Protein AF-0000000078810684 (afdb_homodimer)

Structure (mmCIF, N/CA/C/O backbone):
data_AF-0000000078810684-model_v1
#
loop_
_entity.id
_entity.type
_entity.pdbx_description
1 polymer 'SusC/RagA family TonB-linked outer membrane protein'
#
loop_
_atom_site.group_PDB
_atom_site.id
_atom_site.type_symbol
_atom_site.label_atom_id
_atom_site.label_alt_id
_atom_site.label_comp_id
_atom_site.label_asym_id
_atom_site.label_entity_id
_atom_site.label_seq_id
_atom_site.pdbx_PDB_ins_code
_atom_site.Cartn_x
_atom_site.Cartn_y
_atom_site.Cartn_z
_atom_site.occupancy
_atom_site.B_iso_or_equiv
_atom_site.auth_seq_id
_atom_site.auth_comp_id
_atom_site.auth_asym_id
_atom_site.auth_atom_id
_atom_site.pdbx_PDB_model_num
ATOM 1 N N . MET A 1 1 ? 2.758 -33.719 50.812 1 18.34 1 MET A N 1
ATOM 2 C CA . MET A 1 1 ? 3.75 -33.375 51.844 1 18.34 1 MET A CA 1
ATOM 3 C C . MET A 1 1 ? 5.117 -33.156 51.188 1 18.34 1 MET A C 1
ATOM 5 O O . MET A 1 1 ? 5.836 -32.219 51.594 1 18.34 1 MET A O 1
ATOM 9 N N . GLU A 1 2 ? 5.715 -34.094 50.375 1 17.12 2 GLU A N 1
ATOM 10 C CA . GLU A 1 2 ? 7.125 -34.469 50.375 1 17.12 2 GLU A CA 1
ATOM 11 C C . GLU A 1 2 ? 7.98 -33.438 49.656 1 17.12 2 GLU A C 1
ATOM 13 O O . GLU A 1 2 ? 7.805 -33.188 48.469 1 17.12 2 GLU A O 1
ATOM 18 N N . LYS A 1 3 ? 8.438 -32.312 50.406 1 22.16 3 LYS A N 1
ATOM 19 C CA . LYS A 1 3 ? 9.18 -31.062 50.625 1 22.16 3 LYS A CA 1
ATOM 20 C C . LYS A 1 3 ? 10.617 -31.188 50.125 1 22.16 3 LYS A C 1
ATOM 22 O O . LYS A 1 3 ? 11.43 -30.281 50.312 1 22.16 3 LYS A O 1
ATOM 27 N N . HIS A 1 4 ? 10.977 -32.469 49.875 1 17.61 4 HIS A N 1
ATOM 28 C CA . HIS A 1 4 ? 12.328 -32.906 50.188 1 17.61 4 HIS A CA 1
ATOM 29 C C . HIS A 1 4 ? 13.359 -32.219 49.312 1 17.61 4 HIS A C 1
ATOM 31 O O . HIS A 1 4 ? 14.336 -31.641 49.812 1 17.61 4 HIS A O 1
ATOM 37 N N . MET A 1 5 ? 13.727 -32.656 48.062 1 17.69 5 MET A N 1
ATOM 38 C CA . MET A 1 5 ? 15.062 -33.219 47.875 1 17.69 5 MET A CA 1
ATOM 39 C C . MET A 1 5 ? 15.984 -32.219 47.219 1 17.69 5 MET A C 1
ATOM 41 O O . MET A 1 5 ? 16.859 -32.594 46.438 1 17.69 5 MET A O 1
ATOM 45 N N . PHE A 1 6 ? 15.617 -30.844 47.031 1 19.91 6 PHE A N 1
ATOM 46 C CA . PHE A 1 6 ? 16.188 -30 46 1 19.91 6 PHE A CA 1
ATOM 47 C C . PHE A 1 6 ? 17.625 -29.625 46.344 1 19.91 6 PHE A C 1
ATOM 49 O O . PHE A 1 6 ? 17.953 -28.453 46.469 1 19.91 6 PHE A O 1
ATOM 56 N N . GLU A 1 7 ? 18.375 -30.344 47.219 1 21.56 7 GLU A N 1
ATOM 57 C CA . GLU A 1 7 ? 19.531 -29.734 47.875 1 21.56 7 GLU A CA 1
ATOM 58 C C . GLU A 1 7 ? 20.672 -29.562 46.875 1 21.56 7 GLU A C 1
ATOM 60 O O . GLU A 1 7 ? 21.547 -30.422 46.75 1 21.56 7 GLU A O 1
ATOM 65 N N . LYS A 1 8 ? 20.406 -29.328 45.531 1 21.45 8 LYS A N 1
ATOM 66 C CA . LYS A 1 8 ? 21.422 -29.594 44.5 1 21.45 8 LYS A CA 1
ATOM 67 C C . LYS A 1 8 ? 22.703 -28.828 44.812 1 21.45 8 LYS A C 1
ATOM 69 O O . LYS A 1 8 ? 22.672 -27.797 45.5 1 21.45 8 LYS A O 1
ATOM 74 N N . LEU A 1 9 ? 23.891 -29.094 44.125 1 21.98 9 LEU A N 1
ATOM 75 C CA . LEU A 1 9 ? 25.328 -29.375 44 1 21.98 9 LEU A CA 1
ATOM 76 C C . LEU A 1 9 ? 26.125 -28.094 43.812 1 21.98 9 LEU A C 1
ATOM 78 O O . LEU A 1 9 ? 25.688 -27.203 43.062 1 21.98 9 LEU A O 1
ATOM 82 N N . SER A 1 10 ? 27.047 -27.641 44.656 1 23.11 10 SER A N 1
ATOM 83 C CA . SER A 1 10 ? 27.969 -26.609 45.125 1 23.11 10 SER A CA 1
ATOM 84 C C . SER A 1 10 ? 29.047 -26.328 44.094 1 23.11 10 SER A C 1
ATOM 86 O O . SER A 1 10 ? 29.719 -27.25 43.625 1 23.11 10 SER A O 1
ATOM 88 N N . PHE A 1 11 ? 28.906 -25.25 43.188 1 22.81 11 PHE A N 1
ATOM 89 C CA . PHE A 1 11 ? 29.562 -24.656 42.031 1 22.81 11 PHE A CA 1
ATOM 90 C C . PHE A 1 11 ? 31.016 -24.328 42.344 1 22.81 11 PHE A C 1
ATOM 92 O O . PHE A 1 11 ? 31.422 -23.172 42.219 1 22.81 11 PHE A O 1
ATOM 99 N N . ARG A 1 12 ? 31.719 -24.609 43.5 1 24.27 12 ARG A N 1
ATOM 100 C CA . ARG A 1 12 ? 33.062 -24.234 43.938 1 24.27 12 ARG A CA 1
ATOM 101 C C . ARG A 1 12 ? 34.125 -24.609 42.906 1 24.27 12 ARG A C 1
ATOM 103 O O . ARG A 1 12 ? 35.062 -23.859 42.656 1 24.27 12 ARG A O 1
ATOM 110 N N . LYS A 1 13 ? 34.281 -25.906 42.656 1 25.36 13 LYS A N 1
ATOM 111 C CA . LYS A 1 13 ? 35.562 -26.578 42.406 1 25.36 13 LYS A CA 1
ATOM 112 C C . LYS A 1 13 ? 36.125 -26.172 41.031 1 25.36 13 LYS A C 1
ATOM 114 O O . LYS A 1 13 ? 37.344 -26.062 40.844 1 25.36 13 LYS A O 1
ATOM 119 N N . VAL A 1 14 ? 35.219 -26.109 40.062 1 25.12 14 VAL A N 1
ATOM 120 C CA . VAL A 1 14 ? 35.844 -26.406 38.781 1 25.12 14 VAL A CA 1
ATOM 121 C C . VAL A 1 14 ? 36.656 -25.219 38.312 1 25.12 14 VAL A C 1
ATOM 123 O O . VAL A 1 14 ? 37.438 -25.328 37.375 1 25.12 14 VAL A O 1
ATOM 126 N N . PHE A 1 15 ? 36.531 -23.938 38.906 1 26.22 15 PHE A N 1
ATOM 127 C CA . PHE A 1 15 ? 37.094 -22.734 38.312 1 26.22 15 PHE A CA 1
ATOM 128 C C . PHE A 1 15 ? 38.625 -22.719 38.5 1 26.22 15 PHE A C 1
ATOM 130 O O . PHE A 1 15 ? 39.312 -21.984 37.812 1 26.22 15 PHE A O 1
ATOM 137 N N . LYS A 1 16 ? 39.188 -23.344 39.531 1 25.89 16 LYS A N 1
ATOM 138 C CA . LYS A 1 16 ? 40.594 -23.172 39.906 1 25.89 16 LYS A CA 1
ATOM 139 C C . LYS A 1 16 ? 41.531 -23.672 38.812 1 25.89 16 LYS A C 1
ATOM 141 O O . LYS A 1 16 ? 42.562 -23.062 38.562 1 25.89 16 LYS A O 1
ATOM 146 N N . PHE A 1 17 ? 41.156 -24.906 38.344 1 26.48 17 PHE A N 1
ATOM 147 C CA . PHE A 1 17 ? 42.219 -25.719 37.75 1 26.48 17 PHE A CA 1
ATOM 148 C C . PHE A 1 17 ? 42.656 -25.141 36.406 1 26.48 17 PHE A C 1
ATOM 150 O O . PHE A 1 17 ? 43.844 -25.109 36.094 1 26.48 17 PHE A O 1
ATOM 157 N N . ILE A 1 18 ? 41.688 -24.578 35.656 1 26.39 18 ILE A N 1
ATOM 158 C CA . ILE A 1 18 ? 42.062 -24.375 34.25 1 26.39 18 ILE A CA 1
ATOM 159 C C . ILE A 1 18 ? 43 -23.203 34.125 1 26.39 18 ILE A C 1
ATOM 161 O O . ILE A 1 18 ? 43.656 -23.016 33.094 1 26.39 18 ILE A O 1
ATOM 165 N N . LEU A 1 19 ? 43.125 -22.359 35.25 1 26.31 19 LEU A N 1
ATOM 166 C CA . LEU A 1 19 ? 44 -21.188 35.156 1 26.31 19 LEU A CA 1
ATOM 167 C C . LEU A 1 19 ? 45.438 -21.609 34.906 1 26.31 19 LEU A C 1
ATOM 169 O O . LEU A 1 19 ? 46.156 -20.953 34.156 1 26.31 19 LEU A O 1
ATOM 173 N N . ALA A 1 20 ? 45.812 -22.578 35.688 1 27.23 20 ALA A N 1
ATOM 174 C CA . ALA A 1 20 ? 47.25 -22.797 35.906 1 27.23 20 ALA A CA 1
ATOM 175 C C . ALA A 1 20 ? 47.938 -23.234 34.625 1 27.23 20 ALA A C 1
ATOM 177 O O . ALA A 1 20 ? 49.125 -22.891 34.406 1 27.23 20 ALA A O 1
ATOM 178 N N . LEU A 1 21 ? 47.219 -24.078 33.906 1 24.36 21 LEU A N 1
ATOM 179 C CA . LEU A 1 21 ? 48.062 -24.828 32.969 1 24.36 21 LEU A CA 1
ATOM 180 C C . LEU A 1 21 ? 48.562 -23.922 31.859 1 24.36 21 LEU A C 1
ATOM 182 O O . LEU A 1 21 ? 49.531 -24.266 31.172 1 24.36 21 LEU A O 1
ATOM 186 N N . LEU A 1 22 ? 47.781 -22.859 31.516 1 24.7 22 LEU A N 1
ATOM 187 C CA . LEU A 1 22 ? 48.156 -22.266 30.234 1 24.7 22 LEU A CA 1
ATOM 188 C C . LEU A 1 22 ? 49.438 -21.469 30.359 1 24.7 22 LEU A C 1
ATOM 190 O O . LEU A 1 22 ? 49.844 -20.781 29.406 1 24.7 22 LEU A O 1
ATOM 194 N N . LEU A 1 23 ? 50.062 -21.359 31.547 1 24.73 23 LEU A N 1
ATOM 195 C CA . LEU A 1 23 ? 51.219 -20.5 31.688 1 24.73 23 LEU A CA 1
ATOM 196 C C . LEU A 1 23 ? 52.375 -20.984 30.844 1 24.73 23 LEU A C 1
ATOM 198 O O . LEU A 1 23 ? 53.25 -20.188 30.438 1 24.73 23 LEU A O 1
ATOM 202 N N . PHE A 1 24 ? 52.719 -22.219 30.984 1 25.41 24 PHE A N 1
ATOM 203 C CA . PHE A 1 24 ? 54.156 -22.516 31 1 25.41 24 PHE A CA 1
ATOM 204 C C . PHE A 1 24 ? 54.781 -22.344 29.625 1 25.41 24 PHE A C 1
ATOM 206 O O . PHE A 1 24 ? 55.969 -22.031 29.5 1 25.41 24 PHE A O 1
ATOM 213 N N . SER A 1 25 ? 54.312 -22.938 28.562 1 22.78 25 SER A N 1
ATOM 214 C CA . SER A 1 25 ? 55.312 -23.672 27.812 1 22.78 25 SER A CA 1
ATOM 215 C C . SER A 1 25 ? 56.094 -22.75 26.875 1 22.78 25 SER A C 1
ATOM 217 O O . SER A 1 25 ? 57.094 -23.141 26.281 1 22.78 25 SER A O 1
ATOM 219 N N . CYS A 1 26 ? 55.594 -21.703 26.219 1 24.33 26 CYS A N 1
ATOM 220 C CA . CYS A 1 26 ? 56.125 -21.609 24.859 1 24.33 26 CYS A CA 1
ATOM 221 C C . CYS A 1 26 ? 57.438 -20.891 24.844 1 24.33 26 CYS A C 1
ATOM 223 O O . CYS A 1 26 ? 57.5 -19.656 24.719 1 24.33 26 CYS A O 1
ATOM 225 N N . SER A 1 27 ? 58.375 -21.203 25.672 1 24.86 27 SER A N 1
ATOM 226 C CA . SER A 1 27 ? 59.625 -20.422 25.609 1 24.86 27 SER A CA 1
ATOM 227 C C . SER A 1 27 ? 60.406 -20.719 24.344 1 24.86 27 SER A C 1
ATOM 229 O O . SER A 1 27 ? 61.438 -21.391 24.375 1 24.86 27 SER A O 1
ATOM 231 N N . VAL A 1 28 ? 60.031 -21.203 23.219 1 27.92 28 VAL A N 1
ATOM 232 C CA . VAL A 1 28 ? 61.062 -21.688 22.297 1 27.92 28 VAL A CA 1
ATOM 233 C C . VAL A 1 28 ? 61.875 -20.516 21.797 1 27.92 28 VAL A C 1
ATOM 235 O O . VAL A 1 28 ? 61.312 -19.547 21.25 1 27.92 28 VAL A O 1
ATOM 238 N N . SER A 1 29 ? 63.125 -20.297 22.281 1 27.55 29 SER A N 1
ATOM 239 C CA . SER A 1 29 ? 64.188 -19.375 22.016 1 27.55 29 SER A CA 1
ATOM 240 C C . SER A 1 29 ? 64.75 -19.531 20.594 1 27.55 29 SER A C 1
ATOM 242 O O . SER A 1 29 ? 65.375 -20.516 20.266 1 27.55 29 SER A O 1
ATOM 244 N N . GLY A 1 30 ? 64.062 -19.453 19.453 1 27.42 30 GLY A N 1
ATOM 245 C CA . GLY A 1 30 ? 64.625 -19.688 18.156 1 27.42 30 GLY A CA 1
ATOM 246 C C . GLY A 1 30 ? 65.75 -18.734 17.828 1 27.42 30 GLY A C 1
ATOM 247 O O . GLY A 1 30 ? 65.688 -17.547 18.156 1 27.42 30 GLY A O 1
ATOM 248 N N . TYR A 1 31 ? 67.125 -19.234 17.703 1 29.59 31 TYR A N 1
ATOM 249 C CA . TYR A 1 31 ? 68.375 -18.75 17.219 1 29.59 31 TYR A CA 1
ATOM 250 C C . TYR A 1 31 ? 68.25 -18.062 15.867 1 29.59 31 TYR A C 1
ATOM 252 O O . TYR A 1 31 ? 67.625 -18.625 14.945 1 29.59 31 TYR A O 1
ATOM 260 N N . ALA A 1 32 ? 68.312 -16.766 15.781 1 29.48 32 ALA A N 1
ATOM 261 C CA . ALA A 1 32 ? 68.25 -15.867 14.625 1 29.48 32 ALA A CA 1
ATOM 262 C C . ALA A 1 32 ? 69.562 -15.992 13.797 1 29.48 32 ALA A C 1
ATOM 264 O O . ALA A 1 32 ? 70.625 -15.625 14.258 1 29.48 32 ALA A O 1
ATOM 265 N N . GLU A 1 33 ? 69.875 -17.031 13.062 1 31.91 33 GLU A N 1
ATOM 266 C CA . GLU A 1 33 ? 70.938 -17.031 12.078 1 31.91 33 GLU A CA 1
ATOM 267 C C . GLU A 1 33 ? 70.875 -15.812 11.164 1 31.91 33 GLU A C 1
ATOM 269 O O . GLU A 1 33 ? 69.75 -15.367 10.82 1 31.91 33 GLU A O 1
ATOM 274 N N . VAL A 1 34 ? 71.938 -15.094 11.102 1 36.66 34 VAL A N 1
ATOM 275 C CA . VAL A 1 34 ? 72.25 -13.938 10.266 1 36.66 34 VAL A CA 1
ATOM 276 C C . VAL A 1 34 ? 71.938 -14.258 8.805 1 36.66 34 VAL A C 1
ATOM 278 O O . VAL A 1 34 ? 72.625 -15.094 8.195 1 36.66 34 VAL A O 1
ATOM 281 N N . LEU A 1 35 ? 70.812 -14.359 8.422 1 39.09 35 LEU A N 1
ATOM 282 C CA . LEU A 1 35 ? 70.312 -14.688 7.078 1 39.09 35 LEU A CA 1
ATOM 283 C C . LEU A 1 35 ? 70.812 -13.641 6.07 1 39.09 35 LEU A C 1
ATOM 285 O O . LEU A 1 35 ? 70.75 -12.445 6.348 1 39.09 35 LEU A O 1
ATOM 289 N N . ASP A 1 36 ? 71.812 -13.938 5.273 1 53.47 36 ASP A N 1
ATOM 290 C CA . ASP A 1 36 ? 72.25 -13.242 4.078 1 53.47 36 ASP A CA 1
ATOM 291 C C . ASP A 1 36 ? 71.125 -12.641 3.295 1 53.47 36 ASP A C 1
ATOM 293 O O . ASP A 1 36 ? 70.188 -13.352 2.895 1 53.47 36 ASP A O 1
ATOM 297 N N . ASN A 1 37 ? 71 -11.352 3.393 1 64.25 37 ASN A N 1
ATOM 298 C CA . ASN A 1 37 ? 69.875 -10.578 2.812 1 64.25 37 ASN A CA 1
ATOM 299 C C . ASN A 1 37 ? 70.062 -10.422 1.303 1 64.25 37 ASN A C 1
ATOM 301 O O . ASN A 1 37 ? 71.125 -10.047 0.828 1 64.25 37 ASN A O 1
ATOM 305 N N . ARG A 1 38 ? 69.312 -11.047 0.534 1 74.5 38 ARG A N 1
ATOM 306 C CA . ARG A 1 38 ? 69.375 -10.961 -0.922 1 74.5 38 ARG A CA 1
ATOM 307 C C . ARG A 1 38 ? 68.188 -10.141 -1.469 1 74.5 38 ARG A C 1
ATOM 309 O O . ARG A 1 38 ? 67.188 -9.961 -0.788 1 74.5 38 ARG A O 1
ATOM 316 N N . VAL A 1 39 ? 68.5 -9.672 -2.65 1 80.25 39 VAL A N 1
ATOM 317 C CA . VAL A 1 39 ? 67.5 -8.977 -3.402 1 80.25 39 VAL A CA 1
ATOM 318 C C . VAL A 1 39 ? 66.75 -9.961 -4.297 1 80.25 39 VAL A C 1
ATOM 320 O O . VAL A 1 39 ? 67.312 -10.695 -5.074 1 80.25 39 VAL A O 1
ATOM 323 N N . VAL A 1 40 ? 65.5 -10.18 -4.078 1 82.88 40 VAL A N 1
ATOM 324 C CA . VAL A 1 40 ? 64.688 -11.055 -4.898 1 82.88 40 VAL A CA 1
ATOM 325 C C . VAL A 1 40 ? 63.812 -10.211 -5.801 1 82.88 40 VAL A C 1
ATOM 327 O O . VAL A 1 40 ? 63.125 -9.289 -5.336 1 82.88 40 VAL A O 1
ATOM 330 N N . LYS A 1 41 ? 63.906 -10.469 -7.113 1 83.75 41 LYS A N 1
ATOM 331 C CA . LYS A 1 41 ? 63.062 -9.828 -8.117 1 83.75 41 LYS A CA 1
ATOM 332 C C . LYS A 1 41 ? 62.188 -10.852 -8.836 1 83.75 41 LYS A C 1
ATOM 334 O O . LYS A 1 41 ? 62.531 -12.039 -8.875 1 83.75 41 LYS A O 1
ATOM 339 N N . GLY A 1 42 ? 61 -10.539 -9.289 1 84.12 42 GLY A N 1
ATOM 340 C CA . GLY A 1 42 ? 60.156 -11.422 -10.055 1 84.12 42 GLY A CA 1
ATOM 341 C C . GLY A 1 42 ? 58.906 -10.727 -10.594 1 84.12 42 GLY A C 1
ATOM 342 O O . GLY A 1 42 ? 58.719 -9.523 -10.383 1 84.12 42 GLY A O 1
ATOM 343 N N . VAL A 1 43 ? 58.156 -11.391 -11.422 1 84.44 43 VAL A N 1
ATOM 344 C CA . VAL A 1 43 ? 56.906 -10.953 -11.977 1 84.44 43 VAL A CA 1
ATOM 345 C C . VAL A 1 43 ? 55.781 -11.844 -11.453 1 84.44 43 VAL A C 1
ATOM 347 O O . VAL A 1 43 ? 55.906 -13.062 -11.398 1 84.44 43 VAL A O 1
ATOM 350 N N . VAL A 1 44 ? 54.781 -11.227 -10.891 1 83.94 44 VAL A N 1
ATOM 351 C CA . VAL A 1 44 ? 53.594 -11.953 -10.484 1 83.94 44 VAL A CA 1
ATOM 352 C C . VAL A 1 44 ? 52.531 -11.867 -11.594 1 83.94 44 VAL A C 1
ATOM 354 O O . VAL A 1 44 ? 52.188 -10.773 -12.031 1 83.94 44 VAL A O 1
ATOM 357 N N . LYS A 1 45 ? 52.062 -12.938 -12.039 1 79.88 45 LYS A N 1
ATOM 358 C CA . LYS A 1 45 ? 51.062 -13.062 -13.102 1 79.88 45 LYS A CA 1
ATOM 359 C C . LYS A 1 45 ? 49.844 -13.859 -12.625 1 79.88 45 LYS A C 1
ATOM 361 O O . LYS A 1 45 ? 49.938 -14.602 -11.648 1 79.88 45 LYS A O 1
ATOM 366 N N . ASP A 1 46 ? 48.719 -13.617 -13.289 1 72.69 46 ASP A N 1
ATOM 367 C CA . ASP A 1 46 ? 47.562 -14.492 -13.055 1 72.69 46 ASP A CA 1
ATOM 368 C C . ASP A 1 46 ? 47.656 -15.75 -13.906 1 72.69 46 ASP A C 1
ATOM 370 O O . ASP A 1 46 ? 48.625 -15.945 -14.641 1 72.69 46 ASP A O 1
ATOM 374 N N . GLU A 1 47 ? 46.625 -16.641 -13.734 1 67.5 47 GLU A N 1
ATOM 375 C CA . GLU A 1 47 ? 46.625 -17.906 -14.445 1 67.5 47 GLU A CA 1
ATOM 376 C C . GLU A 1 47 ? 46.625 -17.703 -15.961 1 67.5 47 GLU A C 1
ATOM 378 O O . GLU A 1 47 ? 47.031 -18.578 -16.719 1 67.5 47 GLU A O 1
ATOM 383 N N . LEU A 1 48 ? 46.219 -16.609 -16.391 1 62.59 48 LEU A N 1
ATOM 384 C CA . LEU A 1 48 ? 46.156 -16.328 -17.828 1 62.59 48 LEU A CA 1
ATOM 385 C C . LEU A 1 48 ? 47.469 -15.719 -18.312 1 62.59 48 LEU A C 1
ATOM 387 O O . LEU A 1 48 ? 47.594 -15.352 -19.484 1 62.59 48 LEU A O 1
ATOM 391 N N . GLY A 1 49 ? 48.344 -15.547 -17.469 1 70.06 49 GLY A N 1
ATOM 392 C CA . GLY A 1 49 ? 49.688 -15.055 -17.828 1 70.06 49 GLY A CA 1
ATOM 393 C C . GLY A 1 49 ? 49.75 -13.539 -17.828 1 70.06 49 GLY A C 1
ATOM 394 O O . GLY A 1 49 ? 50.781 -12.977 -18.266 1 70.06 49 GLY A O 1
ATOM 395 N N . GLU A 1 50 ? 48.75 -12.93 -17.469 1 72.75 50 GLU A N 1
ATOM 396 C CA . GLU A 1 50 ? 48.75 -11.477 -17.406 1 72.75 50 GLU A CA 1
ATOM 397 C C . GLU A 1 50 ? 49.375 -10.992 -16.094 1 72.75 50 GLU A C 1
ATOM 399 O O . GLU A 1 50 ? 49.125 -11.555 -15.031 1 72.75 50 GLU A O 1
ATOM 404 N N . PRO A 1 51 ? 50.188 -9.867 -16.234 1 77.38 51 PRO A N 1
ATOM 405 C CA . PRO A 1 51 ? 50.781 -9.352 -15.008 1 77.38 51 PRO A CA 1
ATOM 406 C C . PRO A 1 51 ? 49.75 -8.82 -14.023 1 77.38 51 PRO A C 1
ATOM 408 O O . PRO A 1 51 ? 48.781 -8.195 -14.422 1 77.38 51 PRO A O 1
ATOM 411 N N . LEU A 1 52 ? 49.812 -9.234 -12.773 1 76.31 52 LEU A N 1
ATOM 412 C CA . LEU A 1 52 ? 48.938 -8.805 -11.695 1 76.31 52 LEU A CA 1
ATOM 413 C C . LEU A 1 52 ? 49.531 -7.613 -10.945 1 76.31 52 LEU A C 1
ATOM 415 O O . LEU A 1 52 ? 50.531 -7.754 -10.234 1 76.31 52 LEU A O 1
ATOM 419 N N . PRO A 1 53 ? 48.938 -6.48 -11.211 1 75.19 53 PRO A N 1
ATOM 420 C CA . PRO A 1 53 ? 49.406 -5.336 -10.43 1 75.19 53 PRO A CA 1
ATOM 421 C C . PRO A 1 53 ? 48.875 -5.328 -9 1 75.19 53 PRO A C 1
ATOM 423 O O . PRO A 1 53 ? 47.875 -5.984 -8.703 1 75.19 53 PRO A O 1
ATOM 426 N N . ALA A 1 54 ? 49.594 -4.715 -7.969 1 72.62 54 ALA A N 1
ATOM 427 C CA . ALA A 1 54 ? 49.219 -4.441 -6.582 1 72.62 54 ALA A CA 1
ATOM 428 C C . ALA A 1 54 ? 49.125 -5.73 -5.77 1 72.62 54 ALA A C 1
ATOM 430 O O . ALA A 1 54 ? 48.406 -5.809 -4.785 1 72.62 54 ALA A O 1
ATOM 431 N N . VAL A 1 55 ? 49.844 -6.789 -6.184 1 77.88 55 VAL A N 1
ATOM 432 C CA . VAL A 1 55 ? 50.031 -7.973 -5.352 1 77.88 55 VAL A CA 1
ATOM 433 C C . VAL A 1 55 ? 51 -7.656 -4.207 1 77.88 55 VAL A C 1
ATOM 435 O O . VAL A 1 55 ? 52.094 -7.137 -4.434 1 77.88 55 VAL A O 1
ATOM 438 N N . THR A 1 56 ? 50.562 -7.988 -3.072 1 81.5 56 THR A N 1
ATOM 439 C CA . THR A 1 56 ? 51.438 -7.805 -1.918 1 81.5 56 THR A CA 1
ATOM 440 C C . THR A 1 56 ? 52.438 -8.961 -1.793 1 81.5 56 THR A C 1
ATOM 442 O O . THR A 1 56 ? 52.031 -10.125 -1.708 1 81.5 56 THR A O 1
ATOM 445 N N . VAL A 1 57 ? 53.719 -8.641 -1.842 1 84.44 57 VAL A N 1
ATOM 446 C CA . VAL A 1 57 ? 54.781 -9.594 -1.646 1 84.44 57 VAL A CA 1
ATOM 447 C C . VAL A 1 57 ? 55.531 -9.281 -0.348 1 84.44 57 VAL A C 1
ATOM 449 O O . VAL A 1 57 ? 56.156 -8.219 -0.214 1 84.44 57 VAL A O 1
ATOM 452 N N . VAL A 1 58 ? 55.375 -10.141 0.629 1 81.94 58 VAL A N 1
ATOM 453 C CA . VAL A 1 58 ? 55.969 -9.898 1.943 1 81.94 58 VAL A CA 1
ATOM 454 C C . VAL A 1 58 ? 56.812 -11.102 2.357 1 81.94 58 VAL A C 1
ATOM 456 O O . VAL A 1 58 ? 56.5 -12.242 2.025 1 81.94 58 VAL A O 1
ATOM 459 N N . VAL A 1 59 ? 58.031 -10.844 3.006 1 80.56 59 VAL A N 1
ATOM 460 C CA . VAL A 1 59 ? 58.781 -11.906 3.66 1 80.56 59 VAL A CA 1
ATOM 461 C C . VAL A 1 59 ? 58.031 -12.391 4.895 1 80.56 59 VAL A C 1
ATOM 463 O O . VAL A 1 59 ? 57.719 -11.602 5.793 1 80.56 59 VAL A O 1
ATOM 466 N N . LYS A 1 60 ? 57.562 -13.711 4.852 1 78.06 60 LYS A N 1
ATOM 467 C CA . LYS A 1 60 ? 56.75 -14.297 5.902 1 78.06 60 LYS A CA 1
ATOM 468 C C . LYS A 1 60 ? 57.344 -14.031 7.281 1 78.06 60 LYS A C 1
ATOM 470 O O . LYS A 1 60 ? 58.531 -14.289 7.512 1 78.06 60 LYS A O 1
ATOM 475 N N . GLY A 1 61 ? 56.562 -13.453 8.195 1 69.88 61 GLY A N 1
ATOM 476 C CA . GLY A 1 61 ? 56.969 -13.203 9.57 1 69.88 61 GLY A CA 1
ATOM 477 C C . GLY A 1 61 ? 57.625 -11.844 9.758 1 69.88 61 GLY A C 1
ATOM 478 O O . GLY A 1 61 ? 58.062 -11.516 10.859 1 69.88 61 GLY A O 1
ATOM 479 N N . THR A 1 62 ? 57.906 -11.086 8.625 1 70.69 62 THR A N 1
ATOM 480 C CA . THR A 1 62 ? 58.531 -9.766 8.727 1 70.69 62 THR A CA 1
ATOM 481 C C . THR A 1 62 ? 57.625 -8.703 8.109 1 70.69 62 THR A C 1
ATOM 483 O O . THR A 1 62 ? 56.594 -9.031 7.52 1 70.69 62 THR A O 1
ATOM 486 N N . THR A 1 63 ? 57.938 -7.457 8.359 1 70.81 63 THR A N 1
ATOM 487 C CA . THR A 1 63 ? 57.219 -6.348 7.75 1 70.81 63 THR A CA 1
ATOM 488 C C . THR A 1 63 ? 57.875 -5.914 6.449 1 70.81 63 THR A C 1
ATOM 490 O O . THR A 1 63 ? 57.5 -4.898 5.859 1 70.81 63 THR A O 1
ATOM 493 N N . ASN A 1 64 ? 58.844 -6.602 5.977 1 77.81 64 ASN A N 1
ATOM 494 C CA . ASN A 1 64 ? 59.531 -6.312 4.719 1 77.81 64 ASN A CA 1
ATOM 495 C C . ASN A 1 64 ? 58.719 -6.797 3.52 1 77.81 64 ASN A C 1
ATOM 497 O O . ASN A 1 64 ? 58.656 -8 3.264 1 77.81 64 ASN A O 1
ATOM 501 N N . GLY A 1 65 ? 57.938 -6.023 2.988 1 77.75 65 GLY A N 1
ATOM 502 C CA . GLY A 1 65 ? 57.094 -6.375 1.852 1 77.75 65 GLY A CA 1
ATOM 503 C C . GLY A 1 65 ? 56.969 -5.258 0.831 1 77.75 65 GLY A C 1
ATOM 504 O O . GLY A 1 65 ? 57.25 -4.098 1.134 1 77.75 65 GLY A O 1
ATOM 505 N N . VAL A 1 66 ? 56.719 -5.684 -0.472 1 80 66 VAL A N 1
ATOM 506 C CA . VAL A 1 66 ? 56.5 -4.758 -1.572 1 80 66 VAL A CA 1
ATOM 507 C C . VAL A 1 66 ? 55.219 -5.156 -2.309 1 80 66 VAL A C 1
ATOM 509 O O . VAL A 1 66 ? 54.719 -6.273 -2.145 1 80 66 VAL A O 1
ATOM 512 N N . THR A 1 67 ? 54.625 -4.27 -3.029 1 80.75 67 THR A N 1
ATOM 513 C CA . THR A 1 67 ? 53.531 -4.57 -3.938 1 80.75 67 THR A CA 1
ATOM 514 C C . THR A 1 67 ? 54 -4.551 -5.387 1 80.75 67 THR A C 1
ATOM 516 O O . THR A 1 67 ? 54.906 -3.783 -5.742 1 80.75 67 THR A O 1
ATOM 519 N N . THR A 1 68 ? 53.406 -5.422 -6.203 1 80.62 68 THR A N 1
ATOM 520 C CA . THR A 1 68 ? 53.781 -5.48 -7.605 1 80.62 68 THR A CA 1
ATOM 521 C C . THR A 1 68 ? 53.375 -4.207 -8.336 1 80.62 68 THR A C 1
ATOM 523 O O . THR A 1 68 ? 52.406 -3.561 -7.957 1 80.62 68 THR A O 1
ATOM 526 N N . ASP A 1 69 ? 54.156 -3.824 -9.398 1 77.5 69 ASP A N 1
ATOM 527 C CA . ASP A 1 69 ? 53.844 -2.654 -10.219 1 77.5 69 ASP A CA 1
ATOM 528 C C . ASP A 1 69 ? 52.875 -3.004 -11.328 1 77.5 69 ASP A C 1
ATOM 530 O O . ASP A 1 69 ? 52.344 -4.113 -11.367 1 77.5 69 ASP A O 1
ATOM 534 N N . LEU A 1 70 ? 52.594 -2.16 -12.219 1 74.94 70 LEU A N 1
ATOM 535 C CA . LEU A 1 70 ? 51.594 -2.309 -13.273 1 74.94 70 LEU A CA 1
ATOM 536 C C . LEU A 1 70 ? 51.938 -3.477 -14.188 1 74.94 70 LEU A C 1
ATOM 538 O O . LEU A 1 70 ? 51.062 -4.086 -14.789 1 74.94 70 LEU A O 1
ATOM 542 N N . ASP A 1 71 ? 53.125 -3.732 -14.32 1 77.56 71 ASP A N 1
ATOM 543 C CA . ASP A 1 71 ? 53.562 -4.844 -15.156 1 77.56 71 ASP A CA 1
ATOM 544 C C . ASP A 1 71 ? 53.688 -6.129 -14.336 1 77.56 71 ASP A C 1
ATOM 546 O O . ASP A 1 71 ? 54.25 -7.121 -14.812 1 77.56 71 ASP A O 1
ATOM 550 N N . GLY A 1 72 ? 53.281 -6.137 -13.086 1 78.56 72 GLY A N 1
ATOM 551 C CA . GLY A 1 72 ? 53.344 -7.273 -12.18 1 78.56 72 GLY A CA 1
ATOM 552 C C . GLY A 1 72 ? 54.719 -7.527 -11.617 1 78.56 72 GLY A C 1
ATOM 553 O O . GLY A 1 72 ? 54.969 -8.578 -11.023 1 78.56 72 GLY A O 1
ATOM 554 N N . GLU A 1 73 ? 55.625 -6.609 -11.797 1 81.5 73 GLU A N 1
ATOM 555 C CA . GLU A 1 73 ? 57 -6.812 -11.352 1 81.5 73 GLU A CA 1
ATOM 556 C C . GLU A 1 73 ? 57.188 -6.383 -9.898 1 81.5 73 GLU A C 1
ATOM 558 O O . GLU A 1 73 ? 56.562 -5.414 -9.453 1 81.5 73 GLU A O 1
ATOM 563 N N . TYR A 1 74 ? 57.969 -7.18 -9.109 1 84.44 74 TYR A N 1
ATOM 564 C CA . TYR A 1 74 ? 58.375 -6.797 -7.75 1 84.44 74 TYR A CA 1
ATOM 565 C C . TYR A 1 74 ? 59.875 -6.941 -7.547 1 84.44 74 TYR A C 1
ATOM 567 O O . TYR A 1 74 ? 60.531 -7.746 -8.219 1 84.44 74 TYR A O 1
ATOM 575 N N . THR A 1 75 ? 60.406 -5.973 -6.762 1 84 75 THR A N 1
ATOM 576 C CA . THR A 1 75 ? 61.781 -6.047 -6.266 1 84 75 THR A CA 1
ATOM 577 C C . THR A 1 75 ? 61.812 -5.922 -4.746 1 84 75 THR A C 1
ATOM 579 O O . THR A 1 75 ? 61.406 -4.902 -4.191 1 84 75 THR A O 1
ATOM 582 N N . LEU A 1 76 ? 62.125 -6.93 -3.986 1 80.38 76 LEU A N 1
ATOM 583 C CA . LEU A 1 76 ? 62.188 -6.977 -2.529 1 80.38 76 LEU A CA 1
ATOM 584 C C . LEU A 1 76 ? 63.625 -7.145 -2.062 1 80.38 76 LEU A C 1
ATOM 586 O O . LEU A 1 76 ? 64.312 -8.117 -2.422 1 80.38 76 LEU A O 1
ATOM 590 N N . SER A 1 77 ? 64 -6.113 -1.384 1 80.69 77 SER A N 1
ATOM 591 C CA . SER A 1 77 ? 65.375 -6.121 -0.872 1 80.69 77 SER A CA 1
ATOM 592 C C . SER A 1 77 ? 65.438 -6.664 0.552 1 80.69 77 SER A C 1
ATOM 594 O O . SER A 1 77 ? 64.375 -6.711 1.243 1 80.69 77 SER A O 1
ATOM 596 N N . ASN A 1 78 ? 66.625 -7.141 1.025 1 77.19 78 ASN A N 1
ATOM 597 C CA . ASN A 1 78 ? 66.875 -7.633 2.369 1 77.19 78 ASN A CA 1
ATOM 598 C C . ASN A 1 78 ? 66.062 -8.867 2.697 1 77.19 78 ASN A C 1
ATOM 600 O O . ASN A 1 78 ? 65.438 -8.922 3.746 1 77.19 78 ASN A O 1
ATOM 604 N N . VAL A 1 79 ? 66 -9.781 1.711 1 77.12 79 VAL A N 1
ATOM 605 C CA . VAL A 1 79 ? 65.375 -11.062 1.903 1 77.12 79 VAL A CA 1
ATOM 606 C C . VAL A 1 79 ? 66.375 -12.117 2.348 1 77.12 79 VAL A C 1
ATOM 608 O O . VAL A 1 79 ? 67.25 -12.469 1.601 1 77.12 79 VAL A O 1
ATOM 611 N N . PRO A 1 80 ? 66.375 -12.57 3.57 1 78 80 PRO A N 1
ATOM 612 C CA . PRO A 1 80 ? 67.312 -13.617 4 1 78 80 PRO A CA 1
ATOM 613 C C . PRO A 1 80 ? 67.188 -14.914 3.213 1 78 80 PRO A C 1
ATOM 615 O O . PRO A 1 80 ? 66.062 -15.289 2.859 1 78 80 PRO A O 1
ATOM 618 N N . ALA A 1 81 ? 68.25 -15.5 2.818 1 74.25 81 ALA A N 1
ATOM 619 C CA . ALA A 1 81 ? 68.188 -16.812 2.158 1 74.25 81 ALA A CA 1
ATOM 620 C C . ALA A 1 81 ? 67.438 -17.828 3.016 1 74.25 81 ALA A C 1
ATOM 622 O O . ALA A 1 81 ? 67.625 -17.891 4.23 1 74.25 81 ALA A O 1
ATOM 623 N N . GLY A 1 82 ? 66.375 -18.641 2.443 1 75.81 82 GLY A N 1
ATOM 624 C CA . GLY A 1 82 ? 65.562 -19.578 3.17 1 75.81 82 GLY A CA 1
ATOM 625 C C . GLY A 1 82 ? 64.25 -18.984 3.637 1 75.81 82 GLY A C 1
ATOM 626 O O . GLY A 1 82 ? 63.406 -19.703 4.172 1 75.81 82 GLY A O 1
ATOM 627 N N . SER A 1 83 ? 64.125 -17.75 3.381 1 78.44 83 SER A N 1
ATOM 628 C CA . SER A 1 83 ? 62.875 -17.141 3.812 1 78.44 83 SER A CA 1
ATOM 629 C C . SER A 1 83 ? 61.75 -17.422 2.832 1 78.44 83 SER A C 1
ATOM 631 O O . SER A 1 83 ? 62 -17.812 1.687 1 78.44 83 SER A O 1
ATOM 633 N N . THR A 1 84 ? 60.5 -17.359 3.338 1 82.12 84 THR A N 1
ATOM 634 C CA . THR A 1 84 ? 59.281 -17.594 2.529 1 82.12 84 THR A CA 1
ATOM 635 C C . THR A 1 84 ? 58.656 -16.25 2.141 1 82.12 84 THR A C 1
ATOM 637 O O . THR A 1 84 ? 58.406 -15.406 2.998 1 82.12 84 THR A O 1
ATOM 640 N N . LEU A 1 85 ? 58.5 -16.078 0.804 1 83.5 85 LEU A N 1
ATOM 641 C CA . LEU A 1 85 ? 57.719 -14.93 0.313 1 83.5 85 LEU A CA 1
ATOM 642 C C . LEU A 1 85 ? 56.25 -15.266 0.227 1 83.5 85 LEU A C 1
ATOM 644 O O . LEU A 1 85 ? 55.875 -16.344 -0.242 1 83.5 85 LEU A O 1
ATOM 648 N N . VAL A 1 86 ? 55.5 -14.367 0.78 1 81.88 86 VAL A N 1
ATOM 649 C CA . VAL A 1 86 ? 54.031 -14.484 0.708 1 81.88 86 VAL A CA 1
ATOM 650 C C . VAL A 1 86 ? 53.5 -13.5 -0.322 1 81.88 86 VAL A C 1
ATOM 652 O O . VAL A 1 86 ? 53.688 -12.289 -0.202 1 81.88 86 VAL A O 1
ATOM 655 N N . PHE A 1 87 ? 52.875 -14.039 -1.368 1 81.19 87 PHE A N 1
ATOM 656 C CA . PHE A 1 87 ? 52.188 -13.273 -2.396 1 81.19 87 PHE A CA 1
ATOM 657 C C . PHE A 1 87 ? 50.688 -13.242 -2.133 1 81.19 87 PHE A C 1
ATOM 659 O O . PHE A 1 87 ? 50.031 -14.289 -2.107 1 81.19 87 PHE A O 1
ATOM 666 N N . SER A 1 88 ? 50.219 -12.109 -1.834 1 76.81 88 SER A N 1
ATOM 667 C CA . SER A 1 88 ? 48.781 -11.977 -1.533 1 76.81 88 SER A CA 1
ATOM 668 C C . SER A 1 88 ? 48.156 -10.891 -2.395 1 76.81 88 SER A C 1
ATOM 670 O O . SER A 1 88 ? 48.719 -9.836 -2.617 1 76.81 88 SER A O 1
ATOM 672 N N . PHE A 1 89 ? 47.094 -11.266 -3.096 1 68.25 89 PHE A N 1
ATOM 673 C CA . PHE A 1 89 ? 46.25 -10.383 -3.895 1 68.25 89 PHE A CA 1
ATOM 674 C C . PHE A 1 89 ? 44.781 -10.734 -3.732 1 68.25 89 PHE A C 1
ATOM 676 O O . PHE A 1 89 ? 44.438 -11.914 -3.689 1 68.25 89 PHE A O 1
ATOM 683 N N . LEU A 1 90 ? 43.969 -9.633 -3.504 1 56.59 90 LEU A N 1
ATOM 684 C CA . LEU A 1 90 ? 42.531 -9.867 -3.359 1 56.59 90 LEU A CA 1
ATOM 685 C C . LEU A 1 90 ? 42 -10.641 -4.555 1 56.59 90 LEU A C 1
ATOM 687 O O . LEU A 1 90 ? 42.188 -10.242 -5.703 1 56.59 90 LEU A O 1
ATOM 691 N N . GLY A 1 91 ? 41.25 -11.797 -4.359 1 55.69 91 GLY A N 1
ATOM 692 C CA . GLY A 1 91 ? 40.656 -12.648 -5.383 1 55.69 91 GLY A CA 1
ATOM 693 C C . GLY A 1 91 ? 41.625 -13.711 -5.898 1 55.69 91 GLY A C 1
ATOM 694 O O . GLY A 1 91 ? 41.25 -14.531 -6.738 1 55.69 91 GLY A O 1
ATOM 695 N N . MET A 1 92 ? 42.938 -13.656 -5.508 1 63.28 92 MET A N 1
ATOM 696 C CA . MET A 1 92 ? 43.906 -14.641 -5.934 1 63.28 92 MET A CA 1
ATOM 697 C C . MET A 1 92 ? 44.406 -15.461 -4.746 1 63.28 92 MET A C 1
ATOM 699 O O . MET A 1 92 ? 44.438 -14.969 -3.617 1 63.28 92 MET A O 1
ATOM 703 N N . GLN A 1 93 ? 44.531 -16.812 -4.805 1 65.56 93 GLN A N 1
ATOM 704 C CA . GLN A 1 93 ? 45.094 -17.672 -3.771 1 65.56 93 GLN A CA 1
ATOM 705 C C . GLN A 1 93 ? 46.469 -17.172 -3.311 1 65.56 93 GLN A C 1
ATOM 707 O O . GLN A 1 93 ? 47.344 -16.906 -4.133 1 65.56 93 GLN A O 1
ATOM 712 N N . THR A 1 94 ? 46.531 -16.938 -2.004 1 72.5 94 THR A N 1
ATOM 713 C CA . THR A 1 94 ? 47.812 -16.547 -1.451 1 72.5 94 THR A CA 1
ATOM 714 C C . THR A 1 94 ? 48.875 -17.609 -1.727 1 72.5 94 THR A C 1
ATOM 716 O O . THR A 1 94 ? 48.625 -18.812 -1.531 1 72.5 94 THR A O 1
ATOM 719 N N . GLN A 1 95 ? 49.969 -17.297 -2.305 1 75.88 95 GLN A N 1
ATOM 720 C CA . GLN A 1 95 ? 51.062 -18.219 -2.598 1 75.88 95 GLN A CA 1
ATOM 721 C C . GLN A 1 95 ? 52.281 -17.906 -1.747 1 75.88 95 GLN A C 1
ATOM 723 O O . GLN A 1 95 ? 52.688 -16.734 -1.601 1 75.88 95 GLN A O 1
ATOM 728 N N . GLU A 1 96 ? 52.781 -18.969 -1.003 1 78.75 96 GLU A N 1
ATOM 729 C CA . GLU A 1 96 ? 54.031 -18.875 -0.254 1 78.75 96 GLU A CA 1
ATOM 730 C C . GLU A 1 96 ? 55.156 -19.547 -0.999 1 78.75 96 GLU A C 1
ATOM 732 O O . GLU A 1 96 ? 55.062 -20.734 -1.356 1 78.75 96 GLU A O 1
ATOM 737 N N . ILE A 1 97 ? 56.219 -18.844 -1.308 1 80.81 97 ILE A N 1
ATOM 738 C CA . ILE A 1 97 ? 57.375 -19.391 -2.035 1 80.81 97 ILE A CA 1
ATOM 739 C C . ILE A 1 97 ? 58.656 -19.203 -1.216 1 80.81 97 ILE A C 1
ATOM 741 O O . ILE A 1 97 ? 58.969 -18.078 -0.794 1 80.81 97 ILE A O 1
ATOM 745 N N . VAL A 1 98 ? 59.312 -20.266 -0.887 1 79.44 98 VAL A N 1
ATOM 746 C CA . VAL A 1 98 ? 60.562 -20.203 -0.141 1 79.44 98 VAL A CA 1
ATOM 747 C C . VAL A 1 98 ? 61.688 -19.688 -1.042 1 79.44 98 VAL A C 1
ATOM 749 O O . VAL A 1 98 ? 61.875 -20.172 -2.162 1 79.44 98 VAL A O 1
ATOM 752 N N . VAL A 1 99 ? 62.375 -18.703 -0.572 1 79.19 99 VAL A N 1
ATOM 753 C CA . VAL A 1 99 ? 63.5 -18.141 -1.288 1 79.19 99 VAL A CA 1
ATOM 754 C C . VAL A 1 99 ? 64.75 -18.969 -0.977 1 79.19 99 VAL A C 1
ATOM 756 O O . VAL A 1 99 ? 65.25 -18.953 0.155 1 79.19 99 VAL A O 1
ATOM 759 N N . ARG A 1 100 ? 65.188 -19.766 -1.885 1 76.56 100 ARG A N 1
ATOM 760 C CA . ARG A 1 100 ? 66.438 -20.5 -1.68 1 76.56 100 ARG A CA 1
ATOM 761 C C . ARG A 1 100 ? 67.625 -19.734 -2.238 1 76.56 100 ARG A C 1
ATOM 763 O O . ARG A 1 100 ? 68.125 -18.797 -1.598 1 76.56 100 ARG A O 1
ATOM 770 N N . ASN A 1 101 ? 68.125 -20.062 -3.576 1 69.94 101 ASN A N 1
ATOM 771 C CA . ASN A 1 101 ? 69.25 -19.406 -4.234 1 69.94 101 ASN A CA 1
ATOM 772 C C . ASN A 1 101 ? 68.812 -18.641 -5.477 1 69.94 101 ASN A C 1
ATOM 774 O O . ASN A 1 101 ? 69.625 -18.219 -6.285 1 69.94 101 ASN A O 1
ATOM 778 N N . GLN A 1 102 ? 67.438 -18.328 -5.414 1 73.56 102 GLN A N 1
ATOM 779 C CA . GLN A 1 102 ? 67 -17.688 -6.633 1 73.56 102 GLN A CA 1
ATOM 780 C C . GLN A 1 102 ? 67 -16.156 -6.5 1 73.56 102 GLN A C 1
ATOM 782 O O . GLN A 1 102 ? 66.625 -15.617 -5.457 1 73.56 102 GLN A O 1
ATOM 787 N N . LYS A 1 103 ? 67.562 -15.461 -7.414 1 77.25 103 LYS A N 1
ATOM 788 C CA . LYS A 1 103 ? 67.562 -14.008 -7.508 1 77.25 103 LYS A CA 1
ATOM 789 C C . LYS A 1 103 ? 66.312 -13.508 -8.211 1 77.25 103 LYS A C 1
ATOM 791 O O . LYS A 1 103 ? 65.938 -12.336 -8.078 1 77.25 103 LYS A O 1
ATOM 796 N N . ARG A 1 104 ? 65.625 -14.328 -8.914 1 78.81 104 ARG A N 1
ATOM 797 C CA . ARG A 1 104 ? 64.375 -14.008 -9.609 1 78.81 104 ARG A CA 1
ATOM 798 C C . ARG A 1 104 ? 63.312 -15.062 -9.32 1 78.81 104 ARG A C 1
ATOM 800 O O . ARG A 1 104 ? 63.562 -16.266 -9.43 1 78.81 104 ARG A O 1
ATOM 807 N N . ILE A 1 105 ? 62.219 -14.734 -8.734 1 81.31 105 ILE A N 1
ATOM 808 C CA . ILE A 1 105 ? 61.094 -15.609 -8.469 1 81.31 105 ILE A CA 1
ATOM 809 C C . ILE A 1 105 ? 59.844 -15.062 -9.18 1 81.31 105 ILE A C 1
ATOM 811 O O . ILE A 1 105 ? 59.281 -14.031 -8.781 1 81.31 105 ILE A O 1
ATOM 815 N N . ASP A 1 106 ? 59.406 -15.688 -10.305 1 81.31 106 ASP A N 1
ATOM 816 C CA . ASP A 1 106 ? 58.156 -15.398 -10.984 1 81.31 106 ASP A CA 1
ATOM 817 C C . ASP A 1 106 ? 57 -16.266 -10.438 1 81.31 106 ASP A C 1
ATOM 819 O O . ASP A 1 106 ? 57.188 -17.453 -10.219 1 81.31 106 ASP A O 1
ATOM 823 N N . VAL A 1 107 ? 56 -15.617 -10.016 1 79.38 107 VAL A N 1
ATOM 824 C CA . VAL A 1 107 ? 54.906 -16.312 -9.383 1 79.38 107 VAL A CA 1
ATOM 825 C C . VAL A 1 107 ? 53.656 -16.172 -10.242 1 79.38 107 VAL A C 1
ATOM 827 O O . VAL A 1 107 ? 53.344 -15.078 -10.742 1 79.38 107 VAL A O 1
ATOM 830 N N . GLU A 1 108 ? 53.031 -17.172 -10.586 1 75.69 108 GLU A N 1
ATOM 831 C CA . GLU A 1 108 ? 51.688 -17.219 -11.156 1 75.69 108 GLU A CA 1
ATOM 832 C C . GLU A 1 108 ? 50.625 -17.391 -10.07 1 75.69 108 GLU A C 1
ATOM 834 O O . GLU A 1 108 ? 50.594 -18.422 -9.375 1 75.69 108 GLU A O 1
ATOM 839 N N . MET A 1 109 ? 50 -16.312 -9.805 1 71.69 109 MET A N 1
ATOM 840 C CA . MET A 1 109 ? 48.969 -16.422 -8.781 1 71.69 109 MET A CA 1
ATOM 841 C C . MET A 1 109 ? 47.656 -16.922 -9.383 1 71.69 109 MET A C 1
ATOM 843 O O . MET A 1 109 ? 47.281 -16.547 -10.492 1 71.69 109 MET A O 1
ATOM 847 N N . LYS A 1 110 ? 47.219 -17.875 -8.805 1 61.59 110 LYS A N 1
ATOM 848 C CA . LYS A 1 110 ? 45.906 -18.406 -9.188 1 61.59 110 LYS A CA 1
ATOM 849 C C . LYS A 1 110 ? 44.781 -17.625 -8.523 1 61.59 110 LYS A C 1
ATOM 851 O O . LYS A 1 110 ? 44.938 -17.125 -7.406 1 61.59 110 LYS A O 1
ATOM 856 N N . GLU A 1 111 ? 43.938 -17.156 -9.344 1 49.16 111 GLU A N 1
ATOM 857 C CA . GLU A 1 111 ? 42.781 -16.531 -8.734 1 49.16 111 GLU A CA 1
ATOM 858 C C . GLU A 1 111 ? 42.312 -17.312 -7.508 1 49.16 111 GLU A C 1
ATOM 860 O O . GLU A 1 111 ? 42.344 -18.531 -7.496 1 49.16 111 GLU A O 1
ATOM 865 N N . ASP A 1 112 ? 42.531 -16.656 -6.445 1 42.34 112 ASP A N 1
ATOM 866 C CA . ASP A 1 112 ? 41.844 -17.297 -5.316 1 42.34 112 ASP A CA 1
ATOM 867 C C . ASP A 1 112 ? 40.406 -17.609 -5.656 1 42.34 112 ASP A C 1
ATOM 869 O O . ASP A 1 112 ? 39.562 -16.703 -5.773 1 42.34 112 ASP A O 1
ATOM 873 N N . ALA A 1 113 ? 40.219 -18.219 -6.629 1 35.53 113 ALA A N 1
ATOM 874 C CA . ALA A 1 113 ? 38.844 -18.734 -6.633 1 35.53 113 ALA A CA 1
ATOM 875 C C . ALA A 1 113 ? 38.375 -19.031 -5.215 1 35.53 113 ALA A C 1
ATOM 877 O O . ALA A 1 113 ? 38.531 -20.141 -4.711 1 35.53 113 ALA A O 1
ATOM 878 N N . VAL A 1 114 ? 38.812 -18.328 -4.332 1 35.31 114 VAL A N 1
ATOM 879 C CA . VAL A 1 114 ? 37.875 -18.484 -3.215 1 35.31 114 VAL A CA 1
ATOM 880 C C . VAL A 1 114 ? 36.438 -18.5 -3.732 1 35.31 114 VAL A C 1
ATOM 882 O O . VAL A 1 114 ? 35.938 -17.5 -4.234 1 35.31 114 VAL A O 1
ATOM 885 N N . SER A 1 115 ? 36.125 -19.219 -4.543 1 35.53 115 SER A N 1
ATOM 886 C CA . SER A 1 115 ? 34.781 -19.594 -4.969 1 35.53 115 SER A CA 1
ATOM 887 C C . SER A 1 115 ? 33.719 -19.234 -3.912 1 35.53 115 SER A C 1
ATOM 889 O O . SER A 1 115 ? 33.938 -19.5 -2.725 1 35.53 115 SER A O 1
ATOM 891 N N . ILE A 1 116 ? 33 -18.266 -3.922 1 39.22 116 ILE A N 1
ATOM 892 C CA . ILE A 1 116 ? 31.672 -18.344 -3.357 1 39.22 116 ILE A CA 1
ATOM 893 C C . ILE A 1 116 ? 31.359 -19.766 -2.926 1 39.22 116 ILE A C 1
ATOM 895 O O . ILE A 1 116 ? 30.406 -20.016 -2.18 1 39.22 116 ILE A O 1
ATOM 899 N N . ASP A 1 117 ? 32.125 -20.719 -3.4 1 44.84 117 ASP A N 1
ATOM 900 C CA . ASP A 1 117 ? 31.969 -22.172 -3.387 1 44.84 117 ASP A CA 1
ATOM 901 C C . ASP A 1 117 ? 32.344 -22.75 -2.029 1 44.84 117 ASP A C 1
ATOM 903 O O . ASP A 1 117 ? 32.062 -23.922 -1.745 1 44.84 117 ASP A O 1
ATOM 907 N N . GLU A 1 118 ? 33 -21.938 -1.215 1 57.62 118 GLU A N 1
ATOM 908 C CA . GLU A 1 118 ? 33.469 -22.562 0.019 1 57.62 118 GLU A CA 1
ATOM 909 C C . GLU A 1 118 ? 32.438 -22.375 1.146 1 57.62 118 GLU A C 1
ATOM 911 O O . GLU A 1 118 ? 32.469 -23.125 2.125 1 57.62 118 GLU A O 1
ATOM 916 N N . VAL A 1 119 ? 31.672 -21.375 0.872 1 63.66 119 VAL A N 1
ATOM 917 C CA . VAL A 1 119 ? 30.688 -21.203 1.927 1 63.66 119 VAL A CA 1
ATOM 918 C C . VAL A 1 119 ? 29.281 -21.328 1.337 1 63.66 119 VAL A C 1
ATOM 920 O O . VAL A 1 119 ? 29.047 -20.953 0.183 1 63.66 119 VAL A O 1
ATOM 923 N N . VAL A 1 120 ? 28.5 -21.984 1.982 1 74.31 120 VAL A N 1
ATOM 924 C CA . VAL A 1 120 ? 27.094 -22.156 1.61 1 74.31 120 VAL A CA 1
ATOM 925 C C . VAL A 1 120 ? 26.203 -21.359 2.559 1 74.31 120 VAL A C 1
ATOM 927 O O . VAL A 1 120 ? 26.484 -21.281 3.758 1 74.31 120 VAL A O 1
ATOM 930 N N . VAL A 1 121 ? 25.312 -20.75 1.927 1 72.5 121 VAL A N 1
ATOM 931 C CA . VAL A 1 121 ? 24.328 -20.031 2.742 1 72.5 121 VAL A CA 1
ATOM 932 C C . VAL A 1 121 ? 23.406 -21.016 3.43 1 72.5 121 VAL A C 1
ATOM 934 O O . VAL A 1 121 ? 22.766 -21.844 2.77 1 72.5 121 VAL A O 1
ATOM 937 N N . VAL A 1 122 ? 23.422 -20.953 4.68 1 75.81 122 VAL A N 1
ATOM 938 C CA . VAL A 1 122 ? 22.547 -21.781 5.5 1 75.81 122 VAL A CA 1
ATOM 939 C C . VAL A 1 122 ? 21.562 -20.906 6.27 1 75.81 122 VAL A C 1
ATOM 941 O O . VAL A 1 122 ? 21.453 -19.703 5.996 1 75.81 122 VAL A O 1
ATOM 944 N N . ALA A 1 123 ? 20.828 -21.547 7.043 1 77 123 ALA A N 1
ATOM 945 C CA . ALA A 1 123 ? 19.844 -20.781 7.828 1 77 123 ALA A CA 1
ATOM 946 C C . ALA A 1 123 ? 20.531 -19.781 8.742 1 77 123 ALA A C 1
ATOM 948 O O . ALA A 1 123 ? 21.344 -20.156 9.594 1 77 123 ALA A O 1
ATOM 949 N N . PHE A 1 124 ? 20.266 -18.609 8.594 1 75.69 124 PHE A N 1
ATOM 950 C CA . PHE A 1 124 ? 20.672 -17.469 9.406 1 75.69 124 PHE A CA 1
ATOM 951 C C . PHE A 1 124 ? 22.188 -17.281 9.359 1 75.69 124 PHE A C 1
ATOM 953 O O . PHE A 1 124 ? 22.781 -16.797 10.32 1 75.69 124 PHE A O 1
ATOM 960 N N . GLY A 1 125 ? 22.781 -17.859 8.227 1 76.44 125 GLY A N 1
ATOM 961 C CA . GLY A 1 125 ? 24.203 -17.656 8.133 1 76.44 125 GLY A CA 1
ATOM 962 C C . GLY A 1 125 ? 24.844 -18.406 6.984 1 76.44 125 GLY A C 1
ATOM 963 O O . GLY A 1 125 ? 24.188 -18.703 5.984 1 76.44 125 GLY A O 1
ATOM 964 N N . THR A 1 126 ? 26.156 -18.438 7.094 1 76.62 126 THR A N 1
ATOM 965 C CA . THR A 1 126 ? 26.953 -19.172 6.105 1 76.62 126 THR A CA 1
ATOM 966 C C . THR A 1 126 ? 27.797 -20.234 6.777 1 76.62 126 THR A C 1
ATOM 968 O O . THR A 1 126 ? 28.109 -20.141 7.965 1 76.62 126 THR A O 1
ATOM 971 N N . GLN A 1 127 ? 28 -21.281 6.078 1 77.31 127 GLN A N 1
ATOM 972 C CA . GLN A 1 127 ? 28.844 -22.375 6.543 1 77.31 127 GLN A CA 1
ATOM 973 C C . GLN A 1 127 ? 29.797 -22.828 5.441 1 77.31 127 GLN A C 1
ATOM 975 O O . GLN A 1 127 ? 29.5 -22.703 4.254 1 77.31 127 GLN A O 1
ATOM 980 N N . LYS A 1 128 ? 30.875 -23.297 5.938 1 74.69 128 LYS A N 1
ATOM 981 C CA . LYS A 1 128 ? 31.812 -23.875 4.977 1 74.69 128 LYS A CA 1
ATOM 982 C C . LYS A 1 128 ? 31.219 -25.125 4.336 1 74.69 128 LYS A C 1
ATOM 984 O O . LYS A 1 128 ? 30.609 -25.953 5.02 1 74.69 128 LYS A O 1
ATOM 989 N N . LYS A 1 129 ? 31.391 -25.266 3.154 1 75.81 129 LYS A N 1
ATOM 990 C CA . LYS A 1 129 ? 30.844 -26.391 2.396 1 75.81 129 LYS A CA 1
ATOM 991 C C . LYS A 1 129 ? 31.422 -27.719 2.863 1 75.81 129 LYS A C 1
ATOM 993 O O . LYS A 1 129 ? 30.703 -28.719 2.941 1 75.81 129 LYS A O 1
ATOM 998 N N . GLU A 1 130 ? 32.688 -27.719 3.195 1 75.5 130 GLU A N 1
ATOM 999 C CA . GLU A 1 130 ? 33.375 -28.953 3.574 1 75.5 130 GLU A CA 1
ATOM 1000 C C . GLU A 1 130 ? 32.844 -29.5 4.898 1 75.5 130 GLU A C 1
ATOM 1002 O O . GLU A 1 130 ? 32.844 -30.703 5.117 1 75.5 130 GLU A O 1
ATOM 1007 N N . SER A 1 131 ? 32.406 -28.656 5.707 1 79.25 131 SER A N 1
ATOM 1008 C CA . SER A 1 131 ? 32 -29.078 7.039 1 79.25 131 SER A CA 1
ATOM 1009 C C . SER A 1 131 ? 30.484 -29.203 7.133 1 79.25 131 SER A C 1
ATOM 1011 O O . SER A 1 131 ? 29.938 -29.5 8.195 1 79.25 131 SER A O 1
ATOM 1013 N N . MET A 1 132 ? 29.922 -29.125 6.059 1 83.19 132 MET A N 1
ATOM 1014 C CA . MET A 1 132 ? 28.453 -29.109 6.082 1 83.19 132 MET A CA 1
ATOM 1015 C C . MET A 1 132 ? 27.906 -30.531 6.082 1 83.19 132 MET A C 1
ATOM 1017 O O . MET A 1 132 ? 28.297 -31.359 5.25 1 83.19 132 MET A O 1
ATOM 1021 N N . VAL A 1 133 ? 27.016 -30.766 7.004 1 89.12 133 VAL A N 1
ATOM 1022 C CA . VAL A 1 133 ? 26.406 -32.094 7.109 1 89.12 133 VAL A CA 1
ATOM 1023 C C . VAL A 1 133 ? 24.969 -32.031 6.598 1 89.12 133 VAL A C 1
ATOM 1025 O O . VAL A 1 133 ? 24.422 -33.031 6.141 1 89.12 133 VAL A O 1
ATOM 1028 N N . SER A 1 134 ? 24.359 -30.938 6.586 1 88.19 134 SER A N 1
ATOM 1029 C CA . SER A 1 134 ? 22.969 -30.766 6.168 1 88.19 134 SER A CA 1
ATOM 1030 C C . SER A 1 134 ? 22.828 -30.891 4.656 1 88.19 134 SER A C 1
ATOM 1032 O O . SER A 1 134 ? 23.781 -30.656 3.912 1 88.19 134 SER A O 1
ATOM 1034 N N . SER A 1 135 ? 21.641 -31.312 4.309 1 87.94 135 SER A N 1
ATOM 1035 C CA . SER A 1 135 ? 21.359 -31.422 2.879 1 87.94 135 SER A CA 1
ATOM 1036 C C . SER A 1 135 ? 20.906 -30.094 2.299 1 87.94 135 SER A C 1
ATOM 1038 O O . SER A 1 135 ? 19.719 -29.75 2.379 1 87.94 135 SER A O 1
ATOM 1040 N N . ILE A 1 136 ? 21.688 -29.5 1.667 1 86.38 136 ILE A N 1
ATOM 1041 C CA . ILE A 1 136 ? 21.438 -28.203 1.034 1 86.38 136 ILE A CA 1
ATOM 1042 C C . ILE A 1 136 ? 21.953 -28.219 -0.404 1 86.38 136 ILE A C 1
ATOM 1044 O O . ILE A 1 136 ? 23.062 -28.719 -0.669 1 86.38 136 ILE A O 1
ATOM 1048 N N . GLN A 1 137 ? 21.078 -27.844 -1.233 1 86.69 137 GLN A N 1
ATOM 1049 C CA . GLN A 1 137 ? 21.484 -27.734 -2.631 1 86.69 137 GLN A CA 1
ATOM 1050 C C . GLN A 1 137 ? 21.578 -26.266 -3.061 1 86.69 137 GLN A C 1
ATOM 1052 O O . GLN A 1 137 ? 20.688 -25.469 -2.762 1 86.69 137 GLN A O 1
ATOM 1057 N N . THR A 1 138 ? 22.656 -25.953 -3.668 1 84.19 138 THR A N 1
ATOM 1058 C CA . THR A 1 138 ? 22.859 -24.594 -4.152 1 84.19 138 THR A CA 1
ATOM 1059 C C . THR A 1 138 ? 22.953 -24.562 -5.676 1 84.19 138 THR A C 1
ATOM 1061 O O . THR A 1 138 ? 23.406 -25.531 -6.289 1 84.19 138 THR A O 1
ATOM 1064 N N . VAL A 1 139 ? 22.484 -23.5 -6.203 1 81.38 139 VAL A N 1
ATOM 1065 C CA . VAL A 1 139 ? 22.594 -23.312 -7.645 1 81.38 139 VAL A CA 1
ATOM 1066 C C . VAL A 1 139 ? 23.234 -21.953 -7.938 1 81.38 139 VAL A C 1
ATOM 1068 O O . VAL A 1 139 ? 22.984 -20.969 -7.25 1 81.38 139 VAL A O 1
ATOM 1071 N N . LYS A 1 140 ? 24.094 -22.031 -8.891 1 77.81 140 LYS A N 1
ATOM 1072 C CA . LYS A 1 140 ? 24.641 -20.766 -9.352 1 77.81 140 LYS A CA 1
ATOM 1073 C C . LYS A 1 140 ? 23.578 -19.922 -10.047 1 77.81 140 LYS A C 1
ATOM 1075 O O . LYS A 1 140 ? 22.844 -20.406 -10.906 1 77.81 140 LYS A O 1
ATOM 1080 N N . PRO A 1 141 ? 23.516 -18.75 -9.711 1 77.69 141 PRO A N 1
ATOM 1081 C CA . PRO A 1 141 ? 22.469 -17.891 -10.258 1 77.69 141 PRO A CA 1
ATOM 1082 C C . PRO A 1 141 ? 22.516 -17.797 -11.781 1 77.69 141 PRO A C 1
ATOM 1084 O O . PRO A 1 141 ? 21.484 -17.656 -12.43 1 77.69 141 PRO A O 1
ATOM 1087 N N . ALA A 1 142 ? 23.656 -17.875 -12.32 1 71.5 142 ALA A N 1
ATOM 1088 C CA . ALA A 1 142 ? 23.781 -17.812 -13.773 1 71.5 142 ALA A CA 1
ATOM 1089 C C . ALA A 1 142 ? 23 -18.938 -14.445 1 71.5 142 ALA A C 1
ATOM 1091 O O . ALA A 1 142 ? 22.531 -18.781 -15.57 1 71.5 142 ALA A O 1
ATOM 1092 N N . ALA A 1 143 ? 22.875 -19.984 -13.758 1 70.62 143 ALA A N 1
ATOM 1093 C CA . ALA A 1 143 ? 22.141 -21.125 -14.297 1 70.62 143 ALA A CA 1
ATOM 1094 C C . ALA A 1 143 ? 20.641 -20.859 -14.312 1 70.62 143 ALA A C 1
ATOM 1096 O O . ALA A 1 143 ? 19.891 -21.547 -15.016 1 70.62 143 ALA A O 1
ATOM 1097 N N . LEU A 1 144 ? 20.266 -19.859 -13.609 1 73.94 144 LEU A N 1
ATOM 1098 C CA . LEU A 1 144 ? 18.844 -19.562 -13.492 1 73.94 144 LEU A CA 1
ATOM 1099 C C . LEU A 1 144 ? 18.438 -18.5 -14.5 1 73.94 144 LEU A C 1
ATOM 1101 O O . LEU A 1 144 ? 17.266 -18.078 -14.523 1 73.94 144 LEU A O 1
ATOM 1105 N N . LYS A 1 145 ? 19.312 -18.125 -15.242 1 72.31 145 LYS A N 1
ATOM 1106 C CA . LYS A 1 145 ? 18.984 -17.078 -16.203 1 72.31 145 LYS A CA 1
ATOM 1107 C C . LYS A 1 145 ? 18.172 -17.625 -17.375 1 72.31 145 LYS A C 1
ATOM 1109 O O . LYS A 1 145 ? 18.656 -18.484 -18.109 1 72.31 145 LYS A O 1
ATOM 1114 N N . VAL A 1 146 ? 16.891 -17.328 -17.391 1 66.88 146 VAL A N 1
ATOM 1115 C CA . VAL A 1 146 ? 15.992 -17.656 -18.484 1 66.88 146 VAL A CA 1
ATOM 1116 C C . VAL A 1 146 ? 15.352 -16.375 -19.016 1 66.88 146 VAL A C 1
ATOM 1118 O O . VAL A 1 146 ? 15.219 -15.383 -18.281 1 66.88 146 VAL A O 1
ATOM 1121 N N . PRO A 1 147 ? 15.156 -16.312 -20.25 1 65.38 147 PRO A N 1
ATOM 1122 C CA . PRO A 1 147 ? 14.508 -15.125 -20.812 1 65.38 147 PRO A CA 1
ATOM 1123 C C . PRO A 1 147 ? 13.047 -15 -20.391 1 65.38 147 PRO A C 1
ATOM 1125 O O . PRO A 1 147 ? 12.156 -14.992 -21.234 1 65.38 147 PRO A O 1
ATOM 1128 N N . SER A 1 148 ? 12.797 -15.102 -19.25 1 69.38 148 SER A N 1
ATOM 1129 C CA . SER A 1 148 ? 11.469 -14.938 -18.672 1 69.38 148 SER A CA 1
ATOM 1130 C C . SER A 1 148 ? 11.484 -13.938 -17.516 1 69.38 148 SER A C 1
ATOM 1132 O O . SER A 1 148 ? 12.523 -13.734 -16.875 1 69.38 148 SER A O 1
ATOM 1134 N N . SER A 1 149 ? 10.383 -13.289 -17.484 1 71.38 149 SER A N 1
ATOM 1135 C CA . SER A 1 149 ? 10.234 -12.367 -16.359 1 71.38 149 SER A CA 1
ATOM 1136 C C . SER A 1 149 ? 9.836 -13.102 -15.086 1 71.38 149 SER A C 1
ATOM 1138 O O . SER A 1 149 ? 9.633 -12.477 -14.047 1 71.38 149 SER A O 1
ATOM 1140 N N . ASN A 1 150 ? 9.766 -14.398 -15.203 1 83.12 150 ASN A N 1
ATOM 1141 C CA . ASN A 1 150 ? 9.328 -15.219 -14.078 1 83.12 150 ASN A CA 1
ATOM 1142 C C . ASN A 1 150 ? 10.383 -16.25 -13.703 1 83.12 150 ASN A C 1
ATOM 1144 O O . ASN A 1 150 ? 10.477 -17.312 -14.344 1 83.12 150 ASN A O 1
ATOM 1148 N N . LEU A 1 151 ? 11.016 -16.031 -12.641 1 85.94 151 LEU A N 1
ATOM 1149 C CA . LEU A 1 151 ? 12.117 -16.875 -12.188 1 85.94 151 LEU A CA 1
ATOM 1150 C C . LEU A 1 151 ? 11.617 -18.281 -11.82 1 85.94 151 LEU A C 1
ATOM 1152 O O . LEU A 1 151 ? 12.359 -19.25 -11.945 1 85.94 151 LEU A O 1
ATOM 1156 N N . THR A 1 152 ? 10.438 -18.453 -11.367 1 86.44 152 THR A N 1
ATOM 1157 C CA . THR A 1 152 ? 9.922 -19.734 -10.875 1 86.44 152 THR A CA 1
ATOM 1158 C C . THR A 1 152 ? 9.852 -20.75 -12.008 1 86.44 152 THR A C 1
ATOM 1160 O O . THR A 1 152 ? 9.883 -21.953 -11.766 1 86.44 152 THR A O 1
ATOM 1163 N N . THR A 1 153 ? 9.789 -20.281 -13.211 1 82.06 153 THR A N 1
ATOM 1164 C CA . THR A 1 153 ? 9.688 -21.188 -14.344 1 82.06 153 THR A CA 1
ATOM 1165 C C . THR A 1 153 ? 11.039 -21.828 -14.664 1 82.06 153 THR A C 1
ATOM 1167 O O . THR A 1 153 ? 11.109 -22.828 -15.383 1 82.06 153 THR A O 1
ATOM 1170 N N . ALA A 1 154 ? 12.055 -21.297 -14.062 1 81 154 ALA A N 1
ATOM 1171 C CA . ALA A 1 154 ? 13.398 -21.781 -14.336 1 81 154 ALA A CA 1
ATOM 1172 C C . ALA A 1 154 ? 13.805 -22.844 -13.32 1 81 154 ALA A C 1
ATOM 1174 O O . ALA A 1 154 ? 14.797 -23.562 -13.516 1 81 154 ALA A O 1
ATOM 1175 N N . LEU A 1 155 ? 13.07 -23.062 -12.367 1 83.31 155 LEU A N 1
ATOM 1176 C CA . LEU A 1 155 ? 13.508 -23.891 -11.242 1 83.31 155 LEU A CA 1
ATOM 1177 C C . LEU A 1 155 ? 13.359 -25.359 -11.562 1 83.31 155 LEU A C 1
ATOM 1179 O O . LEU A 1 155 ? 14.141 -26.188 -11.078 1 83.31 155 LEU A O 1
ATOM 1183 N N . ALA A 1 156 ? 12.43 -25.703 -12.344 1 80.25 156 ALA A N 1
ATOM 1184 C CA . ALA A 1 156 ? 12.133 -27.109 -12.586 1 80.25 156 ALA A CA 1
ATOM 1185 C C . ALA A 1 156 ? 13.312 -27.828 -13.234 1 80.25 156 ALA A C 1
ATOM 1187 O O . ALA A 1 156 ? 13.828 -27.375 -14.258 1 80.25 156 ALA A O 1
ATOM 1188 N N . GLY A 1 157 ? 13.781 -28.859 -12.625 1 82.19 157 GLY A N 1
ATOM 1189 C CA . GLY A 1 157 ? 14.812 -29.719 -13.188 1 82.19 157 GLY A CA 1
ATOM 1190 C C . GLY A 1 157 ? 16.219 -29.188 -12.969 1 82.19 157 GLY A C 1
ATOM 1191 O O . GLY A 1 157 ? 17.203 -29.828 -13.336 1 82.19 157 GLY A O 1
ATOM 1192 N N . ARG A 1 158 ? 16.297 -28.094 -12.406 1 86.62 158 ARG A N 1
ATOM 1193 C CA . ARG A 1 158 ? 17.625 -27.516 -12.266 1 86.62 158 ARG A CA 1
ATOM 1194 C C . ARG A 1 158 ? 18.234 -27.844 -10.906 1 86.62 158 ARG A C 1
ATOM 1196 O O . ARG A 1 158 ? 19.453 -27.766 -10.734 1 86.62 158 ARG A O 1
ATOM 1203 N N . MET A 1 159 ? 17.375 -28.188 -10.086 1 87.62 159 MET A N 1
ATOM 1204 C CA . MET A 1 159 ? 17.844 -28.516 -8.742 1 87.62 159 MET A CA 1
ATOM 1205 C C . MET A 1 159 ? 17.25 -29.828 -8.266 1 87.62 159 MET A C 1
ATOM 1207 O O . MET A 1 159 ? 16.047 -30.062 -8.391 1 87.62 159 MET A O 1
ATOM 1211 N N . SER A 1 160 ? 18.141 -30.594 -7.723 1 90.88 160 SER A N 1
ATOM 1212 C CA . SER A 1 160 ? 17.641 -31.844 -7.168 1 90.88 160 SER A CA 1
ATOM 1213 C C . SER A 1 160 ? 16.797 -31.609 -5.926 1 90.88 160 SER A C 1
ATOM 1215 O O . SER A 1 160 ? 17.094 -30.719 -5.117 1 90.88 160 SER A O 1
ATOM 1217 N N . GLY A 1 161 ? 15.734 -32.312 -5.836 1 91.25 161 GLY A N 1
ATOM 1218 C CA . GLY A 1 161 ? 14.859 -32.219 -4.68 1 91.25 161 GLY A CA 1
ATOM 1219 C C . GLY A 1 161 ? 13.664 -31.328 -4.914 1 91.25 161 GLY A C 1
ATOM 1220 O O . GLY A 1 161 ? 12.758 -31.25 -4.078 1 91.25 161 GLY A O 1
ATOM 1221 N N . LEU A 1 162 ? 13.664 -30.688 -6.008 1 90.69 162 LEU A N 1
ATOM 1222 C CA . LEU A 1 162 ? 12.578 -29.766 -6.301 1 90.69 162 LEU A CA 1
ATOM 1223 C C . LEU A 1 162 ? 11.672 -30.328 -7.395 1 90.69 162 LEU A C 1
ATOM 1225 O O . LEU A 1 162 ? 12.148 -30.703 -8.469 1 90.69 162 LEU A O 1
ATOM 1229 N N . ILE A 1 163 ? 10.453 -30.344 -7.062 1 89.44 163 ILE A N 1
ATOM 1230 C CA . ILE A 1 163 ? 9.422 -30.688 -8.039 1 89.44 163 ILE A CA 1
ATOM 1231 C C . ILE A 1 163 ? 8.633 -29.438 -8.422 1 89.44 163 ILE A C 1
ATOM 1233 O O . ILE A 1 163 ? 8 -28.812 -7.566 1 89.44 163 ILE A O 1
ATOM 1237 N N . ALA A 1 164 ? 8.727 -29.062 -9.672 1 87.25 164 ALA A N 1
ATOM 1238 C CA . ALA A 1 164 ? 8.047 -27.859 -10.125 1 87.25 164 ALA A CA 1
ATOM 1239 C C . ALA A 1 164 ? 7.379 -28.078 -11.477 1 87.25 164 ALA A C 1
ATOM 1241 O O . ALA A 1 164 ? 7.883 -28.844 -12.305 1 87.25 164 ALA A O 1
ATOM 1242 N N . TYR A 1 165 ? 6.234 -27.438 -11.688 1 83 165 TYR A N 1
ATOM 1243 C CA . TYR A 1 165 ? 5.543 -27.484 -12.969 1 83 165 TYR A CA 1
ATOM 1244 C C . TYR A 1 165 ? 4.695 -26.219 -13.172 1 83 165 TYR A C 1
ATOM 1246 O O . TYR A 1 165 ? 4.25 -25.609 -12.211 1 83 165 TYR A O 1
ATOM 1254 N N . GLN A 1 166 ? 4.512 -25.844 -14.438 1 83.25 166 GLN A N 1
ATOM 1255 C CA . GLN A 1 166 ? 3.73 -24.672 -14.828 1 83.25 166 GLN A CA 1
ATOM 1256 C C . GLN A 1 166 ? 2.457 -25.094 -15.555 1 83.25 166 GLN A C 1
ATOM 1258 O O . GLN A 1 166 ? 2.51 -25.844 -16.531 1 83.25 166 GLN A O 1
ATOM 1263 N N . ARG A 1 167 ? 1.323 -24.516 -15.141 1 81.56 167 ARG A N 1
ATOM 1264 C CA . ARG A 1 167 ? 0.063 -24.922 -15.75 1 81.56 167 ARG A CA 1
ATOM 1265 C C . ARG A 1 167 ? -0.509 -23.828 -16.625 1 81.56 167 ARG A C 1
ATOM 1267 O O . ARG A 1 167 ? -1.418 -24.078 -17.422 1 81.56 167 ARG A O 1
ATOM 1274 N N . SER A 1 168 ? -0.014 -22.625 -16.469 1 84.12 168 SER A N 1
ATOM 1275 C CA . SER A 1 168 ? -0.51 -21.516 -17.281 1 84.12 168 SER A CA 1
ATOM 1276 C C . SER A 1 168 ? 0.638 -20.688 -17.844 1 84.12 168 SER A C 1
ATOM 1278 O O . SER A 1 168 ? 1.686 -20.547 -17.203 1 84.12 168 SER A O 1
ATOM 1280 N N . GLY A 1 169 ? 0.315 -20.094 -18.984 1 84.75 169 GLY A N 1
ATOM 1281 C CA . GLY A 1 169 ? 1.305 -19.219 -19.609 1 84.75 169 GLY A CA 1
ATOM 1282 C C . GLY A 1 169 ? 0.898 -17.766 -19.609 1 84.75 169 GLY A C 1
ATOM 1283 O O . GLY A 1 169 ? 1.562 -16.938 -20.219 1 84.75 169 GLY A O 1
ATOM 1284 N N . GLU A 1 170 ? -0.21 -17.375 -18.922 1 84.81 170 GLU A N 1
ATOM 1285 C CA . GLU A 1 170 ? -0.67 -15.992 -18.891 1 84.81 170 GLU A CA 1
ATOM 1286 C C . GLU A 1 170 ? 0.34 -15.086 -18.188 1 84.81 170 GLU A C 1
ATOM 1288 O O . GLU A 1 170 ? 0.734 -15.352 -17.047 1 84.81 170 GLU A O 1
ATOM 1293 N N . PRO A 1 171 ? 0.711 -14.039 -18.875 1 83.5 171 PRO A N 1
ATOM 1294 C CA . PRO A 1 171 ? 1.645 -13.125 -18.219 1 83.5 171 PRO A CA 1
ATOM 1295 C C . PRO A 1 171 ? 1.114 -12.602 -16.875 1 83.5 171 PRO A C 1
ATOM 1297 O O . PRO A 1 171 ? -0.023 -12.133 -16.797 1 83.5 171 PRO A O 1
ATOM 1300 N N . GLY A 1 172 ? 1.906 -12.711 -15.914 1 79.44 172 GLY A N 1
ATOM 1301 C CA . GLY A 1 172 ? 1.526 -12.25 -14.594 1 79.44 172 GLY A CA 1
ATOM 1302 C C . GLY A 1 172 ? 0.898 -13.336 -13.734 1 79.44 172 GLY A C 1
ATOM 1303 O O . GLY A 1 172 ? 0.812 -13.195 -12.516 1 79.44 172 GLY A O 1
ATOM 1304 N N . GLN A 1 173 ? 0.388 -14.383 -14.328 1 78.56 173 GLN A N 1
ATOM 1305 C CA . GLN A 1 173 ? -0.202 -15.516 -13.625 1 78.56 173 GLN A CA 1
ATOM 1306 C C . GLN A 1 173 ? 0.449 -16.828 -14.039 1 78.56 173 GLN A C 1
ATOM 1308 O O . GLN A 1 173 ? -0.236 -17.844 -14.219 1 78.56 173 GLN A O 1
ATOM 1313 N N . ASP A 1 174 ? 1.67 -16.734 -14.328 1 77.88 174 ASP A N 1
ATOM 1314 C CA . ASP A 1 174 ? 2.381 -17.891 -14.852 1 77.88 174 ASP A CA 1
ATOM 1315 C C . ASP A 1 174 ? 3.338 -18.469 -13.812 1 77.88 174 ASP A C 1
ATOM 1317 O O . ASP A 1 174 ? 4.289 -19.172 -14.164 1 77.88 174 ASP A O 1
ATOM 1321 N N . ASN A 1 175 ? 3.092 -18.234 -12.633 1 83.62 175 ASN A N 1
ATOM 1322 C CA . ASN A 1 175 ? 3.955 -18.812 -11.609 1 83.62 175 ASN A CA 1
ATOM 1323 C C . ASN A 1 175 ? 3.898 -20.328 -11.617 1 83.62 175 ASN A C 1
ATOM 1325 O O . ASN A 1 175 ? 2.832 -20.922 -11.812 1 83.62 175 ASN A O 1
ATOM 1329 N N . ALA A 1 176 ? 5.02 -20.891 -11.383 1 83.5 176 ALA A N 1
ATOM 1330 C CA . ALA A 1 176 ? 5.082 -22.344 -11.234 1 83.5 176 ALA A CA 1
ATOM 1331 C C . ALA A 1 176 ? 4.738 -22.781 -9.812 1 83.5 176 ALA A C 1
ATOM 1333 O O . ALA A 1 176 ? 4.977 -22.031 -8.859 1 83.5 176 ALA A O 1
ATOM 1334 N N . ASP A 1 177 ? 4.188 -23.906 -9.789 1 82.69 177 ASP A N 1
ATOM 1335 C CA . ASP A 1 177 ? 4.062 -24.578 -8.5 1 82.69 177 ASP A CA 1
ATOM 1336 C C . ASP A 1 177 ? 5.32 -25.391 -8.18 1 82.69 177 ASP A C 1
ATOM 1338 O O . ASP A 1 177 ? 5.914 -26 -9.07 1 82.69 177 ASP A O 1
ATOM 1342 N N . PHE A 1 178 ? 5.727 -25.328 -6.953 1 87.25 178 PHE A N 1
ATOM 1343 C CA . PHE A 1 178 ? 6.906 -26.109 -6.629 1 87.25 178 PHE A CA 1
ATOM 1344 C C . PHE A 1 178 ? 6.828 -26.641 -5.203 1 87.25 178 PHE A C 1
ATOM 1346 O O . PHE A 1 178 ? 6.277 -25.984 -4.316 1 87.25 178 PHE A O 1
ATOM 1353 N N . PHE A 1 179 ? 7.41 -27.859 -5.043 1 90.19 179 PHE A N 1
ATOM 1354 C CA . PHE A 1 179 ? 7.484 -28.594 -3.783 1 90.19 179 PHE A CA 1
ATOM 1355 C C . PHE A 1 179 ? 8.891 -29.125 -3.557 1 90.19 179 PHE A C 1
ATOM 1357 O O . PHE A 1 179 ? 9.547 -29.578 -4.496 1 90.19 179 PHE A O 1
ATOM 1364 N N . ILE A 1 180 ? 9.289 -29.047 -2.42 1 92.31 180 ILE A N 1
ATOM 1365 C CA . ILE A 1 180 ? 10.562 -29.672 -2.076 1 92.31 180 ILE A CA 1
ATOM 1366 C C . ILE A 1 180 ? 10.328 -31.109 -1.609 1 92.31 180 ILE A C 1
ATOM 1368 O O . ILE A 1 180 ? 9.633 -31.344 -0.615 1 92.31 180 ILE A O 1
ATOM 1372 N N . ARG A 1 181 ? 10.945 -32.031 -2.342 1 92.12 181 ARG A N 1
ATOM 1373 C CA . ARG A 1 181 ? 10.859 -33.438 -2.07 1 92.12 181 ARG A CA 1
ATOM 1374 C C . ARG A 1 181 ? 9.406 -33.906 -2.053 1 92.12 181 ARG A C 1
ATOM 1376 O O . ARG A 1 181 ? 9.016 -34.719 -1.194 1 92.12 181 ARG A O 1
ATOM 1383 N N . GLY A 1 182 ? 8.562 -33.25 -2.84 1 88.75 182 GLY A N 1
ATOM 1384 C CA . GLY A 1 182 ? 7.195 -33.656 -3.094 1 88.75 182 GLY A CA 1
ATOM 1385 C C . GLY A 1 182 ? 6.219 -33.188 -2.033 1 88.75 182 GLY A C 1
ATOM 1386 O O . GLY A 1 182 ? 6.574 -32.406 -1.171 1 88.75 182 GLY A O 1
ATOM 1387 N N . VAL A 1 183 ? 4.965 -33.688 -2.203 1 90.06 183 VAL A N 1
ATOM 1388 C CA . VAL A 1 183 ? 3.91 -33.375 -1.243 1 90.06 183 VAL A CA 1
ATOM 1389 C C . VAL A 1 183 ? 3.959 -34.375 -0.086 1 90.06 183 VAL A C 1
ATOM 1391 O O . VAL A 1 183 ? 3.801 -35.594 -0.289 1 90.06 183 VAL A O 1
ATOM 1394 N N . THR A 1 184 ? 4.07 -33.844 1.069 1 90.12 184 THR A N 1
ATOM 1395 C CA . THR A 1 184 ? 4.34 -34.75 2.174 1 90.12 184 THR A CA 1
ATOM 1396 C C . THR A 1 184 ? 3.209 -34.719 3.199 1 90.12 184 THR A C 1
ATOM 1398 O O . THR A 1 184 ? 3.258 -35.406 4.215 1 90.12 184 THR A O 1
ATOM 1401 N N . THR A 1 185 ? 2.242 -33.812 2.932 1 89.81 185 THR A N 1
ATOM 1402 C CA . THR A 1 185 ? 1.101 -33.719 3.836 1 89.81 185 THR A CA 1
ATOM 1403 C C . THR A 1 185 ? -0.19 -33.5 3.057 1 89.81 185 THR A C 1
ATOM 1405 O O . THR A 1 185 ? -0.158 -33 1.924 1 89.81 185 THR A O 1
ATOM 1408 N N . PHE A 1 186 ? -1.244 -34 3.611 1 89.19 186 PHE A N 1
ATOM 1409 C CA . PHE A 1 186 ? -2.545 -33.688 3.025 1 89.19 186 PHE A CA 1
ATOM 1410 C C . PHE A 1 186 ? -3.256 -32.594 3.816 1 89.19 186 PHE A C 1
ATOM 1412 O O . PHE A 1 186 ? -4.461 -32.406 3.658 1 89.19 186 PHE A O 1
ATOM 1419 N N . GLY A 1 187 ? -2.473 -31.969 4.688 1 85.5 187 GLY A N 1
ATOM 1420 C CA . GLY A 1 187 ? -2.992 -30.828 5.426 1 85.5 187 GLY A CA 1
ATOM 1421 C C . GLY A 1 187 ? -3.088 -29.562 4.59 1 85.5 187 GLY A C 1
ATOM 1422 O O . GLY A 1 187 ? -3.111 -29.641 3.359 1 85.5 187 GLY A O 1
ATOM 1423 N N . TYR A 1 188 ? -3.16 -28.391 5.23 1 83.5 188 TYR A N 1
ATOM 1424 C CA . TYR A 1 188 ? -3.482 -27.125 4.594 1 83.5 188 TYR A CA 1
ATOM 1425 C C . TYR A 1 188 ? -2.297 -26.594 3.793 1 83.5 188 TYR A C 1
ATOM 1427 O O . TYR A 1 188 ? -2.367 -26.5 2.564 1 83.5 188 TYR A O 1
ATOM 1435 N N . LYS A 1 189 ? -1.223 -26.281 4.449 1 82.81 189 LYS A N 1
ATOM 1436 C CA . LYS A 1 189 ? -0.092 -25.656 3.756 1 82.81 189 LYS A CA 1
ATOM 1437 C C . LYS A 1 189 ? 0.889 -26.719 3.264 1 82.81 189 LYS A C 1
ATOM 1439 O O . LYS A 1 189 ? 1.359 -27.547 4.043 1 82.81 189 LYS A O 1
ATOM 1444 N N . LYS A 1 190 ? 1.255 -26.609 1.979 1 83 190 LYS A N 1
ATOM 1445 C CA . LYS A 1 190 ? 2.135 -27.609 1.378 1 83 190 LYS A CA 1
ATOM 1446 C C . LYS A 1 190 ? 3.334 -26.953 0.702 1 83 190 LYS A C 1
ATOM 1448 O O . LYS A 1 190 ? 4.324 -27.609 0.396 1 83 190 LYS A O 1
ATOM 1453 N N . ASP A 1 191 ? 3.277 -25.656 0.469 1 87.06 191 ASP A N 1
ATOM 1454 C CA . ASP A 1 191 ? 4.332 -24.938 -0.243 1 87.06 191 ASP A CA 1
ATOM 1455 C C . ASP A 1 191 ? 5.508 -24.625 0.681 1 87.06 191 ASP A C 1
ATOM 1457 O O . ASP A 1 191 ? 5.328 -24.453 1.889 1 87.06 191 ASP A O 1
ATOM 1461 N N . PRO A 1 192 ? 6.664 -24.547 0.122 1 91.44 192 PRO A N 1
ATOM 1462 C CA . PRO A 1 192 ? 7.844 -24.25 0.934 1 91.44 192 PRO A CA 1
ATOM 1463 C C . PRO A 1 192 ? 7.895 -22.781 1.38 1 91.44 192 PRO A C 1
ATOM 1465 O O . PRO A 1 192 ? 7.215 -21.938 0.8 1 91.44 192 PRO A O 1
ATOM 1468 N N . LEU A 1 193 ? 8.703 -22.594 2.436 1 92.44 193 LEU A N 1
ATOM 1469 C CA . LEU A 1 193 ? 9 -21.234 2.871 1 92.44 193 LEU A CA 1
ATOM 1470 C C . LEU A 1 193 ? 9.969 -20.562 1.906 1 92.44 193 LEU A C 1
ATOM 1472 O O . LEU A 1 193 ? 10.945 -21.172 1.468 1 92.44 193 LEU A O 1
ATOM 1476 N N . ILE A 1 194 ? 9.703 -19.391 1.483 1 93.69 194 ILE A N 1
ATOM 1477 C CA . ILE A 1 194 ? 10.578 -18.625 0.598 1 93.69 194 ILE A CA 1
ATOM 1478 C C . ILE A 1 194 ? 11.164 -17.438 1.353 1 93.69 194 ILE A C 1
ATOM 1480 O O . ILE A 1 194 ? 10.422 -16.625 1.907 1 93.69 194 ILE A O 1
ATOM 1484 N N . LEU A 1 195 ? 12.422 -17.406 1.344 1 94.56 195 LEU A N 1
ATOM 1485 C CA . LEU A 1 195 ? 13.125 -16.312 2.006 1 94.56 195 LEU A CA 1
ATOM 1486 C C . LEU A 1 195 ? 14.016 -15.555 1.02 1 94.56 195 LEU A C 1
ATOM 1488 O O . LEU A 1 195 ? 14.789 -16.172 0.283 1 94.56 195 LEU A O 1
ATOM 1492 N N . ILE A 1 196 ? 13.93 -14.32 0.953 1 94.31 196 ILE A N 1
ATOM 1493 C CA . ILE A 1 196 ? 14.859 -13.453 0.237 1 94.31 196 ILE A CA 1
ATOM 1494 C C . ILE A 1 196 ? 15.602 -12.562 1.23 1 94.31 196 ILE A C 1
ATOM 1496 O O . ILE A 1 196 ? 14.984 -11.734 1.909 1 94.31 196 ILE A O 1
ATOM 1500 N N . ASP A 1 197 ? 16.812 -12.711 1.342 1 93.38 197 ASP A N 1
ATOM 1501 C CA . ASP A 1 197 ? 17.641 -12.016 2.312 1 93.38 197 ASP A CA 1
ATOM 1502 C C . ASP A 1 197 ? 17.125 -12.203 3.732 1 93.38 197 ASP A C 1
ATOM 1504 O O . ASP A 1 197 ? 17.047 -11.25 4.508 1 93.38 197 ASP A O 1
ATOM 1508 N N . GLY A 1 198 ? 16.625 -13.367 3.977 1 90.5 198 GLY A N 1
ATOM 1509 C CA . GLY A 1 198 ? 16.188 -13.734 5.316 1 90.5 198 GLY A CA 1
ATOM 1510 C C . GLY A 1 198 ? 14.758 -13.336 5.609 1 90.5 198 GLY A C 1
ATOM 1511 O O . GLY A 1 198 ? 14.234 -13.625 6.691 1 90.5 198 GLY A O 1
ATOM 1512 N N . ILE A 1 199 ? 14.102 -12.734 4.695 1 92.31 199 ILE A N 1
ATOM 1513 C CA . ILE A 1 199 ? 12.734 -12.281 4.922 1 92.31 199 ILE A CA 1
ATOM 1514 C C . ILE A 1 199 ? 11.758 -13.156 4.141 1 92.31 199 ILE A C 1
ATOM 1516 O O . ILE A 1 199 ? 11.969 -13.422 2.951 1 92.31 199 ILE A O 1
ATOM 1520 N N . GLU A 1 200 ? 10.672 -13.602 4.801 1 91.5 200 GLU A N 1
ATOM 1521 C CA . GLU A 1 200 ? 9.656 -14.43 4.156 1 91.5 200 GLU A CA 1
ATOM 1522 C C . GLU A 1 200 ? 8.914 -13.648 3.072 1 91.5 200 GLU A C 1
ATOM 1524 O O . GLU A 1 200 ? 8.539 -12.492 3.281 1 91.5 200 GLU A O 1
ATOM 1529 N N . THR A 1 201 ? 8.773 -14.289 2.002 1 90.81 201 THR A N 1
ATOM 1530 C CA . THR A 1 201 ? 8.109 -13.641 0.88 1 90.81 201 THR A CA 1
ATOM 1531 C C . THR A 1 201 ? 7.199 -14.625 0.147 1 90.81 201 THR A C 1
ATOM 1533 O O . THR A 1 201 ? 7.039 -15.766 0.58 1 90.81 201 THR A O 1
ATOM 1536 N N . THR A 1 202 ? 6.598 -14.172 -0.938 1 88.69 202 THR A N 1
ATOM 1537 C CA . THR A 1 202 ? 5.656 -14.984 -1.7 1 88.69 202 THR A CA 1
ATOM 1538 C C . THR A 1 202 ? 6.301 -15.492 -2.99 1 88.69 202 THR A C 1
ATOM 1540 O O . THR A 1 202 ? 7.387 -15.039 -3.363 1 88.69 202 THR A O 1
ATOM 1543 N N . SER A 1 203 ? 5.594 -16.391 -3.625 1 89.81 203 SER A N 1
ATOM 1544 C CA . SER A 1 203 ? 6.059 -16.938 -4.895 1 89.81 203 SER A CA 1
ATOM 1545 C C . SER A 1 203 ? 6.098 -15.859 -5.98 1 89.81 203 SER A C 1
ATOM 1547 O O . SER A 1 203 ? 6.953 -15.898 -6.867 1 89.81 203 SER A O 1
ATOM 1549 N N . THR A 1 204 ? 5.297 -14.914 -5.867 1 88.12 204 THR A N 1
ATOM 1550 C CA . THR A 1 204 ? 5.262 -13.852 -6.867 1 88.12 204 THR A CA 1
ATOM 1551 C C . THR A 1 204 ? 6.496 -12.961 -6.75 1 88.12 204 THR A C 1
ATOM 1553 O O . THR A 1 204 ? 7.059 -12.539 -7.762 1 88.12 204 THR A O 1
ATOM 1556 N N . GLU A 1 205 ? 6.875 -12.68 -5.602 1 89.5 205 GLU A N 1
ATOM 1557 C CA . GLU A 1 205 ? 8.094 -11.891 -5.426 1 89.5 205 GLU A CA 1
ATOM 1558 C C . GLU A 1 205 ? 9.312 -12.648 -5.934 1 89.5 205 GLU A C 1
ATOM 1560 O O . GLU A 1 205 ? 10.227 -12.047 -6.508 1 89.5 205 GLU A O 1
ATOM 1565 N N . LEU A 1 206 ? 9.305 -13.891 -5.625 1 91.19 206 LEU A N 1
ATOM 1566 C CA . LEU A 1 206 ? 10.391 -14.719 -6.156 1 91.19 206 LEU A CA 1
ATOM 1567 C C . LEU A 1 206 ? 10.391 -14.695 -7.684 1 91.19 206 LEU A C 1
ATOM 1569 O O . LEU A 1 206 ? 11.445 -14.609 -8.305 1 91.19 206 LEU A O 1
ATOM 1573 N N . ALA A 1 207 ? 9.203 -14.797 -8.219 1 90.06 207 ALA A N 1
ATOM 1574 C CA . ALA A 1 207 ? 9.055 -14.797 -9.672 1 90.06 207 ALA A CA 1
ATOM 1575 C C . ALA A 1 207 ? 9.625 -13.523 -10.289 1 90.06 207 ALA A C 1
ATOM 1577 O O . ALA A 1 207 ? 10.18 -13.555 -11.383 1 90.06 207 ALA A O 1
ATOM 1578 N N . ARG A 1 208 ? 9.562 -12.406 -9.602 1 89.25 208 ARG A N 1
ATOM 1579 C CA . ARG A 1 208 ? 9.938 -11.109 -10.148 1 89.25 208 ARG A CA 1
ATOM 1580 C C . ARG A 1 208 ? 11.422 -10.844 -9.945 1 89.25 208 ARG A C 1
ATOM 1582 O O . ARG A 1 208 ? 11.984 -9.922 -10.539 1 89.25 208 ARG A O 1
ATOM 1589 N N . LEU A 1 209 ? 12.031 -11.641 -9.203 1 90.75 209 LEU A N 1
ATOM 1590 C CA . LEU A 1 209 ? 13.453 -11.453 -8.938 1 90.75 209 LEU A CA 1
ATOM 1591 C C . LEU A 1 209 ? 14.289 -11.789 -10.164 1 90.75 209 LEU A C 1
ATOM 1593 O O . LEU A 1 209 ? 14.039 -12.789 -10.844 1 90.75 209 LEU A O 1
ATOM 1597 N N . GLN A 1 210 ? 15.32 -10.961 -10.383 1 89.44 210 GLN A N 1
ATOM 1598 C CA . GLN A 1 210 ? 16.203 -11.203 -11.523 1 89.44 210 GLN A CA 1
ATOM 1599 C C . GLN A 1 210 ? 17.406 -12.031 -11.117 1 89.44 210 GLN A C 1
ATOM 1601 O O . GLN A 1 210 ? 18.031 -11.773 -10.078 1 89.44 210 GLN A O 1
ATOM 1606 N N . PRO A 1 211 ? 17.766 -12.922 -11.93 1 87.88 211 PRO A N 1
ATOM 1607 C CA . PRO A 1 211 ? 18.953 -13.727 -11.625 1 87.88 211 PRO A CA 1
ATOM 1608 C C . PRO A 1 211 ? 20.219 -12.891 -11.477 1 87.88 211 PRO A C 1
ATOM 1610 O O . PRO A 1 211 ? 21.109 -13.25 -10.711 1 87.88 211 PRO A O 1
ATOM 1613 N N . ASP A 1 212 ? 20.266 -11.75 -12.148 1 88.06 212 ASP A N 1
ATOM 1614 C CA . ASP A 1 212 ? 21.438 -10.875 -12.086 1 88.06 212 ASP A CA 1
ATOM 1615 C C . ASP A 1 212 ? 21.625 -10.312 -10.68 1 88.06 212 ASP A C 1
ATOM 1617 O O . ASP A 1 212 ? 22.734 -9.914 -10.312 1 88.06 212 ASP A O 1
ATOM 1621 N N . ASP A 1 213 ? 20.625 -10.336 -9.969 1 91.75 213 ASP A N 1
ATOM 1622 C CA . ASP A 1 213 ? 20.672 -9.719 -8.641 1 91.75 213 ASP A CA 1
ATOM 1623 C C . ASP A 1 213 ? 20.875 -10.773 -7.555 1 91.75 213 ASP A C 1
ATOM 1625 O O . ASP A 1 213 ? 21.016 -10.438 -6.379 1 91.75 213 ASP A O 1
ATOM 1629 N N . ILE A 1 214 ? 20.953 -11.992 -7.91 1 92 214 ILE A N 1
ATOM 1630 C CA . ILE A 1 214 ? 21.031 -13.086 -6.945 1 92 214 ILE A CA 1
ATOM 1631 C C . ILE A 1 214 ? 22.5 -13.453 -6.715 1 92 214 ILE A C 1
ATOM 1633 O O . ILE A 1 214 ? 23.234 -13.695 -7.672 1 92 214 ILE A O 1
ATOM 1637 N N . ALA A 1 215 ? 22.875 -13.438 -5.52 1 90.38 215 ALA A N 1
ATOM 1638 C CA . ALA A 1 215 ? 24.203 -13.875 -5.145 1 90.38 215 ALA A CA 1
ATOM 1639 C C . ALA A 1 215 ? 24.234 -15.375 -4.867 1 90.38 215 ALA A C 1
ATOM 1641 O O . ALA A 1 215 ? 25.172 -16.078 -5.262 1 90.38 215 ALA A O 1
ATOM 1642 N N . ALA A 1 216 ? 23.203 -15.82 -4.176 1 88.56 216 ALA A N 1
ATOM 1643 C CA . ALA A 1 216 ? 23.125 -17.234 -3.828 1 88.56 216 ALA A CA 1
ATOM 1644 C C . ALA A 1 216 ? 21.672 -17.719 -3.818 1 88.56 216 ALA A C 1
ATOM 1646 O O . ALA A 1 216 ? 20.781 -16.984 -3.414 1 88.56 216 ALA A O 1
ATOM 1647 N N . PHE A 1 217 ? 21.469 -18.859 -4.32 1 89.12 217 PHE A N 1
ATOM 1648 C CA . PHE A 1 217 ? 20.172 -19.547 -4.328 1 89.12 217 PHE A CA 1
ATOM 1649 C C . PHE A 1 217 ? 20.312 -20.953 -3.758 1 89.12 217 PHE A C 1
ATOM 1651 O O . PHE A 1 217 ? 21.062 -21.766 -4.293 1 89.12 217 PHE A O 1
ATOM 1658 N N . SER A 1 218 ? 19.625 -21.234 -2.641 1 89.75 218 SER A N 1
ATOM 1659 C CA . SER A 1 218 ? 19.75 -22.531 -1.976 1 89.75 218 SER A CA 1
ATOM 1660 C C . SER A 1 218 ? 18.391 -23.094 -1.6 1 89.75 218 SER A C 1
ATOM 1662 O O . SER A 1 218 ? 17.438 -22.344 -1.35 1 89.75 218 SER A O 1
ATOM 1664 N N . ILE A 1 219 ? 18.344 -24.328 -1.587 1 90.56 219 ILE A N 1
ATOM 1665 C CA . ILE A 1 219 ? 17.172 -25.047 -1.098 1 90.56 219 ILE A CA 1
ATOM 1666 C C . ILE A 1 219 ? 17.562 -25.906 0.104 1 90.56 219 ILE A C 1
ATOM 1668 O O . ILE A 1 219 ? 18.5 -26.703 0.035 1 90.56 219 ILE A O 1
ATOM 1672 N N . LEU A 1 220 ? 16.922 -25.688 1.151 1 90.94 220 LEU A N 1
ATOM 1673 C CA . LEU A 1 220 ? 17.094 -26.484 2.357 1 90.94 220 LEU A CA 1
ATOM 1674 C C . LEU A 1 220 ? 16.078 -27.609 2.424 1 90.94 220 LEU A C 1
ATOM 1676 O O . LEU A 1 220 ? 14.867 -27.359 2.416 1 90.94 220 LEU A O 1
ATOM 1680 N N . LYS A 1 221 ? 16.562 -28.859 2.666 1 90.44 221 LYS A N 1
ATOM 1681 C CA . LYS A 1 221 ? 15.672 -29.984 2.414 1 90.44 221 LYS A CA 1
ATOM 1682 C C . LYS A 1 221 ? 15.453 -30.797 3.684 1 90.44 221 LYS A C 1
ATOM 1684 O O . LYS A 1 221 ? 14.352 -31.297 3.918 1 90.44 221 LYS A O 1
ATOM 1689 N N . ASP A 1 222 ? 16.453 -31 4.441 1 89.94 222 ASP A N 1
ATOM 1690 C CA . ASP A 1 222 ? 16.312 -31.906 5.582 1 89.94 222 ASP A CA 1
ATOM 1691 C C . ASP A 1 222 ? 16.031 -31.125 6.863 1 89.94 222 ASP A C 1
ATOM 1693 O O . ASP A 1 222 ? 15.914 -29.906 6.84 1 89.94 222 ASP A O 1
ATOM 1697 N N . ALA A 1 223 ? 15.883 -31.844 7.938 1 85.62 223 ALA A N 1
ATOM 1698 C CA . ALA A 1 223 ? 15.453 -31.25 9.195 1 85.62 223 ALA A CA 1
ATOM 1699 C C . ALA A 1 223 ? 16.531 -30.344 9.773 1 85.62 223 ALA A C 1
ATOM 1701 O O . ALA A 1 223 ? 16.234 -29.281 10.336 1 85.62 223 ALA A O 1
ATOM 1702 N N . THR A 1 224 ? 17.703 -30.734 9.648 1 84.75 224 THR A N 1
ATOM 1703 C CA . THR A 1 224 ? 18.781 -29.922 10.203 1 84.75 224 THR A CA 1
ATOM 1704 C C . THR A 1 224 ? 18.891 -28.578 9.477 1 84.75 224 THR A C 1
ATOM 1706 O O . THR A 1 224 ? 19.234 -27.562 10.078 1 84.75 224 THR A O 1
ATOM 1709 N N . ALA A 1 225 ? 18.578 -28.609 8.312 1 81 225 ALA A N 1
ATOM 1710 C CA . ALA A 1 225 ? 18.656 -27.391 7.512 1 81 225 ALA A CA 1
ATOM 1711 C C . ALA A 1 225 ? 17.469 -26.469 7.789 1 81 225 ALA A C 1
ATOM 1713 O O . ALA A 1 225 ? 17.578 -25.25 7.668 1 81 225 ALA A O 1
ATOM 1714 N N . THR A 1 226 ? 16.312 -26.969 8.086 1 81.62 226 THR A N 1
ATOM 1715 C CA . THR A 1 226 ? 15.086 -26.188 8.094 1 81.62 226 THR A CA 1
ATOM 1716 C C . THR A 1 226 ? 14.617 -25.922 9.516 1 81.62 226 THR A C 1
ATOM 1718 O O . THR A 1 226 ? 13.789 -25.031 9.75 1 81.62 226 THR A O 1
ATOM 1721 N N . ALA A 1 227 ? 15.141 -26.609 10.438 1 76.56 227 ALA A N 1
ATOM 1722 C CA . ALA A 1 227 ? 14.617 -26.562 11.797 1 76.56 227 ALA A CA 1
ATOM 1723 C C . ALA A 1 227 ? 14.75 -25.172 12.398 1 76.56 227 ALA A C 1
ATOM 1725 O O . ALA A 1 227 ? 13.961 -24.781 13.258 1 76.56 227 ALA A O 1
ATOM 1726 N N . LEU A 1 228 ? 15.656 -24.5 11.938 1 82.5 228 LEU A N 1
ATOM 1727 C CA . LEU A 1 228 ? 15.891 -23.172 12.5 1 82.5 228 LEU A CA 1
ATOM 1728 C C . LEU A 1 228 ? 14.75 -22.219 12.141 1 82.5 228 LEU A C 1
ATOM 1730 O O . LEU A 1 228 ? 14.516 -21.234 12.844 1 82.5 228 LEU A O 1
ATOM 1734 N N . TYR A 1 229 ? 14.141 -22.547 11.109 1 79.94 229 TYR A N 1
ATOM 1735 C CA . TYR A 1 229 ? 13.055 -21.672 10.688 1 79.94 229 TYR A CA 1
ATOM 1736 C C . TYR A 1 229 ? 11.727 -22.094 11.312 1 79.94 229 TYR A C 1
ATOM 1738 O O . TYR A 1 229 ? 10.711 -21.422 11.141 1 79.94 229 TYR A O 1
ATOM 1746 N N . GLY A 1 230 ? 11.859 -23.125 12.039 1 70.88 230 GLY A N 1
ATOM 1747 C CA . GLY A 1 230 ? 10.688 -23.578 12.781 1 70.88 230 GLY A CA 1
ATOM 1748 C C . GLY A 1 230 ? 9.578 -24.094 11.891 1 70.88 230 GLY A C 1
ATOM 1749 O O . GLY A 1 230 ? 9.828 -24.875 10.969 1 70.88 230 GLY A O 1
ATOM 1750 N N . ALA A 1 231 ? 8.297 -23.594 12.375 1 66.88 231 ALA A N 1
ATOM 1751 C CA . ALA A 1 231 ? 7.016 -24.094 11.875 1 66.88 231 ALA A CA 1
ATOM 1752 C C . ALA A 1 231 ? 6.863 -23.812 10.383 1 66.88 231 ALA A C 1
ATOM 1754 O O . ALA A 1 231 ? 6.184 -24.547 9.664 1 66.88 231 ALA A O 1
ATOM 1755 N N . ARG A 1 232 ? 7.555 -22.938 9.914 1 77.62 232 ARG A N 1
ATOM 1756 C CA . ARG A 1 232 ? 7.336 -22.5 8.531 1 77.62 232 ARG A CA 1
ATOM 1757 C C . ARG A 1 232 ? 8.258 -23.25 7.578 1 77.62 232 ARG A C 1
ATOM 1759 O O . ARG A 1 232 ? 8.047 -23.234 6.363 1 77.62 232 ARG A O 1
ATOM 1766 N N . GLY A 1 233 ? 9.156 -23.938 8.062 1 81.88 233 GLY A N 1
ATOM 1767 C CA . GLY A 1 233 ? 10.125 -24.641 7.23 1 81.88 233 GLY A CA 1
ATOM 1768 C C . GLY A 1 233 ? 9.836 -26.109 7.086 1 81.88 233 GLY A C 1
ATOM 1769 O O . GLY A 1 233 ? 10.656 -26.859 6.543 1 81.88 233 GLY A O 1
ATOM 1770 N N . ALA A 1 234 ? 8.711 -26.5 7.512 1 81.88 234 ALA A N 1
ATOM 1771 C CA . ALA A 1 234 ? 8.406 -27.922 7.527 1 81.88 234 ALA A CA 1
ATOM 1772 C C . ALA A 1 234 ? 8.391 -28.484 6.109 1 81.88 234 ALA A C 1
ATOM 1774 O O . ALA A 1 234 ? 8.75 -29.656 5.898 1 81.88 234 ALA A O 1
ATOM 1775 N N . ASN A 1 235 ? 8.031 -27.734 5.199 1 88.62 235 ASN A N 1
ATOM 1776 C CA . ASN A 1 235 ? 7.922 -28.188 3.816 1 88.62 235 ASN A CA 1
ATOM 1777 C C . ASN A 1 235 ? 9.141 -27.781 2.996 1 88.62 235 ASN A C 1
ATOM 1779 O O . ASN A 1 235 ? 9.094 -27.781 1.765 1 88.62 235 ASN A O 1
ATOM 1783 N N . GLY A 1 236 ? 10.219 -27.422 3.645 1 90.62 236 GLY A N 1
ATOM 1784 C CA . GLY A 1 236 ? 11.414 -26.984 2.953 1 90.62 236 GLY A CA 1
ATOM 1785 C C . GLY A 1 236 ? 11.516 -25.469 2.852 1 90.62 236 GLY A C 1
ATOM 1786 O O . GLY A 1 236 ? 10.539 -24.766 3.068 1 90.62 236 GLY A O 1
ATOM 1787 N N . VAL A 1 237 ? 12.742 -25.047 2.574 1 92 237 VAL A N 1
ATOM 1788 C CA . VAL A 1 237 ? 12.961 -23.609 2.521 1 92 237 VAL A CA 1
ATOM 1789 C C . VAL A 1 237 ? 13.742 -23.25 1.255 1 92 237 VAL A C 1
ATOM 1791 O O . VAL A 1 237 ? 14.695 -23.953 0.887 1 92 237 VAL A O 1
ATOM 1794 N N . ILE A 1 238 ? 13.266 -22.297 0.577 1 92.25 238 ILE A N 1
ATOM 1795 C CA . ILE A 1 238 ? 14.023 -21.656 -0.495 1 92.25 238 ILE A CA 1
ATOM 1796 C C . ILE A 1 238 ? 14.641 -20.344 0.012 1 92.25 238 ILE A C 1
ATOM 1798 O O . ILE A 1 238 ? 13.922 -19.453 0.453 1 92.25 238 ILE A O 1
ATOM 1802 N N . GLN A 1 239 ? 15.867 -20.312 -0.11 1 92.88 239 GLN A N 1
ATOM 1803 C CA . GLN A 1 239 ? 16.578 -19.125 0.377 1 92.88 239 GLN A CA 1
ATOM 1804 C C . GLN A 1 239 ? 17.328 -18.438 -0.754 1 92.88 239 GLN A C 1
ATOM 1806 O O . GLN A 1 239 ? 18.125 -19.062 -1.453 1 92.88 239 GLN A O 1
ATOM 1811 N N . VAL A 1 240 ? 17.094 -17.188 -0.838 1 92.94 240 VAL A N 1
ATOM 1812 C CA . VAL A 1 240 ? 17.766 -16.391 -1.85 1 92.94 240 VAL A CA 1
ATOM 1813 C C . VAL A 1 240 ? 18.5 -15.234 -1.18 1 92.94 240 VAL A C 1
ATOM 1815 O O . VAL A 1 240 ? 17.953 -14.555 -0.307 1 92.94 240 VAL A O 1
ATOM 1818 N N . GLN A 1 241 ? 19.688 -15.109 -1.522 1 93.12 241 GLN A N 1
ATOM 1819 C CA . GLN A 1 241 ? 20.469 -13.953 -1.107 1 93.12 241 GLN A CA 1
ATOM 1820 C C . GLN A 1 241 ? 20.781 -13.039 -2.291 1 93.12 241 GLN A C 1
ATOM 1822 O O . GLN A 1 241 ? 21.25 -13.5 -3.332 1 93.12 241 GLN A O 1
ATOM 1827 N N . THR A 1 242 ? 20.547 -11.844 -2.162 1 93.56 242 THR A N 1
ATOM 1828 C CA . THR A 1 242 ? 20.812 -10.906 -3.246 1 93.56 242 THR A CA 1
ATOM 1829 C C . THR A 1 242 ? 22.25 -10.375 -3.154 1 93.56 242 THR A C 1
ATOM 1831 O O . THR A 1 242 ? 22.891 -10.492 -2.113 1 93.56 242 THR A O 1
ATOM 1834 N N . LYS A 1 243 ? 22.703 -9.867 -4.195 1 92.88 243 LYS A N 1
ATOM 1835 C CA . LYS A 1 243 ? 24.078 -9.383 -4.281 1 92.88 243 LYS A CA 1
ATOM 1836 C C . LYS A 1 243 ? 24.281 -8.156 -3.395 1 92.88 243 LYS A C 1
ATOM 1838 O O . LYS A 1 243 ? 23.359 -7.379 -3.176 1 92.88 243 LYS A O 1
ATOM 1843 N N . GLU A 1 244 ? 25.531 -8.094 -2.91 1 91.12 244 GLU A N 1
ATOM 1844 C CA . GLU A 1 244 ? 25.969 -6.941 -2.135 1 91.12 244 GLU A CA 1
ATOM 1845 C C . GLU A 1 244 ? 27.109 -6.215 -2.834 1 91.12 244 GLU A C 1
ATOM 1847 O O . GLU A 1 244 ? 27.641 -6.699 -3.834 1 91.12 244 GLU A O 1
ATOM 1852 N N . GLY A 1 245 ? 27.406 -5.062 -2.312 1 86.62 245 GLY A N 1
ATOM 1853 C CA . GLY A 1 245 ? 28.531 -4.324 -2.875 1 86.62 245 GLY A CA 1
ATOM 1854 C C . GLY A 1 245 ? 29.859 -4.984 -2.617 1 86.62 245 GLY A C 1
ATOM 1855 O O . GLY A 1 245 ? 30.031 -5.699 -1.626 1 86.62 245 GLY A O 1
ATOM 1856 N N . LYS A 1 246 ? 30.719 -4.793 -3.539 1 82.62 246 LYS A N 1
ATOM 1857 C CA . LYS A 1 246 ? 32.094 -5.277 -3.395 1 82.62 246 LYS A CA 1
ATOM 1858 C C . LYS A 1 246 ? 33.094 -4.125 -3.412 1 82.62 246 LYS A C 1
ATOM 1860 O O . LYS A 1 246 ? 32.875 -3.113 -4.078 1 82.62 246 LYS A O 1
ATOM 1865 N N . GLU A 1 247 ? 34.125 -4.371 -2.672 1 81.06 247 GLU A N 1
ATOM 1866 C CA . GLU A 1 247 ? 35.156 -3.34 -2.67 1 81.06 247 GLU A CA 1
ATOM 1867 C C . GLU A 1 247 ? 35.781 -3.186 -4.051 1 81.06 247 GLU A C 1
ATOM 1869 O O . GLU A 1 247 ? 36.062 -4.18 -4.719 1 81.06 247 GLU A O 1
ATOM 1874 N N . GLY A 1 248 ? 35.875 -1.955 -4.535 1 75.94 248 GLY A N 1
ATOM 1875 C CA . GLY A 1 248 ? 36.406 -1.667 -5.848 1 75.94 248 GLY A CA 1
ATOM 1876 C C . GLY A 1 248 ? 35.625 -0.617 -6.609 1 75.94 248 GLY A C 1
ATOM 1877 O O . GLY A 1 248 ? 34.656 -0.054 -6.086 1 75.94 248 GLY A O 1
ATOM 1878 N N . PRO A 1 249 ? 36.156 -0.416 -7.781 1 73.44 249 PRO A N 1
ATOM 1879 C CA . PRO A 1 249 ? 35.469 0.584 -8.594 1 73.44 249 PRO A CA 1
ATOM 1880 C C . PRO A 1 249 ? 34.062 0.145 -8.977 1 73.44 249 PRO A C 1
ATOM 1882 O O . PRO A 1 249 ? 33.75 -1.052 -8.984 1 73.44 249 PRO A O 1
ATOM 1885 N N . ALA A 1 250 ? 33.281 1.104 -9.266 1 77.5 250 ALA A N 1
ATOM 1886 C CA . ALA A 1 250 ? 31.891 0.825 -9.633 1 77.5 250 ALA A CA 1
ATOM 1887 C C . ALA A 1 250 ? 31.828 0.014 -10.93 1 77.5 250 ALA A C 1
ATOM 1889 O O . ALA A 1 250 ? 32.5 0.334 -11.906 1 77.5 250 ALA A O 1
ATOM 1890 N N . LYS A 1 251 ? 31.188 -1.02 -10.875 1 84.25 251 LYS A N 1
ATOM 1891 C CA . LYS A 1 251 ? 30.906 -1.854 -12.039 1 84.25 251 LYS A CA 1
ATOM 1892 C C . LYS A 1 251 ? 29.453 -1.74 -12.461 1 84.25 251 LYS A C 1
ATOM 1894 O O . LYS A 1 251 ? 28.547 -2.041 -11.68 1 84.25 251 LYS A O 1
ATOM 1899 N N . VAL A 1 252 ? 29.281 -1.286 -13.711 1 85.38 252 VAL A N 1
ATOM 1900 C CA . VAL A 1 252 ? 27.938 -1.12 -14.234 1 85.38 252 VAL A CA 1
ATOM 1901 C C . VAL A 1 252 ? 27.609 -2.25 -15.211 1 85.38 252 VAL A C 1
ATOM 1903 O O . VAL A 1 252 ? 28.375 -2.518 -16.141 1 85.38 252 VAL A O 1
ATOM 1906 N N . SER A 1 253 ? 26.562 -2.883 -14.93 1 90.94 253 SER A N 1
ATOM 1907 C CA . SER A 1 253 ? 26.094 -3.941 -15.82 1 90.94 253 SER A CA 1
ATOM 1908 C C . SER A 1 253 ? 24.719 -3.615 -16.391 1 90.94 253 SER A C 1
ATOM 1910 O O . SER A 1 253 ? 23.797 -3.285 -15.648 1 90.94 253 SER A O 1
ATOM 1912 N N . LEU A 1 254 ? 24.625 -3.641 -17.703 1 90.38 254 LEU A N 1
ATOM 1913 C CA . LEU A 1 254 ? 23.375 -3.383 -18.391 1 90.38 254 LEU A CA 1
ATOM 1914 C C . LEU A 1 254 ? 22.969 -4.574 -19.266 1 90.38 254 LEU A C 1
ATOM 1916 O O . LEU A 1 254 ? 23.781 -5.062 -20.062 1 90.38 254 LEU A O 1
ATOM 1920 N N . ARG A 1 255 ? 21.766 -5.008 -19.094 1 93.25 255 ARG A N 1
ATOM 1921 C CA . ARG A 1 255 ? 21.219 -6.07 -19.922 1 93.25 255 ARG A CA 1
ATOM 1922 C C . ARG A 1 255 ? 19.891 -5.648 -20.547 1 93.25 255 ARG A C 1
ATOM 1924 O O . ARG A 1 255 ? 18.984 -5.223 -19.844 1 93.25 255 ARG A O 1
ATOM 1931 N N . VAL A 1 256 ? 19.812 -5.699 -21.828 1 93.75 256 VAL A N 1
ATOM 1932 C CA . VAL A 1 256 ? 18.594 -5.398 -22.562 1 93.75 256 VAL A CA 1
ATOM 1933 C C . VAL A 1 256 ? 18.172 -6.609 -23.391 1 93.75 256 VAL A C 1
ATOM 1935 O O . VAL A 1 256 ? 18.984 -7.195 -24.109 1 93.75 256 VAL A O 1
ATOM 1938 N N . GLU A 1 257 ? 16.875 -6.926 -23.266 1 95.06 257 GLU A N 1
ATOM 1939 C CA . GLU A 1 257 ? 16.375 -8.109 -23.953 1 95.06 257 GLU A CA 1
ATOM 1940 C C . GLU A 1 257 ? 15.047 -7.824 -24.656 1 95.06 257 GLU A C 1
ATOM 1942 O O . GLU A 1 257 ? 14.203 -7.094 -24.141 1 95.06 257 GLU A O 1
ATOM 1947 N N . ASN A 1 258 ? 14.875 -8.336 -25.828 1 95.75 258 ASN A N 1
ATOM 1948 C CA . ASN A 1 258 ? 13.617 -8.391 -26.562 1 95.75 258 ASN A CA 1
ATOM 1949 C C . ASN A 1 258 ? 13.188 -9.836 -26.844 1 95.75 258 ASN A C 1
ATOM 1951 O O . ASN A 1 258 ? 13.953 -10.617 -27.406 1 95.75 258 ASN A O 1
ATOM 1955 N N . SER A 1 259 ? 12.047 -10.102 -26.375 1 94.69 259 SER A N 1
ATOM 1956 C CA . SER A 1 259 ? 11.594 -11.484 -26.516 1 94.69 259 SER A CA 1
ATOM 1957 C C . SER A 1 259 ? 10.312 -11.57 -27.344 1 94.69 259 SER A C 1
ATOM 1959 O O . SER A 1 259 ? 9.492 -10.648 -27.312 1 94.69 259 SER A O 1
ATOM 1961 N N . PHE A 1 260 ? 10.195 -12.609 -28.031 1 95.81 260 PHE A N 1
ATOM 1962 C CA . PHE A 1 260 ? 9.023 -12.938 -28.828 1 95.81 260 PHE A CA 1
ATOM 1963 C C . PHE A 1 260 ? 8.391 -14.242 -28.375 1 95.81 260 PHE A C 1
ATOM 1965 O O . PHE A 1 260 ? 9.047 -15.289 -28.375 1 95.81 260 PHE A O 1
ATOM 1972 N N . SER A 1 261 ? 7.145 -14.18 -27.969 1 93.5 261 SER A N 1
ATOM 1973 C CA . SER A 1 261 ? 6.461 -15.336 -27.406 1 93.5 261 SER A CA 1
ATOM 1974 C C . SER A 1 261 ? 5.352 -15.828 -28.328 1 93.5 261 SER A C 1
ATOM 1976 O O . SER A 1 261 ? 4.676 -15.023 -28.984 1 93.5 261 SER A O 1
ATOM 1978 N N . SER A 1 262 ? 5.199 -17.062 -28.422 1 94.69 262 SER A N 1
ATOM 1979 C CA . SER A 1 262 ? 4.129 -17.75 -29.141 1 94.69 262 SER A CA 1
ATOM 1980 C C . SER A 1 262 ? 3.65 -18.984 -28.391 1 94.69 262 SER A C 1
ATOM 1982 O O . SER A 1 262 ? 4.348 -19.484 -27.5 1 94.69 262 SER A O 1
ATOM 1984 N N . ASN A 1 263 ? 2.439 -19.422 -28.672 1 93.56 263 ASN A N 1
ATOM 1985 C CA . ASN A 1 263 ? 1.948 -20.625 -28.031 1 93.56 263 ASN A CA 1
ATOM 1986 C C . ASN A 1 263 ? 2.797 -21.844 -28.406 1 93.56 263 ASN A C 1
ATOM 1988 O O . ASN A 1 263 ? 3.223 -21.969 -29.562 1 93.56 263 ASN A O 1
ATOM 1992 N N . THR A 1 264 ? 3.102 -22.703 -27.484 1 93.19 264 THR A N 1
ATOM 1993 C CA . THR A 1 264 ? 3.84 -23.922 -27.781 1 93.19 264 THR A CA 1
ATOM 1994 C C . THR A 1 264 ? 3.012 -24.844 -28.656 1 93.19 264 THR A C 1
ATOM 1996 O O . THR A 1 264 ? 3.539 -25.484 -29.578 1 93.19 264 THR A O 1
ATOM 1999 N N . SER A 1 265 ? 1.766 -24.969 -28.234 1 92.31 265 SER A N 1
ATOM 2000 C CA . SER A 1 265 ? 0.814 -25.781 -28.984 1 92.31 265 SER A CA 1
ATOM 2001 C C . SER A 1 265 ? -0.597 -25.219 -28.891 1 92.31 265 SER A C 1
ATOM 2003 O O . SER A 1 265 ? -0.996 -24.703 -27.844 1 92.31 265 SER A O 1
ATOM 2005 N N . ASN A 1 266 ? -1.265 -25.281 -30.031 1 91.69 266 ASN A N 1
ATOM 2006 C CA . ASN A 1 266 ? -2.678 -24.922 -30.031 1 91.69 266 ASN A CA 1
ATOM 2007 C C . ASN A 1 266 ? -3.574 -26.141 -30.125 1 91.69 266 ASN A C 1
ATOM 2009 O O . ASN A 1 266 ? -3.32 -27.047 -30.938 1 91.69 266 ASN A O 1
ATOM 2013 N N . ILE A 1 267 ? -4.504 -26.188 -29.281 1 92.69 267 ILE A N 1
ATOM 2014 C CA . ILE A 1 267 ? -5.477 -27.266 -29.391 1 92.69 267 ILE A CA 1
ATOM 2015 C C . ILE A 1 267 ? -6.238 -27.141 -30.703 1 92.69 267 ILE A C 1
ATOM 2017 O O . ILE A 1 267 ? -6.625 -26.047 -31.109 1 92.69 267 ILE A O 1
ATOM 2021 N N . GLU A 1 268 ? -6.43 -28.234 -31.391 1 93.81 268 GLU A N 1
ATOM 2022 C CA . GLU A 1 268 ? -7.098 -28.219 -32.688 1 93.81 268 GLU A CA 1
ATOM 2023 C C . GLU A 1 268 ? -8.594 -28.453 -32.531 1 93.81 268 GLU A C 1
ATOM 2025 O O . GLU A 1 268 ? -9.023 -29.406 -31.891 1 93.81 268 GLU A O 1
ATOM 2030 N N . LEU A 1 269 ? -9.328 -27.562 -33.156 1 95.81 269 LEU A N 1
ATOM 2031 C CA . LEU A 1 269 ? -10.781 -27.688 -33.188 1 95.81 269 LEU A CA 1
ATOM 2032 C C . LEU A 1 269 ? -11.25 -28.109 -34.594 1 95.81 269 LEU A C 1
ATOM 2034 O O . LEU A 1 269 ? -10.57 -27.859 -35.594 1 95.81 269 LEU A O 1
ATOM 2038 N N . ALA A 1 270 ? -12.422 -28.75 -34.562 1 96.56 270 ALA A N 1
ATOM 2039 C CA . ALA A 1 270 ? -13.016 -29.094 -35.844 1 96.56 270 ALA A CA 1
ATOM 2040 C C . ALA A 1 270 ? -13.516 -27.828 -36.562 1 96.56 270 ALA A C 1
ATOM 2042 O O . ALA A 1 270 ? -13.906 -26.859 -35.938 1 96.56 270 ALA A O 1
ATOM 2043 N N . ASP A 1 271 ? -13.43 -27.922 -37.875 1 95.31 271 ASP A N 1
ATOM 2044 C CA . ASP A 1 271 ? -13.93 -26.797 -38.625 1 95.31 271 ASP A CA 1
ATOM 2045 C C . ASP A 1 271 ? -15.438 -26.641 -38.469 1 95.31 271 ASP A C 1
ATOM 2047 O O . ASP A 1 271 ? -16.125 -27.609 -38.125 1 95.31 271 ASP A O 1
ATOM 2051 N N . PRO A 1 272 ? -15.953 -25.516 -38.812 1 96.06 272 PRO A N 1
ATOM 2052 C CA . PRO A 1 272 ? -17.375 -25.234 -38.594 1 96.06 272 PRO A CA 1
ATOM 2053 C C . PRO A 1 272 ? -18.297 -26.172 -39.344 1 96.06 272 PRO A C 1
ATOM 2055 O O . PRO A 1 272 ? -19.375 -26.516 -38.875 1 96.06 272 PRO A O 1
ATOM 2058 N N . ILE A 1 273 ? -17.953 -26.609 -40.531 1 96.62 273 ILE A N 1
ATOM 2059 C CA . ILE A 1 273 ? -18.766 -27.516 -41.344 1 96.62 273 ILE A CA 1
ATOM 2060 C C . ILE A 1 273 ? -18.859 -28.859 -40.625 1 96.62 273 ILE A C 1
ATOM 2062 O O . ILE A 1 273 ? -19.953 -29.406 -40.469 1 96.62 273 ILE A O 1
ATOM 2066 N N . THR A 1 274 ? -17.688 -29.328 -40.25 1 97.25 274 THR A N 1
ATOM 2067 C CA . THR A 1 274 ? -17.656 -30.578 -39.5 1 97.25 274 THR A CA 1
ATOM 2068 C C . THR A 1 274 ? -18.422 -30.453 -38.188 1 97.25 274 THR A C 1
ATOM 2070 O O . THR A 1 274 ? -19.109 -31.391 -37.781 1 97.25 274 THR A O 1
ATOM 2073 N N . TYR A 1 275 ? -18.281 -29.312 -37.656 1 97.56 275 TYR A N 1
ATOM 2074 C CA . TYR A 1 275 ? -18.984 -29.047 -36.406 1 97.56 275 TYR A CA 1
ATOM 2075 C C . TYR A 1 275 ? -20.484 -29.203 -36.594 1 97.56 275 TYR A C 1
ATOM 2077 O O . TYR A 1 275 ? -21.156 -29.875 -35.844 1 97.56 275 TYR A O 1
ATOM 2085 N N . MET A 1 276 ? -21.109 -28.656 -37.625 1 97.69 276 MET A N 1
ATOM 2086 C CA . MET A 1 276 ? -22.547 -28.703 -37.875 1 97.69 276 MET A CA 1
ATOM 2087 C C . MET A 1 276 ? -22.984 -30.125 -38.219 1 97.69 276 MET A C 1
ATOM 2089 O O . MET A 1 276 ? -24.016 -30.609 -37.75 1 97.69 276 MET A O 1
ATOM 2093 N N . GLN A 1 277 ? -22.234 -30.75 -39.031 1 97.19 277 GLN A N 1
ATOM 2094 C CA . GLN A 1 277 ? -22.578 -32.125 -39.438 1 97.19 277 GLN A CA 1
ATOM 2095 C C . GLN A 1 277 ? -22.578 -33.062 -38.25 1 97.19 277 GLN A C 1
ATOM 2097 O O . GLN A 1 277 ? -23.5 -33.875 -38.094 1 97.19 277 GLN A O 1
ATOM 2102 N N . MET A 1 278 ? -21.609 -32.906 -37.469 1 97.62 278 MET A N 1
ATOM 2103 C CA . MET A 1 278 ? -21.5 -33.812 -36.312 1 97.62 278 MET A CA 1
ATOM 2104 C C . MET A 1 278 ? -22.484 -33.438 -35.219 1 97.62 278 MET A C 1
ATOM 2106 O O . MET A 1 278 ? -22.922 -34.281 -34.438 1 97.62 278 MET A O 1
ATOM 2110 N N . ALA A 1 279 ? -22.797 -32.188 -35.156 1 97.69 279 ALA A N 1
ATOM 2111 C CA . ALA A 1 279 ? -23.891 -31.828 -34.25 1 97.69 279 ALA A CA 1
ATOM 2112 C C . ALA A 1 279 ? -25.188 -32.5 -34.625 1 97.69 279 ALA A C 1
ATOM 2114 O O . ALA A 1 279 ? -25.953 -32.938 -33.75 1 97.69 279 ALA A O 1
ATOM 2115 N N . ASN A 1 280 ? -25.5 -32.531 -35.906 1 97.31 280 ASN A N 1
ATOM 2116 C CA . ASN A 1 280 ? -26.672 -33.25 -36.406 1 97.31 280 ASN A CA 1
ATOM 2117 C C . ASN A 1 280 ? -26.578 -34.75 -36.062 1 97.31 280 ASN A C 1
ATOM 2119 O O . ASN A 1 280 ? -27.578 -35.344 -35.688 1 97.31 280 ASN A O 1
ATOM 2123 N N . GLU A 1 281 ? -25.406 -35.25 -36.219 1 96.75 281 GLU A N 1
ATOM 2124 C CA . GLU A 1 281 ? -25.188 -36.656 -35.844 1 96.75 281 GLU A CA 1
ATOM 2125 C C . GLU A 1 281 ? -25.438 -36.875 -34.344 1 96.75 281 GLU A C 1
ATOM 2127 O O . GLU A 1 281 ? -26.016 -37.875 -33.938 1 96.75 281 GLU A O 1
ATOM 2132 N N . ALA A 1 282 ? -24.953 -36 -33.562 1 97.44 282 ALA A N 1
ATOM 2133 C CA . ALA A 1 282 ? -25.094 -36.094 -32.094 1 97.44 282 ALA A CA 1
ATOM 2134 C C . ALA A 1 282 ? -26.562 -36.156 -31.688 1 97.44 282 ALA A C 1
ATOM 2136 O O . ALA A 1 282 ? -26.906 -36.875 -30.75 1 97.44 282 ALA A O 1
ATOM 2137 N N . VAL A 1 283 ? -27.375 -35.5 -32.438 1 96.25 283 VAL A N 1
ATOM 2138 C CA . VAL A 1 283 ? -28.812 -35.469 -32.125 1 96.25 283 VAL A CA 1
ATOM 2139 C C . VAL A 1 283 ? -29.469 -36.75 -32.656 1 96.25 283 VAL A C 1
ATOM 2141 O O . VAL A 1 283 ? -30.203 -37.406 -31.938 1 96.25 283 VAL A O 1
ATOM 2144 N N . THR A 1 284 ? -29.188 -37.156 -33.844 1 95.38 284 THR A N 1
ATOM 2145 C CA . THR A 1 284 ? -29.906 -38.219 -34.5 1 95.38 284 THR A CA 1
ATOM 2146 C C . THR A 1 284 ? -29.484 -39.594 -33.969 1 95.38 284 THR A C 1
ATOM 2148 O O . THR A 1 284 ? -30.281 -40.531 -33.969 1 95.38 284 THR A O 1
ATOM 2151 N N . THR A 1 285 ? -28.25 -39.719 -33.625 1 95.25 285 THR A N 1
ATOM 2152 C CA . THR A 1 285 ? -27.766 -41 -33.125 1 95.25 285 THR A CA 1
ATOM 2153 C C . THR A 1 285 ? -28.438 -41.344 -31.797 1 95.25 285 THR A C 1
ATOM 2155 O O . THR A 1 285 ? -28.578 -42.531 -31.469 1 95.25 285 THR A O 1
ATOM 2158 N N . ARG A 1 286 ? -28.812 -40.406 -31.078 1 94.94 286 ARG A N 1
ATOM 2159 C CA . ARG A 1 286 ? -29.484 -40.625 -29.797 1 94.94 286 ARG A CA 1
ATOM 2160 C C . ARG A 1 286 ? -31 -40.719 -29.984 1 94.94 286 ARG A C 1
ATOM 2162 O O . ARG A 1 286 ? -31.656 -41.562 -29.375 1 94.94 286 ARG A O 1
ATOM 2169 N N . ASN A 1 287 ? -31.531 -39.781 -30.75 1 94 287 ASN A N 1
ATOM 2170 C CA . ASN A 1 287 ? -32.938 -39.75 -31.109 1 94 287 ASN A CA 1
ATOM 2171 C C . ASN A 1 287 ? -33.156 -39.469 -32.594 1 94 287 ASN A C 1
ATOM 2173 O O . ASN A 1 287 ? -33.156 -38.312 -33 1 94 287 ASN A O 1
ATOM 2177 N N . PRO A 1 288 ? -33.438 -40.5 -33.281 1 91.56 288 PRO A N 1
ATOM 2178 C CA . PRO A 1 288 ? -33.562 -40.312 -34.75 1 91.56 288 PRO A CA 1
ATOM 2179 C C . PRO A 1 288 ? -34.719 -39.406 -35.125 1 91.56 288 PRO A C 1
ATOM 2181 O O . PRO A 1 288 ? -34.75 -38.875 -36.25 1 91.56 288 PRO A O 1
ATOM 2184 N N . LEU A 1 289 ? -35.688 -39.156 -34.188 1 93.44 289 LEU A N 1
ATOM 2185 C CA . LEU A 1 289 ? -36.844 -38.375 -34.5 1 93.44 289 LEU A CA 1
ATOM 2186 C C . LEU A 1 289 ? -36.656 -36.906 -34.062 1 93.44 289 LEU A C 1
ATOM 2188 O O . LEU A 1 289 ? -37.5 -36.062 -34.344 1 93.44 289 LEU A O 1
ATOM 2192 N N . ALA A 1 290 ? -35.531 -36.656 -33.438 1 93 290 ALA A N 1
ATOM 2193 C CA . ALA A 1 290 ? -35.281 -35.281 -32.969 1 93 290 ALA A CA 1
ATOM 2194 C C . ALA A 1 290 ? -34.969 -34.375 -34.125 1 93 290 ALA A C 1
ATOM 2196 O O . ALA A 1 290 ? -34.375 -34.781 -35.125 1 93 290 ALA A O 1
ATOM 2197 N N . PRO A 1 291 ? -35.406 -33.062 -34 1 92.81 291 PRO A N 1
ATOM 2198 C CA . PRO A 1 291 ? -35.031 -32.125 -35.031 1 92.81 291 PRO A CA 1
ATOM 2199 C C . PRO A 1 291 ? -33.531 -31.922 -35.125 1 92.81 291 PRO A C 1
ATOM 2201 O O . PRO A 1 291 ? -32.844 -31.953 -34.125 1 92.81 291 PRO A O 1
ATOM 2204 N N . LEU A 1 292 ? -33.094 -31.75 -36.344 1 94.62 292 LEU A N 1
ATOM 2205 C CA . LEU A 1 292 ? -31.656 -31.516 -36.562 1 94.62 292 LEU A CA 1
ATOM 2206 C C . LEU A 1 292 ? -31.219 -30.234 -35.875 1 94.62 292 LEU A C 1
ATOM 2208 O O . LEU A 1 292 ? -31.953 -29.25 -35.812 1 94.62 292 LEU A O 1
ATOM 2212 N N . ALA A 1 293 ? -30.016 -30.25 -35.312 1 94.44 293 ALA A N 1
ATOM 2213 C CA . ALA A 1 293 ? -29.453 -29.078 -34.656 1 94.44 293 ALA A CA 1
ATOM 2214 C C . ALA A 1 293 ? -29.25 -27.938 -35.656 1 94.44 293 ALA A C 1
ATOM 2216 O O . ALA A 1 293 ? -29.469 -26.766 -35.312 1 94.44 293 ALA A O 1
ATOM 2217 N N . TYR A 1 294 ? -28.781 -28.312 -36.906 1 96.25 294 TYR A N 1
ATOM 2218 C CA . TYR A 1 294 ? -28.578 -27.344 -37.969 1 96.25 294 TYR A CA 1
ATOM 2219 C C . TYR A 1 294 ? -29.203 -27.812 -39.25 1 96.25 294 TYR A C 1
ATOM 2221 O O . TYR A 1 294 ? -29.109 -28.984 -39.625 1 96.25 294 TYR A O 1
ATOM 2229 N N . SER A 1 295 ? -29.766 -26.922 -39.969 1 95 295 SER A N 1
ATOM 2230 C CA . SER A 1 295 ? -30.453 -27.266 -41.219 1 95 295 SER A CA 1
ATOM 2231 C C . SER A 1 295 ? -29.469 -27.641 -42.312 1 95 295 SER A C 1
ATOM 2233 O O . SER A 1 295 ? -28.344 -27.141 -42.344 1 95 295 SER A O 1
ATOM 2235 N N . ARG A 1 296 ? -29.906 -28.562 -43.188 1 95.06 296 ARG A N 1
ATOM 2236 C CA . ARG A 1 296 ? -29.078 -28.969 -44.312 1 95.06 296 ARG A CA 1
ATOM 2237 C C . ARG A 1 296 ? -28.797 -27.797 -45.25 1 95.06 296 ARG A C 1
ATOM 2239 O O . ARG A 1 296 ? -27.719 -27.719 -45.844 1 95.06 296 ARG A O 1
ATOM 2246 N N . GLU A 1 297 ? -29.719 -26.922 -45.281 1 92.38 297 GLU A N 1
ATOM 2247 C CA . GLU A 1 297 ? -29.562 -25.734 -46.094 1 92.38 297 GLU A CA 1
ATOM 2248 C C . GLU A 1 297 ? -28.438 -24.844 -45.562 1 92.38 297 GLU A C 1
ATOM 2250 O O . GLU A 1 297 ? -27.609 -24.328 -46.344 1 92.38 297 GLU A O 1
ATOM 2255 N N . LYS A 1 298 ? -28.438 -24.672 -44.281 1 93.5 298 LYS A N 1
ATOM 2256 C CA . LYS A 1 298 ? -27.375 -23.859 -43.656 1 93.5 298 LYS A CA 1
ATOM 2257 C C . LYS A 1 298 ? -26 -24.469 -43.938 1 93.5 298 LYS A C 1
ATOM 2259 O O . LYS A 1 298 ? -25.047 -23.75 -44.25 1 93.5 298 LYS A O 1
ATOM 2264 N N . ILE A 1 299 ? -25.891 -25.781 -43.812 1 97.12 299 ILE A N 1
ATOM 2265 C CA . ILE A 1 299 ? -24.641 -26.484 -44 1 97.12 299 ILE A CA 1
ATOM 2266 C C . ILE A 1 299 ? -24.203 -26.344 -45.469 1 97.12 299 ILE A C 1
ATOM 2268 O O . ILE A 1 299 ? -23.031 -26.047 -45.75 1 97.12 299 ILE A O 1
ATOM 2272 N N . ALA A 1 300 ? -25.156 -26.516 -46.406 1 95.56 300 ALA A N 1
ATOM 2273 C CA . ALA A 1 300 ? -24.859 -26.422 -47.812 1 95.56 300 ALA A CA 1
ATOM 2274 C C . ALA A 1 300 ? -24.406 -25.016 -48.188 1 95.56 300 ALA A C 1
ATOM 2276 O O . ALA A 1 300 ? -23.469 -24.844 -49 1 95.56 300 ALA A O 1
ATOM 2277 N N . ASN A 1 301 ? -25.062 -24.062 -47.688 1 93.56 301 ASN A N 1
ATOM 2278 C CA . ASN A 1 301 ? -24.719 -22.672 -47.969 1 93.56 301 ASN A CA 1
ATOM 2279 C C . ASN A 1 301 ? -23.375 -22.281 -47.344 1 93.56 301 ASN A C 1
ATOM 2281 O O . ASN A 1 301 ? -22.641 -21.469 -47.906 1 93.56 301 ASN A O 1
ATOM 2285 N N . THR A 1 302 ? -23.078 -22.812 -46.219 1 95.5 302 THR A N 1
ATOM 2286 C CA . THR A 1 302 ? -21.781 -22.578 -45.594 1 95.5 302 THR A CA 1
ATOM 2287 C C . THR A 1 302 ? -20.672 -23.203 -46.406 1 95.5 302 THR A C 1
ATOM 2289 O O . THR A 1 302 ? -19.594 -22.609 -46.562 1 95.5 302 THR A O 1
ATOM 2292 N N . ILE A 1 303 ? -20.859 -24.375 -46.875 1 96.06 303 ILE A N 1
ATOM 2293 C CA . ILE A 1 303 ? -19.906 -25.062 -47.719 1 96.06 303 ILE A CA 1
ATOM 2294 C C . ILE A 1 303 ? -19.656 -24.25 -48.969 1 96.06 303 ILE A C 1
ATOM 2296 O O . ILE A 1 303 ? -18.516 -24.125 -49.438 1 96.06 303 ILE A O 1
ATOM 2300 N N . ALA A 1 304 ? -20.703 -23.641 -49.469 1 93.69 304 ALA A N 1
ATOM 2301 C CA . ALA A 1 304 ? -20.625 -22.859 -50.719 1 93.69 304 ALA A CA 1
ATOM 2302 C C . ALA A 1 304 ? -19.984 -21.5 -50.469 1 93.69 304 ALA A C 1
ATOM 2304 O O . ALA A 1 304 ? -19.594 -20.812 -51.406 1 93.69 304 ALA A O 1
ATOM 2305 N N . GLY A 1 305 ? -19.781 -21.188 -49.281 1 90.69 305 GLY A N 1
ATOM 2306 C CA . GLY A 1 305 ? -19.156 -19.922 -48.938 1 90.69 305 GLY A CA 1
ATOM 2307 C C . GLY A 1 305 ? -20.062 -18.734 -49.156 1 90.69 305 GLY A C 1
ATOM 2308 O O . GLY A 1 305 ? -19.578 -17.656 -49.562 1 90.69 305 GLY A O 1
ATOM 2309 N N . LYS A 1 306 ? -21.328 -18.938 -49.031 1 89.31 306 LYS A N 1
ATOM 2310 C CA . LYS A 1 306 ? -22.266 -17.828 -49.219 1 89.31 306 LYS A CA 1
ATOM 2311 C C . LYS A 1 306 ? -22.094 -16.75 -48.156 1 89.31 306 LYS A C 1
ATOM 2313 O O . LYS A 1 306 ? -21.141 -16.797 -47.375 1 89.31 306 LYS A O 1
ATOM 2318 N N . ASN A 1 307 ? -22.969 -15.789 -48.062 1 90 307 ASN A N 1
ATOM 2319 C CA . ASN A 1 307 ? -22.828 -14.617 -47.188 1 90 307 ASN A CA 1
ATOM 2320 C C . ASN A 1 307 ? -22.484 -15.016 -45.781 1 90 307 ASN A C 1
ATOM 2322 O O . ASN A 1 307 ? -23.281 -15.641 -45.094 1 90 307 ASN A O 1
ATOM 2326 N N . PRO A 1 308 ? -21.281 -14.664 -45.25 1 91.25 308 PRO A N 1
ATOM 2327 C CA . PRO A 1 308 ? -20.812 -15.086 -43.906 1 91.25 308 PRO A CA 1
ATOM 2328 C C . PRO A 1 308 ? -21.625 -14.469 -42.781 1 91.25 308 PRO A C 1
ATOM 2330 O O . PRO A 1 308 ? -21.531 -14.914 -41.625 1 91.25 308 PRO A O 1
ATOM 2333 N N . TYR A 1 309 ? -22.406 -13.477 -42.969 1 93.56 309 TYR A N 1
ATOM 2334 C CA . TYR A 1 309 ? -23.234 -12.875 -41.938 1 93.56 309 TYR A CA 1
ATOM 2335 C C . TYR A 1 309 ? -24.562 -13.609 -41.812 1 93.56 309 TYR A C 1
ATOM 2337 O O . TYR A 1 309 ? -25.203 -13.57 -40.75 1 93.56 309 TYR A O 1
ATOM 2345 N N . LEU A 1 310 ? -25 -14.242 -42.906 1 91.69 310 LEU A N 1
ATOM 2346 C CA . LEU A 1 310 ? -26.203 -15.086 -42.875 1 91.69 310 LEU A CA 1
ATOM 2347 C C . LEU A 1 310 ? -25.859 -16.5 -42.375 1 91.69 310 LEU A C 1
ATOM 2349 O O . LEU A 1 310 ? -26.656 -17.125 -41.688 1 91.69 310 LEU A O 1
ATOM 2353 N N . TYR A 1 311 ? -24.719 -16.938 -42.875 1 93.44 311 TYR A N 1
ATOM 2354 C CA . TYR A 1 311 ? -24.219 -18.266 -42.531 1 93.44 311 TYR A CA 1
ATOM 2355 C C . TYR A 1 311 ? -22.828 -18.172 -41.906 1 93.44 311 TYR A C 1
ATOM 2357 O O . TYR A 1 311 ? -21.844 -18.578 -42.5 1 93.44 311 TYR A O 1
ATOM 2365 N N . PRO A 1 312 ? -22.812 -17.703 -40.625 1 94.69 312 PRO A N 1
ATOM 2366 C CA . PRO A 1 312 ? -21.547 -17.438 -39.938 1 94.69 312 PRO A CA 1
ATOM 2367 C C . PRO A 1 312 ? -20.719 -18.719 -39.719 1 94.69 312 PRO A C 1
ATOM 2369 O O . PRO A 1 312 ? -21.281 -19.766 -39.438 1 94.69 312 PRO A O 1
ATOM 2372 N N . ALA A 1 313 ? -19.422 -18.688 -39.812 1 95.56 313 ALA A N 1
ATOM 2373 C CA . ALA A 1 313 ? -18.391 -19.688 -39.562 1 95.56 313 ALA A CA 1
ATOM 2374 C C . ALA A 1 313 ? -17.125 -19.047 -38.969 1 95.56 313 ALA A C 1
ATOM 2376 O O . ALA A 1 313 ? -16.25 -18.625 -39.75 1 95.56 313 ALA A O 1
ATOM 2377 N N . ASN A 1 314 ? -17.094 -19.047 -37.719 1 94.69 314 ASN A N 1
ATOM 2378 C CA . ASN A 1 314 ? -16.047 -18.281 -37.062 1 94.69 314 ASN A CA 1
ATOM 2379 C C . ASN A 1 314 ? -14.914 -19.203 -36.562 1 94.69 314 ASN A C 1
ATOM 2381 O O . ASN A 1 314 ? -15.18 -20.281 -36.062 1 94.69 314 ASN A O 1
ATOM 2385 N N . ASP A 1 315 ? -13.68 -18.781 -36.781 1 94.5 315 ASP A N 1
ATOM 2386 C CA . ASP A 1 315 ? -12.531 -19.234 -36 1 94.5 315 ASP A CA 1
ATOM 2387 C C . ASP A 1 315 ? -12.141 -18.188 -34.969 1 94.5 315 ASP A C 1
ATOM 2389 O O . ASP A 1 315 ? -11.234 -17.391 -35.188 1 94.5 315 ASP A O 1
ATOM 2393 N N . TRP A 1 316 ? -12.773 -18.375 -33.875 1 95.56 316 TRP A N 1
ATOM 2394 C CA . TRP A 1 316 ? -12.664 -17.359 -32.844 1 95.56 316 TRP A CA 1
ATOM 2395 C C . TRP A 1 316 ? -11.211 -17.172 -32.406 1 95.56 316 TRP A C 1
ATOM 2397 O O . TRP A 1 316 ? -10.773 -16.047 -32.188 1 95.56 316 TRP A O 1
ATOM 2407 N N . ARG A 1 317 ? -10.469 -18.281 -32.188 1 93.56 317 ARG A N 1
ATOM 2408 C CA . ARG A 1 317 ? -9.086 -18.188 -31.734 1 93.56 317 ARG A CA 1
ATOM 2409 C C . ARG A 1 317 ? -8.242 -17.359 -32.719 1 93.56 317 ARG A C 1
ATOM 2411 O O . ARG A 1 317 ? -7.52 -16.453 -32.312 1 93.56 317 ARG A O 1
ATOM 2418 N N . LYS A 1 318 ? -8.305 -17.703 -33.938 1 92.44 318 LYS A N 1
ATOM 2419 C CA . LYS A 1 318 ? -7.535 -16.984 -34.938 1 92.44 318 LYS A CA 1
ATOM 2420 C C . LYS A 1 318 ? -7.961 -15.523 -35.031 1 92.44 318 LYS A C 1
ATOM 2422 O O . LYS A 1 318 ? -7.125 -14.641 -35.25 1 92.44 318 LYS A O 1
ATOM 2427 N N . LEU A 1 319 ? -9.227 -15.281 -34.844 1 93.06 319 LEU A N 1
ATOM 2428 C CA . LEU A 1 319 ? -9.781 -13.938 -34.969 1 93.06 319 LEU A CA 1
ATOM 2429 C C . LEU A 1 319 ? -9.32 -13.07 -33.781 1 93.06 319 LEU A C 1
ATOM 2431 O O . LEU A 1 319 ? -9.125 -11.859 -33.938 1 93.06 319 LEU A O 1
ATOM 2435 N N . MET A 1 320 ? -9.078 -13.688 -32.719 1 94.25 320 MET A N 1
ATOM 2436 C CA . MET A 1 320 ? -8.992 -12.867 -31.5 1 94.25 320 MET A CA 1
ATOM 2437 C C . MET A 1 320 ? -7.605 -12.953 -30.875 1 94.25 320 MET A C 1
ATOM 2439 O O . MET A 1 320 ? -7.305 -12.242 -29.922 1 94.25 320 MET A O 1
ATOM 2443 N N . THR A 1 321 ? -6.723 -13.742 -31.344 1 93.56 321 THR A N 1
ATOM 2444 C CA . THR A 1 321 ? -5.406 -13.875 -30.734 1 93.56 321 THR A CA 1
ATOM 2445 C C . THR A 1 321 ? -4.309 -13.523 -31.734 1 93.56 321 THR A C 1
ATOM 2447 O O . THR A 1 321 ? -4.504 -13.641 -32.938 1 93.56 321 THR A O 1
ATOM 2450 N N . ASN A 1 322 ? -3.201 -13.109 -31.188 1 92.69 322 ASN A N 1
ATOM 2451 C CA . ASN A 1 322 ? -1.993 -12.859 -31.953 1 92.69 322 ASN A CA 1
ATOM 2452 C C . ASN A 1 322 ? -1.044 -14.055 -31.922 1 92.69 322 ASN A C 1
ATOM 2454 O O . ASN A 1 322 ? -0.754 -14.586 -30.844 1 92.69 322 ASN A O 1
ATOM 2458 N N . PRO A 1 323 ? -0.591 -14.43 -33.031 1 92.69 323 PRO A N 1
ATOM 2459 C CA . PRO A 1 323 ? 0.312 -15.586 -33.031 1 92.69 323 PRO A CA 1
ATOM 2460 C C . PRO A 1 323 ? 1.683 -15.273 -32.438 1 92.69 323 PRO A C 1
ATOM 2462 O O . PRO A 1 323 ? 2.398 -16.172 -32.031 1 92.69 323 PRO A O 1
ATOM 2465 N N . LEU A 1 324 ? 2.025 -14 -32.5 1 94.75 324 LEU A N 1
ATOM 2466 C CA . LEU A 1 324 ? 3.32 -13.578 -31.969 1 94.75 324 LEU A CA 1
ATOM 2467 C C . LEU A 1 324 ? 3.174 -12.32 -31.109 1 94.75 324 LEU A C 1
ATOM 2469 O O . LEU A 1 324 ? 2.506 -11.367 -31.516 1 94.75 324 LEU A O 1
ATOM 2473 N N . VAL A 1 325 ? 3.787 -12.414 -29.969 1 94.5 325 VAL A N 1
ATOM 2474 C CA . VAL A 1 325 ? 3.711 -11.289 -29.031 1 94.5 325 VAL A CA 1
ATOM 2475 C C . VAL A 1 325 ? 5.117 -10.812 -28.688 1 94.5 325 VAL A C 1
ATOM 2477 O O . VAL A 1 325 ? 6 -11.625 -28.391 1 94.5 325 VAL A O 1
ATOM 2480 N N . ALA A 1 326 ? 5.336 -9.562 -28.656 1 94.81 326 ALA A N 1
ATOM 2481 C CA . ALA A 1 326 ? 6.637 -8.984 -28.328 1 94.81 326 ALA A CA 1
ATOM 2482 C C . ALA A 1 326 ? 6.66 -8.484 -26.891 1 94.81 326 ALA A C 1
ATOM 2484 O O . ALA A 1 326 ? 5.691 -7.883 -26.422 1 94.81 326 ALA A O 1
ATOM 2485 N N . ASN A 1 327 ? 7.738 -8.805 -26.156 1 94.12 327 ASN A N 1
ATOM 2486 C CA . ASN A 1 327 ? 7.98 -8.344 -24.797 1 94.12 327 ASN A CA 1
ATOM 2487 C C . ASN A 1 327 ? 9.367 -7.715 -24.656 1 94.12 327 ASN A C 1
ATOM 2489 O O . ASN A 1 327 ? 10.25 -7.969 -25.484 1 94.12 327 ASN A O 1
ATOM 2493 N N . GLN A 1 328 ? 9.531 -6.875 -23.703 1 94.94 328 GLN A N 1
ATOM 2494 C CA . GLN A 1 328 ? 10.797 -6.184 -23.5 1 94.94 328 GLN A CA 1
ATOM 2495 C C . GLN A 1 328 ? 11.195 -6.203 -22.016 1 94.94 328 GLN A C 1
ATOM 2497 O O . GLN A 1 328 ? 10.344 -6.129 -21.141 1 94.94 328 GLN A O 1
ATOM 2502 N N . ARG A 1 329 ? 12.523 -6.352 -21.781 1 93.69 329 ARG A N 1
ATOM 2503 C CA . ARG A 1 329 ? 13.078 -6.316 -20.422 1 93.69 329 ARG A CA 1
ATOM 2504 C C . ARG A 1 329 ? 14.406 -5.562 -20.391 1 93.69 329 ARG A C 1
ATOM 2506 O O . ARG A 1 329 ? 15.203 -5.668 -21.328 1 93.69 329 ARG A O 1
ATOM 2513 N N . ALA A 1 330 ? 14.672 -4.859 -19.375 1 92.88 330 ALA A N 1
ATOM 2514 C CA . ALA A 1 330 ? 15.93 -4.156 -19.156 1 92.88 330 ALA A CA 1
ATOM 2515 C C . ALA A 1 330 ? 16.328 -4.215 -17.688 1 92.88 330 ALA A C 1
ATOM 2517 O O . ALA A 1 330 ? 15.492 -4.07 -16.797 1 92.88 330 ALA A O 1
ATOM 2518 N N . ASN A 1 331 ? 17.594 -4.547 -17.453 1 92.25 331 ASN A N 1
ATOM 2519 C CA . ASN A 1 331 ? 18.141 -4.617 -16.109 1 92.25 331 ASN A CA 1
ATOM 2520 C C . ASN A 1 331 ? 19.438 -3.812 -15.984 1 92.25 331 ASN A C 1
ATOM 2522 O O . ASN A 1 331 ? 20.344 -3.965 -16.797 1 92.25 331 ASN A O 1
ATOM 2526 N N . LEU A 1 332 ? 19.484 -2.963 -15.062 1 90.38 332 LEU A N 1
ATOM 2527 C CA . LEU A 1 332 ? 20.672 -2.166 -14.742 1 90.38 332 LEU A CA 1
ATOM 2528 C C . LEU A 1 332 ? 21.125 -2.418 -13.312 1 90.38 332 LEU A C 1
ATOM 2530 O O . LEU A 1 332 ? 20.312 -2.416 -12.391 1 90.38 332 LEU A O 1
ATOM 2534 N N . SER A 1 333 ? 22.375 -2.754 -13.117 1 91.75 333 SER A N 1
ATOM 2535 C CA . SER A 1 333 ? 22.906 -2.914 -11.766 1 91.75 333 SER A CA 1
ATOM 2536 C C . SER A 1 333 ? 24.266 -2.227 -11.625 1 91.75 333 SER A C 1
ATOM 2538 O O . SER A 1 333 ? 25.047 -2.174 -12.578 1 91.75 333 SER A O 1
ATOM 2540 N N . VAL A 1 334 ? 24.516 -1.715 -10.523 1 86.94 334 VAL A N 1
ATOM 2541 C CA . VAL A 1 334 ? 25.781 -1.054 -10.18 1 86.94 334 VAL A CA 1
ATOM 2542 C C . VAL A 1 334 ? 26.297 -1.579 -8.844 1 86.94 334 VAL A C 1
ATOM 2544 O O . VAL A 1 334 ? 25.547 -1.646 -7.867 1 86.94 334 VAL A O 1
ATOM 2547 N N . SER A 1 335 ? 27.469 -2.027 -8.828 1 89.69 335 SER A N 1
ATOM 2548 C CA . SER A 1 335 ? 28.094 -2.521 -7.605 1 89.69 335 SER A CA 1
ATOM 2549 C C . SER A 1 335 ? 29.469 -1.889 -7.391 1 89.69 335 SER A C 1
ATOM 2551 O O . SER A 1 335 ? 30.203 -1.673 -8.352 1 89.69 335 SER A O 1
ATOM 2553 N N . GLY A 1 336 ? 29.766 -1.528 -6.246 1 83.12 336 GLY A N 1
ATOM 2554 C CA . GLY A 1 336 ? 31.047 -0.945 -5.91 1 83.12 336 GLY A CA 1
ATOM 2555 C C . GLY A 1 336 ? 31.141 -0.468 -4.473 1 83.12 336 GLY A C 1
ATOM 2556 O O . GLY A 1 336 ? 30.297 -0.833 -3.643 1 83.12 336 GLY A O 1
ATOM 2557 N N . GLY A 1 337 ? 32.25 0.061 -4.062 1 79.75 337 GLY A N 1
ATOM 2558 C CA . GLY A 1 337 ? 32.406 0.62 -2.73 1 79.75 337 GLY A CA 1
ATOM 2559 C C . GLY A 1 337 ? 33.844 0.548 -2.232 1 79.75 337 GLY A C 1
ATOM 2560 O O . GLY A 1 337 ? 34.75 0.062 -2.939 1 79.75 337 GLY A O 1
ATOM 2561 N N . GLY A 1 338 ? 34 1.211 -1.048 1 75.5 338 GLY A N 1
ATOM 2562 C CA . GLY A 1 338 ? 35.312 1.188 -0.376 1 75.5 338 GLY A CA 1
ATOM 2563 C C . GLY A 1 338 ? 35.281 0.377 0.906 1 75.5 338 GLY A C 1
ATOM 2564 O O . GLY A 1 338 ? 34.438 -0.476 1.101 1 75.5 338 GLY A O 1
ATOM 2565 N N . LYS A 1 339 ? 36.25 0.59 1.68 1 74.06 339 LYS A N 1
ATOM 2566 C CA . LYS A 1 339 ? 36.406 -0.187 2.908 1 74.06 339 LYS A CA 1
ATOM 2567 C C . LYS A 1 339 ? 35.344 0.181 3.924 1 74.06 339 LYS A C 1
ATOM 2569 O O . LYS A 1 339 ? 34.969 -0.631 4.781 1 74.06 339 LYS A O 1
ATOM 2574 N N . VAL A 1 340 ? 34.875 1.29 3.877 1 74.88 340 VAL A N 1
ATOM 2575 C CA . VAL A 1 340 ? 33.906 1.761 4.871 1 74.88 340 VAL A CA 1
ATOM 2576 C C . VAL A 1 340 ? 32.5 1.438 4.414 1 74.88 340 VAL A C 1
ATOM 2578 O O . VAL A 1 340 ? 31.656 1.039 5.219 1 74.88 340 VAL A O 1
ATOM 2581 N N . ALA A 1 341 ? 32.281 1.679 3.084 1 81.25 341 ALA A N 1
ATOM 2582 C CA . ALA A 1 341 ? 30.938 1.446 2.596 1 81.25 341 ALA A CA 1
ATOM 2583 C C . ALA A 1 341 ? 30.953 0.733 1.247 1 81.25 341 ALA A C 1
ATOM 2585 O O . ALA A 1 341 ? 31.812 1.01 0.402 1 81.25 341 ALA A O 1
ATOM 2586 N N . ARG A 1 342 ? 30.062 -0.171 1.11 1 87.31 342 ARG A N 1
ATOM 2587 C CA . ARG A 1 342 ? 29.844 -0.889 -0.139 1 87.31 342 ARG A CA 1
ATOM 2588 C C . ARG A 1 342 ? 28.375 -0.838 -0.538 1 87.31 342 ARG A C 1
ATOM 2590 O O . ARG A 1 342 ? 27.484 -0.866 0.322 1 87.31 342 ARG A O 1
ATOM 2597 N N . TYR A 1 343 ? 28.156 -0.771 -1.883 1 84.06 343 TYR A N 1
ATOM 2598 C CA . TYR A 1 343 ? 26.766 -0.616 -2.312 1 84.06 343 TYR A CA 1
ATOM 2599 C C . TYR A 1 343 ? 26.469 -1.512 -3.508 1 84.06 343 TYR A C 1
ATOM 2601 O O . TYR A 1 343 ? 27.359 -1.803 -4.316 1 84.06 343 TYR A O 1
ATOM 2609 N N . TYR A 1 344 ? 25.281 -1.913 -3.619 1 92.12 344 TYR A N 1
ATOM 2610 C CA . TYR A 1 344 ? 24.688 -2.598 -4.762 1 92.12 344 TYR A CA 1
ATOM 2611 C C . TYR A 1 344 ? 23.312 -2.029 -5.086 1 92.12 344 TYR A C 1
ATOM 2613 O O . TYR A 1 344 ? 22.391 -2.094 -4.262 1 92.12 344 TYR A O 1
ATOM 2621 N N . ILE A 1 345 ? 23.219 -1.468 -6.246 1 89.69 345 ILE A N 1
ATOM 2622 C CA . ILE A 1 345 ? 21.953 -0.889 -6.703 1 89.69 345 ILE A CA 1
ATOM 2623 C C . ILE A 1 345 ? 21.516 -1.574 -7.996 1 89.69 345 ILE A C 1
ATOM 2625 O O . ILE A 1 345 ? 22.328 -1.78 -8.906 1 89.69 345 ILE A O 1
ATOM 2629 N N . ALA A 1 346 ? 20.25 -1.884 -8.008 1 93.12 346 ALA A N 1
ATOM 2630 C CA . ALA A 1 346 ? 19.719 -2.543 -9.203 1 93.12 346 ALA A CA 1
ATOM 2631 C C . ALA A 1 346 ? 18.344 -1.998 -9.57 1 93.12 346 ALA A C 1
ATOM 2633 O O . ALA A 1 346 ? 17.531 -1.702 -8.695 1 93.12 346 ALA A O 1
ATOM 2634 N N . ALA A 1 347 ? 18.141 -1.825 -10.859 1 90.06 347 ALA A N 1
ATOM 2635 C CA . ALA A 1 347 ? 16.844 -1.423 -11.422 1 90.06 347 ALA A CA 1
ATOM 2636 C C . ALA A 1 347 ? 16.438 -2.336 -12.578 1 90.06 347 ALA A C 1
ATOM 2638 O O . ALA A 1 347 ? 17.266 -2.652 -13.438 1 90.06 347 ALA A O 1
ATOM 2639 N N . THR A 1 348 ? 15.188 -2.795 -12.492 1 92.81 348 THR A N 1
ATOM 2640 C CA . THR A 1 348 ? 14.688 -3.68 -13.539 1 92.81 348 THR A CA 1
ATOM 2641 C C . THR A 1 348 ? 13.352 -3.172 -14.078 1 92.81 348 THR A C 1
ATOM 2643 O O . THR A 1 348 ? 12.508 -2.686 -13.32 1 92.81 348 THR A O 1
ATOM 2646 N N . PHE A 1 349 ? 13.203 -3.182 -15.383 1 91.06 349 PHE A N 1
ATOM 2647 C CA . PHE A 1 349 ? 11.953 -2.895 -16.078 1 91.06 349 PHE A CA 1
ATOM 2648 C C . PHE A 1 349 ? 11.547 -4.055 -16.969 1 91.06 349 PHE A C 1
ATOM 2650 O O . PHE A 1 349 ? 12.383 -4.609 -17.688 1 91.06 349 PHE A O 1
ATOM 2657 N N . SER A 1 350 ? 10.297 -4.441 -16.844 1 93.25 350 SER A N 1
ATOM 2658 C CA . SER A 1 350 ? 9.773 -5.48 -17.719 1 93.25 350 SER A CA 1
ATOM 2659 C C . SER A 1 350 ? 8.391 -5.105 -18.25 1 93.25 350 SER A C 1
ATOM 2661 O O . SER A 1 350 ? 7.551 -4.594 -17.5 1 93.25 350 SER A O 1
ATOM 2663 N N . LYS A 1 351 ? 8.188 -5.293 -19.516 1 94.25 351 LYS A N 1
ATOM 2664 C CA . LYS A 1 351 ? 6.895 -5.137 -20.172 1 94.25 351 LYS A CA 1
ATOM 2665 C C . LYS A 1 351 ? 6.445 -6.441 -20.812 1 94.25 351 LYS A C 1
ATOM 2667 O O . LYS A 1 351 ? 7.109 -6.949 -21.719 1 94.25 351 LYS A O 1
ATOM 2672 N N . ASP A 1 352 ? 5.336 -6.953 -20.375 1 92.56 352 ASP A N 1
ATOM 2673 C CA . ASP A 1 352 ? 4.789 -8.203 -20.875 1 92.56 352 ASP A CA 1
ATOM 2674 C C . ASP A 1 352 ? 3.395 -7.996 -21.469 1 92.56 352 ASP A C 1
ATOM 2676 O O . ASP A 1 352 ? 2.516 -7.438 -20.797 1 92.56 352 ASP A O 1
ATOM 2680 N N . ASN A 1 353 ? 3.264 -8.477 -22.625 1 93.31 353 ASN A N 1
ATOM 2681 C CA . ASN A 1 353 ? 1.978 -8.383 -23.312 1 93.31 353 ASN A CA 1
ATOM 2682 C C . ASN A 1 353 ? 1.317 -9.758 -23.453 1 93.31 353 ASN A C 1
ATOM 2684 O O . ASN A 1 353 ? 2 -10.781 -23.438 1 93.31 353 ASN A O 1
ATOM 2688 N N . GLY A 1 354 ? -0.019 -9.742 -23.516 1 91.12 354 GLY A N 1
ATOM 2689 C CA . GLY A 1 354 ? -0.751 -10.977 -23.766 1 91.12 354 GLY A CA 1
ATOM 2690 C C . GLY A 1 354 ? -0.943 -11.273 -25.234 1 91.12 354 GLY A C 1
ATOM 2691 O O . GLY A 1 354 ? -0.528 -10.492 -26.094 1 91.12 354 GLY A O 1
ATOM 2692 N N . ASN A 1 355 ? -1.542 -12.391 -25.547 1 91.94 355 ASN A N 1
ATOM 2693 C CA . ASN A 1 355 ? -1.698 -12.805 -26.938 1 91.94 355 ASN A CA 1
ATOM 2694 C C . ASN A 1 355 ? -3.074 -12.422 -27.484 1 91.94 355 ASN A C 1
ATOM 2696 O O . ASN A 1 355 ? -3.432 -12.812 -28.594 1 91.94 355 ASN A O 1
ATOM 2700 N N . LEU A 1 356 ? -3.826 -11.711 -26.734 1 92.94 356 LEU A N 1
ATOM 2701 C CA . LEU A 1 356 ? -5.125 -11.242 -27.219 1 92.94 356 LEU A CA 1
ATOM 2702 C C . LEU A 1 356 ? -4.961 -10.039 -28.125 1 92.94 356 LEU A C 1
ATOM 2704 O O . LEU A 1 356 ? -4.031 -9.242 -27.953 1 92.94 356 LEU A O 1
ATOM 2708 N N . LYS A 1 357 ? -5.859 -9.914 -29.047 1 90.19 357 LYS A N 1
ATOM 2709 C CA . LYS A 1 357 ? -5.785 -8.797 -29.969 1 90.19 357 LYS A CA 1
ATOM 2710 C C . LYS A 1 357 ? -6.43 -7.547 -29.391 1 90.19 357 LYS A C 1
ATOM 2712 O O . LYS A 1 357 ? -7.461 -7.633 -28.719 1 90.19 357 LYS A O 1
ATOM 2717 N N . ASN A 1 358 ? -5.707 -6.473 -29.656 1 87 358 ASN A N 1
ATOM 2718 C CA . ASN A 1 358 ? -6.32 -5.184 -29.344 1 87 358 ASN A CA 1
ATOM 2719 C C . ASN A 1 358 ? -7.23 -4.711 -30.469 1 87 358 ASN A C 1
ATOM 2721 O O . ASN A 1 358 ? -6.844 -4.742 -31.641 1 87 358 ASN A O 1
ATOM 2725 N N . ASP A 1 359 ? -8.422 -4.461 -30.047 1 76.88 359 ASP A N 1
ATOM 2726 C CA . ASP A 1 359 ? -9.375 -4.055 -31.078 1 76.88 359 ASP A CA 1
ATOM 2727 C C . ASP A 1 359 ? -9.414 -2.537 -31.234 1 76.88 359 ASP A C 1
ATOM 2729 O O . ASP A 1 359 ? -9.422 -1.813 -30.234 1 76.88 359 ASP A O 1
ATOM 2733 N N . LYS A 1 360 ? -9.445 -2.082 -32.375 1 71.56 360 LYS A N 1
ATOM 2734 C CA . LYS A 1 360 ? -9.5 -0.656 -32.688 1 71.56 360 LYS A CA 1
ATOM 2735 C C . LYS A 1 360 ? -10.844 -0.058 -32.281 1 71.56 360 LYS A C 1
ATOM 2737 O O . LYS A 1 360 ? -10.93 1.133 -31.969 1 71.56 360 LYS A O 1
ATOM 2742 N N . TYR A 1 361 ? -11.906 -0.886 -32.281 1 67.12 361 TYR A N 1
ATOM 2743 C CA . TYR A 1 361 ? -13.25 -0.38 -32.031 1 67.12 361 TYR A CA 1
ATOM 2744 C C . TYR A 1 361 ? -13.484 -0.142 -30.547 1 67.12 361 TYR A C 1
ATOM 2746 O O . TYR A 1 361 ? -14.367 0.627 -30.172 1 67.12 361 TYR A O 1
ATOM 2754 N N . ALA A 1 362 ? -12.766 -0.781 -29.734 1 69.69 362 ALA A N 1
ATOM 2755 C CA . ALA A 1 362 ? -13.008 -0.66 -28.297 1 69.69 362 ALA A CA 1
ATOM 2756 C C . ALA A 1 362 ? -12.586 0.712 -27.781 1 69.69 362 ALA A C 1
ATOM 2758 O O . ALA A 1 362 ? -13.188 1.247 -26.844 1 69.69 362 ALA A O 1
ATOM 2759 N N . GLY A 1 363 ? -11.711 1.412 -28.406 1 75.19 363 GLY A N 1
ATOM 2760 C CA . GLY A 1 363 ? -11.25 2.717 -27.953 1 75.19 363 GLY A CA 1
ATOM 2761 C C . GLY A 1 363 ? -10.305 2.643 -26.766 1 75.19 363 GLY A C 1
ATOM 2762 O O . GLY A 1 363 ? -9.898 3.672 -26.234 1 75.19 363 GLY A O 1
ATOM 2763 N N . TYR A 1 364 ? -10.148 1.479 -26.219 1 85.56 364 TYR A N 1
ATOM 2764 C CA . TYR A 1 364 ? -9.227 1.259 -25.109 1 85.56 364 TYR A CA 1
ATOM 2765 C C . TYR A 1 364 ? -8.438 -0.031 -25.312 1 85.56 364 TYR A C 1
ATOM 2767 O O . TYR A 1 364 ? -8.773 -0.846 -26.172 1 85.56 364 TYR A O 1
ATOM 2775 N N . LYS A 1 365 ? -7.387 -0.164 -24.562 1 84.88 365 LYS A N 1
ATOM 2776 C CA . LYS A 1 365 ? -6.59 -1.388 -24.609 1 84.88 365 LYS A CA 1
ATOM 2777 C C . LYS A 1 365 ? -7.281 -2.527 -23.859 1 84.88 365 LYS A C 1
ATOM 2779 O O . LYS A 1 365 ? -7.566 -2.41 -22.672 1 84.88 365 LYS A O 1
ATOM 2784 N N . ASN A 1 366 ? -7.559 -3.506 -24.578 1 88.88 366 ASN A N 1
ATOM 2785 C CA . ASN A 1 366 ? -8.234 -4.633 -23.938 1 88.88 366 ASN A CA 1
ATOM 2786 C C . ASN A 1 366 ? -7.309 -5.84 -23.812 1 88.88 366 ASN A C 1
ATOM 2788 O O . ASN A 1 366 ? -7.684 -6.852 -23.219 1 88.88 366 ASN A O 1
ATOM 2792 N N . ASN A 1 367 ? -6.121 -5.77 -24.375 1 91.38 367 ASN A N 1
ATOM 2793 C CA . ASN A 1 367 ? -5.141 -6.836 -24.188 1 91.38 367 ASN A CA 1
ATOM 2794 C C . ASN A 1 367 ? -4.355 -6.66 -22.891 1 91.38 367 ASN A C 1
ATOM 2796 O O . ASN A 1 367 ? -4.398 -5.594 -22.266 1 91.38 367 ASN A O 1
ATOM 2800 N N . ILE A 1 368 ? -3.73 -7.754 -22.562 1 92.44 368 ILE A N 1
ATOM 2801 C CA . ILE A 1 368 ? -2.893 -7.723 -21.359 1 92.44 368 ILE A CA 1
ATOM 2802 C C . ILE A 1 368 ? -1.689 -6.812 -21.594 1 92.44 368 ILE A C 1
ATOM 2804 O O . ILE A 1 368 ? -0.955 -6.988 -22.578 1 92.44 368 ILE A O 1
ATOM 2808 N N . ASP A 1 369 ? -1.527 -5.879 -20.812 1 93.94 369 ASP A N 1
ATOM 2809 C CA . ASP A 1 369 ? -0.373 -4.988 -20.75 1 93.94 369 ASP A CA 1
ATOM 2810 C C . ASP A 1 369 ? 0.133 -4.852 -19.312 1 93.94 369 ASP A C 1
ATOM 2812 O O . ASP A 1 369 ? -0.456 -4.129 -18.516 1 93.94 369 ASP A O 1
ATOM 2816 N N . LEU A 1 370 ? 1.188 -5.57 -19.047 1 93 370 LEU A N 1
ATOM 2817 C CA . LEU A 1 370 ? 1.74 -5.574 -17.688 1 93 370 LEU A CA 1
ATOM 2818 C C . LEU A 1 370 ? 3.119 -4.926 -17.672 1 93 370 LEU A C 1
ATOM 2820 O O . LEU A 1 370 ? 4.047 -5.402 -18.328 1 93 370 LEU A O 1
ATOM 2824 N N . SER A 1 371 ? 3.273 -3.904 -16.938 1 92.81 371 SER A N 1
ATOM 2825 C CA . SER A 1 371 ? 4.555 -3.254 -16.672 1 92.8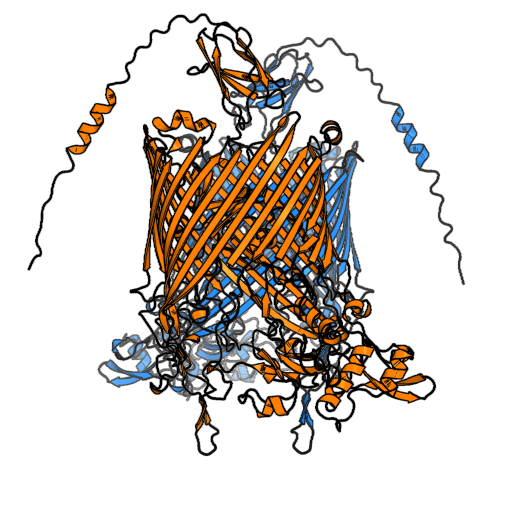1 371 SER A CA 1
ATOM 2826 C C . SER A 1 371 ? 5 -3.451 -15.234 1 92.81 371 SER A C 1
ATOM 2828 O O . SER A 1 371 ? 4.242 -3.172 -14.305 1 92.81 371 SER A O 1
ATOM 2830 N N . THR A 1 372 ? 6.211 -3.961 -15.07 1 92.38 372 THR A N 1
ATOM 2831 C CA . THR A 1 372 ? 6.758 -4.188 -13.734 1 92.38 372 THR A CA 1
ATOM 2832 C C . THR A 1 372 ? 8.055 -3.408 -13.547 1 92.38 372 THR A C 1
ATOM 2834 O O . THR A 1 372 ? 8.938 -3.434 -14.406 1 92.38 372 THR A O 1
ATOM 2837 N N . TYR A 1 373 ? 8.164 -2.736 -12.422 1 90.94 373 TYR A N 1
ATOM 2838 C CA . TYR A 1 373 ? 9.359 -2.01 -12.008 1 90.94 373 TYR A CA 1
ATOM 2839 C C . TYR A 1 373 ? 9.898 -2.555 -10.695 1 90.94 373 TYR A C 1
ATOM 2841 O O . TYR A 1 373 ? 9.141 -2.783 -9.75 1 90.94 373 TYR A O 1
ATOM 2849 N N . GLN A 1 374 ? 11.195 -2.803 -10.703 1 91.5 374 GLN A N 1
ATOM 2850 C CA . GLN A 1 374 ? 11.836 -3.223 -9.461 1 91.5 374 GLN A CA 1
ATOM 2851 C C . GLN A 1 374 ? 13.062 -2.365 -9.164 1 91.5 374 GLN A C 1
ATOM 2853 O O . GLN A 1 374 ? 13.867 -2.09 -10.055 1 91.5 374 GLN A O 1
ATOM 2858 N N . LEU A 1 375 ? 13.18 -1.948 -8.016 1 89.62 375 LEU A N 1
ATOM 2859 C CA . LEU A 1 375 ? 14.336 -1.206 -7.531 1 89.62 375 LEU A CA 1
ATOM 2860 C C . LEU A 1 375 ? 14.883 -1.826 -6.25 1 89.62 375 LEU A C 1
ATOM 2862 O O . LEU A 1 375 ? 14.109 -2.225 -5.371 1 89.62 375 LEU A O 1
ATOM 2866 N N . ARG A 1 376 ? 16.172 -1.967 -6.199 1 92.25 376 ARG A N 1
ATOM 2867 C CA . ARG A 1 376 ? 16.844 -2.521 -5.023 1 92.25 376 ARG A CA 1
ATOM 2868 C C . ARG A 1 376 ? 18.078 -1.703 -4.648 1 92.25 376 ARG A C 1
ATOM 2870 O O . ARG A 1 376 ? 18.828 -1.277 -5.523 1 92.25 376 ARG A O 1
ATOM 2877 N N . SER A 1 377 ? 18.266 -1.515 -3.375 1 89.69 377 SER A N 1
ATOM 2878 C CA . SER A 1 377 ? 19.453 -0.853 -2.822 1 89.69 377 SER A CA 1
ATOM 2879 C C . SER A 1 377 ? 19.969 -1.585 -1.588 1 89.69 377 SER A C 1
ATOM 2881 O O . SER A 1 377 ? 19.266 -1.67 -0.573 1 89.69 377 SER A O 1
ATOM 2883 N N . ASN A 1 378 ? 21.078 -2.156 -1.715 1 92.44 378 ASN A N 1
ATOM 2884 C CA . ASN A 1 378 ? 21.797 -2.773 -0.603 1 92.44 378 ASN A CA 1
ATOM 2885 C C . ASN A 1 378 ? 23.062 -1.995 -0.245 1 92.44 378 ASN A C 1
ATOM 2887 O O . ASN A 1 378 ? 23.984 -1.905 -1.051 1 92.44 378 ASN A O 1
ATOM 2891 N N . VAL A 1 379 ? 23.156 -1.544 0.967 1 86.88 379 VAL A N 1
ATOM 2892 C CA . VAL A 1 379 ? 24.297 -0.741 1.389 1 86.88 379 VAL A CA 1
ATOM 2893 C C . VAL A 1 379 ? 24.875 -1.31 2.682 1 86.88 379 VAL A C 1
ATOM 2895 O O . VAL A 1 379 ? 24.156 -1.471 3.674 1 86.88 379 VAL A O 1
ATOM 2898 N N . ASN A 1 380 ? 26.109 -1.62 2.662 1 89.5 380 ASN A N 1
ATOM 2899 C CA . ASN A 1 380 ? 26.875 -2.041 3.834 1 89.5 380 ASN A CA 1
ATOM 2900 C C . ASN A 1 380 ? 27.781 -0.921 4.352 1 89.5 380 ASN A C 1
ATOM 2902 O O . ASN A 1 380 ? 28.547 -0.334 3.59 1 89.5 380 ASN A O 1
ATOM 2906 N N . ILE A 1 381 ? 27.719 -0.712 5.629 1 82.69 381 ILE A N 1
ATOM 2907 C CA . ILE A 1 381 ? 28.516 0.361 6.215 1 82.69 381 ILE A CA 1
ATOM 2908 C C . ILE A 1 381 ? 29.297 -0.169 7.422 1 82.69 381 ILE A C 1
ATOM 2910 O O . ILE A 1 381 ? 28.688 -0.674 8.375 1 82.69 381 ILE A O 1
ATOM 2914 N N . ASN A 1 382 ? 30.531 -0.057 7.336 1 85.75 382 ASN A N 1
ATOM 2915 C CA . ASN A 1 382 ? 31.344 -0.323 8.516 1 85.75 382 ASN A CA 1
ATOM 2916 C C . ASN A 1 382 ? 31.422 0.897 9.43 1 85.75 382 ASN A C 1
ATOM 2918 O O . ASN A 1 382 ? 32.281 1.755 9.258 1 85.75 382 ASN A O 1
ATOM 2922 N N . LEU A 1 383 ? 30.609 0.894 10.406 1 76.88 383 LEU A N 1
ATOM 2923 C CA . LEU A 1 383 ? 30.562 2.029 11.32 1 76.88 383 LEU A CA 1
ATOM 2924 C C . LEU A 1 383 ? 31.859 2.139 12.117 1 76.88 383 LEU A C 1
ATOM 2926 O O . LEU A 1 383 ? 32.312 3.244 12.406 1 76.88 383 LEU A O 1
ATOM 2930 N N . THR A 1 384 ? 32.344 1.036 12.594 1 81.25 384 THR A N 1
ATOM 2931 C CA . THR A 1 384 ? 33.656 0.87 13.219 1 81.25 384 THR A CA 1
ATOM 2932 C C . THR A 1 384 ? 34.375 -0.355 12.656 1 81.25 384 THR A C 1
ATOM 2934 O O . THR A 1 384 ? 33.875 -0.998 11.727 1 81.25 384 THR A O 1
ATOM 2937 N N . LYS A 1 385 ? 35.469 -0.577 13.125 1 80.81 385 LYS A N 1
ATOM 2938 C CA . LYS A 1 385 ? 36.188 -1.771 12.68 1 80.81 385 LYS A CA 1
ATOM 2939 C C . LYS A 1 385 ? 35.438 -3.039 13.125 1 80.81 385 LYS A C 1
ATOM 2941 O O . LYS A 1 385 ? 35.625 -4.098 12.516 1 80.81 385 LYS A O 1
ATOM 2946 N N . THR A 1 386 ? 34.562 -2.844 14.148 1 88.06 386 THR A N 1
ATOM 2947 C CA . THR A 1 386 ? 33.938 -4.035 14.695 1 88.06 386 THR A CA 1
ATOM 2948 C C . THR A 1 386 ? 32.406 -3.988 14.484 1 88.06 386 THR A C 1
ATOM 2950 O O . THR A 1 386 ? 31.719 -4.98 14.719 1 88.06 386 THR A O 1
ATOM 2953 N N . THR A 1 387 ? 31.906 -2.885 14.078 1 88.81 387 THR A N 1
ATOM 2954 C CA . THR A 1 387 ? 30.469 -2.748 13.922 1 88.81 387 THR A CA 1
ATOM 2955 C C . THR A 1 387 ? 30.094 -2.516 12.461 1 88.81 387 THR A C 1
ATOM 2957 O O . THR A 1 387 ? 30.594 -1.59 11.828 1 88.81 387 THR A O 1
ATOM 2960 N N . GLU A 1 388 ? 29.188 -3.32 11.938 1 90.25 388 GLU A N 1
ATOM 2961 C CA . GLU A 1 388 ? 28.703 -3.186 10.562 1 90.25 388 GLU A CA 1
ATOM 2962 C C . GLU A 1 388 ? 27.203 -3.004 10.516 1 90.25 388 GLU A C 1
ATOM 2964 O O . GLU A 1 388 ? 26.453 -3.742 11.164 1 90.25 388 GLU A O 1
ATOM 2969 N N . ALA A 1 389 ? 26.797 -2.018 9.773 1 87.88 389 ALA A N 1
ATOM 2970 C CA . ALA A 1 389 ? 25.375 -1.8 9.531 1 87.88 389 ALA A CA 1
ATOM 2971 C C . ALA A 1 389 ? 25.016 -2.088 8.078 1 87.88 389 ALA A C 1
ATOM 2973 O O . ALA A 1 389 ? 25.75 -1.73 7.164 1 87.88 389 ALA A O 1
ATOM 2974 N N . ILE A 1 390 ? 23.922 -2.785 7.844 1 92.12 390 ILE A N 1
ATOM 2975 C CA . ILE A 1 390 ? 23.453 -3.104 6.5 1 92.12 390 ILE A CA 1
ATOM 2976 C C . ILE A 1 390 ? 22.016 -2.609 6.324 1 92.12 390 ILE A C 1
ATOM 2978 O O . ILE A 1 390 ? 21.156 -2.883 7.164 1 92.12 390 ILE A O 1
ATOM 2982 N N . VAL A 1 391 ? 21.797 -1.857 5.309 1 88.56 391 VAL A N 1
ATOM 2983 C CA . VAL A 1 391 ? 20.469 -1.381 4.957 1 88.56 391 VAL A CA 1
ATOM 2984 C C . VAL A 1 391 ? 20.062 -1.93 3.59 1 88.56 391 VAL A C 1
ATOM 2986 O O . VAL A 1 391 ? 20.797 -1.754 2.607 1 88.56 391 VAL A O 1
ATOM 2989 N N . ARG A 1 392 ? 18.938 -2.592 3.537 1 92.75 392 ARG A N 1
ATOM 2990 C CA . ARG A 1 392 ? 18.406 -3.123 2.283 1 92.75 392 ARG A CA 1
ATOM 2991 C C . ARG A 1 392 ? 17.016 -2.592 2.012 1 92.75 392 ARG A C 1
ATOM 2993 O O . ARG A 1 392 ? 16.109 -2.768 2.828 1 92.75 392 ARG A O 1
ATOM 3000 N N . LEU A 1 393 ? 16.875 -1.943 0.933 1 89.62 393 LEU A N 1
ATOM 3001 C CA . LEU A 1 393 ? 15.586 -1.453 0.472 1 89.62 393 LEU A CA 1
ATOM 3002 C C . LEU A 1 393 ? 15.227 -2.059 -0.88 1 89.62 393 LEU A C 1
ATOM 3004 O O . LEU A 1 393 ? 16.047 -2.055 -1.805 1 89.62 393 LEU A O 1
ATOM 3008 N N . ALA A 1 394 ? 14.023 -2.633 -0.971 1 92.44 394 ALA A N 1
ATOM 3009 C CA . ALA A 1 394 ? 13.57 -3.215 -2.23 1 92.44 394 ALA A CA 1
ATOM 3010 C C . ALA A 1 394 ? 12.102 -2.885 -2.488 1 92.44 394 ALA A C 1
ATOM 3012 O O . ALA A 1 394 ? 11.281 -2.883 -1.562 1 92.44 394 ALA A O 1
ATOM 3013 N N . GLY A 1 395 ? 11.789 -2.516 -3.701 1 89.69 395 GLY A N 1
ATOM 3014 C CA . GLY A 1 395 ? 10.43 -2.258 -4.129 1 89.69 395 GLY A CA 1
ATOM 3015 C C . GLY A 1 395 ? 10.086 -2.91 -5.457 1 89.69 395 GLY A C 1
ATOM 3016 O O . GLY A 1 395 ? 10.906 -2.916 -6.379 1 89.69 395 GLY A O 1
ATOM 3017 N N . THR A 1 396 ? 8.906 -3.512 -5.504 1 93 396 THR A N 1
ATOM 3018 C CA . THR A 1 396 ? 8.359 -4.074 -6.73 1 93 396 THR A CA 1
ATOM 3019 C C . THR A 1 396 ? 6.988 -3.475 -7.031 1 93 396 THR A C 1
ATOM 3021 O O . THR A 1 396 ? 6.086 -3.521 -6.195 1 93 396 THR A O 1
ATOM 3024 N N . PHE A 1 397 ? 6.832 -2.979 -8.258 1 93.25 397 PHE A N 1
ATOM 3025 C CA . PHE A 1 397 ? 5.613 -2.27 -8.633 1 93.25 397 PHE A CA 1
ATOM 3026 C C . PHE A 1 397 ? 5.059 -2.807 -9.953 1 93.25 397 PHE A C 1
ATOM 3028 O O . PHE A 1 397 ? 5.762 -2.832 -10.961 1 93.25 397 PHE A O 1
ATOM 3035 N N . ASP A 1 398 ? 3.748 -3.193 -9.914 1 93.25 398 ASP A N 1
ATOM 3036 C CA . ASP A 1 398 ? 3.057 -3.656 -11.117 1 93.25 398 ASP A CA 1
ATOM 3037 C C . ASP A 1 398 ? 1.96 -2.676 -11.531 1 93.25 398 ASP A C 1
ATOM 3039 O O . ASP A 1 398 ? 1.222 -2.168 -10.68 1 93.25 398 ASP A O 1
ATOM 3043 N N . ASP A 1 399 ? 1.931 -2.42 -12.766 1 92.31 399 ASP A N 1
ATOM 3044 C CA . ASP A 1 399 ? 0.814 -1.725 -13.398 1 92.31 399 ASP A CA 1
ATOM 3045 C C . ASP A 1 399 ? 0.243 -2.541 -14.555 1 92.31 399 ASP A C 1
ATOM 3047 O O . ASP A 1 399 ? 0.958 -2.859 -15.508 1 92.31 399 ASP A O 1
ATOM 3051 N N . TYR A 1 400 ? -1.053 -2.867 -14.461 1 92.75 400 TYR A N 1
ATOM 3052 C CA . TYR A 1 400 ? -1.683 -3.801 -15.383 1 92.75 400 TYR A CA 1
ATOM 3053 C C . TYR A 1 400 ? -2.932 -3.191 -16.016 1 92.75 400 TYR A C 1
ATOM 3055 O O . TYR A 1 400 ? -3.693 -2.494 -15.336 1 92.75 400 TYR A O 1
ATOM 3063 N N . THR A 1 401 ? -3.074 -3.352 -17.281 1 92.94 401 THR A N 1
ATOM 3064 C CA . THR A 1 401 ? -4.324 -3.172 -18.016 1 92.94 401 THR A CA 1
ATOM 3065 C C . THR A 1 401 ? -4.66 -4.418 -18.812 1 92.94 401 THR A C 1
ATOM 3067 O O . THR A 1 401 ? -3.789 -5 -19.469 1 92.94 401 THR A O 1
ATOM 3070 N N . GLY A 1 402 ? -5.895 -4.84 -18.703 1 92.94 402 GLY A N 1
ATOM 3071 C CA . GLY A 1 402 ? -6.258 -6.047 -19.438 1 92.94 402 GLY A CA 1
ATOM 3072 C C . GLY A 1 402 ? -7.75 -6.332 -19.406 1 92.94 402 GLY A C 1
ATOM 3073 O O . GLY A 1 402 ? -8.547 -5.457 -19.062 1 92.94 402 GLY A O 1
ATOM 3074 N N . PRO A 1 403 ? -8.117 -7.555 -19.797 1 92.75 403 PRO A N 1
ATOM 3075 C CA . PRO A 1 403 ? -9.539 -7.914 -19.828 1 92.75 403 PRO A CA 1
ATOM 3076 C C . PRO A 1 403 ? -10.172 -7.941 -18.438 1 92.75 403 PRO A C 1
ATOM 3078 O O . PRO A 1 403 ? -9.477 -8.172 -17.438 1 92.75 403 PRO A O 1
ATOM 3081 N N . LEU A 1 404 ? -11.477 -7.809 -18.375 1 91.25 404 LEU A N 1
ATOM 3082 C CA . LEU A 1 404 ? -12.234 -7.695 -17.141 1 91.25 404 LEU A CA 1
ATOM 3083 C C . LEU A 1 404 ? -12.039 -8.938 -16.266 1 91.25 404 LEU A C 1
ATOM 3085 O O . LEU A 1 404 ? -11.859 -8.828 -15.055 1 91.25 404 LEU A O 1
ATOM 3089 N N . ASP A 1 405 ? -12.031 -10.102 -16.922 1 87.44 405 ASP A N 1
ATOM 3090 C CA . ASP A 1 405 ? -11.961 -11.336 -16.141 1 87.44 405 ASP A CA 1
ATOM 3091 C C . ASP A 1 405 ? -10.555 -11.922 -16.172 1 87.44 405 ASP A C 1
ATOM 3093 O O . ASP A 1 405 ? -10.336 -13.047 -15.711 1 87.44 405 ASP A O 1
ATOM 3097 N N . GLY A 1 406 ? -9.641 -11.297 -16.734 1 87.56 406 GLY A N 1
ATOM 3098 C CA . GLY A 1 406 ? -8.289 -11.836 -16.859 1 87.56 406 GLY A CA 1
ATOM 3099 C C . GLY A 1 406 ? -8.047 -12.539 -18.172 1 87.56 406 GLY A C 1
ATOM 3100 O O . GLY A 1 406 ? -9 -12.898 -18.875 1 87.56 406 GLY A O 1
ATOM 3101 N N . GLY A 1 407 ? -6.824 -12.805 -18.469 1 87.69 407 GLY A N 1
ATOM 3102 C CA . GLY A 1 407 ? -6.457 -13.398 -19.75 1 87.69 407 GLY A CA 1
ATOM 3103 C C . GLY A 1 407 ? -6.844 -14.867 -19.859 1 87.69 407 GLY A C 1
ATOM 3104 O O . GLY A 1 407 ? -7.285 -15.32 -20.906 1 87.69 407 GLY A O 1
ATOM 3105 N N . ASP A 1 408 ? -6.645 -15.57 -18.812 1 87.69 408 ASP A N 1
ATOM 3106 C CA . ASP A 1 408 ? -6.945 -17 -18.844 1 87.69 408 ASP A CA 1
ATOM 3107 C C . ASP A 1 408 ? -8.445 -17.234 -19.031 1 87.69 408 ASP A C 1
ATOM 3109 O O . ASP A 1 408 ? -8.844 -18.031 -19.875 1 87.69 408 ASP A O 1
ATOM 3113 N N . THR A 1 409 ? -9.234 -16.547 -18.297 1 89 409 THR A N 1
ATOM 3114 C CA . THR A 1 409 ? -10.688 -16.688 -18.422 1 89 409 THR A CA 1
ATOM 3115 C C . THR A 1 409 ? -11.156 -16.219 -19.797 1 89 409 THR A C 1
ATOM 3117 O O . THR A 1 409 ? -12.039 -16.828 -20.391 1 89 409 THR A O 1
ATOM 3120 N N . MET A 1 410 ? -10.609 -15.172 -20.234 1 91.62 410 MET A N 1
ATOM 3121 C CA . MET A 1 410 ? -10.969 -14.672 -21.547 1 91.62 410 MET A CA 1
ATOM 3122 C C . MET A 1 410 ? -10.602 -15.68 -22.641 1 91.62 410 MET A C 1
ATOM 3124 O O . MET A 1 410 ? -11.352 -15.859 -23.594 1 91.62 410 MET A O 1
ATOM 3128 N N . TYR A 1 411 ? -9.461 -16.266 -22.5 1 91.25 411 TYR A N 1
ATOM 3129 C CA . TYR A 1 411 ? -9.062 -17.297 -23.469 1 91.25 411 TYR A CA 1
ATOM 3130 C C . TYR A 1 411 ? -10.031 -18.469 -23.438 1 91.25 411 TYR A C 1
ATOM 3132 O O . TYR A 1 411 ? -10.383 -19.016 -24.5 1 91.25 411 TYR A O 1
ATOM 3140 N N . LYS A 1 412 ? -10.438 -18.844 -22.344 1 90.44 412 LYS A N 1
ATOM 3141 C CA . LYS A 1 412 ? -11.414 -19.922 -22.234 1 90.44 412 LYS A CA 1
ATOM 3142 C C . LYS A 1 412 ? -12.734 -19.547 -22.891 1 90.44 412 LYS A C 1
ATOM 3144 O O . LYS A 1 412 ? -13.383 -20.375 -23.516 1 90.44 412 LYS A O 1
ATOM 3149 N N . LYS A 1 413 ? -13.133 -18.312 -22.719 1 92.06 413 LYS A N 1
ATOM 3150 C CA . LYS A 1 413 ? -14.344 -17.844 -23.391 1 92.06 413 LYS A CA 1
ATOM 3151 C C . LYS A 1 413 ? -14.234 -17.969 -24.906 1 92.06 413 LYS A C 1
ATOM 3153 O O . LYS A 1 413 ? -15.219 -18.281 -25.578 1 92.06 413 LYS A O 1
ATOM 3158 N N . ILE A 1 414 ? -13.125 -17.734 -25.406 1 93.38 414 ILE A N 1
ATOM 3159 C CA . ILE A 1 414 ? -12.875 -17.859 -26.828 1 93.38 414 ILE A CA 1
ATOM 3160 C C . ILE A 1 414 ? -13.055 -19.312 -27.266 1 93.38 414 ILE A C 1
ATOM 3162 O O . ILE A 1 414 ? -13.625 -19.594 -28.328 1 93.38 414 ILE A O 1
ATOM 3166 N N . MET A 1 415 ? -12.656 -20.188 -26.422 1 92.81 415 MET A N 1
ATOM 3167 C CA . MET A 1 415 ? -12.633 -21.609 -26.766 1 92.81 415 MET A CA 1
ATOM 3168 C C . MET A 1 415 ? -14.031 -22.219 -26.641 1 92.81 415 MET A C 1
ATOM 3170 O O . MET A 1 415 ? -14.352 -23.188 -27.344 1 92.81 415 MET A O 1
ATOM 3174 N N . VAL A 1 416 ? -14.859 -21.625 -25.781 1 92.88 416 VAL A N 1
ATOM 3175 C CA . VAL A 1 416 ? -16.141 -22.266 -25.516 1 92.88 416 VAL A CA 1
ATOM 3176 C C . VAL A 1 416 ? -17.281 -21.422 -26.078 1 92.88 416 VAL A C 1
ATOM 3178 O O . VAL A 1 416 ? -18.297 -21.234 -25.406 1 92.88 416 VAL A O 1
ATOM 3181 N N . SER A 1 417 ? -17.062 -20.906 -27.203 1 94.81 417 SER A N 1
ATOM 3182 C CA . SER A 1 417 ? -18.094 -20.141 -27.875 1 94.81 417 SER A CA 1
ATOM 3183 C C . SER A 1 417 ? -18.562 -20.828 -29.156 1 94.81 417 SER A C 1
ATOM 3185 O O . SER A 1 417 ? -17.766 -21.484 -29.828 1 94.81 417 SER A O 1
ATOM 3187 N N . ASN A 1 418 ? -19.875 -20.594 -29.484 1 96.12 418 ASN A N 1
ATOM 3188 C CA . ASN A 1 418 ? -20.438 -21.219 -30.672 1 96.12 418 ASN A CA 1
ATOM 3189 C C . ASN A 1 418 ? -19.828 -20.656 -31.938 1 96.12 418 ASN A C 1
ATOM 3191 O O . ASN A 1 418 ? -19.812 -19.453 -32.156 1 96.12 418 ASN A O 1
ATOM 3195 N N . PRO A 1 419 ? -19.406 -21.516 -32.844 1 96.5 419 PRO A N 1
ATOM 3196 C CA . PRO A 1 419 ? -18.688 -21.016 -34.031 1 96.5 419 PRO A CA 1
ATOM 3197 C C . PRO A 1 419 ? -19.609 -20.719 -35.219 1 96.5 419 PRO A C 1
ATOM 3199 O O . PRO A 1 419 ? -19.188 -20.094 -36.188 1 96.5 419 PRO A O 1
ATOM 3202 N N . VAL A 1 420 ? -20.953 -21.031 -35.156 1 96.62 420 VAL A N 1
ATOM 3203 C CA . VAL A 1 420 ? -21.688 -21.031 -36.406 1 96.62 420 VAL A CA 1
ATOM 3204 C C . VAL A 1 420 ? -23.016 -20.297 -36.25 1 96.62 420 VAL A C 1
ATOM 3206 O O . VAL A 1 420 ? -23.766 -20.125 -37.219 1 96.62 420 VAL A O 1
ATOM 3209 N N . LEU A 1 421 ? -23.312 -19.797 -35.062 1 95.56 421 LEU A N 1
ATOM 3210 C CA . LEU A 1 421 ? -24.656 -19.266 -34.844 1 95.56 421 LEU A CA 1
ATOM 3211 C C . LEU A 1 421 ? -24.703 -17.766 -35.156 1 95.56 421 LEU A C 1
ATOM 3213 O O . LEU A 1 421 ? -25.75 -17.25 -35.562 1 95.56 421 LEU A O 1
ATOM 3217 N N . PHE A 1 422 ? -23.719 -17.094 -34.938 1 96.25 422 PHE A N 1
ATOM 3218 C CA . PHE A 1 422 ? -23.656 -15.656 -35.125 1 96.25 422 PHE A CA 1
ATOM 3219 C C . PHE A 1 422 ? -22.234 -15.203 -35.438 1 96.25 422 PHE A C 1
ATOM 3221 O O . PHE A 1 422 ? -21.281 -15.875 -35.062 1 96.25 422 PHE A O 1
ATOM 3228 N N . PRO A 1 423 ? -22.047 -14.109 -36.188 1 96.25 423 PRO A N 1
ATOM 3229 C CA . PRO A 1 423 ? -20.703 -13.547 -36.375 1 96.25 423 PRO A CA 1
ATOM 3230 C C . PRO A 1 423 ? -20.234 -12.727 -35.188 1 96.25 423 PRO A C 1
ATOM 3232 O O . PRO A 1 423 ? -21 -12.477 -34.25 1 96.25 423 PRO A O 1
ATOM 3235 N N . ALA A 1 424 ? -18.984 -12.359 -35.188 1 95.06 424 ALA A N 1
ATOM 3236 C CA . ALA A 1 424 ? -18.453 -11.516 -34.125 1 95.06 424 ALA A CA 1
ATOM 3237 C C . ALA A 1 424 ? -19.203 -10.195 -34.062 1 95.06 424 ALA A C 1
ATOM 3239 O O . ALA A 1 424 ? -19.609 -9.766 -32.969 1 95.06 424 ALA A O 1
ATOM 3240 N N . TYR A 1 425 ? -19.391 -9.578 -35.188 1 94.75 425 TYR A N 1
ATOM 3241 C CA . TYR A 1 425 ? -20.156 -8.352 -35.312 1 94.75 425 TYR A CA 1
ATOM 3242 C C . TYR A 1 425 ? -20.672 -8.172 -36.75 1 94.75 425 TYR A C 1
ATOM 3244 O O . TYR A 1 425 ? -20.078 -8.688 -37.688 1 94.75 425 TYR A O 1
ATOM 3252 N N . TYR A 1 426 ? -21.828 -7.555 -36.875 1 95.38 426 TYR A N 1
ATOM 3253 C CA . TYR A 1 426 ? -22.375 -7.188 -38.156 1 95.38 426 TYR A CA 1
ATOM 3254 C C . TYR A 1 426 ? -21.797 -5.863 -38.656 1 95.38 426 TYR A C 1
ATOM 3256 O O . TYR A 1 426 ? -21.375 -5.031 -37.844 1 95.38 426 TYR A O 1
ATOM 3264 N N . PRO A 1 427 ? -21.656 -5.719 -39.906 1 92.62 427 PRO A N 1
ATOM 3265 C CA . PRO A 1 427 ? -21.141 -4.449 -40.406 1 92.62 427 PRO A CA 1
ATOM 3266 C C . PRO A 1 427 ? -22.031 -3.26 -40.062 1 92.62 427 PRO A C 1
ATOM 3268 O O . PRO A 1 427 ? -23.25 -3.4 -39.969 1 92.62 427 PRO A O 1
ATOM 3271 N N . THR A 1 428 ? -21.391 -2.162 -39.906 1 90.06 428 THR A N 1
ATOM 3272 C CA . THR A 1 428 ? -22.094 -0.948 -39.531 1 90.06 428 THR A CA 1
ATOM 3273 C C . THR A 1 428 ? -23.125 -0.554 -40.562 1 90.06 428 THR A C 1
ATOM 3275 O O . THR A 1 428 ? -24.094 0.131 -40.25 1 90.06 428 THR A O 1
ATOM 3278 N N . SER A 1 429 ? -22.969 -0.981 -41.844 1 88.69 429 SER A N 1
ATOM 3279 C CA . SER A 1 429 ? -23.859 -0.657 -42.938 1 88.69 429 SER A CA 1
ATOM 3280 C C . SER A 1 429 ? -25.25 -1.259 -42.719 1 88.69 429 SER A C 1
ATOM 3282 O O . SER A 1 429 ? -26.234 -0.799 -43.312 1 88.69 429 SER A O 1
ATOM 3284 N N . ASP A 1 430 ? -25.328 -2.234 -41.844 1 90.44 430 ASP A N 1
ATOM 3285 C CA . ASP A 1 430 ? -26.609 -2.9 -41.594 1 90.44 430 ASP A CA 1
ATOM 3286 C C . ASP A 1 430 ? -27.531 -2.039 -40.719 1 90.44 430 ASP A C 1
ATOM 3288 O O . ASP A 1 430 ? -28.75 -2.184 -40.781 1 90.44 430 ASP A O 1
ATOM 3292 N N . LEU A 1 431 ? -26.953 -1.273 -39.906 1 92.06 431 LEU A N 1
ATOM 3293 C CA . LEU A 1 431 ? -27.672 -0.312 -39.094 1 92.06 431 LEU A CA 1
ATOM 3294 C C . LEU A 1 431 ? -26.891 0.993 -38.969 1 92.06 431 LEU A C 1
ATOM 3296 O O . LEU A 1 431 ? -26.359 1.303 -37.906 1 92.06 431 LEU A O 1
ATOM 3300 N N . PRO A 1 432 ? -27 1.812 -39.875 1 88.31 432 PRO A N 1
ATOM 3301 C CA . PRO A 1 432 ? -26.141 3.004 -39.938 1 88.31 432 PRO A CA 1
ATOM 3302 C C . PRO A 1 432 ? -26.422 3.996 -38.812 1 88.31 432 PRO A C 1
ATOM 3304 O O . PRO A 1 432 ? -25.562 4.809 -38.469 1 88.31 432 PRO A O 1
ATOM 3307 N N . SER A 1 433 ? -27.578 3.961 -38.219 1 87.88 433 SER A N 1
ATOM 3308 C CA . SER A 1 433 ? -27.938 4.914 -37.156 1 87.88 433 SER A CA 1
ATOM 3309 C C . SER A 1 433 ? -27.312 4.527 -35.812 1 87.88 433 SER A C 1
ATOM 3311 O O . SER A 1 433 ? -27.25 5.348 -34.906 1 87.88 433 SER A O 1
ATOM 3313 N N . ALA A 1 434 ? -26.828 3.328 -35.781 1 89.31 434 ALA A N 1
ATOM 3314 C CA . ALA A 1 434 ? -26.297 2.85 -34.531 1 89.31 434 ALA A CA 1
ATOM 3315 C C . ALA A 1 434 ? -24.891 3.42 -34.25 1 89.31 434 ALA A C 1
ATOM 3317 O O . ALA A 1 434 ? -24.094 3.535 -35.188 1 89.31 434 ALA A O 1
ATOM 3318 N N . LYS A 1 435 ? -24.562 3.916 -33 1 86.12 435 LYS A N 1
ATOM 3319 C CA . LYS A 1 435 ? -23.266 4.457 -32.625 1 86.12 435 LYS A CA 1
ATOM 3320 C C . LYS A 1 435 ? -22.469 3.441 -31.812 1 86.12 435 LYS A C 1
ATOM 3322 O O . LYS A 1 435 ? -21.484 3.801 -31.141 1 86.12 435 LYS A O 1
ATOM 3327 N N . HIS A 1 436 ? -22.953 2.279 -31.828 1 90.06 436 HIS A N 1
ATOM 3328 C CA . HIS A 1 436 ? -22.281 1.198 -31.109 1 90.06 436 HIS A CA 1
ATOM 3329 C C . HIS A 1 436 ? -22 0.013 -32.031 1 90.06 436 HIS A C 1
ATOM 3331 O O . HIS A 1 436 ? -22.5 -0.036 -33.156 1 90.06 436 HIS A O 1
ATOM 3337 N N . VAL A 1 437 ? -21.125 -0.898 -31.578 1 92.5 437 VAL A N 1
ATOM 3338 C CA . VAL A 1 437 ? -20.797 -2.098 -32.344 1 92.5 437 VAL A CA 1
ATOM 3339 C C . VAL A 1 437 ? -22.016 -3.027 -32.375 1 92.5 437 VAL A C 1
ATOM 3341 O O . VAL A 1 437 ? -22.703 -3.211 -31.375 1 92.5 437 VAL A O 1
ATOM 3344 N N . LEU A 1 438 ? -22.281 -3.613 -33.562 1 95.69 438 LEU A N 1
ATOM 3345 C CA . LEU A 1 438 ? -23.406 -4.523 -33.75 1 95.69 438 LEU A CA 1
ATOM 3346 C C . LEU A 1 438 ? -23 -5.965 -33.5 1 95.69 438 LEU A C 1
ATOM 3348 O O . LEU A 1 438 ? -22.922 -6.773 -34.438 1 95.69 438 LEU A O 1
ATOM 3352 N N . TYR A 1 439 ? -22.797 -6.324 -32.219 1 96.31 439 TYR A N 1
ATOM 3353 C CA . TYR A 1 439 ? -22.328 -7.652 -31.844 1 96.31 439 TYR A CA 1
ATOM 3354 C C . TYR A 1 439 ? -23.344 -8.719 -32.219 1 96.31 439 TYR A C 1
ATOM 3356 O O . TYR A 1 439 ? -24.562 -8.523 -32.094 1 96.31 439 TYR A O 1
ATOM 3364 N N . GLY A 1 440 ? -22.797 -9.812 -32.719 1 97.06 440 GLY A N 1
ATOM 3365 C CA . GLY A 1 440 ? -23.672 -10.93 -33.031 1 97.06 440 GLY A CA 1
ATOM 3366 C C . GLY A 1 440 ? -24 -11.797 -31.844 1 97.06 440 GLY A C 1
ATOM 3367 O O . GLY A 1 440 ? -23.172 -11.961 -30.938 1 97.06 440 GLY A O 1
ATOM 3368 N N . ASN A 1 441 ? -25.172 -12.312 -31.797 1 97 441 ASN A N 1
ATOM 3369 C CA . ASN A 1 441 ? -25.594 -13.328 -30.828 1 97 441 ASN A CA 1
ATOM 3370 C C . ASN A 1 441 ? -26.828 -14.094 -31.328 1 97 441 ASN A C 1
ATOM 3372 O O . ASN A 1 441 ? -27.234 -13.938 -32.469 1 97 441 ASN A O 1
ATOM 3376 N N . ALA A 1 442 ? -27.25 -15.055 -30.547 1 95.38 442 ALA A N 1
ATOM 3377 C CA . ALA A 1 442 ? -28.422 -15.852 -30.875 1 95.38 442 ALA A CA 1
ATOM 3378 C C . ALA A 1 442 ? -29.281 -16.109 -29.625 1 95.38 442 ALA A C 1
ATOM 3380 O O . ALA A 1 442 ? -28.875 -15.797 -28.516 1 95.38 442 ALA A O 1
ATOM 3381 N N . LEU A 1 443 ? -30.5 -16.531 -29.906 1 93.81 443 LEU A N 1
ATOM 3382 C CA . LEU A 1 443 ? -31.422 -16.797 -28.797 1 93.81 443 LEU A CA 1
ATOM 3383 C C . LEU A 1 443 ? -31.453 -18.281 -28.453 1 93.81 443 LEU A C 1
ATOM 3385 O O . LEU A 1 443 ? -31.375 -19.125 -29.344 1 93.81 443 LEU A O 1
ATOM 3389 N N . TYR A 1 444 ? -31.344 -18.5 -27.281 1 91.75 444 TYR A N 1
ATOM 3390 C CA . TYR A 1 444 ? -31.641 -19.797 -26.688 1 91.75 444 TYR A CA 1
ATOM 3391 C C . TYR A 1 444 ? -32.812 -19.688 -25.703 1 91.75 444 TYR A C 1
ATOM 3393 O O . TYR A 1 444 ? -32.75 -18.922 -24.75 1 91.75 444 TYR A O 1
ATOM 3401 N N . ASN A 1 445 ? -33.875 -20.359 -25.922 1 89.25 445 ASN A N 1
ATOM 3402 C CA . ASN A 1 445 ? -35.094 -20.266 -25.109 1 89.25 445 ASN A CA 1
ATOM 3403 C C . ASN A 1 445 ? -35.594 -18.828 -25.016 1 89.25 445 ASN A C 1
ATOM 3405 O O . ASN A 1 445 ? -35.906 -18.359 -23.906 1 89.25 445 ASN A O 1
ATOM 3409 N N . ASN A 1 446 ? -35.438 -18.109 -26.016 1 87.19 446 ASN A N 1
ATOM 3410 C CA . ASN A 1 446 ? -35.969 -16.75 -26.172 1 87.19 446 ASN A CA 1
ATOM 3411 C C . ASN A 1 446 ? -35.125 -15.742 -25.375 1 87.19 446 ASN A C 1
ATOM 3413 O O . ASN A 1 446 ? -35.594 -14.625 -25.125 1 87.19 446 ASN A O 1
ATOM 3417 N N . ASN A 1 447 ? -33.969 -16.156 -24.906 1 91 447 ASN A N 1
ATOM 3418 C CA . ASN A 1 447 ? -33.062 -15.25 -24.219 1 91 447 ASN A CA 1
ATOM 3419 C C . ASN A 1 447 ? -31.672 -15.25 -24.859 1 91 447 ASN A C 1
ATOM 3421 O O . ASN A 1 447 ? -31.328 -16.188 -25.578 1 91 447 ASN A O 1
ATOM 3425 N N . VAL A 1 448 ? -30.953 -14.164 -24.672 1 93.06 448 VAL A N 1
ATOM 3426 C CA . VAL A 1 448 ? -29.562 -14.109 -25.141 1 93.06 448 VAL A CA 1
ATOM 3427 C C . VAL A 1 448 ? -28.672 -14.914 -24.203 1 93.06 448 VAL A C 1
ATOM 3429 O O . VAL A 1 448 ? -28.125 -14.375 -23.25 1 93.06 448 VAL A O 1
ATOM 3432 N N . GLU A 1 449 ? -28.484 -16.141 -24.531 1 92.31 449 GLU A N 1
ATOM 3433 C CA . GLU A 1 449 ? -27.797 -17.047 -23.625 1 92.31 449 GLU A CA 1
ATOM 3434 C C . GLU A 1 449 ? -26.594 -17.703 -24.328 1 92.31 449 GLU A C 1
ATOM 3436 O O . GLU A 1 449 ? -26.297 -18.875 -24.094 1 92.31 449 GLU A O 1
ATOM 3441 N N . TYR A 1 450 ? -26 -17 -25.281 1 95.19 450 TYR A N 1
ATOM 3442 C CA . TYR A 1 450 ? -24.734 -17.406 -25.875 1 95.19 450 TYR A CA 1
ATOM 3443 C C . TYR A 1 450 ? -23.641 -16.375 -25.578 1 95.19 450 TYR A C 1
ATOM 3445 O O . TYR A 1 450 ? -23.938 -15.219 -25.281 1 95.19 450 TYR A O 1
ATOM 3453 N N . THR A 1 451 ? -22.5 -16.828 -25.594 1 94.38 451 THR A N 1
ATOM 3454 C CA . THR A 1 451 ? -21.359 -15.953 -25.328 1 94.38 451 THR A CA 1
ATOM 3455 C C . THR A 1 451 ? -20.688 -15.531 -26.641 1 94.38 451 THR A C 1
ATOM 3457 O O . THR A 1 451 ? -20.281 -16.375 -27.438 1 94.38 451 THR A O 1
ATOM 3460 N N . ASN A 1 452 ? -20.75 -14.273 -26.891 1 96.31 452 ASN A N 1
ATOM 3461 C CA . ASN A 1 452 ? -19.891 -13.711 -27.938 1 96.31 452 ASN A CA 1
ATOM 3462 C C . ASN A 1 452 ? -18.547 -13.25 -27.375 1 96.31 452 ASN A C 1
ATOM 3464 O O . ASN A 1 452 ? -18.453 -12.203 -26.734 1 96.31 452 ASN A O 1
ATOM 3468 N N . PRO A 1 453 ? -17.531 -14.031 -27.578 1 95.44 453 PRO A N 1
ATOM 3469 C CA . PRO A 1 453 ? -16.25 -13.719 -26.953 1 95.44 453 PRO A CA 1
ATOM 3470 C C . PRO A 1 453 ? -15.656 -12.398 -27.438 1 95.44 453 PRO A C 1
ATOM 3472 O O . PRO A 1 453 ? -14.898 -11.75 -26.703 1 95.44 453 PRO A O 1
ATOM 3475 N N . TYR A 1 454 ? -15.984 -12.016 -28.594 1 95.25 454 TYR A N 1
ATOM 3476 C CA . TYR A 1 454 ? -15.516 -10.719 -29.078 1 95.25 454 TYR A CA 1
ATOM 3477 C C . TYR A 1 454 ? -16.141 -9.578 -28.281 1 95.25 454 TYR A C 1
ATOM 3479 O O . TYR A 1 454 ? -15.453 -8.609 -27.938 1 95.25 454 TYR A O 1
ATOM 3487 N N . ALA A 1 455 ? -17.375 -9.664 -28.031 1 94.75 455 ALA A N 1
ATOM 3488 C CA . ALA A 1 455 ? -18.047 -8.672 -27.188 1 94.75 455 ALA A CA 1
ATOM 3489 C C . ALA A 1 455 ? -17.453 -8.656 -25.781 1 94.75 455 ALA A C 1
ATOM 3491 O O . ALA A 1 455 ? -17.266 -7.59 -25.203 1 94.75 455 ALA A O 1
ATOM 3492 N N . GLU A 1 456 ? -17.172 -9.82 -25.281 1 93.44 456 GLU A N 1
ATOM 3493 C CA . GLU A 1 456 ? -16.609 -9.938 -23.938 1 93.44 456 GLU A CA 1
ATOM 3494 C C . GLU A 1 456 ? -15.25 -9.273 -23.844 1 93.44 456 GLU A C 1
ATOM 3496 O O . GLU A 1 456 ? -14.898 -8.695 -22.812 1 93.44 456 GLU A O 1
ATOM 3501 N N . LEU A 1 457 ? -14.508 -9.383 -24.844 1 93.75 457 LEU A N 1
ATOM 3502 C CA . LEU A 1 457 ? -13.164 -8.82 -24.859 1 93.75 457 LEU A CA 1
ATOM 3503 C C . LEU A 1 457 ? -13.211 -7.301 -25.016 1 93.75 457 LEU A C 1
ATOM 3505 O O . LEU A 1 457 ? -12.391 -6.586 -24.438 1 93.75 457 LEU A O 1
ATOM 3509 N N . THR A 1 458 ? -14.164 -6.828 -25.766 1 93.5 458 THR A N 1
ATOM 3510 C CA . THR A 1 458 ? -14.117 -5.43 -26.172 1 93.5 458 THR A CA 1
ATOM 3511 C C . THR A 1 458 ? -15.086 -4.59 -25.344 1 93.5 458 THR A C 1
ATOM 3513 O O . THR A 1 458 ? -15.062 -3.357 -25.406 1 93.5 458 THR A O 1
ATOM 3516 N N . LYS A 1 459 ? -15.93 -5.164 -24.547 1 93.06 459 LYS A N 1
ATOM 3517 C CA . LYS A 1 459 ? -16.938 -4.41 -23.812 1 93.06 459 LYS A CA 1
ATOM 3518 C C . LYS A 1 459 ? -16.312 -3.566 -22.703 1 93.06 459 LYS A C 1
ATOM 3520 O O . LYS A 1 459 ? -16.922 -2.619 -22.219 1 93.06 459 LYS A O 1
ATOM 3525 N N . GLY A 1 460 ? -15.125 -3.982 -22.312 1 93.31 460 GLY A N 1
ATOM 3526 C CA . GLY A 1 460 ? -14.484 -3.236 -21.234 1 93.31 460 GLY A CA 1
ATOM 3527 C C . GLY A 1 460 ? -13.078 -3.713 -20.922 1 93.31 460 GLY A C 1
ATOM 3528 O O . GLY A 1 460 ? -12.5 -4.488 -21.688 1 93.31 460 GLY A O 1
ATOM 3529 N N . TYR A 1 461 ? -12.477 -3.162 -19.844 1 93.69 461 TYR A N 1
ATOM 3530 C CA . TYR A 1 461 ? -11.133 -3.508 -19.391 1 93.69 461 TYR A CA 1
ATOM 3531 C C . TYR A 1 461 ? -10.977 -3.232 -17.891 1 93.69 461 TYR A C 1
ATOM 3533 O O . TYR A 1 461 ? -11.844 -2.627 -17.266 1 93.69 461 TYR A O 1
ATOM 3541 N N . LYS A 1 462 ? -9.992 -3.77 -17.328 1 93.44 462 LYS A N 1
ATOM 3542 C CA . LYS A 1 462 ? -9.68 -3.531 -15.922 1 93.44 462 LYS A CA 1
ATOM 3543 C C . LYS A 1 462 ? -8.242 -3.055 -15.75 1 93.44 462 LYS A C 1
ATOM 3545 O O . LYS A 1 462 ? -7.367 -3.395 -16.547 1 93.44 462 LYS A O 1
ATOM 3550 N N . ASP A 1 463 ? -7.988 -2.256 -14.711 1 92.81 463 ASP A N 1
ATOM 3551 C CA . ASP A 1 463 ? -6.664 -1.822 -14.281 1 92.81 463 ASP A CA 1
ATOM 3552 C C . ASP A 1 463 ? -6.367 -2.293 -12.859 1 92.81 463 ASP A C 1
ATOM 3554 O O . ASP A 1 463 ? -7.254 -2.301 -12 1 92.81 463 ASP A O 1
ATOM 3558 N N . TYR A 1 464 ? -5.18 -2.746 -12.656 1 93.5 464 TYR A N 1
ATOM 3559 C CA . TYR A 1 464 ? -4.801 -2.943 -11.266 1 93.5 464 TYR A CA 1
ATOM 3560 C C . TYR A 1 464 ? -3.379 -2.457 -11.008 1 93.5 464 TYR A C 1
ATOM 3562 O O . TYR A 1 464 ? -2.58 -2.338 -11.945 1 93.5 464 TYR A O 1
ATOM 3570 N N . SER A 1 465 ? -3.088 -2.072 -9.789 1 93.94 465 SER A N 1
ATOM 3571 C CA . SER A 1 465 ? -1.769 -1.7 -9.289 1 93.94 465 SER A CA 1
ATOM 3572 C C . SER A 1 465 ? -1.385 -2.533 -8.07 1 93.94 465 SER A C 1
ATOM 3574 O O . SER A 1 465 ? -2.195 -2.719 -7.16 1 93.94 465 SER A O 1
ATOM 3576 N N . LYS A 1 466 ? -0.223 -3.117 -8.148 1 94 466 LYS A N 1
ATOM 3577 C CA . LYS A 1 466 ? 0.316 -3.908 -7.051 1 94 466 LYS A CA 1
ATOM 3578 C C . LYS A 1 466 ? 1.678 -3.381 -6.605 1 94 466 LYS A C 1
ATOM 3580 O O . LYS A 1 466 ? 2.52 -3.043 -7.441 1 94 466 LYS A O 1
ATOM 3585 N N . SER A 1 467 ? 1.879 -3.262 -5.34 1 93.5 467 SER A N 1
ATOM 3586 C CA . SER A 1 467 ? 3.146 -2.779 -4.801 1 93.5 467 SER A CA 1
ATOM 3587 C C . SER A 1 467 ? 3.582 -3.598 -3.59 1 93.5 467 SER A C 1
ATOM 3589 O O . SER A 1 467 ? 2.756 -3.951 -2.744 1 93.5 467 SER A O 1
ATOM 3591 N N . THR A 1 468 ? 4.801 -3.963 -3.557 1 93.88 468 THR A N 1
ATOM 3592 C CA . THR A 1 468 ? 5.43 -4.586 -2.398 1 93.88 468 THR A CA 1
ATOM 3593 C C . THR A 1 468 ? 6.727 -3.869 -2.035 1 93.88 468 THR A C 1
ATOM 3595 O O . THR A 1 468 ? 7.594 -3.67 -2.891 1 93.88 468 THR A O 1
ATOM 3598 N N . MET A 1 469 ? 6.855 -3.541 -0.843 1 91.06 469 MET A N 1
ATOM 3599 C CA . MET A 1 469 ? 8.055 -2.859 -0.357 1 91.06 469 MET A CA 1
ATOM 3600 C C . MET A 1 469 ? 8.656 -3.602 0.827 1 91.06 469 MET A C 1
ATOM 3602 O O . MET A 1 469 ? 7.941 -4.043 1.724 1 91.06 469 MET A O 1
ATOM 3606 N N . ASP A 1 470 ? 9.922 -3.709 0.787 1 93.25 470 ASP A N 1
ATOM 3607 C CA . ASP A 1 470 ? 10.656 -4.332 1.881 1 93.25 470 ASP A CA 1
ATOM 3608 C C . ASP A 1 470 ? 11.773 -3.414 2.383 1 93.25 470 ASP A C 1
ATOM 3610 O O . ASP A 1 470 ? 12.617 -2.977 1.604 1 93.25 470 ASP A O 1
ATOM 3614 N N . ALA A 1 471 ? 11.781 -3.111 3.588 1 90.75 471 ALA A N 1
ATOM 3615 C CA . ALA A 1 471 ? 12.836 -2.342 4.25 1 90.75 471 ALA A CA 1
ATOM 3616 C C . ALA A 1 471 ? 13.469 -3.141 5.387 1 90.75 471 ALA A C 1
ATOM 3618 O O . ALA A 1 471 ? 12.766 -3.621 6.281 1 90.75 471 ALA A O 1
ATOM 3619 N N . GLN A 1 472 ? 14.75 -3.285 5.281 1 93.88 472 GLN A N 1
ATOM 3620 C CA . GLN A 1 472 ? 15.469 -4.094 6.262 1 93.88 472 GLN A CA 1
ATOM 3621 C C . GLN A 1 472 ? 16.672 -3.348 6.812 1 93.88 472 GLN A C 1
ATOM 3623 O O . GLN A 1 472 ? 17.391 -2.682 6.066 1 93.88 472 GLN A O 1
ATOM 3628 N N . PHE A 1 473 ? 16.891 -3.43 8.133 1 90.5 473 PHE A N 1
ATOM 3629 C CA . PHE A 1 473 ? 18.031 -2.881 8.844 1 90.5 473 PHE A CA 1
ATOM 3630 C C . PHE A 1 473 ? 18.719 -3.953 9.68 1 90.5 473 PHE A C 1
ATOM 3632 O O . PHE A 1 473 ? 18.062 -4.621 10.492 1 90.5 473 PHE A O 1
ATOM 3639 N N . GLU A 1 474 ? 19.969 -4.109 9.445 1 93.56 474 GLU A N 1
ATOM 3640 C CA . GLU A 1 474 ? 20.75 -5.109 10.172 1 93.56 474 GLU A CA 1
ATOM 3641 C C . GLU A 1 474 ? 21.984 -4.484 10.828 1 93.56 474 GLU A C 1
ATOM 3643 O O . GLU A 1 474 ? 22.656 -3.643 10.227 1 93.56 474 GLU A O 1
ATOM 3648 N N . LEU A 1 475 ? 22.25 -4.809 12.086 1 91.88 475 LEU A N 1
ATOM 3649 C CA . LEU A 1 475 ? 23.422 -4.375 12.844 1 91.88 475 LEU A CA 1
ATOM 3650 C C . LEU A 1 475 ? 24.219 -5.57 13.344 1 91.88 475 LEU A C 1
ATOM 3652 O O . LEU A 1 475 ? 23.688 -6.434 14.047 1 91.88 475 LEU A O 1
ATOM 3656 N N . LYS A 1 476 ? 25.438 -5.617 12.938 1 94.31 476 LYS A N 1
ATOM 3657 C CA . LYS A 1 476 ? 26.359 -6.676 13.359 1 94.31 476 LYS A CA 1
ATOM 3658 C C . LYS A 1 476 ? 27.469 -6.117 14.242 1 94.31 476 LYS A C 1
ATOM 3660 O O . LYS A 1 476 ? 28.062 -5.082 13.93 1 94.31 476 LYS A O 1
ATOM 3665 N N . GLN A 1 477 ? 27.781 -6.82 15.336 1 94.19 477 GLN A N 1
ATOM 3666 C CA . GLN A 1 477 ? 28.828 -6.43 16.266 1 94.19 477 GLN A CA 1
ATOM 3667 C C . GLN A 1 477 ? 29.797 -7.582 16.531 1 94.19 477 GLN A C 1
ATOM 3669 O O . GLN A 1 477 ? 29.391 -8.641 17.016 1 94.19 477 GLN A O 1
ATOM 3674 N N . ASP A 1 478 ? 31.016 -7.336 16.188 1 93.56 478 ASP A N 1
ATOM 3675 C CA . ASP A 1 478 ? 32.062 -8.281 16.531 1 93.56 478 ASP A CA 1
ATOM 3676 C C . ASP A 1 478 ? 32.531 -8.117 17.984 1 93.56 478 ASP A C 1
ATOM 3678 O O . ASP A 1 478 ? 33 -7.055 18.359 1 93.56 478 ASP A O 1
ATOM 3682 N N . LEU A 1 479 ? 32.375 -9.109 18.75 1 95.12 479 LEU A N 1
ATOM 3683 C CA . LEU A 1 479 ? 32.688 -9.047 20.156 1 95.12 479 LEU A CA 1
ATOM 3684 C C . LEU A 1 479 ? 33.969 -9.828 20.453 1 95.12 479 LEU A C 1
ATOM 3686 O O . LEU A 1 479 ? 34.094 -10.477 21.5 1 95.12 479 LEU A O 1
ATOM 3690 N N . SER A 1 480 ? 34.844 -9.805 19.578 1 90.88 480 SER A N 1
ATOM 3691 C CA . SER A 1 480 ? 36.094 -10.508 19.766 1 90.88 480 SER A CA 1
ATOM 3692 C C . SER A 1 480 ? 36.844 -9.984 21 1 90.88 480 SER A C 1
ATOM 3694 O O . SER A 1 480 ? 37.688 -10.68 21.562 1 90.88 480 SER A O 1
ATOM 3696 N N . PHE A 1 481 ? 36.562 -8.703 21.359 1 89.75 481 PHE A N 1
ATOM 3697 C CA . PHE A 1 481 ? 37.188 -8.125 22.531 1 89.75 481 PHE A CA 1
ATOM 3698 C C . PHE A 1 481 ? 36.781 -8.867 23.797 1 89.75 481 PHE A C 1
ATOM 3700 O O . PHE A 1 481 ? 37.5 -8.852 24.797 1 89.75 481 PHE A O 1
ATOM 3707 N N . ILE A 1 482 ? 35.656 -9.57 23.781 1 91.88 482 ILE A N 1
ATOM 3708 C CA . ILE A 1 482 ? 35.25 -10.43 24.891 1 91.88 482 ILE A CA 1
ATOM 3709 C C . ILE A 1 482 ? 35.875 -11.812 24.719 1 91.88 482 ILE A C 1
ATOM 3711 O O . ILE A 1 482 ? 36.562 -12.312 25.625 1 91.88 482 ILE A O 1
ATOM 3715 N N . THR A 1 483 ? 35.594 -12.406 23.609 1 91.75 483 THR A N 1
ATOM 3716 C CA . THR A 1 483 ? 36.188 -13.688 23.234 1 91.75 483 THR A CA 1
ATOM 3717 C C . THR A 1 483 ? 36.25 -13.82 21.719 1 91.75 483 THR A C 1
ATOM 3719 O O . THR A 1 483 ? 35.312 -13.422 21 1 91.75 483 THR A O 1
ATOM 3722 N N . LYS A 1 484 ? 37.312 -14.305 21.328 1 91.38 484 LYS A N 1
ATOM 3723 C CA . LYS A 1 484 ? 37.531 -14.453 19.891 1 91.38 484 LYS A CA 1
ATOM 3724 C C . LYS A 1 484 ? 36.438 -15.312 19.266 1 91.38 484 LYS A C 1
ATOM 3726 O O . LYS A 1 484 ? 36.094 -16.375 19.797 1 91.38 484 LYS A O 1
ATOM 3731 N N . GLY A 1 485 ? 35.812 -14.805 18.203 1 91.75 485 GLY A N 1
ATOM 3732 C CA . GLY A 1 485 ? 34.844 -15.578 17.438 1 91.75 485 GLY A CA 1
ATOM 3733 C C . GLY A 1 485 ? 33.406 -15.258 17.797 1 91.75 485 GLY A C 1
ATOM 3734 O O . GLY A 1 485 ? 32.5 -15.727 17.141 1 91.75 485 GLY A O 1
ATOM 3735 N N . LEU A 1 486 ? 33.219 -14.492 18.828 1 94.88 486 LEU A N 1
ATOM 3736 C CA . LEU A 1 486 ? 31.875 -14.156 19.25 1 94.88 486 LEU A CA 1
ATOM 3737 C C . LEU A 1 486 ? 31.328 -12.969 18.469 1 94.88 486 LEU A C 1
ATOM 3739 O O . LEU A 1 486 ? 32 -11.945 18.344 1 94.88 486 LEU A O 1
ATOM 3743 N N . ASN A 1 487 ? 30.172 -13.109 17.891 1 95.19 487 ASN A N 1
ATOM 3744 C CA . ASN A 1 487 ? 29.5 -12.062 17.125 1 95.19 487 ASN A CA 1
ATOM 3745 C C . ASN A 1 487 ? 28.016 -11.977 17.469 1 95.19 487 ASN A C 1
ATOM 3747 O O . ASN A 1 487 ? 27.375 -13 17.719 1 95.19 487 ASN A O 1
ATOM 3751 N N . VAL A 1 488 ? 27.453 -10.789 17.516 1 96.19 488 VAL A N 1
ATOM 3752 C CA . VAL A 1 488 ? 26.031 -10.586 17.719 1 96.19 488 VAL A CA 1
ATOM 3753 C C . VAL A 1 488 ? 25.438 -9.773 16.562 1 96.19 488 VAL A C 1
ATOM 3755 O O . VAL A 1 488 ? 26.109 -8.906 16.016 1 96.19 488 VAL A O 1
ATOM 3758 N N . ARG A 1 489 ? 24.188 -10.086 16.172 1 95.56 489 ARG A N 1
ATOM 3759 C CA . ARG A 1 489 ? 23.516 -9.383 15.078 1 95.56 489 ARG A CA 1
ATOM 3760 C C . ARG A 1 489 ? 22.062 -9.109 15.414 1 95.56 489 ARG A C 1
ATOM 3762 O O . ARG A 1 489 ? 21.391 -9.938 16.031 1 95.56 489 ARG A O 1
ATOM 3769 N N . GLY A 1 490 ? 21.594 -7.914 15.172 1 94.94 490 GLY A N 1
ATOM 3770 C CA . GLY A 1 490 ? 20.203 -7.527 15.227 1 94.94 490 GLY A CA 1
ATOM 3771 C C . GLY A 1 490 ? 19.625 -7.16 13.875 1 94.94 490 GLY A C 1
ATOM 3772 O O . GLY A 1 490 ? 20.297 -6.523 13.062 1 94.94 490 GLY A O 1
ATOM 3773 N N . LEU A 1 491 ? 18.359 -7.668 13.57 1 95.38 491 LEU A N 1
ATOM 3774 C CA . LEU A 1 491 ? 17.734 -7.402 12.281 1 95.38 491 LEU A CA 1
ATOM 3775 C C . LEU A 1 491 ? 16.281 -6.945 12.477 1 95.38 491 LEU A C 1
ATOM 3777 O O . LEU A 1 491 ? 15.547 -7.535 13.258 1 95.38 491 LEU A O 1
ATOM 3781 N N . PHE A 1 492 ? 15.953 -5.832 11.891 1 93.62 492 PHE A N 1
ATOM 3782 C CA . PHE A 1 492 ? 14.586 -5.316 11.836 1 93.62 492 PHE A CA 1
ATOM 3783 C C . PHE A 1 492 ? 14.109 -5.199 10.398 1 93.62 492 PHE A C 1
ATOM 3785 O O . PHE A 1 492 ? 14.844 -4.727 9.531 1 93.62 492 PHE A O 1
ATOM 3792 N N . ASN A 1 493 ? 12.867 -5.691 10.125 1 95.31 493 ASN A N 1
ATOM 3793 C CA . ASN A 1 493 ? 12.32 -5.613 8.773 1 95.31 493 ASN A CA 1
ATOM 3794 C C . ASN A 1 493 ? 10.836 -5.258 8.789 1 95.31 493 ASN A C 1
ATOM 3796 O O . ASN A 1 493 ? 10.094 -5.707 9.664 1 95.31 493 ASN A O 1
ATOM 3800 N N . THR A 1 494 ? 10.398 -4.449 7.863 1 94 494 THR A N 1
ATOM 3801 C CA . THR A 1 494 ? 8.984 -4.234 7.586 1 94 494 THR A CA 1
ATOM 3802 C C . THR A 1 494 ? 8.68 -4.453 6.105 1 94 494 THR A C 1
ATOM 3804 O O . THR A 1 494 ? 9.445 -4.023 5.242 1 94 494 THR A O 1
ATOM 3807 N N . SER A 1 495 ? 7.641 -5.207 5.855 1 94.62 495 SER A N 1
ATOM 3808 C CA . SER A 1 495 ? 7.137 -5.457 4.508 1 94.62 495 SER A CA 1
ATOM 3809 C C . SER A 1 495 ? 5.723 -4.922 4.34 1 94.62 495 SER A C 1
ATOM 3811 O O . SER A 1 495 ? 4.852 -5.168 5.176 1 94.62 495 SER A O 1
ATOM 3813 N N . ARG A 1 496 ? 5.535 -4.207 3.318 1 94.75 496 ARG A N 1
ATOM 3814 C CA . ARG A 1 496 ? 4.23 -3.621 3.035 1 94.75 496 ARG A CA 1
ATOM 3815 C C . ARG A 1 496 ? 3.725 -4.047 1.661 1 94.75 496 ARG A C 1
ATOM 3817 O O . ARG A 1 496 ? 4.438 -3.914 0.664 1 94.75 496 ARG A O 1
ATOM 3824 N N . TYR A 1 497 ? 2.488 -4.578 1.631 1 93.5 497 TYR A N 1
ATOM 3825 C CA . TYR A 1 497 ? 1.827 -5.016 0.406 1 93.5 497 TYR A CA 1
ATOM 3826 C C . TYR A 1 497 ? 0.542 -4.23 0.171 1 93.5 497 TYR A C 1
ATOM 3828 O O . TYR A 1 497 ? -0.207 -3.959 1.111 1 93.5 497 TYR A O 1
ATOM 3836 N N . ALA A 1 498 ? 0.333 -3.779 -1.061 1 95 498 ALA A N 1
ATOM 3837 C CA . ALA A 1 498 ? -0.9 -3.094 -1.438 1 95 498 ALA A CA 1
ATOM 3838 C C . ALA A 1 498 ? -1.338 -3.488 -2.846 1 95 498 ALA A C 1
ATOM 3840 O O . ALA A 1 498 ? -0.514 -3.568 -3.76 1 95 498 ALA A O 1
ATOM 3841 N N . TYR A 1 499 ? -2.572 -3.75 -3.004 1 94.06 499 TYR A N 1
ATOM 3842 C CA . TYR A 1 499 ? -3.195 -4.094 -4.277 1 94.06 499 TYR A CA 1
ATOM 3843 C C . TYR A 1 499 ? -4.539 -3.396 -4.434 1 94.06 499 TYR A C 1
ATOM 3845 O O . TYR A 1 499 ? -5.312 -3.305 -3.479 1 94.06 499 TYR A O 1
ATOM 3853 N N . PHE A 1 500 ? -4.828 -2.854 -5.613 1 93 500 PHE A N 1
ATOM 3854 C CA . PHE A 1 500 ? -6.184 -2.422 -5.934 1 93 500 PHE A CA 1
ATOM 3855 C C . PHE A 1 500 ? -6.477 -2.604 -7.418 1 93 500 PHE A C 1
ATOM 3857 O O . PHE A 1 500 ? -5.578 -2.488 -8.25 1 93 500 PHE A O 1
ATOM 3864 N N . GLU A 1 501 ? -7.676 -2.869 -7.746 1 94.44 501 GLU A N 1
ATOM 3865 C CA . GLU A 1 501 ? -8.141 -3.02 -9.125 1 94.44 501 GLU A CA 1
ATOM 3866 C C . GLU A 1 501 ? -9.453 -2.271 -9.352 1 94.44 501 GLU A C 1
ATOM 3868 O O . GLU A 1 501 ? -10.258 -2.129 -8.43 1 94.44 501 GLU A O 1
ATOM 3873 N N . VAL A 1 502 ? -9.633 -1.745 -10.516 1 93.81 502 VAL A N 1
ATOM 3874 C CA . VAL A 1 502 ? -10.852 -1.067 -10.945 1 93.81 502 VAL A CA 1
ATOM 3875 C C . VAL A 1 502 ? -11.258 -1.569 -12.328 1 93.81 502 VAL A C 1
ATOM 3877 O O . VAL A 1 502 ? -10.414 -1.692 -13.227 1 93.81 502 VAL A O 1
ATOM 3880 N N . GLY A 1 503 ? -12.547 -1.939 -12.492 1 93.56 503 GLY A N 1
ATOM 3881 C CA . GLY A 1 503 ? -13.07 -2.381 -13.773 1 93.56 503 GLY A CA 1
ATOM 3882 C C . GLY A 1 503 ? -14.055 -1.402 -14.383 1 93.56 503 GLY A C 1
ATOM 3883 O O . GLY A 1 503 ? -14.711 -0.649 -13.664 1 93.56 503 GLY A O 1
ATOM 3884 N N . ARG A 1 504 ? -14.102 -1.416 -15.727 1 94 504 ARG A N 1
ATOM 3885 C CA . ARG A 1 504 ? -15.023 -0.6 -16.5 1 94 504 ARG A CA 1
ATOM 3886 C C . ARG A 1 504 ? -15.578 -1.385 -17.688 1 94 504 ARG A C 1
ATOM 3888 O O . ARG A 1 504 ? -14.82 -2.053 -18.406 1 94 504 ARG A O 1
ATOM 3895 N N . ALA A 1 505 ? -16.844 -1.313 -17.797 1 93.75 505 ALA A N 1
ATOM 3896 C CA . ALA A 1 505 ? -17.453 -2.082 -18.875 1 93.75 505 ALA A CA 1
ATOM 3897 C C . ALA A 1 505 ? -18.781 -1.459 -19.312 1 93.75 505 ALA A C 1
ATOM 3899 O O . ALA A 1 505 ? -19.422 -0.739 -18.547 1 93.75 505 ALA A O 1
ATOM 3900 N N . SER A 1 506 ? -19.094 -1.671 -20.594 1 92.19 506 SER A N 1
ATOM 3901 C CA . SER A 1 506 ? -20.422 -1.376 -21.125 1 92.19 506 SER A CA 1
ATOM 3902 C C . SER A 1 506 ? -21.281 -2.639 -21.219 1 92.19 506 SER A C 1
ATOM 3904 O O . SER A 1 506 ? -20.75 -3.752 -21.141 1 92.19 506 SER A O 1
ATOM 3906 N N . SER A 1 507 ? -22.516 -2.414 -21.219 1 92.56 507 SER A N 1
ATOM 3907 C CA . SER A 1 507 ? -23.422 -3.514 -21.531 1 92.56 507 SER A CA 1
ATOM 3908 C C . SER A 1 507 ? -23.672 -3.617 -23.031 1 92.56 507 SER A C 1
ATOM 3910 O O . SER A 1 507 ? -24.297 -2.738 -23.609 1 92.56 507 SER A O 1
ATOM 3912 N N . PRO A 1 508 ? -23.25 -4.691 -23.672 1 94.31 508 PRO A N 1
ATOM 3913 C CA . PRO A 1 508 ? -23.219 -4.762 -25.141 1 94.31 508 PRO A CA 1
ATOM 3914 C C . PRO A 1 508 ? -24.625 -4.871 -25.75 1 94.31 508 PRO A C 1
ATOM 3916 O O . PRO A 1 508 ? -25.531 -5.426 -25.109 1 94.31 508 PRO A O 1
ATOM 3919 N N . TYR A 1 509 ? -24.75 -4.359 -27.078 1 95.06 509 TYR A N 1
ATOM 3920 C CA . TYR A 1 509 ? -25.922 -4.562 -27.938 1 95.06 509 TYR A CA 1
ATOM 3921 C C . TYR A 1 509 ? -25.75 -5.816 -28.781 1 95.06 509 TYR A C 1
ATOM 3923 O O . TYR A 1 509 ? -24.781 -5.945 -29.531 1 95.06 509 TYR A O 1
ATOM 3931 N N . PHE A 1 510 ? -26.734 -6.68 -28.656 1 97.12 510 PHE A N 1
ATOM 3932 C CA . PHE A 1 510 ? -26.641 -7.926 -29.406 1 97.12 510 PHE A CA 1
ATOM 3933 C C . PHE A 1 510 ? -27.688 -7.953 -30.516 1 97.12 510 PHE A C 1
ATOM 3935 O O . PHE A 1 510 ? -28.828 -7.504 -30.328 1 97.12 510 PHE A O 1
ATOM 3942 N N . TYR A 1 511 ? -27.25 -8.492 -31.703 1 96.75 511 TYR A N 1
ATOM 3943 C CA . TYR A 1 511 ? -28.109 -8.539 -32.875 1 96.75 511 TYR A CA 1
ATOM 3944 C C . TYR A 1 511 ? -28.078 -9.914 -33.531 1 96.75 511 TYR A C 1
ATOM 3946 O O . TYR A 1 511 ? -27.172 -10.711 -33.281 1 96.75 511 TYR A O 1
ATOM 3954 N N . ASN A 1 512 ? -29.016 -10.234 -34.25 1 96.06 512 ASN A N 1
ATOM 3955 C CA . ASN A 1 512 ? -29.078 -11.383 -35.156 1 96.06 512 ASN A CA 1
ATOM 3956 C C . ASN A 1 512 ? -29.906 -11.062 -36.406 1 96.06 512 ASN A C 1
ATOM 3958 O O . ASN A 1 512 ? -30.547 -10.016 -36.469 1 96.06 512 ASN A O 1
ATOM 3962 N N . VAL A 1 513 ? -29.828 -11.953 -37.406 1 92.88 513 VAL A N 1
ATOM 3963 C CA . VAL A 1 513 ? -30.578 -11.773 -38.625 1 92.88 513 VAL A CA 1
ATOM 3964 C C . VAL A 1 513 ? -32.062 -11.984 -38.375 1 92.88 513 VAL A C 1
ATOM 3966 O O . VAL A 1 513 ? -32.469 -12.977 -37.75 1 92.88 513 VAL A O 1
ATOM 3969 N N . SER A 1 514 ? -32.812 -11.055 -38.75 1 88.94 514 SER A N 1
ATOM 3970 C CA . SER A 1 514 ? -34.25 -11.133 -38.594 1 88.94 514 SER A CA 1
ATOM 3971 C C . SER A 1 514 ? -34.938 -11.734 -39.812 1 88.94 514 SER A C 1
ATOM 3973 O O . SER A 1 514 ? -35.875 -12.516 -39.688 1 88.94 514 SER A O 1
ATOM 3975 N N . SER A 1 515 ? -34.594 -11.227 -41.031 1 85.06 515 SER A N 1
ATOM 3976 C CA . SER A 1 515 ? -35.156 -11.742 -42.281 1 85.06 515 SER A CA 1
ATOM 3977 C C . SER A 1 515 ? -34.125 -11.711 -43.406 1 85.06 515 SER A C 1
ATOM 3979 O O . SER A 1 515 ? -33.156 -10.969 -43.312 1 85.06 515 SER A O 1
ATOM 3981 N N . TYR A 1 516 ? -34.25 -12.719 -44.281 1 82.44 516 TYR A N 1
ATOM 3982 C CA . TYR A 1 516 ? -33.344 -12.711 -45.406 1 82.44 516 TYR A CA 1
ATOM 3983 C C . TYR A 1 516 ? -34.062 -13.195 -46.688 1 82.44 516 TYR A C 1
ATOM 3985 O O . TYR A 1 516 ? -35.094 -13.891 -46.594 1 82.44 516 TYR A O 1
ATOM 3993 N N . ASP A 1 517 ? -33.656 -12.539 -47.844 1 76.94 517 ASP A N 1
ATOM 3994 C CA . ASP A 1 517 ? -34.219 -12.961 -49.125 1 76.94 517 ASP A CA 1
ATOM 3995 C C . ASP A 1 517 ? -33.25 -13.898 -49.844 1 76.94 517 ASP A C 1
ATOM 3997 O O . ASP A 1 517 ? -32.094 -14.047 -49.438 1 76.94 517 ASP A O 1
ATOM 4001 N N . LYS A 1 518 ? -33.844 -14.539 -50.906 1 66.25 518 LYS A N 1
ATOM 4002 C CA . LYS A 1 518 ? -33.094 -15.539 -51.656 1 66.25 518 LYS A CA 1
ATOM 4003 C C . LYS A 1 518 ? -31.891 -14.914 -52.344 1 66.25 518 LYS A C 1
ATOM 4005 O O . LYS A 1 518 ? -30.922 -15.609 -52.656 1 66.25 518 LYS A O 1
ATOM 4010 N N . GLY A 1 519 ? -31.844 -13.656 -52.562 1 66.25 519 GLY A N 1
ATOM 4011 C CA . GLY A 1 519 ? -30.766 -12.945 -53.25 1 66.25 519 GLY A CA 1
ATOM 4012 C C . GLY A 1 519 ? -29.641 -12.547 -52.312 1 66.25 519 GLY A C 1
ATOM 4013 O O . GLY A 1 519 ? -28.625 -12 -52.781 1 66.25 519 GLY A O 1
ATOM 4014 N N . GLY A 1 520 ? -29.656 -12.812 -51.031 1 71.25 520 GLY A N 1
ATOM 4015 C CA . GLY A 1 520 ? -28.531 -12.555 -50.156 1 71.25 520 GLY A CA 1
ATOM 4016 C C . GLY A 1 520 ? -28.719 -11.336 -49.281 1 71.25 520 GLY A C 1
ATOM 4017 O O . GLY A 1 520 ? -27.906 -11.07 -48.406 1 71.25 520 GLY A O 1
ATOM 4018 N N . SER A 1 521 ? -29.766 -10.578 -49.5 1 81.19 521 SER A N 1
ATOM 4019 C CA . SER A 1 521 ? -30.031 -9.391 -48.688 1 81.19 521 SER A CA 1
ATOM 4020 C C . SER A 1 521 ? -30.672 -9.773 -47.375 1 81.19 521 SER A C 1
ATOM 4022 O O . SER A 1 521 ? -31.516 -10.672 -47.312 1 81.19 521 SER A O 1
ATOM 4024 N N . TYR A 1 522 ? -30.156 -9.211 -46.219 1 90.5 522 TYR A N 1
ATOM 4025 C CA . TYR A 1 522 ? -30.688 -9.547 -44.906 1 90.5 522 TYR A CA 1
ATOM 4026 C C . TYR A 1 522 ? -30.875 -8.289 -44.062 1 90.5 522 TYR A C 1
ATOM 4028 O O . TYR A 1 522 ? -30.375 -7.223 -44.375 1 90.5 522 TYR A O 1
ATOM 4036 N N . SER A 1 523 ? -31.812 -8.398 -43.062 1 90.88 523 SER A N 1
ATOM 4037 C CA . SER A 1 523 ? -31.984 -7.387 -42.031 1 90.88 523 SER A CA 1
ATOM 4038 C C . SER A 1 523 ? -31.656 -7.949 -40.656 1 90.88 523 SER A C 1
ATOM 4040 O O . SER A 1 523 ? -31.734 -9.156 -40.438 1 90.88 523 SER A O 1
ATOM 4042 N N . ILE A 1 524 ? -31.188 -7.059 -39.75 1 94.12 524 ILE A N 1
ATOM 4043 C CA . ILE A 1 524 ? -30.828 -7.52 -38.406 1 94.12 524 ILE A CA 1
ATOM 4044 C C . ILE A 1 524 ? -31.766 -6.906 -37.375 1 94.12 524 ILE A C 1
ATOM 4046 O O . ILE A 1 524 ? -32.375 -5.867 -37.625 1 94.12 524 ILE A O 1
ATOM 4050 N N . MET A 1 525 ? -31.938 -7.559 -36.219 1 93.5 525 MET A N 1
ATOM 4051 C CA . MET A 1 525 ? -32.75 -7.094 -35.125 1 93.5 525 MET A CA 1
ATOM 4052 C C . MET A 1 525 ? -32 -7.199 -33.781 1 93.5 525 MET A C 1
ATOM 4054 O O . MET A 1 525 ? -31.188 -8.102 -33.625 1 93.5 525 MET A O 1
ATOM 4058 N N . GLN A 1 526 ? -32.312 -6.277 -32.875 1 94.56 526 GLN A N 1
ATOM 4059 C CA . GLN A 1 526 ? -31.719 -6.332 -31.562 1 94.56 526 GLN A CA 1
ATOM 4060 C C . GLN A 1 526 ? -32.375 -7.426 -30.719 1 94.56 526 GLN A C 1
ATOM 4062 O O . GLN A 1 526 ? -33.594 -7.598 -30.734 1 94.56 526 GLN A O 1
ATOM 4067 N N . LEU A 1 527 ? -31.531 -8.125 -29.953 1 95.5 527 LEU A N 1
ATOM 4068 C CA . LEU A 1 527 ? -32.031 -9.289 -29.219 1 95.5 527 LEU A CA 1
ATOM 4069 C C . LEU A 1 527 ? -32.25 -8.945 -27.75 1 95.5 527 LEU A C 1
ATOM 4071 O O . LEU A 1 527 ? -33 -9.609 -27.062 1 95.5 527 LEU A O 1
ATOM 4075 N N . ASN A 1 528 ? -31.516 -7.98 -27.141 1 93.25 528 ASN A N 1
ATOM 4076 C CA . ASN A 1 528 ? -31.5 -7.785 -25.703 1 93.25 528 ASN A CA 1
ATOM 4077 C C . ASN A 1 528 ? -31.953 -6.387 -25.312 1 93.25 528 ASN A C 1
ATOM 4079 O O . ASN A 1 528 ? -31.344 -5.727 -24.484 1 93.25 528 ASN A O 1
ATOM 4083 N N . GLU A 1 529 ? -32.969 -5.977 -25.844 1 85.44 529 GLU A N 1
ATOM 4084 C CA . GLU A 1 529 ? -33.531 -4.66 -25.516 1 85.44 529 GLU A CA 1
ATOM 4085 C C . GLU A 1 529 ? -33.844 -4.543 -24.031 1 85.44 529 GLU A C 1
ATOM 4087 O O . GLU A 1 529 ? -33.656 -3.488 -23.438 1 85.44 529 GLU A O 1
ATOM 4092 N N . ASP A 1 530 ? -34.219 -5.625 -23.422 1 78.94 530 ASP A N 1
ATOM 4093 C CA . ASP A 1 530 ? -34.688 -5.629 -22.031 1 78.94 530 ASP A CA 1
ATOM 4094 C C . ASP A 1 530 ? -33.5 -5.617 -21.062 1 78.94 530 ASP A C 1
ATOM 4096 O O . ASP A 1 530 ? -33.656 -5.336 -19.875 1 78.94 530 ASP A O 1
ATOM 4100 N N . SER A 1 531 ? -32.344 -5.891 -21.547 1 84.19 531 SER A N 1
ATOM 4101 C CA . SER A 1 531 ? -31.156 -5.934 -20.688 1 84.19 531 SER A CA 1
ATOM 4102 C C . SER A 1 531 ? -30.531 -4.551 -20.531 1 84.19 531 SER A C 1
ATOM 4104 O O . SER A 1 531 ? -29.484 -4.402 -19.906 1 84.19 531 SER A O 1
ATOM 4106 N N . ASN A 1 532 ? -31.078 -3.553 -21 1 80.94 532 ASN A N 1
ATOM 4107 C CA . ASN A 1 532 ? -30.625 -2.166 -20.906 1 80.94 532 ASN A CA 1
ATOM 4108 C C . ASN A 1 532 ? -29.172 -2.02 -21.344 1 80.94 532 ASN A C 1
ATOM 4110 O O . ASN A 1 532 ? -28.328 -1.538 -20.578 1 80.94 532 ASN A O 1
ATOM 4114 N N . PRO A 1 533 ? -28.875 -2.455 -22.562 1 90.81 533 PRO A N 1
ATOM 4115 C CA . PRO A 1 533 ? -27.516 -2.244 -23.062 1 90.81 533 PRO A CA 1
ATOM 4116 C C . PRO A 1 533 ? -27.109 -0.772 -23.078 1 90.81 533 PRO A C 1
ATOM 4118 O O . PRO A 1 533 ? -27.969 0.109 -23.047 1 90.81 533 PRO A O 1
ATOM 4121 N N . THR A 1 534 ? -25.797 -0.527 -22.953 1 86.94 534 THR A N 1
ATOM 4122 C CA . THR A 1 534 ? -25.328 0.85 -22.844 1 86.94 534 THR A CA 1
ATOM 4123 C C . THR A 1 534 ? -24.281 1.148 -23.906 1 86.94 534 THR A C 1
ATOM 4125 O O . THR A 1 534 ? -23.531 0.256 -24.312 1 86.94 534 THR A O 1
ATOM 4128 N N . GLU A 1 535 ? -24.188 2.354 -24.359 1 86.19 535 GLU A N 1
ATOM 4129 C CA . GLU A 1 535 ? -23.172 2.809 -25.297 1 86.19 535 GLU A CA 1
ATOM 4130 C C . GLU A 1 535 ? -21.984 3.428 -24.578 1 86.19 535 GLU A C 1
ATOM 4132 O O . GLU A 1 535 ? -21.031 3.875 -25.219 1 86.19 535 GLU A O 1
ATOM 4137 N N . TYR A 1 536 ? -22.094 3.494 -23.297 1 82.25 536 TYR A N 1
ATOM 4138 C CA . TYR A 1 536 ? -21.047 4.105 -22.484 1 82.25 536 TYR A CA 1
ATOM 4139 C C . TYR A 1 536 ? -20.516 3.121 -21.438 1 82.25 536 TYR A C 1
ATOM 4141 O O . TYR A 1 536 ? -21.188 2.15 -21.094 1 82.25 536 TYR A O 1
ATOM 4149 N N . LEU A 1 537 ? -19.312 3.393 -20.938 1 88.62 537 LEU A N 1
ATOM 4150 C CA . LEU A 1 537 ? -18.703 2.566 -19.891 1 88.62 537 LEU A CA 1
ATOM 4151 C C . LEU A 1 537 ? -19.25 2.91 -18.516 1 88.62 537 LEU A C 1
ATOM 4153 O O . LEU A 1 537 ? -19.594 4.066 -18.25 1 88.62 537 LEU A O 1
ATOM 4157 N N . GLU A 1 538 ? -19.359 1.945 -17.719 1 86.56 538 GLU A N 1
ATOM 4158 C CA . GLU A 1 538 ? -19.656 2.084 -16.297 1 86.56 538 GLU A CA 1
ATOM 4159 C C . GLU A 1 538 ? -18.625 1.337 -15.453 1 86.56 538 GLU A C 1
ATOM 4161 O O . GLU A 1 538 ? -17.984 0.399 -15.93 1 86.56 538 GLU A O 1
ATOM 4166 N N . SER A 1 539 ? -18.531 1.832 -14.273 1 87.75 539 SER A N 1
ATOM 4167 C CA . SER A 1 539 ? -17.625 1.125 -13.359 1 87.75 539 SER A CA 1
ATOM 4168 C C . SER A 1 539 ? -18.219 -0.215 -12.938 1 87.75 539 SER A C 1
ATOM 4170 O O . SER A 1 539 ? -19.422 -0.317 -12.68 1 87.75 539 SER A O 1
ATOM 4172 N N . THR A 1 540 ? -17.328 -1.215 -12.953 1 87.31 540 THR A N 1
ATOM 4173 C CA . THR A 1 540 ? -17.781 -2.525 -12.492 1 87.31 540 THR A CA 1
ATOM 4174 C C . THR A 1 540 ? -17.344 -2.766 -11.047 1 87.31 540 THR A C 1
ATOM 4176 O O . THR A 1 540 ? -17.531 -3.863 -10.516 1 87.31 540 THR A O 1
ATOM 4179 N N . GLY A 1 541 ? -16.766 -1.772 -10.477 1 85.5 541 GLY A N 1
ATOM 4180 C CA . GLY A 1 541 ? -16.391 -1.889 -9.078 1 85.5 541 GLY A CA 1
ATOM 4181 C C . GLY A 1 541 ? -14.891 -1.839 -8.859 1 85.5 541 GLY A C 1
ATOM 4182 O O . GLY A 1 541 ? -14.125 -1.784 -9.82 1 85.5 541 GLY A O 1
ATOM 4183 N N . SER A 1 542 ? -14.5 -1.759 -7.5 1 87.62 542 SER A N 1
ATOM 4184 C CA . SER A 1 542 ? -13.102 -1.735 -7.082 1 87.62 542 SER A CA 1
ATOM 4185 C C . SER A 1 542 ? -12.844 -2.734 -5.961 1 87.62 542 SER A C 1
ATOM 4187 O O . SER A 1 542 ? -13.742 -3.039 -5.172 1 87.62 542 SER A O 1
ATOM 4189 N N . TRP A 1 543 ? -11.68 -3.395 -6.02 1 89.31 543 TRP A N 1
ATOM 4190 C CA . TRP A 1 543 ? -11.234 -4.297 -4.965 1 89.31 543 TRP A CA 1
ATOM 4191 C C . TRP A 1 543 ? -9.836 -3.918 -4.473 1 89.31 543 TRP A C 1
ATOM 4193 O O . TRP A 1 543 ? -8.969 -3.559 -5.273 1 89.31 543 TRP A O 1
ATOM 4203 N N . THR A 1 544 ? -9.688 -3.932 -3.113 1 92.25 544 THR A N 1
ATOM 4204 C CA . THR A 1 544 ? -8.422 -3.523 -2.523 1 92.25 544 THR A CA 1
ATOM 4205 C C . THR A 1 544 ? -7.949 -4.547 -1.492 1 92.25 544 THR A C 1
ATOM 4207 O O . THR A 1 544 ? -8.766 -5.195 -0.836 1 92.25 544 THR A O 1
ATOM 4210 N N . ASP A 1 545 ? -6.602 -4.781 -1.379 1 93.06 545 ASP A N 1
ATOM 4211 C CA . ASP A 1 545 ? -5.957 -5.629 -0.379 1 93.06 545 ASP A CA 1
ATOM 4212 C C . ASP A 1 545 ? -4.652 -5.008 0.11 1 93.06 545 ASP A C 1
ATOM 4214 O O . ASP A 1 545 ? -3.736 -4.773 -0.681 1 93.06 545 ASP A O 1
ATOM 4218 N N . VAL A 1 546 ? -4.602 -4.738 1.392 1 93.81 546 VAL A N 1
ATOM 4219 C CA . VAL A 1 546 ? -3.418 -4.145 1.999 1 93.81 546 VAL A CA 1
ATOM 4220 C C . VAL A 1 546 ? -2.951 -5.004 3.172 1 93.81 546 VAL A C 1
ATOM 4222 O O . VAL A 1 546 ? -3.768 -5.473 3.971 1 93.81 546 VAL A O 1
ATOM 4225 N N . GLN A 1 547 ? -1.633 -5.262 3.229 1 94.31 547 GLN A N 1
ATOM 4226 C CA . GLN A 1 547 ? -1.039 -6.039 4.312 1 94.31 547 GLN A CA 1
ATOM 4227 C C . GLN A 1 547 ? 0.218 -5.363 4.852 1 94.31 547 GLN A C 1
ATOM 4229 O O . GLN A 1 547 ? 0.969 -4.746 4.094 1 94.31 547 GLN A O 1
ATOM 4234 N N . SER A 1 548 ? 0.394 -5.512 6.148 1 93.69 548 SER A N 1
ATOM 4235 C CA . SER A 1 548 ? 1.585 -5.008 6.824 1 93.69 548 SER A CA 1
ATOM 4236 C C . SER A 1 548 ? 2.238 -6.09 7.68 1 93.69 548 SER A C 1
ATOM 4238 O O . SER A 1 548 ? 1.56 -6.777 8.445 1 93.69 548 SER A O 1
ATOM 4240 N N . THR A 1 549 ? 3.545 -6.266 7.508 1 95.12 549 THR A N 1
ATOM 4241 C CA . THR A 1 549 ? 4.297 -7.246 8.289 1 95.12 549 THR A CA 1
ATOM 4242 C C . THR A 1 549 ? 5.516 -6.602 8.938 1 95.12 549 THR A C 1
ATOM 4244 O O . THR A 1 549 ? 6.207 -5.793 8.312 1 95.12 549 THR A O 1
ATOM 4247 N N . VAL A 1 550 ? 5.742 -6.891 10.18 1 93.56 550 VAL A N 1
ATOM 4248 C CA . VAL A 1 550 ? 6.934 -6.48 10.906 1 93.56 550 VAL A CA 1
ATOM 4249 C C . VAL A 1 550 ? 7.664 -7.711 11.438 1 93.56 550 VAL A C 1
ATOM 4251 O O . VAL A 1 550 ? 7.043 -8.617 11.992 1 93.56 550 VAL A O 1
ATOM 4254 N N . TYR A 1 551 ? 8.969 -7.828 11.234 1 94.12 551 TYR A N 1
ATOM 4255 C CA . TYR A 1 551 ? 9.82 -8.938 11.641 1 94.12 551 TYR A CA 1
ATOM 4256 C C . TYR A 1 551 ? 11.047 -8.43 12.398 1 94.12 551 TYR A C 1
ATOM 4258 O O . TYR A 1 551 ? 11.664 -7.441 12 1 94.12 551 TYR A O 1
ATOM 4266 N N . MET A 1 552 ? 11.391 -9.07 13.508 1 95.19 552 MET A N 1
ATOM 4267 C CA . MET A 1 552 ? 12.578 -8.773 14.312 1 95.19 552 MET A CA 1
ATOM 4268 C C . MET A 1 552 ? 13.367 -10.047 14.609 1 95.19 552 MET A C 1
ATOM 4270 O O . MET A 1 552 ? 12.773 -11.109 14.836 1 95.19 552 MET A O 1
ATOM 4274 N N . GLU A 1 553 ? 14.68 -9.914 14.609 1 95.38 553 GLU A N 1
ATOM 4275 C CA . GLU A 1 553 ? 15.586 -11.039 14.852 1 95.38 553 GLU A CA 1
ATOM 4276 C C . GLU A 1 553 ? 16.797 -10.602 15.68 1 95.38 553 GLU A C 1
ATOM 4278 O O . GLU A 1 553 ? 17.344 -9.523 15.469 1 95.38 553 GLU A O 1
ATOM 4283 N N . ALA A 1 554 ? 17.203 -11.336 16.703 1 96.31 554 ALA A N 1
ATOM 4284 C CA . ALA A 1 554 ? 18.438 -11.211 17.453 1 96.31 554 ALA A CA 1
ATOM 4285 C C . ALA A 1 554 ? 19.234 -12.516 17.422 1 96.31 554 ALA A C 1
ATOM 4287 O O . ALA A 1 554 ? 18.688 -13.586 17.734 1 96.31 554 ALA A O 1
ATOM 4288 N N . ALA A 1 555 ? 20.438 -12.414 17.016 1 95.94 555 ALA A N 1
ATOM 4289 C CA . ALA A 1 555 ? 21.25 -13.617 16.859 1 95.94 555 ALA A CA 1
ATOM 4290 C C . ALA A 1 555 ? 22.609 -13.445 17.531 1 95.94 555 ALA A C 1
ATOM 4292 O O . ALA A 1 555 ? 23.172 -12.352 17.547 1 95.94 555 ALA A O 1
ATOM 4293 N N . MET A 1 556 ? 23.109 -14.492 18.094 1 96 556 MET A N 1
ATOM 4294 C CA . MET A 1 556 ? 24.453 -14.602 18.656 1 96 556 MET A CA 1
ATOM 4295 C C . MET A 1 556 ? 25.188 -15.812 18.078 1 96 556 MET A C 1
ATOM 4297 O O . MET A 1 556 ? 24.641 -16.922 18.062 1 96 556 MET A O 1
ATOM 4301 N N . SER A 1 557 ? 26.328 -15.57 17.578 1 94.12 557 SER A N 1
ATOM 4302 C CA . SER A 1 557 ? 27.094 -16.656 17 1 94.12 557 SER A CA 1
ATOM 4303 C C . SER A 1 557 ? 28.5 -16.734 17.594 1 94.12 557 SER A C 1
ATOM 4305 O O . SER A 1 557 ? 29.062 -15.703 18 1 94.12 557 SER A O 1
ATOM 4307 N N . TYR A 1 558 ? 28.969 -17.859 17.688 1 93.81 558 TYR A N 1
ATOM 4308 C CA . TYR A 1 558 ? 30.312 -18.156 18.172 1 93.81 558 TYR A CA 1
ATOM 4309 C C . TYR A 1 558 ? 31.031 -19.125 17.25 1 93.81 558 TYR A C 1
ATOM 4311 O O . TYR A 1 558 ? 30.531 -20.219 16.984 1 93.81 558 TYR A O 1
ATOM 4319 N N . ASN A 1 559 ? 32.125 -18.781 16.672 1 91.19 559 ASN A N 1
ATOM 4320 C CA . ASN A 1 559 ? 32.969 -19.641 15.828 1 91.19 559 ASN A CA 1
ATOM 4321 C C . ASN A 1 559 ? 34.438 -19.609 16.266 1 91.19 559 ASN A C 1
ATOM 4323 O O . ASN A 1 559 ? 35.031 -18.531 16.328 1 91.19 559 ASN A O 1
ATOM 4327 N N . ARG A 1 560 ? 34.969 -20.734 16.547 1 90.94 560 ARG A N 1
ATOM 4328 C CA . ARG A 1 560 ? 36.375 -20.781 16.984 1 90.94 560 ARG A CA 1
ATOM 4329 C C . ARG A 1 560 ? 37.031 -22.078 16.531 1 90.94 560 ARG A C 1
ATOM 4331 O O . ARG A 1 560 ? 36.438 -23.141 16.547 1 90.94 560 ARG A O 1
ATOM 4338 N N . SER A 1 561 ? 38.156 -21.969 16.047 1 88.38 561 SER A N 1
ATOM 4339 C CA . SER A 1 561 ? 39 -23.125 15.711 1 88.38 561 SER A CA 1
ATOM 4340 C C . SER A 1 561 ? 40.219 -23.203 16.656 1 88.38 561 SER A C 1
ATOM 4342 O O . SER A 1 561 ? 40.906 -22.203 16.891 1 88.38 561 SER A O 1
ATOM 4344 N N . PHE A 1 562 ? 40.469 -24.297 17.266 1 88.44 562 PHE A N 1
ATOM 4345 C CA . PHE A 1 562 ? 41.656 -24.516 18.109 1 88.44 562 PHE A CA 1
ATOM 4346 C C . PHE A 1 562 ? 42.281 -25.875 17.844 1 88.44 562 PHE A C 1
ATOM 4348 O O . PHE A 1 562 ? 41.625 -26.906 18.047 1 88.44 562 PHE A O 1
ATOM 4355 N N . GLY A 1 563 ? 43.5 -25.953 17.484 1 89 563 GLY A N 1
ATOM 4356 C CA . GLY A 1 563 ? 44.156 -27.188 17.047 1 89 563 GLY A CA 1
ATOM 4357 C C . GLY A 1 563 ? 43.438 -27.859 15.883 1 89 563 GLY A C 1
ATOM 4358 O O . GLY A 1 563 ? 43.281 -27.25 14.82 1 89 563 GLY A O 1
ATOM 4359 N N . ASN A 1 564 ? 42.969 -29.062 16.25 1 89.94 564 ASN A N 1
ATOM 4360 C CA . ASN A 1 564 ? 42.25 -29.797 15.219 1 89.94 564 ASN A CA 1
ATOM 4361 C C . ASN A 1 564 ? 40.75 -29.75 15.43 1 89.94 564 ASN A C 1
ATOM 4363 O O . ASN A 1 564 ? 40 -30.5 14.789 1 89.94 564 ASN A O 1
ATOM 4367 N N . HIS A 1 565 ? 40.344 -28.922 16.375 1 92.69 565 HIS A N 1
ATOM 4368 C CA . HIS A 1 565 ? 38.906 -28.844 16.719 1 92.69 565 HIS A CA 1
ATOM 4369 C C . HIS A 1 565 ? 38.281 -27.562 16.156 1 92.69 565 HIS A C 1
ATOM 4371 O O . HIS A 1 565 ? 38.875 -26.484 16.266 1 92.69 565 HIS A O 1
ATOM 4377 N N . ASP A 1 566 ? 37.219 -27.672 15.516 1 91.69 566 ASP A N 1
ATOM 4378 C CA . ASP A 1 566 ? 36.406 -26.531 15.078 1 91.69 566 ASP A CA 1
ATOM 4379 C C . ASP A 1 566 ? 35.031 -26.547 15.734 1 91.69 566 ASP A C 1
ATOM 4381 O O . ASP A 1 566 ? 34.312 -27.562 15.688 1 91.69 566 ASP A O 1
ATOM 4385 N N . VAL A 1 567 ? 34.719 -25.438 16.422 1 92.19 567 VAL A N 1
ATOM 4386 C CA . VAL A 1 567 ? 33.406 -25.359 17.109 1 92.19 567 VAL A CA 1
ATOM 4387 C C . VAL A 1 567 ? 32.656 -24.109 16.641 1 92.19 567 VAL A C 1
ATOM 4389 O O . VAL A 1 567 ? 33.281 -23.062 16.422 1 92.19 567 VAL A O 1
ATOM 4392 N N . SER A 1 568 ? 31.422 -24.297 16.375 1 91.5 568 SER A N 1
ATOM 4393 C CA . SER A 1 568 ? 30.562 -23.172 16.047 1 91.5 568 SER A CA 1
ATOM 4394 C C . SER A 1 568 ? 29.234 -23.25 16.781 1 91.5 568 SER A C 1
ATOM 4396 O O . SER A 1 568 ? 28.75 -24.344 17.094 1 91.5 568 SER A O 1
ATOM 4398 N N . GLY A 1 569 ? 28.641 -22.078 17.172 1 92.31 569 GLY A N 1
ATOM 4399 C CA . GLY A 1 569 ? 27.359 -21.953 17.828 1 92.31 569 GLY A CA 1
ATOM 4400 C C . GLY A 1 569 ? 26.547 -20.766 17.328 1 92.31 569 GLY A C 1
ATOM 4401 O O . GLY A 1 569 ? 27.109 -19.703 17.047 1 92.31 569 GLY A O 1
ATOM 4402 N N . LEU A 1 570 ? 25.234 -21.016 17.203 1 94.44 570 LEU A N 1
ATOM 4403 C CA . LEU A 1 570 ? 24.328 -19.938 16.797 1 94.44 570 LEU A CA 1
ATOM 4404 C C . LEU A 1 570 ? 23.031 -20 17.609 1 94.44 570 LEU A C 1
ATOM 4406 O O . LEU A 1 570 ? 22.453 -21.062 17.781 1 94.44 570 LEU A O 1
ATOM 4410 N N . LEU A 1 571 ? 22.688 -18.906 18.219 1 95.62 571 LEU A N 1
ATOM 4411 C CA . LEU A 1 571 ? 21.391 -18.719 18.859 1 95.62 571 LEU A CA 1
ATOM 4412 C C . LEU A 1 571 ? 20.625 -17.562 18.203 1 95.62 571 LEU A C 1
ATOM 4414 O O . LEU A 1 571 ? 21.172 -16.469 18.047 1 95.62 571 LEU A O 1
ATOM 4418 N N . VAL A 1 572 ? 19.375 -17.828 17.828 1 95.56 572 VAL A N 1
ATOM 4419 C CA . VAL A 1 572 ? 18.609 -16.812 17.125 1 95.56 572 VAL A CA 1
ATOM 4420 C C . VAL A 1 572 ? 17.203 -16.688 17.734 1 95.56 572 VAL A C 1
ATOM 4422 O O . VAL A 1 572 ? 16.5 -17.703 17.875 1 95.56 572 VAL A O 1
ATOM 4425 N N . TYR A 1 573 ? 16.828 -15.539 18.156 1 95.88 573 TYR A N 1
ATOM 4426 C CA . TYR A 1 573 ? 15.469 -15.211 18.562 1 95.88 573 TYR A CA 1
ATOM 4427 C C . TYR A 1 573 ? 14.734 -14.453 17.453 1 95.88 573 TYR A C 1
ATOM 4429 O O . TYR A 1 573 ? 15.289 -13.531 16.844 1 95.88 573 TYR A O 1
ATOM 4437 N N . GLN A 1 574 ? 13.492 -14.883 17.141 1 93.94 574 GLN A N 1
ATOM 4438 C CA . GLN A 1 574 ? 12.742 -14.234 16.078 1 93.94 574 GLN A CA 1
ATOM 4439 C C . GLN A 1 574 ? 11.305 -13.945 16.516 1 93.94 574 GLN A C 1
ATOM 4441 O O . GLN A 1 574 ? 10.711 -14.734 17.25 1 93.94 574 GLN A O 1
ATOM 4446 N N . ARG A 1 575 ? 10.75 -12.852 16.016 1 94.88 575 ARG A N 1
ATOM 4447 C CA . ARG A 1 575 ? 9.359 -12.445 16.219 1 94.88 575 ARG A CA 1
ATOM 4448 C C . ARG A 1 575 ? 8.773 -11.828 14.953 1 94.88 575 ARG A C 1
ATOM 4450 O O . ARG A 1 575 ? 9.438 -11.031 14.289 1 94.88 575 ARG A O 1
ATOM 4457 N N . ARG A 1 576 ? 7.512 -12.242 14.609 1 93.75 576 ARG A N 1
ATOM 4458 C CA . ARG A 1 576 ? 6.844 -11.758 13.406 1 93.75 576 ARG A CA 1
ATOM 4459 C C . ARG A 1 576 ? 5.395 -11.383 13.695 1 93.75 576 ARG A C 1
ATOM 4461 O O . ARG A 1 576 ? 4.703 -12.086 14.438 1 93.75 576 ARG A O 1
ATOM 4468 N N . GLU A 1 577 ? 4.957 -10.242 13.203 1 94.25 577 GLU A N 1
ATOM 4469 C CA . GLU A 1 577 ? 3.578 -9.781 13.297 1 94.25 577 GLU A CA 1
ATOM 4470 C C . GLU A 1 577 ? 3.035 -9.367 11.938 1 94.25 577 GLU A C 1
ATOM 4472 O O . GLU A 1 577 ? 3.699 -8.641 11.195 1 94.25 577 GLU A O 1
ATOM 4477 N N . LYS A 1 578 ? 1.855 -9.859 11.555 1 93.38 578 LYS A N 1
ATOM 4478 C CA . LYS A 1 578 ? 1.213 -9.539 10.281 1 93.38 578 LYS A CA 1
ATOM 4479 C C . LYS A 1 578 ? -0.202 -9.008 10.5 1 93.38 578 LYS A C 1
ATOM 4481 O O . LYS A 1 578 ? -0.945 -9.531 11.328 1 93.38 578 LYS A O 1
ATOM 4486 N N . ARG A 1 579 ? -0.564 -7.961 9.844 1 93.19 579 ARG A N 1
ATOM 4487 C CA . ARG A 1 579 ? -1.909 -7.395 9.828 1 93.19 579 ARG A CA 1
ATOM 4488 C C . ARG A 1 579 ? -2.475 -7.363 8.414 1 93.19 579 ARG A C 1
ATOM 4490 O O . ARG A 1 579 ? -1.744 -7.105 7.453 1 93.19 579 ARG A O 1
ATOM 4497 N N . VAL A 1 580 ? -3.779 -7.586 8.32 1 92.44 580 VAL A N 1
ATOM 4498 C CA . VAL A 1 580 ? -4.406 -7.648 7.004 1 92.44 580 VAL A CA 1
ATOM 4499 C C . VAL A 1 580 ? -5.633 -6.738 6.969 1 92.44 580 VAL A C 1
ATOM 4501 O O . VAL A 1 580 ? -6.293 -6.539 7.988 1 92.44 580 VAL A O 1
ATOM 4504 N N . SER A 1 581 ? -5.953 -6.195 5.809 1 91.81 581 SER A N 1
ATOM 4505 C CA . SER A 1 581 ? -7.109 -5.316 5.645 1 91.81 581 SER A CA 1
ATOM 4506 C C . SER A 1 581 ? -8.375 -6.121 5.367 1 91.81 581 SER A C 1
ATOM 4508 O O . SER A 1 581 ? -9.477 -5.691 5.711 1 91.81 581 SER A O 1
ATOM 4510 N N . ASN A 1 582 ? -8.281 -7.234 4.648 1 89.38 582 ASN A N 1
ATOM 4511 C CA . ASN A 1 582 ? -9.438 -8.07 4.316 1 89.38 582 ASN A CA 1
ATOM 4512 C C . ASN A 1 582 ? -9.82 -8.977 5.48 1 89.38 582 ASN A C 1
ATOM 4514 O O . ASN A 1 582 ? -9.258 -10.062 5.645 1 89.38 582 ASN A O 1
ATOM 4518 N N . ILE A 1 583 ? -10.859 -8.617 6.141 1 90 583 ILE A N 1
ATOM 4519 C CA . ILE A 1 583 ? -11.227 -9.328 7.355 1 90 583 ILE A CA 1
ATOM 4520 C C . ILE A 1 583 ? -12.562 -10.047 7.152 1 90 583 ILE A C 1
ATOM 4522 O O . ILE A 1 583 ? -13.234 -10.406 8.117 1 90 583 ILE A O 1
ATOM 4526 N N . LYS A 1 584 ? -12.992 -10.156 5.938 1 86.56 584 LYS A N 1
ATOM 4527 C CA . LYS A 1 584 ? -14.266 -10.828 5.668 1 86.56 584 LYS A CA 1
ATOM 4528 C C . LYS A 1 584 ? -14.094 -12.344 5.629 1 86.56 584 LYS A C 1
ATOM 4530 O O . LYS A 1 584 ? -13.078 -12.844 5.145 1 86.56 584 LYS A O 1
ATOM 4535 N N . ASP A 1 585 ? -15.023 -12.945 6.137 1 78.75 585 ASP A N 1
ATOM 4536 C CA . ASP A 1 585 ? -15.016 -14.406 6.086 1 78.75 585 ASP A CA 1
ATOM 4537 C C . ASP A 1 585 ? -15.68 -14.914 4.809 1 78.75 585 ASP A C 1
ATOM 4539 O O . ASP A 1 585 ? -15.953 -14.141 3.891 1 78.75 585 ASP A O 1
ATOM 4543 N N . ASP A 1 586 ? -15.836 -16.234 4.699 1 67.94 586 ASP A N 1
ATOM 4544 C CA . ASP A 1 586 ? -16.391 -16.875 3.508 1 67.94 586 ASP A CA 1
ATOM 4545 C C . ASP A 1 586 ? -17.828 -16.438 3.27 1 67.94 586 ASP A C 1
ATOM 4547 O O . ASP A 1 586 ? -18.312 -16.469 2.135 1 67.94 586 ASP A O 1
ATOM 4551 N N . SER A 1 587 ? -18.5 -15.977 4.391 1 68.44 587 SER A N 1
ATOM 4552 C CA . SER A 1 587 ? -19.875 -15.492 4.262 1 68.44 587 SER A CA 1
ATOM 4553 C C . SER A 1 587 ? -19.906 -13.984 4.02 1 68.44 587 SER A C 1
ATOM 4555 O O . SER A 1 587 ? -20.953 -13.359 4.137 1 68.44 587 SER A O 1
ATOM 4557 N N . GLN A 1 588 ? -18.719 -13.406 3.805 1 73.56 588 GLN A N 1
ATOM 4558 C CA . GLN A 1 588 ? -18.562 -11.992 3.49 1 73.56 588 GLN A CA 1
ATOM 4559 C C . GLN A 1 588 ? -18.953 -11.117 4.68 1 73.56 588 GLN A C 1
ATOM 4561 O O . GLN A 1 588 ? -19.516 -10.039 4.504 1 73.56 588 GLN A O 1
ATOM 4566 N N . LYS A 1 589 ? -18.891 -11.664 5.863 1 80.31 589 LYS A N 1
ATOM 4567 C CA . LYS A 1 589 ? -19.078 -10.883 7.086 1 80.31 589 LYS A CA 1
ATOM 4568 C C . LYS A 1 589 ? -17.75 -10.586 7.766 1 80.31 589 LYS A C 1
ATOM 4570 O O . LYS A 1 589 ? -16.797 -11.359 7.641 1 80.31 589 LYS A O 1
ATOM 4575 N N . ASP A 1 590 ? -17.703 -9.5 8.445 1 83.38 590 ASP A N 1
ATOM 4576 C CA . ASP A 1 590 ? -16.484 -9.156 9.18 1 83.38 590 ASP A CA 1
ATOM 4577 C C . ASP A 1 590 ? -16.188 -10.195 10.258 1 83.38 590 ASP A C 1
ATOM 4579 O O . ASP A 1 590 ? -17.094 -10.656 10.953 1 83.38 590 ASP A O 1
ATOM 4583 N N . ASN A 1 591 ? -14.969 -10.57 10.266 1 86.06 591 ASN A N 1
ATOM 4584 C CA . ASN A 1 591 ? -14.523 -11.57 11.234 1 86.06 591 ASN A CA 1
ATOM 4585 C C . ASN A 1 591 ? -13.523 -10.984 12.227 1 86.06 591 ASN A C 1
ATOM 4587 O O . ASN A 1 591 ? -12.477 -10.477 11.828 1 86.06 591 ASN A O 1
ATOM 4591 N N . LEU A 1 592 ? -13.852 -11.086 13.5 1 87.69 592 LEU A N 1
ATOM 4592 C CA . LEU A 1 592 ? -13.016 -10.516 14.555 1 87.69 592 LEU A CA 1
ATOM 4593 C C . LEU A 1 592 ? -11.648 -11.188 14.578 1 87.69 592 LEU A C 1
ATOM 4595 O O . LEU A 1 592 ? -10.625 -10.516 14.742 1 87.69 592 LEU A O 1
ATOM 4599 N N . GLN A 1 593 ? -11.617 -12.445 14.438 1 87.31 593 GLN A N 1
ATOM 4600 C CA . GLN A 1 593 ? -10.359 -13.172 14.539 1 87.31 593 GLN A CA 1
ATOM 4601 C C . GLN A 1 593 ? -9.406 -12.789 13.406 1 87.31 593 GLN A C 1
ATOM 4603 O O . GLN A 1 593 ? -8.195 -12.695 13.617 1 87.31 593 GLN A O 1
ATOM 4608 N N . LYS A 1 594 ? -9.992 -12.594 12.273 1 87.88 594 LYS A N 1
ATOM 4609 C CA . LYS A 1 594 ? -9.18 -12.195 11.133 1 87.88 594 LYS A CA 1
ATOM 4610 C C . LYS A 1 594 ? -8.672 -10.766 11.289 1 87.88 594 LYS A C 1
ATOM 4612 O O . LYS A 1 594 ? -7.641 -10.398 10.719 1 87.88 594 LYS A O 1
ATOM 4617 N N . SER A 1 595 ? -9.414 -9.977 12.023 1 91.06 595 SER A N 1
ATOM 4618 C CA . SER A 1 595 ? -9.055 -8.57 12.203 1 91.06 595 SER A CA 1
ATOM 4619 C C . SER A 1 595 ? -7.895 -8.414 13.172 1 91.06 595 SER A C 1
ATOM 4621 O O . SER A 1 595 ? -7.242 -7.371 13.203 1 91.06 595 SER A O 1
ATOM 4623 N N . LEU A 1 596 ? -7.555 -9.422 13.961 1 91.19 596 LEU A N 1
ATOM 4624 C CA . LEU A 1 596 ? -6.469 -9.359 14.93 1 91.19 596 LEU A CA 1
ATOM 4625 C C . LEU A 1 596 ? -5.125 -9.625 14.258 1 91.19 596 LEU A C 1
ATOM 4627 O O . LEU A 1 596 ? -5.051 -10.352 13.266 1 91.19 596 LEU A O 1
ATOM 4631 N N . PRO A 1 597 ? -4.066 -9.102 14.836 1 90.88 597 PRO A N 1
ATOM 4632 C CA . PRO A 1 597 ? -2.742 -9.375 14.266 1 90.88 597 PRO A CA 1
ATOM 4633 C C . PRO A 1 597 ? -2.334 -10.844 14.406 1 90.88 597 PRO A C 1
ATOM 4635 O O . PRO A 1 597 ? -2.613 -11.469 15.43 1 90.88 597 PRO A O 1
ATOM 4638 N N . TYR A 1 598 ? -1.674 -11.391 13.359 1 91.69 598 TYR A N 1
ATOM 4639 C CA . TYR A 1 598 ? -1.051 -12.711 13.398 1 91.69 598 TYR A CA 1
ATOM 4640 C C . TYR A 1 598 ? 0.347 -12.641 14 1 91.69 598 TYR A C 1
ATOM 4642 O O . TYR A 1 598 ? 1.179 -11.844 13.562 1 91.69 598 TYR A O 1
ATOM 4650 N N . ARG A 1 599 ? 0.62 -13.5 15.023 1 92.12 599 ARG A N 1
ATOM 4651 C CA . ARG A 1 599 ? 1.903 -13.383 15.703 1 92.12 599 ARG A CA 1
ATOM 4652 C C . ARG A 1 599 ? 2.566 -14.75 15.859 1 92.12 599 ARG A C 1
ATOM 4654 O O . ARG A 1 599 ? 1.887 -15.758 16.078 1 92.12 599 ARG A O 1
ATOM 4661 N N . ASN A 1 600 ? 3.861 -14.758 15.617 1 91.81 600 ASN A N 1
ATOM 4662 C CA . ASN A 1 600 ? 4.734 -15.906 15.836 1 91.81 600 ASN A CA 1
ATOM 4663 C C . ASN A 1 600 ? 6.062 -15.484 16.469 1 91.81 600 ASN A C 1
ATOM 4665 O O . ASN A 1 600 ? 6.574 -14.406 16.172 1 91.81 600 ASN A O 1
ATOM 4669 N N . GLN A 1 601 ? 6.566 -16.328 17.375 1 93.44 601 GLN A N 1
ATOM 4670 C CA . GLN A 1 601 ? 7.887 -16.109 17.953 1 93.44 601 GLN A CA 1
ATOM 4671 C C . GLN A 1 601 ? 8.625 -17.422 18.188 1 93.44 601 GLN A C 1
ATOM 4673 O O . GLN A 1 601 ? 8.008 -18.484 18.203 1 93.44 601 GLN A O 1
ATOM 4678 N N . GLY A 1 602 ? 9.953 -17.359 18.25 1 92.12 602 GLY A N 1
ATOM 4679 C CA . GLY A 1 602 ? 10.703 -18.594 18.469 1 92.12 602 GLY A CA 1
ATOM 4680 C C . GLY A 1 602 ? 12.156 -18.344 18.812 1 92.12 602 GLY A C 1
ATOM 4681 O O . GLY A 1 602 ? 12.68 -17.25 18.594 1 92.12 602 GLY A O 1
ATOM 4682 N N . LEU A 1 603 ? 12.727 -19.312 19.453 1 94.69 603 LEU A N 1
ATOM 4683 C CA . LEU A 1 603 ? 14.148 -19.391 19.766 1 94.69 603 LEU A CA 1
ATOM 4684 C C . LEU A 1 603 ? 14.773 -20.625 19.109 1 94.69 603 LEU A C 1
ATOM 4686 O O . LEU A 1 603 ? 14.312 -21.75 19.328 1 94.69 603 LEU A O 1
ATOM 4690 N N . SER A 1 604 ? 15.742 -20.391 18.281 1 93.62 604 SER A N 1
ATOM 4691 C CA . SER A 1 604 ? 16.406 -21.484 17.578 1 93.62 604 SER A CA 1
ATOM 4692 C C . SER A 1 604 ? 17.906 -21.469 17.828 1 93.62 604 SER A C 1
ATOM 4694 O O . SER A 1 604 ? 18.469 -20.422 18.156 1 93.62 604 SER A O 1
ATOM 4696 N N . GLY A 1 605 ? 18.484 -22.625 17.656 1 94 605 GLY A N 1
ATOM 4697 C CA . GLY A 1 605 ? 19.922 -22.734 17.859 1 94 605 GLY A CA 1
ATOM 4698 C C . GLY A 1 605 ? 20.562 -23.812 17 1 94 605 GLY A C 1
ATOM 4699 O O . GLY A 1 605 ? 19.906 -24.766 16.594 1 94 605 GLY A O 1
ATOM 4700 N N . ARG A 1 606 ? 21.844 -23.656 16.672 1 93.88 606 ARG A N 1
ATOM 4701 C CA . ARG A 1 606 ? 22.656 -24.609 15.93 1 93.88 606 ARG A CA 1
ATOM 4702 C C . ARG A 1 606 ? 24.047 -24.719 16.547 1 93.88 606 ARG A C 1
ATOM 4704 O O . ARG A 1 606 ? 24.703 -23.719 16.812 1 93.88 606 ARG A O 1
ATOM 4711 N N . PHE A 1 607 ? 24.5 -25.922 16.766 1 93.75 607 PHE A N 1
ATOM 4712 C CA . PHE A 1 607 ? 25.828 -26.203 17.297 1 93.75 607 PHE A CA 1
ATOM 4713 C C . PHE A 1 607 ? 26.562 -27.219 16.422 1 93.75 607 PHE A C 1
ATOM 4715 O O . PHE A 1 607 ? 26.031 -28.281 16.125 1 93.75 607 PHE A O 1
ATOM 4722 N N . THR A 1 608 ? 27.703 -26.844 15.992 1 92.56 608 THR A N 1
ATOM 4723 C CA . THR A 1 608 ? 28.484 -27.75 15.125 1 92.56 608 THR A CA 1
ATOM 4724 C C . THR A 1 608 ? 29.844 -28.031 15.734 1 92.56 608 THR A C 1
ATOM 4726 O O . THR A 1 608 ? 30.422 -27.188 16.422 1 92.56 608 THR A O 1
ATOM 4729 N N . TYR A 1 609 ? 30.328 -29.219 15.531 1 93.62 609 TYR A N 1
ATOM 4730 C CA . TYR A 1 609 ? 31.656 -29.672 15.953 1 93.62 609 TYR A CA 1
ATOM 4731 C C . TYR A 1 609 ? 32.344 -30.469 14.844 1 93.62 609 TYR A C 1
ATOM 4733 O O . TYR A 1 609 ? 31.719 -31.312 14.211 1 93.62 609 TYR A O 1
ATOM 4741 N N . ALA A 1 610 ? 33.562 -30.125 14.562 1 93.94 610 ALA A N 1
ATOM 4742 C CA . ALA A 1 610 ? 34.344 -30.875 13.594 1 93.94 610 ALA A CA 1
ATOM 4743 C C . ALA A 1 610 ? 35.75 -31.188 14.141 1 93.94 610 ALA A C 1
ATOM 4745 O O . ALA A 1 610 ? 36.344 -30.359 14.812 1 93.94 610 ALA A O 1
ATOM 4746 N N . PHE A 1 611 ? 36.156 -32.438 13.898 1 93.81 611 PHE A N 1
ATOM 4747 C CA . PHE A 1 611 ? 37.5 -32.844 14.312 1 93.81 611 PHE A CA 1
ATOM 4748 C C . PHE A 1 611 ? 38.344 -33.219 13.109 1 93.81 611 PHE A C 1
ATOM 4750 O O . PHE A 1 611 ? 38.031 -34.156 12.383 1 93.81 611 PHE A O 1
ATOM 4757 N N . ASN A 1 612 ? 39.469 -32.531 12.898 1 90.56 612 ASN A N 1
ATOM 4758 C CA . ASN A 1 612 ? 40.469 -32.719 11.852 1 90.56 612 ASN A CA 1
ATOM 4759 C C . ASN A 1 612 ? 39.812 -32.812 10.477 1 90.56 612 ASN A C 1
ATOM 4761 O O . ASN A 1 612 ? 40.25 -33.625 9.633 1 90.56 612 ASN A O 1
ATOM 4765 N N . ASN A 1 613 ? 38.688 -32.219 10.266 1 87.44 613 ASN A N 1
ATOM 4766 C CA . ASN A 1 613 ? 37.938 -32.219 9.016 1 87.44 613 ASN A CA 1
ATOM 4767 C C . ASN A 1 613 ? 37.562 -33.625 8.586 1 87.44 613 ASN A C 1
ATOM 4769 O O . ASN A 1 613 ? 37.531 -33.938 7.387 1 87.44 613 ASN A O 1
ATOM 4773 N N . ARG A 1 614 ? 37.531 -34.562 9.469 1 92.44 614 ARG A N 1
ATOM 4774 C CA . ARG A 1 614 ? 37.188 -35.969 9.211 1 92.44 614 ARG A CA 1
ATOM 4775 C C . ARG A 1 614 ? 35.844 -36.312 9.828 1 92.44 614 ARG A C 1
ATOM 4777 O O . ARG A 1 614 ? 34.969 -36.906 9.164 1 92.44 614 ARG A O 1
ATOM 4784 N N . TYR A 1 615 ? 35.656 -35.906 11.117 1 94.94 615 TYR A N 1
ATOM 4785 C CA . TYR A 1 615 ? 34.438 -36.188 11.844 1 94.94 615 TYR A CA 1
ATOM 4786 C C . TYR A 1 615 ? 33.656 -34.906 12.133 1 94.94 615 TYR A C 1
ATOM 4788 O O . TYR A 1 615 ? 34.219 -33.938 12.656 1 94.94 615 TYR A O 1
ATOM 4796 N N . MET A 1 616 ? 32.5 -34.969 11.75 1 95.31 616 MET A N 1
ATOM 4797 C CA . MET A 1 616 ? 31.656 -33.781 11.93 1 95.31 616 MET A CA 1
ATOM 4798 C C . MET A 1 616 ? 30.359 -34.125 12.641 1 95.31 616 MET A C 1
ATOM 4800 O O . MET A 1 616 ? 29.812 -35.219 12.438 1 95.31 616 MET A O 1
ATOM 4804 N N . ALA A 1 617 ? 29.859 -33.25 13.477 1 94.75 617 ALA A N 1
ATOM 4805 C CA . ALA A 1 617 ? 28.578 -33.375 14.172 1 94.75 617 ALA A CA 1
ATOM 4806 C C . ALA A 1 617 ? 27.844 -32.031 14.242 1 94.75 617 ALA A C 1
ATOM 4808 O O . ALA A 1 617 ? 28.484 -30.969 14.367 1 94.75 617 ALA A O 1
ATOM 4809 N N . GLU A 1 618 ? 26.547 -32.125 14.102 1 93.69 618 GLU A N 1
ATOM 4810 C CA . GLU A 1 618 ? 25.719 -30.922 14.172 1 93.69 618 GLU A CA 1
ATOM 4811 C C . GLU A 1 618 ? 24.453 -31.172 14.992 1 93.69 618 GLU A C 1
ATOM 4813 O O . GLU A 1 618 ? 23.828 -32.219 14.883 1 93.69 618 GLU A O 1
ATOM 4818 N N . PHE A 1 619 ? 24.203 -30.234 15.891 1 94.5 619 PHE A N 1
ATOM 4819 C CA . PHE A 1 619 ? 22.984 -30.266 16.688 1 94.5 619 PHE A CA 1
ATOM 4820 C C . PHE A 1 619 ? 22.203 -28.969 16.516 1 94.5 619 PHE A C 1
ATOM 4822 O O . PHE A 1 619 ? 22.75 -27.875 16.719 1 94.5 619 PHE A O 1
ATOM 4829 N N . ASN A 1 620 ? 20.953 -29.109 16.125 1 93.12 620 ASN A N 1
ATOM 4830 C CA . ASN A 1 620 ? 20.062 -27.969 15.969 1 93.12 620 ASN A CA 1
ATOM 4831 C C . ASN A 1 620 ? 18.766 -28.156 16.75 1 93.12 620 ASN A C 1
ATOM 4833 O O . ASN A 1 620 ? 18.375 -29.281 17.078 1 93.12 620 ASN A O 1
ATOM 4837 N N . PHE A 1 621 ? 18.109 -26.984 17.047 1 93.12 621 PHE A N 1
ATOM 4838 C CA . PHE A 1 621 ? 16.781 -27.078 17.641 1 93.12 621 PHE A CA 1
ATOM 4839 C C . PHE A 1 621 ? 15.969 -25.812 17.328 1 93.12 621 PHE A C 1
ATOM 4841 O O . PHE A 1 621 ? 16.547 -24.75 17.078 1 93.12 621 PHE A O 1
ATOM 4848 N N . GLY A 1 622 ? 14.688 -25.984 17.219 1 92.44 622 GLY A N 1
ATOM 4849 C CA . GLY A 1 622 ? 13.727 -24.891 17.156 1 92.44 622 GLY A CA 1
ATOM 4850 C C . GLY A 1 622 ? 12.672 -24.953 18.25 1 92.44 622 GLY A C 1
ATOM 4851 O O . GLY A 1 622 ? 12.078 -26.016 18.469 1 92.44 622 GLY A O 1
ATOM 4852 N N . TYR A 1 623 ? 12.617 -23.922 19.031 1 94.31 623 TYR A N 1
ATOM 4853 C CA . TYR A 1 623 ? 11.539 -23.734 20 1 94.31 623 TYR A CA 1
ATOM 4854 C C . TYR A 1 623 ? 10.594 -22.625 19.547 1 94.31 623 TYR A C 1
ATOM 4856 O O . TYR A 1 623 ? 10.836 -21.438 19.797 1 94.31 623 TYR A O 1
ATOM 4864 N N . ASN A 1 624 ? 9.477 -23.094 19 1 93.06 624 ASN A N 1
ATOM 4865 C CA . ASN A 1 624 ? 8.602 -22.156 18.297 1 93.06 624 ASN A CA 1
ATOM 4866 C C . ASN A 1 624 ? 7.266 -22 19.016 1 93.06 624 ASN A C 1
ATOM 4868 O O . ASN A 1 624 ? 6.738 -22.953 19.594 1 93.06 624 ASN A O 1
ATOM 4872 N N . GLY A 1 625 ? 6.75 -20.75 18.984 1 93.19 625 GLY A N 1
ATOM 4873 C CA . GLY A 1 625 ? 5.441 -20.438 19.531 1 93.19 625 GLY A CA 1
ATOM 4874 C C . GLY A 1 625 ? 4.469 -19.922 18.484 1 93.19 625 GLY A C 1
ATOM 4875 O O . GLY A 1 625 ? 4.859 -19.156 17.594 1 93.19 625 GLY A O 1
ATOM 4876 N N . SER A 1 626 ? 3.16 -20.438 18.594 1 91.5 626 SER A N 1
ATOM 4877 C CA . SER A 1 626 ? 2.092 -20.016 17.703 1 91.5 626 SER A CA 1
ATOM 4878 C C . SER A 1 626 ? 0.848 -19.609 18.484 1 91.5 626 SER A C 1
ATOM 4880 O O . SER A 1 626 ? 0.488 -20.234 19.469 1 91.5 626 SER A O 1
ATOM 4882 N N . GLU A 1 627 ? 0.256 -18.594 18.047 1 89.88 627 GLU A N 1
ATOM 4883 C CA . GLU A 1 627 ? -0.957 -18.094 18.688 1 89.88 627 GLU A CA 1
ATOM 4884 C C . GLU A 1 627 ? -2.145 -19.016 18.406 1 89.88 627 GLU A C 1
ATOM 4886 O O . GLU A 1 627 ? -3.172 -18.938 19.078 1 89.88 627 GLU A O 1
ATOM 4891 N N . ARG A 1 628 ? -2.096 -19.875 17.5 1 88.81 628 ARG A N 1
ATOM 4892 C CA . ARG A 1 628 ? -3.205 -20.703 17.031 1 88.81 628 ARG A CA 1
ATOM 4893 C C . ARG A 1 628 ? -3.557 -21.766 18.062 1 88.81 628 ARG A C 1
ATOM 4895 O O . ARG A 1 628 ? -4.66 -22.328 18.031 1 88.81 628 ARG A O 1
ATOM 4902 N N . PHE A 1 629 ? -2.639 -22.016 18.938 1 92.31 629 PHE A N 1
ATOM 4903 C CA . PHE A 1 629 ? -2.82 -23.125 19.859 1 92.31 629 PHE A CA 1
ATOM 4904 C C . PHE A 1 629 ? -3.109 -22.625 21.266 1 92.31 629 PHE A C 1
ATOM 4906 O O . PHE A 1 629 ? -2.701 -21.516 21.625 1 92.31 629 PHE A O 1
ATOM 4913 N N . TYR A 1 630 ? -3.828 -23.5 22 1 93.44 630 TYR A N 1
ATOM 4914 C CA . TYR A 1 630 ? -4.117 -23.203 23.391 1 93.44 630 TYR A CA 1
ATOM 4915 C C . TYR A 1 630 ? -2.834 -23.078 24.203 1 93.44 630 TYR A C 1
ATOM 4917 O O . TYR A 1 630 ? -1.783 -23.562 23.797 1 93.44 630 TYR A O 1
ATOM 4925 N N . ARG A 1 631 ? -2.854 -22.469 25.266 1 91.31 631 ARG A N 1
ATOM 4926 C CA . ARG A 1 631 ? -1.701 -22.125 26.094 1 91.31 631 ARG A CA 1
ATOM 4927 C C . ARG A 1 631 ? -0.861 -23.359 26.422 1 91.31 631 ARG A C 1
ATOM 4929 O O . ARG A 1 631 ? 0.366 -23.281 26.484 1 91.31 631 ARG A O 1
ATOM 4936 N N . SER A 1 632 ? -1.48 -24.5 26.578 1 90.69 632 SER A N 1
ATOM 4937 C CA . SER A 1 632 ? -0.755 -25.703 26.922 1 90.69 632 SER A CA 1
ATOM 4938 C C . SER A 1 632 ? 0.004 -26.266 25.734 1 90.69 632 SER A C 1
ATOM 4940 O O . SER A 1 632 ? 0.988 -26.984 25.891 1 90.69 632 SER A O 1
ATOM 4942 N N . GLU A 1 633 ? -0.42 -25.984 24.531 1 92.44 633 GLU A N 1
ATOM 4943 C CA . GLU A 1 633 ? 0.167 -26.531 23.312 1 92.44 633 GLU A CA 1
ATOM 4944 C C . GLU A 1 633 ? 0.814 -25.438 22.469 1 92.44 633 GLU A C 1
ATOM 4946 O O . GLU A 1 633 ? 1.225 -25.672 21.328 1 92.44 633 GLU A O 1
ATOM 4951 N N . ARG A 1 634 ? 0.962 -24.312 23 1 92.56 634 ARG A N 1
ATOM 4952 C CA . ARG A 1 634 ? 1.36 -23.125 22.234 1 92.56 634 ARG A CA 1
ATOM 4953 C C . ARG A 1 634 ? 2.805 -23.25 21.766 1 92.56 634 ARG A C 1
ATOM 4955 O O . ARG A 1 634 ? 3.133 -22.812 20.656 1 92.56 634 ARG A O 1
ATOM 4962 N N . TYR A 1 635 ? 3.654 -23.828 22.578 1 93.81 635 TYR A N 1
ATOM 4963 C CA . TYR A 1 635 ? 5.07 -23.906 22.234 1 93.81 635 TYR A CA 1
ATOM 4964 C C . TYR A 1 635 ? 5.465 -25.344 21.891 1 93.81 635 TYR A C 1
ATOM 4966 O O . TYR A 1 635 ? 4.984 -26.297 22.516 1 93.81 635 TYR A O 1
ATOM 4974 N N . GLY A 1 636 ? 6.262 -25.531 20.797 1 92.56 636 GLY A N 1
ATOM 4975 C CA . GLY A 1 636 ? 6.805 -26.812 20.391 1 92.56 636 GLY A CA 1
ATOM 4976 C C . GLY A 1 636 ? 8.32 -26.828 20.328 1 92.56 636 GLY A C 1
ATOM 4977 O O . GLY A 1 636 ? 8.938 -25.844 19.922 1 92.56 636 GLY A O 1
ATOM 4978 N N . PHE A 1 637 ? 8.891 -27.922 20.781 1 93.75 637 PHE A N 1
ATOM 4979 C CA . PHE A 1 637 ? 10.336 -28.141 20.719 1 93.75 637 PHE A CA 1
ATOM 4980 C C . PHE A 1 637 ? 10.688 -29.141 19.625 1 93.75 637 PHE A C 1
ATOM 4982 O O . PHE A 1 637 ? 10.211 -30.281 19.656 1 93.75 637 PHE A O 1
ATOM 4989 N N . PHE A 1 638 ? 11.578 -28.781 18.734 1 94.25 638 PHE A N 1
ATOM 4990 C CA . PHE A 1 638 ? 11.883 -29.594 17.562 1 94.25 638 PHE A CA 1
ATOM 4991 C C . PHE A 1 638 ? 13.391 -29.734 17.375 1 94.25 638 PHE A C 1
ATOM 4993 O O . PHE A 1 638 ? 14.008 -28.922 16.672 1 94.25 638 PHE A O 1
ATOM 5000 N N . PRO A 1 639 ? 13.984 -30.719 17.797 1 94.56 639 PRO A N 1
ATOM 5001 C CA . PRO A 1 639 ? 15.422 -30.938 17.688 1 94.56 639 PRO A CA 1
ATOM 5002 C C . PRO A 1 639 ? 15.812 -31.703 16.422 1 94.56 639 PRO A C 1
ATOM 5004 O O . PRO A 1 639 ? 14.984 -32.438 15.852 1 94.56 639 PRO A O 1
ATOM 5007 N N . ALA A 1 640 ? 17.031 -31.547 15.945 1 94.94 640 ALA A N 1
ATOM 5008 C CA . ALA A 1 640 ? 17.609 -32.281 14.82 1 94.94 640 ALA A CA 1
ATOM 5009 C C . ALA A 1 640 ? 19.109 -32.5 15.039 1 94.94 640 ALA A C 1
ATOM 5011 O O . ALA A 1 640 ? 19.812 -31.656 15.594 1 94.94 640 ALA A O 1
ATOM 5012 N N . ILE A 1 641 ? 19.594 -33.625 14.633 1 95.75 641 ILE A N 1
ATOM 5013 C CA . ILE A 1 641 ? 21 -34 14.789 1 95.75 641 ILE A CA 1
ATOM 5014 C C . ILE A 1 641 ? 21.547 -34.5 13.445 1 95.75 641 ILE A C 1
ATOM 5016 O O . ILE A 1 641 ? 20.812 -35.031 12.625 1 95.75 641 ILE A O 1
ATOM 5020 N N . GLY A 1 642 ? 22.766 -34.281 13.219 1 95.44 642 GLY A N 1
ATOM 5021 C CA . GLY A 1 642 ? 23.469 -34.75 12.031 1 95.44 642 GLY A CA 1
ATOM 5022 C C . GLY A 1 642 ? 24.891 -35.156 12.297 1 95.44 642 GLY A C 1
ATOM 5023 O O . GLY A 1 642 ? 25.562 -34.594 13.148 1 95.44 642 GLY A O 1
ATOM 5024 N N . ILE A 1 643 ? 25.375 -36.156 11.578 1 96.19 643 ILE A N 1
ATOM 5025 C CA . ILE A 1 643 ? 26.766 -36.625 11.656 1 96.19 643 ILE A CA 1
ATOM 5026 C C . ILE A 1 643 ? 27.344 -36.812 10.25 1 96.19 643 ILE A C 1
ATOM 5028 O O . ILE A 1 643 ? 26.609 -37.125 9.312 1 96.19 643 ILE A O 1
ATOM 5032 N N . GLY A 1 644 ? 28.531 -36.469 10.125 1 95.5 644 GLY A N 1
ATOM 5033 C CA . GLY A 1 644 ? 29.266 -36.594 8.867 1 95.5 644 GLY A CA 1
ATOM 5034 C C . GLY A 1 644 ? 30.641 -37.219 9.047 1 95.5 644 GLY A C 1
ATOM 5035 O O . GLY A 1 644 ? 31.297 -37 10.07 1 95.5 644 GLY A O 1
ATOM 5036 N N . TYR A 1 645 ? 31.047 -38 8.031 1 96 645 TYR A N 1
ATOM 5037 C CA . TYR A 1 645 ? 32.344 -38.656 8.016 1 96 645 TYR A CA 1
ATOM 5038 C C . TYR A 1 645 ? 33 -38.531 6.641 1 96 645 TYR A C 1
ATOM 5040 O O . TYR A 1 645 ? 32.5 -39.094 5.66 1 96 645 TYR A O 1
ATOM 5048 N N . ASP A 1 646 ? 34.062 -37.75 6.66 1 95.12 646 ASP A N 1
ATOM 5049 C CA . ASP A 1 646 ? 34.844 -37.656 5.43 1 95.12 646 ASP A CA 1
ATOM 5050 C C . ASP A 1 646 ? 35.969 -38.688 5.402 1 95.12 646 ASP A C 1
ATOM 5052 O O . ASP A 1 646 ? 37.094 -38.438 5.824 1 95.12 646 ASP A O 1
ATOM 5056 N N . ILE A 1 647 ? 35.75 -39.75 4.754 1 94.88 647 ILE A N 1
ATOM 5057 C CA . ILE A 1 647 ? 36.625 -40.906 4.762 1 94.88 647 ILE A CA 1
ATOM 5058 C C . ILE A 1 647 ? 37.875 -40.594 3.932 1 94.88 647 ILE A C 1
ATOM 5060 O O . ILE A 1 647 ? 38.938 -41.125 4.211 1 94.88 647 ILE A O 1
ATOM 5064 N N . SER A 1 648 ? 37.75 -39.781 2.998 1 92.31 648 SER A N 1
ATOM 5065 C CA . SER A 1 648 ? 38.875 -39.5 2.105 1 92.31 648 SER A CA 1
ATOM 5066 C C . SER A 1 648 ? 40 -38.781 2.842 1 92.31 648 SER A C 1
ATOM 5068 O O . SER A 1 648 ? 41.125 -38.719 2.367 1 92.31 648 SER A O 1
ATOM 5070 N N . ASN A 1 649 ? 39.688 -38.188 3.947 1 90.94 649 ASN A N 1
ATOM 5071 C CA . ASN A 1 649 ? 40.688 -37.438 4.699 1 90.94 649 ASN A CA 1
ATOM 5072 C C . ASN A 1 649 ? 41.438 -38.344 5.664 1 90.94 649 ASN A C 1
ATOM 5074 O O . ASN A 1 649 ? 42.344 -37.906 6.367 1 90.94 649 ASN A O 1
ATOM 5078 N N . GLU A 1 650 ? 41.125 -39.656 5.664 1 93.62 650 GLU A N 1
ATOM 5079 C CA . GLU A 1 650 ? 41.875 -40.594 6.465 1 93.62 650 GLU A CA 1
ATOM 5080 C C . GLU A 1 650 ? 43.219 -40.938 5.824 1 93.62 650 GLU A C 1
ATOM 5082 O O . GLU A 1 650 ? 43.375 -40.906 4.598 1 93.62 650 GLU A O 1
ATOM 5087 N N . LYS A 1 651 ? 44.156 -41.469 6.668 1 91.06 651 LYS A N 1
ATOM 5088 C CA . LYS A 1 651 ? 45.5 -41.781 6.191 1 91.06 651 LYS A CA 1
ATOM 5089 C C . LYS A 1 651 ? 45.5 -43 5.258 1 91.06 651 LYS A C 1
ATOM 5091 O O . LYS A 1 651 ? 46.25 -43.031 4.273 1 91.06 651 LYS A O 1
ATOM 5096 N N . PHE A 1 652 ? 44.75 -43.906 5.488 1 92.88 652 PHE A N 1
ATOM 5097 C CA . PHE A 1 652 ? 44.719 -45.125 4.676 1 92.88 652 PHE A CA 1
ATOM 5098 C C . PHE A 1 652 ? 44.156 -44.844 3.295 1 92.88 652 PHE A C 1
ATOM 5100 O O . PHE A 1 652 ? 44.312 -45.656 2.367 1 92.88 652 PHE A O 1
ATOM 5107 N N . TRP A 1 653 ? 43.469 -43.719 3.084 1 92.94 653 TRP A N 1
ATOM 5108 C CA . TRP A 1 653 ? 42.812 -43.375 1.835 1 92.94 653 TRP A CA 1
ATOM 5109 C C . TRP A 1 653 ? 43.75 -42.688 0.872 1 92.94 653 TRP A C 1
ATOM 5111 O O . TRP A 1 653 ? 43.406 -42.469 -0.294 1 92.94 653 TRP A O 1
ATOM 5121 N N . GLU A 1 654 ? 44.875 -42.375 1.127 1 89.38 654 GLU A N 1
ATOM 5122 C CA . GLU A 1 654 ? 45.812 -41.531 0.377 1 89.38 654 GLU A CA 1
ATOM 5123 C C . GLU A 1 654 ? 46.094 -42.125 -1.006 1 89.38 654 GLU A C 1
ATOM 5125 O O . GLU A 1 654 ? 46.125 -41.406 -1.999 1 89.38 654 GLU A O 1
ATOM 5130 N N . PRO A 1 655 ? 46.219 -43.438 -1.126 1 89.5 655 PRO A N 1
ATOM 5131 C CA . PRO A 1 655 ? 46.469 -43.969 -2.465 1 89.5 655 PRO A CA 1
ATOM 5132 C C . PRO A 1 655 ? 45.25 -43.844 -3.395 1 89.5 655 PRO A C 1
ATOM 5134 O O . PRO A 1 655 ? 45.438 -43.812 -4.617 1 89.5 655 PRO A O 1
ATOM 5137 N N . LEU A 1 656 ? 44.094 -43.719 -2.865 1 92.19 656 LEU A N 1
ATOM 5138 C CA . LEU A 1 656 ? 42.844 -43.656 -3.652 1 92.19 656 LEU A CA 1
ATOM 5139 C C . LEU A 1 656 ? 42.469 -42.219 -3.967 1 92.19 656 LEU A C 1
ATOM 5141 O O . LEU A 1 656 ? 41.594 -41.969 -4.785 1 92.19 656 LEU A O 1
ATOM 5145 N N . LYS A 1 657 ? 43.125 -41.281 -3.496 1 89.62 657 LYS A N 1
ATOM 5146 C CA . LYS A 1 657 ? 42.75 -39.875 -3.598 1 89.62 657 LYS A CA 1
ATOM 5147 C C . LYS A 1 657 ? 42.844 -39.375 -5.039 1 89.62 657 LYS A C 1
ATOM 5149 O O . LYS A 1 657 ? 42.188 -38.406 -5.418 1 89.62 657 LYS A O 1
ATOM 5154 N N . LYS A 1 658 ? 43.625 -40.031 -5.855 1 86.94 658 LYS A N 1
ATOM 5155 C CA . LYS A 1 658 ? 43.75 -39.625 -7.25 1 86.94 658 LYS A CA 1
ATOM 5156 C C . LYS A 1 658 ? 42.5 -39.969 -8.039 1 86.94 658 LYS A C 1
ATOM 5158 O O . LYS A 1 658 ? 42.094 -39.219 -8.914 1 86.94 658 LYS A O 1
ATOM 5163 N N . VAL A 1 659 ? 41.875 -41.094 -7.719 1 90.75 659 VAL A N 1
ATOM 5164 C CA . VAL A 1 659 ? 40.688 -41.531 -8.422 1 90.75 659 VAL A CA 1
ATOM 5165 C C . VAL A 1 659 ? 39.438 -41.031 -7.699 1 90.75 659 VAL A C 1
ATOM 5167 O O . VAL A 1 659 ? 38.469 -40.625 -8.344 1 90.75 659 VAL A O 1
ATOM 5170 N N . LEU A 1 660 ? 39.531 -41.125 -6.355 1 93.38 660 LEU A N 1
ATOM 5171 C CA . LEU A 1 660 ? 38.406 -40.75 -5.512 1 93.38 660 LEU A CA 1
ATOM 5172 C C . LEU A 1 660 ? 38.812 -39.688 -4.477 1 93.38 660 LEU A C 1
ATOM 5174 O O . LEU A 1 660 ? 38.875 -40 -3.281 1 93.38 660 LEU A O 1
ATOM 5178 N N . PRO A 1 661 ? 38.969 -38.5 -4.895 1 89.56 661 PRO A N 1
ATOM 5179 C CA . PRO A 1 661 ? 39.469 -37.438 -4.004 1 89.56 661 PRO A CA 1
ATOM 5180 C C . PRO A 1 661 ? 38.5 -37.156 -2.846 1 89.56 661 PRO A C 1
ATOM 5182 O O . PRO A 1 661 ? 38.938 -36.656 -1.798 1 89.56 661 PRO A O 1
ATOM 5185 N N . LYS A 1 662 ? 37.281 -37.375 -3.1 1 91.62 662 LYS A N 1
ATOM 5186 C CA . LYS A 1 662 ? 36.312 -37.094 -2.027 1 91.62 662 LYS A CA 1
ATOM 5187 C C . LYS A 1 662 ? 35.344 -38.25 -1.837 1 91.62 662 LYS A C 1
ATOM 5189 O O . LYS A 1 662 ? 34.812 -38.781 -2.811 1 91.62 662 LYS A O 1
ATOM 5194 N N . PHE A 1 663 ? 35.188 -38.688 -0.688 1 94.62 663 PHE A N 1
ATOM 5195 C CA . PHE A 1 663 ? 34.188 -39.688 -0.259 1 94.62 663 PHE A CA 1
ATOM 5196 C C . PHE A 1 663 ? 33.656 -39.344 1.132 1 94.62 663 PHE A C 1
ATOM 5198 O O . PHE A 1 663 ? 34.312 -39.625 2.135 1 94.62 663 PHE A O 1
ATOM 5205 N N . LYS A 1 664 ? 32.5 -38.812 1.181 1 94.88 664 LYS A N 1
ATOM 5206 C CA . LYS A 1 664 ? 31.922 -38.312 2.43 1 94.88 664 LYS A CA 1
ATOM 5207 C C . LYS A 1 664 ? 30.547 -38.938 2.662 1 94.88 664 LYS A C 1
ATOM 5209 O O . LYS A 1 664 ? 29.719 -39 1.748 1 94.88 664 LYS A O 1
ATOM 5214 N N . LEU A 1 665 ? 30.312 -39.469 3.854 1 96.25 665 LEU A N 1
ATOM 5215 C CA . LEU A 1 665 ? 29.016 -39.969 4.281 1 96.25 665 LEU A CA 1
ATOM 5216 C C . LEU A 1 665 ? 28.375 -39.031 5.281 1 96.25 665 LEU A C 1
ATOM 5218 O O . LEU A 1 665 ? 29.047 -38.438 6.137 1 96.25 665 LEU A O 1
ATOM 5222 N N . LYS A 1 666 ? 27.109 -38.875 5.09 1 95.38 666 LYS A N 1
ATOM 5223 C CA . LYS A 1 666 ? 26.359 -38 6 1 95.38 666 LYS A CA 1
ATOM 5224 C C . LYS A 1 666 ? 25.047 -38.625 6.418 1 95.38 666 LYS A C 1
ATOM 5226 O O . LYS A 1 666 ? 24.406 -39.312 5.621 1 95.38 666 LYS A O 1
ATOM 5231 N N . TYR A 1 667 ? 24.609 -38.375 7.594 1 96.44 667 TYR A N 1
ATOM 5232 C CA . TYR A 1 667 ? 23.328 -38.812 8.125 1 96.44 667 TYR A CA 1
ATOM 5233 C C . TYR A 1 667 ? 22.703 -37.719 9 1 96.44 667 TYR A C 1
ATOM 5235 O O . TYR A 1 667 ? 23.375 -37.125 9.836 1 96.44 667 TYR A O 1
ATOM 5243 N N . THR A 1 668 ? 21.484 -37.406 8.727 1 95.94 668 THR A N 1
ATOM 5244 C CA . THR A 1 668 ? 20.766 -36.438 9.555 1 95.94 668 THR A CA 1
ATOM 5245 C C . THR A 1 668 ? 19.422 -37 9.992 1 95.94 668 THR A C 1
ATOM 5247 O O . THR A 1 668 ? 18.797 -37.75 9.258 1 95.94 668 THR A O 1
ATOM 5250 N N . TYR A 1 669 ? 18.953 -36.594 11.18 1 96.12 669 TYR A N 1
ATOM 5251 C CA . TYR A 1 669 ? 17.656 -36.938 11.742 1 96.12 669 TYR A CA 1
ATOM 5252 C C . TYR A 1 669 ? 17.109 -35.812 12.586 1 96.12 669 TYR A C 1
ATOM 5254 O O . TYR A 1 669 ? 17.844 -35.156 13.328 1 96.12 669 TYR A O 1
ATOM 5262 N N . GLY A 1 670 ? 15.836 -35.562 12.391 1 94.38 670 GLY A N 1
ATOM 5263 C CA . GLY A 1 670 ? 15.289 -34.5 13.234 1 94.38 670 GLY A CA 1
ATOM 5264 C C . GLY A 1 670 ? 13.789 -34.312 13.062 1 94.38 670 GLY A C 1
ATOM 5265 O O . GLY A 1 670 ? 13.164 -35.031 12.273 1 94.38 670 GLY A O 1
ATOM 5266 N N . LEU A 1 671 ? 13.266 -33.375 13.883 1 93.62 671 LEU A N 1
ATOM 5267 C CA . LEU A 1 671 ? 11.844 -33.031 13.906 1 93.62 671 LEU A CA 1
ATOM 5268 C C . LEU A 1 671 ? 11.633 -31.578 13.453 1 93.62 671 LEU A C 1
ATOM 5270 O O . LEU A 1 671 ? 12.422 -30.703 13.797 1 93.62 671 LEU A O 1
ATOM 5274 N N . VAL A 1 672 ? 10.57 -31.391 12.695 1 91.75 672 VAL A N 1
ATOM 5275 C CA . VAL A 1 672 ? 10.164 -30.047 12.312 1 91.75 672 VAL A CA 1
ATOM 5276 C C . VAL A 1 672 ? 8.656 -29.875 12.539 1 91.75 672 VAL A C 1
ATOM 5278 O O . VAL A 1 672 ? 7.875 -30.781 12.219 1 91.75 672 VAL A O 1
ATOM 5281 N N . GLY A 1 673 ? 8.266 -28.734 13.086 1 90.56 673 GLY A N 1
ATOM 5282 C CA . GLY A 1 673 ? 6.863 -28.469 13.352 1 90.56 673 GLY A CA 1
ATOM 5283 C C . GLY A 1 673 ? 6.223 -27.562 12.32 1 90.56 673 GLY A C 1
ATOM 5284 O O . GLY A 1 673 ? 6.887 -26.703 11.75 1 90.56 673 GLY A O 1
ATOM 5285 N N . ASN A 1 674 ? 4.883 -27.781 12.102 1 90 674 ASN A N 1
ATOM 5286 C CA . ASN A 1 674 ? 4.066 -26.953 11.227 1 90 674 ASN A CA 1
ATOM 5287 C C . ASN A 1 674 ? 2.814 -26.438 11.938 1 90 674 ASN A C 1
ATOM 5289 O O . ASN A 1 674 ? 2.033 -27.234 12.461 1 90 674 ASN A O 1
ATOM 5293 N N . ASP A 1 675 ? 2.637 -25.094 11.922 1 89.06 675 ASP A N 1
ATOM 5294 C CA . ASP A 1 675 ? 1.463 -24.531 12.578 1 89.06 675 ASP A CA 1
ATOM 5295 C C . ASP A 1 675 ? 0.402 -24.125 11.562 1 89.06 675 ASP A C 1
ATOM 5297 O O . ASP A 1 675 ? -0.695 -23.703 11.938 1 89.06 675 ASP A O 1
ATOM 5301 N N . ALA A 1 676 ? 0.702 -24.188 10.328 1 85.75 676 ALA A N 1
ATOM 5302 C CA . ALA A 1 676 ? -0.276 -23.828 9.305 1 85.75 676 ALA A CA 1
ATOM 5303 C C . ALA A 1 676 ? -1.207 -25 9.008 1 85.75 676 ALA A C 1
ATOM 5305 O O . ALA A 1 676 ? -1.21 -25.531 7.891 1 85.75 676 ALA A O 1
ATOM 5306 N N . ILE A 1 677 ? -2.031 -25.328 9.891 1 85.06 677 ILE A N 1
ATOM 5307 C CA . ILE A 1 677 ? -2.844 -26.547 9.797 1 85.06 677 ILE A CA 1
ATOM 5308 C C . ILE A 1 677 ? -4.258 -26.172 9.344 1 85.06 677 ILE A C 1
ATOM 5310 O O . ILE A 1 677 ? -5.043 -27.062 8.977 1 85.06 677 ILE A O 1
ATOM 5314 N N . GLY A 1 678 ? -4.57 -24.875 9.32 1 80.62 678 GLY A N 1
ATOM 5315 C CA . GLY A 1 678 ? -5.863 -24.406 8.844 1 80.62 678 GLY A CA 1
ATOM 5316 C C . GLY A 1 678 ? -5.789 -23.062 8.133 1 80.62 678 GLY A C 1
ATOM 5317 O O . GLY A 1 678 ? -4.762 -22.391 8.188 1 80.62 678 GLY A O 1
ATOM 5318 N N . ASP A 1 679 ? -6.918 -22.812 7.48 1 78.75 679 ASP A N 1
ATOM 5319 C CA . ASP A 1 679 ? -6.941 -21.562 6.738 1 78.75 679 ASP A CA 1
ATOM 5320 C C . ASP A 1 679 ? -7.172 -20.375 7.668 1 78.75 679 ASP A C 1
ATOM 5322 O O . ASP A 1 679 ? -7.168 -20.531 8.891 1 78.75 679 ASP A O 1
ATOM 5326 N N . GLU A 1 680 ? -7.324 -19.203 7.145 1 75.69 680 GLU A N 1
ATOM 5327 C CA . GLU A 1 680 ? -7.414 -17.984 7.934 1 75.69 680 GLU A CA 1
ATOM 5328 C C . GLU A 1 680 ? -8.711 -17.938 8.734 1 75.69 680 GLU A C 1
ATOM 5330 O O . GLU A 1 680 ? -8.789 -17.25 9.758 1 75.69 680 GLU A O 1
ATOM 5335 N N . ASP A 1 681 ? -9.656 -18.703 8.273 1 75.44 681 ASP A N 1
ATOM 5336 C CA . ASP A 1 681 ? -10.93 -18.734 8.992 1 75.44 681 ASP A CA 1
ATOM 5337 C C . ASP A 1 681 ? -10.844 -19.656 10.203 1 75.44 681 ASP A C 1
ATOM 5339 O O . ASP A 1 681 ? -11.68 -19.594 11.102 1 75.44 681 ASP A O 1
ATOM 5343 N N . ASP A 1 682 ? -9.812 -20.547 10.156 1 79.19 682 ASP A N 1
ATOM 5344 C CA . ASP A 1 682 ? -9.539 -21.469 11.258 1 79.19 682 ASP A CA 1
ATOM 5345 C C . ASP A 1 682 ? -8.367 -20.984 12.102 1 79.19 682 ASP A C 1
ATOM 5347 O O . ASP A 1 682 ? -7.375 -21.703 12.266 1 79.19 682 ASP A O 1
ATOM 5351 N N . ARG A 1 683 ? -8.422 -19.906 12.75 1 86.69 683 ARG A N 1
ATOM 5352 C CA . ARG A 1 683 ? -7.246 -19.328 13.391 1 86.69 683 ARG A CA 1
ATOM 5353 C C . ARG A 1 683 ? -7.098 -19.844 14.82 1 86.69 683 ARG A C 1
ATOM 5355 O O . ARG A 1 683 ? -6.074 -20.438 15.172 1 86.69 683 ARG A O 1
ATOM 5362 N N . PHE A 1 684 ? -8.141 -19.703 15.688 1 89.25 684 PHE A N 1
ATOM 5363 C CA . PHE A 1 684 ? -8.055 -20.125 17.078 1 89.25 684 PHE A CA 1
ATOM 5364 C C . PHE A 1 684 ? -8.906 -21.359 17.328 1 89.25 684 PHE A C 1
ATOM 5366 O O . PHE A 1 684 ? -10.055 -21.25 17.75 1 89.25 684 PHE A O 1
ATOM 5373 N N . PHE A 1 685 ? -8.289 -22.516 17.328 1 86.12 685 PHE A N 1
ATOM 5374 C CA . PHE A 1 685 ? -9 -23.781 17.469 1 86.12 685 PHE A CA 1
ATOM 5375 C C . PHE A 1 685 ? -9.477 -23.984 18.906 1 86.12 685 PHE A C 1
ATOM 5377 O O . PHE A 1 685 ? -10.383 -24.781 19.156 1 86.12 685 PHE A O 1
ATOM 5384 N N . TYR A 1 686 ? -8.891 -23.25 19.812 1 89.31 686 TYR A N 1
ATOM 5385 C CA . TYR A 1 686 ? -9.25 -23.406 21.219 1 89.31 686 TYR A CA 1
ATOM 5386 C C . TYR A 1 686 ? -10.461 -22.562 21.578 1 89.31 686 TYR A C 1
ATOM 5388 O O . TYR A 1 686 ? -10.883 -22.531 22.734 1 89.31 686 TYR A O 1
ATOM 5396 N N . LEU A 1 687 ? -10.938 -21.875 20.625 1 87.69 687 LEU A N 1
ATOM 5397 C CA . LEU A 1 687 ? -12.172 -21.125 20.797 1 87.69 687 LEU A CA 1
ATOM 5398 C C . LEU A 1 687 ? -13.281 -21.688 19.922 1 87.69 687 LEU A C 1
ATOM 5400 O O . LEU A 1 687 ? -13.039 -22.094 18.781 1 87.69 687 LEU A O 1
ATOM 5404 N N . SER A 1 688 ? -14.469 -21.719 20.484 1 85.44 688 SER A N 1
ATOM 5405 C CA . SER A 1 688 ? -15.617 -22.062 19.656 1 85.44 688 SER A CA 1
ATOM 5406 C C . SER A 1 688 ? -16.047 -20.891 18.781 1 85.44 688 SER A C 1
ATOM 5408 O O . SER A 1 688 ? -15.906 -19.734 19.172 1 85.44 688 SER A O 1
ATOM 5410 N N . GLU A 1 689 ? -16.359 -21.203 17.641 1 80.56 689 GLU A N 1
ATOM 5411 C CA . GLU A 1 689 ? -16.938 -20.203 16.75 1 80.56 689 GLU A CA 1
ATOM 5412 C C . GLU A 1 689 ? -18.453 -20.375 16.641 1 80.56 689 GLU A C 1
ATOM 5414 O O . GLU A 1 689 ? -18.922 -21.406 16.188 1 80.56 689 GLU A O 1
ATOM 5419 N N . VAL A 1 690 ? -19.156 -19.344 17.25 1 79 690 VAL A N 1
ATOM 5420 C CA . VAL A 1 690 ? -20.609 -19.406 17.25 1 79 690 VAL A CA 1
ATOM 5421 C C . VAL A 1 690 ? -21.172 -18.188 16.531 1 79 690 VAL A C 1
ATOM 5423 O O . VAL A 1 690 ? -20.766 -17.047 16.812 1 79 690 VAL A O 1
ATOM 5426 N N . ASP A 1 691 ? -21.906 -18.438 15.461 1 75.81 691 ASP A N 1
ATOM 5427 C CA . ASP A 1 691 ? -22.703 -17.375 14.859 1 75.81 691 ASP A CA 1
ATOM 5428 C C . ASP A 1 691 ? -24.016 -17.188 15.602 1 75.81 691 ASP A C 1
ATOM 5430 O O . ASP A 1 691 ? -24.953 -17.969 15.422 1 75.81 691 ASP A O 1
ATOM 5434 N N . ALA A 1 692 ? -24.094 -16.188 16.422 1 72.31 692 ALA A N 1
ATOM 5435 C CA . ALA A 1 692 ? -25.25 -15.977 17.281 1 72.31 692 ALA A CA 1
ATOM 5436 C C . ALA A 1 692 ? -26.406 -15.359 16.5 1 72.31 692 ALA A C 1
ATOM 5438 O O . ALA A 1 692 ? -27.516 -15.211 17.016 1 72.31 692 ALA A O 1
ATOM 5439 N N . ASN A 1 693 ? -26.156 -14.938 15.258 1 70.06 693 ASN A N 1
ATOM 5440 C CA . ASN A 1 693 ? -27.172 -14.305 14.422 1 70.06 693 ASN A CA 1
ATOM 5441 C C . ASN A 1 693 ? -27.219 -14.922 13.023 1 70.06 693 ASN A C 1
ATOM 5443 O O . ASN A 1 693 ? -27.125 -14.211 12.023 1 70.06 693 ASN A O 1
ATOM 5447 N N . ASP A 1 694 ? -27.359 -16.172 12.969 1 74.56 694 ASP A N 1
ATOM 5448 C CA . ASP A 1 694 ? -27.391 -16.891 11.703 1 74.56 694 ASP A CA 1
ATOM 5449 C C . ASP A 1 694 ? -28.75 -16.75 11.023 1 74.56 694 ASP A C 1
ATOM 5451 O O . ASP A 1 694 ? -29.75 -17.297 11.492 1 74.56 694 ASP A O 1
ATOM 5455 N N . SER A 1 695 ? -28.859 -16.031 9.969 1 72.12 695 SER A N 1
ATOM 5456 C CA . SER A 1 695 ? -30.094 -15.789 9.234 1 72.12 695 SER A CA 1
ATOM 5457 C C . SER A 1 695 ? -30.625 -17.062 8.586 1 72.12 695 SER A C 1
ATOM 5459 O O . SER A 1 695 ? -31.812 -17.172 8.297 1 72.12 695 SER A O 1
ATOM 5461 N N . GLY A 1 696 ? -29.703 -18.016 8.32 1 68.25 696 GLY A N 1
ATOM 5462 C CA . GLY A 1 696 ? -30.125 -19.266 7.723 1 68.25 696 GLY A CA 1
ATOM 5463 C C . GLY A 1 696 ? -30.969 -20.125 8.656 1 68.25 696 GLY A C 1
ATOM 5464 O O . GLY A 1 696 ? -31.656 -21.031 8.211 1 68.25 696 GLY A O 1
ATOM 5465 N N . LYS A 1 697 ? -30.938 -19.703 9.961 1 78.62 697 LYS A N 1
ATOM 5466 C CA . LYS A 1 697 ? -31.734 -20.391 10.961 1 78.62 697 LYS A CA 1
ATOM 5467 C C . LYS A 1 697 ? -32.75 -19.438 11.594 1 78.62 697 LYS A C 1
ATOM 5469 O O . LYS A 1 697 ? -32.969 -19.469 12.812 1 78.62 697 LYS A O 1
ATOM 5474 N N . SER A 1 698 ? -33.25 -18.578 10.797 1 77.69 698 SER A N 1
ATOM 5475 C CA . SER A 1 698 ? -34.219 -17.609 11.297 1 77.69 698 SER A CA 1
ATOM 5476 C C . SER A 1 698 ? -35.562 -18.25 11.531 1 77.69 698 SER A C 1
ATOM 5478 O O . SER A 1 698 ? -35.906 -19.25 10.891 1 77.69 698 SER A O 1
ATOM 5480 N N . TYR A 1 699 ? -36.188 -17.844 12.695 1 76.75 699 TYR A N 1
ATOM 5481 C CA . TYR A 1 699 ? -37.562 -18.297 12.977 1 76.75 699 TYR A CA 1
ATOM 5482 C C . TYR A 1 699 ? -38.5 -17.109 13.172 1 76.75 699 TYR A C 1
ATOM 5484 O O . TYR A 1 699 ? -38.156 -16.141 13.844 1 76.75 699 TYR A O 1
ATOM 5492 N N . GLY A 1 700 ? -39.469 -17.016 12.406 1 74.06 700 GLY A N 1
ATOM 5493 C CA . GLY A 1 700 ? -40.469 -15.977 12.508 1 74.06 700 GLY A CA 1
ATOM 5494 C C . GLY A 1 700 ? -41.5 -16.25 13.602 1 74.06 700 GLY A C 1
ATOM 5495 O O . GLY A 1 700 ? -41.969 -17.375 13.758 1 74.06 700 GLY A O 1
ATOM 5496 N N . PHE A 1 701 ? -41.469 -15.219 14.586 1 75.19 701 PHE A N 1
ATOM 5497 C CA . PHE A 1 701 ? -42.438 -15.312 15.68 1 75.19 701 PHE A CA 1
ATOM 5498 C C . PHE A 1 701 ? -43.594 -14.336 15.469 1 75.19 701 PHE A C 1
ATOM 5500 O O . PHE A 1 701 ? -43.5 -13.469 14.602 1 75.19 701 PHE A O 1
ATOM 5507 N N . GLY A 1 702 ? -44.562 -14.469 16.297 1 68.25 702 GLY A N 1
ATOM 5508 C CA . GLY A 1 702 ? -45.75 -13.625 16.312 1 68.25 702 GLY A CA 1
ATOM 5509 C C . GLY A 1 702 ? -46.875 -14.195 15.508 1 68.25 702 GLY A C 1
ATOM 5510 O O . GLY A 1 702 ? -46.75 -15.234 14.859 1 68.25 702 GLY A O 1
ATOM 5511 N N . THR A 1 703 ? -48 -13.625 15.719 1 70.31 703 THR A N 1
ATOM 5512 C CA . THR A 1 703 ? -49.219 -14.102 15.086 1 70.31 703 THR A CA 1
ATOM 5513 C C . THR A 1 703 ? -49.094 -14.07 13.562 1 70.31 703 THR A C 1
ATOM 5515 O O . THR A 1 703 ? -49.531 -14.992 12.875 1 70.31 703 THR A O 1
ATOM 5518 N N . ASP A 1 704 ? -48.438 -12.984 13.102 1 70.19 704 ASP A N 1
ATOM 5519 C CA . ASP A 1 704 ? -48.312 -12.867 11.656 1 70.19 704 ASP A CA 1
ATOM 5520 C C . ASP A 1 704 ? -46.875 -13.156 11.219 1 70.19 704 ASP A C 1
ATOM 5522 O O . ASP A 1 704 ? -46.5 -12.859 10.086 1 70.19 704 ASP A O 1
ATOM 5526 N N . PHE A 1 705 ? -46.094 -13.805 12.039 1 72.38 705 PHE A N 1
ATOM 5527 C CA . PHE A 1 705 ? -44.719 -14.234 11.789 1 72.38 705 PHE A CA 1
ATOM 5528 C C . PHE A 1 705 ? -43.875 -13.07 11.336 1 72.38 705 PHE A C 1
ATOM 5530 O O . PHE A 1 705 ? -42.969 -13.234 10.516 1 72.38 705 PHE A O 1
ATOM 5537 N N . ASN A 1 706 ? -44.25 -11.82 11.656 1 68.5 706 ASN A N 1
ATOM 5538 C CA . ASN A 1 706 ? -43.562 -10.625 11.211 1 68.5 706 ASN A CA 1
ATOM 5539 C C . ASN A 1 706 ? -42.344 -10.328 12.086 1 68.5 706 ASN A C 1
ATOM 5541 O O . ASN A 1 706 ? -41.594 -9.398 11.82 1 68.5 706 ASN A O 1
ATOM 5545 N N . TYR A 1 707 ? -42.25 -11.047 13.117 1 71.75 707 TYR A N 1
ATOM 5546 C CA . TYR A 1 707 ? -41.094 -10.867 13.984 1 71.75 707 TYR A CA 1
ATOM 5547 C C . TYR A 1 707 ? -40.094 -12 13.797 1 71.75 707 TYR A C 1
ATOM 5549 O O . TYR A 1 707 ? -40.375 -13.141 14.18 1 71.75 707 TYR A O 1
ATOM 5557 N N . THR A 1 708 ? -39.062 -11.688 12.938 1 75 708 THR A N 1
ATOM 5558 C CA . THR A 1 708 ? -38.062 -12.727 12.664 1 75 708 THR A CA 1
ATOM 5559 C C . THR A 1 708 ? -36.812 -12.531 13.516 1 75 708 THR A C 1
ATOM 5561 O O . THR A 1 708 ? -36.344 -11.406 13.648 1 75 708 THR A O 1
ATOM 5564 N N . LYS A 1 709 ? -36.469 -13.625 14.352 1 75.81 709 LYS A N 1
ATOM 5565 C CA . LYS A 1 709 ? -35.188 -13.641 15.047 1 75.81 709 LYS A CA 1
ATOM 5566 C C . LYS A 1 709 ? -34.25 -14.672 14.438 1 75.81 709 LYS A C 1
ATOM 5568 O O . LYS A 1 709 ? -34.656 -15.797 14.148 1 75.81 709 LYS A O 1
ATOM 5573 N N . ASN A 1 710 ? -33.062 -14.266 14.156 1 75.12 710 ASN A N 1
ATOM 5574 C CA . ASN A 1 710 ? -32.062 -15.172 13.617 1 75.12 710 ASN A CA 1
ATOM 5575 C C . ASN A 1 710 ? -31.625 -16.188 14.656 1 75.12 710 ASN A C 1
ATOM 5577 O O . ASN A 1 710 ? -31.719 -15.945 15.859 1 75.12 710 ASN A O 1
ATOM 5581 N N . GLY A 1 711 ? -31.422 -17.422 14.195 1 77.25 711 GLY A N 1
ATOM 5582 C CA . GLY A 1 711 ? -30.984 -18.484 15.086 1 77.25 711 GLY A CA 1
ATOM 5583 C C . GLY A 1 711 ? -29.484 -18.484 15.336 1 77.25 711 GLY A C 1
ATOM 5584 O O . GLY A 1 711 ? -28.812 -17.5 15.039 1 77.25 711 GLY A O 1
ATOM 5585 N N . VAL A 1 712 ? -29.016 -19.469 16.266 1 79.62 712 VAL A N 1
ATOM 5586 C CA . VAL A 1 712 ? -27.609 -19.594 16.625 1 79.62 712 VAL A CA 1
ATOM 5587 C C . VAL A 1 712 ? -27.016 -20.844 15.969 1 79.62 712 VAL A C 1
ATOM 5589 O O . VAL A 1 712 ? -27.656 -21.891 15.922 1 79.62 712 VAL A O 1
ATOM 5592 N N . THR A 1 713 ? -25.938 -20.688 15.258 1 80.81 713 THR A N 1
ATOM 5593 C CA . THR A 1 713 ? -25.219 -21.812 14.656 1 80.81 713 THR A CA 1
ATOM 5594 C C . THR A 1 713 ? -23.797 -21.906 15.18 1 80.81 713 THR A C 1
ATOM 5596 O O . THR A 1 713 ? -23.094 -20.906 15.258 1 80.81 713 THR A O 1
ATOM 5599 N N . VAL A 1 714 ? -23.547 -23.172 15.617 1 82.12 714 VAL A N 1
ATOM 5600 C CA . VAL A 1 714 ? -22.156 -23.406 15.992 1 82.12 714 VAL A CA 1
ATOM 5601 C C . VAL A 1 714 ? -21.344 -23.812 14.758 1 82.12 714 VAL A C 1
ATOM 5603 O O . VAL A 1 714 ? -21.672 -24.812 14.094 1 82.12 714 VAL A O 1
ATOM 5606 N N . ARG A 1 715 ? -20.359 -23.094 14.398 1 79 715 ARG A N 1
ATOM 5607 C CA . ARG A 1 715 ? -19.547 -23.344 13.211 1 79 715 ARG A CA 1
ATOM 5608 C C . ARG A 1 715 ? -18.328 -24.203 13.539 1 79 715 ARG A C 1
ATOM 5610 O O . ARG A 1 715 ? -17.812 -24.906 12.672 1 79 715 ARG A O 1
ATOM 5617 N N . ARG A 1 716 ? -17.859 -24.094 14.773 1 83.94 716 ARG A N 1
ATOM 5618 C CA . ARG A 1 716 ? -16.703 -24.875 15.195 1 83.94 716 ARG A CA 1
ATOM 5619 C C . ARG A 1 716 ? -16.703 -25.078 16.703 1 83.94 716 ARG A C 1
ATOM 5621 O O . ARG A 1 716 ? -17.016 -24.156 17.469 1 83.94 716 ARG A O 1
ATOM 5628 N N . TYR A 1 717 ? -16.391 -26.312 17.125 1 86.44 717 TYR A N 1
ATOM 5629 C CA . TYR A 1 717 ? -16.25 -26.609 18.547 1 86.44 717 TYR A CA 1
ATOM 5630 C C . TYR A 1 717 ? -14.812 -26.375 19.016 1 86.44 717 TYR A C 1
ATOM 5632 O O . TYR A 1 717 ? -13.867 -26.641 18.266 1 86.44 717 TYR A O 1
ATOM 5640 N N . ASP A 1 718 ? -14.742 -25.844 20.25 1 87.94 718 ASP A N 1
ATOM 5641 C CA . ASP A 1 718 ? -13.406 -25.641 20.797 1 87.94 718 ASP A CA 1
ATOM 5642 C C . ASP A 1 718 ? -12.688 -26.969 21.016 1 87.94 718 ASP A C 1
ATOM 5644 O O . ASP A 1 718 ? -13.312 -27.953 21.406 1 87.94 718 ASP A O 1
ATOM 5648 N N . ASN A 1 719 ? -11.492 -27.078 20.625 1 89.88 719 ASN A N 1
ATOM 5649 C CA . ASN A 1 719 ? -10.602 -28.203 20.859 1 89.88 719 ASN A CA 1
ATOM 5650 C C . ASN A 1 719 ? -9.227 -27.734 21.344 1 89.88 719 ASN A C 1
ATOM 5652 O O . ASN A 1 719 ? -8.383 -27.359 20.531 1 89.88 719 ASN A O 1
ATOM 5656 N N . ARG A 1 720 ? -8.969 -27.828 22.531 1 92.19 720 ARG A N 1
ATOM 5657 C CA . ARG A 1 720 ? -7.762 -27.297 23.156 1 92.19 720 ARG A CA 1
ATOM 5658 C C . ARG A 1 720 ? -6.586 -28.25 22.969 1 92.19 720 ARG A C 1
ATOM 5660 O O . ARG A 1 720 ? -5.438 -27.891 23.234 1 92.19 720 ARG A O 1
ATOM 5667 N N . ASP A 1 721 ? -6.918 -29.391 22.312 1 91.38 721 ASP A N 1
ATOM 5668 C CA . ASP A 1 721 ? -5.875 -30.391 22.172 1 91.38 721 ASP A CA 1
ATOM 5669 C C . ASP A 1 721 ? -5.227 -30.312 20.781 1 91.38 721 ASP A C 1
ATOM 5671 O O . ASP A 1 721 ? -4.227 -30.984 20.531 1 91.38 721 ASP A O 1
ATOM 5675 N N . ILE A 1 722 ? -5.816 -29.531 19.984 1 91.94 722 ILE A N 1
ATOM 5676 C CA . ILE A 1 722 ? -5.203 -29.359 18.672 1 91.94 722 ILE A CA 1
ATOM 5677 C C . ILE A 1 722 ? -3.805 -28.766 18.828 1 91.94 722 ILE A C 1
ATOM 5679 O O . ILE A 1 722 ? -3.605 -27.828 19.625 1 91.94 722 ILE A O 1
ATOM 5683 N N . THR A 1 723 ? -2.859 -29.344 18.094 1 92.31 723 THR A N 1
ATOM 5684 C CA . THR A 1 723 ? -1.465 -28.969 18.297 1 92.31 723 THR A CA 1
ATOM 5685 C C . THR A 1 723 ? -0.707 -28.969 16.969 1 92.31 723 THR A C 1
ATOM 5687 O O . THR A 1 723 ? -1.316 -29.031 15.906 1 92.31 723 THR A O 1
ATOM 5690 N N . TRP A 1 724 ? 0.616 -28.953 17.094 1 92.25 724 TRP A N 1
ATOM 5691 C CA . TRP A 1 724 ? 1.51 -28.891 15.945 1 92.25 724 TRP A CA 1
ATOM 5692 C C . TRP A 1 724 ? 1.461 -30.172 15.133 1 92.25 724 TRP A C 1
ATOM 5694 O O . TRP A 1 724 ? 1.403 -31.266 15.695 1 92.25 724 TRP A O 1
ATOM 5704 N N . GLU A 1 725 ? 1.423 -29.953 13.766 1 93.06 725 GLU A N 1
ATOM 5705 C CA . GLU A 1 725 ? 1.814 -31.062 12.898 1 93.06 725 GLU A CA 1
ATOM 5706 C C . GLU A 1 725 ? 3.318 -31.312 12.969 1 93.06 725 GLU A C 1
ATOM 5708 O O . GLU A 1 725 ? 4.109 -30.375 12.891 1 93.06 725 GLU A O 1
ATOM 5713 N N . LYS A 1 726 ? 3.734 -32.531 13.055 1 93.19 726 LYS A N 1
ATOM 5714 C CA . LYS A 1 726 ? 5.148 -32.844 13.25 1 93.19 726 LYS A CA 1
ATOM 5715 C C . LYS A 1 726 ? 5.68 -33.719 12.109 1 93.19 726 LYS A C 1
ATOM 5717 O O . LYS A 1 726 ? 5.035 -34.688 11.703 1 93.19 726 LYS A O 1
ATOM 5722 N N . ALA A 1 727 ? 6.789 -33.375 11.609 1 93.44 727 ALA A N 1
ATOM 5723 C CA . ALA A 1 727 ? 7.473 -34.125 10.562 1 93.44 727 ALA A CA 1
ATOM 5724 C C . ALA A 1 727 ? 8.766 -34.75 11.086 1 93.44 727 ALA A C 1
ATOM 5726 O O . ALA A 1 727 ? 9.672 -34 11.516 1 93.44 727 ALA A O 1
ATOM 5727 N N . TYR A 1 728 ? 8.875 -36.031 11.117 1 95.12 728 TYR A N 1
ATOM 5728 C CA . TYR A 1 728 ? 10.102 -36.781 11.422 1 95.12 728 TYR A CA 1
ATOM 5729 C C . TYR A 1 728 ? 10.883 -37.062 10.148 1 95.12 728 TYR A C 1
ATOM 5731 O O . TYR A 1 728 ? 10.445 -37.844 9.305 1 95.12 728 TYR A O 1
ATOM 5739 N N . LYS A 1 729 ? 12.031 -36.5 10.031 1 95.31 729 LYS A N 1
ATOM 5740 C CA . LYS A 1 729 ? 12.781 -36.562 8.781 1 95.31 729 LYS A CA 1
ATOM 5741 C C . LYS A 1 729 ? 14.117 -37.281 8.984 1 95.31 729 LYS A C 1
ATOM 5743 O O . LYS A 1 729 ? 14.82 -37 9.961 1 95.31 729 LYS A O 1
ATOM 5748 N N . SER A 1 730 ? 14.453 -38.156 8.094 1 96.38 730 SER A N 1
ATOM 5749 C CA . SER A 1 730 ? 15.758 -38.812 8.031 1 96.38 730 SER A CA 1
ATOM 5750 C C . SER A 1 730 ? 16.375 -38.688 6.645 1 96.38 730 SER A C 1
ATOM 5752 O O . SER A 1 730 ? 15.672 -38.75 5.633 1 96.38 730 SER A O 1
ATOM 5754 N N . ASN A 1 731 ? 17.656 -38.469 6.652 1 96.69 731 ASN A N 1
ATOM 5755 C CA . ASN A 1 731 ? 18.375 -38.281 5.391 1 96.69 731 ASN A CA 1
ATOM 5756 C C . ASN A 1 731 ? 19.703 -39.031 5.406 1 96.69 731 ASN A C 1
ATOM 5758 O O . ASN A 1 731 ? 20.484 -38.906 6.355 1 96.69 731 ASN A O 1
ATOM 5762 N N . TYR A 1 732 ? 19.969 -39.844 4.402 1 97.12 732 TYR A N 1
ATOM 5763 C CA . TYR A 1 732 ? 21.234 -40.5 4.152 1 97.12 732 TYR A CA 1
ATOM 5764 C C . TYR A 1 732 ? 21.922 -39.938 2.91 1 97.12 732 TYR A C 1
ATOM 5766 O O . TYR A 1 732 ? 21.375 -40.062 1.804 1 97.12 732 TYR A O 1
ATOM 5774 N N . GLY A 1 733 ? 23.062 -39.438 3.16 1 95.5 733 GLY A N 1
ATOM 5775 C CA . GLY A 1 733 ? 23.703 -38.75 2.047 1 95.5 733 GLY A CA 1
ATOM 5776 C C . GLY A 1 733 ? 25.078 -39.312 1.729 1 95.5 733 GLY A C 1
ATOM 5777 O O . GLY A 1 733 ? 25.812 -39.75 2.629 1 95.5 733 GLY A O 1
ATOM 5778 N N . LEU A 1 734 ? 25.438 -39.219 0.44 1 95.5 734 LEU A N 1
ATOM 5779 C CA . LEU A 1 734 ? 26.75 -39.594 -0.09 1 95.5 734 LEU A CA 1
ATOM 5780 C C . LEU A 1 734 ? 27.266 -38.531 -1.051 1 95.5 734 LEU A C 1
ATOM 5782 O O . LEU A 1 734 ? 26.547 -38.094 -1.931 1 95.5 734 LEU A O 1
ATOM 5786 N N . GLU A 1 735 ? 28.453 -38.156 -0.781 1 94 735 GLU A N 1
ATOM 5787 C CA . GLU A 1 735 ? 29.141 -37.25 -1.689 1 94 735 GLU A CA 1
ATOM 5788 C C . GLU A 1 735 ? 30.453 -37.844 -2.193 1 94 735 GLU A C 1
ATOM 5790 O O . GLU A 1 735 ? 31.266 -38.312 -1.399 1 94 735 GLU A O 1
ATOM 5795 N N . LEU A 1 736 ? 30.625 -37.844 -3.436 1 92.88 736 LEU A N 1
ATOM 5796 C CA . LEU A 1 736 ? 31.844 -38.375 -4 1 92.88 736 LEU A CA 1
ATOM 5797 C C . LEU A 1 736 ? 32.344 -37.531 -5.172 1 92.88 736 LEU A C 1
ATOM 5799 O O . LEU A 1 736 ? 31.531 -36.938 -5.879 1 92.88 736 LEU A O 1
ATOM 5803 N N . SER A 1 737 ? 33.562 -37.406 -5.266 1 91.69 737 SER A N 1
ATOM 5804 C CA . SER A 1 737 ? 34.219 -36.812 -6.43 1 91.69 737 SER A CA 1
ATOM 5805 C C . SER A 1 737 ? 35.094 -37.844 -7.137 1 91.69 737 SER A C 1
ATOM 5807 O O . SER A 1 737 ? 35.812 -38.594 -6.488 1 91.69 737 SER A O 1
ATOM 5809 N N . LEU A 1 738 ? 34.906 -37.875 -8.477 1 91.62 738 LEU A N 1
ATOM 5810 C CA . LEU A 1 738 ? 35.688 -38.781 -9.281 1 91.62 738 LEU A CA 1
ATOM 5811 C C . LEU A 1 738 ? 36.625 -38 -10.219 1 91.62 738 LEU A C 1
ATOM 5813 O O . LEU A 1 738 ? 36.188 -37.094 -10.906 1 91.62 738 LEU A O 1
ATOM 5817 N N . PHE A 1 739 ? 37.906 -38.344 -10.328 1 86.69 739 PHE A N 1
ATOM 5818 C CA . PHE A 1 739 ? 38.938 -37.812 -11.219 1 86.69 739 PHE A CA 1
ATOM 5819 C C . PHE A 1 739 ? 38.969 -36.312 -11.18 1 86.69 739 PHE A C 1
ATOM 5821 O O . PHE A 1 739 ? 39.094 -35.656 -12.219 1 86.69 739 PHE A O 1
ATOM 5828 N N . ASP A 1 740 ? 38.75 -35.656 -10.102 1 76.06 740 ASP A N 1
ATOM 5829 C CA . ASP A 1 740 ? 38.812 -34.219 -9.789 1 76.06 740 ASP A CA 1
ATOM 5830 C C . ASP A 1 740 ? 37.844 -33.438 -10.672 1 76.06 740 ASP A C 1
ATOM 5832 O O . ASP A 1 740 ? 37.938 -32.188 -10.75 1 76.06 740 ASP A O 1
ATOM 5836 N N . GLY A 1 741 ? 36.938 -34.031 -11.305 1 79.06 741 GLY A N 1
ATOM 5837 C CA . GLY A 1 741 ? 36.031 -33.281 -12.188 1 79.06 741 GLY A CA 1
ATOM 5838 C C . GLY A 1 741 ? 34.562 -33.625 -12.008 1 79.06 741 GLY A C 1
ATOM 5839 O O . GLY A 1 741 ? 33.719 -32.781 -12.062 1 79.06 741 GLY A O 1
ATOM 5840 N N . LEU A 1 742 ? 34.281 -34.906 -11.75 1 91.12 742 LEU A N 1
ATOM 5841 C CA . LEU A 1 742 ? 32.906 -35.375 -11.641 1 91.12 742 LEU A CA 1
ATOM 5842 C C . LEU A 1 742 ? 32.469 -35.406 -10.188 1 91.12 742 LEU A C 1
ATOM 5844 O O . LEU A 1 742 ? 33 -36.156 -9.367 1 91.12 742 LEU A O 1
ATOM 5848 N N . ASN A 1 743 ? 31.547 -34.562 -9.852 1 90.31 743 ASN A N 1
ATOM 5849 C CA . ASN A 1 743 ? 30.969 -34.5 -8.516 1 90.31 743 ASN A CA 1
ATOM 5850 C C . ASN A 1 743 ? 29.578 -35.156 -8.477 1 90.31 743 ASN A C 1
ATOM 5852 O O . ASN A 1 743 ? 28.719 -34.812 -9.305 1 90.31 743 ASN A O 1
ATOM 5856 N N . VAL A 1 744 ? 29.375 -36.062 -7.555 1 93.94 744 VAL A N 1
ATOM 5857 C CA . VAL A 1 744 ? 28.109 -36.781 -7.422 1 93.94 744 VAL A CA 1
ATOM 5858 C C . VAL A 1 744 ? 27.594 -36.656 -5.992 1 93.94 744 VAL A C 1
ATOM 5860 O O . VAL A 1 744 ? 28.344 -36.844 -5.031 1 93.94 744 VAL A O 1
ATOM 5863 N N . GLN A 1 745 ? 26.375 -36.219 -5.887 1 92.94 745 GLN A N 1
ATOM 5864 C CA . GLN A 1 745 ? 25.688 -36.188 -4.602 1 92.94 745 GLN A CA 1
ATOM 5865 C C . GLN A 1 745 ? 24.391 -36.969 -4.648 1 92.94 745 GLN A C 1
ATOM 5867 O O . GLN A 1 745 ? 23.547 -36.75 -5.523 1 92.94 745 GLN A O 1
ATOM 5872 N N . VAL A 1 746 ? 24.266 -37.875 -3.736 1 95.31 746 VAL A N 1
ATOM 5873 C CA . VAL A 1 746 ? 23.078 -38.719 -3.65 1 95.31 746 VAL A CA 1
ATOM 5874 C C . VAL A 1 746 ? 22.516 -38.688 -2.234 1 95.31 746 VAL A C 1
ATOM 5876 O O . VAL A 1 746 ? 23.25 -38.781 -1.255 1 95.31 746 VAL A O 1
ATOM 5879 N N . ASP A 1 747 ? 21.219 -38.469 -2.162 1 95.94 747 ASP A N 1
ATOM 5880 C CA . ASP A 1 747 ? 20.531 -38.469 -0.871 1 95.94 747 ASP A CA 1
ATOM 5881 C C . ASP A 1 747 ? 19.297 -39.375 -0.896 1 95.94 747 ASP A C 1
ATOM 5883 O O . ASP A 1 747 ? 18.438 -39.219 -1.771 1 95.94 747 ASP A O 1
ATOM 5887 N N . TYR A 1 748 ? 19.266 -40.219 0.019 1 97.12 748 TYR A N 1
ATOM 5888 C CA . TYR A 1 748 ? 18.047 -40.969 0.297 1 97.12 748 TYR A CA 1
ATOM 5889 C C . TYR A 1 748 ? 17.328 -40.375 1.52 1 97.12 748 TYR A C 1
ATOM 5891 O O . TYR A 1 748 ? 17.938 -40.219 2.576 1 97.12 748 TYR A O 1
ATOM 5899 N N . PHE A 1 749 ? 16.062 -40.125 1.379 1 96.38 749 PHE A N 1
ATOM 5900 C CA . PHE A 1 749 ? 15.375 -39.469 2.482 1 96.38 749 PHE A CA 1
ATOM 5901 C C . PHE A 1 749 ? 14.07 -40.188 2.807 1 96.38 749 PHE A C 1
ATOM 5903 O O . PHE A 1 749 ? 13.477 -40.812 1.933 1 96.38 749 PHE A O 1
ATOM 5910 N N . THR A 1 750 ? 13.617 -40 4.051 1 96.69 750 THR A N 1
ATOM 5911 C CA . THR A 1 750 ? 12.328 -40.5 4.555 1 96.69 750 THR A CA 1
ATOM 5912 C C . THR A 1 750 ? 11.703 -39.469 5.488 1 96.69 750 THR A C 1
ATOM 5914 O O . THR A 1 750 ? 12.414 -38.719 6.184 1 96.69 750 THR A O 1
ATOM 5917 N N . GLU A 1 751 ? 10.414 -39.406 5.387 1 95.56 751 GLU A N 1
ATOM 5918 C CA . GLU A 1 751 ? 9.672 -38.469 6.242 1 95.56 751 GLU A CA 1
ATOM 5919 C C . GLU A 1 751 ? 8.398 -39.125 6.773 1 95.56 751 GLU A C 1
ATOM 5921 O O . GLU A 1 751 ? 7.715 -39.844 6.047 1 95.56 751 GLU A O 1
ATOM 5926 N N . HIS A 1 752 ? 8.195 -38.938 8.055 1 96.38 752 HIS A N 1
ATOM 5927 C CA . HIS A 1 752 ? 6.965 -39.375 8.719 1 96.38 752 HIS A CA 1
ATOM 5928 C C . HIS A 1 752 ? 6.242 -38.188 9.344 1 96.38 752 HIS A C 1
ATOM 5930 O O . HIS A 1 752 ? 6.762 -37.531 10.258 1 96.38 752 HIS A O 1
ATOM 5936 N N . ARG A 1 753 ? 5.102 -37.844 8.773 1 95.31 753 ARG A N 1
ATOM 5937 C CA . ARG A 1 753 ? 4.297 -36.719 9.258 1 95.31 753 ARG A CA 1
ATOM 5938 C C . ARG A 1 753 ? 3.189 -37.219 10.188 1 95.31 753 ARG A C 1
ATOM 5940 O O . ARG A 1 753 ? 2.414 -38.094 9.828 1 95.31 753 ARG A O 1
ATOM 5947 N N . THR A 1 754 ? 3.139 -36.594 11.336 1 95.12 754 THR A N 1
ATOM 5948 C CA . THR A 1 754 ? 2.109 -36.969 12.305 1 95.12 754 THR A CA 1
ATOM 5949 C C . THR A 1 754 ? 1.284 -35.75 12.703 1 95.12 754 THR A C 1
ATOM 5951 O O . THR A 1 754 ? 1.664 -34.594 12.414 1 95.12 754 THR A O 1
ATOM 5954 N N . ASN A 1 755 ? 0.137 -35.969 13.305 1 94.5 755 ASN A N 1
ATOM 5955 C CA . ASN A 1 755 ? -0.761 -34.938 13.828 1 94.5 755 ASN A CA 1
ATOM 5956 C C . ASN A 1 755 ? -1.26 -34.031 12.711 1 94.5 755 ASN A C 1
ATOM 5958 O O . ASN A 1 755 ? -1.247 -32.812 12.859 1 94.5 755 ASN A O 1
ATOM 5962 N N . ILE A 1 756 ? -1.554 -34.594 11.625 1 94.25 756 ILE A N 1
ATOM 5963 C CA . ILE A 1 756 ? -2.152 -33.812 10.547 1 94.25 756 ILE A CA 1
ATOM 5964 C C . ILE A 1 756 ? -3.619 -33.531 10.867 1 94.25 756 ILE A C 1
ATOM 5966 O O . ILE A 1 756 ? -4.371 -34.438 11.219 1 94.25 756 ILE A O 1
ATOM 5970 N N . LEU A 1 757 ? -4.023 -32.281 10.781 1 92.5 757 LEU A N 1
ATOM 5971 C CA . LEU A 1 757 ? -5.398 -31.906 11.055 1 92.5 757 LEU A CA 1
ATOM 5972 C C . LEU A 1 757 ? -6.348 -32.469 10.008 1 92.5 757 LEU A C 1
ATOM 5974 O O . LEU A 1 757 ? -6.074 -32.406 8.812 1 92.5 757 LEU A O 1
ATOM 5978 N N . MET A 1 758 ? -7.344 -33.094 10.453 1 90 758 MET A N 1
ATOM 5979 C CA . MET A 1 758 ? -8.336 -33.625 9.531 1 90 758 MET A CA 1
ATOM 5980 C C . MET A 1 758 ? -9.719 -33.656 10.172 1 90 758 MET A C 1
ATOM 5982 O O . MET A 1 758 ? -9.844 -33.531 11.391 1 90 758 MET A O 1
ATOM 5986 N N . ASP A 1 759 ? -10.664 -33.781 9.336 1 85.12 759 ASP A N 1
ATOM 5987 C CA . ASP A 1 759 ? -12.039 -33.969 9.797 1 85.12 759 ASP A CA 1
ATOM 5988 C C . ASP A 1 759 ? -12.266 -35.375 10.32 1 85.12 759 ASP A C 1
ATOM 5990 O O . ASP A 1 759 ? -11.758 -36.344 9.742 1 85.12 759 ASP A O 1
ATOM 5994 N N . ARG A 1 760 ? -12.922 -35.375 11.453 1 85 760 ARG A N 1
ATOM 5995 C CA . ARG A 1 760 ? -13.227 -36.688 12.039 1 85 760 ARG A CA 1
ATOM 5996 C C . ARG A 1 760 ? -14.484 -37.281 11.422 1 85 760 ARG A C 1
ATOM 5998 O O . ARG A 1 760 ? -15.562 -37.219 12.023 1 85 760 ARG A O 1
ATOM 6005 N N . GLU A 1 761 ? -14.25 -37.906 10.32 1 77.38 761 GLU A N 1
ATOM 6006 C CA . GLU A 1 761 ? -15.383 -38.438 9.57 1 77.38 761 GLU A CA 1
ATOM 6007 C C . GLU A 1 761 ? -15.945 -39.688 10.234 1 77.38 761 GLU A C 1
ATOM 6009 O O . GLU A 1 761 ? -17.094 -40.062 9.969 1 77.38 761 GLU A O 1
ATOM 6014 N N . SER A 1 762 ? -15.227 -40.312 11.172 1 73.38 762 SER A N 1
ATOM 6015 C CA . SER A 1 762 ? -15.695 -41.531 11.844 1 73.38 762 SER A CA 1
ATOM 6016 C C . SER A 1 762 ? -16.75 -41.188 12.891 1 73.38 762 SER A C 1
ATOM 6018 O O . SER A 1 762 ? -17.5 -42.094 13.32 1 73.38 762 SER A O 1
ATOM 6020 N N . ILE A 1 763 ? -16.812 -39.906 13.211 1 72.69 763 ILE A N 1
ATOM 6021 C CA . ILE A 1 763 ? -17.844 -39.531 14.172 1 72.69 763 ILE A CA 1
ATOM 6022 C C . ILE A 1 763 ? -19.203 -39.469 13.484 1 72.69 763 ILE A C 1
ATOM 6024 O O . ILE A 1 763 ? -19.406 -38.688 12.547 1 72.69 763 ILE A O 1
ATOM 6028 N N . PRO A 1 764 ? -20.094 -40.375 13.844 1 67.06 764 PRO A N 1
ATOM 6029 C CA . PRO A 1 764 ? -21.375 -40.469 13.148 1 67.06 764 PRO A CA 1
ATOM 6030 C C . PRO A 1 764 ? -22.25 -39.219 13.305 1 67.06 764 PRO A C 1
ATOM 6032 O O . PRO A 1 764 ? -22.125 -38.531 14.312 1 67.06 764 PRO A O 1
ATOM 6035 N N . SER A 1 765 ? -22.859 -38.844 12.336 1 64.88 765 SER A N 1
ATOM 6036 C CA . SER A 1 765 ? -23.797 -37.719 12.336 1 64.88 765 SER A CA 1
ATOM 6037 C C . SER A 1 765 ? -24.828 -37.875 13.43 1 64.88 765 SER A C 1
ATOM 6039 O O . SER A 1 765 ? -25.406 -36.875 13.891 1 64.88 765 SER A O 1
ATOM 6041 N N . THR A 1 766 ? -24.984 -39.062 13.914 1 66.12 766 THR A N 1
ATOM 6042 C CA . THR A 1 766 ? -26 -39.344 14.922 1 66.12 766 THR A CA 1
ATOM 6043 C C . THR A 1 766 ? -25.625 -38.688 16.25 1 66.12 766 THR A C 1
ATOM 6045 O O . THR A 1 766 ? -26.469 -38.562 17.141 1 66.12 766 THR A O 1
ATOM 6048 N N . MET A 1 767 ? -24.422 -38.281 16.266 1 68 767 MET A N 1
ATOM 6049 C CA . MET A 1 767 ? -24 -37.656 17.516 1 68 767 MET A CA 1
ATOM 6050 C C . MET A 1 767 ? -24.562 -36.25 17.656 1 68 767 MET A C 1
ATOM 6052 O O . MET A 1 767 ? -24.5 -35.656 18.734 1 68 767 MET A O 1
ATOM 6056 N N . GLY A 1 768 ? -25.359 -35.719 16.688 1 68.38 768 GLY A N 1
ATOM 6057 C CA . GLY A 1 768 ? -26.062 -34.469 16.797 1 68.38 768 GLY A CA 1
ATOM 6058 C C . GLY A 1 768 ? -25.156 -33.25 16.734 1 68.38 768 GLY A C 1
ATOM 6059 O O . GLY A 1 768 ? -25.5 -32.188 17.219 1 68.38 768 GLY A O 1
ATOM 6060 N N . LEU A 1 769 ? -24.016 -33.438 16.297 1 73.25 769 LEU A N 1
ATOM 6061 C CA . LEU A 1 769 ? -23.109 -32.281 16.219 1 73.25 769 LEU A CA 1
ATOM 6062 C C . LEU A 1 769 ? -23.422 -31.438 15 1 73.25 769 LEU A C 1
ATOM 6064 O O . LEU A 1 769 ? -23.641 -31.953 13.906 1 73.25 769 LEU A O 1
ATOM 6068 N N . SER A 1 770 ? -23.578 -30.094 15.211 1 74.38 770 SER A N 1
ATOM 6069 C CA . SER A 1 770 ? -23.922 -29.156 14.156 1 74.38 770 SER A CA 1
ATOM 6070 C C . SER A 1 770 ? -22.734 -28.859 13.258 1 74.38 770 SER A C 1
ATOM 6072 O O . SER A 1 770 ? -22.891 -28.531 12.078 1 74.38 770 SER A O 1
ATOM 6074 N N . ALA A 1 771 ? -21.641 -28.922 13.844 1 80.38 771 ALA A N 1
ATOM 6075 C CA . ALA A 1 771 ? -20.438 -28.656 13.062 1 80.38 771 ALA A CA 1
ATOM 6076 C C . ALA A 1 771 ? -19.516 -29.859 13.055 1 80.38 771 ALA A C 1
ATOM 6078 O O . ALA A 1 771 ? -19.531 -30.672 13.984 1 80.38 771 ALA A O 1
ATOM 6079 N N . LYS A 1 772 ? -18.781 -30.031 11.938 1 79.56 772 LYS A N 1
ATOM 6080 C CA . LYS A 1 772 ? -17.812 -31.109 11.852 1 79.56 772 LYS A CA 1
ATOM 6081 C C . LYS A 1 772 ? -16.703 -30.938 12.883 1 79.56 772 LYS A C 1
ATOM 6083 O O . LYS A 1 772 ? -16.266 -29.812 13.156 1 79.56 772 LYS A O 1
ATOM 6088 N N . VAL A 1 773 ? -16.375 -32.062 13.445 1 83.75 773 VAL A N 1
ATOM 6089 C CA . VAL A 1 773 ? -15.305 -32.031 14.43 1 83.75 773 VAL A CA 1
ATOM 6090 C C . VAL A 1 773 ? -13.969 -32.281 13.75 1 83.75 773 VAL A C 1
ATOM 6092 O O . VAL A 1 773 ? -13.859 -33.188 12.891 1 83.75 773 VAL A O 1
ATOM 6095 N N . ARG A 1 774 ? -13 -31.453 14.062 1 88.06 774 ARG A N 1
ATOM 6096 C CA . ARG A 1 774 ? -11.656 -31.594 13.516 1 88.06 774 ARG A CA 1
ATOM 6097 C C . ARG A 1 774 ? -10.656 -31.938 14.617 1 88.06 774 ARG A C 1
ATOM 6099 O O . ARG A 1 774 ? -10.82 -31.516 15.766 1 88.06 774 ARG A O 1
ATOM 6106 N N . ALA A 1 775 ? -9.648 -32.812 14.258 1 88.12 775 ALA A N 1
ATOM 6107 C CA . ALA A 1 775 ? -8.609 -33.188 15.211 1 88.12 775 ALA A CA 1
ATOM 6108 C C . ALA A 1 775 ? -7.309 -33.531 14.484 1 88.12 775 ALA A C 1
ATOM 6110 O O . ALA A 1 775 ? -7.316 -33.812 13.289 1 88.12 775 ALA A O 1
ATOM 6111 N N . ASN A 1 776 ? -6.23 -33.5 15.273 1 91.25 776 ASN A N 1
ATOM 6112 C CA . ASN A 1 776 ? -4.91 -33.844 14.758 1 91.25 776 ASN A CA 1
ATOM 6113 C C . ASN A 1 776 ? -4.66 -35.344 14.805 1 91.25 776 ASN A C 1
ATOM 6115 O O . ASN A 1 776 ? -3.887 -35.812 15.633 1 91.25 776 ASN A O 1
ATOM 6119 N N . VAL A 1 777 ? -5.141 -36.094 13.914 1 90.69 777 VAL A N 1
ATOM 6120 C CA . VAL A 1 777 ? -4.977 -37.531 14.055 1 90.69 777 VAL A CA 1
ATOM 6121 C C . VAL A 1 777 ? -4.406 -38.125 12.758 1 90.69 777 VAL A C 1
ATOM 6123 O O . VAL A 1 777 ? -4.035 -39.281 12.711 1 90.69 777 VAL A O 1
ATOM 6126 N N . GLY A 1 778 ? -4.266 -37.344 11.781 1 94.06 778 GLY A N 1
ATOM 6127 C CA . GLY A 1 778 ? -3.783 -37.844 10.5 1 94.06 778 GLY A CA 1
ATOM 6128 C C . GLY A 1 778 ? -2.295 -38.125 10.492 1 94.06 778 GLY A C 1
ATOM 6129 O O . GLY A 1 778 ? -1.537 -37.531 11.25 1 94.06 778 GLY A O 1
ATOM 6130 N N . GLU A 1 779 ? -1.888 -39.062 9.641 1 96.38 779 GLU A N 1
ATOM 6131 C CA . GLU A 1 779 ? -0.477 -39.406 9.469 1 96.38 779 GLU A CA 1
ATOM 6132 C C . GLU A 1 779 ? -0.164 -39.719 8.008 1 96.38 779 GLU A C 1
ATOM 6134 O O . GLU A 1 779 ? -1.01 -40.25 7.289 1 96.38 779 GLU A O 1
ATOM 6139 N N . ALA A 1 780 ? 1.021 -39.406 7.625 1 96.44 780 ALA A N 1
ATOM 6140 C CA . ALA A 1 780 ? 1.502 -39.656 6.27 1 96.44 780 ALA A CA 1
ATOM 6141 C C . ALA A 1 780 ? 2.992 -40 6.273 1 96.44 780 ALA A C 1
ATOM 6143 O O . ALA A 1 780 ? 3.711 -39.625 7.211 1 96.44 780 ALA A O 1
ATOM 6144 N N . LYS A 1 781 ? 3.383 -40.688 5.285 1 96.69 781 LYS A N 1
ATOM 6145 C CA . LYS A 1 781 ? 4.797 -41.031 5.117 1 96.69 781 LYS A CA 1
ATOM 6146 C C . LYS A 1 781 ? 5.273 -40.688 3.709 1 96.69 781 LYS A C 1
ATOM 6148 O O . LYS A 1 781 ? 4.504 -40.75 2.75 1 96.69 781 LYS A O 1
ATOM 6153 N N . ALA A 1 782 ? 6.488 -40.312 3.574 1 95.62 782 ALA A N 1
ATOM 6154 C CA . ALA A 1 782 ? 7.105 -40 2.291 1 95.62 782 ALA A CA 1
ATOM 6155 C C . ALA A 1 782 ? 8.539 -40.5 2.225 1 95.62 782 ALA A C 1
ATOM 6157 O O . ALA A 1 782 ? 9.234 -40.562 3.242 1 95.62 782 ALA A O 1
ATOM 6158 N N . ARG A 1 783 ? 8.938 -40.938 1.087 1 96.75 783 ARG A N 1
ATOM 6159 C CA . ARG A 1 783 ? 10.305 -41.375 0.834 1 96.75 783 ARG A CA 1
ATOM 6160 C C . ARG A 1 783 ? 10.727 -41.062 -0.595 1 96.75 783 ARG A C 1
ATOM 6162 O O . ARG A 1 783 ? 9.883 -40.844 -1.467 1 96.75 783 ARG A O 1
ATOM 6169 N N . GLY A 1 784 ? 12.07 -41 -0.795 1 96.69 784 GLY A N 1
ATOM 6170 C CA . GLY A 1 784 ? 12.531 -40.719 -2.141 1 96.69 784 GLY A CA 1
ATOM 6171 C C . GLY A 1 784 ? 14.039 -40.656 -2.256 1 96.69 784 GLY A C 1
ATOM 6172 O O . GLY A 1 784 ? 14.75 -41.062 -1.345 1 96.69 784 GLY A O 1
ATOM 6173 N N . LEU A 1 785 ? 14.461 -40.219 -3.465 1 96.62 785 LEU A N 1
ATOM 6174 C CA . LEU A 1 785 ? 15.875 -40.156 -3.82 1 96.62 785 LEU A CA 1
ATOM 6175 C C . LEU A 1 785 ? 16.188 -38.875 -4.586 1 96.62 785 LEU A C 1
ATOM 6177 O O . LEU A 1 785 ? 15.406 -38.469 -5.457 1 96.62 785 LEU A O 1
ATOM 6181 N N . ASP A 1 786 ? 17.328 -38.312 -4.141 1 94.69 786 ASP A N 1
ATOM 6182 C CA . ASP A 1 786 ? 17.859 -37.156 -4.848 1 94.69 786 ASP A CA 1
ATOM 6183 C C . ASP A 1 786 ? 19.266 -37.438 -5.395 1 94.69 786 ASP A C 1
ATOM 6185 O O . ASP A 1 786 ? 20.109 -37.969 -4.684 1 94.69 786 ASP A O 1
ATOM 6189 N N . LEU A 1 787 ? 19.422 -37.062 -6.641 1 95.62 787 LEU A N 1
ATOM 6190 C CA . LEU A 1 787 ? 20.719 -37.25 -7.277 1 95.62 787 LEU A CA 1
ATOM 6191 C C . LEU A 1 787 ? 21.141 -36 -8.039 1 95.62 787 LEU A C 1
ATOM 6193 O O . LEU A 1 787 ? 20.328 -35.375 -8.742 1 95.62 787 LEU A O 1
ATOM 6197 N N . SER A 1 788 ? 22.312 -35.531 -7.789 1 93.75 788 SER A N 1
ATOM 6198 C CA . SER A 1 788 ? 22.906 -34.438 -8.547 1 93.75 788 SER A CA 1
ATOM 6199 C C . SER A 1 788 ? 24.297 -34.812 -9.07 1 93.75 788 SER A C 1
ATOM 6201 O O . SER A 1 788 ? 25.125 -35.344 -8.328 1 93.75 788 SER A O 1
ATOM 6203 N N . VAL A 1 789 ? 24.531 -34.531 -10.336 1 93.75 789 VAL A N 1
ATOM 6204 C CA . VAL A 1 789 ? 25.812 -34.844 -10.984 1 93.75 789 VAL A CA 1
ATOM 6205 C C . VAL A 1 789 ? 26.328 -33.625 -11.719 1 93.75 789 VAL A C 1
ATOM 6207 O O . VAL A 1 789 ? 25.609 -33 -12.516 1 93.75 789 VAL A O 1
ATOM 6210 N N . ASP A 1 790 ? 27.516 -33.312 -11.422 1 89.62 790 ASP A N 1
ATOM 6211 C CA . ASP A 1 790 ? 28.141 -32.188 -12.07 1 89.62 790 ASP A CA 1
ATOM 6212 C C . ASP A 1 790 ? 29.531 -32.531 -12.594 1 89.62 790 ASP A C 1
ATOM 6214 O O . ASP A 1 790 ? 30.312 -33.188 -11.883 1 89.62 790 ASP A O 1
ATOM 6218 N N . TYR A 1 791 ? 29.766 -32.188 -13.812 1 90.19 791 TYR A N 1
ATOM 6219 C CA . TYR A 1 791 ? 31.078 -32.406 -14.422 1 90.19 791 TYR A CA 1
ATOM 6220 C C . TYR A 1 791 ? 31.625 -31.109 -15.023 1 90.19 791 TYR A C 1
ATOM 6222 O O . TYR A 1 791 ? 30.953 -30.469 -15.828 1 90.19 791 TYR A O 1
ATOM 6230 N N . ASN A 1 792 ? 32.719 -30.719 -14.625 1 84.5 792 ASN A N 1
ATOM 6231 C CA . ASN A 1 792 ? 33.406 -29.531 -15.156 1 84.5 792 ASN A CA 1
ATOM 6232 C C . ASN A 1 792 ? 34.812 -29.875 -15.68 1 84.5 792 ASN A C 1
ATOM 6234 O O . ASN A 1 792 ? 35.594 -30.484 -14.961 1 84.5 792 ASN A O 1
ATOM 6238 N N . LYS A 1 793 ? 35.062 -29.469 -16.922 1 84.31 793 LYS A N 1
ATOM 6239 C CA . LYS A 1 793 ? 36.375 -29.719 -17.516 1 84.31 793 LYS A CA 1
ATOM 6240 C C . LYS A 1 793 ? 36.844 -28.531 -18.344 1 84.31 793 LYS A C 1
ATOM 6242 O O . LYS A 1 793 ? 36.062 -27.938 -19.078 1 84.31 793 LYS A O 1
ATOM 6247 N N . VAL A 1 794 ? 38.031 -28.094 -18.078 1 81 794 VAL A N 1
ATOM 6248 C CA . VAL A 1 794 ? 38.656 -27.031 -18.875 1 81 794 VAL A CA 1
ATOM 6249 C C . VAL A 1 794 ? 39.719 -27.641 -19.781 1 81 794 VAL A C 1
ATOM 6251 O O . VAL A 1 794 ? 40.594 -28.391 -19.344 1 81 794 VAL A O 1
ATOM 6254 N N . PHE A 1 795 ? 39.5 -27.422 -21.016 1 81.12 795 PHE A N 1
ATOM 6255 C CA . PHE A 1 795 ? 40.438 -27.953 -22 1 81.12 795 PHE A CA 1
ATOM 6256 C C . PHE A 1 795 ? 41.531 -26.938 -22.328 1 81.12 795 PHE A C 1
ATOM 6258 O O . PHE A 1 795 ? 41.5 -25.812 -21.828 1 81.12 795 PHE A O 1
ATOM 6265 N N . ARG A 1 796 ? 42.5 -27.453 -23.188 1 75.75 796 ARG A N 1
ATOM 6266 C CA . ARG A 1 796 ? 43.594 -26.594 -23.625 1 75.75 796 ARG A CA 1
ATOM 6267 C C . ARG A 1 796 ? 43.094 -25.5 -24.562 1 75.75 796 ARG A C 1
ATOM 6269 O O . ARG A 1 796 ? 42.062 -25.672 -25.219 1 75.75 796 ARG A O 1
ATOM 6276 N N . LYS A 1 797 ? 43.5 -24.25 -24.641 1 69.94 797 LYS A N 1
ATOM 6277 C CA . LYS A 1 797 ? 43.219 -23.109 -25.516 1 69.94 797 LYS A CA 1
ATOM 6278 C C . LYS A 1 797 ? 41.938 -22.375 -25.078 1 69.94 797 LYS A C 1
ATOM 6280 O O . LYS A 1 797 ? 41.219 -21.844 -25.906 1 69.94 797 LYS A O 1
ATOM 6285 N N . GLY A 1 798 ? 41.5 -22.609 -23.891 1 73.5 798 GLY A N 1
ATOM 6286 C CA . GLY A 1 798 ? 40.438 -21.781 -23.344 1 73.5 798 GLY A CA 1
ATOM 6287 C C . GLY A 1 798 ? 39.062 -22.406 -23.484 1 73.5 798 GLY A C 1
ATOM 6288 O O . GLY A 1 798 ? 38.062 -21.812 -23.094 1 73.5 798 GLY A O 1
ATOM 6289 N N . MET A 1 799 ? 38.969 -23.641 -24.141 1 84.56 799 MET A N 1
ATOM 6290 C CA . MET A 1 799 ? 37.688 -24.328 -24.266 1 84.56 799 MET A CA 1
ATOM 6291 C C . MET A 1 799 ? 37.281 -24.938 -22.938 1 84.56 799 MET A C 1
ATOM 6293 O O . MET A 1 799 ? 38.125 -25.422 -22.172 1 84.56 799 MET A O 1
ATOM 6297 N N . TRP A 1 800 ? 36.062 -24.781 -22.562 1 85.75 800 TRP A N 1
ATOM 6298 C CA . TRP A 1 800 ? 35.562 -25.375 -21.328 1 85.75 800 TRP A CA 1
ATOM 6299 C C . TRP A 1 800 ? 34.219 -26.078 -21.562 1 85.75 800 TRP A C 1
ATOM 6301 O O . TRP A 1 800 ? 33.5 -25.734 -22.5 1 85.75 800 TRP A O 1
ATOM 6311 N N . LEU A 1 801 ? 33.969 -27.156 -20.875 1 87.94 801 LEU A N 1
ATOM 6312 C CA . LEU A 1 801 ? 32.75 -27.953 -20.938 1 87.94 801 LEU A CA 1
ATOM 6313 C C . LEU A 1 801 ? 32.188 -28.188 -19.531 1 87.94 801 LEU A C 1
ATOM 6315 O O . LEU A 1 801 ? 32.938 -28.531 -18.609 1 87.94 801 LEU A O 1
ATOM 6319 N N . GLN A 1 802 ? 30.984 -27.875 -19.406 1 89.19 802 GLN A N 1
ATOM 6320 C CA . GLN A 1 802 ? 30.266 -28.156 -18.156 1 89.19 802 GLN A CA 1
ATOM 6321 C C . GLN A 1 802 ? 29.031 -29.016 -18.422 1 89.19 802 GLN A C 1
ATOM 6323 O O . GLN A 1 802 ? 28.234 -28.734 -19.312 1 89.19 802 GLN A O 1
ATOM 6328 N N . LEU A 1 803 ? 28.938 -30.125 -17.719 1 91.69 803 LEU A N 1
ATOM 6329 C CA . LEU A 1 803 ? 27.766 -31 -17.75 1 91.69 803 LEU A CA 1
ATOM 6330 C C . LEU A 1 803 ? 27.078 -31.047 -16.406 1 91.69 803 LEU A C 1
ATOM 6332 O O . LEU A 1 803 ? 27.734 -31.078 -15.359 1 91.69 803 LEU A O 1
ATOM 6336 N N . HIS A 1 804 ? 25.828 -30.953 -16.422 1 90.88 804 HIS A N 1
ATOM 6337 C CA . HIS A 1 804 ? 25.047 -31.031 -15.195 1 90.88 804 HIS A CA 1
ATOM 6338 C C . HIS A 1 804 ? 23.844 -31.969 -15.367 1 90.88 804 HIS A C 1
ATOM 6340 O O . HIS A 1 804 ? 23.234 -32 -16.438 1 90.88 804 HIS A O 1
ATOM 6346 N N . GLY A 1 805 ? 23.5 -32.688 -14.367 1 92.5 805 GLY A N 1
ATOM 6347 C CA . GLY A 1 805 ? 22.344 -33.562 -14.328 1 92.5 805 GLY A CA 1
ATOM 6348 C C . GLY A 1 805 ? 21.75 -33.719 -12.938 1 92.5 805 GLY A C 1
ATOM 6349 O O . GLY A 1 805 ? 22.484 -33.688 -11.945 1 92.5 805 GLY A O 1
ATOM 6350 N N . ASN A 1 806 ? 20.484 -33.812 -12.898 1 92.94 806 ASN A N 1
ATOM 6351 C CA . ASN A 1 806 ? 19.812 -34.062 -11.625 1 92.94 806 ASN A CA 1
ATOM 6352 C C . ASN A 1 806 ? 18.609 -35 -11.789 1 92.94 806 ASN A C 1
ATOM 6354 O O . ASN A 1 806 ? 18.062 -35.125 -12.883 1 92.94 806 ASN A O 1
ATOM 6358 N N . PHE A 1 807 ? 18.281 -35.625 -10.719 1 95.69 807 PHE A N 1
ATOM 6359 C CA . PHE A 1 807 ? 17.172 -36.594 -10.672 1 95.69 807 PHE A CA 1
ATOM 6360 C C . PHE A 1 807 ? 16.531 -36.594 -9.289 1 95.69 807 PHE A C 1
ATOM 6362 O O . PHE A 1 807 ? 17.234 -36.625 -8.273 1 95.69 807 PHE A O 1
ATOM 6369 N N . THR A 1 808 ? 15.219 -36.469 -9.289 1 95.88 808 THR A N 1
ATOM 6370 C CA . THR A 1 808 ? 14.477 -36.5 -8.031 1 95.88 808 THR A CA 1
ATOM 6371 C C . THR A 1 808 ? 13.305 -37.469 -8.109 1 95.88 808 THR A C 1
ATOM 6373 O O . THR A 1 808 ? 12.492 -37.406 -9.031 1 95.88 808 THR A O 1
ATOM 6376 N N . TYR A 1 809 ? 13.234 -38.344 -7.219 1 96.69 809 TYR A N 1
ATOM 6377 C CA . TYR A 1 809 ? 12.094 -39.219 -7.012 1 96.69 809 TYR A CA 1
ATOM 6378 C C . TYR A 1 809 ? 11.5 -39.031 -5.621 1 96.69 809 TYR A C 1
ATOM 6380 O O . TYR A 1 809 ? 12.219 -39.094 -4.621 1 96.69 809 TYR A O 1
ATOM 6388 N N . ALA A 1 810 ? 10.219 -38.781 -5.52 1 95.62 810 ALA A N 1
ATOM 6389 C CA . ALA A 1 810 ? 9.531 -38.594 -4.246 1 95.62 810 ALA A CA 1
ATOM 6390 C C . ALA A 1 810 ? 8.148 -39.25 -4.262 1 95.62 810 ALA A C 1
ATOM 6392 O O . ALA A 1 810 ? 7.344 -38.969 -5.152 1 95.62 810 ALA A O 1
ATOM 6393 N N . HIS A 1 811 ? 7.93 -40.062 -3.287 1 95.88 811 HIS A N 1
ATOM 6394 C CA . HIS A 1 811 ? 6.652 -40.75 -3.16 1 95.88 811 HIS A CA 1
ATOM 6395 C C . HIS A 1 811 ? 6.078 -40.594 -1.757 1 95.88 811 HIS A C 1
ATOM 6397 O O . HIS A 1 811 ? 6.812 -40.656 -0.769 1 95.88 811 HIS A O 1
ATOM 6403 N N . SER A 1 812 ? 4.797 -40.344 -1.717 1 95.19 812 SER A N 1
ATOM 6404 C CA . SER A 1 812 ? 4.125 -40.219 -0.428 1 95.19 812 SER A CA 1
ATOM 6405 C C . SER A 1 812 ? 2.926 -41.156 -0.334 1 95.19 812 SER A C 1
ATOM 6407 O O . SER A 1 812 ? 2.365 -41.562 -1.355 1 95.19 812 SER A O 1
ATOM 6409 N N . GLU A 1 813 ? 2.549 -41.469 0.962 1 96.12 813 GLU A N 1
ATOM 6410 C CA . GLU A 1 813 ? 1.423 -42.375 1.194 1 96.12 813 GLU A CA 1
ATOM 6411 C C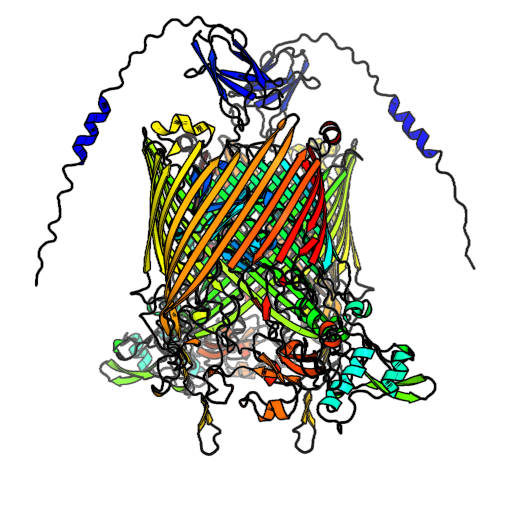 . GLU A 1 813 ? 0.661 -42 2.459 1 96.12 813 GLU A C 1
ATOM 6413 O O . GLU A 1 813 ? 1.253 -41.5 3.418 1 96.12 813 GLU A O 1
ATOM 6418 N N . PHE A 1 814 ? -0.609 -42.344 2.451 1 96.31 814 PHE A N 1
ATOM 6419 C CA . PHE A 1 814 ? -1.431 -42.219 3.65 1 96.31 814 PHE A CA 1
ATOM 6420 C C . PHE A 1 814 ? -1.101 -43.312 4.652 1 96.31 814 PHE A C 1
ATOM 6422 O O . PHE A 1 814 ? -0.999 -44.5 4.281 1 96.31 814 PHE A O 1
ATOM 6429 N N . LEU A 1 815 ? -0.949 -42.969 5.891 1 95.88 815 LEU A N 1
ATOM 6430 C CA . LEU A 1 815 ? -0.745 -43.969 6.938 1 95.88 815 LEU A CA 1
ATOM 6431 C C . LEU A 1 815 ? -1.972 -44.062 7.84 1 95.88 815 LEU A C 1
ATOM 6433 O O . LEU A 1 815 ? -2.41 -45.156 8.18 1 95.88 815 LEU A O 1
ATOM 6437 N N . LYS A 1 816 ? -2.43 -42.938 8.305 1 94.38 816 LYS A N 1
ATOM 6438 C CA . LYS A 1 816 ? -3.672 -42.844 9.07 1 94.38 816 LYS A CA 1
ATOM 6439 C C . LYS A 1 816 ? -4.605 -41.781 8.477 1 94.38 816 LYS A C 1
ATOM 6441 O O . LYS A 1 816 ? -4.246 -40.594 8.398 1 94.38 816 LYS A O 1
ATOM 6446 N N . TYR A 1 817 ? -5.668 -42.219 8.086 1 93.19 817 TYR A N 1
ATOM 6447 C CA . TYR A 1 817 ? -6.703 -41.375 7.488 1 93.19 817 TYR A CA 1
ATOM 6448 C C . TYR A 1 817 ? -8.094 -41.875 7.887 1 93.19 817 TYR A C 1
ATOM 6450 O O . TYR A 1 817 ? -8.445 -43.031 7.66 1 93.19 817 TYR A O 1
ATOM 6458 N N . GLU A 1 818 ? -8.766 -40.969 8.508 1 89.62 818 GLU A N 1
ATOM 6459 C CA . GLU A 1 818 ? -10.102 -41.344 8.961 1 89.62 818 GLU A CA 1
ATOM 6460 C C . GLU A 1 818 ? -11.109 -41.25 7.82 1 89.62 818 GLU A C 1
ATOM 6462 O O . GLU A 1 818 ? -11.289 -40.188 7.223 1 89.62 818 GLU A O 1
ATOM 6467 N N . GLU A 1 819 ? -11.609 -42.312 7.492 1 87.75 819 GLU A N 1
ATOM 6468 C CA . GLU A 1 819 ? -12.641 -42.438 6.469 1 87.75 819 GLU A CA 1
ATOM 6469 C C . GLU A 1 819 ? -13.703 -43.469 6.871 1 87.75 819 GLU A C 1
ATOM 6471 O O . GLU A 1 819 ? -13.508 -44.219 7.82 1 87.75 819 GLU A O 1
ATOM 6476 N N . PRO A 1 820 ? -14.844 -43.438 6.242 1 81.69 820 PRO A N 1
ATOM 6477 C CA . PRO A 1 820 ? -15.867 -44.438 6.57 1 81.69 820 PRO A CA 1
ATOM 6478 C C . PRO A 1 820 ? -15.398 -45.875 6.352 1 81.69 820 PRO A C 1
ATOM 6480 O O . PRO A 1 820 ? -14.5 -46.094 5.543 1 81.69 820 PRO A O 1
ATOM 6483 N N . GLU A 1 821 ? -15.906 -46.688 7.172 1 82.19 821 GLU A N 1
ATOM 6484 C CA . GLU A 1 821 ? -15.555 -48.094 6.992 1 82.19 821 GLU A CA 1
ATOM 6485 C C . GLU A 1 821 ? -16.234 -48.656 5.75 1 82.19 821 GLU A C 1
ATOM 6487 O O . GLU A 1 821 ? -17.453 -48.562 5.602 1 82.19 821 GLU A O 1
ATOM 6492 N N . TYR A 1 822 ? -15.367 -49.062 4.906 1 85.56 822 TYR A N 1
ATOM 6493 C CA . TYR A 1 822 ? -15.875 -49.688 3.691 1 85.56 822 TYR A CA 1
ATOM 6494 C C . TYR A 1 822 ? -15.633 -51.188 3.705 1 85.56 822 TYR A C 1
ATOM 6496 O O . TYR A 1 822 ? -14.594 -51.656 4.188 1 85.56 822 TYR A O 1
ATOM 6504 N N . ASN A 1 823 ? -16.578 -51.969 3.145 1 87.38 823 ASN A N 1
ATOM 6505 C CA . ASN A 1 823 ? -16.312 -53.375 2.883 1 87.38 823 ASN A CA 1
ATOM 6506 C C . ASN A 1 823 ? -15.336 -53.562 1.729 1 87.38 823 ASN A C 1
ATOM 6508 O O . ASN A 1 823 ? -14.617 -54.562 1.679 1 87.38 823 ASN A O 1
ATOM 6512 N N . GLU A 1 824 ? -15.359 -52.625 0.909 1 90.44 824 GLU A N 1
ATOM 6513 C CA . GLU A 1 824 ? -14.469 -52.594 -0.247 1 90.44 824 GLU A CA 1
ATOM 6514 C C . GLU A 1 824 ? -13.109 -52 0.113 1 90.44 824 GLU A C 1
ATOM 6516 O O . GLU A 1 824 ? -12.938 -50.781 0.074 1 90.44 824 GLU A O 1
ATOM 6521 N N . LYS A 1 825 ? -12.133 -52.812 0.295 1 90.38 825 LYS A N 1
ATOM 6522 C CA . LYS A 1 825 ? -10.828 -52.406 0.81 1 90.38 825 LYS A CA 1
ATOM 6523 C C . LYS A 1 825 ? -10.078 -51.562 -0.213 1 90.38 825 LYS A C 1
ATOM 6525 O O . LYS A 1 825 ? -9.211 -50.75 0.151 1 90.38 825 LYS A O 1
ATOM 6530 N N . TYR A 1 826 ? -10.422 -51.75 -1.479 1 92.5 826 TYR A N 1
ATOM 6531 C CA . TYR A 1 826 ? -9.734 -50.969 -2.516 1 92.5 826 TYR A CA 1
ATOM 6532 C C . TYR A 1 826 ? -10.133 -49.5 -2.461 1 92.5 826 TYR A C 1
ATOM 6534 O O . TYR A 1 826 ? -9.477 -48.656 -3.074 1 92.5 826 TYR A O 1
ATOM 6542 N N . LYS A 1 827 ? -11.039 -49.125 -1.671 1 92.81 827 LYS A N 1
ATOM 6543 C CA . LYS A 1 827 ? -11.469 -47.75 -1.55 1 92.81 827 LYS A CA 1
ATOM 6544 C C . LYS A 1 827 ? -10.695 -47 -0.454 1 92.81 827 LYS A C 1
ATOM 6546 O O . LYS A 1 827 ? -10.727 -45.781 -0.371 1 92.81 827 LYS A O 1
ATOM 6551 N N . LEU A 1 828 ? -10.023 -47.781 0.25 1 91.62 828 LEU A N 1
ATOM 6552 C CA . LEU A 1 828 ? -9.328 -47.188 1.383 1 91.62 828 LEU A CA 1
ATOM 6553 C C . LEU A 1 828 ? -8.141 -46.344 0.911 1 91.62 828 LEU A C 1
ATOM 6555 O O . LEU A 1 828 ? -7.453 -46.719 -0.04 1 91.62 828 LEU A O 1
ATOM 6559 N N . HIS A 1 829 ? -7.957 -45.25 1.592 1 93.06 829 HIS A N 1
ATOM 6560 C CA . HIS A 1 829 ? -6.887 -44.312 1.228 1 93.06 829 HIS A CA 1
ATOM 6561 C C . HIS A 1 829 ? -5.543 -44.781 1.783 1 93.06 829 HIS A C 1
ATOM 6563 O O . HIS A 1 829 ? -4.496 -44.5 1.198 1 93.06 829 HIS A O 1
ATOM 6569 N N . VAL A 1 830 ? -5.543 -45.469 2.902 1 93.31 830 VAL A N 1
ATOM 6570 C CA . VAL A 1 830 ? -4.316 -45.906 3.564 1 93.31 830 VAL A CA 1
ATOM 6571 C C . VAL A 1 830 ? -3.486 -46.75 2.615 1 93.31 830 VAL A C 1
ATOM 6573 O O . VAL A 1 830 ? -4.004 -47.719 2.014 1 93.31 830 VAL A O 1
ATOM 6576 N N . GLY A 1 831 ? -2.289 -46.344 2.395 1 92.94 831 GLY A N 1
ATOM 6577 C CA . GLY A 1 831 ? -1.386 -47.094 1.515 1 92.94 831 GLY A CA 1
ATOM 6578 C C . GLY A 1 831 ? -1.268 -46.469 0.137 1 92.94 831 GLY A C 1
ATOM 6579 O O . GLY A 1 831 ? -0.365 -46.812 -0.629 1 92.94 831 GLY A O 1
ATOM 6580 N N . GLN A 1 832 ? -2.137 -45.656 -0.188 1 94.88 832 GLN A N 1
ATOM 6581 C CA . GLN A 1 832 ? -2.105 -44.969 -1.479 1 94.88 832 GLN A CA 1
ATOM 6582 C C . GLN A 1 832 ? -1.391 -43.625 -1.374 1 94.88 832 GLN A C 1
ATOM 6584 O O . GLN A 1 832 ? -1.229 -43.094 -0.277 1 94.88 832 GLN A O 1
ATOM 6589 N N . SER A 1 833 ? -0.991 -43.188 -2.562 1 95.25 833 SER A N 1
ATOM 6590 C CA . SER A 1 833 ? -0.336 -41.875 -2.598 1 95.25 833 SER A CA 1
ATOM 6591 C C . SER A 1 833 ? -1.284 -40.781 -2.15 1 95.25 833 SER A C 1
ATOM 6593 O O . SER A 1 833 ? -2.502 -40.906 -2.307 1 95.25 833 SER A O 1
ATOM 6595 N N . LEU A 1 834 ? -0.767 -39.656 -1.62 1 94.56 834 LEU A N 1
ATOM 6596 C CA . LEU A 1 834 ? -1.56 -38.562 -1.12 1 94.56 834 LEU A CA 1
ATOM 6597 C C . LEU A 1 834 ? -2.326 -37.875 -2.254 1 94.56 834 LEU A C 1
ATOM 6599 O O . LEU A 1 834 ? -3.348 -37.219 -2.018 1 94.56 834 LEU A O 1
ATOM 6603 N N . LYS A 1 835 ? -1.854 -38 -3.469 1 93.12 835 LYS A N 1
ATOM 6604 C CA . LYS A 1 835 ? -2.518 -37.375 -4.609 1 93.12 835 LYS A CA 1
ATOM 6605 C C . LYS A 1 835 ? -3.07 -38.438 -5.57 1 93.12 835 LYS A C 1
ATOM 6607 O O . LYS A 1 835 ? -3.254 -38.156 -6.758 1 93.12 835 LYS A O 1
ATOM 6612 N N . GLN A 1 836 ? -3.26 -39.594 -5.027 1 94.38 836 GLN A N 1
ATOM 6613 C CA . GLN A 1 836 ? -3.877 -40.656 -5.789 1 94.38 836 GLN A CA 1
ATOM 6614 C C . GLN A 1 836 ? -5.344 -40.375 -6.09 1 94.38 836 GLN A C 1
ATOM 6616 O O . GLN A 1 836 ? -6.094 -39.969 -5.199 1 94.38 836 GLN A O 1
ATOM 6621 N N . GLU A 1 837 ? -5.656 -40.531 -7.352 1 95.44 837 GLU A N 1
ATOM 6622 C CA . GLU A 1 837 ? -7.047 -40.312 -7.738 1 95.44 837 GLU A CA 1
ATOM 6623 C C . GLU A 1 837 ? -7.828 -41.625 -7.766 1 95.44 837 GLU A C 1
ATOM 6625 O O . GLU A 1 837 ? -7.266 -42.688 -8.062 1 95.44 837 GLU A O 1
ATOM 6630 N N . TYR A 1 838 ? -9.086 -41.5 -7.414 1 96.44 838 TYR A N 1
ATOM 6631 C CA . TYR A 1 838 ? -10 -42.625 -7.461 1 96.44 838 TYR A CA 1
ATOM 6632 C C . TYR A 1 838 ? -11.008 -42.469 -8.594 1 96.44 838 TYR A C 1
ATOM 6634 O O . TYR A 1 838 ? -11.484 -41.344 -8.859 1 96.44 838 TYR A O 1
ATOM 6642 N N . GLY A 1 839 ? -11.227 -43.594 -9.312 1 97.31 839 GLY A N 1
ATOM 6643 C CA . GLY A 1 839 ? -12.18 -43.594 -10.414 1 97.31 839 GLY A CA 1
ATOM 6644 C C . GLY A 1 839 ? -12.586 -45 -10.844 1 97.31 839 GLY A C 1
ATOM 6645 O O . GLY A 1 839 ? -12.32 -45.969 -10.141 1 97.31 839 GLY A O 1
ATOM 6646 N N . TYR A 1 840 ? -13.328 -45.125 -11.961 1 98 840 TYR A N 1
ATOM 6647 C CA . TYR A 1 840 ? -13.852 -46.375 -12.477 1 98 840 TYR A CA 1
ATOM 6648 C C . TYR A 1 840 ? -12.906 -46.969 -13.516 1 98 840 TYR A C 1
ATOM 6650 O O . TYR A 1 840 ? -12.148 -46.25 -14.164 1 98 840 TYR A O 1
ATOM 6658 N N . ILE A 1 841 ? -12.875 -48.25 -13.594 1 97.88 841 ILE A N 1
ATOM 6659 C CA . ILE A 1 841 ? -12.133 -48.938 -14.656 1 97.88 841 ILE A CA 1
ATOM 6660 C C . ILE A 1 841 ? -13.016 -49.031 -15.898 1 97.88 841 ILE A C 1
ATOM 6662 O O . ILE A 1 841 ? -14.047 -49.719 -15.883 1 97.88 841 ILE A O 1
ATOM 6666 N N . ALA A 1 842 ? -12.633 -48.375 -16.922 1 98.25 842 ALA A N 1
ATOM 6667 C CA . ALA A 1 842 ? -13.359 -48.438 -18.188 1 98.25 842 ALA A CA 1
ATOM 6668 C C . ALA A 1 842 ? -12.906 -49.625 -19.016 1 98.25 842 ALA A C 1
ATOM 6670 O O . ALA A 1 842 ? -11.742 -49.719 -19.406 1 98.25 842 ALA A O 1
ATOM 6671 N N . GLU A 1 843 ? -13.719 -50.469 -19.328 1 96.88 843 GLU A N 1
ATOM 6672 C CA . GLU A 1 843 ? -13.375 -51.656 -20.109 1 96.88 843 GLU A CA 1
ATOM 6673 C C . GLU A 1 843 ? -13.352 -51.375 -21.609 1 96.88 843 GLU A C 1
ATOM 6675 O O . GLU A 1 843 ? -12.359 -51.625 -22.281 1 96.88 843 GLU A O 1
ATOM 6680 N N . ARG A 1 844 ? -14.398 -50.906 -22.031 1 97.25 844 ARG A N 1
ATOM 6681 C CA . ARG A 1 844 ? -14.641 -50.562 -23.422 1 97.25 844 ARG A CA 1
ATOM 6682 C C . ARG A 1 844 ? -15.945 -49.781 -23.578 1 97.25 844 ARG A C 1
ATOM 6684 O O . ARG A 1 844 ? -16.609 -49.5 -22.594 1 97.25 844 ARG A O 1
ATOM 6691 N N . LEU A 1 845 ? -16.219 -49.438 -24.828 1 98.12 845 LEU A N 1
ATOM 6692 C CA . LEU A 1 845 ? -17.547 -48.906 -25.125 1 98.12 845 LEU A CA 1
ATOM 6693 C C . LEU A 1 845 ? -18.547 -50.062 -25.344 1 98.12 845 LEU A C 1
ATOM 6695 O O . LEU A 1 845 ? -18.172 -51.125 -25.797 1 98.12 845 LEU A O 1
ATOM 6699 N N . PHE A 1 846 ? -19.766 -49.781 -25.016 1 98 846 PHE A N 1
ATOM 6700 C CA . PHE A 1 846 ? -20.797 -50.781 -25.297 1 98 846 PHE A CA 1
ATOM 6701 C C . PHE A 1 846 ? -20.938 -51.031 -26.797 1 98 846 PHE A C 1
ATOM 6703 O O . PHE A 1 846 ? -20.922 -50.094 -27.594 1 98 846 PHE A O 1
ATOM 6710 N N . ILE A 1 847 ? -21.031 -52.25 -27.125 1 94.19 847 ILE A N 1
ATOM 6711 C CA . ILE A 1 847 ? -21.078 -52.656 -28.531 1 94.19 847 ILE A CA 1
ATOM 6712 C C . ILE A 1 847 ? -22.469 -52.344 -29.109 1 94.19 847 ILE A C 1
ATOM 6714 O O . ILE A 1 847 ? -22.578 -51.719 -30.172 1 94.19 847 ILE A O 1
ATOM 6718 N N . ASP A 1 848 ? -23.531 -52.844 -28.438 1 92.62 848 ASP A N 1
ATOM 6719 C CA . ASP A 1 848 ? -24.922 -52.656 -28.844 1 92.62 848 ASP A CA 1
ATOM 6720 C C . ASP A 1 848 ? -25.859 -52.688 -27.641 1 92.62 848 ASP A C 1
ATOM 6722 O O . ASP A 1 848 ? -25.406 -52.75 -26.5 1 92.62 848 ASP A O 1
ATOM 6726 N N . GLU A 1 849 ? -27.125 -52.656 -27.984 1 93.19 849 GLU A N 1
ATOM 6727 C CA . GLU A 1 849 ? -28.109 -52.594 -26.906 1 93.19 849 GLU A CA 1
ATOM 6728 C C . GLU A 1 849 ? -28.172 -53.938 -26.156 1 93.19 849 GLU A C 1
ATOM 6730 O O . GLU A 1 849 ? -28.484 -53.969 -24.969 1 93.19 849 GLU A O 1
ATOM 6735 N N . ALA A 1 850 ? -27.859 -55 -26.75 1 94.75 850 ALA A N 1
ATOM 6736 C CA . ALA A 1 850 ? -27.812 -56.281 -26.078 1 94.75 850 ALA A CA 1
ATOM 6737 C C . ALA A 1 850 ? -26.688 -56.344 -25.047 1 94.75 850 ALA A C 1
ATOM 6739 O O . ALA A 1 850 ? -26.859 -56.906 -23.969 1 94.75 850 ALA A O 1
ATOM 6740 N N . ASP A 1 851 ? -25.625 -55.844 -25.5 1 95.94 851 ASP A N 1
ATOM 6741 C CA . ASP A 1 851 ? -24.5 -55.75 -24.578 1 95.94 851 ASP A CA 1
ATOM 6742 C C . ASP A 1 851 ? -24.875 -54.906 -23.359 1 95.94 851 ASP A C 1
ATOM 6744 O O . ASP A 1 851 ? -24.469 -55.219 -22.234 1 95.94 851 ASP A O 1
ATOM 6748 N N . VAL A 1 852 ? -25.594 -53.844 -23.5 1 96.81 852 VAL A N 1
ATOM 6749 C CA . VAL A 1 852 ? -26.047 -52.969 -22.422 1 96.81 852 VAL A CA 1
ATOM 6750 C C . VAL A 1 852 ? -26.953 -53.75 -21.484 1 96.81 852 VAL A C 1
ATOM 6752 O O . VAL A 1 852 ? -26.812 -53.688 -20.25 1 96.81 852 VAL A O 1
ATOM 6755 N N . ALA A 1 853 ? -27.844 -54.562 -22.078 1 94.75 853 ALA A N 1
ATOM 6756 C CA . ALA A 1 853 ? -28.844 -55.281 -21.297 1 94.75 853 ALA A CA 1
ATOM 6757 C C . ALA A 1 853 ? -28.188 -56.438 -20.5 1 94.75 853 ALA A C 1
ATOM 6759 O O . ALA A 1 853 ? -28.688 -56.781 -19.438 1 94.75 853 ALA A O 1
ATOM 6760 N N . ASN A 1 854 ? -27.062 -56.906 -20.984 1 95.25 854 ASN A N 1
ATOM 6761 C CA . ASN A 1 854 ? -26.422 -58.062 -20.344 1 95.25 854 ASN A CA 1
ATOM 6762 C C . ASN A 1 854 ? -25.234 -57.625 -19.5 1 95.25 854 ASN A C 1
ATOM 6764 O O . ASN A 1 854 ? -24.359 -58.438 -19.188 1 95.25 854 ASN A O 1
ATOM 6768 N N . SER A 1 855 ? -25.125 -56.438 -19.188 1 96.56 855 SER A N 1
ATOM 6769 C CA . SER A 1 855 ? -24.047 -55.906 -18.359 1 96.56 855 SER A CA 1
ATOM 6770 C C . SER A 1 855 ? -24.578 -55.312 -17.062 1 96.56 855 SER A C 1
ATOM 6772 O O . SER A 1 855 ? -25.766 -54.969 -16.969 1 96.56 855 SER A O 1
ATOM 6774 N N . PRO A 1 856 ? -23.719 -55.156 -16.016 1 96.81 856 PRO A N 1
ATOM 6775 C CA . PRO A 1 856 ? -24.156 -54.531 -14.766 1 96.81 856 PRO A CA 1
ATOM 6776 C C . PRO A 1 856 ? -24.734 -53.125 -14.984 1 96.81 856 PRO A C 1
ATOM 6778 O O . PRO A 1 856 ? -24.219 -52.344 -15.797 1 96.81 856 PRO A O 1
ATOM 6781 N N . LYS A 1 857 ? -25.75 -52.812 -14.18 1 96.81 857 LYS A N 1
ATOM 6782 C CA . LYS A 1 857 ? -26.422 -51.531 -14.312 1 96.81 857 LYS A CA 1
ATOM 6783 C C . LYS A 1 857 ? -25.531 -50.406 -13.836 1 96.81 857 LYS A C 1
ATOM 6785 O O . LYS A 1 857 ? -24.969 -50.469 -12.734 1 96.81 857 LYS A O 1
ATOM 6790 N N . GLN A 1 858 ? -25.375 -49.438 -14.672 1 97.25 858 GLN A N 1
ATOM 6791 C CA . GLN A 1 858 ? -24.609 -48.25 -14.289 1 97.25 858 GLN A CA 1
ATOM 6792 C C . GLN A 1 858 ? -25.547 -47.156 -13.758 1 97.25 858 GLN A C 1
ATOM 6794 O O . GLN A 1 858 ? -26.547 -46.844 -14.383 1 97.25 858 GLN A O 1
ATOM 6799 N N . THR A 1 859 ? -25.297 -46.438 -12.656 1 96.5 859 THR A N 1
ATOM 6800 C CA . THR A 1 859 ? -26.234 -45.625 -11.906 1 96.5 859 THR A CA 1
ATOM 6801 C C . THR A 1 859 ? -25.984 -44.156 -12.156 1 96.5 859 THR A C 1
ATOM 6803 O O . THR A 1 859 ? -26.312 -43.312 -11.32 1 96.5 859 THR A O 1
ATOM 6806 N N . PHE A 1 860 ? -25.391 -43.781 -13.234 1 96.25 860 PHE A N 1
ATOM 6807 C CA . PHE A 1 860 ? -25 -42.406 -13.453 1 96.25 860 PHE A CA 1
ATOM 6808 C C . PHE A 1 860 ? -25.969 -41.688 -14.406 1 96.25 860 PHE A C 1
ATOM 6810 O O . PHE A 1 860 ? -25.688 -40.594 -14.883 1 96.25 860 PHE A O 1
ATOM 6817 N N . GLY A 1 861 ? -27.016 -42.344 -14.711 1 94.44 861 GLY A N 1
ATOM 6818 C CA . GLY A 1 861 ? -27.969 -41.75 -15.633 1 94.44 861 GLY A CA 1
ATOM 6819 C C . GLY A 1 861 ? -28.203 -42.594 -16.875 1 94.44 861 GLY A C 1
ATOM 6820 O O . GLY A 1 861 ? -28.109 -43.812 -16.812 1 94.44 861 GLY A O 1
ATOM 6821 N N . GLU A 1 862 ? -28.531 -41.906 -17.969 1 93.94 862 GLU A N 1
ATOM 6822 C CA . GLU A 1 862 ? -28.859 -42.594 -19.219 1 93.94 862 GLU A CA 1
ATOM 6823 C C . GLU A 1 862 ? -27.594 -43 -19.953 1 93.94 862 GLU A C 1
ATOM 6825 O O . GLU A 1 862 ? -26.594 -42.281 -19.969 1 93.94 862 GLU A O 1
ATOM 6830 N N . TYR A 1 863 ? -27.594 -44.219 -20.469 1 96.88 863 TYR A N 1
ATOM 6831 C CA . TYR A 1 863 ? -26.5 -44.688 -21.297 1 96.88 863 TYR A CA 1
ATOM 6832 C C . TYR A 1 863 ? -26.984 -45.75 -22.281 1 96.88 863 TYR A C 1
ATOM 6834 O O . TYR A 1 863 ? -28.094 -46.281 -22.125 1 96.88 863 TYR A O 1
ATOM 6842 N N . GLY A 1 864 ? -26.25 -46.062 -23.359 1 95.5 864 GLY A N 1
ATOM 6843 C CA . GLY A 1 864 ? -26.562 -47.031 -24.391 1 95.5 864 GLY A CA 1
ATOM 6844 C C . GLY A 1 864 ? -25.344 -47.438 -25.203 1 95.5 864 GLY A C 1
ATOM 6845 O O . GLY A 1 864 ? -24.203 -47.312 -24.734 1 95.5 864 GLY A O 1
ATOM 6846 N N . ALA A 1 865 ? -25.641 -48 -26.359 1 96.44 865 ALA A N 1
ATOM 6847 C CA . ALA A 1 865 ? -24.547 -48.406 -27.234 1 96.44 865 ALA A CA 1
ATOM 6848 C C . ALA A 1 865 ? -23.625 -47.25 -27.547 1 96.44 865 ALA A C 1
ATOM 6850 O O . ALA A 1 865 ? -24.078 -46.125 -27.797 1 96.44 865 ALA A O 1
ATOM 6851 N N . GLY A 1 866 ? -22.266 -47.531 -27.438 1 97.44 866 GLY A N 1
ATOM 6852 C CA . GLY A 1 866 ? -21.281 -46.5 -27.766 1 97.44 866 GLY A CA 1
ATOM 6853 C C . GLY A 1 866 ? -20.844 -45.688 -26.562 1 97.44 866 GLY A C 1
ATOM 6854 O O . GLY A 1 866 ? -19.906 -44.906 -26.656 1 97.44 866 GLY A O 1
ATOM 6855 N N . ASP A 1 867 ? -21.531 -45.844 -25.469 1 98.25 867 ASP A N 1
ATOM 6856 C CA . ASP A 1 867 ? -21.109 -45.188 -24.234 1 98.25 867 ASP A CA 1
ATOM 6857 C C . ASP A 1 867 ? -20.109 -46.062 -23.469 1 98.25 867 ASP A C 1
ATOM 6859 O O . ASP A 1 867 ? -19.906 -47.219 -23.812 1 98.25 867 ASP A O 1
ATOM 6863 N N . ILE A 1 868 ? -19.562 -45.5 -22.422 1 98.38 868 ILE A N 1
ATOM 6864 C CA . ILE A 1 868 ? -18.469 -46.156 -21.734 1 98.38 868 ILE A CA 1
ATOM 6865 C C . ILE A 1 868 ? -19.016 -47.25 -20.812 1 98.38 868 ILE A C 1
ATOM 6867 O O . ILE A 1 868 ? -19.938 -47 -20.031 1 98.38 868 ILE A O 1
ATOM 6871 N N . LYS A 1 869 ? -18.516 -48.406 -20.906 1 98.12 869 LYS A N 1
ATOM 6872 C CA . LYS A 1 869 ? -18.828 -49.531 -20.031 1 98.12 869 LYS A CA 1
ATOM 6873 C C . LYS A 1 869 ? -17.781 -49.656 -18.906 1 98.12 869 LYS A C 1
ATOM 6875 O O . LYS A 1 869 ? -16.594 -49.812 -19.188 1 98.12 869 LYS A O 1
ATOM 6880 N N . TYR A 1 870 ? -18.266 -49.625 -17.672 1 98.25 870 TYR A N 1
ATOM 6881 C CA . TYR A 1 870 ? -17.375 -49.719 -16.531 1 98.25 870 TYR A CA 1
ATOM 6882 C C . TYR A 1 870 ? -17.375 -51.125 -15.945 1 98.25 870 TYR A C 1
ATOM 6884 O O . TYR A 1 870 ? -18.359 -51.875 -16.078 1 98.25 870 TYR A O 1
ATOM 6892 N N . ARG A 1 871 ? -16.266 -51.438 -15.25 1 97.38 871 ARG A N 1
ATOM 6893 C CA . ARG A 1 871 ? -16.125 -52.75 -14.648 1 97.38 871 ARG A CA 1
ATOM 6894 C C . ARG A 1 871 ? -16.75 -52.812 -13.266 1 97.38 871 ARG A C 1
ATOM 6896 O O . ARG A 1 871 ? -16.562 -51.906 -12.453 1 97.38 871 ARG A O 1
ATOM 6903 N N . ASP A 1 872 ? -17.5 -53.75 -13.062 1 97.19 872 ASP A N 1
ATOM 6904 C CA . ASP A 1 872 ? -18.031 -54.031 -11.727 1 97.19 872 ASP A CA 1
ATOM 6905 C C . ASP A 1 872 ? -16.969 -54.719 -10.859 1 97.19 872 ASP A C 1
ATOM 6907 O O . ASP A 1 872 ? -16.797 -55.938 -10.938 1 97.19 872 ASP A O 1
ATOM 6911 N N . VAL A 1 873 ? -16.406 -54.031 -9.992 1 96.31 873 VAL A N 1
ATOM 6912 C CA . VAL A 1 873 ? -15.258 -54.531 -9.242 1 96.31 873 VAL A CA 1
ATOM 6913 C C . VAL A 1 873 ? -15.727 -55.375 -8.078 1 96.31 873 VAL A C 1
ATOM 6915 O O . VAL A 1 873 ? -15.109 -56.406 -7.766 1 96.31 873 VAL A O 1
ATOM 6918 N N . ASN A 1 874 ? -16.828 -55.062 -7.43 1 94.56 874 ASN A N 1
ATOM 6919 C CA . ASN A 1 874 ? -17.266 -55.781 -6.254 1 94.56 874 ASN A CA 1
ATOM 6920 C C . ASN A 1 874 ? -18.234 -56.906 -6.625 1 94.56 874 ASN A C 1
ATOM 6922 O O . ASN A 1 874 ? -18.594 -57.719 -5.773 1 94.56 874 ASN A O 1
ATOM 6926 N N . GLY A 1 875 ? -18.828 -57 -7.797 1 93.44 875 GLY A N 1
ATOM 6927 C CA . GLY A 1 875 ? -19.625 -58.125 -8.297 1 93.44 875 GLY A CA 1
ATOM 6928 C C . GLY A 1 875 ? -21.078 -58.062 -7.852 1 93.44 875 GLY A C 1
ATOM 6929 O O . GLY A 1 875 ? -21.766 -59.062 -7.84 1 93.44 875 GLY A O 1
ATOM 6930 N N . ASP A 1 876 ? -21.562 -56.906 -7.465 1 93.81 876 ASP A N 1
ATOM 6931 C CA . ASP A 1 876 ? -22.922 -56.812 -6.949 1 93.81 876 ASP A CA 1
ATOM 6932 C C . ASP A 1 876 ? -23.922 -56.531 -8.078 1 93.81 876 ASP A C 1
ATOM 6934 O O . ASP A 1 876 ? -25.109 -56.344 -7.824 1 93.81 876 ASP A O 1
ATOM 6938 N N . GLY A 1 877 ? -23.422 -56.438 -9.305 1 95.19 877 GLY A N 1
ATOM 6939 C CA . GLY A 1 877 ? -24.297 -56.281 -10.469 1 95.19 877 GLY A CA 1
ATOM 6940 C C . GLY A 1 877 ? -24.641 -54.844 -10.781 1 95.19 877 GLY A C 1
ATOM 6941 O O . GLY A 1 877 ? -25.422 -54.562 -11.695 1 95.19 877 GLY A O 1
ATOM 6942 N N . GLN A 1 878 ? -24.016 -53.906 -10.008 1 96.12 878 GLN A N 1
ATOM 6943 C CA . GLN A 1 878 ? -24.234 -52.5 -10.266 1 96.12 878 GLN A CA 1
ATOM 6944 C C . GLN A 1 878 ? -22.922 -51.719 -10.188 1 96.12 878 GLN A C 1
ATOM 6946 O O . GLN A 1 878 ? -21.984 -52.125 -9.484 1 96.12 878 GLN A O 1
ATOM 6951 N N . ILE A 1 879 ? -22.859 -50.688 -10.969 1 97.62 879 ILE A N 1
ATOM 6952 C CA . ILE A 1 879 ? -21.734 -49.75 -10.898 1 97.62 879 ILE A CA 1
ATOM 6953 C C . ILE A 1 879 ? -22.094 -48.562 -10.023 1 97.62 879 ILE A C 1
ATOM 6955 O O . ILE A 1 879 ? -22.969 -47.781 -10.375 1 97.62 879 ILE A O 1
ATOM 6959 N N . THR A 1 880 ? -21.516 -48.375 -8.906 1 95.56 880 THR A N 1
ATOM 6960 C CA . THR A 1 880 ? -21.719 -47.281 -7.945 1 95.56 880 THR A CA 1
ATOM 6961 C C . THR A 1 880 ? -20.391 -46.719 -7.461 1 95.56 880 THR A C 1
ATOM 6963 O O . THR A 1 880 ? -19.328 -47.094 -7.98 1 95.56 880 THR A O 1
ATOM 6966 N N . GLU A 1 881 ? -20.469 -45.844 -6.5 1 94.12 881 GLU A N 1
ATOM 6967 C CA . GLU A 1 881 ? -19.25 -45.25 -5.941 1 94.12 881 GLU A CA 1
ATOM 6968 C C . GLU A 1 881 ? -18.359 -46.312 -5.301 1 94.12 881 GLU A C 1
ATOM 6970 O O . GLU A 1 881 ? -17.156 -46.125 -5.148 1 94.12 881 GLU A O 1
ATOM 6975 N N . LEU A 1 882 ? -18.969 -47.438 -5.02 1 94.56 882 LEU A N 1
ATOM 6976 C CA . LEU A 1 882 ? -18.234 -48.531 -4.363 1 94.56 882 LEU A CA 1
ATOM 6977 C C . LEU A 1 882 ? -17.328 -49.25 -5.355 1 94.56 882 LEU A C 1
ATOM 6979 O O . LEU A 1 882 ? -16.469 -50.031 -4.953 1 94.56 882 LEU A O 1
ATOM 6983 N N . ASP A 1 883 ? -17.5 -48.938 -6.648 1 96.38 883 ASP A N 1
ATOM 6984 C CA . ASP A 1 883 ? -16.672 -49.594 -7.672 1 96.38 883 ASP A CA 1
ATOM 6985 C C . ASP A 1 883 ? -15.469 -48.719 -8.023 1 96.38 883 ASP A C 1
ATOM 6987 O O . ASP A 1 883 ? -14.695 -49.062 -8.914 1 96.38 883 ASP A O 1
ATOM 6991 N N . GLN A 1 884 ? -15.312 -47.656 -7.355 1 96.69 884 GLN A N 1
ATOM 6992 C CA . GLN A 1 884 ? -14.156 -46.781 -7.594 1 96.69 884 GLN A CA 1
ATOM 6993 C C . GLN A 1 884 ? -12.891 -47.375 -6.988 1 96.69 884 GLN A C 1
ATOM 6995 O O . GLN A 1 884 ? -12.914 -47.906 -5.863 1 96.69 884 GLN A O 1
ATOM 7000 N N . VAL A 1 885 ? -11.836 -47.406 -7.711 1 96.25 885 VAL A N 1
ATOM 7001 C CA . VAL A 1 885 ? -10.539 -47.906 -7.281 1 96.25 885 VAL A CA 1
ATOM 7002 C C . VAL A 1 885 ? -9.461 -46.844 -7.574 1 96.25 885 VAL A C 1
ATOM 7004 O O . VAL A 1 885 ? -9.688 -45.906 -8.336 1 96.25 885 VAL A O 1
ATOM 7007 N N . PRO A 1 886 ? -8.336 -46.938 -6.836 1 96.31 886 PRO A N 1
ATOM 7008 C CA . PRO A 1 886 ? -7.227 -46.062 -7.234 1 96.31 886 PRO A CA 1
ATOM 7009 C C . PRO A 1 886 ? -6.754 -46.312 -8.664 1 96.31 886 PRO A C 1
ATOM 7011 O O . PRO A 1 886 ? -6.469 -47.469 -9.023 1 96.31 886 PRO A O 1
ATOM 7014 N N . ILE A 1 887 ? -6.707 -45.281 -9.438 1 96.75 887 ILE A N 1
ATOM 7015 C CA . ILE A 1 887 ? -6.328 -45.469 -10.836 1 96.75 887 ILE A CA 1
ATOM 7016 C C . ILE A 1 887 ? -5.156 -44.562 -11.18 1 96.75 887 ILE A C 1
ATOM 7018 O O . ILE A 1 887 ? -5.113 -43.406 -10.742 1 96.75 887 ILE A O 1
ATOM 7022 N N . GLY A 1 888 ? -4.188 -45.188 -12.016 1 95.38 888 GLY A N 1
ATOM 7023 C CA . GLY A 1 888 ? -3.059 -44.438 -12.539 1 95.38 888 GLY A CA 1
ATOM 7024 C C . GLY A 1 888 ? -2.07 -44 -11.461 1 95.38 888 GLY A C 1
ATOM 7025 O O . GLY A 1 888 ? -2.107 -44.531 -10.344 1 95.38 888 GLY A O 1
ATOM 7026 N N . PHE A 1 889 ? -1.171 -43.156 -11.836 1 95.88 889 PHE A N 1
ATOM 7027 C CA . PHE A 1 889 ? -0.211 -42.531 -10.945 1 95.88 889 PHE A CA 1
ATOM 7028 C C . PHE A 1 889 ? -0.801 -41.25 -10.328 1 95.88 889 PHE A C 1
ATOM 7030 O O . PHE A 1 889 ? -1.854 -40.781 -10.766 1 95.88 889 PHE A O 1
ATOM 7037 N N . PRO A 1 890 ? -0.177 -40.75 -9.219 1 94.5 890 PRO A N 1
ATOM 7038 C CA . PRO A 1 890 ? -0.645 -39.469 -8.664 1 94.5 890 PRO A CA 1
ATOM 7039 C C . PRO A 1 890 ? -0.588 -38.344 -9.68 1 94.5 890 PRO A C 1
ATOM 7041 O O . PRO A 1 890 ? 0.16 -38.406 -10.656 1 94.5 890 PRO A O 1
ATOM 7044 N N . THR A 1 891 ? -1.356 -37.281 -9.43 1 92.12 891 THR A N 1
ATOM 7045 C CA . THR A 1 891 ? -1.416 -36.156 -10.344 1 92.12 891 THR A CA 1
ATOM 7046 C C . THR A 1 891 ? -0.164 -35.281 -10.219 1 92.12 891 THR A C 1
ATOM 7048 O O . THR A 1 891 ? 0.202 -34.562 -11.148 1 92.12 891 THR A O 1
ATOM 7051 N N . VAL A 1 892 ? 0.435 -35.312 -9.062 1 90.75 892 VAL A N 1
ATOM 7052 C CA . VAL A 1 892 ? 1.733 -34.656 -8.883 1 90.75 892 VAL A CA 1
ATOM 7053 C C . VAL A 1 892 ? 2.846 -35.625 -9.312 1 90.75 892 VAL A C 1
ATOM 7055 O O . VAL A 1 892 ? 2.898 -36.781 -8.852 1 90.75 892 VAL A O 1
ATOM 7058 N N . PRO A 1 893 ? 3.666 -35.156 -10.172 1 93 893 PRO A N 1
ATOM 7059 C CA . PRO A 1 893 ? 4.723 -36.062 -10.625 1 93 893 PRO A CA 1
ATOM 7060 C C . PRO A 1 893 ? 5.617 -36.531 -9.477 1 93 893 PRO A C 1
ATOM 7062 O O . PRO A 1 893 ? 5.957 -35.75 -8.586 1 93 893 PRO A O 1
ATOM 7065 N N . GLU A 1 894 ? 6.039 -37.781 -9.547 1 95.5 894 GLU A N 1
ATOM 7066 C CA . GLU A 1 894 ? 6.922 -38.344 -8.531 1 95.5 894 GLU A CA 1
ATOM 7067 C C . GLU A 1 894 ? 8.383 -38.312 -8.984 1 95.5 894 GLU A C 1
ATOM 7069 O O . GLU A 1 894 ? 9.289 -38.469 -8.172 1 95.5 894 GLU A O 1
ATOM 7074 N N . ILE A 1 895 ? 8.555 -38.125 -10.297 1 95.81 895 ILE A N 1
ATOM 7075 C CA . ILE A 1 895 ? 9.914 -38.062 -10.82 1 95.81 895 ILE A CA 1
ATOM 7076 C C . ILE A 1 895 ? 10.094 -36.781 -11.625 1 95.81 895 ILE A C 1
ATOM 7078 O O . ILE A 1 895 ? 9.281 -36.469 -12.508 1 95.81 895 ILE A O 1
ATOM 7082 N N . ILE A 1 896 ? 11.039 -36.062 -11.359 1 94.94 896 ILE A N 1
ATOM 7083 C CA . ILE A 1 896 ? 11.5 -34.906 -12.141 1 94.94 896 ILE A CA 1
ATOM 7084 C C . ILE A 1 896 ? 13.008 -35 -12.359 1 94.94 896 ILE A C 1
ATOM 7086 O O . ILE A 1 896 ? 13.758 -35.312 -11.438 1 94.94 896 ILE A O 1
ATOM 7090 N N . TYR A 1 897 ? 13.43 -34.812 -13.562 1 95.19 897 TYR A N 1
ATOM 7091 C CA . TYR A 1 897 ? 14.859 -34.875 -13.836 1 95.19 897 TYR A CA 1
ATOM 7092 C C . TYR A 1 897 ? 15.25 -33.844 -14.883 1 95.19 897 TYR A C 1
ATOM 7094 O O . TYR A 1 897 ? 14.391 -33.25 -15.547 1 95.19 897 TYR A O 1
ATOM 7102 N N . GLY A 1 898 ? 16.453 -33.531 -14.938 1 94.81 898 GLY A N 1
ATOM 7103 C CA . GLY A 1 898 ? 16.984 -32.562 -15.883 1 94.81 898 GLY A CA 1
ATOM 7104 C C . GLY A 1 898 ? 18.453 -32.75 -16.172 1 94.81 898 GLY A C 1
ATOM 7105 O O . GLY A 1 898 ? 19.188 -33.312 -15.352 1 94.81 898 GLY A O 1
ATOM 7106 N N . PHE A 1 899 ? 18.859 -32.406 -17.344 1 95.38 899 PHE A N 1
ATOM 7107 C CA . PHE A 1 899 ? 20.266 -32.438 -17.719 1 95.38 899 PHE A CA 1
ATOM 7108 C C . PHE A 1 899 ? 20.578 -31.375 -18.766 1 95.38 899 PHE A C 1
ATOM 7110 O O . PHE A 1 899 ? 19.688 -30.953 -19.516 1 95.38 899 PHE A O 1
ATOM 7117 N N . GLY A 1 900 ? 21.734 -30.906 -18.75 1 92.94 900 GLY A N 1
ATOM 7118 C CA . GLY A 1 900 ? 22.172 -29.875 -19.688 1 92.94 900 GLY A CA 1
ATOM 7119 C C . GLY A 1 900 ? 23.672 -29.797 -19.828 1 92.94 900 GLY A C 1
ATOM 7120 O O . GLY A 1 900 ? 24.406 -30.469 -19.109 1 92.94 900 GLY A O 1
ATOM 7121 N N . PHE A 1 901 ? 24.109 -29.047 -20.797 1 92.19 901 PHE A N 1
ATOM 7122 C CA . PHE A 1 901 ? 25.531 -28.828 -21 1 92.19 901 PHE A CA 1
ATOM 7123 C C . PHE A 1 901 ? 25.797 -27.375 -21.391 1 92.19 901 PHE A C 1
ATOM 7125 O O . PHE A 1 901 ? 24.906 -26.688 -21.875 1 92.19 901 PHE A O 1
ATOM 7132 N N . SER A 1 902 ? 26.906 -26.938 -21.016 1 89.81 902 SER A N 1
ATOM 7133 C CA . SER A 1 902 ? 27.453 -25.641 -21.453 1 89.81 902 SER A CA 1
ATOM 7134 C C . SER A 1 902 ? 28.859 -25.797 -22.016 1 89.81 902 SER A C 1
ATOM 7136 O O . SER A 1 902 ? 29.703 -26.469 -21.422 1 89.81 902 SER A O 1
ATOM 7138 N N . PHE A 1 903 ? 28.984 -25.281 -23.156 1 91.62 903 PHE A N 1
ATOM 7139 C CA . PHE A 1 903 ? 30.266 -25.344 -23.859 1 91.62 903 PHE A CA 1
ATOM 7140 C C . PHE A 1 903 ? 30.719 -23.953 -24.281 1 91.62 903 PHE A C 1
ATOM 7142 O O . PHE A 1 903 ? 29.906 -23.141 -24.719 1 91.62 903 PHE A O 1
ATOM 7149 N N . GLY A 1 904 ? 31.906 -23.688 -24.016 1 88.06 904 GLY A N 1
ATOM 7150 C CA . GLY A 1 904 ? 32.469 -22.406 -24.438 1 88.06 904 GLY A CA 1
ATOM 7151 C C . GLY A 1 904 ? 33.844 -22.531 -25.078 1 88.06 904 GLY A C 1
ATOM 7152 O O . GLY A 1 904 ? 34.625 -23.391 -24.688 1 88.06 904 GLY A O 1
ATOM 7153 N N . SER A 1 905 ? 34 -21.797 -26.125 1 84.44 905 SER A N 1
ATOM 7154 C CA . SER A 1 905 ? 35.281 -21.719 -26.781 1 84.44 905 SER A CA 1
ATOM 7155 C C . SER A 1 905 ? 35.656 -20.281 -27.109 1 84.44 905 SER A C 1
ATOM 7157 O O . SER A 1 905 ? 35 -19.625 -27.938 1 84.44 905 SER A O 1
ATOM 7159 N N . ALA A 1 906 ? 36.75 -19.688 -26.641 1 78.38 906 ALA A N 1
ATOM 7160 C CA . ALA A 1 906 ? 37.312 -18.344 -26.812 1 78.38 906 ALA A CA 1
ATOM 7161 C C . ALA A 1 906 ? 36.219 -17.297 -26.734 1 78.38 906 ALA A C 1
ATOM 7163 O O . ALA A 1 906 ? 36.031 -16.672 -25.672 1 78.38 906 ALA A O 1
ATOM 7164 N N . ARG A 1 907 ? 35.375 -17.141 -27.812 1 85.44 907 ARG A N 1
ATOM 7165 C CA . ARG A 1 907 ? 34.406 -16.031 -27.812 1 85.44 907 ARG A CA 1
ATOM 7166 C C . ARG A 1 907 ? 33 -16.531 -27.984 1 85.44 907 ARG A C 1
ATOM 7168 O O . ARG A 1 907 ? 32.031 -15.758 -27.875 1 85.44 907 ARG A O 1
ATOM 7175 N N . PHE A 1 908 ? 32.812 -17.797 -28.219 1 91.62 908 PHE A N 1
ATOM 7176 C CA . PHE A 1 908 ? 31.469 -18.375 -28.406 1 91.62 908 PHE A CA 1
ATOM 7177 C C . PHE A 1 908 ? 31.109 -19.281 -27.234 1 91.62 908 PHE A C 1
ATOM 7179 O O . PHE A 1 908 ? 31.969 -19.984 -26.703 1 91.62 908 PHE A O 1
ATOM 7186 N N . ASP A 1 909 ? 29.891 -19.219 -26.844 1 91.06 909 ASP A N 1
ATOM 7187 C CA . ASP A 1 909 ? 29.391 -20.141 -25.844 1 91.06 909 ASP A CA 1
ATOM 7188 C C . ASP A 1 909 ? 28.016 -20.688 -26.203 1 91.06 909 ASP A C 1
ATOM 7190 O O . ASP A 1 909 ? 27.219 -19.984 -26.828 1 91.06 909 ASP A O 1
ATOM 7194 N N . VAL A 1 910 ? 27.781 -21.906 -25.938 1 93 910 VAL A N 1
ATOM 7195 C CA . VAL A 1 910 ? 26.5 -22.562 -26.172 1 93 910 VAL A CA 1
ATOM 7196 C C . VAL A 1 910 ? 26.062 -23.328 -24.922 1 93 910 VAL A C 1
ATOM 7198 O O . VAL A 1 910 ? 26.875 -23.969 -24.266 1 93 910 VAL A O 1
ATOM 7201 N N . SER A 1 911 ? 24.828 -23.094 -24.562 1 91.69 911 SER A N 1
ATOM 7202 C CA . SER A 1 911 ? 24.266 -23.797 -23.406 1 91.69 911 SER A CA 1
ATOM 7203 C C . SER A 1 911 ? 22.891 -24.375 -23.734 1 91.69 911 SER A C 1
ATOM 7205 O O . SER A 1 911 ? 22.078 -23.719 -24.391 1 91.69 911 SER A O 1
ATOM 7207 N N . ALA A 1 912 ? 22.656 -25.594 -23.328 1 93.81 912 ALA A N 1
ATOM 7208 C CA . ALA A 1 912 ? 21.375 -26.25 -23.516 1 93.81 912 ALA A CA 1
ATOM 7209 C C . ALA A 1 912 ? 20.938 -26.969 -22.25 1 93.81 912 ALA A C 1
ATOM 7211 O O . ALA A 1 912 ? 21.766 -27.516 -21.516 1 93.81 912 ALA A O 1
ATOM 7212 N N . PHE A 1 913 ? 19.609 -26.953 -22.016 1 93 913 PHE A N 1
ATOM 7213 C CA . PHE A 1 913 ? 19.062 -27.625 -20.828 1 93 913 PHE A CA 1
ATOM 7214 C C . PHE A 1 913 ? 17.766 -28.344 -21.156 1 93 913 PHE A C 1
ATOM 7216 O O . PHE A 1 913 ? 16.891 -27.766 -21.812 1 93 913 PHE A O 1
ATOM 7223 N N . PHE A 1 914 ? 17.656 -29.609 -20.703 1 95.56 914 PHE A N 1
ATOM 7224 C CA . PHE A 1 914 ? 16.469 -30.438 -20.891 1 95.56 914 PHE A CA 1
ATOM 7225 C C . PHE A 1 914 ? 15.836 -30.781 -19.547 1 95.56 914 PHE A C 1
ATOM 7227 O O . PHE A 1 914 ? 16.531 -31.031 -18.562 1 95.56 914 PHE A O 1
ATOM 7234 N N . GLN A 1 915 ? 14.523 -30.797 -19.531 1 94.44 915 GLN A N 1
ATOM 7235 C CA . GLN A 1 915 ? 13.766 -31.156 -18.328 1 94.44 915 GLN A CA 1
ATOM 7236 C C . GLN A 1 915 ? 12.781 -32.281 -18.609 1 94.44 915 GLN A C 1
ATOM 7238 O O . GLN A 1 915 ? 12.102 -32.281 -19.641 1 94.44 915 GLN A O 1
ATOM 7243 N N . GLY A 1 916 ? 12.727 -33.188 -17.672 1 95.06 916 GLY A N 1
ATOM 7244 C CA . GLY A 1 916 ? 11.797 -34.312 -17.828 1 95.06 916 GLY A CA 1
ATOM 7245 C C . GLY A 1 916 ? 10.93 -34.531 -16.594 1 95.06 916 GLY A C 1
ATOM 7246 O O . GLY A 1 916 ? 11.312 -34.156 -15.484 1 95.06 916 GLY A O 1
ATOM 7247 N N . SER A 1 917 ? 9.781 -35.031 -16.812 1 94.06 917 SER A N 1
ATOM 7248 C CA . SER A 1 917 ? 8.812 -35.438 -15.781 1 94.06 917 SER A CA 1
ATOM 7249 C C . SER A 1 917 ? 8.242 -36.812 -16.047 1 94.06 917 SER A C 1
ATOM 7251 O O . SER A 1 917 ? 8.016 -37.188 -17.203 1 94.06 917 SER A O 1
ATOM 7253 N N . ALA A 1 918 ? 8.125 -37.562 -14.93 1 95.25 918 ALA A N 1
ATOM 7254 C CA . ALA A 1 918 ? 7.586 -38.906 -15.102 1 95.25 918 ALA A CA 1
ATOM 7255 C C . ALA A 1 918 ? 6.781 -39.344 -13.875 1 95.25 918 ALA A C 1
ATOM 7257 O O . ALA A 1 918 ? 6.836 -38.688 -12.828 1 95.25 918 ALA A O 1
ATOM 7258 N N . ARG A 1 919 ? 5.941 -40.406 -14.094 1 95.75 919 ARG A N 1
ATOM 7259 C CA . ARG A 1 919 ? 5.121 -41.031 -13.07 1 95.75 919 ARG A CA 1
ATOM 7260 C C . ARG A 1 919 ? 4.035 -40.094 -12.562 1 95.75 919 ARG A C 1
ATOM 7262 O O . ARG A 1 919 ? 3.912 -39.875 -11.352 1 95.75 919 ARG A O 1
ATOM 7269 N N . SER A 1 920 ? 3.357 -39.594 -13.398 1 94.69 920 SER A N 1
ATOM 7270 C CA . SER A 1 920 ? 2.162 -38.781 -13.148 1 94.69 920 SER A CA 1
ATOM 7271 C C . SER A 1 920 ? 1.072 -39.094 -14.172 1 94.69 920 SER A C 1
ATOM 7273 O O . SER A 1 920 ? 1.356 -39.594 -15.266 1 94.69 920 SER A O 1
ATOM 7275 N N . THR A 1 921 ? -0.064 -38.906 -13.758 1 96.12 921 THR A N 1
ATOM 7276 C CA . THR A 1 921 ? -1.22 -39.094 -14.625 1 96.12 921 THR A CA 1
ATOM 7277 C C . THR A 1 921 ? -2.141 -37.875 -14.578 1 96.12 921 THR A C 1
ATOM 7279 O O . THR A 1 921 ? -2.197 -37.156 -13.57 1 96.12 921 THR A O 1
ATOM 7282 N N . PHE A 1 922 ? -2.711 -37.562 -15.727 1 95.38 922 PHE A N 1
ATOM 7283 C CA . PHE A 1 922 ? -3.748 -36.531 -15.773 1 95.38 922 PHE A CA 1
ATOM 7284 C C . PHE A 1 922 ? -4.949 -37.031 -16.578 1 95.38 922 PHE A C 1
ATOM 7286 O O . PHE A 1 922 ? -4.922 -38.094 -17.156 1 95.38 922 PHE A O 1
ATOM 7293 N N . TRP A 1 923 ? -6.02 -36.344 -16.469 1 96.56 923 TRP A N 1
ATOM 7294 C CA . TRP A 1 923 ? -7.25 -36.719 -17.156 1 96.56 923 TRP A CA 1
ATOM 7295 C C . TRP A 1 923 ? -7.711 -35.594 -18.094 1 96.56 923 TRP A C 1
ATOM 7297 O O . TRP A 1 923 ? -7.605 -34.406 -17.75 1 96.56 923 TRP A O 1
ATOM 7307 N N . LEU A 1 924 ? -8.125 -36.062 -19.281 1 95.38 924 LEU A N 1
ATOM 7308 C CA . LEU A 1 924 ? -8.875 -35.125 -20.109 1 95.38 924 LEU A CA 1
ATOM 7309 C C . LEU A 1 924 ? -10.156 -34.688 -19.422 1 95.38 924 LEU A C 1
ATOM 7311 O O . LEU A 1 924 ? -10.852 -35.5 -18.812 1 95.38 924 LEU A O 1
ATOM 7315 N N . ASP A 1 925 ? -10.398 -33.469 -19.406 1 92.31 925 ASP A N 1
ATOM 7316 C CA . ASP A 1 925 ? -11.617 -32.969 -18.781 1 92.31 925 ASP A CA 1
ATOM 7317 C C . ASP A 1 925 ? -12.844 -33.281 -19.656 1 92.31 925 ASP A C 1
ATOM 7319 O O . ASP A 1 925 ? -13.297 -32.438 -20.422 1 92.31 925 ASP A O 1
ATOM 7323 N N . ALA A 1 926 ? -13.383 -34.344 -19.438 1 93.38 926 ALA A N 1
ATOM 7324 C CA . ALA A 1 926 ? -14.5 -34.812 -20.266 1 93.38 926 ALA A CA 1
ATOM 7325 C C . ALA A 1 926 ? -15.711 -33.906 -20.109 1 93.38 926 ALA A C 1
ATOM 7327 O O . ALA A 1 926 ? -16.469 -33.719 -21.062 1 93.38 926 ALA A O 1
ATOM 7328 N N . LYS A 1 927 ? -15.875 -33.344 -18.953 1 91.44 927 LYS A N 1
ATOM 7329 C CA . LYS A 1 927 ? -17.016 -32.469 -18.703 1 91.44 927 LYS A CA 1
ATOM 7330 C C . LYS A 1 927 ? -16.922 -31.203 -19.531 1 91.44 927 LYS A C 1
ATOM 7332 O O . LYS A 1 927 ? -17.875 -30.812 -20.203 1 91.44 927 LYS A O 1
ATOM 7337 N N . ASN A 1 928 ? -15.773 -30.672 -19.562 1 90 928 ASN A N 1
ATOM 7338 C CA . ASN A 1 928 ? -15.617 -29.375 -20.219 1 90 928 ASN A CA 1
ATOM 7339 C C . ASN A 1 928 ? -15.203 -29.531 -21.672 1 90 928 ASN A C 1
ATOM 7341 O O . ASN A 1 928 ? -15.07 -28.547 -22.406 1 90 928 ASN A O 1
ATOM 7345 N N . THR A 1 929 ? -15.109 -30.781 -22.125 1 93.44 929 THR A N 1
ATOM 7346 C CA . THR A 1 929 ? -14.82 -31 -23.547 1 93.44 929 THR A CA 1
ATOM 7347 C C . THR A 1 929 ? -15.922 -31.844 -24.188 1 93.44 929 THR A C 1
ATOM 7349 O O . THR A 1 929 ? -15.719 -32.438 -25.25 1 93.44 929 THR A O 1
ATOM 7352 N N . SER A 1 930 ? -17.031 -31.906 -23.5 1 94.69 930 SER A N 1
ATOM 7353 C CA . SER A 1 930 ? -18.188 -32.594 -24.109 1 94.69 930 SER A CA 1
ATOM 7354 C C . SER A 1 930 ? -18.75 -31.781 -25.266 1 94.69 930 SER A C 1
ATOM 7356 O O . SER A 1 930 ? -19.484 -30.812 -25.062 1 94.69 930 SER A O 1
ATOM 7358 N N . PRO A 1 931 ? -18.562 -32.281 -26.453 1 95.75 931 PRO A N 1
ATOM 7359 C CA . PRO A 1 931 ? -18.906 -31.422 -27.594 1 95.75 931 PRO A CA 1
ATOM 7360 C C . PRO A 1 931 ? -20.406 -31.172 -27.703 1 95.75 931 PRO A C 1
ATOM 7362 O O . PRO A 1 931 ? -21.203 -32.062 -27.422 1 95.75 931 PRO A O 1
ATOM 7365 N N . PHE A 1 932 ? -20.844 -29.969 -28.125 1 95.81 932 PHE A N 1
ATOM 7366 C CA . PHE A 1 932 ? -22.188 -29.531 -28.516 1 95.81 932 PHE A CA 1
ATOM 7367 C C . PHE A 1 932 ? -23.047 -29.25 -27.297 1 95.81 932 PHE A C 1
ATOM 7369 O O . PHE A 1 932 ? -24.203 -28.828 -27.422 1 95.81 932 PHE A O 1
ATOM 7376 N N . VAL A 1 933 ? -22.453 -29.438 -26.094 1 93.94 933 VAL A N 1
ATOM 7377 C CA . VAL A 1 933 ? -23.219 -29.156 -24.875 1 93.94 933 VAL A CA 1
ATOM 7378 C C . VAL A 1 933 ? -23.297 -27.656 -24.656 1 93.94 933 VAL A C 1
ATOM 7380 O O . VAL A 1 933 ? -22.281 -26.953 -24.719 1 93.94 933 VAL A O 1
ATOM 7383 N N . HIS A 1 934 ? -24.453 -27.094 -24.453 1 92.88 934 HIS A N 1
ATOM 7384 C CA . HIS A 1 934 ? -24.734 -25.719 -24.078 1 92.88 934 HIS A CA 1
ATOM 7385 C C . HIS A 1 934 ? -25.172 -25.609 -22.625 1 92.88 934 HIS A C 1
ATOM 7387 O O . HIS A 1 934 ? -26.219 -26.156 -22.234 1 92.88 934 HIS A O 1
ATOM 7393 N N . VAL A 1 935 ? -24.328 -24.922 -21.797 1 89.69 935 VAL A N 1
ATOM 7394 C CA . VAL A 1 935 ? -24.625 -24.938 -20.359 1 89.69 935 VAL A CA 1
ATOM 7395 C C . VAL A 1 935 ? -24.141 -23.641 -19.719 1 89.69 935 VAL A C 1
ATOM 7397 O O . VAL A 1 935 ? -23.219 -23 -20.219 1 89.69 935 VAL A O 1
ATOM 7400 N N . TYR A 1 936 ? -24.906 -23.188 -18.703 1 87.56 936 TYR A N 1
ATOM 7401 C CA . TYR A 1 936 ? -24.469 -22.094 -17.844 1 87.56 936 TYR A CA 1
ATOM 7402 C C . TYR A 1 936 ? -23.766 -22.609 -16.594 1 87.56 936 TYR A C 1
ATOM 7404 O O . TYR A 1 936 ? -24.391 -23.297 -15.773 1 87.56 936 TYR A O 1
ATOM 7412 N N . GLU A 1 937 ? -22.594 -22.438 -16.391 1 81.12 937 GLU A N 1
ATOM 7413 C CA . GLU A 1 937 ? -21.906 -22.969 -15.219 1 81.12 937 GLU A CA 1
ATOM 7414 C C . GLU A 1 937 ? -20.766 -22.047 -14.773 1 81.12 937 GLU A C 1
ATOM 7416 O O . GLU A 1 937 ? -20.328 -21.172 -15.531 1 81.12 937 GLU A O 1
ATOM 7421 N N . ASP A 1 938 ? -20.516 -22.234 -13.367 1 67.44 938 ASP A N 1
ATOM 7422 C CA . ASP A 1 938 ? -19.359 -21.578 -12.805 1 67.44 938 ASP A CA 1
ATOM 7423 C C . ASP A 1 938 ? -18.062 -22.188 -13.336 1 67.44 938 ASP A C 1
ATOM 7425 O O . ASP A 1 938 ? -17.922 -23.406 -13.375 1 67.44 938 ASP A O 1
ATOM 7429 N N . THR A 1 939 ? -17.422 -21.469 -14.016 1 54.78 939 THR A N 1
ATOM 7430 C CA . THR A 1 939 ? -16.203 -21.984 -14.641 1 54.78 939 THR A CA 1
ATOM 7431 C C . THR A 1 939 ? -15.188 -22.391 -13.586 1 54.78 939 THR A C 1
ATOM 7433 O O . THR A 1 939 ? -14.148 -22.984 -13.906 1 54.78 939 THR A O 1
ATOM 7436 N N . ASN A 1 940 ? -15.711 -22.625 -12.297 1 50.66 940 ASN A N 1
ATOM 7437 C CA . ASN A 1 940 ? -14.672 -22.812 -11.289 1 50.66 940 ASN A CA 1
ATOM 7438 C C . ASN A 1 940 ? -13.445 -21.938 -11.586 1 50.66 940 ASN A C 1
ATOM 7440 O O . ASN A 1 940 ? -12.438 -22.031 -10.891 1 50.66 940 ASN A O 1
ATOM 7444 N N . TRP A 1 941 ? -13.547 -21.359 -12.766 1 44.06 941 TRP A N 1
ATOM 7445 C CA . TRP A 1 941 ? -12.523 -20.406 -13.18 1 44.06 941 TRP A CA 1
ATOM 7446 C C . TRP A 1 941 ? -12.766 -19.031 -12.531 1 44.06 941 TRP A C 1
ATOM 7448 O O . TRP A 1 941 ? -13.602 -18.266 -12.992 1 44.06 941 TRP A O 1
ATOM 7458 N N . ASP A 1 942 ? -12.18 -18.625 -11.367 1 48.28 942 ASP A N 1
ATOM 7459 C CA . ASP A 1 942 ? -12.188 -17.359 -10.648 1 48.28 942 ASP A CA 1
ATOM 7460 C C . ASP A 1 942 ? -13.602 -16.969 -10.219 1 48.28 942 ASP A C 1
ATOM 7462 O O . ASP A 1 942 ? -13.938 -15.789 -10.156 1 48.28 942 ASP A O 1
ATOM 7466 N N . ASN A 1 943 ? -14.641 -18.047 -10.18 1 55.5 943 ASN A N 1
ATOM 7467 C CA . ASN A 1 943 ? -15.992 -17.828 -9.68 1 55.5 943 ASN A CA 1
ATOM 7468 C C . ASN A 1 943 ? -16.812 -16.984 -10.648 1 55.5 943 ASN A C 1
ATOM 7470 O O . ASN A 1 943 ? -17.531 -16.062 -10.227 1 55.5 943 ASN A O 1
ATOM 7474 N N . VAL A 1 944 ? -16.516 -17.172 -11.961 1 65.56 944 VAL A N 1
ATOM 7475 C CA . VAL A 1 944 ? -17.328 -16.469 -12.953 1 65.56 944 VAL A CA 1
ATOM 7476 C C . VAL A 1 944 ? -18.297 -17.453 -13.625 1 65.56 944 VAL A C 1
ATOM 7478 O O . VAL A 1 944 ? -17.875 -18.5 -14.125 1 65.56 944 VAL A O 1
ATOM 7481 N N . SER A 1 945 ? -19.562 -17.25 -13.602 1 76.94 945 SER A N 1
ATOM 7482 C CA . SER A 1 945 ? -20.562 -18.031 -14.32 1 76.94 945 SER A CA 1
ATOM 7483 C C . SER A 1 945 ? -20.812 -17.469 -15.719 1 76.94 945 SER A C 1
ATOM 7485 O O . SER A 1 945 ? -20.859 -16.25 -15.898 1 76.94 945 SER A O 1
ATOM 7487 N N . MET A 1 946 ? -20.75 -18.453 -16.75 1 83.75 946 MET A N 1
ATOM 7488 C CA . MET A 1 946 ? -21 -18 -18.125 1 83.75 946 MET A CA 1
ATOM 7489 C C . MET A 1 946 ? -21.688 -19.094 -18.938 1 83.75 946 MET A C 1
ATOM 7491 O O . MET A 1 946 ? -21.688 -20.266 -18.547 1 83.75 946 MET A O 1
ATOM 7495 N N . TRP A 1 947 ? -22.281 -18.641 -20.016 1 89.81 947 TRP A N 1
ATOM 7496 C CA . TRP A 1 947 ? -22.781 -19.594 -21 1 89.81 947 TRP A CA 1
ATOM 7497 C C . TRP A 1 947 ? -21.641 -20.172 -21.828 1 89.81 947 TRP A C 1
ATOM 7499 O O . TRP A 1 947 ? -20.797 -19.438 -22.328 1 89.81 947 TRP A O 1
ATOM 7509 N N . LYS A 1 948 ? -21.672 -21.5 -21.891 1 91.12 948 LYS A N 1
ATOM 7510 C CA . LYS A 1 948 ? -20.625 -22.219 -22.641 1 91.12 948 LYS A CA 1
ATOM 7511 C C . LYS A 1 948 ? -21.219 -23.062 -23.75 1 91.12 948 LYS A C 1
ATOM 7513 O O . LYS A 1 948 ? -22.266 -23.688 -23.578 1 91.12 948 LYS A O 1
ATOM 7518 N N . ASP A 1 949 ? -20.703 -22.922 -24.906 1 92.5 949 ASP A N 1
ATOM 7519 C CA . ASP A 1 949 ? -20.859 -23.875 -26 1 92.5 949 ASP A CA 1
ATOM 7520 C C . ASP A 1 949 ? -19.594 -24.672 -26.219 1 92.5 949 ASP A C 1
ATOM 7522 O O . ASP A 1 949 ? -18.656 -24.203 -26.859 1 92.5 949 ASP A O 1
ATOM 7526 N N . ILE A 1 950 ? -19.641 -25.859 -25.75 1 90.94 950 ILE A N 1
ATOM 7527 C CA . ILE A 1 950 ? -18.422 -26.672 -25.719 1 90.94 950 ILE A CA 1
ATOM 7528 C C . ILE A 1 950 ? -18.016 -27.062 -27.141 1 90.94 950 ILE A C 1
ATOM 7530 O O . ILE A 1 950 ? -18.844 -27.578 -27.906 1 90.94 950 ILE A O 1
ATOM 7534 N N . PRO A 1 951 ? -16.844 -26.828 -27.469 1 90.75 951 PRO A N 1
ATOM 7535 C CA . PRO A 1 951 ? -16.391 -27.047 -28.844 1 90.75 951 PRO A CA 1
ATOM 7536 C C . PRO A 1 951 ? -16.203 -28.531 -29.172 1 90.75 951 PRO A C 1
ATOM 7538 O O . PRO A 1 951 ? -16.156 -29.359 -28.266 1 90.75 951 PRO A O 1
ATOM 7541 N N . LEU A 1 952 ? -16.156 -28.734 -30.484 1 96.56 952 LEU A N 1
ATOM 7542 C CA . LEU A 1 952 ? -15.766 -30.062 -30.953 1 96.56 952 LEU A CA 1
ATOM 7543 C C . LEU A 1 952 ? -14.266 -30.109 -31.234 1 96.56 952 LEU A C 1
ATOM 7545 O O . LEU A 1 952 ? -13.781 -29.469 -32.156 1 96.56 952 LEU A O 1
ATOM 7549 N N . LEU A 1 953 ? -13.609 -30.859 -30.422 1 96.81 953 LEU A N 1
ATOM 7550 C CA . LEU A 1 953 ? -12.18 -31.047 -30.672 1 96.81 953 LEU A CA 1
ATOM 7551 C C . LEU A 1 953 ? -11.945 -31.875 -31.922 1 96.81 953 LEU A C 1
ATOM 7553 O O . LEU A 1 953 ? -12.688 -32.812 -32.188 1 96.81 953 LEU A O 1
ATOM 7557 N N . LYS A 1 954 ? -10.938 -31.531 -32.688 1 96.88 954 LYS A N 1
ATOM 7558 C CA . LYS A 1 954 ? -10.625 -32.281 -33.906 1 96.88 954 LYS A CA 1
ATOM 7559 C C . LYS A 1 954 ? -10.328 -33.75 -33.562 1 96.88 954 LYS A C 1
ATOM 7561 O O . LYS A 1 954 ? -10.711 -34.656 -34.312 1 96.88 954 LYS A O 1
ATOM 7566 N N . ALA A 1 955 ? -9.656 -34.031 -32.5 1 96.38 955 ALA A N 1
ATOM 7567 C CA . ALA A 1 955 ? -9.328 -35.375 -32.094 1 96.38 955 ALA A CA 1
ATOM 7568 C C . ALA A 1 955 ? -10.594 -36.219 -31.891 1 96.38 955 ALA A C 1
ATOM 7570 O O . ALA A 1 955 ? -10.617 -37.406 -32.188 1 96.38 955 ALA A O 1
ATOM 7571 N N . TYR A 1 956 ? -11.641 -35.594 -31.359 1 97.38 956 TYR A N 1
ATOM 7572 C CA . TYR A 1 956 ? -12.914 -36.281 -31.156 1 97.38 956 TYR A CA 1
ATOM 7573 C C . TYR A 1 956 ? -13.625 -36.5 -32.469 1 97.38 956 TYR A C 1
ATOM 7575 O O . TYR A 1 956 ? -14.258 -37.531 -32.688 1 97.38 956 TYR A O 1
ATOM 7583 N N . ALA A 1 957 ? -13.578 -35.5 -33.281 1 97.44 957 ALA A N 1
ATOM 7584 C CA . ALA A 1 957 ? -14.195 -35.625 -34.594 1 97.44 957 ALA A CA 1
ATOM 7585 C C . ALA A 1 957 ? -13.578 -36.781 -35.375 1 97.44 957 ALA A C 1
ATOM 7587 O O . ALA A 1 957 ? -14.281 -37.5 -36.094 1 97.44 957 ALA A O 1
ATOM 7588 N N . ASP A 1 958 ? -12.297 -36.906 -35.25 1 96.19 958 ASP A N 1
ATOM 7589 C CA . ASP A 1 958 ? -11.562 -37.875 -36.062 1 96.19 958 ASP A CA 1
ATOM 7590 C C . ASP A 1 958 ? -11.703 -39.281 -35.469 1 96.19 958 ASP A C 1
ATOM 7592 O O . ASP A 1 958 ? -11.539 -40.281 -36.188 1 96.19 958 ASP A O 1
ATOM 7596 N N . ASN A 1 959 ? -11.953 -39.312 -34.156 1 97.06 959 ASN A N 1
ATOM 7597 C CA . ASN A 1 959 ? -11.961 -40.625 -33.5 1 97.06 959 ASN A CA 1
ATOM 7598 C C . ASN A 1 959 ? -13.102 -40.719 -32.469 1 97.06 959 ASN A C 1
ATOM 7600 O O . ASN A 1 959 ? -12.875 -40.562 -31.266 1 97.06 959 ASN A O 1
ATOM 7604 N N . HIS A 1 960 ? -14.328 -41 -32.969 1 97.56 960 HIS A N 1
ATOM 7605 C CA . HIS A 1 960 ? -15.484 -41.219 -32.125 1 97.56 960 HIS A CA 1
ATOM 7606 C C . HIS A 1 960 ? -16.297 -42.438 -32.562 1 97.56 960 HIS A C 1
ATOM 7608 O O . HIS A 1 960 ? -16.141 -42.906 -33.688 1 97.56 960 HIS A O 1
ATOM 7614 N N . TRP A 1 961 ? -17.062 -42.906 -31.656 1 97.44 961 TRP A N 1
ATOM 7615 C CA . TRP A 1 961 ? -17.938 -44.031 -31.938 1 97.44 961 TRP A CA 1
ATOM 7616 C C . TRP A 1 961 ? -19.125 -43.594 -32.781 1 97.44 961 TRP A C 1
ATOM 7618 O O . TRP A 1 961 ? -19.719 -42.562 -32.562 1 97.44 961 TRP A O 1
ATOM 7628 N N . THR A 1 962 ? -19.453 -44.344 -33.844 1 95.06 962 THR A N 1
ATOM 7629 C CA . THR A 1 962 ? -20.641 -44.125 -34.656 1 95.06 962 THR A CA 1
ATOM 7630 C C . THR A 1 962 ? -21.406 -45.406 -34.875 1 95.06 962 THR A C 1
ATOM 7632 O O . THR A 1 962 ? -20.875 -46.5 -34.625 1 95.06 962 THR A O 1
ATOM 7635 N N . GLU A 1 963 ? -22.578 -45.312 -35.312 1 92.19 963 GLU A N 1
ATOM 7636 C CA . GLU A 1 963 ? -23.406 -46.5 -35.594 1 92.19 963 GLU A CA 1
ATOM 7637 C C . GLU A 1 963 ? -22.844 -47.281 -36.781 1 92.19 963 GLU A C 1
ATOM 7639 O O . GLU A 1 963 ? -23.016 -48.531 -36.844 1 92.19 963 GLU A O 1
ATOM 7644 N N . THR A 1 964 ? -22.188 -46.594 -37.625 1 92.44 964 THR A N 1
ATOM 7645 C CA . THR A 1 964 ? -21.609 -47.25 -38.812 1 92.44 964 THR A CA 1
ATOM 7646 C C . THR A 1 964 ? -20.203 -47.75 -38.5 1 92.44 964 THR A C 1
ATOM 7648 O O . THR A 1 964 ? -19.75 -48.719 -39.125 1 92.44 964 THR A O 1
ATOM 7651 N N . ASN A 1 965 ? -19.594 -47.125 -37.688 1 92.94 965 ASN A N 1
ATOM 7652 C CA . ASN A 1 965 ? -18.266 -47.531 -37.25 1 92.94 965 ASN A CA 1
ATOM 7653 C C . ASN A 1 965 ? -18.266 -47.75 -35.719 1 92.94 965 ASN A C 1
ATOM 7655 O O . ASN A 1 965 ? -17.875 -46.875 -34.969 1 92.94 965 ASN A O 1
ATOM 7659 N N . ARG A 1 966 ? -18.469 -48.906 -35.344 1 93.75 966 ARG A N 1
ATOM 7660 C CA . ARG A 1 966 ? -18.625 -49.219 -33.906 1 93.75 966 ARG A CA 1
ATOM 7661 C C . ARG A 1 966 ? -17.281 -49.594 -33.312 1 93.75 966 ARG A C 1
ATOM 7663 O O . ARG A 1 966 ? -17.156 -50.688 -32.719 1 93.75 966 ARG A O 1
ATOM 7670 N N . ASN A 1 967 ? -16.391 -48.719 -33.375 1 95.81 967 ASN A N 1
ATOM 7671 C CA . ASN A 1 967 ? -15.102 -48.906 -32.719 1 95.81 967 ASN A CA 1
ATOM 7672 C C . ASN A 1 967 ? -15.25 -48.844 -31.188 1 95.81 967 ASN A C 1
ATOM 7674 O O . ASN A 1 967 ? -15.516 -47.781 -30.625 1 95.81 967 ASN A O 1
ATOM 7678 N N . ILE A 1 968 ? -15.031 -49.938 -30.547 1 95.62 968 ILE A N 1
ATOM 7679 C CA . ILE A 1 968 ? -15.289 -50.031 -29.109 1 95.62 968 ILE A CA 1
ATOM 7680 C C . ILE A 1 968 ? -14.148 -49.375 -28.328 1 95.62 968 ILE A C 1
ATOM 7682 O O . ILE A 1 968 ? -14.211 -49.281 -27.109 1 95.62 968 ILE A O 1
ATOM 7686 N N . TYR A 1 969 ? -13.125 -48.844 -28.984 1 96.44 969 TYR A N 1
ATOM 7687 C CA . TYR A 1 969 ? -12.031 -48.156 -28.312 1 96.44 969 TYR A CA 1
ATOM 7688 C C . TYR A 1 969 ? -11.844 -46.75 -28.891 1 96.44 969 TYR A C 1
ATOM 7690 O O . TYR A 1 969 ? -10.742 -46.219 -28.859 1 96.44 969 TYR A O 1
ATOM 7698 N N . ALA A 1 970 ? -12.875 -46.219 -29.438 1 97.5 970 ALA A N 1
ATOM 7699 C CA . ALA A 1 970 ? -12.828 -44.844 -29.938 1 97.5 970 ALA A CA 1
ATOM 7700 C C . ALA A 1 970 ? -12.484 -43.875 -28.812 1 97.5 970 ALA A C 1
ATOM 7702 O O . ALA A 1 970 ? -12.828 -44.125 -27.656 1 97.5 970 ALA A O 1
ATOM 7703 N N . LEU A 1 971 ? -11.828 -42.781 -29.203 1 96.88 971 LEU A N 1
ATOM 7704 C CA . LEU A 1 971 ? -11.422 -41.781 -28.219 1 96.88 971 LEU A CA 1
ATOM 7705 C C . LEU A 1 971 ? -12.633 -41.156 -27.547 1 96.88 971 LEU A C 1
ATOM 7707 O O . LEU A 1 971 ? -12.68 -41.062 -26.312 1 96.88 971 LEU A O 1
ATOM 7711 N N . TRP A 1 972 ? -13.539 -40.75 -28.344 1 97.88 972 TRP A N 1
ATOM 7712 C CA . TRP A 1 972 ? -14.758 -40.188 -27.781 1 97.88 972 TRP A CA 1
ATOM 7713 C C . TRP A 1 972 ? -15.93 -41.156 -27.953 1 97.88 972 TRP A C 1
ATOM 7715 O O . TRP A 1 972 ? -16.109 -41.719 -29.031 1 97.88 972 TRP A O 1
ATOM 7725 N N . PRO A 1 973 ? -16.781 -41.281 -26.922 1 97.81 973 PRO A N 1
ATOM 7726 C CA . PRO A 1 973 ? -17.953 -42.156 -27.031 1 97.81 973 PRO A CA 1
ATOM 7727 C C . PRO A 1 973 ? -18.984 -41.625 -28.031 1 97.81 973 PRO A C 1
ATOM 7729 O O . PRO A 1 973 ? -18.672 -40.719 -28.812 1 97.81 973 PRO A O 1
ATOM 7732 N N . ARG A 1 974 ? -20.156 -42.312 -27.984 1 97.25 974 ARG A N 1
ATOM 7733 C CA . ARG A 1 974 ? -21.25 -41.844 -28.828 1 97.25 974 ARG A CA 1
ATOM 7734 C C . ARG A 1 974 ? -21.562 -40.375 -28.609 1 97.25 974 ARG A C 1
ATOM 7736 O O . ARG A 1 974 ? -21.656 -39.938 -27.453 1 97.25 974 ARG A O 1
ATOM 7743 N N . LEU A 1 975 ? -21.641 -39.625 -29.719 1 97.38 975 LEU A N 1
ATOM 7744 C CA . LEU A 1 975 ? -21.906 -38.188 -29.609 1 97.38 975 LEU A CA 1
ATOM 7745 C C . LEU A 1 975 ? -23.281 -37.938 -29.016 1 97.38 975 LEU A C 1
ATOM 7747 O O . LEU A 1 975 ? -24.172 -38.781 -29.094 1 97.38 975 LEU A O 1
ATOM 7751 N N . SER A 1 976 ? -23.344 -36.75 -28.328 1 96.38 976 SER A N 1
ATOM 7752 C CA . SER A 1 976 ? -24.594 -36.312 -27.734 1 96.38 976 SER A CA 1
ATOM 7753 C C . SER A 1 976 ? -24.672 -34.781 -27.672 1 96.38 976 SER A C 1
ATOM 7755 O O . SER A 1 976 ? -23.656 -34.094 -27.578 1 96.38 976 SER A O 1
ATOM 7757 N N . SER A 1 977 ? -25.891 -34.281 -27.719 1 94.31 977 SER A N 1
ATOM 7758 C CA . SER A 1 977 ? -26.078 -32.844 -27.609 1 94.31 977 SER A CA 1
ATOM 7759 C C . SER A 1 977 ? -26.234 -32.438 -26.141 1 94.31 977 SER A C 1
ATOM 7761 O O . SER A 1 977 ? -26.25 -31.234 -25.828 1 94.31 977 SER A O 1
ATOM 7763 N N . THR A 1 978 ? -26.359 -33.375 -25.344 1 93 978 THR A N 1
ATOM 7764 C CA . THR A 1 978 ? -26.422 -33.125 -23.906 1 93 978 THR A CA 1
ATOM 7765 C C . THR A 1 978 ? -25.312 -33.875 -23.172 1 93 978 THR A C 1
ATOM 7767 O O . THR A 1 978 ? -24.719 -34.781 -23.719 1 93 978 THR A O 1
ATOM 7770 N N . ARG A 1 979 ? -25.094 -33.438 -22.016 1 93.38 979 ARG A N 1
ATOM 7771 C CA . ARG A 1 979 ? -24.047 -34.062 -21.219 1 93.38 979 ARG A CA 1
ATOM 7772 C C . ARG A 1 979 ? -24.453 -35.469 -20.797 1 93.38 979 ARG A C 1
ATOM 7774 O O . ARG A 1 979 ? -25.531 -35.656 -20.203 1 93.38 979 ARG A O 1
ATOM 7781 N N . MET A 1 980 ? -23.688 -36.344 -21.188 1 95.44 980 MET A N 1
ATOM 7782 C CA . MET A 1 980 ? -23.891 -37.719 -20.75 1 95.44 980 MET A CA 1
ATOM 7783 C C . MET A 1 980 ? -23.141 -38 -19.453 1 95.44 980 MET A C 1
ATOM 7785 O O . MET A 1 980 ? -21.953 -38.312 -19.469 1 95.44 980 MET A O 1
ATOM 7789 N N . GLU A 1 981 ? -23.844 -38 -18.375 1 96.12 981 GLU A N 1
ATOM 7790 C CA . GLU A 1 981 ? -23.234 -38.125 -17.062 1 96.12 981 GLU A CA 1
ATOM 7791 C C . GLU A 1 981 ? -22.453 -39.438 -16.938 1 96.12 981 GLU A C 1
ATOM 7793 O O . GLU A 1 981 ? -21.422 -39.469 -16.25 1 96.12 981 GLU A O 1
ATOM 7798 N N . ASN A 1 982 ? -22.938 -40.406 -17.531 1 97.19 982 ASN A N 1
ATOM 7799 C CA . ASN A 1 982 ? -22.25 -41.719 -17.484 1 97.19 982 ASN A CA 1
ATOM 7800 C C . ASN A 1 982 ? -20.844 -41.625 -18.062 1 97.19 982 ASN A C 1
ATOM 7802 O O . ASN A 1 982 ? -19.922 -42.281 -17.594 1 97.19 982 ASN A O 1
ATOM 7806 N N . ASN A 1 983 ? -20.688 -40.844 -19.047 1 97.5 983 ASN A N 1
ATOM 7807 C CA . ASN A 1 983 ? -19.422 -40.812 -19.781 1 97.5 983 ASN A CA 1
ATOM 7808 C C . ASN A 1 983 ? -18.438 -39.812 -19.141 1 97.5 983 ASN A C 1
ATOM 7810 O O . ASN A 1 983 ? -17.266 -39.812 -19.484 1 97.5 983 ASN A O 1
ATOM 7814 N N . ILE A 1 984 ? -18.828 -39 -18.203 1 95.38 984 ILE A N 1
ATOM 7815 C CA . ILE A 1 984 ? -17.953 -37.969 -17.688 1 95.38 984 ILE A CA 1
ATOM 7816 C C . ILE A 1 984 ? -17.453 -38.375 -16.297 1 95.38 984 ILE A C 1
ATOM 7818 O O . ILE A 1 984 ? -16.797 -37.562 -15.617 1 95.38 984 ILE A O 1
ATOM 7822 N N . GLN A 1 985 ? -17.781 -39.531 -15.906 1 96.19 985 GLN A N 1
ATOM 7823 C CA . GLN A 1 985 ? -17.234 -40.031 -14.648 1 96.19 985 GLN A CA 1
ATOM 7824 C C . GLN A 1 985 ? -15.719 -40.219 -14.742 1 96.19 985 GLN A C 1
ATOM 7826 O O . GLN A 1 985 ? -15.203 -40.625 -15.781 1 96.19 985 GLN A O 1
ATOM 7831 N N . LYS A 1 986 ? -14.969 -39.875 -13.711 1 94.44 986 LYS A N 1
ATOM 7832 C CA . LYS A 1 986 ? -13.523 -40.125 -13.711 1 94.44 986 LYS A CA 1
ATOM 7833 C C . LYS A 1 986 ? -13.203 -41.594 -13.859 1 94.44 986 LYS A C 1
ATOM 7835 O O . LYS A 1 986 ? -13.625 -42.406 -13.047 1 94.44 986 LYS A O 1
ATOM 7840 N N . SER A 1 987 ? -12.562 -41.938 -14.914 1 97.81 987 SER A N 1
ATOM 7841 C CA . SER A 1 987 ? -12.266 -43.344 -15.227 1 97.81 987 SER A CA 1
ATOM 7842 C C . SER A 1 987 ? -10.953 -43.469 -15.984 1 97.81 987 SER A C 1
ATOM 7844 O O . SER A 1 987 ? -10.297 -42.469 -16.266 1 97.81 987 SER A O 1
ATOM 7846 N N . THR A 1 988 ? -10.562 -44.688 -16.297 1 97.75 988 THR A N 1
ATOM 7847 C CA . THR A 1 988 ? -9.32 -44.938 -17 1 97.75 988 THR A CA 1
ATOM 7848 C C . THR A 1 988 ? -9.453 -44.594 -18.484 1 97.75 988 THR A C 1
ATOM 7850 O O . THR A 1 988 ? -8.461 -44.562 -19.219 1 97.75 988 THR A O 1
ATOM 7853 N N . TRP A 1 989 ? -10.672 -44.219 -18.922 1 97.94 989 TRP A N 1
ATOM 7854 C CA . TRP A 1 989 ? -10.875 -43.938 -20.344 1 97.94 989 TRP A CA 1
ATOM 7855 C C . TRP A 1 989 ? -10.133 -42.688 -20.766 1 97.94 989 TRP A C 1
ATOM 7857 O O . TRP A 1 989 ? -9.508 -42.656 -21.828 1 97.94 989 TRP A O 1
ATOM 7867 N N . PHE A 1 990 ? -10.266 -41.688 -20.062 1 97.12 990 PHE A N 1
ATOM 7868 C CA . PHE A 1 990 ? -9.672 -40.406 -20.422 1 97.12 990 PHE A CA 1
ATOM 7869 C C . PHE A 1 990 ? -8.375 -40.188 -19.656 1 97.12 990 PHE A C 1
ATOM 7871 O O . PHE A 1 990 ? -7.891 -39.062 -19.578 1 97.12 990 PHE A O 1
ATOM 7878 N N . MET A 1 991 ? -7.879 -41.188 -19.016 1 97.38 991 MET A N 1
ATOM 7879 C CA . MET A 1 991 ? -6.613 -41.125 -18.281 1 97.38 991 MET A CA 1
ATOM 7880 C C . MET A 1 991 ? -5.43 -41.094 -19.25 1 97.38 991 MET A C 1
ATOM 7882 O O . MET A 1 991 ? -5.418 -41.812 -20.234 1 97.38 991 MET A O 1
ATOM 7886 N N . ARG A 1 992 ? -4.508 -40.219 -19.078 1 97.12 992 ARG A N 1
ATOM 7887 C CA . ARG A 1 992 ? -3.322 -40.094 -19.906 1 97.12 992 ARG A CA 1
ATOM 7888 C C . ARG A 1 992 ? -2.053 -40.094 -19.062 1 97.12 992 ARG A C 1
ATOM 7890 O O . ARG A 1 992 ? -2.057 -39.625 -17.938 1 97.12 992 ARG A O 1
ATOM 7897 N N . ASN A 1 993 ? -1.032 -40.594 -19.656 1 96.56 993 ASN A N 1
ATOM 7898 C CA . ASN A 1 993 ? 0.281 -40.562 -19.016 1 96.56 993 ASN A CA 1
ATOM 7899 C C . ASN A 1 993 ? 0.906 -39.156 -19.094 1 96.56 993 ASN A C 1
ATOM 7901 O O . ASN A 1 993 ? 0.994 -38.562 -20.188 1 96.56 993 ASN A O 1
ATOM 7905 N N . GLY A 1 994 ? 1.357 -38.656 -18 1 95 994 GLY A N 1
ATOM 7906 C CA . GLY A 1 994 ? 1.856 -37.312 -17.922 1 95 994 GLY A CA 1
ATOM 7907 C C . GLY A 1 994 ? 3.352 -37.219 -18.156 1 95 994 GLY A C 1
ATOM 7908 O O . GLY A 1 994 ? 3.941 -36.125 -17.984 1 95 994 GLY A O 1
ATOM 7909 N N . ALA A 1 995 ? 4.059 -38.188 -18.641 1 96.31 995 ALA A N 1
ATOM 7910 C CA . ALA A 1 995 ? 5.508 -38.188 -18.812 1 96.31 995 ALA A CA 1
ATOM 7911 C C . ALA A 1 995 ? 5.91 -37.438 -20.062 1 96.31 995 ALA A C 1
ATOM 7913 O O . ALA A 1 995 ? 5.238 -37.5 -21.094 1 96.31 995 ALA A O 1
ATOM 7914 N N . PHE A 1 996 ? 7.004 -36.656 -19.969 1 96 996 PHE A N 1
ATOM 7915 C CA . PHE A 1 996 ? 7.512 -35.906 -21.125 1 96 996 PHE A CA 1
ATOM 7916 C C . PHE A 1 996 ? 8.961 -35.5 -20.922 1 96 996 PHE A C 1
ATOM 7918 O O . PHE A 1 996 ? 9.492 -35.625 -19.812 1 96 996 PHE A O 1
ATOM 7925 N N . LEU A 1 997 ? 9.617 -35.156 -21.938 1 96.81 997 LEU A N 1
ATOM 7926 C CA . LEU A 1 997 ? 10.93 -34.5 -21.984 1 96.81 997 LEU A CA 1
ATOM 7927 C C . LEU A 1 997 ? 10.883 -33.219 -22.812 1 96.81 997 LEU A C 1
ATOM 7929 O O . LEU A 1 997 ? 10.453 -33.25 -23.969 1 96.81 997 LEU A O 1
ATOM 7933 N N . ARG A 1 998 ? 11.297 -32.156 -22.234 1 95.5 998 ARG A N 1
ATOM 7934 C CA . ARG A 1 998 ? 11.211 -30.859 -22.906 1 95.5 998 ARG A CA 1
ATOM 7935 C C . ARG A 1 998 ? 12.586 -30.203 -23 1 95.5 998 ARG A C 1
ATOM 7937 O O . ARG A 1 998 ? 13.359 -30.234 -22.031 1 95.5 998 ARG A O 1
ATOM 7944 N N . MET A 1 999 ? 12.844 -29.641 -24.141 1 95.44 999 MET A N 1
ATOM 7945 C CA . MET A 1 999 ? 13.969 -28.703 -24.203 1 95.44 999 MET A CA 1
ATOM 7946 C C . MET A 1 999 ? 13.578 -27.344 -23.625 1 95.44 999 MET A C 1
ATOM 7948 O O . MET A 1 999 ? 13.023 -26.5 -24.328 1 95.44 999 MET A O 1
ATOM 7952 N N . LYS A 1 1000 ? 14.031 -27.141 -22.484 1 91.88 1000 LYS A N 1
ATOM 7953 C CA . LYS A 1 1000 ? 13.578 -25.969 -21.734 1 91.88 1000 LYS A CA 1
ATOM 7954 C C . LYS A 1 1000 ? 14.32 -24.719 -22.188 1 91.88 1000 LYS A C 1
ATOM 7956 O O . LYS A 1 1000 ? 13.75 -23.625 -22.188 1 91.88 1000 LYS A O 1
ATOM 7961 N N . THR A 1 1001 ? 15.625 -24.844 -22.344 1 91.69 1001 THR A N 1
ATOM 7962 C CA . THR A 1 1001 ? 16.375 -23.641 -22.734 1 91.69 1001 THR A CA 1
ATOM 7963 C C . THR A 1 1001 ? 17.5 -24 -23.703 1 91.69 1001 THR A C 1
ATOM 7965 O O . THR A 1 1001 ? 18.125 -25.047 -23.562 1 91.69 1001 THR A O 1
ATOM 7968 N N . LEU A 1 1002 ? 17.75 -23.156 -24.656 1 94.38 1002 LEU A N 1
ATOM 7969 C CA . LEU A 1 1002 ? 18.906 -23.141 -25.547 1 94.38 1002 LEU A CA 1
ATOM 7970 C C . LEU A 1 1002 ? 19.422 -21.719 -25.734 1 94.38 1002 LEU A C 1
ATOM 7972 O O . LEU A 1 1002 ? 18.656 -20.797 -26.047 1 94.38 1002 LEU A O 1
ATOM 7976 N N . GLU A 1 1003 ? 20.688 -21.547 -25.438 1 93.62 1003 GLU A N 1
ATOM 7977 C CA . GLU A 1 1003 ? 21.266 -20.203 -25.562 1 93.62 1003 GLU A CA 1
ATOM 7978 C C . GLU A 1 1003 ? 22.578 -20.25 -26.344 1 93.62 1003 GLU A C 1
ATOM 7980 O O . GLU A 1 1003 ? 23.391 -21.141 -26.141 1 93.62 1003 GLU A O 1
ATOM 7985 N N . VAL A 1 1004 ? 22.781 -19.328 -27.219 1 95.19 1004 VAL A N 1
ATOM 7986 C CA . VAL A 1 1004 ? 24.016 -19.125 -27.953 1 95.19 1004 VAL A CA 1
ATOM 7987 C C . VAL A 1 1004 ? 24.484 -17.672 -27.781 1 95.19 1004 VAL A C 1
ATOM 7989 O O . VAL A 1 1004 ? 23.703 -16.734 -27.953 1 95.19 1004 VAL A O 1
ATOM 7992 N N . GLY A 1 1005 ? 25.734 -17.594 -27.438 1 94 1005 GLY A N 1
ATOM 7993 C CA . GLY A 1 1005 ? 26.234 -16.25 -27.188 1 94 1005 GLY A CA 1
ATOM 7994 C C . GLY A 1 1005 ? 27.594 -16.016 -27.812 1 94 1005 GLY A C 1
ATOM 7995 O O . GLY A 1 1005 ? 28.344 -16.953 -28.094 1 94 1005 GLY A O 1
ATOM 7996 N N . TYR A 1 1006 ? 27.828 -14.773 -28.062 1 94.5 1006 TYR A N 1
ATOM 7997 C CA . TYR A 1 1006 ? 29.109 -14.297 -28.578 1 94.5 1006 TYR A CA 1
ATOM 7998 C C . TYR A 1 1006 ? 29.609 -13.102 -27.766 1 94.5 1006 TYR A C 1
ATOM 8000 O O . TYR A 1 1006 ? 28.891 -12.117 -27.594 1 94.5 1006 TYR A O 1
ATOM 8008 N N . THR A 1 1007 ? 30.812 -13.258 -27.328 1 91.56 1007 THR A N 1
ATOM 8009 C CA . THR A 1 1007 ? 31.438 -12.164 -26.594 1 91.56 1007 THR A CA 1
ATOM 8010 C C . THR A 1 1007 ? 32.469 -11.453 -27.469 1 91.56 1007 THR A C 1
ATOM 8012 O O . THR A 1 1007 ? 33.406 -12.078 -27.969 1 91.56 1007 THR A O 1
ATOM 8015 N N . PHE A 1 1008 ? 32.344 -10.211 -27.547 1 92.44 1008 PHE A N 1
ATOM 8016 C CA . PHE A 1 1008 ? 33.25 -9.422 -28.391 1 92.44 1008 PHE A CA 1
ATOM 8017 C C . PHE A 1 1008 ? 34.656 -9.352 -27.781 1 92.44 1008 PHE A C 1
ATOM 8019 O O . PHE A 1 1008 ? 34.781 -9.336 -26.562 1 92.44 1008 PHE A O 1
ATOM 8026 N N . PRO A 1 1009 ? 35.688 -9.281 -28.625 1 88.38 1009 PRO A N 1
ATOM 8027 C CA . PRO A 1 1009 ? 37.062 -9.18 -28.109 1 88.38 1009 PRO A CA 1
ATOM 8028 C C . PRO A 1 1009 ? 37.312 -7.859 -27.391 1 88.38 1009 PRO A C 1
ATOM 8030 O O . PRO A 1 1009 ? 36.75 -6.828 -27.75 1 88.38 1009 PRO A O 1
ATOM 8033 N N . GLU A 1 1010 ? 38.094 -7.965 -26.391 1 84 1010 GLU A N 1
ATOM 8034 C CA . GLU A 1 1010 ? 38.406 -6.812 -25.547 1 84 1010 GLU A CA 1
ATOM 8035 C C . GLU A 1 1010 ? 39 -5.664 -26.375 1 84 1010 GLU A C 1
ATOM 8037 O O . GLU A 1 1010 ? 38.812 -4.496 -26.031 1 84 1010 GLU A O 1
ATOM 8042 N N . THR A 1 1011 ? 39.75 -5.977 -27.5 1 82.62 1011 THR A N 1
ATOM 8043 C CA . THR A 1 1011 ? 40.375 -4.953 -28.328 1 82.62 1011 THR A CA 1
ATOM 8044 C C . THR A 1 1011 ? 39.312 -4.051 -28.953 1 82.62 1011 THR A C 1
ATOM 8046 O O . THR A 1 1011 ? 39.531 -2.846 -29.094 1 82.62 1011 THR A O 1
ATOM 8049 N N . LEU A 1 1012 ? 38.188 -4.59 -29.172 1 85 1012 LEU A N 1
ATOM 8050 C CA . LEU A 1 1012 ? 37.094 -3.828 -29.781 1 85 1012 LEU A CA 1
ATOM 8051 C C . LEU A 1 1012 ? 36.281 -3.07 -28.719 1 85 1012 LEU A C 1
ATOM 8053 O O . LEU A 1 1012 ? 35.875 -1.934 -28.938 1 85 1012 LEU A O 1
ATOM 8057 N N . THR A 1 1013 ? 36.156 -3.75 -27.594 1 85.19 1013 THR A N 1
ATOM 8058 C CA . THR A 1 1013 ? 35.312 -3.145 -26.578 1 85.19 1013 THR A CA 1
ATOM 8059 C C . THR A 1 1013 ? 36.031 -2.02 -25.859 1 85.19 1013 THR A C 1
ATOM 8061 O O . THR A 1 1013 ? 35.438 -1.037 -25.438 1 85.19 1013 THR A O 1
ATOM 8064 N N . LYS A 1 1014 ? 37.281 -2.162 -25.688 1 81.31 1014 LYS A N 1
ATOM 8065 C CA . LYS A 1 1014 ? 38.062 -1.125 -25.016 1 81.31 1014 LYS A CA 1
ATOM 8066 C C . LYS A 1 1014 ? 38.031 0.185 -25.797 1 81.31 1014 LYS A C 1
ATOM 8068 O O . LYS A 1 1014 ? 38.062 1.267 -25.203 1 81.31 1014 LYS A O 1
ATOM 8073 N N . LYS A 1 1015 ? 38 0.019 -27.094 1 77.88 1015 LYS A N 1
ATOM 8074 C CA . LYS A 1 1015 ? 37.906 1.206 -27.938 1 77.88 1015 LYS A CA 1
ATOM 8075 C C . LYS A 1 1015 ? 36.594 1.97 -27.672 1 77.88 1015 LYS A C 1
ATOM 8077 O O . LYS A 1 1015 ? 36.562 3.191 -27.828 1 77.88 1015 LYS A O 1
ATOM 8082 N N . ALA A 1 1016 ? 35.656 1.264 -27.297 1 78.88 1016 ALA A N 1
ATOM 8083 C CA . ALA A 1 1016 ? 34.344 1.876 -27.047 1 78.88 1016 ALA A CA 1
ATOM 8084 C C . ALA A 1 1016 ? 34.156 2.135 -25.547 1 78.88 1016 ALA A C 1
ATOM 8086 O O . ALA A 1 1016 ? 33.062 2.48 -25.125 1 78.88 1016 ALA A O 1
ATOM 8087 N N . TYR A 1 1017 ? 35.156 1.929 -24.672 1 78.69 1017 TYR A N 1
ATOM 8088 C CA . TYR A 1 1017 ? 35.125 2.129 -23.219 1 78.69 1017 TYR A CA 1
ATOM 8089 C C . TYR A 1 1017 ? 34.156 1.176 -22.562 1 78.69 1017 TYR A C 1
ATOM 8091 O O . TYR A 1 1017 ? 33.438 1.561 -21.625 1 78.69 1017 TYR A O 1
ATOM 8099 N N . ILE A 1 1018 ? 34.031 0.068 -23.281 1 84.94 1018 ILE A N 1
ATOM 8100 C CA . ILE A 1 1018 ? 33.219 -1.022 -22.734 1 84.94 1018 ILE A CA 1
ATOM 8101 C C . ILE A 1 1018 ? 34.125 -2.156 -22.266 1 84.94 1018 ILE A C 1
ATOM 8103 O O . ILE A 1 1018 ? 35.062 -2.545 -22.984 1 84.94 1018 ILE A O 1
ATOM 8107 N N . ASN A 1 1019 ? 33.906 -2.578 -21.031 1 82.44 1019 ASN A N 1
ATOM 8108 C CA . ASN A 1 1019 ? 34.719 -3.674 -20.531 1 82.44 1019 ASN A CA 1
ATOM 8109 C C . ASN A 1 1019 ? 34.406 -4.988 -21.234 1 82.44 1019 ASN A C 1
ATOM 8111 O O . ASN A 1 1019 ? 35.312 -5.719 -21.641 1 82.44 1019 ASN A O 1
ATOM 8115 N N . SER A 1 1020 ? 33.156 -5.293 -21.219 1 88.44 1020 SER A N 1
ATOM 8116 C CA . SER A 1 1020 ? 32.75 -6.523 -21.875 1 88.44 1020 SER A CA 1
ATOM 8117 C C . SER A 1 1020 ? 31.375 -6.348 -22.547 1 88.44 1020 SER A C 1
ATOM 8119 O O . SER A 1 1020 ? 30.516 -5.648 -22.031 1 88.44 1020 SER A O 1
ATOM 8121 N N . ALA A 1 1021 ? 31.266 -6.859 -23.703 1 91.25 1021 ALA A N 1
ATOM 8122 C CA . ALA A 1 1021 ? 30.016 -6.855 -24.453 1 91.25 1021 ALA A CA 1
ATOM 8123 C C . ALA A 1 1021 ? 29.672 -8.25 -24.969 1 91.25 1021 ALA A C 1
ATOM 8125 O O . ALA A 1 1021 ? 30.484 -8.883 -25.656 1 91.25 1021 ALA A O 1
ATOM 8126 N N . ARG A 1 1022 ? 28.531 -8.688 -24.656 1 93 1022 ARG A N 1
ATOM 8127 C CA . ARG A 1 1022 ? 28.078 -10.008 -25.078 1 93 1022 ARG A CA 1
ATOM 8128 C C . ARG A 1 1022 ? 26.703 -9.922 -25.734 1 93 1022 ARG A C 1
ATOM 8130 O O . ARG A 1 1022 ? 25.797 -9.258 -25.203 1 93 1022 ARG A O 1
ATOM 8137 N N . ILE A 1 1023 ? 26.594 -10.477 -26.906 1 94.75 1023 ILE A N 1
ATOM 8138 C CA . ILE A 1 1023 ? 25.281 -10.641 -27.547 1 94.75 1023 ILE A CA 1
ATOM 8139 C C . ILE A 1 1023 ? 24.875 -12.109 -27.516 1 94.75 1023 ILE A C 1
ATOM 8141 O O . ILE A 1 1023 ? 25.719 -13 -27.641 1 94.75 1023 ILE A O 1
ATOM 8145 N N . TYR A 1 1024 ? 23.578 -12.32 -27.266 1 93.25 1024 TYR A N 1
ATOM 8146 C CA . TYR A 1 1024 ? 23.172 -13.719 -27.219 1 93.25 1024 TYR A CA 1
ATOM 8147 C C . TYR A 1 1024 ? 21.734 -13.883 -27.703 1 93.25 1024 TYR A C 1
ATOM 8149 O O . TYR A 1 1024 ? 20.969 -12.914 -27.75 1 93.25 1024 TYR A O 1
ATOM 8157 N N . CYS A 1 1025 ? 21.406 -15.039 -28.109 1 95.38 1025 CYS A N 1
ATOM 8158 C CA . CYS A 1 1025 ? 20.078 -15.508 -28.484 1 95.38 1025 CYS A CA 1
ATOM 8159 C C . CYS A 1 1025 ? 19.688 -16.734 -27.672 1 95.38 1025 CYS A C 1
ATOM 8161 O O . CYS A 1 1025 ? 20.484 -17.672 -27.547 1 95.38 1025 CYS A O 1
ATOM 8163 N N . SER A 1 1026 ? 18.531 -16.609 -27.094 1 93.25 1026 SER A N 1
ATOM 8164 C CA . SER A 1 1026 ? 18.109 -17.75 -26.297 1 93.25 1026 SER A CA 1
ATOM 8165 C C . SER A 1 1026 ? 16.672 -18.156 -26.641 1 93.25 1026 SER A C 1
ATOM 8167 O O . SER A 1 1026 ? 15.883 -17.344 -27.109 1 93.25 1026 SER A O 1
ATOM 8169 N N . GLY A 1 1027 ? 16.359 -19.438 -26.516 1 93.19 1027 GLY A N 1
ATOM 8170 C CA . GLY A 1 1027 ? 15.031 -20.016 -26.688 1 93.19 1027 GLY A CA 1
ATOM 8171 C C . GLY A 1 1027 ? 14.547 -20.797 -25.484 1 93.19 1027 GLY A C 1
ATOM 8172 O O . GLY A 1 1027 ? 15.336 -21.484 -24.828 1 93.19 1027 GLY A O 1
ATOM 8173 N N . ASN A 1 1028 ? 13.281 -20.578 -25.156 1 92.19 1028 ASN A N 1
ATOM 8174 C CA . ASN A 1 1028 ? 12.656 -21.297 -24.047 1 92.19 1028 ASN A CA 1
ATOM 8175 C C . ASN A 1 1028 ? 11.469 -22.125 -24.531 1 92.19 1028 ASN A C 1
ATOM 8177 O O . ASN A 1 1028 ? 10.656 -21.656 -25.328 1 92.19 1028 ASN A O 1
ATOM 8181 N N . ASN A 1 1029 ? 11.336 -23.344 -24 1 92.69 1029 ASN A N 1
ATOM 8182 C CA . ASN A 1 1029 ? 10.258 -24.266 -24.359 1 92.69 1029 ASN A CA 1
ATOM 8183 C C . ASN A 1 1029 ? 10.203 -24.5 -25.875 1 92.69 1029 ASN A C 1
ATOM 8185 O O . ASN A 1 1029 ? 9.148 -24.344 -26.484 1 92.69 1029 ASN A O 1
ATOM 8189 N N . LEU A 1 1030 ? 11.266 -24.969 -26.422 1 94.31 1030 LEU A N 1
ATOM 8190 C CA . LEU A 1 1030 ? 11.398 -25.031 -27.859 1 94.31 1030 LEU A CA 1
ATOM 8191 C C . LEU A 1 1030 ? 10.641 -26.234 -28.422 1 94.31 1030 LEU A C 1
ATOM 8193 O O . LEU A 1 1030 ? 9.969 -26.141 -29.453 1 94.31 1030 LEU A O 1
ATOM 8197 N N . PHE A 1 1031 ? 10.805 -27.422 -27.75 1 94.25 1031 PHE A N 1
ATOM 8198 C CA . PHE A 1 1031 ? 10.016 -28.578 -28.156 1 94.25 1031 PHE A CA 1
ATOM 8199 C C . PHE A 1 1031 ? 9.844 -29.547 -27 1 94.25 1031 PHE A C 1
ATOM 8201 O O . PHE A 1 1031 ? 10.547 -29.469 -26 1 94.25 1031 PHE A O 1
ATOM 8208 N N . VAL A 1 1032 ? 8.883 -30.406 -27.141 1 95.44 1032 VAL A N 1
ATOM 8209 C CA . VAL A 1 1032 ? 8.555 -31.391 -26.109 1 95.44 1032 VAL A CA 1
ATOM 8210 C C . VAL A 1 1032 ? 8.367 -32.75 -26.75 1 95.44 1032 VAL A C 1
ATOM 8212 O O . VAL A 1 1032 ? 7.777 -32.875 -27.828 1 95.44 1032 VAL A O 1
ATOM 8215 N N . LEU A 1 1033 ? 8.961 -33.75 -26.141 1 96.62 1033 LEU A N 1
ATOM 8216 C CA . LEU A 1 1033 ? 8.766 -35.156 -26.516 1 96.62 1033 LEU A CA 1
ATOM 8217 C C . LEU A 1 1033 ? 7.836 -35.844 -25.531 1 96.62 1033 LEU A C 1
ATOM 8219 O O . LEU A 1 1033 ? 8.156 -35.969 -24.344 1 96.62 1033 LEU A O 1
ATOM 8223 N N . SER A 1 1034 ? 6.723 -36.219 -26 1 96.06 1034 SER A N 1
ATOM 8224 C CA . SER A 1 1034 ? 5.738 -36.906 -25.156 1 96.06 1034 SER A CA 1
ATOM 8225 C C . SER A 1 1034 ? 4.844 -37.812 -25.969 1 96.06 1034 SER A C 1
ATOM 8227 O O . SER A 1 1034 ? 4.84 -37.75 -27.203 1 96.06 1034 SER A O 1
ATOM 8229 N N . GLY A 1 1035 ? 4.172 -38.688 -25.297 1 94 1035 GLY A N 1
ATOM 8230 C CA . GLY A 1 1035 ? 3.186 -39.562 -25.922 1 94 1035 GLY A CA 1
ATOM 8231 C C . GLY A 1 1035 ? 1.839 -38.875 -26.125 1 94 1035 GLY A C 1
ATOM 8232 O O . GLY A 1 1035 ? 0.935 -39.469 -26.734 1 94 1035 GLY A O 1
ATOM 8233 N N . PHE A 1 1036 ? 1.643 -37.75 -25.672 1 95.31 1036 PHE A N 1
ATOM 8234 C CA . PHE A 1 1036 ? 0.409 -36.969 -25.75 1 95.31 1036 PHE A CA 1
ATOM 8235 C C . PHE A 1 1036 ? 0.548 -35.844 -26.75 1 95.31 1036 PHE A C 1
ATOM 8237 O O . PHE A 1 1036 ? 1.494 -35.031 -26.672 1 95.31 1036 PHE A O 1
ATOM 8244 N N . HIS A 1 1037 ? -0.477 -35.625 -27.703 1 92.75 1037 HIS A N 1
ATOM 8245 C CA . HIS A 1 1037 ? -0.269 -34.656 -28.781 1 92.75 1037 HIS A CA 1
ATOM 8246 C C . HIS A 1 1037 ? -1.498 -33.781 -28.984 1 92.75 1037 HIS A C 1
ATOM 8248 O O . HIS A 1 1037 ? -1.587 -33.062 -29.969 1 92.75 1037 HIS A O 1
ATOM 8254 N N . MET A 1 1038 ? -2.463 -33.781 -28.125 1 93.94 1038 MET A N 1
ATOM 8255 C CA . MET A 1 1038 ? -3.654 -32.938 -28.297 1 93.94 1038 MET A CA 1
ATOM 8256 C C . MET A 1 1038 ? -3.363 -31.5 -27.953 1 93.94 1038 MET A C 1
ATOM 8258 O O . MET A 1 1038 ? -3.852 -30.578 -28.641 1 93.94 1038 MET A O 1
ATOM 8262 N N . TRP A 1 1039 ? -2.721 -31.266 -26.953 1 94.25 1039 TRP A N 1
ATOM 8263 C CA . TRP A 1 1039 ? -2.186 -29.969 -26.547 1 94.25 1039 TRP A CA 1
ATOM 8264 C C . TRP A 1 1039 ? -0.88 -30.141 -25.781 1 94.25 1039 TRP A C 1
ATOM 8266 O O . TRP A 1 1039 ? -0.312 -31.234 -25.734 1 94.25 1039 TRP A O 1
ATOM 8276 N N . ASP A 1 1040 ? -0.339 -29.078 -25.25 1 94.31 1040 ASP A N 1
ATOM 8277 C CA . ASP A 1 1040 ? 0.9 -29.188 -24.484 1 94.31 1040 ASP A CA 1
ATOM 8278 C C . ASP A 1 1040 ? 0.685 -30 -23.203 1 94.31 1040 ASP A C 1
ATOM 8280 O O . ASP A 1 1040 ? -0.125 -29.625 -22.359 1 94.31 1040 ASP A O 1
ATOM 8284 N N . ILE A 1 1041 ? 1.371 -30.984 -23 1 94.19 1041 ILE A N 1
ATOM 8285 C CA . ILE A 1 1041 ? 1.164 -31.984 -21.953 1 94.19 1041 ILE A CA 1
ATOM 8286 C C . ILE A 1 1041 ? 1.363 -31.328 -20.578 1 94.19 1041 ILE A C 1
ATOM 8288 O O . ILE A 1 1041 ? 0.783 -31.781 -19.594 1 94.19 1041 ILE A O 1
ATOM 8292 N N . GLU A 1 1042 ? 2.15 -30.344 -20.453 1 90.56 1042 GLU A N 1
ATOM 8293 C CA . GLU A 1 1042 ? 2.424 -29.703 -19.172 1 90.56 1042 GLU A CA 1
ATOM 8294 C C . GLU A 1 1042 ? 1.172 -29.031 -18.609 1 90.56 1042 GLU A C 1
ATOM 8296 O O . GLU A 1 1042 ? 1.087 -28.75 -17.406 1 90.56 1042 GLU A O 1
ATOM 8301 N N . MET A 1 1043 ? 0.248 -28.75 -19.453 1 91.19 1043 MET A N 1
ATOM 8302 C CA . MET A 1 1043 ? -1.003 -28.125 -19.016 1 91.19 1043 MET A CA 1
ATOM 8303 C C . MET A 1 1043 ? -1.906 -29.141 -18.328 1 91.19 1043 MET A C 1
ATOM 8305 O O . MET A 1 1043 ? -2.881 -28.766 -17.672 1 91.19 1043 MET A O 1
ATOM 8309 N N . GLY A 1 1044 ? -1.605 -30.422 -18.453 1 90.75 1044 GLY A N 1
ATOM 8310 C CA . GLY A 1 1044 ? -2.457 -31.453 -17.875 1 90.75 1044 GLY A CA 1
ATOM 8311 C C . GLY A 1 1044 ? -3.863 -31.438 -18.438 1 90.75 1044 GLY A C 1
ATOM 8312 O O . GLY A 1 1044 ? -4.047 -31.438 -19.656 1 90.75 1044 GLY A O 1
ATOM 8313 N N . GLY A 1 1045 ? -4.816 -31.391 -17.547 1 89.19 1045 GLY A N 1
ATOM 8314 C CA . GLY A 1 1045 ? -6.211 -31.422 -17.953 1 89.19 1045 GLY A CA 1
ATOM 8315 C C . GLY A 1 1045 ? -6.742 -30.062 -18.359 1 89.19 1045 GLY A C 1
ATOM 8316 O O . GLY A 1 1045 ? -7.879 -29.953 -18.828 1 89.19 1045 GLY A O 1
ATOM 8317 N N . ASN A 1 1046 ? -5.91 -29.031 -18.297 1 87.38 1046 ASN A N 1
ATOM 8318 C CA . ASN A 1 1046 ? -6.348 -27.672 -18.594 1 87.38 1046 ASN A CA 1
ATOM 8319 C C . ASN A 1 1046 ? -6.039 -27.297 -20.047 1 87.38 1046 ASN A C 1
ATOM 8321 O O . ASN A 1 1046 ? -5.461 -26.25 -20.312 1 87.38 1046 ASN A O 1
ATOM 8325 N N . GLY A 1 1047 ? -6.473 -28.094 -20.891 1 88.81 1047 GLY A N 1
ATOM 8326 C CA . GLY A 1 1047 ? -6.117 -27.891 -22.281 1 88.81 1047 GLY A CA 1
ATOM 8327 C C . GLY A 1 1047 ? -6.785 -26.688 -22.906 1 88.81 1047 GLY A C 1
ATOM 8328 O O . GLY A 1 1047 ? -6.27 -26.109 -23.859 1 88.81 1047 GLY A O 1
ATOM 8329 N N . LEU A 1 1048 ? -7.887 -26.266 -22.359 1 89.81 1048 LEU A N 1
ATOM 8330 C CA . LEU A 1 1048 ? -8.633 -25.156 -22.938 1 89.81 1048 LEU A CA 1
ATOM 8331 C C . LEU A 1 1048 ? -8.156 -23.812 -22.375 1 89.81 1048 LEU A C 1
ATOM 8333 O O . LEU A 1 1048 ? -8.602 -22.75 -22.812 1 89.81 1048 LEU A O 1
ATOM 8337 N N . GLY A 1 1049 ? -7.27 -23.828 -21.484 1 88.56 1049 GLY A N 1
ATOM 8338 C CA . GLY A 1 1049 ? -6.773 -22.625 -20.859 1 88.56 1049 GLY A CA 1
ATOM 8339 C C . GLY A 1 1049 ? -5.707 -21.922 -21.672 1 88.56 1049 GLY A C 1
ATOM 8340 O O . GLY A 1 1049 ? -5.398 -22.328 -22.781 1 88.56 1049 GLY A O 1
ATOM 8341 N N . TYR A 1 1050 ? -5.168 -20.812 -21.156 1 90.56 1050 TYR A N 1
ATOM 8342 C CA . TYR A 1 1050 ? -4.102 -20.047 -21.797 1 90.56 1050 TYR A CA 1
ATOM 8343 C C . TYR A 1 1050 ? -2.863 -20.922 -22 1 90.56 1050 TYR A C 1
ATOM 8345 O O . TYR A 1 1050 ? -2.297 -21.438 -21.031 1 90.56 1050 TYR A O 1
ATOM 8353 N N . PRO A 1 1051 ? -2.383 -21.109 -23.125 1 92.62 1051 PRO A N 1
ATOM 8354 C CA . PRO A 1 1051 ? -1.321 -22.078 -23.391 1 92.62 1051 PRO A CA 1
ATOM 8355 C C . PRO A 1 1051 ? 0.039 -21.625 -22.859 1 92.62 1051 PRO A C 1
ATOM 8357 O O . PRO A 1 1051 ? 0.281 -20.438 -22.703 1 92.62 1051 PRO A O 1
ATOM 8360 N N . ILE A 1 1052 ? 0.845 -22.609 -22.641 1 92 1052 ILE A N 1
ATOM 8361 C CA . ILE A 1 1052 ? 2.246 -22.344 -22.344 1 92 1052 ILE A CA 1
ATOM 8362 C C . ILE A 1 1052 ? 2.914 -21.656 -23.516 1 92 1052 ILE A C 1
ATOM 8364 O O . ILE A 1 1052 ? 2.572 -21.922 -24.672 1 92 1052 ILE A O 1
ATOM 8368 N N . GLN A 1 1053 ? 3.891 -20.844 -23.234 1 91.75 1053 GLN A N 1
ATOM 8369 C CA . GLN A 1 1053 ? 4.461 -20 -24.297 1 91.75 1053 GLN A CA 1
ATOM 8370 C C . GLN A 1 1053 ? 5.863 -20.469 -24.672 1 91.75 1053 GLN A C 1
ATOM 8372 O O . GLN A 1 1053 ? 6.645 -20.875 -23.797 1 91.75 1053 GLN A O 1
ATOM 8377 N N . ARG A 1 1054 ? 6.102 -20.469 -25.922 1 93.94 1054 ARG A N 1
ATOM 8378 C CA . ARG A 1 1054 ? 7.449 -20.562 -26.484 1 93.94 1054 ARG A CA 1
ATOM 8379 C C . ARG A 1 1054 ? 8.055 -19.172 -26.656 1 93.94 1054 ARG A C 1
ATOM 8381 O O . ARG A 1 1054 ? 7.414 -18.281 -27.219 1 93.94 1054 ARG A O 1
ATOM 8388 N N . VAL A 1 1055 ? 9.289 -19.016 -26.188 1 94.06 1055 VAL A N 1
ATOM 8389 C CA . VAL A 1 1055 ? 9.852 -17.672 -26.203 1 94.06 1055 VAL A CA 1
ATOM 8390 C C . VAL A 1 1055 ? 11.211 -17.688 -26.906 1 94.06 1055 VAL A C 1
ATOM 8392 O O . VAL A 1 1055 ? 12.062 -18.531 -26.609 1 94.06 1055 VAL A O 1
ATOM 8395 N N . ILE A 1 1056 ? 11.422 -16.812 -27.844 1 95.94 1056 ILE A N 1
ATOM 8396 C CA . ILE A 1 1056 ? 12.711 -16.516 -28.453 1 95.94 1056 ILE A CA 1
ATOM 8397 C C . ILE A 1 1056 ? 13.195 -15.141 -28.016 1 95.94 1056 ILE A C 1
ATOM 8399 O O . ILE A 1 1056 ? 12.492 -14.141 -28.203 1 95.94 1056 ILE A O 1
ATOM 8403 N N . ASN A 1 1057 ? 14.375 -15.164 -27.5 1 95.5 1057 ASN A N 1
ATOM 8404 C CA . ASN A 1 1057 ? 14.867 -13.938 -26.875 1 95.5 1057 ASN A CA 1
ATOM 8405 C C . ASN A 1 1057 ? 16.188 -13.492 -27.5 1 95.5 1057 ASN A C 1
ATOM 8407 O O . ASN A 1 1057 ? 17.062 -14.312 -27.781 1 95.5 1057 ASN A O 1
ATOM 8411 N N . LEU A 1 1058 ? 16.297 -12.227 -27.781 1 96.38 1058 LEU A N 1
ATOM 8412 C CA . LEU A 1 1058 ? 17.531 -11.562 -28.188 1 96.38 1058 LEU A CA 1
ATOM 8413 C C . LEU A 1 1058 ? 17.984 -10.578 -27.125 1 96.38 1058 LEU A C 1
ATOM 8415 O O . LEU A 1 1058 ? 17.203 -9.719 -26.688 1 96.38 1058 LEU A O 1
ATOM 8419 N N . GLY A 1 1059 ? 19.25 -10.812 -26.719 1 94.88 1059 GLY A N 1
ATOM 8420 C CA . GLY A 1 1059 ? 19.703 -9.961 -25.641 1 94.88 1059 GLY A CA 1
ATOM 8421 C C . GLY A 1 1059 ? 21.109 -9.422 -25.859 1 94.88 1059 GLY A C 1
ATOM 8422 O O . GLY A 1 1059 ? 21.891 -10.008 -26.609 1 94.88 1059 GLY A O 1
ATOM 8423 N N . VAL A 1 1060 ? 21.375 -8.305 -25.25 1 94.69 1060 VAL A N 1
ATOM 8424 C CA . VAL A 1 1060 ? 22.703 -7.668 -25.188 1 94.69 1060 VAL A CA 1
ATOM 8425 C C . VAL A 1 1060 ? 23.078 -7.387 -23.75 1 94.69 1060 VAL A C 1
ATOM 8427 O O . VAL A 1 1060 ? 22.25 -6.941 -22.953 1 94.69 1060 VAL A O 1
ATOM 8430 N N . GLN A 1 1061 ? 24.312 -7.762 -23.438 1 92.12 1061 GLN A N 1
ATOM 8431 C CA . GLN A 1 1061 ? 24.844 -7.512 -22.109 1 92.12 1061 GLN A CA 1
ATOM 8432 C C . GLN A 1 1061 ? 26.109 -6.66 -22.188 1 92.12 1061 GLN A C 1
ATOM 8434 O O . GLN A 1 1061 ? 27.078 -7.035 -22.844 1 92.12 1061 GLN A O 1
ATOM 8439 N N . LEU A 1 1062 ? 26.094 -5.602 -21.5 1 91.56 1062 LEU A N 1
ATOM 8440 C CA . LEU A 1 1062 ? 27.219 -4.676 -21.469 1 91.56 1062 LEU A CA 1
ATOM 8441 C C . LEU A 1 1062 ? 27.719 -4.461 -20.047 1 91.56 1062 LEU A C 1
ATOM 8443 O O . LEU A 1 1062 ? 26.922 -4.355 -19.109 1 91.56 1062 LEU A O 1
ATOM 8447 N N . THR A 1 1063 ? 28.953 -4.492 -19.906 1 88.81 1063 THR A N 1
ATOM 8448 C CA . THR A 1 1063 ? 29.578 -4.141 -18.641 1 88.81 1063 THR A CA 1
ATOM 8449 C C . THR A 1 1063 ? 30.594 -3.018 -18.828 1 88.81 1063 THR A C 1
ATOM 8451 O O . THR A 1 1063 ? 31.359 -3.012 -19.797 1 88.81 1063 THR A O 1
ATOM 8454 N N . PHE A 1 1064 ? 30.625 -2.205 -17.922 1 85.62 1064 PHE A N 1
ATOM 8455 C CA . PHE A 1 1064 ? 31.531 -1.061 -17.984 1 85.62 1064 PHE A CA 1
ATOM 8456 C C . PHE A 1 1064 ? 32.375 -0.979 -16.719 1 85.62 1064 PHE A C 1
ATOM 8458 O O . PHE A 1 1064 ? 31.953 -1.41 -15.648 1 85.62 1064 PHE A O 1
ATOM 8465 N N . MET B 1 1 ? -7.613 29.781 -55.25 1 15.77 1 MET B N 1
ATOM 8466 C CA . MET B 1 1 ? -6.449 30.359 -55.938 1 15.77 1 MET B CA 1
ATOM 8467 C C . MET B 1 1 ? -5.172 29.641 -55.5 1 15.77 1 MET B C 1
ATOM 8469 O O . MET B 1 1 ? -4.379 29.219 -56.344 1 15.77 1 MET B O 1
ATOM 8473 N N . GLU B 1 2 ? -4.383 30.078 -54.344 1 14.95 2 GLU B N 1
ATOM 8474 C CA . GLU B 1 2 ? -2.959 30.406 -54.281 1 14.95 2 GLU B CA 1
ATOM 8475 C C . GLU B 1 2 ? -2.141 29.188 -53.875 1 14.95 2 GLU B C 1
ATOM 8477 O O . GLU B 1 2 ? -2.189 28.781 -52.688 1 14.95 2 GLU B O 1
ATOM 8482 N N . LYS B 1 3 ? -1.998 28.141 -54.625 1 20.17 3 LYS B N 1
ATOM 8483 C CA . LYS B 1 3 ? -1.221 26.906 -54.75 1 20.17 3 LYS B CA 1
ATOM 8484 C C . LYS B 1 3 ? 0.277 27.188 -54.688 1 20.17 3 LYS B C 1
ATOM 8486 O O . LYS B 1 3 ? 1.097 26.312 -54.938 1 20.17 3 LYS B O 1
ATOM 8491 N N . HIS B 1 4 ? 0.704 28.547 -54.562 1 16.14 4 HIS B N 1
ATOM 8492 C CA . HIS B 1 4 ? 1.843 29.016 -55.312 1 16.14 4 HIS B CA 1
ATOM 8493 C C . HIS B 1 4 ? 3.152 28.453 -54.781 1 16.14 4 HIS B C 1
ATOM 8495 O O . HIS B 1 4 ? 3.967 27.922 -55.562 1 16.14 4 HIS B O 1
ATOM 8501 N N . MET B 1 5 ? 3.875 29.125 -53.844 1 16.81 5 MET B N 1
ATOM 8502 C CA . MET B 1 5 ? 5.199 29.656 -54.125 1 16.81 5 MET B CA 1
ATOM 8503 C C . MET B 1 5 ? 6.285 28.641 -53.844 1 16.81 5 MET B C 1
ATOM 8505 O O . MET B 1 5 ? 6.262 28 -52.781 1 16.81 5 MET B O 1
ATOM 8509 N N . PHE B 1 6 ? 7.312 28.266 -54.719 1 19.39 6 PHE B N 1
ATOM 8510 C CA . PHE B 1 6 ? 8.32 27.422 -55.344 1 19.39 6 PHE B CA 1
ATOM 8511 C C . PHE B 1 6 ? 9.562 27.312 -54.469 1 19.39 6 PHE B C 1
ATOM 8513 O O . PHE B 1 6 ? 9.984 26.219 -54.125 1 19.39 6 PHE B O 1
ATOM 8520 N N . GLU B 1 7 ? 10.727 28 -54.625 1 18.45 7 GLU B N 1
ATOM 8521 C CA . GLU B 1 7 ? 11.953 27.5 -55.219 1 18.45 7 GLU B CA 1
ATOM 8522 C C . GLU B 1 7 ? 13.086 27.422 -54.219 1 18.45 7 GLU B C 1
ATOM 8524 O O . GLU B 1 7 ? 14.188 26.953 -54.531 1 18.45 7 GLU B O 1
ATOM 8529 N N . LYS B 1 8 ? 13.133 28.078 -52.969 1 19.59 8 LYS B N 1
ATOM 8530 C CA . LYS B 1 8 ? 14.266 28.859 -52.5 1 19.59 8 LYS B CA 1
ATOM 8531 C C . LYS B 1 8 ? 15.398 27.953 -52 1 19.59 8 LYS B C 1
ATOM 8533 O O . LYS B 1 8 ? 15.172 27 -51.281 1 19.59 8 LYS B O 1
ATOM 8538 N N . LEU B 1 9 ? 16.703 28.328 -52.219 1 20.61 9 LEU B N 1
ATOM 8539 C CA . LEU B 1 9 ? 18.062 28.047 -52.656 1 20.61 9 LEU B CA 1
ATOM 8540 C C . LEU B 1 9 ? 18.891 27.406 -51.531 1 20.61 9 LEU B C 1
ATOM 8542 O O . LEU B 1 9 ? 18.516 27.484 -50.375 1 20.61 9 LEU B O 1
ATOM 8546 N N . SER B 1 10 ? 20.391 27.469 -51.469 1 21.62 10 SER B N 1
ATOM 8547 C CA . SER B 1 10 ? 21.625 26.75 -51.781 1 21.62 10 SER B CA 1
ATOM 8548 C C . SER B 1 10 ? 22.547 26.719 -50.562 1 21.62 10 SER B C 1
ATOM 8550 O O . SER B 1 10 ? 22.656 27.703 -49.812 1 21.62 10 SER B O 1
ATOM 8552 N N . PHE B 1 11 ? 22.969 25.562 -49.875 1 22.44 11 PHE B N 1
ATOM 8553 C CA . PHE B 1 11 ? 23.609 24.969 -48.719 1 22.44 11 PHE B CA 1
ATOM 8554 C C . PHE B 1 11 ? 25 25.531 -48.531 1 22.44 11 PHE B C 1
ATOM 8556 O O . PHE B 1 11 ? 25.719 25.094 -47.625 1 22.44 11 PHE B O 1
ATOM 8563 N N . ARG B 1 12 ? 25.781 26.047 -49.594 1 23.69 12 ARG B N 1
ATOM 8564 C CA . ARG B 1 12 ? 27.234 26.125 -49.75 1 23.69 12 ARG B CA 1
ATOM 8565 C C . ARG B 1 12 ? 27.844 27.078 -48.719 1 23.69 12 ARG B C 1
ATOM 8567 O O . ARG B 1 12 ? 28.906 26.812 -48.188 1 23.69 12 ARG B O 1
ATOM 8574 N N . LYS B 1 13 ? 27.484 28.359 -48.844 1 24.64 13 LYS B N 1
ATOM 8575 C CA . LYS B 1 13 ? 28.375 29.484 -48.562 1 24.64 13 LYS B CA 1
ATOM 8576 C C . LYS B 1 13 ? 28.703 29.594 -47.094 1 24.64 13 LYS B C 1
ATOM 8578 O O . LYS B 1 13 ? 29.797 30.016 -46.719 1 24.64 13 LYS B O 1
ATOM 8583 N N . VAL B 1 14 ? 27.641 29.391 -46.312 1 23.98 14 VAL B N 1
ATOM 8584 C CA . VAL B 1 14 ? 27.875 30.109 -45.062 1 23.98 14 VAL B CA 1
ATOM 8585 C C . VAL B 1 14 ? 28.875 29.344 -44.219 1 23.98 14 VAL B C 1
ATOM 8587 O O . VAL B 1 14 ? 29.312 29.828 -43.156 1 23.98 14 VAL B O 1
ATOM 8590 N N . PHE B 1 15 ? 29.25 27.969 -44.625 1 25.45 15 PHE B N 1
ATOM 8591 C CA . PHE B 1 15 ? 30.047 27.125 -43.719 1 25.45 15 PHE B CA 1
ATOM 8592 C C . PHE B 1 15 ? 31.484 27.625 -43.656 1 25.45 15 PHE B C 1
ATOM 8594 O O . PHE B 1 15 ? 32.156 27.406 -42.656 1 25.45 15 PHE B O 1
ATOM 8601 N N . LYS B 1 16 ? 32.031 28.234 -44.781 1 25.53 16 LYS B N 1
ATOM 8602 C CA . LYS B 1 16 ? 33.469 28.469 -44.969 1 25.53 16 LYS B CA 1
ATOM 8603 C C . LYS B 1 16 ? 34 29.484 -43.969 1 25.53 16 LYS B C 1
ATOM 8605 O O . LYS B 1 16 ? 35.156 29.391 -43.531 1 25.53 16 LYS B O 1
ATOM 8610 N N . PHE B 1 17 ? 33.188 30.594 -43.875 1 26.55 17 PHE B N 1
ATOM 8611 C CA . PHE B 1 17 ? 33.844 31.812 -43.375 1 26.55 17 PHE B CA 1
ATOM 8612 C C . PHE B 1 17 ? 34.25 31.656 -41.938 1 26.55 17 PHE B C 1
ATOM 8614 O O . PHE B 1 17 ? 35.344 32.094 -41.531 1 26.55 17 PHE B O 1
ATOM 8621 N N . ILE B 1 18 ? 33.344 31 -41.125 1 25.47 18 ILE B N 1
ATOM 8622 C CA . ILE B 1 18 ? 33.562 31.203 -39.719 1 25.47 18 ILE B CA 1
ATOM 8623 C C . ILE B 1 18 ? 34.781 30.391 -39.25 1 25.47 18 ILE B C 1
ATOM 8625 O O . ILE B 1 18 ? 35.312 30.625 -38.188 1 25.47 18 ILE B O 1
ATOM 8629 N N . LEU B 1 19 ? 35.219 29.391 -40.188 1 26.56 19 LEU B N 1
ATOM 8630 C CA . LEU B 1 19 ? 36.375 28.578 -39.812 1 26.56 19 LEU B CA 1
ATOM 8631 C C . LEU B 1 19 ? 37.625 29.453 -39.688 1 26.56 19 LEU B C 1
ATOM 8633 O O . LEU B 1 19 ? 38.469 29.188 -38.812 1 26.56 19 LEU B O 1
ATOM 8637 N N . ALA B 1 20 ? 37.656 30.391 -40.625 1 26.94 20 ALA B N 1
ATOM 8638 C CA . ALA B 1 20 ? 38.969 31.031 -40.844 1 26.94 20 ALA B CA 1
ATOM 8639 C C . ALA B 1 20 ? 39.406 31.812 -39.625 1 26.94 20 ALA B C 1
ATOM 8641 O O . ALA B 1 20 ? 40.594 31.859 -39.312 1 26.94 20 ALA B O 1
ATOM 8642 N N . LEU B 1 21 ? 38.438 32.5 -39.062 1 24.42 21 LEU B N 1
ATOM 8643 C CA . LEU B 1 21 ? 38.906 33.562 -38.188 1 24.42 21 LEU B CA 1
ATOM 8644 C C . LEU B 1 21 ? 39.594 33.031 -36.969 1 24.42 21 LEU B C 1
ATOM 8646 O O . LEU B 1 21 ? 40.438 33.719 -36.344 1 24.42 21 LEU B O 1
ATOM 8650 N N . LEU B 1 22 ? 39.094 31.859 -36.438 1 24.12 22 LEU B N 1
ATOM 8651 C CA . LEU B 1 22 ? 39.531 31.594 -35.094 1 24.12 22 LEU B CA 1
ATOM 8652 C C . LEU B 1 22 ? 41 31.156 -35.062 1 24.12 22 LEU B C 1
ATOM 8654 O O . LEU B 1 22 ? 41.531 30.75 -34 1 24.12 22 LEU B O 1
ATOM 8658 N N . LEU B 1 23 ? 41.625 31.016 -36.281 1 24.58 23 LEU B N 1
ATOM 8659 C CA . LEU B 1 23 ? 43 30.469 -36.281 1 24.58 23 LEU B CA 1
ATOM 8660 C C . LEU B 1 23 ? 43.969 31.422 -35.594 1 24.58 23 LEU B C 1
ATOM 8662 O O . LEU B 1 23 ? 45.062 31.016 -35.219 1 24.58 23 LEU B O 1
ATOM 8666 N N . PHE B 1 24 ? 43.844 32.688 -35.875 1 25.48 24 PHE B N 1
ATOM 8667 C CA . PHE B 1 24 ? 45.125 33.438 -35.969 1 25.48 24 PHE B CA 1
ATOM 8668 C C . PHE B 1 24 ? 45.719 33.625 -34.594 1 25.48 24 PHE B C 1
ATOM 8670 O O . PHE B 1 24 ? 46.906 33.938 -34.469 1 25.48 24 PHE B O 1
ATOM 8677 N N . SER B 1 25 ? 45 33.969 -33.594 1 22.84 25 SER B N 1
ATOM 8678 C CA . SER B 1 25 ? 45.625 35.031 -32.812 1 22.84 25 SER B CA 1
ATOM 8679 C C . SER B 1 25 ? 46.75 34.469 -31.906 1 22.84 25 SER B C 1
ATOM 8681 O O . SER B 1 25 ? 47.531 35.219 -31.328 1 22.84 25 SER B O 1
ATOM 8683 N N . CYS B 1 26 ? 46.688 33.281 -31.281 1 24.59 26 CYS B N 1
ATOM 8684 C CA . CYS B 1 26 ? 47.281 33.344 -29.953 1 24.59 26 CYS B CA 1
ATOM 8685 C C . CYS B 1 26 ? 48.781 33.188 -30.016 1 24.59 26 CYS B C 1
ATOM 8687 O O . CYS B 1 26 ? 49.312 32.062 -29.844 1 24.59 26 CYS B O 1
ATOM 8689 N N . SER B 1 27 ? 49.438 33.781 -30.938 1 24.72 27 SER B N 1
ATOM 8690 C CA . SER B 1 27 ? 50.875 33.469 -30.922 1 24.72 27 SER B CA 1
ATOM 8691 C C . SER B 1 27 ? 51.594 34.094 -29.734 1 24.72 27 SER B C 1
ATOM 8693 O O . SER B 1 27 ? 52.719 34.594 -29.859 1 24.72 27 SER B O 1
ATOM 8695 N N . VAL B 1 28 ? 51.062 34.656 -28.672 1 27.55 28 VAL B N 1
ATOM 8696 C CA . VAL B 1 28 ? 51.969 35.5 -27.938 1 27.55 28 VAL B CA 1
ATOM 8697 C C . VAL B 1 28 ? 53.094 34.688 -27.328 1 27.55 28 VAL B C 1
ATOM 8699 O O . VAL B 1 28 ? 52.875 33.688 -26.641 1 27.55 28 VAL B O 1
ATOM 8702 N N . SER B 1 29 ? 54.344 34.781 -27.859 1 27.77 29 SER B N 1
ATOM 8703 C CA . SER B 1 29 ? 55.688 34.219 -27.578 1 27.77 29 SER B CA 1
ATOM 8704 C C . SER B 1 29 ? 56.188 34.656 -26.203 1 27.77 29 SER B C 1
ATOM 8706 O O . SER B 1 29 ? 56.5 35.844 -26.016 1 27.77 29 SER B O 1
ATOM 8708 N N . GLY B 1 30 ? 55.531 34.531 -25.047 1 27.52 30 GLY B N 1
ATOM 8709 C CA . GLY B 1 30 ? 56.125 35.031 -23.812 1 27.52 30 GLY B CA 1
ATOM 8710 C C . GLY B 1 30 ? 57.5 34.5 -23.5 1 27.52 30 GLY B C 1
ATOM 8711 O O . GLY B 1 30 ? 57.75 33.312 -23.719 1 27.52 30 GLY B O 1
ATOM 8712 N N . TYR B 1 31 ? 58.594 35.375 -23.547 1 29.59 31 TYR B N 1
ATOM 8713 C CA . TYR B 1 31 ? 59.969 35.312 -23.109 1 29.59 31 TYR B CA 1
ATOM 8714 C C . TYR B 1 31 ? 60.094 34.781 -21.703 1 29.59 31 TYR B C 1
ATOM 8716 O O . TYR B 1 31 ? 59.438 35.281 -20.781 1 29.59 31 TYR B O 1
ATOM 8724 N N . ALA B 1 32 ? 60.406 33.531 -21.5 1 29.73 32 ALA B N 1
ATOM 8725 C CA . ALA B 1 32 ? 60.656 32.812 -20.234 1 29.73 32 ALA B CA 1
ATOM 8726 C C . ALA B 1 32 ? 61.938 33.281 -19.578 1 29.73 32 ALA B C 1
ATOM 8728 O O . ALA B 1 32 ? 63.031 33.094 -20.125 1 29.73 32 ALA B O 1
ATOM 8729 N N . GLU B 1 33 ? 62 34.438 -18.938 1 31.14 33 GLU B N 1
ATOM 8730 C CA . GLU B 1 33 ? 63.125 34.75 -18.047 1 31.14 33 GLU B CA 1
ATOM 8731 C C . GLU B 1 33 ? 63.406 33.594 -17.078 1 31.14 33 GLU B C 1
ATOM 8733 O O . GLU B 1 33 ? 62.469 32.938 -16.641 1 31.14 33 GLU B O 1
ATOM 8738 N N . VAL B 1 34 ? 64.625 33.188 -17.078 1 36.25 34 VAL B N 1
ATOM 8739 C CA . VAL B 1 34 ? 65.25 32.188 -16.219 1 36.25 34 VAL B CA 1
ATOM 8740 C C . VAL B 1 34 ? 65 32.531 -14.758 1 36.25 34 VAL B C 1
ATOM 8742 O O . VAL B 1 34 ? 65.5 33.531 -14.242 1 36.25 34 VAL B O 1
ATOM 8745 N N . LEU B 1 35 ? 63.812 32.5 -14.344 1 39.03 35 LEU B N 1
ATOM 8746 C CA . LEU B 1 35 ? 63.406 32.781 -12.969 1 39.03 35 LEU B CA 1
ATOM 8747 C C . LEU B 1 35 ? 64.125 31.891 -11.984 1 39.03 35 LEU B C 1
ATOM 8749 O O . LEU B 1 35 ? 64.312 30.703 -12.242 1 39.03 35 LEU B O 1
ATOM 8753 N N . ASP B 1 36 ? 65 32.438 -11.242 1 52.78 36 ASP B N 1
ATOM 8754 C CA . ASP B 1 36 ? 65.688 31.891 -10.07 1 52.78 36 ASP B CA 1
ATOM 8755 C C . ASP B 1 36 ? 64.75 31.047 -9.227 1 52.78 36 ASP B C 1
ATOM 8757 O O . ASP B 1 36 ? 63.719 31.516 -8.781 1 52.78 36 ASP B O 1
ATOM 8761 N N . ASN B 1 37 ? 64.938 29.812 -9.344 1 64.44 37 ASN B N 1
ATOM 8762 C CA . ASN B 1 37 ? 64.125 28.797 -8.711 1 64.44 37 ASN B CA 1
ATOM 8763 C C . ASN B 1 37 ? 64.375 28.672 -7.219 1 64.44 37 ASN B C 1
ATOM 8765 O O . ASN B 1 37 ? 65.562 28.562 -6.824 1 64.44 37 ASN B O 1
ATOM 8769 N N . ARG B 1 38 ? 63.562 29.094 -6.406 1 74.69 38 ARG B N 1
ATOM 8770 C CA . ARG B 1 38 ? 63.75 29.016 -4.961 1 74.69 38 ARG B CA 1
ATOM 8771 C C . ARG B 1 38 ? 62.844 27.938 -4.359 1 74.69 38 ARG B C 1
ATOM 8773 O O . ARG B 1 38 ? 61.875 27.5 -4.98 1 74.69 38 ARG B O 1
ATOM 8780 N N . VAL B 1 39 ? 63.312 27.562 -3.217 1 80.19 39 VAL B N 1
ATOM 8781 C CA . VAL B 1 39 ? 62.562 26.625 -2.42 1 80.19 39 VAL B CA 1
ATOM 8782 C C . VAL B 1 39 ? 61.656 27.375 -1.453 1 80.19 39 VAL B C 1
ATOM 8784 O O . VAL B 1 39 ? 62.094 28.234 -0.694 1 80.19 39 VAL B O 1
ATOM 8787 N N . VAL B 1 40 ? 60.438 27.297 -1.593 1 82.81 40 VAL B N 1
ATOM 8788 C CA . VAL B 1 40 ? 59.469 27.922 -0.691 1 82.81 40 VAL B CA 1
ATOM 8789 C C . VAL B 1 40 ? 58.875 26.859 0.242 1 82.81 40 VAL B C 1
ATOM 8791 O O . VAL B 1 40 ? 58.438 25.797 -0.21 1 82.81 40 VAL B O 1
ATOM 8794 N N . LYS B 1 41 ? 59 27.141 1.548 1 83.75 41 LYS B N 1
ATOM 8795 C CA . LYS B 1 41 ? 58.438 26.281 2.58 1 83.75 41 LYS B CA 1
ATOM 8796 C C . LYS B 1 41 ? 57.375 27.047 3.389 1 83.75 41 LYS B C 1
ATOM 8798 O O . LYS B 1 41 ? 57.406 28.266 3.447 1 83.75 41 LYS B O 1
ATOM 8803 N N . GLY B 1 42 ? 56.344 26.422 3.898 1 84 42 GLY B N 1
ATOM 8804 C CA . GLY B 1 42 ? 55.344 27.047 4.75 1 84 42 GLY B CA 1
ATOM 8805 C C . GLY B 1 42 ? 54.375 26.047 5.348 1 84 42 GLY B C 1
ATOM 8806 O O . GLY B 1 42 ? 54.5 24.844 5.109 1 84 42 GLY B O 1
ATOM 8807 N N . VAL B 1 43 ? 53.562 26.5 6.246 1 84.44 43 VAL B N 1
ATOM 8808 C CA . VAL B 1 43 ? 52.5 25.734 6.875 1 84.44 43 VAL B CA 1
ATOM 8809 C C . VAL B 1 43 ? 51.125 26.312 6.457 1 84.44 43 VAL B C 1
ATOM 8811 O O . VAL B 1 43 ? 50.969 27.531 6.438 1 84.44 43 VAL B O 1
ATOM 8814 N N . VAL B 1 44 ? 50.312 25.484 5.953 1 83.88 44 VAL B N 1
ATOM 8815 C CA . VAL B 1 44 ? 48.938 25.875 5.66 1 83.88 44 VAL B CA 1
ATOM 8816 C C . VAL B 1 44 ? 48.031 25.5 6.828 1 83.88 44 VAL B C 1
ATOM 8818 O O . VAL B 1 44 ? 48 24.344 7.258 1 83.88 44 VAL B O 1
ATOM 8821 N N . LYS B 1 45 ? 47.312 26.406 7.348 1 80 45 LYS B N 1
ATOM 8822 C CA . LYS B 1 45 ? 46.406 26.25 8.477 1 80 45 LYS B CA 1
ATOM 8823 C C . LYS B 1 45 ? 45 26.719 8.117 1 80 45 LYS B C 1
ATOM 8825 O O . LYS B 1 45 ? 44.812 27.469 7.16 1 80 45 LYS B O 1
ATOM 8830 N N . ASP B 1 46 ? 44 26.172 8.836 1 72.69 46 ASP B N 1
ATOM 8831 C CA . ASP B 1 46 ? 42.656 26.703 8.711 1 72.69 46 ASP B CA 1
ATOM 8832 C C . ASP B 1 46 ? 42.469 27.938 9.609 1 72.69 46 ASP B C 1
ATOM 8834 O O . ASP B 1 46 ? 43.406 28.375 10.273 1 72.69 46 ASP B O 1
ATOM 8838 N N . GLU B 1 47 ? 41.25 28.516 9.539 1 67.25 47 GLU B N 1
ATOM 8839 C CA . GLU B 1 47 ? 40.969 29.734 10.297 1 67.25 47 GLU B CA 1
ATOM 8840 C C . GLU B 1 47 ? 41.125 29.516 11.797 1 67.25 47 GLU B C 1
ATOM 8842 O O . GLU B 1 47 ? 41.375 30.453 12.555 1 67.25 47 GLU B O 1
ATOM 8847 N N . LEU B 1 48 ? 41.062 28.344 12.211 1 62.06 48 LEU B N 1
ATOM 8848 C CA . LEU B 1 48 ? 41.188 28.016 13.625 1 62.06 48 LEU B CA 1
ATOM 8849 C C . LEU B 1 48 ? 42.656 27.781 14 1 62.06 48 LEU B C 1
ATOM 8851 O O . LEU B 1 48 ? 42.938 27.422 15.148 1 62.06 48 LEU B O 1
ATOM 8855 N N . GLY B 1 49 ? 43.5 27.859 13.094 1 69.88 49 GLY B N 1
ATOM 8856 C CA . GLY B 1 49 ? 44.938 27.719 13.352 1 69.88 49 GLY B CA 1
ATOM 8857 C C . GLY B 1 49 ? 45.406 26.281 13.289 1 69.88 49 GLY B C 1
ATOM 8858 O O . GLY B 1 49 ? 46.562 25.984 13.625 1 69.88 49 GLY B O 1
ATOM 8859 N N . GLU B 1 50 ? 44.562 25.438 12.961 1 72.69 50 GLU B N 1
ATOM 8860 C CA . GLU B 1 50 ? 44.938 24.031 12.844 1 72.69 50 GLU B CA 1
ATOM 8861 C C . GLU B 1 50 ? 45.562 23.75 11.477 1 72.69 50 GLU B C 1
ATOM 8863 O O . GLU B 1 50 ? 45.094 24.25 10.453 1 72.69 50 GLU B O 1
ATOM 8868 N N . PRO B 1 51 ? 46.625 22.891 11.516 1 77.12 51 PRO B N 1
ATOM 8869 C CA . PRO B 1 51 ? 47.25 22.562 10.234 1 77.12 51 PRO B CA 1
ATOM 8870 C C . PRO B 1 51 ? 46.344 21.797 9.297 1 77.12 51 PRO B C 1
ATOM 8872 O O . PRO B 1 51 ? 45.562 20.938 9.742 1 77.12 51 PRO B O 1
ATOM 8875 N N . LEU B 1 52 ? 46.188 22.234 8.07 1 76.06 52 LEU B N 1
ATOM 8876 C CA . LEU B 1 52 ? 45.375 21.609 7.043 1 76.06 52 LEU B CA 1
ATOM 8877 C C . LEU B 1 52 ? 46.188 20.625 6.211 1 76.06 52 LEU B C 1
ATOM 8879 O O . LEU B 1 52 ? 47.062 21.031 5.438 1 76.06 52 LEU B O 1
ATOM 8883 N N . PRO B 1 53 ? 45.938 19.391 6.473 1 74.81 53 PRO B N 1
ATOM 8884 C CA . PRO B 1 53 ? 46.625 18.422 5.621 1 74.81 53 PRO B CA 1
ATOM 8885 C C . PRO B 1 53 ? 46 18.312 4.227 1 74.81 53 PRO B C 1
ATOM 8887 O O . PRO B 1 53 ? 44.844 18.688 4.027 1 74.81 53 PRO B O 1
ATOM 8890 N N . ALA B 1 54 ? 46.781 17.922 3.133 1 72.38 54 ALA B N 1
ATOM 8891 C CA . ALA B 1 54 ? 46.375 17.594 1.768 1 72.38 54 ALA B CA 1
ATOM 8892 C C . ALA B 1 54 ? 45.906 18.828 1.013 1 72.38 54 ALA B C 1
ATOM 8894 O O . ALA B 1 54 ? 45.094 18.734 0.088 1 72.38 54 ALA B O 1
ATOM 8895 N N . VAL B 1 55 ? 46.344 20.016 1.408 1 77.88 55 VAL B N 1
ATOM 8896 C CA . VAL B 1 55 ? 46.156 21.219 0.617 1 77.88 55 VAL B CA 1
ATOM 8897 C C . VAL B 1 55 ? 47.062 21.188 -0.604 1 77.88 55 VAL B C 1
ATOM 8899 O O . VAL B 1 55 ? 48.281 20.969 -0.478 1 77.88 55 VAL B O 1
ATOM 8902 N N . THR B 1 56 ? 46.469 21.422 -1.687 1 81.5 56 THR B N 1
ATOM 8903 C CA . THR B 1 56 ? 47.281 21.484 -2.904 1 81.5 56 THR B CA 1
ATOM 8904 C C . THR B 1 56 ? 47.906 22.859 -3.051 1 81.5 56 THR B C 1
ATOM 8906 O O . THR B 1 56 ? 47.219 23.875 -3.07 1 81.5 56 THR B O 1
ATOM 8909 N N . VAL B 1 57 ? 49.25 22.875 -3.104 1 84.44 57 VAL B N 1
ATOM 8910 C CA . VAL B 1 57 ? 50.031 24.094 -3.332 1 84.44 57 VAL B CA 1
ATOM 8911 C C . VAL B 1 57 ? 50.719 24.016 -4.691 1 84.44 57 VAL B C 1
ATOM 8913 O O . VAL B 1 57 ? 51.562 23.141 -4.906 1 84.44 57 VAL B O 1
ATOM 8916 N N . VAL B 1 58 ? 50.281 24.812 -5.609 1 82 58 VAL B N 1
ATOM 8917 C CA . VAL B 1 58 ? 50.812 24.766 -6.969 1 82 58 VAL B CA 1
ATOM 8918 C C . VAL B 1 58 ? 51.281 26.156 -7.395 1 82 58 VAL B C 1
ATOM 8920 O O . VAL B 1 58 ? 50.688 27.172 -7 1 82 58 VAL B O 1
ATOM 8923 N N . VAL B 1 59 ? 52.469 26.219 -8.133 1 80.5 59 VAL B N 1
ATOM 8924 C CA . VAL B 1 59 ? 52.875 27.453 -8.789 1 80.5 59 VAL B CA 1
ATOM 8925 C C . VAL B 1 59 ? 51.906 27.75 -9.953 1 80.5 59 VAL B C 1
ATOM 8927 O O . VAL B 1 59 ? 51.75 26.922 -10.852 1 80.5 59 VAL B O 1
ATOM 8930 N N . LYS B 1 60 ? 51.156 28.891 -9.828 1 78.12 60 LYS B N 1
ATOM 8931 C CA . LYS B 1 60 ? 50.125 29.266 -10.797 1 78.12 60 LYS B CA 1
ATOM 8932 C C . LYS B 1 60 ? 50.656 29.203 -12.227 1 78.12 60 LYS B C 1
ATOM 8934 O O . LYS B 1 60 ? 51.719 29.75 -12.523 1 78.12 60 LYS B O 1
ATOM 8939 N N . GLY B 1 61 ? 49.969 28.438 -13.109 1 69.69 61 GLY B N 1
ATOM 8940 C CA . GLY B 1 61 ? 50.344 28.328 -14.516 1 69.69 61 GLY B CA 1
ATOM 8941 C C . GLY B 1 61 ? 51.312 27.188 -14.797 1 69.69 61 GLY B C 1
ATOM 8942 O O . GLY B 1 61 ? 51.75 27 -15.938 1 69.69 61 GLY B O 1
ATOM 8943 N N . THR B 1 62 ? 51.875 26.531 -13.727 1 70.44 62 THR B N 1
ATOM 8944 C CA . THR B 1 62 ? 52.781 25.406 -13.914 1 70.44 62 THR B CA 1
ATOM 8945 C C . THR B 1 62 ? 52.25 24.141 -13.281 1 70.44 62 THR B C 1
ATOM 8947 O O . THR B 1 62 ? 51.219 24.172 -12.609 1 70.44 62 THR B O 1
ATOM 8950 N N . THR B 1 63 ? 52.844 23.016 -13.594 1 70.69 63 THR B N 1
ATOM 8951 C CA . THR B 1 63 ? 52.5 21.734 -12.977 1 70.69 63 THR B CA 1
ATOM 8952 C C . THR B 1 63 ? 53.344 21.469 -11.742 1 70.69 63 THR B C 1
ATOM 8954 O O . THR B 1 63 ? 53.281 20.391 -11.164 1 70.69 63 THR B O 1
ATOM 8957 N N . ASN B 1 64 ? 54.125 22.375 -11.328 1 77.38 64 ASN B N 1
ATOM 8958 C CA . ASN B 1 64 ? 54.938 22.25 -10.125 1 77.38 64 ASN B CA 1
ATOM 8959 C C . ASN B 1 64 ? 54.125 22.484 -8.859 1 77.38 64 ASN B C 1
ATOM 8961 O O . ASN B 1 64 ? 53.75 23.625 -8.562 1 77.38 64 ASN B O 1
ATOM 8965 N N . GLY B 1 65 ? 53.625 21.516 -8.289 1 77.62 65 GLY B N 1
ATOM 8966 C CA . GLY B 1 65 ? 52.812 21.609 -7.09 1 77.62 65 GLY B CA 1
ATOM 8967 C C . GLY B 1 65 ? 53.062 20.484 -6.105 1 77.62 65 GLY B C 1
ATOM 8968 O O . GLY B 1 65 ? 53.625 19.453 -6.469 1 77.62 65 GLY B O 1
ATOM 8969 N N . VAL B 1 66 ? 52.844 20.828 -4.781 1 79.75 66 VAL B N 1
ATOM 8970 C CA . VAL B 1 66 ? 52.906 19.844 -3.703 1 79.75 66 VAL B CA 1
ATOM 8971 C C . VAL B 1 66 ? 51.625 19.891 -2.869 1 79.75 66 VAL B C 1
ATOM 8973 O O . VAL B 1 66 ? 50.875 20.844 -2.959 1 79.75 66 VAL B O 1
ATOM 8976 N N . THR B 1 67 ? 51.375 18.875 -2.135 1 80.75 67 THR B N 1
ATOM 8977 C CA . THR B 1 67 ? 50.312 18.859 -1.145 1 80.75 67 THR B CA 1
ATOM 8978 C C . THR B 1 67 ? 50.875 18.953 0.269 1 80.75 67 THR B C 1
ATOM 8980 O O . THR B 1 67 ? 51.969 18.438 0.537 1 80.75 67 THR B O 1
ATOM 8983 N N . THR B 1 68 ? 50.125 19.625 1.146 1 80.56 68 THR B N 1
ATOM 8984 C CA . THR B 1 68 ? 50.594 19.75 2.521 1 80.56 68 THR B CA 1
ATOM 8985 C C . THR B 1 68 ? 50.594 18.391 3.229 1 80.56 68 THR B C 1
ATOM 8987 O O . THR B 1 68 ? 49.781 17.516 2.893 1 80.56 68 THR B O 1
ATOM 8990 N N . ASP B 1 69 ? 51.5 18.219 4.215 1 77.44 69 ASP B N 1
ATOM 8991 C CA . ASP B 1 69 ? 51.562 17 5.004 1 77.44 69 ASP B CA 1
ATOM 8992 C C . ASP B 1 69 ? 50.625 17.047 6.191 1 77.44 69 ASP B C 1
ATOM 8994 O O . ASP B 1 69 ? 49.812 17.984 6.309 1 77.44 69 ASP B O 1
ATOM 8998 N N . LEU B 1 70 ? 50.625 16.141 7.082 1 74.69 70 LEU B N 1
ATOM 8999 C CA . LEU B 1 70 ? 49.719 16.016 8.203 1 74.69 70 LEU B CA 1
ATOM 9000 C C . LEU B 1 70 ? 49.812 17.219 9.133 1 74.69 70 LEU B C 1
ATOM 9002 O O . LEU B 1 70 ? 48.844 17.562 9.812 1 74.69 70 LEU B O 1
ATOM 9006 N N . ASP B 1 71 ? 50.906 17.75 9.18 1 77.25 71 ASP B N 1
ATOM 9007 C CA . ASP B 1 71 ? 51.094 18.922 10.023 1 77.25 71 ASP B CA 1
ATOM 9008 C C . ASP B 1 71 ? 50.844 20.219 9.25 1 77.25 71 ASP B C 1
ATOM 9010 O O . ASP B 1 71 ? 51.156 21.312 9.727 1 77.25 71 ASP B O 1
ATOM 9014 N N . GLY B 1 72 ? 50.344 20.125 8.031 1 78.44 72 GLY B N 1
ATOM 9015 C CA . GLY B 1 72 ? 50.031 21.25 7.172 1 78.44 72 GLY B CA 1
ATOM 9016 C C . GLY B 1 72 ? 51.25 21.875 6.52 1 78.44 72 GLY B C 1
ATOM 9017 O O . GLY B 1 72 ? 51.188 22.953 5.949 1 78.44 72 GLY B O 1
ATOM 9018 N N . GLU B 1 73 ? 52.375 21.219 6.602 1 81.31 73 GLU B N 1
ATOM 9019 C CA . GLU B 1 73 ? 53.625 21.781 6.066 1 81.31 73 GLU B CA 1
ATOM 9020 C C . GLU B 1 73 ? 53.781 21.438 4.59 1 81.31 73 GLU B C 1
ATOM 9022 O O . GLU B 1 73 ? 53.438 20.344 4.156 1 81.31 73 GLU B O 1
ATOM 9027 N N . TYR B 1 74 ? 54.312 22.422 3.787 1 84.62 74 TYR B N 1
ATOM 9028 C CA . TYR B 1 74 ? 54.656 22.172 2.395 1 84.62 74 TYR B CA 1
ATOM 9029 C C . TYR B 1 74 ? 56.062 22.703 2.092 1 84.62 74 TYR B C 1
ATOM 9031 O O . TYR B 1 74 ? 56.531 23.641 2.742 1 84.62 74 TYR B O 1
ATOM 9039 N N . THR B 1 75 ? 56.781 21.922 1.249 1 83.75 75 THR B N 1
ATOM 9040 C CA . THR B 1 75 ? 58.031 22.359 0.661 1 83.75 75 THR B CA 1
ATOM 9041 C C . THR B 1 75 ? 57.969 22.281 -0.862 1 83.75 75 THR B C 1
ATOM 9043 O O . THR B 1 75 ? 57.781 21.203 -1.425 1 83.75 75 THR B O 1
ATOM 9046 N N . LEU B 1 76 ? 57.938 23.328 -1.59 1 80.5 76 LEU B N 1
ATOM 9047 C CA . LEU B 1 76 ? 57.875 23.422 -3.045 1 80.5 76 LEU B CA 1
ATOM 9048 C C . LEU B 1 76 ? 59.188 23.969 -3.602 1 80.5 76 LEU B C 1
ATOM 9050 O O . LEU B 1 76 ? 59.625 25.078 -3.248 1 80.5 76 LEU B O 1
ATOM 9054 N N . SER B 1 77 ? 59.781 23.094 -4.348 1 80.81 77 SER B N 1
ATOM 9055 C CA . SER B 1 77 ? 61.031 23.453 -4.949 1 80.81 77 SER B CA 1
ATOM 9056 C C . SER B 1 77 ? 60.844 24.031 -6.352 1 80.81 77 SER B C 1
ATOM 9058 O O . SER B 1 77 ? 59.812 23.828 -6.973 1 80.81 77 SER B O 1
ATOM 9060 N N . ASN B 1 78 ? 61.844 24.781 -6.863 1 77.44 78 ASN B N 1
ATOM 9061 C CA . ASN B 1 78 ? 61.875 25.359 -8.203 1 77.44 78 ASN B CA 1
ATOM 9062 C C . ASN B 1 78 ? 60.75 26.344 -8.43 1 77.44 78 ASN B C 1
ATOM 9064 O O . ASN B 1 78 ? 60.031 26.266 -9.43 1 77.44 78 ASN B O 1
ATOM 9068 N N . VAL B 1 79 ? 60.562 27.203 -7.418 1 77.31 79 VAL B N 1
ATOM 9069 C CA . VAL B 1 79 ? 59.562 28.266 -7.512 1 77.31 79 VAL B CA 1
ATOM 9070 C C . VAL B 1 79 ? 60.25 29.547 -7.984 1 77.31 79 VAL B C 1
ATOM 9072 O O . VAL B 1 79 ? 61.094 30.109 -7.289 1 77.31 79 VAL B O 1
ATOM 9075 N N . PRO B 1 80 ? 60.062 30.016 -9.164 1 78.12 80 PRO B N 1
ATOM 9076 C CA . PRO B 1 80 ? 60.656 31.281 -9.617 1 78.12 80 PRO B CA 1
ATOM 9077 C C . PRO B 1 80 ? 60.219 32.469 -8.773 1 78.12 80 PRO B C 1
ATOM 9079 O O . PRO B 1 80 ? 59.062 32.531 -8.328 1 78.12 80 PRO B O 1
ATOM 9082 N N . ALA B 1 81 ? 61.125 33.312 -8.43 1 74.25 81 ALA B N 1
ATOM 9083 C CA . ALA B 1 81 ? 60.781 34.531 -7.723 1 74.25 81 ALA B CA 1
ATOM 9084 C C . ALA B 1 81 ? 59.75 35.344 -8.492 1 74.25 81 ALA B C 1
ATOM 9086 O O . ALA B 1 81 ? 59.844 35.5 -9.711 1 74.25 81 ALA B O 1
ATOM 9087 N N . GLY B 1 82 ? 58.562 35.844 -7.82 1 76.12 82 GLY B N 1
ATOM 9088 C CA . GLY B 1 82 ? 57.5 36.562 -8.453 1 76.12 82 GLY B CA 1
ATOM 9089 C C . GLY B 1 82 ? 56.344 35.656 -8.852 1 76.12 82 GLY B C 1
ATOM 9090 O O . GLY B 1 82 ? 55.281 36.156 -9.305 1 76.12 82 GLY B O 1
ATOM 9091 N N . SER B 1 83 ? 56.562 34.438 -8.656 1 78.5 83 SER B N 1
ATOM 9092 C CA . SER B 1 83 ? 55.5 33.531 -9.023 1 78.5 83 SER B CA 1
ATOM 9093 C C . SER B 1 83 ? 54.406 33.5 -7.961 1 78.5 83 SER B C 1
ATOM 9095 O O . SER B 1 83 ? 54.625 33.938 -6.824 1 78.5 83 SER B O 1
ATOM 9097 N N . THR B 1 84 ? 53.156 33.156 -8.367 1 81.94 84 THR B N 1
ATOM 9098 C CA . THR B 1 84 ? 52 33.031 -7.473 1 81.94 84 THR B CA 1
ATOM 9099 C C . THR B 1 84 ? 51.75 31.578 -7.09 1 81.94 84 THR B C 1
ATOM 9101 O O . THR B 1 84 ? 51.656 30.703 -7.961 1 81.94 84 THR B O 1
ATOM 9104 N N . LEU B 1 85 ? 51.75 31.344 -5.762 1 83.31 85 LEU B N 1
ATOM 9105 C CA . LEU B 1 85 ? 51.344 30.031 -5.262 1 83.31 85 LEU B CA 1
ATOM 9106 C C . LEU B 1 85 ? 49.844 29.969 -5.066 1 83.31 85 LEU B C 1
ATOM 9108 O O . LEU B 1 85 ? 49.219 30.906 -4.535 1 83.31 85 LEU B O 1
ATOM 9112 N N . VAL B 1 86 ? 49.312 28.922 -5.602 1 81.81 86 VAL B N 1
ATOM 9113 C CA . VAL B 1 86 ? 47.875 28.656 -5.43 1 81.81 86 VAL B CA 1
ATOM 9114 C C . VAL B 1 86 ? 47.688 27.547 -4.406 1 81.81 86 VAL B C 1
ATOM 9116 O O . VAL B 1 86 ? 48.188 26.438 -4.582 1 81.81 86 VAL B O 1
ATOM 9119 N N . PHE B 1 87 ? 47 27.891 -3.303 1 81 87 PHE B N 1
ATOM 9120 C CA . PHE B 1 87 ? 46.625 26.953 -2.26 1 81 87 PHE B CA 1
ATOM 9121 C C . PHE B 1 87 ? 45.156 26.531 -2.428 1 81 87 PHE B C 1
ATOM 9123 O O . PHE B 1 87 ? 44.25 27.375 -2.371 1 81 87 PHE B O 1
ATOM 9130 N N . SER B 1 88 ? 44.969 25.328 -2.752 1 77 88 SER B N 1
ATOM 9131 C CA . SER B 1 88 ? 43.625 24.844 -2.967 1 77 88 SER B CA 1
ATOM 9132 C C . SER B 1 88 ? 43.344 23.609 -2.105 1 77 88 SER B C 1
ATOM 9134 O O . SER B 1 88 ? 44.188 22.734 -1.962 1 77 88 SER B O 1
ATOM 9136 N N . PHE B 1 89 ? 42.312 23.703 -1.308 1 69.56 89 PHE B N 1
ATOM 9137 C CA . PHE B 1 89 ? 41.812 22.609 -0.489 1 69.56 89 PHE B CA 1
ATOM 9138 C C . PHE B 1 89 ? 40.281 22.562 -0.54 1 69.56 89 PHE B C 1
ATOM 9140 O O . PHE B 1 89 ? 39.625 23.609 -0.514 1 69.56 89 PHE B O 1
ATOM 9147 N N . LEU B 1 90 ? 39.75 21.312 -0.783 1 56.66 90 LEU B N 1
ATOM 9148 C CA . LEU B 1 90 ? 38.281 21.156 -0.827 1 56.66 90 LEU B CA 1
ATOM 9149 C C . LEU B 1 90 ? 37.656 21.719 0.432 1 56.66 90 LEU B C 1
ATOM 9151 O O . LEU B 1 90 ? 38.031 21.359 1.548 1 56.66 90 LEU B O 1
ATOM 9155 N N . GLY B 1 91 ? 36.656 22.641 0.343 1 55.72 91 GLY B N 1
ATOM 9156 C CA . GLY B 1 91 ? 35.938 23.281 1.436 1 55.72 91 GLY B CA 1
ATOM 9157 C C . GLY B 1 91 ? 36.594 24.531 1.933 1 55.72 91 GLY B C 1
ATOM 9158 O O . GLY B 1 91 ? 36.094 25.219 2.824 1 55.72 91 GLY B O 1
ATOM 9159 N N . MET B 1 92 ? 37.844 24.844 1.45 1 63.16 92 MET B N 1
ATOM 9160 C CA . MET B 1 92 ? 38.562 26.047 1.848 1 63.16 92 MET B CA 1
ATOM 9161 C C . MET B 1 92 ? 38.75 27 0.665 1 63.16 92 MET B C 1
ATOM 9163 O O . MET B 1 92 ? 38.812 26.547 -0.483 1 63.16 92 MET B O 1
ATOM 9167 N N . GLN B 1 93 ? 38.5 28.328 0.789 1 65.38 93 GLN B N 1
ATOM 9168 C CA . GLN B 1 93 ? 38.75 29.328 -0.241 1 65.38 93 GLN B CA 1
ATOM 9169 C C . GLN B 1 93 ? 40.156 29.203 -0.815 1 65.38 93 GLN B C 1
ATOM 9171 O O . GLN B 1 93 ? 41.125 29.172 -0.067 1 65.38 93 GLN B O 1
ATOM 9176 N N . THR B 1 94 ? 40.156 29.031 -2.139 1 72.38 94 THR B N 1
ATOM 9177 C CA . THR B 1 94 ? 41.469 29.016 -2.793 1 72.38 94 THR B CA 1
ATOM 9178 C C . THR B 1 94 ? 42.219 30.312 -2.541 1 72.38 94 THR B C 1
ATOM 9180 O O . THR B 1 94 ? 41.656 31.391 -2.662 1 72.38 94 THR B O 1
ATOM 9183 N N . GLN B 1 95 ? 43.438 30.266 -2.055 1 76.06 95 GLN B N 1
ATOM 9184 C CA . GLN B 1 95 ? 44.25 31.438 -1.795 1 76.06 95 GLN B CA 1
ATOM 9185 C C . GLN B 1 95 ? 45.469 31.469 -2.74 1 76.06 95 GLN B C 1
ATOM 9187 O O . GLN B 1 95 ? 46.125 30.453 -2.963 1 76.06 95 GLN B O 1
ATOM 9192 N N . GLU B 1 96 ? 45.594 32.625 -3.459 1 78.69 96 GLU B N 1
ATOM 9193 C CA . GLU B 1 96 ? 46.781 32.875 -4.297 1 78.69 96 GLU B CA 1
ATOM 9194 C C . GLU B 1 96 ? 47.75 33.812 -3.607 1 78.69 96 GLU B C 1
ATOM 9196 O O . GLU B 1 96 ? 47.375 34.906 -3.201 1 78.69 96 GLU B O 1
ATOM 9201 N N . ILE B 1 97 ? 49 33.406 -3.398 1 80.75 97 ILE B N 1
ATOM 9202 C CA . ILE B 1 97 ? 50 34.188 -2.73 1 80.75 97 ILE B CA 1
ATOM 9203 C C . ILE B 1 97 ? 51.219 34.375 -3.645 1 80.75 97 ILE B C 1
ATOM 9205 O O . ILE B 1 97 ? 51.781 33.375 -4.133 1 80.75 97 ILE B O 1
ATOM 9209 N N . VAL B 1 98 ? 51.562 35.562 -3.967 1 79.38 98 VAL B N 1
ATOM 9210 C CA . VAL B 1 98 ? 52.75 35.844 -4.801 1 79.38 98 VAL B CA 1
ATOM 9211 C C . VAL B 1 98 ? 54.031 35.625 -4 1 79.38 98 VAL B C 1
ATOM 9213 O O . VAL B 1 98 ? 54.156 36.094 -2.879 1 79.38 98 VAL B O 1
ATOM 9216 N N . VAL B 1 99 ? 54.906 34.812 -4.559 1 79.25 99 VAL B N 1
ATOM 9217 C CA . VAL B 1 99 ? 56.219 34.562 -3.949 1 79.25 99 VAL B CA 1
ATOM 9218 C C . VAL B 1 99 ? 57.188 35.688 -4.309 1 79.25 99 VAL B C 1
ATOM 9220 O O . VAL B 1 99 ? 57.562 35.844 -5.469 1 79.25 99 VAL B O 1
ATOM 9223 N N . ARG B 1 100 ? 57.5 36.562 -3.402 1 76.75 100 ARG B N 1
ATOM 9224 C CA . ARG B 1 100 ? 58.469 37.594 -3.664 1 76.75 100 ARG B CA 1
ATOM 9225 C C . ARG B 1 100 ? 59.875 37.156 -3.219 1 76.75 100 ARG B C 1
ATOM 9227 O O . ARG B 1 100 ? 60.531 36.406 -3.936 1 76.75 100 ARG B O 1
ATOM 9234 N N . ASN B 1 101 ? 60.344 37.562 -1.903 1 70.06 101 ASN B N 1
ATOM 9235 C CA . ASN B 1 101 ? 61.625 37.188 -1.344 1 70.06 101 ASN B CA 1
ATOM 9236 C C . ASN B 1 101 ? 61.469 36.312 -0.108 1 70.06 101 ASN B C 1
ATOM 9238 O O . ASN B 1 101 ? 62.438 36.094 0.628 1 70.06 101 ASN B O 1
ATOM 9242 N N . GLN B 1 102 ? 60.312 35.656 -0.095 1 73.44 102 GLN B N 1
ATOM 9243 C CA . GLN B 1 102 ? 60.094 34.875 1.124 1 73.44 102 GLN B CA 1
ATOM 9244 C C . GLN B 1 102 ? 60.5 33.438 0.93 1 73.44 102 GLN B C 1
ATOM 9246 O O . GLN B 1 102 ? 60.188 32.844 -0.105 1 73.44 102 GLN B O 1
ATOM 9251 N N . LYS B 1 103 ? 61.281 32.906 1.784 1 77.25 103 LYS B N 1
ATOM 9252 C CA . LYS B 1 103 ? 61.656 31.484 1.822 1 77.25 103 LYS B CA 1
ATOM 9253 C C . LYS B 1 103 ? 60.594 30.656 2.59 1 77.25 103 LYS B C 1
ATOM 9255 O O . LYS B 1 103 ? 60.531 29.438 2.447 1 77.25 103 LYS B O 1
ATOM 9260 N N . ARG B 1 104 ? 59.781 31.266 3.35 1 78.88 104 ARG B N 1
ATOM 9261 C CA . ARG B 1 104 ? 58.719 30.641 4.113 1 78.88 104 ARG B CA 1
ATOM 9262 C C . ARG B 1 104 ? 57.406 31.391 3.941 1 78.88 104 ARG B C 1
ATOM 9264 O O . ARG B 1 104 ? 57.375 32.625 4.074 1 78.88 104 ARG B O 1
ATOM 9271 N N . ILE B 1 105 ? 56.406 30.812 3.441 1 81.62 105 ILE B N 1
ATOM 9272 C CA . ILE B 1 105 ? 55.062 31.359 3.283 1 81.62 105 ILE B CA 1
ATOM 9273 C C . ILE B 1 105 ? 54.062 30.516 4.055 1 81.62 105 ILE B C 1
ATOM 9275 O O . ILE B 1 105 ? 53.75 29.375 3.654 1 81.62 105 ILE B O 1
ATOM 9279 N N . ASP B 1 106 ? 53.562 30.984 5.223 1 81.25 106 ASP B N 1
ATOM 9280 C CA . ASP B 1 106 ? 52.469 30.359 5.973 1 81.25 106 ASP B CA 1
ATOM 9281 C C . ASP B 1 106 ? 51.125 30.906 5.535 1 81.25 106 ASP B C 1
ATOM 9283 O O . ASP B 1 106 ? 50.969 32.125 5.348 1 81.25 106 ASP B O 1
ATOM 9287 N N . VAL B 1 107 ? 50.281 30.047 5.168 1 79.56 107 VAL B N 1
ATOM 9288 C CA . VAL B 1 107 ? 48.969 30.453 4.648 1 79.56 107 VAL B CA 1
ATOM 9289 C C . VAL B 1 107 ? 47.875 29.969 5.582 1 79.56 107 VAL B C 1
ATOM 9291 O O . VAL B 1 107 ? 47.906 28.828 6.062 1 79.56 107 VAL B O 1
ATOM 9294 N N . GLU B 1 108 ? 47.031 30.781 6 1 75.94 108 GLU B N 1
ATOM 9295 C CA . GLU B 1 108 ? 45.75 30.453 6.66 1 75.94 108 GLU B CA 1
ATOM 9296 C C . GLU B 1 108 ? 44.625 30.375 5.652 1 75.94 108 GLU B C 1
ATOM 9298 O O . GLU B 1 108 ? 44.281 31.375 5.012 1 75.94 108 GLU B O 1
ATOM 9303 N N . MET B 1 109 ? 44.281 29.172 5.387 1 71.81 109 MET B N 1
ATOM 9304 C CA . MET B 1 109 ? 43.188 29.016 4.438 1 71.81 109 MET B CA 1
ATOM 9305 C C . MET B 1 109 ? 41.844 29.156 5.141 1 71.81 109 MET B C 1
ATOM 9307 O O . MET B 1 109 ? 41.656 28.672 6.258 1 71.81 109 MET B O 1
ATOM 9311 N N . LYS B 1 110 ? 41.125 29.953 4.613 1 61.5 110 LYS B N 1
ATOM 9312 C CA . LYS B 1 110 ? 39.75 30.125 5.102 1 61.5 110 LYS B CA 1
ATOM 9313 C C . LYS B 1 110 ? 38.812 29.078 4.492 1 61.5 110 LYS B C 1
ATOM 9315 O O . LYS B 1 110 ? 39 28.672 3.348 1 61.5 110 LYS B O 1
ATOM 9320 N N . GLU B 1 111 ? 38.188 28.391 5.324 1 49.16 111 GLU B N 1
ATOM 9321 C CA . GLU B 1 111 ? 37.188 27.484 4.777 1 49.16 111 GLU B CA 1
ATOM 9322 C C . GLU B 1 111 ? 36.406 28.141 3.619 1 49.16 111 GLU B C 1
ATOM 9324 O O . GLU B 1 111 ? 36.125 29.328 3.656 1 49.16 111 GLU B O 1
ATOM 9329 N N . ASP B 1 112 ? 36.719 27.594 2.514 1 42.16 112 ASP B N 1
ATOM 9330 C CA . ASP B 1 112 ? 35.844 28.062 1.459 1 42.16 112 ASP B CA 1
ATOM 9331 C C . ASP B 1 112 ? 34.375 27.969 1.907 1 42.16 112 ASP B C 1
ATOM 9333 O O . ASP B 1 112 ? 33.812 26.875 2.057 1 42.16 112 ASP B O 1
ATOM 9337 N N . ALA B 1 113 ? 34.125 28.516 2.869 1 35.47 113 ALA B N 1
ATOM 9338 C CA . ALA B 1 113 ? 32.656 28.656 2.986 1 35.47 113 ALA B CA 1
ATOM 9339 C C . ALA B 1 113 ? 32.031 28.812 1.615 1 35.47 113 ALA B C 1
ATOM 9341 O O . ALA B 1 113 ? 31.812 29.922 1.141 1 35.47 113 ALA B O 1
ATOM 9342 N N . VAL B 1 114 ? 32.594 28.266 0.682 1 35.22 114 VAL B N 1
ATOM 9343 C CA . VAL B 1 114 ? 31.562 28.172 -0.364 1 35.22 114 VAL B CA 1
ATOM 9344 C C . VAL B 1 114 ? 30.234 27.781 0.25 1 35.22 114 VAL B C 1
ATOM 9346 O O . VAL B 1 114 ? 30.062 26.656 0.739 1 35.22 114 VAL B O 1
ATOM 9349 N N . SER B 1 115 ? 29.75 28.359 1.098 1 35.75 115 SER B N 1
ATOM 9350 C CA . SER B 1 115 ? 28.391 28.328 1.629 1 35.75 115 SER B CA 1
ATOM 9351 C C . SER B 1 115 ? 27.406 27.703 0.635 1 35.75 115 SER B C 1
ATOM 9353 O O . SER B 1 115 ? 27.422 28.047 -0.549 1 35.75 115 SER B O 1
ATOM 9355 N N . ILE B 1 116 ? 27 26.578 0.645 1 39.09 116 ILE B N 1
ATOM 9356 C CA . ILE B 1 116 ? 25.641 26.266 0.2 1 39.09 116 ILE B CA 1
ATOM 9357 C C . ILE B 1 116 ? 24.906 27.547 -0.137 1 39.09 116 ILE B C 1
ATOM 9359 O O . ILE B 1 116 ? 23.844 27.516 -0.775 1 39.09 116 ILE B O 1
ATOM 9363 N N . ASP B 1 117 ? 25.422 28.672 0.301 1 44.91 117 ASP B N 1
ATOM 9364 C CA . ASP B 1 117 ? 24.859 30.016 0.335 1 44.91 117 ASP B CA 1
ATOM 9365 C C . ASP B 1 117 ? 24.922 30.672 -1.039 1 44.91 117 ASP B C 1
ATOM 9367 O O . ASP B 1 117 ? 24.312 31.719 -1.264 1 44.91 117 ASP B O 1
ATOM 9371 N N . GLU B 1 118 ? 25.703 30.031 -1.92 1 58.06 118 GLU B N 1
ATOM 9372 C CA . GLU B 1 118 ? 25.844 30.75 -3.182 1 58.06 118 GLU B CA 1
ATOM 9373 C C . GLU B 1 118 ? 24.828 30.281 -4.211 1 58.06 118 GLU B C 1
ATOM 9375 O O . GLU B 1 118 ? 24.547 30.984 -5.184 1 58.06 118 GLU B O 1
ATOM 9380 N N . VAL B 1 119 ? 24.375 29.094 -3.879 1 64.12 119 VAL B N 1
ATOM 9381 C CA . VAL B 1 119 ? 23.375 28.656 -4.84 1 64.12 119 VAL B CA 1
ATOM 9382 C C . VAL B 1 119 ? 22.047 28.391 -4.125 1 64.12 119 VAL B C 1
ATOM 9384 O O . VAL B 1 119 ? 22.031 27.984 -2.959 1 64.12 119 VAL B O 1
ATOM 9387 N N . VAL B 1 120 ? 21.062 28.797 -4.688 1 74.62 120 VAL B N 1
ATOM 9388 C CA . VAL B 1 120 ? 19.719 28.578 -4.188 1 74.62 120 VAL B CA 1
ATOM 9389 C C . VAL B 1 120 ? 19 27.562 -5.066 1 74.62 120 VAL B C 1
ATOM 9391 O O . VAL B 1 120 ? 19.172 27.547 -6.285 1 74.62 120 VAL B O 1
ATOM 9394 N N . VAL B 1 121 ? 18.344 26.703 -4.375 1 72.44 121 VAL B N 1
ATOM 9395 C CA . VAL B 1 121 ? 17.547 25.75 -5.113 1 72.44 121 VAL B CA 1
ATOM 9396 C C . VAL B 1 121 ? 16.312 26.438 -5.707 1 72.44 121 VAL B C 1
ATOM 9398 O O . VAL B 1 121 ? 15.539 27.062 -4.98 1 72.44 121 VAL B O 1
ATOM 9401 N N . VAL B 1 122 ? 16.25 26.359 -6.953 1 76.06 122 VAL B N 1
ATOM 9402 C CA . VAL B 1 122 ? 15.102 26.922 -7.68 1 76.06 122 VAL B CA 1
ATOM 9403 C C . VAL B 1 122 ? 14.336 25.797 -8.375 1 76.06 122 VAL B C 1
ATOM 9405 O O . VAL B 1 122 ? 14.586 24.609 -8.109 1 76.06 122 VAL B O 1
ATOM 9408 N N . ALA B 1 123 ? 13.375 26.188 -9.062 1 77.06 123 ALA B N 1
ATOM 9409 C CA . ALA B 1 123 ? 12.578 25.188 -9.773 1 77.06 123 ALA B CA 1
ATOM 9410 C C . ALA B 1 123 ? 13.438 24.391 -10.758 1 77.06 123 ALA B C 1
ATOM 9412 O O . ALA B 1 123 ? 14.039 24.969 -11.672 1 77.06 123 ALA B O 1
ATOM 9413 N N . PHE B 1 124 ? 13.516 23.188 -10.602 1 75.69 124 PHE B N 1
ATOM 9414 C CA . PHE B 1 124 ? 14.141 22.188 -11.461 1 75.69 124 PHE B CA 1
ATOM 9415 C C . PHE B 1 124 ? 15.648 22.422 -11.547 1 75.69 124 PHE B C 1
ATOM 9417 O O . PHE B 1 124 ? 16.266 22.109 -12.562 1 75.69 124 PHE B O 1
ATOM 9424 N N . GLY B 1 125 ? 16.156 23.156 -10.461 1 76.44 125 GLY B N 1
ATOM 9425 C CA . GLY B 1 125 ? 17.594 23.359 -10.5 1 76.44 125 GLY B CA 1
ATOM 9426 C C . GLY B 1 125 ? 18.109 24.281 -9.406 1 76.44 125 GLY B C 1
ATOM 9427 O O . GLY B 1 125 ? 17.484 24.391 -8.344 1 76.44 125 GLY B O 1
ATOM 9428 N N . THR B 1 126 ? 19.344 24.672 -9.633 1 77 126 THR B N 1
ATOM 9429 C CA . THR B 1 126 ? 19.984 25.609 -8.703 1 77 126 THR B CA 1
ATOM 9430 C C . THR B 1 126 ? 20.438 26.859 -9.438 1 77 126 THR B C 1
ATOM 9432 O O . THR B 1 126 ? 20.656 26.844 -10.648 1 77 126 THR B O 1
ATOM 9435 N N . GLN B 1 127 ? 20.406 27.922 -8.742 1 77.38 127 GLN B N 1
ATOM 9436 C CA . GLN B 1 127 ? 20.875 29.203 -9.266 1 77.38 127 GLN B CA 1
ATOM 9437 C C . GLN B 1 127 ? 21.75 29.922 -8.242 1 77.38 127 GLN B C 1
ATOM 9439 O O . GLN B 1 127 ? 21.609 29.734 -7.039 1 77.38 127 GLN B O 1
ATOM 9444 N N . LYS B 1 128 ? 22.625 30.656 -8.828 1 74.75 128 LYS B N 1
ATOM 9445 C CA . LYS B 1 128 ? 23.438 31.484 -7.945 1 74.75 128 LYS B CA 1
ATOM 9446 C C . LYS B 1 128 ? 22.578 32.531 -7.242 1 74.75 128 LYS B C 1
ATOM 9448 O O . LYS B 1 128 ? 21.703 33.156 -7.859 1 74.75 128 LYS B O 1
ATOM 9453 N N . LYS B 1 129 ? 22.812 32.75 -6.078 1 76.19 129 LYS B N 1
ATOM 9454 C CA . LYS B 1 129 ? 22.031 33.656 -5.262 1 76.19 129 LYS B CA 1
ATOM 9455 C C . LYS B 1 129 ? 22.188 35.094 -5.762 1 76.19 129 LYS B C 1
ATOM 9457 O O . LYS B 1 129 ? 21.219 35.875 -5.762 1 76.19 129 LYS B O 1
ATOM 9462 N N . GLU B 1 130 ? 23.359 35.469 -6.211 1 75.56 130 GLU B N 1
ATOM 9463 C CA . GLU B 1 130 ? 23.656 36.844 -6.633 1 75.56 130 GLU B CA 1
ATOM 9464 C C . GLU B 1 130 ? 22.875 37.188 -7.902 1 75.56 130 GLU B C 1
ATOM 9466 O O . GLU B 1 130 ? 22.516 38.344 -8.102 1 75.56 130 GLU B O 1
ATOM 9471 N N . SER B 1 131 ? 22.609 36.25 -8.672 1 79.44 131 SER B N 1
ATOM 9472 C CA . SER B 1 131 ? 21.969 36.531 -9.961 1 79.44 131 SER B CA 1
ATOM 9473 C C . SER B 1 131 ? 20.484 36.219 -9.914 1 79.44 131 SER B C 1
ATOM 9475 O O . SER B 1 131 ? 19.781 36.344 -10.922 1 79.44 131 SER B O 1
ATOM 9477 N N . MET B 1 132 ? 20.078 35.969 -8.789 1 83.19 132 MET B N 1
ATOM 9478 C CA . MET B 1 132 ? 18.672 35.562 -8.688 1 83.19 132 MET B CA 1
ATOM 9479 C C . MET B 1 132 ? 17.75 36.781 -8.617 1 83.19 132 MET B C 1
ATOM 9481 O O . MET B 1 132 ? 17.969 37.688 -7.809 1 83.19 132 MET B O 1
ATOM 9485 N N . VAL B 1 133 ? 16.75 36.781 -9.453 1 89.06 133 VAL B N 1
ATOM 9486 C CA . VAL B 1 133 ? 15.797 37.875 -9.477 1 89.06 133 VAL B CA 1
ATOM 9487 C C . VAL B 1 133 ? 14.484 37.438 -8.844 1 89.06 133 VAL B C 1
ATOM 9489 O O . VAL B 1 133 ? 13.727 38.25 -8.328 1 89.06 133 VAL B O 1
ATOM 9492 N N . SER B 1 134 ? 14.203 36.188 -8.781 1 88.19 134 SER B N 1
ATOM 9493 C CA . SER B 1 134 ? 12.961 35.656 -8.25 1 88.19 134 SER B CA 1
ATOM 9494 C C . SER B 1 134 ? 12.922 35.75 -6.73 1 88.19 134 SER B C 1
ATOM 9496 O O . SER B 1 134 ? 13.961 35.812 -6.074 1 88.19 134 SER B O 1
ATOM 9498 N N . SER B 1 135 ? 11.703 35.844 -6.277 1 87.81 135 SER B N 1
ATOM 9499 C CA . SER B 1 135 ? 11.531 35.875 -4.832 1 87.81 135 SER B CA 1
ATOM 9500 C C . SER B 1 135 ? 11.508 34.469 -4.23 1 87.81 135 SER B C 1
ATOM 9502 O O . SER B 1 135 ? 10.469 33.812 -4.215 1 87.81 135 SER B O 1
ATOM 9504 N N . ILE B 1 136 ? 12.492 34.125 -3.689 1 86.44 136 ILE B N 1
ATOM 9505 C CA . ILE B 1 136 ? 12.664 32.812 -3.053 1 86.44 136 ILE B CA 1
ATOM 9506 C C . ILE B 1 136 ? 13.281 33 -1.667 1 86.44 136 ILE B C 1
ATOM 9508 O O . ILE B 1 136 ? 14.219 33.781 -1.495 1 86.44 136 ILE B O 1
ATOM 9512 N N . GLN B 1 137 ? 12.617 32.406 -0.76 1 86.81 137 GLN B N 1
ATOM 9513 C CA . GLN B 1 137 ? 13.164 32.438 0.593 1 86.81 137 GLN B CA 1
ATOM 9514 C C . GLN B 1 137 ? 13.695 31.062 0.994 1 86.81 137 GLN B C 1
ATOM 9516 O O . GLN B 1 137 ? 13.039 30.047 0.767 1 86.81 137 GLN B O 1
ATOM 9521 N N . THR B 1 138 ? 14.867 31.062 1.495 1 84.25 138 THR B N 1
ATOM 9522 C CA . THR B 1 138 ? 15.477 29.812 1.941 1 84.25 138 THR B CA 1
ATOM 9523 C C . THR B 1 138 ? 15.711 29.828 3.449 1 84.25 138 THR B C 1
ATOM 9525 O O . THR B 1 138 ? 15.93 30.891 4.035 1 84.25 138 THR B O 1
ATOM 9528 N N . VAL B 1 139 ? 15.609 28.688 4 1 81.69 139 VAL B N 1
ATOM 9529 C CA . VAL B 1 139 ? 15.898 28.547 5.426 1 81.69 139 VAL B CA 1
ATOM 9530 C C . VAL B 1 139 ? 16.922 27.438 5.641 1 81.69 139 VAL B C 1
ATOM 9532 O O . VAL B 1 139 ? 16.875 26.406 4.965 1 81.69 139 VAL B O 1
ATOM 9535 N N . LYS B 1 140 ? 17.797 27.75 6.512 1 77.81 140 LYS B N 1
ATOM 9536 C CA . LYS B 1 140 ? 18.703 26.688 6.906 1 77.81 140 LYS B CA 1
ATOM 9537 C C . LYS B 1 140 ? 17.984 25.594 7.684 1 77.81 140 LYS B C 1
ATOM 9539 O O . LYS B 1 140 ? 17.234 25.875 8.609 1 77.81 140 LYS B O 1
ATOM 9544 N N . PRO B 1 141 ? 18.219 24.438 7.336 1 77.94 141 PRO B N 1
ATOM 9545 C CA . PRO B 1 141 ? 17.5 23.344 7.969 1 77.94 141 PRO B CA 1
ATOM 9546 C C . PRO B 1 141 ? 17.719 23.281 9.477 1 77.94 141 PRO B C 1
ATOM 9548 O O . PRO B 1 141 ? 16.812 22.875 10.219 1 77.94 141 PRO B O 1
ATOM 9551 N N . ALA B 1 142 ? 18.828 23.688 9.914 1 71.94 142 ALA B N 1
ATOM 9552 C CA . ALA B 1 142 ? 19.094 23.672 11.344 1 71.94 142 ALA B CA 1
ATOM 9553 C C . ALA B 1 142 ? 18.094 24.547 12.102 1 71.94 142 ALA B C 1
ATOM 9555 O O . ALA B 1 142 ? 17.781 24.281 13.258 1 71.94 142 ALA B O 1
ATOM 9556 N N . ALA B 1 143 ? 17.625 25.516 11.453 1 70.69 143 ALA B N 1
ATOM 9557 C CA . ALA B 1 143 ? 16.656 26.422 12.062 1 70.69 143 ALA B CA 1
ATOM 9558 C C . ALA B 1 143 ? 15.289 25.75 12.211 1 70.69 143 ALA B C 1
ATOM 9560 O O . ALA B 1 143 ? 14.445 26.219 12.984 1 70.69 143 ALA B O 1
ATOM 9561 N N . LEU B 1 144 ? 15.156 24.672 11.531 1 74.31 144 LEU B N 1
ATOM 9562 C CA . LEU B 1 144 ? 13.859 24 11.531 1 74.31 144 LEU B CA 1
ATOM 9563 C C . LEU B 1 144 ? 13.844 22.859 12.555 1 74.31 144 LEU B C 1
ATOM 9565 O O . LEU B 1 144 ? 12.852 22.156 12.68 1 74.31 144 LEU B O 1
ATOM 9569 N N . LYS B 1 145 ? 14.859 22.766 13.203 1 72.62 145 LYS B N 1
ATOM 9570 C CA . LYS B 1 145 ? 14.922 21.672 14.172 1 72.62 145 LYS B CA 1
ATOM 9571 C C . LYS B 1 145 ? 14.102 22 15.414 1 72.62 145 LYS B C 1
ATOM 9573 O O . LYS B 1 145 ? 14.391 22.953 16.125 1 72.62 145 LYS B O 1
ATOM 9578 N N . VAL B 1 146 ? 12.953 21.359 15.562 1 67.06 146 VAL B N 1
ATOM 9579 C CA . VAL B 1 146 ? 12.102 21.438 16.734 1 67.06 146 VAL B CA 1
ATOM 9580 C C . VAL B 1 146 ? 11.891 20.031 17.312 1 67.06 146 VAL B C 1
ATOM 9582 O O . VAL B 1 146 ? 11.969 19.047 16.578 1 67.06 146 VAL B O 1
ATOM 9585 N N . PRO B 1 147 ? 11.828 19.938 18.547 1 66.06 147 PRO B N 1
ATOM 9586 C CA . PRO B 1 147 ? 11.586 18.625 19.141 1 66.06 147 PRO B CA 1
ATOM 9587 C C . PRO B 1 147 ? 10.188 18.094 18.859 1 66.06 147 PRO B C 1
ATOM 9589 O O . PRO B 1 147 ? 9.406 17.844 19.781 1 66.06 147 PRO B O 1
ATOM 9592 N N . SER B 1 148 ? 9.82 18.094 17.734 1 69.69 148 SER B N 1
ATOM 9593 C CA . SER B 1 148 ? 8.539 17.562 17.281 1 69.69 148 SER B CA 1
ATOM 9594 C C . SER B 1 148 ? 8.734 16.594 16.109 1 69.69 148 SER B C 1
ATOM 9596 O O . SER B 1 148 ? 9.727 16.688 15.383 1 69.69 148 SER B O 1
ATOM 9598 N N . SER B 1 149 ? 7.848 15.68 16.172 1 72.25 149 SER B N 1
ATOM 9599 C CA . SER B 1 149 ? 7.867 14.734 15.055 1 72.25 149 SER B CA 1
ATOM 9600 C C . SER B 1 149 ? 7.172 15.32 13.828 1 72.25 149 SER B C 1
ATOM 9602 O O . SER B 1 149 ? 7.059 14.648 12.797 1 72.25 149 SER B O 1
ATOM 9604 N N . ASN B 1 150 ? 6.75 16.531 13.969 1 83.25 150 ASN B N 1
ATOM 9605 C CA . ASN B 1 150 ? 6.008 17.188 12.898 1 83.25 150 ASN B CA 1
ATOM 9606 C C . ASN B 1 150 ? 6.695 18.484 12.445 1 83.25 150 ASN B C 1
ATOM 9608 O O . ASN B 1 150 ? 6.555 19.516 13.086 1 83.25 150 ASN B O 1
ATOM 9612 N N . LEU B 1 151 ? 7.27 18.422 11.328 1 86.12 151 LEU B N 1
ATOM 9613 C CA . LEU B 1 151 ? 8.047 19.531 10.789 1 86.12 151 LEU B CA 1
ATOM 9614 C C . LEU B 1 151 ? 7.156 20.734 10.484 1 86.12 151 LEU B C 1
ATOM 9616 O O . LEU B 1 151 ? 7.609 21.875 10.547 1 86.12 151 LEU B O 1
ATOM 9620 N N . THR B 1 152 ? 5.922 20.562 10.141 1 86.5 152 THR B N 1
ATOM 9621 C CA . THR B 1 152 ? 5.035 21.641 9.719 1 86.5 152 THR B CA 1
ATOM 9622 C C . THR B 1 152 ? 4.785 22.609 10.867 1 86.5 152 THR B C 1
ATOM 9624 O O . THR B 1 152 ? 4.457 23.781 10.641 1 86.5 152 THR B O 1
ATOM 9627 N N . THR B 1 153 ? 4.973 22.172 12.07 1 82 153 THR B N 1
ATOM 9628 C CA . THR B 1 153 ? 4.727 23.031 13.227 1 82 153 THR B CA 1
ATOM 9629 C C . THR B 1 153 ? 5.875 24 13.43 1 82 153 THR B C 1
ATOM 9631 O O . THR B 1 153 ? 5.734 25 14.156 1 82 153 THR B O 1
ATOM 9634 N N . ALA B 1 154 ? 6.945 23.781 12.719 1 81 154 ALA B N 1
ATOM 9635 C CA . ALA B 1 154 ? 8.125 24.625 12.883 1 81 154 ALA B CA 1
ATOM 9636 C C . ALA B 1 154 ? 8.133 25.75 11.852 1 81 154 ALA B C 1
ATOM 9638 O O . ALA B 1 154 ? 8.906 26.703 11.969 1 81 154 ALA B O 1
ATOM 9639 N N . LEU B 1 155 ? 7.27 25.75 10.969 1 83.31 155 LEU B N 1
ATOM 9640 C CA . LEU B 1 155 ? 7.371 26.641 9.828 1 83.31 155 LEU B CA 1
ATOM 9641 C C . LEU B 1 155 ? 6.844 28.031 10.172 1 83.31 155 LEU B C 1
ATOM 9643 O O . LEU B 1 155 ? 7.32 29.031 9.633 1 83.31 155 LEU B O 1
ATOM 9647 N N . ALA B 1 156 ? 5.93 28.109 11.047 1 80.25 156 ALA B N 1
ATOM 9648 C CA . ALA B 1 156 ? 5.273 29.391 11.328 1 80.25 156 ALA B CA 1
ATOM 9649 C C . ALA B 1 156 ? 6.27 30.406 11.875 1 80.25 156 ALA B C 1
ATOM 9651 O O . ALA B 1 156 ? 6.977 30.125 12.844 1 80.25 156 ALA B O 1
ATOM 9652 N N . GLY B 1 157 ? 6.375 31.516 11.234 1 82.19 157 GLY B N 1
ATOM 9653 C CA . GLY B 1 157 ? 7.176 32.625 11.711 1 82.19 157 GLY B CA 1
ATOM 9654 C C . GLY B 1 157 ? 8.648 32.5 11.375 1 82.19 157 GLY B C 1
ATOM 9655 O O . GLY B 1 157 ? 9.438 33.406 11.648 1 82.19 157 GLY B O 1
ATOM 9656 N N . ARG B 1 158 ? 8.977 31.469 10.781 1 86.62 158 ARG B N 1
ATOM 9657 C CA . ARG B 1 158 ? 10.398 31.266 10.516 1 86.62 158 ARG B CA 1
ATOM 9658 C C . ARG B 1 158 ? 10.766 31.734 9.109 1 86.62 158 ARG B C 1
ATOM 9660 O O . ARG B 1 158 ? 11.938 32 8.828 1 86.62 158 ARG B O 1
ATOM 9667 N N . MET B 1 159 ? 9.766 31.828 8.375 1 87.62 159 MET B N 1
ATOM 9668 C CA . MET B 1 159 ? 10 32.25 7.004 1 87.62 159 MET B CA 1
ATOM 9669 C C . MET B 1 159 ? 9.023 33.344 6.598 1 87.62 159 MET B C 1
ATOM 9671 O O . MET B 1 159 ? 7.816 33.219 6.828 1 87.62 159 MET B O 1
ATOM 9675 N N . SER B 1 160 ? 9.617 34.344 6 1 90.88 160 SER B N 1
ATOM 9676 C CA . SER B 1 160 ? 8.742 35.406 5.508 1 90.88 160 SER B CA 1
ATOM 9677 C C . SER B 1 160 ? 7.887 34.906 4.344 1 90.88 160 SER B C 1
ATOM 9679 O O . SER B 1 160 ? 8.352 34.125 3.5 1 90.88 160 SER B O 1
ATOM 9681 N N . GLY B 1 161 ? 6.672 35.312 4.352 1 91.38 161 GLY B N 1
ATOM 9682 C CA . GLY B 1 161 ? 5.758 34.938 3.279 1 91.38 161 GLY B CA 1
ATOM 9683 C C . GLY B 1 161 ? 4.887 33.75 3.607 1 91.38 161 GLY B C 1
ATOM 9684 O O . GLY B 1 161 ? 3.969 33.406 2.854 1 91.38 161 GLY B O 1
ATOM 9685 N N . LEU B 1 162 ? 5.172 33.156 4.691 1 90.81 162 LEU B N 1
ATOM 9686 C CA . LEU B 1 162 ? 4.41 31.984 5.07 1 90.81 162 LEU B CA 1
ATOM 9687 C C . LEU B 1 162 ? 3.484 32.281 6.246 1 90.81 162 LEU B C 1
ATOM 9689 O O . LEU B 1 162 ? 3.932 32.781 7.277 1 90.81 162 LEU B O 1
ATOM 9693 N N . ILE B 1 163 ? 2.279 31.953 6.02 1 89.44 163 ILE B N 1
ATOM 9694 C CA . ILE B 1 163 ? 1.288 32 7.086 1 89.44 163 ILE B CA 1
ATOM 9695 C C . ILE B 1 163 ? 0.916 30.594 7.52 1 89.44 163 ILE B C 1
ATOM 9697 O O . ILE B 1 163 ? 0.406 29.812 6.715 1 89.44 163 ILE B O 1
ATOM 9701 N N . ALA B 1 164 ? 1.221 30.266 8.742 1 87.31 164 ALA B N 1
ATOM 9702 C CA . ALA B 1 164 ? 0.94 28.922 9.234 1 87.31 164 ALA B CA 1
ATOM 9703 C C . ALA B 1 164 ? 0.362 28.969 10.648 1 87.31 164 ALA B C 1
ATOM 9705 O O . ALA B 1 164 ? 0.705 29.859 11.438 1 87.31 164 ALA B O 1
ATOM 9706 N N . TYR B 1 165 ? -0.539 28.047 10.953 1 82.5 165 TYR B N 1
ATOM 9707 C CA . TYR B 1 165 ? -1.101 27.922 12.289 1 82.5 165 TYR B CA 1
ATOM 9708 C C . TYR B 1 165 ? -1.548 26.484 12.555 1 82.5 165 TYR B C 1
ATOM 9710 O O . TYR B 1 165 ? -1.884 25.75 11.617 1 82.5 165 TYR B O 1
ATOM 9718 N N . GLN B 1 166 ? -1.502 26.078 13.82 1 82.88 166 GLN B N 1
ATOM 9719 C CA . GLN B 1 166 ? -1.895 24.734 14.258 1 82.88 166 GLN B CA 1
ATOM 9720 C C . GLN B 1 166 ? -3.16 24.797 15.109 1 82.88 166 GLN B C 1
ATOM 9722 O O . GLN B 1 166 ? -3.232 25.547 16.078 1 82.88 166 GLN B O 1
ATOM 9727 N N . ARG B 1 167 ? -4.125 23.922 14.789 1 80.75 167 ARG B N 1
ATOM 9728 C CA . ARG B 1 167 ? -5.391 23.984 15.516 1 80.75 167 ARG B CA 1
ATOM 9729 C C . ARG B 1 167 ? -5.559 22.781 16.438 1 80.75 167 ARG B C 1
ATOM 9731 O O . ARG B 1 167 ? -6.426 22.766 17.312 1 80.75 167 ARG B O 1
ATOM 9738 N N . SER B 1 168 ? -4.77 21.75 16.203 1 83.81 168 SER B N 1
ATOM 9739 C CA . SER B 1 168 ? -4.863 20.547 17.047 1 83.81 168 SER B CA 1
ATOM 9740 C C . SER B 1 168 ? -3.482 20.078 17.484 1 83.81 168 SER B C 1
ATOM 9742 O O . SER B 1 168 ? -2.504 20.234 16.75 1 83.81 168 SER B O 1
ATOM 9744 N N . GLY B 1 169 ? -3.523 19.453 18.656 1 84.25 169 GLY B N 1
ATOM 9745 C CA . GLY B 1 169 ? -2.283 18.906 19.172 1 84.25 169 GLY B CA 1
ATOM 9746 C C . GLY B 1 169 ? -2.266 17.391 19.188 1 84.25 169 GLY B C 1
ATOM 9747 O O . GLY B 1 169 ? -1.343 16.781 19.734 1 84.25 169 GLY B O 1
ATOM 9748 N N . GLU B 1 170 ? -3.283 16.703 18.594 1 84.12 170 GLU B N 1
ATOM 9749 C CA . GLU B 1 170 ? -3.34 15.234 18.594 1 84.12 170 GLU B CA 1
ATOM 9750 C C . GLU B 1 170 ? -2.186 14.641 17.797 1 84.12 170 GLU B C 1
ATOM 9752 O O . GLU B 1 170 ? -1.987 15 16.625 1 84.12 170 GLU B O 1
ATOM 9757 N N . PRO B 1 171 ? -1.48 13.75 18.438 1 83.06 171 PRO B N 1
ATOM 9758 C CA . PRO B 1 171 ? -0.394 13.125 17.672 1 83.06 171 PRO B CA 1
ATOM 9759 C C . PRO B 1 171 ? -0.877 12.453 16.391 1 83.06 171 PRO B C 1
ATOM 9761 O O . PRO B 1 171 ? -1.839 11.68 16.422 1 83.06 171 PRO B O 1
ATOM 9764 N N . GLY B 1 172 ? -0.233 12.766 15.359 1 79.19 172 GLY B N 1
ATOM 9765 C CA . GLY B 1 172 ? -0.592 12.195 14.07 1 79.19 172 GLY B CA 1
ATOM 9766 C C . GLY B 1 172 ? -1.569 13.055 13.289 1 79.19 172 GLY B C 1
ATOM 9767 O O . GLY B 1 172 ? -1.727 12.883 12.078 1 79.19 172 GLY B O 1
ATOM 9768 N N . GLN B 1 173 ? -2.293 13.93 13.945 1 78.5 173 GLN B N 1
ATOM 9769 C CA . GLN B 1 173 ? -3.236 14.844 13.305 1 78.5 173 GLN B CA 1
ATOM 9770 C C . GLN B 1 173 ? -2.936 16.297 13.68 1 78.5 173 GLN B C 1
ATOM 9772 O O . GLN B 1 173 ? -3.854 17.078 13.93 1 78.5 173 GLN B O 1
ATOM 9777 N N . ASP B 1 174 ? -1.709 16.547 13.852 1 77.88 174 ASP B N 1
ATOM 9778 C CA . ASP B 1 174 ? -1.302 17.859 14.328 1 77.88 174 ASP B CA 1
ATOM 9779 C C . ASP B 1 174 ? -0.635 18.672 13.219 1 77.88 174 ASP B C 1
ATOM 9781 O O . ASP B 1 174 ? 0.114 19.609 13.492 1 77.88 174 ASP B O 1
ATOM 9785 N N . ASN B 1 175 ? -0.915 18.344 12.055 1 83.75 175 ASN B N 1
ATOM 9786 C CA . ASN B 1 175 ? -0.339 19.125 10.961 1 83.75 175 ASN B CA 1
ATOM 9787 C C . ASN B 1 175 ? -0.814 20.578 10.992 1 83.75 175 ASN B C 1
ATOM 9789 O O . ASN B 1 175 ? -1.979 20.844 11.297 1 83.75 175 ASN B O 1
ATOM 9793 N N . ALA B 1 176 ? 0.078 21.438 10.68 1 83.44 176 ALA B N 1
ATOM 9794 C CA . ALA B 1 176 ? -0.279 22.844 10.555 1 83.44 176 ALA B CA 1
ATOM 9795 C C . ALA B 1 176 ? -0.852 23.141 9.172 1 83.44 176 ALA B C 1
ATOM 9797 O O . ALA B 1 176 ? -0.501 22.484 8.188 1 83.44 176 ALA B O 1
ATOM 9798 N N . ASP B 1 177 ? -1.687 24.062 9.211 1 82.5 177 ASP B N 1
ATOM 9799 C CA . ASP B 1 177 ? -2.105 24.656 7.941 1 82.5 177 ASP B CA 1
ATOM 9800 C C . ASP B 1 177 ? -1.155 25.781 7.523 1 82.5 177 ASP B C 1
ATOM 9802 O O . ASP B 1 177 ? -0.674 26.547 8.367 1 82.5 177 ASP B O 1
ATOM 9806 N N . PHE B 1 178 ? -0.862 25.828 6.273 1 87.12 178 PHE B N 1
ATOM 9807 C CA . PHE B 1 178 ? 0.021 26.906 5.852 1 87.12 178 PHE B CA 1
ATOM 9808 C C . PHE B 1 178 ? -0.33 27.391 4.445 1 87.12 178 PHE B C 1
ATOM 9810 O O . PHE B 1 178 ? -0.757 26.594 3.607 1 87.12 178 PHE B O 1
ATOM 9817 N N . PHE B 1 179 ? -0.124 28.688 4.25 1 90.12 179 PHE B N 1
ATOM 9818 C CA . PHE B 1 179 ? -0.367 29.406 3 1 90.12 179 PHE B CA 1
ATOM 9819 C C . PHE B 1 179 ? 0.811 30.297 2.652 1 90.12 179 PHE B C 1
ATOM 9821 O O . PHE B 1 179 ? 1.4 30.922 3.533 1 90.12 179 PHE B O 1
ATOM 9828 N N . ILE B 1 180 ? 1.112 30.328 1.478 1 92.19 180 ILE B N 1
ATOM 9829 C CA . ILE B 1 180 ? 2.129 31.266 1.027 1 92.19 180 ILE B CA 1
ATOM 9830 C C . ILE B 1 180 ? 1.466 32.594 0.597 1 92.19 180 ILE B C 1
ATOM 9832 O O . ILE B 1 180 ? 0.651 32.594 -0.328 1 92.19 180 ILE B O 1
ATOM 9836 N N . ARG B 1 181 ? 1.86 33.625 1.287 1 92.12 181 ARG B N 1
ATOM 9837 C CA . ARG B 1 181 ? 1.357 34.969 1.04 1 92.12 181 ARG B CA 1
ATOM 9838 C C . ARG B 1 181 ? -0.163 35.031 1.155 1 92.12 181 ARG B C 1
ATOM 9840 O O . ARG B 1 181 ? -0.833 35.656 0.344 1 92.12 181 ARG B O 1
ATOM 9847 N N . GLY B 1 182 ? -0.704 34.156 2.008 1 88.69 182 GLY B N 1
ATOM 9848 C CA . GLY B 1 182 ? -2.107 34.188 2.389 1 88.69 182 GLY B CA 1
ATOM 9849 C C . GLY B 1 182 ? -3.006 33.469 1.412 1 88.69 182 GLY B C 1
ATOM 9850 O O . GLY B 1 182 ? -2.52 32.781 0.509 1 88.69 182 GLY B O 1
ATOM 9851 N N . VAL B 1 183 ? -4.332 33.594 1.698 1 90.06 183 VAL B N 1
ATOM 9852 C CA . VAL B 1 183 ? -5.34 32.969 0.832 1 90.06 183 VAL B CA 1
ATOM 9853 C C . VAL B 1 183 ? -5.676 33.938 -0.311 1 90.06 183 VAL B C 1
ATOM 9855 O O . VAL B 1 183 ? -6.133 35.062 -0.077 1 90.06 183 VAL B O 1
ATOM 9858 N N . THR B 1 184 ? -5.527 33.469 -1.481 1 90.25 184 THR B N 1
ATOM 9859 C CA . THR B 1 184 ? -5.621 34.406 -2.59 1 90.25 184 THR B CA 1
ATOM 9860 C C . THR B 1 184 ? -6.781 34.031 -3.514 1 90.25 184 THR B C 1
ATOM 9862 O O . THR B 1 184 ? -7.012 34.719 -4.523 1 90.25 184 THR B O 1
ATOM 9865 N N . THR B 1 185 ? -7.441 32.906 -3.168 1 90 185 THR B N 1
ATOM 9866 C CA . THR B 1 185 ? -8.586 32.5 -3.967 1 90 185 THR B CA 1
ATOM 9867 C C . THR B 1 185 ? -9.688 31.922 -3.076 1 90 185 THR B C 1
ATOM 9869 O O . THR B 1 185 ? -9.422 31.484 -1.959 1 90 185 THR B O 1
ATOM 9872 N N . PHE B 1 186 ? -10.883 32.125 -3.545 1 89.44 186 PHE B N 1
ATOM 9873 C CA . PHE B 1 186 ? -11.992 31.469 -2.85 1 89.44 186 PHE B CA 1
ATOM 9874 C C . PHE B 1 186 ? -12.43 30.203 -3.586 1 89.44 186 PHE B C 1
ATOM 9876 O O . PHE B 1 186 ? -13.516 29.672 -3.326 1 89.44 186 PHE B O 1
ATOM 9883 N N . GLY B 1 187 ? -11.586 29.812 -4.512 1 85.94 187 GLY B N 1
ATOM 9884 C CA . GLY B 1 187 ? -11.828 28.562 -5.219 1 85.94 187 GLY B CA 1
ATOM 9885 C C . GLY B 1 187 ? -11.5 27.328 -4.391 1 85.94 187 GLY B C 1
ATOM 9886 O O . GLY B 1 187 ? -11.422 27.406 -3.16 1 85.94 187 GLY B O 1
ATOM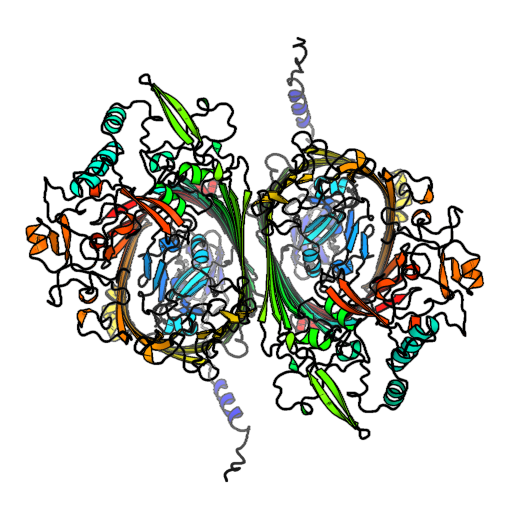 9887 N N . TYR B 1 188 ? -11.305 26.172 -5.047 1 84 188 TYR B N 1
ATOM 9888 C CA . TYR B 1 188 ? -11.203 24.859 -4.402 1 84 188 TYR B CA 1
ATOM 9889 C C . TYR B 1 188 ? -9.852 24.703 -3.715 1 84 188 TYR B C 1
ATOM 9891 O O . TYR B 1 188 ? -9.781 24.578 -2.49 1 84 188 TYR B O 1
ATOM 9899 N N . LYS B 1 189 ? -8.805 24.688 -4.461 1 83.06 189 LYS B N 1
ATOM 9900 C CA . LYS B 1 189 ? -7.488 24.422 -3.881 1 83.06 189 LYS B CA 1
ATOM 9901 C C . LYS B 1 189 ? -6.801 25.719 -3.463 1 83.06 189 LYS B C 1
ATOM 9903 O O . LYS B 1 189 ? -6.652 26.641 -4.27 1 83.06 189 LYS B O 1
ATOM 9908 N N . LYS B 1 190 ? -6.301 25.734 -2.217 1 83.12 190 LYS B N 1
ATOM 9909 C CA . LYS B 1 190 ? -5.68 26.938 -1.686 1 83.12 190 LYS B CA 1
ATOM 9910 C C . LYS B 1 190 ? -4.293 26.641 -1.126 1 83.12 190 LYS B C 1
ATOM 9912 O O . LYS B 1 190 ? -3.498 27.562 -0.9 1 83.12 190 LYS B O 1
ATOM 9917 N N . ASP B 1 191 ? -3.953 25.359 -0.916 1 87.12 191 ASP B N 1
ATOM 9918 C CA . ASP B 1 191 ? -2.686 24.984 -0.307 1 87.12 191 ASP B CA 1
ATOM 9919 C C . ASP B 1 191 ? -1.556 25 -1.334 1 87.12 191 ASP B C 1
ATOM 9921 O O . ASP B 1 191 ? -1.786 24.766 -2.523 1 87.12 191 ASP B O 1
ATOM 9925 N N . PRO B 1 192 ? -0.391 25.25 -0.875 1 91.5 192 PRO B N 1
ATOM 9926 C CA . PRO B 1 192 ? 0.752 25.281 -1.791 1 91.5 192 PRO B CA 1
ATOM 9927 C C . PRO B 1 192 ? 1.164 23.875 -2.258 1 91.5 192 PRO B C 1
ATOM 9929 O O . PRO B 1 192 ? 0.8 22.891 -1.63 1 91.5 192 PRO B O 1
ATOM 9932 N N . LEU B 1 193 ? 1.887 23.906 -3.387 1 92.5 193 LEU B N 1
ATOM 9933 C CA . LEU B 1 193 ? 2.512 22.688 -3.861 1 92.5 193 LEU B CA 1
ATOM 9934 C C . LEU B 1 193 ? 3.709 22.312 -2.994 1 92.5 193 LEU B C 1
ATOM 9936 O O . LEU B 1 193 ? 4.512 23.172 -2.637 1 92.5 193 LEU B O 1
ATOM 9940 N N . ILE B 1 194 ? 3.82 21.125 -2.562 1 93.69 194 ILE B N 1
ATOM 9941 C CA . ILE B 1 194 ? 4.945 20.641 -1.769 1 93.69 194 ILE B CA 1
ATOM 9942 C C . ILE B 1 194 ? 5.766 19.641 -2.588 1 93.69 194 ILE B C 1
ATOM 9944 O O . ILE B 1 194 ? 5.234 18.656 -3.092 1 93.69 194 ILE B O 1
ATOM 9948 N N . LEU B 1 195 ? 6.984 19.953 -2.688 1 94.56 195 LEU B N 1
ATOM 9949 C CA . LEU B 1 195 ? 7.902 19.094 -3.424 1 94.56 195 LEU B CA 1
ATOM 9950 C C . LEU B 1 195 ? 9.047 18.625 -2.529 1 94.56 195 LEU B C 1
ATOM 9952 O O . LEU B 1 195 ? 9.688 19.438 -1.855 1 94.56 195 LEU B O 1
ATOM 9956 N N . ILE B 1 196 ? 9.312 17.422 -2.479 1 94.38 196 ILE B N 1
ATOM 9957 C CA . ILE B 1 196 ? 10.508 16.844 -1.861 1 94.38 196 ILE B CA 1
ATOM 9958 C C . ILE B 1 196 ? 11.367 16.172 -2.928 1 94.38 196 ILE B C 1
ATOM 9960 O O . ILE B 1 196 ? 10.945 15.211 -3.561 1 94.38 196 ILE B O 1
ATOM 9964 N N . ASP B 1 197 ? 12.484 16.672 -3.141 1 93.38 197 ASP B N 1
ATOM 9965 C CA . ASP B 1 197 ? 13.391 16.203 -4.191 1 93.38 197 ASP B CA 1
ATOM 9966 C C . ASP B 1 197 ? 12.703 16.234 -5.555 1 93.38 197 ASP B C 1
ATOM 9968 O O . ASP B 1 197 ? 12.828 15.281 -6.332 1 93.38 197 ASP B O 1
ATOM 9972 N N . GLY B 1 198 ? 11.883 17.203 -5.738 1 90.38 198 GLY B N 1
ATOM 9973 C CA . GLY B 1 198 ? 11.25 17.422 -7.031 1 90.38 198 GLY B CA 1
ATOM 9974 C C . GLY B 1 198 ? 9.961 16.641 -7.203 1 90.38 198 GLY B C 1
ATOM 9975 O O . GLY B 1 198 ? 9.289 16.766 -8.227 1 90.38 198 GLY B O 1
ATOM 9976 N N . ILE B 1 199 ? 9.578 15.898 -6.238 1 92.25 199 ILE B N 1
ATOM 9977 C CA . ILE B 1 199 ? 8.375 15.078 -6.352 1 92.25 199 ILE B CA 1
ATOM 9978 C C . ILE B 1 199 ? 7.27 15.664 -5.477 1 92.25 199 ILE B C 1
ATOM 9980 O O . ILE B 1 199 ? 7.504 15.984 -4.309 1 92.25 199 ILE B O 1
ATOM 9984 N N . GLU B 1 200 ? 6.051 15.789 -6.031 1 91.5 200 GLU B N 1
ATOM 9985 C CA . GLU B 1 200 ? 4.906 16.312 -5.289 1 91.5 200 GLU B CA 1
ATOM 9986 C C . GLU B 1 200 ? 4.508 15.367 -4.156 1 91.5 200 GLU B C 1
ATOM 9988 O O . GLU B 1 200 ? 4.449 14.148 -4.348 1 91.5 200 GLU B O 1
ATOM 9993 N N . THR B 1 201 ? 4.297 15.953 -3.074 1 90.81 201 THR B N 1
ATOM 9994 C CA . THR B 1 201 ? 3.932 15.156 -1.908 1 90.81 201 THR B CA 1
ATOM 9995 C C . THR B 1 201 ? 2.861 15.859 -1.082 1 90.81 201 THR B C 1
ATOM 9997 O O . THR B 1 201 ? 2.354 16.906 -1.482 1 90.81 201 THR B O 1
ATOM 10000 N N . THR B 1 202 ? 2.512 15.281 0.038 1 88.88 202 THR B N 1
ATOM 10001 C CA . THR B 1 202 ? 1.457 15.812 0.894 1 88.88 202 THR B CA 1
ATOM 10002 C C . THR B 1 202 ? 2.051 16.484 2.125 1 88.88 202 THR B C 1
ATOM 10004 O O . THR B 1 202 ? 3.248 16.375 2.393 1 88.88 202 THR B O 1
ATOM 10007 N N . SER B 1 203 ? 1.179 17.172 2.838 1 89.81 203 SER B N 1
ATOM 10008 C CA . SER B 1 203 ? 1.589 17.844 4.066 1 89.81 203 SER B CA 1
ATOM 10009 C C . SER B 1 203 ? 2.018 16.828 5.129 1 89.81 203 SER B C 1
ATOM 10011 O O . SER B 1 203 ? 2.906 17.109 5.938 1 89.81 203 SER B O 1
ATOM 10013 N N . THR B 1 204 ? 1.496 15.688 5.078 1 88.25 204 THR B N 1
ATOM 10014 C CA . THR B 1 204 ? 1.846 14.672 6.059 1 88.25 204 THR B CA 1
ATOM 10015 C C . THR B 1 204 ? 3.262 14.156 5.82 1 88.25 204 THR B C 1
ATOM 10017 O O . THR B 1 204 ? 4.012 13.914 6.77 1 88.25 204 THR B O 1
ATOM 10020 N N . GLU B 1 205 ? 3.602 13.984 4.641 1 89.69 205 GLU B N 1
ATOM 10021 C CA . GLU B 1 205 ? 4.969 13.562 4.348 1 89.69 205 GLU B CA 1
ATOM 10022 C C . GLU B 1 205 ? 5.977 14.625 4.758 1 89.69 205 GLU B C 1
ATOM 10024 O O . GLU B 1 205 ? 7.066 14.305 5.238 1 89.69 205 GLU B O 1
ATOM 10029 N N . LEU B 1 206 ? 5.59 15.828 4.469 1 91.25 206 LEU B N 1
ATOM 10030 C CA . LEU B 1 206 ? 6.445 16.922 4.914 1 91.25 206 LEU B CA 1
ATOM 10031 C C . LEU B 1 206 ? 6.586 16.922 6.434 1 91.25 206 LEU B C 1
ATOM 10033 O O . LEU B 1 206 ? 7.68 17.141 6.961 1 91.25 206 LEU B O 1
ATOM 10037 N N . ALA B 1 207 ? 5.48 16.688 7.07 1 90.06 207 ALA B N 1
ATOM 10038 C CA . ALA B 1 207 ? 5.465 16.672 8.531 1 90.06 207 ALA B CA 1
ATOM 10039 C C . ALA B 1 207 ? 6.422 15.609 9.07 1 90.06 207 ALA B C 1
ATOM 10041 O O . ALA B 1 207 ? 7.047 15.805 10.117 1 90.06 207 ALA B O 1
ATOM 10042 N N . ARG B 1 208 ? 6.605 14.516 8.383 1 89.31 208 ARG B N 1
ATOM 10043 C CA . ARG B 1 208 ? 7.375 13.383 8.875 1 89.31 208 ARG B CA 1
ATOM 10044 C C . ARG B 1 208 ? 8.852 13.531 8.531 1 89.31 208 ARG B C 1
ATOM 10046 O O . ARG B 1 208 ? 9.695 12.797 9.055 1 89.31 208 ARG B O 1
ATOM 10053 N N . LEU B 1 209 ? 9.148 14.453 7.754 1 90.88 209 LEU B N 1
ATOM 10054 C CA . LEU B 1 209 ? 10.539 14.656 7.355 1 90.88 209 LEU B CA 1
ATOM 10055 C C . LEU B 1 209 ? 11.352 15.219 8.508 1 90.88 209 LEU B C 1
ATOM 10057 O O . LEU B 1 209 ? 10.898 16.125 9.211 1 90.88 209 LEU B O 1
ATOM 10061 N N . GLN B 1 210 ? 12.578 14.727 8.633 1 89.56 210 GLN B N 1
ATOM 10062 C CA . GLN B 1 210 ? 13.461 15.211 9.695 1 89.56 210 GLN B CA 1
ATOM 10063 C C . GLN B 1 210 ? 14.359 16.328 9.195 1 89.56 210 GLN B C 1
ATOM 10065 O O . GLN B 1 210 ? 14.93 16.25 8.102 1 89.56 210 GLN B O 1
ATOM 10070 N N . PRO B 1 211 ? 14.523 17.297 9.984 1 87.81 211 PRO B N 1
ATOM 10071 C CA . PRO B 1 211 ? 15.406 18.391 9.594 1 87.81 211 PRO B CA 1
ATOM 10072 C C . PRO B 1 211 ? 16.844 17.938 9.32 1 87.81 211 PRO B C 1
ATOM 10074 O O . PRO B 1 211 ? 17.531 18.516 8.484 1 87.81 211 PRO B O 1
ATOM 10077 N N . ASP B 1 212 ? 17.266 16.859 9.961 1 88.12 212 ASP B N 1
ATOM 10078 C CA . ASP B 1 212 ? 18.625 16.344 9.789 1 88.12 212 ASP B CA 1
ATOM 10079 C C . ASP B 1 212 ? 18.844 15.836 8.359 1 88.12 212 ASP B C 1
ATOM 10081 O O . ASP B 1 212 ? 19.969 15.766 7.891 1 88.12 212 ASP B O 1
ATOM 10085 N N . ASP B 1 213 ? 17.797 15.57 7.742 1 91.75 213 ASP B N 1
ATOM 10086 C CA . ASP B 1 213 ? 17.891 14.984 6.414 1 91.75 213 ASP B CA 1
ATOM 10087 C C . ASP B 1 213 ? 17.703 16.031 5.328 1 91.75 213 ASP B C 1
ATOM 10089 O O . ASP B 1 213 ? 17.844 15.742 4.137 1 91.75 213 ASP B O 1
ATOM 10093 N N . ILE B 1 214 ? 17.453 17.234 5.688 1 91.94 214 ILE B N 1
ATOM 10094 C CA . ILE B 1 214 ? 17.156 18.281 4.734 1 91.94 214 ILE B CA 1
ATOM 10095 C C . ILE B 1 214 ? 18.422 19.047 4.379 1 91.94 214 ILE B C 1
ATOM 10097 O O . ILE B 1 214 ? 19.156 19.484 5.266 1 91.94 214 ILE B O 1
ATOM 10101 N N . ALA B 1 215 ? 18.688 19.109 3.156 1 90.31 215 ALA B N 1
ATOM 10102 C CA . ALA B 1 215 ? 19.812 19.906 2.668 1 90.31 215 ALA B CA 1
ATOM 10103 C C . ALA B 1 215 ? 19.406 21.344 2.408 1 90.31 215 ALA B C 1
ATOM 10105 O O . ALA B 1 215 ? 20.156 22.281 2.721 1 90.31 215 ALA B O 1
ATOM 10106 N N . ALA B 1 216 ? 18.234 21.484 1.812 1 88.44 216 ALA B N 1
ATOM 10107 C CA . ALA B 1 216 ? 17.734 22.828 1.488 1 88.44 216 ALA B CA 1
ATOM 10108 C C . ALA B 1 216 ? 16.219 22.891 1.614 1 88.44 216 ALA B C 1
ATOM 10110 O O . ALA B 1 216 ? 15.523 21.922 1.28 1 88.44 216 ALA B O 1
ATOM 10111 N N . PHE B 1 217 ? 15.75 23.922 2.162 1 89.06 217 PHE B N 1
ATOM 10112 C CA . PHE B 1 217 ? 14.328 24.219 2.293 1 89.06 217 PHE B CA 1
ATOM 10113 C C . PHE B 1 217 ? 14.016 25.609 1.729 1 89.06 217 PHE B C 1
ATOM 10115 O O . PHE B 1 217 ? 14.555 26.609 2.203 1 89.06 217 PHE B O 1
ATOM 10122 N N . SER B 1 218 ? 13.188 25.688 0.68 1 89.75 218 SER B N 1
ATOM 10123 C CA . SER B 1 218 ? 12.891 26.953 0.023 1 89.75 218 SER B CA 1
ATOM 10124 C C . SER B 1 218 ? 11.398 27.109 -0.224 1 89.75 218 SER B C 1
ATOM 10126 O O . SER B 1 218 ? 10.68 26.125 -0.397 1 89.75 218 SER B O 1
ATOM 10128 N N . ILE B 1 219 ? 11.008 28.281 -0.213 1 90.62 219 ILE B N 1
ATOM 10129 C CA . ILE B 1 219 ? 9.641 28.641 -0.586 1 90.62 219 ILE B CA 1
ATOM 10130 C C . ILE B 1 219 ? 9.664 29.562 -1.807 1 90.62 219 ILE B C 1
ATOM 10132 O O . ILE B 1 219 ? 10.367 30.578 -1.815 1 90.62 219 ILE B O 1
ATOM 10136 N N . LEU B 1 220 ? 9.016 29.172 -2.797 1 90.94 220 LEU B N 1
ATOM 10137 C CA . LEU B 1 220 ? 8.859 29.969 -4.004 1 90.94 220 LEU B CA 1
ATOM 10138 C C . LEU B 1 220 ? 7.559 30.766 -3.965 1 90.94 220 LEU B C 1
ATOM 10140 O O . LEU B 1 220 ? 6.477 30.188 -3.854 1 90.94 220 LEU B O 1
ATOM 10144 N N . LYS B 1 221 ? 7.672 32.094 -4.227 1 90.5 221 LYS B N 1
ATOM 10145 C CA . LYS B 1 221 ? 6.527 32.938 -3.887 1 90.5 221 LYS B CA 1
ATOM 10146 C C . LYS B 1 221 ? 5.977 33.656 -5.121 1 90.5 221 LYS B C 1
ATOM 10148 O O . LYS B 1 221 ? 4.762 33.812 -5.254 1 90.5 221 LYS B O 1
ATOM 10153 N N . ASP B 1 222 ? 6.812 34.125 -5.961 1 89.94 222 ASP B N 1
ATOM 10154 C CA . ASP B 1 222 ? 6.332 34.906 -7.078 1 89.94 222 ASP B CA 1
ATOM 10155 C C . ASP B 1 222 ? 6.164 34.062 -8.336 1 89.94 222 ASP B C 1
ATOM 10157 O O . ASP B 1 222 ? 6.395 32.875 -8.312 1 89.94 222 ASP B O 1
ATOM 10161 N N . ALA B 1 223 ? 5.734 34.688 -9.383 1 85.69 223 ALA B N 1
ATOM 10162 C CA . ALA B 1 223 ? 5.383 34 -10.609 1 85.69 223 ALA B CA 1
ATOM 10163 C C . ALA B 1 223 ? 6.621 33.406 -11.289 1 85.69 223 ALA B C 1
ATOM 10165 O O . ALA B 1 223 ? 6.578 32.312 -11.844 1 85.69 223 ALA B O 1
ATOM 10166 N N . THR B 1 224 ? 7.637 34.125 -11.258 1 84.88 224 THR B N 1
ATOM 10167 C CA . THR B 1 224 ? 8.844 33.625 -11.914 1 84.88 224 THR B CA 1
ATOM 10168 C C . THR B 1 224 ? 9.375 32.375 -11.211 1 84.88 224 THR B C 1
ATOM 10170 O O . THR B 1 224 ? 9.945 31.5 -11.859 1 84.88 224 THR B O 1
ATOM 10173 N N . ALA B 1 225 ? 9.164 32.344 -10.031 1 80.88 225 ALA B N 1
ATOM 10174 C CA . ALA B 1 225 ? 9.648 31.188 -9.258 1 80.88 225 ALA B CA 1
ATOM 10175 C C . ALA B 1 225 ? 8.742 29.984 -9.438 1 80.88 225 ALA B C 1
ATOM 10177 O O . ALA B 1 225 ? 9.188 28.828 -9.336 1 80.88 225 ALA B O 1
ATOM 10178 N N . THR B 1 226 ? 7.477 30.141 -9.633 1 81.69 226 THR B N 1
ATOM 10179 C CA . THR B 1 226 ? 6.516 29.031 -9.539 1 81.69 226 THR B CA 1
ATOM 10180 C C . THR B 1 226 ? 6.008 28.641 -10.914 1 81.69 226 THR B C 1
ATOM 10182 O O . THR B 1 226 ? 5.441 27.562 -11.086 1 81.69 226 THR B O 1
ATOM 10185 N N . ALA B 1 227 ? 6.23 29.438 -11.867 1 76.19 227 ALA B N 1
ATOM 10186 C CA . ALA B 1 227 ? 5.617 29.234 -13.172 1 76.19 227 ALA B CA 1
ATOM 10187 C C . ALA B 1 227 ? 6.078 27.922 -13.805 1 76.19 227 ALA B C 1
ATOM 10189 O O . ALA B 1 227 ? 5.344 27.312 -14.578 1 76.19 227 ALA B O 1
ATOM 10190 N N . LEU B 1 228 ? 7.172 27.547 -13.438 1 82.38 228 LEU B N 1
ATOM 10191 C CA . LEU B 1 228 ? 7.707 26.328 -14.031 1 82.38 228 LEU B CA 1
ATOM 10192 C C . LEU B 1 228 ? 6.91 25.094 -13.586 1 82.38 228 LEU B C 1
ATOM 10194 O O . LEU B 1 228 ? 6.898 24.078 -14.273 1 82.38 228 LEU B O 1
ATOM 10198 N N . TYR B 1 229 ? 6.328 25.266 -12.508 1 79.75 229 TYR B N 1
ATOM 10199 C CA . TYR B 1 229 ? 5.57 24.125 -12 1 79.75 229 TYR B CA 1
ATOM 10200 C C . TYR B 1 229 ? 4.129 24.172 -12.492 1 79.75 229 TYR B C 1
ATOM 10202 O O . TYR B 1 229 ? 3.352 23.25 -12.234 1 79.75 229 TYR B O 1
ATOM 10210 N N . GLY B 1 230 ? 3.904 25.188 -13.203 1 70.56 230 GLY B N 1
ATOM 10211 C CA . GLY B 1 230 ? 2.598 25.281 -13.836 1 70.56 230 GLY B CA 1
ATOM 10212 C C . GLY B 1 230 ? 1.468 25.484 -12.844 1 70.56 230 GLY B C 1
ATOM 10213 O O . GLY B 1 230 ? 1.567 26.312 -11.945 1 70.56 230 GLY B O 1
ATOM 10214 N N . ALA B 1 231 ? 0.344 24.625 -13.227 1 66.88 231 ALA B N 1
ATOM 10215 C CA . ALA B 1 231 ? -0.975 24.75 -12.609 1 66.88 231 ALA B CA 1
ATOM 10216 C C . ALA B 1 231 ? -0.913 24.453 -11.117 1 66.88 231 ALA B C 1
ATOM 10218 O O . ALA B 1 231 ? -1.722 24.953 -10.336 1 66.88 231 ALA B O 1
ATOM 10219 N N . ARG B 1 232 ? 0.041 23.828 -10.727 1 77.56 232 ARG B N 1
ATOM 10220 C CA . ARG B 1 232 ? 0.068 23.375 -9.336 1 77.56 232 ARG B CA 1
ATOM 10221 C C . ARG B 1 232 ? 0.834 24.359 -8.461 1 77.56 232 ARG B C 1
ATOM 10223 O O . ARG B 1 232 ? 0.758 24.281 -7.23 1 77.56 232 ARG B O 1
ATOM 10230 N N . GLY B 1 233 ? 1.462 25.25 -9.008 1 81.62 233 GLY B N 1
ATOM 10231 C CA . GLY B 1 233 ? 2.271 26.203 -8.258 1 81.62 233 GLY B CA 1
ATOM 10232 C C . GLY B 1 233 ? 1.597 27.547 -8.07 1 81.62 233 GLY B C 1
ATOM 10233 O O . GLY B 1 233 ? 2.219 28.5 -7.59 1 81.62 233 GLY B O 1
ATOM 10234 N N . ALA B 1 234 ? 0.369 27.578 -8.391 1 81.62 234 ALA B N 1
ATOM 10235 C CA . ALA B 1 234 ? -0.321 28.875 -8.359 1 81.62 234 ALA B CA 1
ATOM 10236 C C . ALA B 1 234 ? -0.368 29.438 -6.941 1 81.62 234 ALA B C 1
ATOM 10238 O O . ALA B 1 234 ? -0.32 30.656 -6.75 1 81.62 234 ALA B O 1
ATOM 10239 N N . ASN B 1 235 ? -0.405 28.609 -6.008 1 88.62 235 ASN B N 1
ATOM 10240 C CA . ASN B 1 235 ? -0.511 29.047 -4.617 1 88.62 235 ASN B CA 1
ATOM 10241 C C . ASN B 1 235 ? 0.843 29 -3.914 1 88.62 235 ASN B C 1
ATOM 10243 O O . ASN B 1 235 ? 0.908 29.016 -2.684 1 88.62 235 ASN B O 1
ATOM 10247 N N . GLY B 1 236 ? 1.903 28.953 -4.664 1 90.56 236 GLY B N 1
ATOM 10248 C CA . GLY B 1 236 ? 3.236 28.859 -4.09 1 90.56 236 GLY B CA 1
ATOM 10249 C C . GLY B 1 236 ? 3.762 27.438 -4.02 1 90.56 236 GLY B C 1
ATOM 10250 O O . GLY B 1 236 ? 2.998 26.484 -4.152 1 90.56 236 GLY B O 1
ATOM 10251 N N . VAL B 1 237 ? 5.074 27.391 -3.859 1 92.06 237 VAL B N 1
ATOM 10252 C CA . VAL B 1 237 ? 5.691 26.062 -3.842 1 92.06 237 VAL B CA 1
ATOM 10253 C C . VAL B 1 237 ? 6.641 25.953 -2.654 1 92.06 237 VAL B C 1
ATOM 10255 O O . VAL B 1 237 ? 7.387 26.891 -2.357 1 92.06 237 VAL B O 1
ATOM 10258 N N . ILE B 1 238 ? 6.516 24.906 -1.952 1 92.25 238 ILE B N 1
ATOM 10259 C CA . ILE B 1 238 ? 7.516 24.516 -0.961 1 92.25 238 ILE B CA 1
ATOM 10260 C C . ILE B 1 238 ? 8.414 23.422 -1.536 1 92.25 238 ILE B C 1
ATOM 10262 O O . ILE B 1 238 ? 7.938 22.359 -1.929 1 92.25 238 ILE B O 1
ATOM 10266 N N . GLN B 1 239 ? 9.609 23.719 -1.517 1 92.88 239 GLN B N 1
ATOM 10267 C CA . GLN B 1 239 ? 10.57 22.781 -2.078 1 92.88 239 GLN B CA 1
ATOM 10268 C C . GLN B 1 239 ? 11.578 22.328 -1.026 1 92.88 239 GLN B C 1
ATOM 10270 O O . GLN B 1 239 ? 12.234 23.156 -0.396 1 92.88 239 GLN B O 1
ATOM 10275 N N . VAL B 1 240 ? 11.703 21.078 -0.937 1 92.88 240 VAL B N 1
ATOM 10276 C CA . VAL B 1 240 ? 12.664 20.5 0 1 92.88 240 VAL B CA 1
ATOM 10277 C C . VAL B 1 240 ? 13.625 19.578 -0.748 1 92.88 240 VAL B C 1
ATOM 10279 O O . VAL B 1 240 ? 13.211 18.766 -1.577 1 92.88 240 VAL B O 1
ATOM 10282 N N . GLN B 1 241 ? 14.828 19.797 -0.506 1 93.12 241 GLN B N 1
ATOM 10283 C CA . GLN B 1 241 ? 15.859 18.891 -1.005 1 93.12 241 GLN B CA 1
ATOM 10284 C C . GLN B 1 241 ? 16.516 18.125 0.136 1 93.12 241 GLN B C 1
ATOM 10286 O O . GLN B 1 241 ? 16.938 18.703 1.134 1 93.12 241 GLN B O 1
ATOM 10291 N N . THR B 1 242 ? 16.609 16.906 -0 1 93.5 242 THR B N 1
ATOM 10292 C CA . THR B 1 242 ? 17.219 16.078 1.041 1 93.5 242 THR B CA 1
ATOM 10293 C C . THR B 1 242 ? 18.719 15.961 0.816 1 93.5 242 THR B C 1
ATOM 10295 O O . THR B 1 242 ? 19.219 16.234 -0.279 1 93.5 242 THR B O 1
ATOM 10298 N N . LYS B 1 243 ? 19.406 15.625 1.812 1 92.94 243 LYS B N 1
ATOM 10299 C CA . LYS B 1 243 ? 20.859 15.531 1.769 1 92.94 243 LYS B CA 1
ATOM 10300 C C . LYS B 1 243 ? 21.312 14.398 0.853 1 92.94 243 LYS B C 1
ATOM 10302 O O . LYS B 1 243 ? 20.609 13.398 0.706 1 92.94 243 LYS B O 1
ATOM 10307 N N . GLU B 1 244 ? 22.484 14.672 0.261 1 91.19 244 GLU B N 1
ATOM 10308 C CA . GLU B 1 244 ? 23.156 13.68 -0.567 1 91.19 244 GLU B CA 1
ATOM 10309 C C . GLU B 1 244 ? 24.516 13.305 0.015 1 91.19 244 GLU B C 1
ATOM 10311 O O . GLU B 1 244 ? 24.984 13.93 0.97 1 91.19 244 GLU B O 1
ATOM 10316 N N . GLY B 1 245 ? 25.062 12.273 -0.553 1 86.62 245 GLY B N 1
ATOM 10317 C CA . GLY B 1 245 ? 26.391 11.875 -0.101 1 86.62 245 GLY B CA 1
ATOM 10318 C C . GLY B 1 245 ? 27.469 12.875 -0.475 1 86.62 245 GLY B C 1
ATOM 10319 O O . GLY B 1 245 ? 27.344 13.594 -1.467 1 86.62 245 GLY B O 1
ATOM 10320 N N . LYS B 1 246 ? 28.422 12.938 0.369 1 82.56 246 LYS B N 1
ATOM 10321 C CA . LYS B 1 246 ? 29.594 13.773 0.102 1 82.56 246 LYS B CA 1
ATOM 10322 C C . LYS B 1 246 ? 30.859 12.938 0.019 1 82.56 246 LYS B C 1
ATOM 10324 O O . LYS B 1 246 ? 30.984 11.906 0.688 1 82.56 246 LYS B O 1
ATOM 10329 N N . GLU B 1 247 ? 31.719 13.453 -0.803 1 81.12 247 GLU B N 1
ATOM 10330 C CA . GLU B 1 247 ? 33 12.742 -0.91 1 81.12 247 GLU B CA 1
ATOM 10331 C C . GLU B 1 247 ? 33.75 12.781 0.409 1 81.12 247 GLU B C 1
ATOM 10333 O O . GLU B 1 247 ? 33.844 13.82 1.063 1 81.12 247 GLU B O 1
ATOM 10338 N N . GLY B 1 248 ? 34.25 11.633 0.868 1 76 248 GLY B N 1
ATOM 10339 C CA . GLY B 1 248 ? 34.969 11.516 2.123 1 76 248 GLY B CA 1
ATOM 10340 C C . GLY B 1 248 ? 34.562 10.305 2.939 1 76 248 GLY B C 1
ATOM 10341 O O . GLY B 1 248 ? 33.75 9.492 2.492 1 76 248 GLY B O 1
ATOM 10342 N N . PRO B 1 249 ? 35.219 10.273 4.051 1 73.56 249 PRO B N 1
ATOM 10343 C CA . PRO B 1 249 ? 34.875 9.125 4.902 1 73.56 249 PRO B CA 1
ATOM 10344 C C . PRO B 1 249 ? 33.438 9.172 5.422 1 73.56 249 PRO B C 1
ATOM 10346 O O . PRO B 1 249 ? 32.844 10.242 5.465 1 73.56 249 PRO B O 1
ATOM 10349 N N . ALA B 1 250 ? 33 8.031 5.77 1 77.5 250 ALA B N 1
ATOM 10350 C CA . ALA B 1 250 ? 31.625 7.93 6.262 1 77.5 250 ALA B CA 1
ATOM 10351 C C . ALA B 1 250 ? 31.453 8.703 7.562 1 77.5 250 ALA B C 1
ATOM 10353 O O . ALA B 1 250 ? 32.281 8.594 8.477 1 77.5 250 ALA B O 1
ATOM 10354 N N . LYS B 1 251 ? 30.562 9.531 7.586 1 84.44 251 LYS B N 1
ATOM 10355 C CA . LYS B 1 251 ? 30.172 10.273 8.781 1 84.44 251 LYS B CA 1
ATOM 10356 C C . LYS B 1 251 ? 28.844 9.773 9.328 1 84.44 251 LYS B C 1
ATOM 10358 O O . LYS B 1 251 ? 27.828 9.797 8.633 1 84.44 251 LYS B O 1
ATOM 10363 N N . VAL B 1 252 ? 28.906 9.305 10.586 1 85.62 252 VAL B N 1
ATOM 10364 C CA . VAL B 1 252 ? 27.703 8.781 11.219 1 85.62 252 VAL B CA 1
ATOM 10365 C C . VAL B 1 252 ? 27.172 9.789 12.234 1 85.62 252 VAL B C 1
ATOM 10367 O O . VAL B 1 252 ? 27.922 10.273 13.094 1 85.62 252 VAL B O 1
ATOM 10370 N N . SER B 1 253 ? 25.984 10.109 12.07 1 90.94 253 SER B N 1
ATOM 10371 C CA . SER B 1 253 ? 25.312 11.008 13.008 1 90.94 253 SER B CA 1
ATOM 10372 C C . SER B 1 253 ? 24.141 10.32 13.695 1 90.94 253 SER B C 1
ATOM 10374 O O . SER B 1 253 ? 23.281 9.742 13.031 1 90.94 253 SER B O 1
ATOM 10376 N N . LEU B 1 254 ? 24.156 10.336 15 1 90.5 254 LEU B N 1
ATOM 10377 C CA . LEU B 1 254 ? 23.094 9.75 15.797 1 90.5 254 LEU B CA 1
ATOM 10378 C C . LEU B 1 254 ? 22.453 10.797 16.719 1 90.5 254 LEU B C 1
ATOM 10380 O O . LEU B 1 254 ? 23.172 11.5 17.438 1 90.5 254 LEU B O 1
ATOM 10384 N N . ARG B 1 255 ? 21.172 10.883 16.656 1 93.25 255 ARG B N 1
ATOM 10385 C CA . ARG B 1 255 ? 20.438 11.758 17.547 1 93.25 255 ARG B CA 1
ATOM 10386 C C . ARG B 1 255 ? 19.344 11 18.281 1 93.25 255 ARG B C 1
ATOM 10388 O O . ARG B 1 255 ? 18.516 10.32 17.656 1 93.25 255 ARG B O 1
ATOM 10395 N N . VAL B 1 256 ? 19.359 11.039 19.562 1 93.81 256 VAL B N 1
ATOM 10396 C CA . VAL B 1 256 ? 18.328 10.422 20.406 1 93.81 256 VAL B CA 1
ATOM 10397 C C . VAL B 1 256 ? 17.672 11.477 21.281 1 93.81 256 VAL B C 1
ATOM 10399 O O . VAL B 1 256 ? 18.359 12.273 21.938 1 93.81 256 VAL B O 1
ATOM 10402 N N . GLU B 1 257 ? 16.328 11.422 21.266 1 95.06 257 GLU B N 1
ATOM 10403 C CA . GLU B 1 257 ? 15.586 12.43 22.016 1 95.06 257 GLU B CA 1
ATOM 10404 C C . GLU B 1 257 ? 14.469 11.797 22.828 1 95.06 257 GLU B C 1
ATOM 10406 O O . GLU B 1 257 ? 13.812 10.852 22.375 1 95.06 257 GLU B O 1
ATOM 10411 N N . ASN B 1 258 ? 14.25 12.25 24 1 95.81 258 ASN B N 1
ATOM 10412 C CA . ASN B 1 258 ? 13.102 11.961 24.875 1 95.81 258 ASN B CA 1
ATOM 10413 C C . ASN B 1 258 ? 12.32 13.227 25.188 1 95.81 258 ASN B C 1
ATOM 10415 O O . ASN B 1 258 ? 12.883 14.203 25.688 1 95.81 258 ASN B O 1
ATOM 10419 N N . SER B 1 259 ? 11.109 13.172 24.844 1 94.69 259 SER B N 1
ATOM 10420 C CA . SER B 1 259 ? 10.305 14.375 25.031 1 94.69 259 SER B CA 1
ATOM 10421 C C . SER B 1 259 ? 9.133 14.117 25.969 1 94.69 259 SER B C 1
ATOM 10423 O O . SER B 1 259 ? 8.602 13 26.016 1 94.69 259 SER B O 1
ATOM 10425 N N . PHE B 1 260 ? 8.789 15.078 26.688 1 95.75 260 PHE B N 1
ATOM 10426 C CA . PHE B 1 260 ? 7.652 15.078 27.594 1 95.75 260 PHE B CA 1
ATOM 10427 C C . PHE B 1 260 ? 6.648 16.156 27.203 1 95.75 260 PHE B C 1
ATOM 10429 O O . PHE B 1 260 ? 6.98 17.344 27.172 1 95.75 260 PHE B O 1
ATOM 10436 N N . SER B 1 261 ? 5.445 15.742 26.906 1 93.44 261 SER B N 1
ATOM 10437 C CA . SER B 1 261 ? 4.418 16.656 26.422 1 93.44 261 SER B CA 1
ATOM 10438 C C . SER B 1 261 ? 3.305 16.844 27.453 1 93.44 261 SER B C 1
ATOM 10440 O O . SER B 1 261 ? 2.939 15.891 28.141 1 93.44 261 SER B O 1
ATOM 10442 N N . SER B 1 262 ? 2.822 17.984 27.562 1 94.56 262 SER B N 1
ATOM 10443 C CA . SER B 1 262 ? 1.675 18.359 28.391 1 94.56 262 SER B CA 1
ATOM 10444 C C . SER B 1 262 ? 0.81 19.406 27.688 1 94.56 262 SER B C 1
ATOM 10446 O O . SER B 1 262 ? 1.259 20.062 26.75 1 94.56 262 SER B O 1
ATOM 10448 N N . ASN B 1 263 ? -0.447 19.484 28.078 1 93.31 263 ASN B N 1
ATOM 10449 C CA . ASN B 1 263 ? -1.31 20.516 27.516 1 93.31 263 ASN B CA 1
ATOM 10450 C C . ASN B 1 263 ? -0.795 21.922 27.828 1 93.31 263 ASN B C 1
ATOM 10452 O O . ASN B 1 263 ? -0.315 22.172 28.938 1 93.31 263 ASN B O 1
ATOM 10456 N N . THR B 1 264 ? -0.82 22.812 26.906 1 93.06 264 THR B N 1
ATOM 10457 C CA . THR B 1 264 ? -0.423 24.188 27.156 1 93.06 264 THR B CA 1
ATOM 10458 C C . THR B 1 264 ? -1.395 24.875 28.109 1 93.06 264 THR B C 1
ATOM 10460 O O . THR B 1 264 ? -0.979 25.625 28.984 1 93.06 264 THR B O 1
ATOM 10463 N N . SER B 1 265 ? -2.654 24.641 27.797 1 92.25 265 SER B N 1
ATOM 10464 C CA . SER B 1 265 ? -3.723 25.172 28.641 1 92.25 265 SER B CA 1
ATOM 10465 C C . SER B 1 265 ? -4.922 24.234 28.672 1 92.25 265 SER B C 1
ATOM 10467 O O . SER B 1 265 ? -5.262 23.609 27.656 1 92.25 265 SER B O 1
ATOM 10469 N N . ASN B 1 266 ? -5.473 24.109 29.859 1 91.62 266 ASN B N 1
ATOM 10470 C CA . ASN B 1 266 ? -6.723 23.359 30 1 91.62 266 ASN B CA 1
ATOM 10471 C C . ASN B 1 266 ? -7.914 24.297 30.188 1 91.62 266 ASN B C 1
ATOM 10473 O O . ASN B 1 266 ? -7.844 25.25 30.969 1 91.62 266 ASN B O 1
ATOM 10477 N N . ILE B 1 267 ? -8.891 24.062 29.422 1 92.62 267 ILE B N 1
ATOM 10478 C CA . ILE B 1 267 ? -10.117 24.844 29.641 1 92.62 267 ILE B CA 1
ATOM 10479 C C . ILE B 1 267 ? -10.688 24.531 31.016 1 92.62 267 ILE B C 1
ATOM 10481 O O . ILE B 1 267 ? -10.711 23.375 31.438 1 92.62 267 ILE B O 1
ATOM 10485 N N . GLU B 1 268 ? -11.117 25.547 31.719 1 93.75 268 GLU B N 1
ATOM 10486 C CA . GLU B 1 268 ? -11.633 25.344 33.094 1 93.75 268 GLU B CA 1
ATOM 10487 C C . GLU B 1 268 ? -13.141 25.156 33.062 1 93.75 268 GLU B C 1
ATOM 10489 O O . GLU B 1 268 ? -13.875 25.953 32.469 1 93.75 268 GLU B O 1
ATOM 10494 N N . LEU B 1 269 ? -13.547 24.109 33.75 1 95.81 269 LEU B N 1
ATOM 10495 C CA . LEU B 1 269 ? -14.969 23.828 33.906 1 95.81 269 LEU B CA 1
ATOM 10496 C C . LEU B 1 269 ? -15.406 24.125 35.344 1 95.81 269 LEU B C 1
ATOM 10498 O O . LEU B 1 269 ? -14.602 24.078 36.281 1 95.81 269 LEU B O 1
ATOM 10502 N N . ALA B 1 270 ? -16.703 24.422 35.438 1 96.62 270 ALA B N 1
ATOM 10503 C CA . ALA B 1 270 ? -17.266 24.594 36.781 1 96.62 270 ALA B CA 1
ATOM 10504 C C . ALA B 1 270 ? -17.312 23.266 37.5 1 96.62 270 ALA B C 1
ATOM 10506 O O . ALA B 1 270 ? -17.484 22.203 36.906 1 96.62 270 ALA B O 1
ATOM 10507 N N . ASP B 1 271 ? -17.141 23.375 38.812 1 95.38 271 ASP B N 1
ATOM 10508 C CA . ASP B 1 271 ? -17.234 22.156 39.594 1 95.38 271 ASP B CA 1
ATOM 10509 C C . ASP B 1 271 ? -18.656 21.594 39.562 1 95.38 271 ASP B C 1
ATOM 10511 O O . ASP B 1 271 ? -19.609 22.328 39.281 1 95.38 271 ASP B O 1
ATOM 10515 N N . PRO B 1 272 ? -18.797 20.375 39.938 1 96.06 272 PRO B N 1
ATOM 10516 C CA . PRO B 1 272 ? -20.094 19.703 39.844 1 96.06 272 PRO B CA 1
ATOM 10517 C C . PRO B 1 272 ? -21.172 20.375 40.688 1 96.06 272 PRO B C 1
ATOM 10519 O O . PRO B 1 272 ? -22.344 20.391 40.312 1 96.06 272 PRO B O 1
ATOM 10522 N N . ILE B 1 273 ? -20.859 20.891 41.844 1 96.69 273 ILE B N 1
ATOM 10523 C CA . ILE B 1 273 ? -21.828 21.531 42.719 1 96.69 273 ILE B CA 1
ATOM 10524 C C . ILE B 1 273 ? -22.359 22.812 42.062 1 96.69 273 ILE B C 1
ATOM 10526 O O . ILE B 1 273 ? -23.562 23.016 42 1 96.69 273 ILE B O 1
ATOM 10530 N N . THR B 1 274 ? -21.391 23.578 41.594 1 97.25 274 THR B N 1
ATOM 10531 C CA . THR B 1 274 ? -21.781 24.781 40.844 1 97.25 274 THR B CA 1
ATOM 10532 C C . THR B 1 274 ? -22.594 24.438 39.625 1 97.25 274 THR B C 1
ATOM 10534 O O . THR B 1 274 ? -23.547 25.141 39.281 1 97.25 274 THR B O 1
ATOM 10537 N N . TYR B 1 275 ? -22.172 23.375 39.062 1 97.56 275 TYR B N 1
ATOM 10538 C CA . TYR B 1 275 ? -22.891 22.906 37.875 1 97.56 275 TYR B CA 1
ATOM 10539 C C . TYR B 1 275 ? -24.359 22.641 38.188 1 97.56 275 TYR B C 1
ATOM 10541 O O . TYR B 1 275 ? -25.266 23.094 37.5 1 97.56 275 TYR B O 1
ATOM 10549 N N . MET B 1 276 ? -24.719 21.953 39.281 1 97.75 276 MET B N 1
ATOM 10550 C CA . MET B 1 276 ? -26.078 21.609 39.656 1 97.75 276 MET B CA 1
ATOM 10551 C C . MET B 1 276 ? -26.859 22.859 40.062 1 97.75 276 MET B C 1
ATOM 10553 O O . MET B 1 276 ? -28.031 23.016 39.656 1 97.75 276 MET B O 1
ATOM 10557 N N . GLN B 1 277 ? -26.25 23.688 40.781 1 97.25 277 GLN B N 1
ATOM 10558 C CA . GLN B 1 277 ? -26.906 24.891 41.25 1 97.25 277 GLN B CA 1
ATOM 10559 C C . GLN B 1 277 ? -27.297 25.797 40.062 1 97.25 277 GLN B C 1
ATOM 10561 O O . GLN B 1 277 ? -28.406 26.312 40 1 97.25 277 GLN B O 1
ATOM 10566 N N . MET B 1 278 ? -26.391 25.875 39.188 1 97.62 278 MET B N 1
ATOM 10567 C CA . MET B 1 278 ? -26.641 26.781 38.062 1 97.62 278 MET B CA 1
ATOM 10568 C C . MET B 1 278 ? -27.578 26.125 37.062 1 97.62 278 MET B C 1
ATOM 10570 O O . MET B 1 278 ? -28.281 26.828 36.312 1 97.62 278 MET B O 1
ATOM 10574 N N . ALA B 1 279 ? -27.531 24.859 37 1 97.69 279 ALA B N 1
ATOM 10575 C CA . ALA B 1 279 ? -28.547 24.188 36.188 1 97.69 279 ALA B CA 1
ATOM 10576 C C . ALA B 1 279 ? -29.953 24.5 36.688 1 97.69 279 ALA B C 1
ATOM 10578 O O . ALA B 1 279 ? -30.875 24.688 35.906 1 97.69 279 ALA B O 1
ATOM 10579 N N . ASN B 1 280 ? -30.141 24.438 38 1 97.31 280 ASN B N 1
ATOM 10580 C CA . ASN B 1 280 ? -31.422 24.828 38.594 1 97.31 280 ASN B CA 1
ATOM 10581 C C . ASN B 1 280 ? -31.781 26.266 38.281 1 97.31 280 ASN B C 1
ATOM 10583 O O . ASN B 1 280 ? -32.938 26.578 38 1 97.31 280 ASN B O 1
ATOM 10587 N N . GLU B 1 281 ? -30.766 27.094 38.312 1 96.75 281 GLU B N 1
ATOM 10588 C CA . GLU B 1 281 ? -30.984 28.484 37.938 1 96.75 281 GLU B CA 1
ATOM 10589 C C . GLU B 1 281 ? -31.422 28.609 36.469 1 96.75 281 GLU B C 1
ATOM 10591 O O . GLU B 1 281 ? -32.281 29.406 36.156 1 96.75 281 GLU B O 1
ATOM 10596 N N . ALA B 1 282 ? -30.781 27.891 35.656 1 97.44 282 ALA B N 1
ATOM 10597 C CA . ALA B 1 282 ? -31.062 27.922 34.219 1 97.44 282 ALA B CA 1
ATOM 10598 C C . ALA B 1 282 ? -32.531 27.594 33.938 1 97.44 282 ALA B C 1
ATOM 10600 O O . ALA B 1 282 ? -33.156 28.141 33.031 1 97.44 282 ALA B O 1
ATOM 10601 N N . VAL B 1 283 ? -33.062 26.719 34.75 1 96.25 283 VAL B N 1
ATOM 10602 C CA . VAL B 1 283 ? -34.438 26.297 34.562 1 96.25 283 VAL B CA 1
ATOM 10603 C C . VAL B 1 283 ? -35.375 27.344 35.156 1 96.25 283 VAL B C 1
ATOM 10605 O O . VAL B 1 283 ? -36.344 27.781 34.5 1 96.25 283 VAL B O 1
ATOM 10608 N N . THR B 1 284 ? -35.125 27.844 36.312 1 95.31 284 THR B N 1
ATOM 10609 C CA . THR B 1 284 ? -36.062 28.672 37.062 1 95.31 284 THR B CA 1
ATOM 10610 C C . THR B 1 284 ? -36.094 30.094 36.5 1 95.31 284 THR B C 1
ATOM 10612 O O . THR B 1 284 ? -37.094 30.781 36.594 1 95.31 284 THR B O 1
ATOM 10615 N N . THR B 1 285 ? -34.969 30.547 36.031 1 95.31 285 THR B N 1
ATOM 10616 C CA . THR B 1 285 ? -34.906 31.906 35.531 1 95.31 285 THR B CA 1
ATOM 10617 C C . THR B 1 285 ? -35.75 32.062 34.281 1 95.31 285 THR B C 1
ATOM 10619 O O . THR B 1 285 ? -36.25 33.156 33.969 1 95.31 285 THR B O 1
ATOM 10622 N N . ARG B 1 286 ? -35.938 31.016 33.562 1 95 286 ARG B N 1
ATOM 10623 C CA . ARG B 1 286 ? -36.75 31.031 32.375 1 95 286 ARG B CA 1
ATOM 10624 C C . ARG B 1 286 ? -38.219 30.719 32.688 1 95 286 ARG B C 1
ATOM 10626 O O . ARG B 1 286 ? -39.125 31.344 32.156 1 95 286 ARG B O 1
ATOM 10633 N N . ASN B 1 287 ? -38.375 29.688 33.5 1 94.06 287 ASN B N 1
ATOM 10634 C CA . ASN B 1 287 ? -39.688 29.266 33.969 1 94.06 287 ASN B CA 1
ATOM 10635 C C . ASN B 1 287 ? -39.688 28.938 35.469 1 94.06 287 ASN B C 1
ATOM 10637 O O . ASN B 1 287 ? -39.344 27.828 35.844 1 94.06 287 ASN B O 1
ATOM 10641 N N . PRO B 1 288 ? -40.188 29.859 36.188 1 91.69 288 PRO B N 1
ATOM 10642 C CA . PRO B 1 288 ? -40.125 29.672 37.656 1 91.69 288 PRO B CA 1
ATOM 10643 C C . PRO B 1 288 ? -40.938 28.469 38.125 1 91.69 288 PRO B C 1
ATOM 10645 O O . PRO B 1 288 ? -40.719 27.984 39.25 1 91.69 288 PRO B O 1
ATOM 10648 N N . LEU B 1 289 ? -41.875 27.969 37.281 1 93.5 289 LEU B N 1
ATOM 10649 C CA . LEU B 1 289 ? -42.75 26.875 37.688 1 93.5 289 LEU B CA 1
ATOM 10650 C C . LEU B 1 289 ? -42.188 25.531 37.219 1 93.5 289 LEU B C 1
ATOM 10652 O O . LEU B 1 289 ? -42.75 24.484 37.562 1 93.5 289 LEU B O 1
ATOM 10656 N N . ALA B 1 290 ? -41.125 25.578 36.469 1 93 290 ALA B N 1
ATOM 10657 C CA . ALA B 1 290 ? -40.531 24.344 35.969 1 93 290 ALA B CA 1
ATOM 10658 C C . ALA B 1 290 ? -39.875 23.547 37.094 1 93 290 ALA B C 1
ATOM 10660 O O . ALA B 1 290 ? -39.312 24.125 38.031 1 93 290 ALA B O 1
ATOM 10661 N N . PRO B 1 291 ? -39.969 22.188 36.969 1 92.75 291 PRO B N 1
ATOM 10662 C CA . PRO B 1 291 ? -39.25 21.391 37.969 1 92.75 291 PRO B CA 1
ATOM 10663 C C . PRO B 1 291 ? -37.719 21.625 37.938 1 92.75 291 PRO B C 1
ATOM 10665 O O . PRO B 1 291 ? -37.156 21.844 36.844 1 92.75 291 PRO B O 1
ATOM 10668 N N . LEU B 1 292 ? -37.156 21.594 39.094 1 94.56 292 LEU B N 1
ATOM 10669 C CA . LEU B 1 292 ? -35.719 21.766 39.188 1 94.56 292 LEU B CA 1
ATOM 10670 C C . LEU B 1 292 ? -34.969 20.641 38.438 1 94.56 292 LEU B C 1
ATOM 10672 O O . LEU B 1 292 ? -35.438 19.5 38.406 1 94.56 292 LEU B O 1
ATOM 10676 N N . ALA B 1 293 ? -33.906 21 37.781 1 94.44 293 ALA B N 1
ATOM 10677 C CA . ALA B 1 293 ? -33.094 20.016 37.062 1 94.44 293 ALA B CA 1
ATOM 10678 C C . ALA B 1 293 ? -32.5 18.984 38 1 94.44 293 ALA B C 1
ATOM 10680 O O . ALA B 1 293 ? -32.406 17.797 37.656 1 94.44 293 ALA B O 1
ATOM 10681 N N . TYR B 1 294 ? -32.031 19.5 39.219 1 96.25 294 TYR B N 1
ATOM 10682 C CA . TYR B 1 294 ? -31.453 18.625 40.25 1 96.25 294 TYR B CA 1
ATOM 10683 C C . TYR B 1 294 ? -32.062 18.922 41.594 1 96.25 294 TYR B C 1
ATOM 10685 O O . TYR B 1 294 ? -32.281 20.078 41.969 1 96.25 294 TYR B O 1
ATOM 10693 N N . SER B 1 295 ? -32.312 17.906 42.344 1 94.94 295 SER B N 1
ATOM 10694 C CA . SER B 1 295 ? -32.969 18.062 43.656 1 94.94 295 SER B CA 1
ATOM 10695 C C . SER B 1 295 ? -32 18.719 44.656 1 94.94 295 SER B C 1
ATOM 10697 O O . SER B 1 295 ? -30.797 18.547 44.594 1 94.94 295 SER B O 1
ATOM 10699 N N . ARG B 1 296 ? -32.625 19.484 45.562 1 95.06 296 ARG B N 1
ATOM 10700 C CA . ARG B 1 296 ? -31.828 20.125 46.625 1 95.06 296 ARG B CA 1
ATOM 10701 C C . ARG B 1 296 ? -31.156 19.094 47.531 1 95.06 296 ARG B C 1
ATOM 10703 O O . ARG B 1 296 ? -30.062 19.312 48 1 95.06 296 ARG B O 1
ATOM 10710 N N . GLU B 1 297 ? -31.797 18 47.625 1 92.44 297 GLU B N 1
ATOM 10711 C CA . GLU B 1 297 ? -31.234 16.906 48.406 1 92.44 297 GLU B CA 1
ATOM 10712 C C . GLU B 1 297 ? -29.953 16.359 47.781 1 92.44 297 GLU B C 1
ATOM 10714 O O . GLU B 1 297 ? -28.969 16.094 48.469 1 92.44 297 GLU B O 1
ATOM 10719 N N . LYS B 1 298 ? -30.016 16.172 46.469 1 93.56 298 LYS B N 1
ATOM 10720 C CA . LYS B 1 298 ? -28.844 15.68 45.781 1 93.56 298 LYS B CA 1
ATOM 10721 C C . LYS B 1 298 ? -27.672 16.656 45.938 1 93.56 298 LYS B C 1
ATOM 10723 O O . LYS B 1 298 ? -26.531 16.219 46.156 1 93.56 298 LYS B O 1
ATOM 10728 N N . ILE B 1 299 ? -27.953 17.922 45.812 1 97.12 299 ILE B N 1
ATOM 10729 C CA . ILE B 1 299 ? -26.922 18.953 45.906 1 97.12 299 ILE B CA 1
ATOM 10730 C C . ILE B 1 299 ? -26.328 18.953 47.312 1 97.12 299 ILE B C 1
ATOM 10732 O O . ILE B 1 299 ? -25.109 19 47.5 1 97.12 299 ILE B O 1
ATOM 10736 N N . ALA B 1 300 ? -27.219 18.859 48.312 1 95.56 300 ALA B N 1
ATOM 10737 C CA . ALA B 1 300 ? -26.781 18.875 49.719 1 95.56 300 ALA B CA 1
ATOM 10738 C C . ALA B 1 300 ? -25.922 17.656 50.031 1 95.56 300 ALA B C 1
ATOM 10740 O O . ALA B 1 300 ? -24.922 17.766 50.75 1 95.56 300 ALA B O 1
ATOM 10741 N N . ASN B 1 301 ? -26.328 16.547 49.562 1 93.56 301 ASN B N 1
ATOM 10742 C CA . ASN B 1 301 ? -25.594 15.32 49.812 1 93.56 301 ASN B CA 1
ATOM 10743 C C . ASN B 1 301 ? -24.266 15.305 49.062 1 93.56 301 ASN B C 1
ATOM 10745 O O . ASN B 1 301 ? -23.281 14.734 49.562 1 93.56 301 ASN B O 1
ATOM 10749 N N . THR B 1 302 ? -24.219 15.883 47.906 1 95.5 302 THR B N 1
ATOM 10750 C CA . THR B 1 302 ? -22.969 16 47.156 1 95.5 302 THR B CA 1
ATOM 10751 C C . THR B 1 302 ? -22 16.922 47.875 1 95.5 302 THR B C 1
ATOM 10753 O O . THR B 1 302 ? -20.797 16.656 47.938 1 95.5 302 THR B O 1
ATOM 10756 N N . ILE B 1 303 ? -22.484 18.016 48.375 1 96.06 303 ILE B N 1
ATOM 10757 C CA . ILE B 1 303 ? -21.672 18.953 49.156 1 96.06 303 ILE B CA 1
ATOM 10758 C C . ILE B 1 303 ? -21.094 18.25 50.375 1 96.06 303 ILE B C 1
ATOM 10760 O O . ILE B 1 303 ? -19.938 18.453 50.719 1 96.06 303 ILE B O 1
ATOM 10764 N N . ALA B 1 304 ? -21.891 17.391 50.969 1 93.69 304 ALA B N 1
ATOM 10765 C CA . ALA B 1 304 ? -21.484 16.672 52.188 1 93.69 304 ALA B CA 1
ATOM 10766 C C . ALA B 1 304 ? -20.531 15.539 51.875 1 93.69 304 ALA B C 1
ATOM 10768 O O . ALA B 1 304 ? -19.875 14.992 52.75 1 93.69 304 ALA B O 1
ATOM 10769 N N . GLY B 1 305 ? -20.344 15.289 50.625 1 90.62 305 GLY B N 1
ATOM 10770 C CA . GLY B 1 305 ? -19.422 14.242 50.219 1 90.62 305 GLY B CA 1
ATOM 10771 C C . GLY B 1 305 ? -19.938 12.844 50.531 1 90.62 305 GLY B C 1
ATOM 10772 O O . GLY B 1 305 ? -19.156 11.945 50.844 1 90.62 305 GLY B O 1
ATOM 10773 N N . LYS B 1 306 ? -21.219 12.695 50.5 1 89.19 306 LYS B N 1
ATOM 10774 C CA . LYS B 1 306 ? -21.797 11.383 50.781 1 89.19 306 LYS B CA 1
ATOM 10775 C C . LYS B 1 306 ? -21.422 10.375 49.688 1 89.19 306 LYS B C 1
ATOM 10777 O O . LYS B 1 306 ? -20.609 10.68 48.812 1 89.19 306 LYS B O 1
ATOM 10782 N N . ASN B 1 307 ? -22 9.195 49.656 1 90 307 ASN B N 1
ATOM 10783 C CA . ASN B 1 307 ? -21.625 8.102 48.75 1 90 307 ASN B CA 1
ATOM 10784 C C . ASN B 1 307 ? -21.531 8.562 47.312 1 90 307 ASN B C 1
ATOM 10786 O O . ASN B 1 307 ? -22.531 8.93 46.688 1 90 307 ASN B O 1
ATOM 10790 N N . PRO B 1 308 ? -20.328 8.555 46.688 1 91.25 308 PRO B N 1
ATOM 10791 C CA . PRO B 1 308 ? -20.109 9.07 45.312 1 91.25 308 PRO B CA 1
ATOM 10792 C C . PRO B 1 308 ? -20.828 8.242 44.25 1 91.25 308 PRO B C 1
ATOM 10794 O O . PRO B 1 308 ? -20.953 8.688 43.094 1 91.25 308 PRO B O 1
ATOM 10797 N N . TYR B 1 309 ? -21.281 7.066 44.5 1 93.62 309 TYR B N 1
ATOM 10798 C CA . TYR B 1 309 ? -22 6.25 43.531 1 93.62 309 TYR B CA 1
ATOM 10799 C C . TYR B 1 309 ? -23.484 6.59 43.531 1 93.62 309 TYR B C 1
ATOM 10801 O O . TYR B 1 309 ? -24.172 6.367 42.531 1 93.62 309 TYR B O 1
ATOM 10809 N N . LEU B 1 310 ? -23.984 7.094 44.688 1 91.75 310 LEU B N 1
ATOM 10810 C CA . LEU B 1 310 ? -25.359 7.574 44.781 1 91.75 310 LEU B CA 1
ATOM 10811 C C . LEU B 1 310 ? -25.469 9.016 44.281 1 91.75 310 LEU B C 1
ATOM 10813 O O . LEU B 1 310 ? -26.484 9.391 43.656 1 91.75 310 LEU B O 1
ATOM 10817 N N . TYR B 1 311 ? -24.453 9.773 44.656 1 93.5 311 TYR B N 1
ATOM 10818 C CA . TYR B 1 311 ? -24.375 11.18 44.281 1 93.5 311 TYR B CA 1
ATOM 10819 C C . TYR B 1 311 ? -23.078 11.469 43.531 1 93.5 311 TYR B C 1
ATOM 10821 O O . TYR B 1 311 ? -22.188 12.148 44.062 1 93.5 311 TYR B O 1
ATOM 10829 N N . PRO B 1 312 ? -23.062 11 42.25 1 94.75 312 PRO B N 1
ATOM 10830 C CA . PRO B 1 312 ? -21.828 11.094 41.469 1 94.75 312 PRO B CA 1
ATOM 10831 C C . PRO B 1 312 ? -21.422 12.539 41.188 1 94.75 312 PRO B C 1
ATOM 10833 O O . PRO B 1 312 ? -22.281 13.398 40.969 1 94.75 312 PRO B O 1
ATOM 10836 N N . ALA B 1 313 ? -20.156 12.883 41.156 1 95.56 313 ALA B N 1
ATOM 10837 C CA . ALA B 1 313 ? -19.469 14.125 40.812 1 95.56 313 ALA B CA 1
ATOM 10838 C C . ALA B 1 313 ? -18.141 13.852 40.125 1 95.56 313 ALA B C 1
ATOM 10840 O O . ALA B 1 313 ? -17.109 13.711 40.781 1 95.56 313 ALA B O 1
ATOM 10841 N N . ASN B 1 314 ? -18.219 13.836 38.875 1 94.69 314 ASN B N 1
ATOM 10842 C CA . ASN B 1 314 ? -17.062 13.398 38.094 1 94.69 314 ASN B CA 1
ATOM 10843 C C . ASN B 1 314 ? -16.281 14.578 37.531 1 94.69 314 ASN B C 1
ATOM 10845 O O . ASN B 1 314 ? -16.875 15.547 37.031 1 94.69 314 ASN B O 1
ATOM 10849 N N . ASP B 1 315 ? -14.969 14.531 37.625 1 94.56 315 ASP B N 1
ATOM 10850 C CA . ASP B 1 315 ? -14.062 15.266 36.75 1 94.56 315 ASP B CA 1
ATOM 10851 C C . ASP B 1 315 ? -13.5 14.359 35.656 1 94.56 315 ASP B C 1
ATOM 10853 O O . ASP B 1 315 ? -12.391 13.836 35.781 1 94.56 315 ASP B O 1
ATOM 10857 N N . TRP B 1 316 ? -14.25 14.344 34.625 1 95.62 316 TRP B N 1
ATOM 10858 C CA . TRP B 1 316 ? -13.961 13.383 33.562 1 95.62 316 TRP B CA 1
ATOM 10859 C C . TRP B 1 316 ? -12.555 13.602 33 1 95.62 316 TRP B C 1
ATOM 10861 O O . TRP B 1 316 ? -11.844 12.633 32.719 1 95.62 316 TRP B O 1
ATOM 10871 N N . ARG B 1 317 ? -12.172 14.867 32.75 1 93.5 317 ARG B N 1
ATOM 10872 C CA . ARG B 1 317 ? -10.867 15.156 32.156 1 93.5 317 ARG B CA 1
ATOM 10873 C C . ARG B 1 317 ? -9.742 14.617 33.031 1 93.5 317 ARG B C 1
ATOM 10875 O O . ARG B 1 317 ? -8.836 13.938 32.562 1 93.5 317 ARG B O 1
ATOM 10882 N N . LYS B 1 318 ? -9.781 14.945 34.25 1 92.38 318 LYS B N 1
ATOM 10883 C CA . LYS B 1 318 ? -8.758 14.492 35.188 1 92.38 318 LYS B CA 1
ATOM 10884 C C . LYS B 1 318 ? -8.75 12.969 35.312 1 92.38 318 LYS B C 1
ATOM 10886 O O . LYS B 1 318 ? -7.688 12.359 35.438 1 92.38 318 LYS B O 1
ATOM 10891 N N . LEU B 1 319 ? -9.914 12.375 35.25 1 93.06 319 LEU B N 1
ATOM 10892 C CA . LEU B 1 319 ? -10.062 10.93 35.375 1 93.06 319 LEU B CA 1
ATOM 10893 C C . LEU B 1 319 ? -9.484 10.211 34.188 1 93.06 319 LEU B C 1
ATOM 10895 O O . LEU B 1 319 ? -8.945 9.109 34.312 1 93.06 319 LEU B O 1
ATOM 10899 N N . MET B 1 320 ? -9.523 10.844 33.062 1 94.19 320 MET B N 1
ATOM 10900 C CA . MET B 1 320 ? -9.32 10.062 31.859 1 94.19 320 MET B CA 1
ATOM 10901 C C . MET B 1 320 ? -8.07 10.523 31.109 1 94.19 320 MET B C 1
ATOM 10903 O O . MET B 1 320 ? -7.668 9.906 30.125 1 94.19 320 MET B O 1
ATOM 10907 N N . THR B 1 321 ? -7.406 11.539 31.5 1 93.44 321 THR B N 1
ATOM 10908 C CA . THR B 1 321 ? -6.234 12.023 30.781 1 93.44 321 THR B CA 1
ATOM 10909 C C . THR B 1 321 ? -5 12 31.672 1 93.44 321 THR B C 1
ATOM 10911 O O . THR B 1 321 ? -5.109 12.07 32.906 1 93.44 321 THR B O 1
ATOM 10914 N N . ASN B 1 322 ? -3.869 11.898 31.031 1 92.56 322 ASN B N 1
ATOM 10915 C CA . ASN B 1 322 ? -2.576 12.008 31.688 1 92.56 322 ASN B CA 1
ATOM 10916 C C . ASN B 1 322 ? -2.002 13.414 31.578 1 92.56 322 ASN B C 1
ATOM 10918 O O . ASN B 1 322 ? -1.964 13.992 30.484 1 92.56 322 ASN B O 1
ATOM 10922 N N . PRO B 1 323 ? -1.576 13.914 32.656 1 92.56 323 PRO B N 1
ATOM 10923 C CA . PRO B 1 323 ? -1.029 15.273 32.594 1 92.56 323 PRO B CA 1
ATOM 10924 C C . PRO B 1 323 ? 0.314 15.344 31.891 1 92.56 323 PRO B C 1
ATOM 10926 O O . PRO B 1 323 ? 0.708 16.406 31.406 1 92.56 323 PRO B O 1
ATOM 10929 N N . LEU B 1 324 ? 1.002 14.219 31.875 1 94.75 324 LEU B N 1
ATOM 10930 C CA . LEU B 1 324 ? 2.309 14.156 31.219 1 94.75 324 LEU B CA 1
ATOM 10931 C C . LEU B 1 324 ? 2.438 12.898 30.375 1 94.75 324 LEU B C 1
ATOM 10933 O O . LEU B 1 324 ? 2.102 11.805 30.828 1 94.75 324 LEU B O 1
ATOM 10937 N N . VAL B 1 325 ? 2.898 13.133 29.172 1 94.38 325 VAL B N 1
ATOM 10938 C CA . VAL B 1 325 ? 3.051 12.023 28.234 1 94.38 325 VAL B CA 1
ATOM 10939 C C . VAL B 1 325 ? 4.496 11.953 27.75 1 94.38 325 VAL B C 1
ATOM 10941 O O . VAL B 1 325 ? 5.09 12.969 27.391 1 94.38 325 VAL B O 1
ATOM 10944 N N . ALA B 1 326 ? 5.051 10.812 27.703 1 94.81 326 ALA B N 1
ATOM 10945 C CA . ALA B 1 326 ? 6.426 10.625 27.25 1 94.81 326 ALA B CA 1
ATOM 10946 C C . ALA B 1 326 ? 6.457 10.125 25.797 1 94.81 326 ALA B C 1
ATOM 10948 O O . ALA B 1 326 ? 5.656 9.273 25.422 1 94.81 326 ALA B O 1
ATOM 10949 N N . ASN B 1 327 ? 7.332 10.727 25 1 94.06 327 ASN B N 1
ATOM 10950 C CA . ASN B 1 327 ? 7.566 10.336 23.609 1 94.06 327 ASN B CA 1
ATOM 10951 C C . ASN B 1 327 ? 9.055 10.117 23.328 1 94.06 327 ASN B C 1
ATOM 10953 O O . ASN B 1 327 ? 9.906 10.625 24.062 1 94.06 327 ASN B O 1
ATOM 10957 N N . GLN B 1 328 ? 9.359 9.344 22.359 1 94.94 328 GLN B N 1
ATOM 10958 C CA . GLN B 1 328 ? 10.742 9.031 22.031 1 94.94 328 GLN B CA 1
ATOM 10959 C C . GLN B 1 328 ? 10.992 9.141 20.531 1 94.94 328 GLN B C 1
ATOM 10961 O O . GLN B 1 328 ? 10.117 8.828 19.734 1 94.94 328 GLN B O 1
ATOM 10966 N N . ARG B 1 329 ? 12.203 9.633 20.172 1 93.75 329 ARG B N 1
ATOM 10967 C CA . ARG B 1 329 ? 12.625 9.742 18.781 1 93.75 329 ARG B CA 1
ATOM 10968 C C . ARG B 1 329 ? 14.094 9.383 18.625 1 93.75 329 ARG B C 1
ATOM 10970 O O . ARG B 1 329 ? 14.914 9.711 19.484 1 93.75 329 ARG B O 1
ATOM 10977 N N . ALA B 1 330 ? 14.453 8.781 17.562 1 92.88 330 ALA B N 1
ATOM 10978 C CA . ALA B 1 330 ? 15.828 8.445 17.219 1 92.88 330 ALA B CA 1
ATOM 10979 C C . ALA B 1 330 ? 16.062 8.594 15.719 1 92.88 330 ALA B C 1
ATOM 10981 O O . ALA B 1 330 ? 15.227 8.211 14.906 1 92.88 330 ALA B O 1
ATOM 10982 N N . ASN B 1 331 ? 17.156 9.25 15.391 1 92.31 331 ASN B N 1
ATOM 10983 C CA . ASN B 1 331 ? 17.547 9.461 14 1 92.31 331 ASN B CA 1
ATOM 10984 C C . ASN B 1 331 ? 18.984 9.039 13.75 1 92.31 331 ASN B C 1
ATOM 10986 O O . ASN B 1 331 ? 19.891 9.445 14.484 1 92.31 331 ASN B O 1
ATOM 10990 N N . LEU B 1 332 ? 19.188 8.242 12.812 1 90.56 332 LEU B N 1
ATOM 10991 C CA . LEU B 1 332 ? 20.516 7.797 12.383 1 90.56 332 LEU B CA 1
ATOM 10992 C C . LEU B 1 332 ? 20.75 8.148 10.922 1 90.56 332 LEU B C 1
ATOM 10994 O O . LEU B 1 332 ? 19.891 7.91 10.07 1 90.56 332 LEU B O 1
ATOM 10998 N N . SER B 1 333 ? 21.844 8.797 10.617 1 91.69 333 SER B N 1
ATOM 10999 C CA . SER B 1 333 ? 22.188 9.078 9.234 1 91.69 333 SER B CA 1
ATOM 11000 C C . SER B 1 333 ? 23.656 8.781 8.961 1 91.69 333 SER B C 1
ATOM 11002 O O . SER B 1 333 ? 24.5 8.961 9.844 1 91.69 333 SER B O 1
ATOM 11004 N N . VAL B 1 334 ? 23.953 8.367 7.84 1 87.06 334 VAL B N 1
ATOM 11005 C CA . VAL B 1 334 ? 25.312 8.07 7.383 1 87.06 334 VAL B CA 1
ATOM 11006 C C . VAL B 1 334 ? 25.547 8.703 6.012 1 87.06 334 VAL B C 1
ATOM 11008 O O . VAL B 1 334 ? 24.719 8.555 5.105 1 87.06 334 VAL B O 1
ATOM 11011 N N . SER B 1 335 ? 26.531 9.438 5.895 1 89.81 335 SER B N 1
ATOM 11012 C CA . SER B 1 335 ? 26.891 10.07 4.625 1 89.81 335 SER B CA 1
ATOM 11013 C C . SER B 1 335 ? 28.359 9.836 4.281 1 89.81 335 SER B C 1
ATOM 11015 O O . SER B 1 335 ? 29.219 9.844 5.164 1 89.81 335 SER B O 1
ATOM 11017 N N . GLY B 1 336 ? 28.641 9.57 3.109 1 83.06 336 GLY B N 1
ATOM 11018 C CA . GLY B 1 336 ? 30 9.359 2.648 1 83.06 336 GLY B CA 1
ATOM 11019 C C . GLY B 1 336 ? 30.078 8.914 1.202 1 83.06 336 GLY B C 1
ATOM 11020 O O . GLY B 1 336 ? 29.109 9.016 0.459 1 83.06 336 GLY B O 1
ATOM 11021 N N . GLY B 1 337 ? 31.266 8.711 0.688 1 79.62 337 GLY B N 1
ATOM 11022 C CA . GLY B 1 337 ? 31.469 8.203 -0.662 1 79.62 337 GLY B CA 1
ATOM 11023 C C . GLY B 1 337 ? 32.781 8.656 -1.281 1 79.62 337 GLY B C 1
ATOM 11024 O O . GLY B 1 337 ? 33.562 9.375 -0.647 1 79.62 337 GLY B O 1
ATOM 11025 N N . GLY B 1 338 ? 33 8.047 -2.475 1 75.56 338 GLY B N 1
ATOM 11026 C CA . GLY B 1 338 ? 34.188 8.406 -3.258 1 75.56 338 GLY B CA 1
ATOM 11027 C C . GLY B 1 338 ? 33.844 9.172 -4.523 1 75.56 338 GLY B C 1
ATOM 11028 O O . GLY B 1 338 ? 32.75 9.75 -4.629 1 75.56 338 GLY B O 1
ATOM 11029 N N . LYS B 1 339 ? 34.75 9.219 -5.379 1 74.12 339 LYS B N 1
ATOM 11030 C CA . LYS B 1 339 ? 34.562 9.992 -6.605 1 74.12 339 LYS B CA 1
ATOM 11031 C C . LYS B 1 339 ? 33.531 9.328 -7.527 1 74.12 339 LYS B C 1
ATOM 11033 O O . LYS B 1 339 ? 32.906 10.008 -8.336 1 74.12 339 LYS B O 1
ATOM 11038 N N . VAL B 1 340 ? 33.406 8.133 -7.441 1 74.81 340 VAL B N 1
ATOM 11039 C CA . VAL B 1 340 ? 32.531 7.41 -8.352 1 74.81 340 VAL B CA 1
ATOM 11040 C C . VAL B 1 340 ? 31.125 7.34 -7.766 1 74.81 340 VAL B C 1
ATOM 11042 O O . VAL B 1 340 ? 30.125 7.48 -8.492 1 74.81 340 VAL B O 1
ATOM 11045 N N . ALA B 1 341 ? 31.109 7.066 -6.434 1 81.12 341 ALA B N 1
ATOM 11046 C CA . ALA B 1 341 ? 29.781 6.93 -5.824 1 81.12 341 ALA B CA 1
ATOM 11047 C C . ALA B 1 341 ? 29.719 7.637 -4.473 1 81.12 341 ALA B C 1
ATOM 11049 O O . ALA B 1 341 ? 30.688 7.613 -3.711 1 81.12 341 ALA B O 1
ATOM 11050 N N . ARG B 1 342 ? 28.641 8.273 -4.25 1 87.31 342 ARG B N 1
ATOM 11051 C CA . ARG B 1 342 ? 28.344 8.914 -2.977 1 87.31 342 ARG B CA 1
ATOM 11052 C C . ARG B 1 342 ? 26.984 8.469 -2.447 1 87.31 342 ARG B C 1
ATOM 11054 O O . ARG B 1 342 ? 26.047 8.242 -3.225 1 87.31 342 ARG B O 1
ATOM 11061 N N . TYR B 1 343 ? 26.922 8.352 -1.099 1 84 343 TYR B N 1
ATOM 11062 C CA . TYR B 1 343 ? 25.672 7.82 -0.548 1 84 343 TYR B CA 1
ATOM 11063 C C . TYR B 1 343 ? 25.25 8.617 0.681 1 84 343 TYR B C 1
ATOM 11065 O O . TYR B 1 343 ? 26.078 9.148 1.408 1 84 343 TYR B O 1
ATOM 11073 N N . TYR B 1 344 ? 24.016 8.672 0.904 1 92.06 344 TYR B N 1
ATOM 11074 C CA . TYR B 1 344 ? 23.359 9.188 2.104 1 92.06 344 TYR B CA 1
ATOM 11075 C C . TYR B 1 344 ? 22.219 8.266 2.539 1 92.06 344 TYR B C 1
ATOM 11077 O O . TYR B 1 344 ? 21.25 8.07 1.802 1 92.06 344 TYR B O 1
ATOM 11085 N N . ILE B 1 345 ? 22.391 7.715 3.695 1 89.75 345 ILE B N 1
ATOM 11086 C CA . ILE B 1 345 ? 21.391 6.816 4.254 1 89.75 345 ILE B CA 1
ATOM 11087 C C . ILE B 1 345 ? 20.891 7.367 5.586 1 89.75 345 ILE B C 1
ATOM 11089 O O . ILE B 1 345 ? 21.688 7.801 6.426 1 89.75 345 ILE B O 1
ATOM 11093 N N . ALA B 1 346 ? 19.594 7.316 5.723 1 93.19 346 ALA B N 1
ATOM 11094 C CA . ALA B 1 346 ? 19.016 7.82 6.969 1 93.19 346 ALA B CA 1
ATOM 11095 C C . ALA B 1 346 ? 17.875 6.922 7.449 1 93.19 346 ALA B C 1
ATOM 11097 O O . ALA B 1 346 ? 17.109 6.402 6.645 1 93.19 346 ALA B O 1
ATOM 11098 N N . ALA B 1 347 ? 17.844 6.711 8.742 1 90.31 347 ALA B N 1
ATOM 11099 C CA . ALA B 1 347 ? 16.766 5.977 9.414 1 90.31 347 ALA B CA 1
ATOM 11100 C C . ALA B 1 347 ? 16.234 6.754 10.609 1 90.31 347 ALA B C 1
ATOM 11102 O O . ALA B 1 347 ? 17.016 7.297 11.398 1 90.31 347 ALA B O 1
ATOM 11103 N N . THR B 1 348 ? 14.898 6.84 10.641 1 92.94 348 THR B N 1
ATOM 11104 C CA . THR B 1 348 ? 14.266 7.566 11.742 1 92.94 348 THR B CA 1
ATOM 11105 C C . THR B 1 348 ? 13.18 6.715 12.391 1 92.94 348 THR B C 1
ATOM 11107 O O . THR B 1 348 ? 12.445 6.008 11.703 1 92.94 348 THR B O 1
ATOM 11110 N N . PHE B 1 349 ? 13.141 6.707 13.703 1 91.19 349 PHE B N 1
ATOM 11111 C CA . PHE B 1 349 ? 12.086 6.094 14.492 1 91.19 349 PHE B CA 1
ATOM 11112 C C . PHE B 1 349 ? 11.461 7.109 15.445 1 91.19 349 PHE B C 1
ATOM 11114 O O . PHE B 1 349 ? 12.172 7.883 16.078 1 91.19 349 PHE B O 1
ATOM 11121 N N . SER B 1 350 ? 10.164 7.133 15.43 1 93.25 350 SER B N 1
ATOM 11122 C CA . SER B 1 350 ? 9.445 7.992 16.375 1 93.25 350 SER B CA 1
ATOM 11123 C C . SER B 1 350 ? 8.281 7.254 17.016 1 93.25 350 SER B C 1
ATOM 11125 O O . SER B 1 350 ? 7.555 6.52 16.344 1 93.25 350 SER B O 1
ATOM 11127 N N . LYS B 1 351 ? 8.141 7.391 18.281 1 94.25 351 LYS B N 1
ATOM 11128 C CA . LYS B 1 351 ? 7.004 6.891 19.047 1 94.25 351 LYS B CA 1
ATOM 11129 C C . LYS B 1 351 ? 6.27 8.031 19.75 1 94.25 351 LYS B C 1
ATOM 11131 O O . LYS B 1 351 ? 6.844 8.711 20.609 1 94.25 351 LYS B O 1
ATOM 11136 N N . ASP B 1 352 ? 5.039 8.211 19.406 1 92.56 352 ASP B N 1
ATOM 11137 C CA . ASP B 1 352 ? 4.215 9.273 19.984 1 92.56 352 ASP B CA 1
ATOM 11138 C C . ASP B 1 352 ? 2.986 8.695 20.688 1 92.56 352 ASP B C 1
ATOM 11140 O O . ASP B 1 352 ? 2.238 7.914 20.094 1 92.56 352 ASP B O 1
ATOM 11144 N N . ASN B 1 353 ? 2.828 9.125 21.859 1 93.12 353 ASN B N 1
ATOM 11145 C CA . ASN B 1 353 ? 1.684 8.695 22.656 1 93.12 353 ASN B CA 1
ATOM 11146 C C . ASN B 1 353 ? 0.687 9.828 22.875 1 93.12 353 ASN B C 1
ATOM 11148 O O . ASN B 1 353 ? 1.055 11 22.812 1 93.12 353 ASN B O 1
ATOM 11152 N N . GLY B 1 354 ? -0.586 9.445 23.062 1 90.81 354 GLY B N 1
ATOM 11153 C CA . GLY B 1 354 ? -1.604 10.43 23.391 1 90.81 354 GLY B CA 1
ATOM 11154 C C . GLY B 1 354 ? -1.738 10.68 24.891 1 90.81 354 GLY B C 1
ATOM 11155 O O . GLY B 1 354 ? -1.051 10.055 25.688 1 90.81 354 GLY B O 1
ATOM 11156 N N . ASN B 1 355 ? -2.586 11.602 25.266 1 91.62 355 ASN B N 1
ATOM 11157 C CA . ASN B 1 355 ? -2.723 11.961 26.672 1 91.62 355 ASN B CA 1
ATOM 11158 C C . ASN B 1 355 ? -3.887 11.227 27.328 1 91.62 355 ASN B C 1
ATOM 11160 O O . ASN B 1 355 ? -4.234 11.508 28.469 1 91.62 355 ASN B O 1
ATOM 11164 N N . LEU B 1 356 ? -4.473 10.328 26.625 1 92.5 356 LEU B N 1
ATOM 11165 C CA . LEU B 1 356 ? -5.539 9.523 27.219 1 92.5 356 LEU B CA 1
ATOM 11166 C C . LEU B 1 356 ? -4.969 8.414 28.094 1 92.5 356 LEU B C 1
ATOM 11168 O O . LEU B 1 356 ? -3.877 7.91 27.828 1 92.5 356 LEU B O 1
ATOM 11172 N N . LYS B 1 357 ? -5.723 8.078 29.094 1 89.94 357 LYS B N 1
ATOM 11173 C CA . LYS B 1 357 ? -5.254 7.035 30 1 89.94 357 LYS B CA 1
ATOM 11174 C C . LYS B 1 357 ? -5.582 5.645 29.469 1 89.94 357 LYS B C 1
ATOM 11176 O O . LYS B 1 357 ? -6.648 5.434 28.891 1 89.94 357 LYS B O 1
ATOM 11181 N N . ASN B 1 358 ? -4.566 4.816 29.656 1 86.81 358 ASN B N 1
ATOM 11182 C CA . ASN B 1 358 ? -4.824 3.406 29.375 1 86.81 358 ASN B CA 1
ATOM 11183 C C . ASN B 1 358 ? -5.453 2.711 30.578 1 86.81 358 ASN B C 1
ATOM 11185 O O . ASN B 1 358 ? -4.98 2.863 31.719 1 86.81 358 ASN B O 1
ATOM 11189 N N . ASP B 1 359 ? -6.57 2.139 30.266 1 76.81 359 ASP B N 1
ATOM 11190 C CA . ASP B 1 359 ? -7.277 1.499 31.375 1 76.81 359 ASP B CA 1
ATOM 11191 C C . ASP B 1 359 ? -6.891 0.027 31.5 1 76.81 359 ASP B C 1
ATOM 11193 O O . ASP B 1 359 ? -6.793 -0.679 30.5 1 76.81 359 ASP B O 1
ATOM 11197 N N . LYS B 1 360 ? -6.684 -0.406 32.656 1 71.56 360 LYS B N 1
ATOM 11198 C CA . LYS B 1 360 ? -6.324 -1.792 32.938 1 71.56 360 LYS B CA 1
ATOM 11199 C C . LYS B 1 360 ? -7.484 -2.734 32.625 1 71.56 360 LYS B C 1
ATOM 11201 O O . LYS B 1 360 ? -7.273 -3.906 32.312 1 71.56 360 LYS B O 1
ATOM 11206 N N . TYR B 1 361 ? -8.727 -2.232 32.75 1 67.06 361 TYR B N 1
ATOM 11207 C CA . TYR B 1 361 ? -9.906 -3.084 32.594 1 67.06 361 TYR B CA 1
ATOM 11208 C C . TYR B 1 361 ? -10.195 -3.389 31.141 1 67.06 361 TYR B C 1
ATOM 11210 O O . TYR B 1 361 ? -10.875 -4.371 30.828 1 67.06 361 TYR B O 1
ATOM 11218 N N . ALA B 1 362 ? -9.75 -2.594 30.281 1 69.56 362 ALA B N 1
ATOM 11219 C CA . ALA B 1 362 ? -10.086 -2.787 28.875 1 69.56 362 ALA B CA 1
ATOM 11220 C C . ALA B 1 362 ? -9.352 -4 28.297 1 69.56 362 ALA B C 1
ATOM 11222 O O . ALA B 1 362 ? -9.867 -4.684 27.406 1 69.56 362 ALA B O 1
ATOM 11223 N N . GLY B 1 363 ? -8.273 -4.434 28.828 1 75.19 363 GLY B N 1
ATOM 11224 C CA . GLY B 1 363 ? -7.516 -5.566 28.328 1 75.19 363 GLY B CA 1
ATOM 11225 C C . GLY B 1 363 ? -6.738 -5.25 27.062 1 75.19 363 GLY B C 1
ATOM 11226 O O . GLY B 1 363 ? -6.109 -6.133 26.469 1 75.19 363 GLY B O 1
ATOM 11227 N N . TYR B 1 364 ? -6.957 -4.086 26.516 1 85.44 364 TYR B N 1
ATOM 11228 C CA . TYR B 1 364 ? -6.234 -3.637 25.328 1 85.44 364 TYR B CA 1
ATOM 11229 C C . TYR B 1 364 ? -5.809 -2.18 25.469 1 85.44 364 TYR B C 1
ATOM 11231 O O . TYR B 1 364 ? -6.266 -1.478 26.375 1 85.44 364 TYR B O 1
ATOM 11239 N N . LYS B 1 365 ? -4.902 -1.774 24.625 1 84.56 365 LYS B N 1
ATOM 11240 C CA . LYS B 1 365 ? -4.465 -0.381 24.625 1 84.56 365 LYS B CA 1
ATOM 11241 C C . LYS B 1 365 ? -5.508 0.52 23.969 1 84.56 365 LYS B C 1
ATOM 11243 O O . LYS B 1 365 ? -5.852 0.326 22.797 1 84.56 365 LYS B O 1
ATOM 11248 N N . ASN B 1 366 ? -5.984 1.392 24.719 1 88.56 366 ASN B N 1
ATOM 11249 C CA . ASN B 1 366 ? -7.004 2.285 24.172 1 88.56 366 ASN B CA 1
ATOM 11250 C C . ASN B 1 366 ? -6.461 3.697 23.969 1 88.56 366 ASN B C 1
ATOM 11252 O O . ASN B 1 366 ? -7.152 4.562 23.438 1 88.56 366 ASN B O 1
ATOM 11256 N N . ASN B 1 367 ? -5.246 3.959 24.406 1 91.19 367 ASN B N 1
ATOM 11257 C CA . ASN B 1 367 ? -4.613 5.25 24.156 1 91.19 367 ASN B CA 1
ATOM 11258 C C . ASN B 1 367 ? -3.934 5.281 22.781 1 91.19 367 ASN B C 1
ATOM 11260 O O . ASN B 1 367 ? -3.736 4.234 22.156 1 91.19 367 ASN B O 1
ATOM 11264 N N . ILE B 1 368 ? -3.672 6.5 22.406 1 92.31 368 ILE B N 1
ATOM 11265 C CA . ILE B 1 368 ? -2.967 6.684 21.141 1 92.31 368 ILE B CA 1
ATOM 11266 C C . ILE B 1 368 ? -1.544 6.141 21.266 1 92.31 368 ILE B C 1
ATOM 11268 O O . ILE B 1 368 ? -0.8 6.527 22.172 1 92.31 368 ILE B O 1
ATOM 11272 N N . ASP B 1 369 ? -1.206 5.289 20.469 1 93.94 369 ASP B N 1
ATOM 11273 C CA . ASP B 1 369 ? 0.139 4.75 20.281 1 93.94 369 ASP B CA 1
ATOM 11274 C C . ASP B 1 369 ? 0.534 4.738 18.812 1 93.94 369 ASP B C 1
ATOM 11276 O O . ASP B 1 369 ? 0.109 3.861 18.047 1 93.94 369 ASP B O 1
ATOM 11280 N N . LEU B 1 370 ? 1.322 5.719 18.453 1 93.12 370 LEU B N 1
ATOM 11281 C CA . LEU B 1 370 ? 1.73 5.855 17.062 1 93.12 370 LEU B CA 1
ATOM 11282 C C . LEU B 1 370 ? 3.227 5.609 16.906 1 93.12 370 LEU B C 1
ATOM 11284 O O . LEU B 1 370 ? 4.043 6.328 17.484 1 93.12 370 LEU B O 1
ATOM 11288 N N . SER B 1 371 ? 3.588 4.668 16.141 1 92.88 371 SER B N 1
ATOM 11289 C CA . SER B 1 371 ? 4.973 4.395 15.773 1 92.88 371 SER B CA 1
ATOM 11290 C C . SER B 1 371 ? 5.215 4.688 14.297 1 92.88 371 SER B C 1
ATOM 11292 O O . SER B 1 371 ? 4.484 4.199 13.43 1 92.88 371 SER B O 1
ATOM 11294 N N . THR B 1 372 ? 6.215 5.496 14.031 1 92.44 372 THR B N 1
ATOM 11295 C CA . THR B 1 372 ? 6.559 5.848 12.656 1 92.44 372 THR B CA 1
ATOM 11296 C C . THR B 1 372 ? 7.996 5.457 12.336 1 92.44 372 THR B C 1
ATOM 11298 O O . THR B 1 372 ? 8.906 5.734 13.125 1 92.44 372 THR B O 1
ATOM 11301 N N . TYR B 1 373 ? 8.188 4.848 11.195 1 91.06 373 TYR B N 1
ATOM 11302 C CA . TYR B 1 373 ? 9.5 4.477 10.672 1 91.06 373 TYR B CA 1
ATOM 11303 C C . TYR B 1 373 ? 9.75 5.133 9.32 1 91.06 373 TYR B C 1
ATOM 11305 O O . TYR B 1 373 ? 8.875 5.129 8.445 1 91.06 373 TYR B O 1
ATOM 11313 N N . GLN B 1 374 ? 10.914 5.711 9.219 1 91.69 374 GLN B N 1
ATOM 11314 C CA . GLN B 1 374 ? 11.305 6.273 7.93 1 91.69 374 GLN B CA 1
ATOM 11315 C C . GLN B 1 374 ? 12.688 5.785 7.512 1 91.69 374 GLN B C 1
ATOM 11317 O O . GLN B 1 374 ? 13.609 5.75 8.328 1 91.69 374 GLN B O 1
ATOM 11322 N N . LEU B 1 375 ? 12.812 5.43 6.352 1 89.81 375 LEU B N 1
ATOM 11323 C CA . LEU B 1 375 ? 14.086 5.031 5.754 1 89.81 375 LEU B CA 1
ATOM 11324 C C . LEU B 1 375 ? 14.32 5.762 4.438 1 89.81 375 LEU B C 1
ATOM 11326 O O . LEU B 1 375 ? 13.391 5.918 3.637 1 89.81 375 LEU B O 1
ATOM 11330 N N . ARG B 1 376 ? 15.508 6.242 4.277 1 92.38 376 ARG B N 1
ATOM 11331 C CA . ARG B 1 376 ? 15.883 6.945 3.055 1 92.38 376 ARG B CA 1
ATOM 11332 C C . ARG B 1 376 ? 17.25 6.492 2.562 1 92.38 376 ARG B C 1
ATOM 11334 O O . ARG B 1 376 ? 18.172 6.301 3.359 1 92.38 376 ARG B O 1
ATOM 11341 N N . SER B 1 377 ? 17.375 6.355 1.268 1 89.69 377 SER B N 1
ATOM 11342 C CA . SER B 1 377 ? 18.641 6.031 0.602 1 89.69 377 SER B CA 1
ATOM 11343 C C . SER B 1 377 ? 18.828 6.863 -0.663 1 89.69 377 SER B C 1
ATOM 11345 O O . SER B 1 377 ? 18.047 6.746 -1.609 1 89.69 377 SER B O 1
ATOM 11347 N N . ASN B 1 378 ? 19.75 7.723 -0.616 1 92.38 378 ASN B N 1
ATOM 11348 C CA . ASN B 1 378 ? 20.172 8.5 -1.779 1 92.38 378 ASN B CA 1
ATOM 11349 C C . ASN B 1 378 ? 21.562 8.094 -2.256 1 92.38 378 ASN B C 1
ATOM 11351 O O . ASN B 1 378 ? 22.547 8.273 -1.535 1 92.38 378 ASN B O 1
ATOM 11355 N N . VAL B 1 379 ? 21.672 7.688 -3.486 1 86.81 379 VAL B N 1
ATOM 11356 C CA . VAL B 1 379 ? 22.953 7.227 -4.016 1 86.81 379 VAL B CA 1
ATOM 11357 C C . VAL B 1 379 ? 23.234 7.914 -5.348 1 86.81 379 VAL B C 1
ATOM 11359 O O . VAL B 1 379 ? 22.422 7.863 -6.27 1 86.81 379 VAL B O 1
ATOM 11362 N N . ASN B 1 380 ? 24.328 8.555 -5.422 1 89.5 380 ASN B N 1
ATOM 11363 C CA . ASN B 1 380 ? 24.844 9.148 -6.656 1 89.5 380 ASN B CA 1
ATOM 11364 C C . ASN B 1 380 ? 25.969 8.305 -7.262 1 89.5 380 ASN B C 1
ATOM 11366 O O . ASN B 1 380 ? 26.922 7.961 -6.578 1 89.5 380 ASN B O 1
ATOM 11370 N N . ILE B 1 381 ? 25.859 8.078 -8.547 1 82.69 381 ILE B N 1
ATOM 11371 C CA . ILE B 1 381 ? 26.859 7.25 -9.211 1 82.69 381 ILE B CA 1
ATOM 11372 C C . ILE B 1 381 ? 27.359 7.961 -10.477 1 82.69 381 ILE B C 1
ATOM 11374 O O . ILE B 1 381 ? 26.562 8.273 -11.367 1 82.69 381 ILE B O 1
ATOM 11378 N N . ASN B 1 382 ? 28.578 8.195 -10.5 1 85.81 382 ASN B N 1
ATOM 11379 C CA . ASN B 1 382 ? 29.188 8.664 -11.742 1 85.81 382 ASN B CA 1
ATOM 11380 C C . ASN B 1 382 ? 29.516 7.5 -12.68 1 85.81 382 ASN B C 1
ATOM 11382 O O . ASN B 1 382 ? 30.594 6.91 -12.586 1 85.81 382 ASN B O 1
ATOM 11386 N N . LEU B 1 383 ? 28.656 7.266 -13.57 1 77 383 LEU B N 1
ATOM 11387 C CA . LEU B 1 383 ? 28.844 6.152 -14.492 1 77 383 LEU B CA 1
ATOM 11388 C C . LEU B 1 383 ? 30.047 6.398 -15.398 1 77 383 LEU B C 1
ATOM 11390 O O . LEU B 1 383 ? 30.766 5.461 -15.75 1 77 383 LEU B O 1
ATOM 11394 N N . THR B 1 384 ? 30.156 7.59 -15.906 1 81.19 384 THR B N 1
ATOM 11395 C CA . THR B 1 384 ? 31.312 8.102 -16.641 1 81.19 384 THR B CA 1
ATOM 11396 C C . THR B 1 384 ? 31.703 9.484 -16.125 1 81.19 384 THR B C 1
ATOM 11398 O O . THR B 1 384 ? 31.141 9.969 -15.141 1 81.19 384 THR B O 1
ATOM 11401 N N . LYS B 1 385 ? 32.656 9.992 -16.688 1 81 385 LYS B N 1
ATOM 11402 C CA . LYS B 1 385 ? 33.031 11.344 -16.281 1 81 385 LYS B CA 1
ATOM 11403 C C . LYS B 1 385 ? 31.953 12.359 -16.656 1 81 385 LYS B C 1
ATOM 11405 O O . LYS B 1 385 ? 31.875 13.43 -16.047 1 81 385 LYS B O 1
ATOM 11410 N N . THR B 1 386 ? 31.062 11.922 -17.594 1 88.19 386 THR B N 1
ATOM 11411 C CA . THR B 1 386 ? 30.078 12.883 -18.062 1 88.19 386 THR B CA 1
ATOM 11412 C C . THR B 1 386 ? 28.672 12.422 -17.734 1 88.19 386 THR B C 1
ATOM 11414 O O . THR B 1 386 ? 27.703 13.18 -17.875 1 88.19 386 THR B O 1
ATOM 11417 N N . THR B 1 387 ? 28.516 11.219 -17.297 1 88.81 387 THR B N 1
ATOM 11418 C CA . THR B 1 387 ? 27.188 10.688 -17.016 1 88.81 387 THR B CA 1
ATOM 11419 C C . THR B 1 387 ? 27.031 10.375 -15.531 1 88.81 387 THR B C 1
ATOM 11421 O O . THR B 1 387 ? 27.828 9.633 -14.961 1 88.81 387 THR B O 1
ATOM 11424 N N . GLU B 1 388 ? 25.984 10.914 -14.906 1 90.25 388 GLU B N 1
ATOM 11425 C CA . GLU B 1 388 ? 25.688 10.672 -13.5 1 90.25 388 GLU B CA 1
ATOM 11426 C C . GLU B 1 388 ? 24.297 10.086 -13.32 1 90.25 388 GLU B C 1
ATOM 11428 O O . GLU B 1 388 ? 23.328 10.578 -13.891 1 90.25 388 GLU B O 1
ATOM 11433 N N . ALA B 1 389 ? 24.25 9.031 -12.562 1 87.88 389 ALA B N 1
ATOM 11434 C CA . ALA B 1 389 ? 22.969 8.43 -12.203 1 87.88 389 ALA B CA 1
ATOM 11435 C C . ALA B 1 389 ? 22.672 8.625 -10.719 1 87.88 389 ALA B C 1
ATOM 11437 O O . ALA B 1 389 ? 23.562 8.5 -9.875 1 87.88 389 ALA B O 1
ATOM 11438 N N . ILE B 1 390 ? 21.453 9 -10.383 1 92 390 ILE B N 1
ATOM 11439 C CA . ILE B 1 390 ? 21.031 9.195 -9 1 92 390 ILE B CA 1
ATOM 11440 C C . ILE B 1 390 ? 19.812 8.328 -8.703 1 92 390 ILE B C 1
ATOM 11442 O O . ILE B 1 390 ? 18.844 8.344 -9.461 1 92 390 ILE B O 1
ATOM 11446 N N . VAL B 1 391 ? 19.906 7.555 -7.68 1 88.5 391 VAL B N 1
ATOM 11447 C CA . VAL B 1 391 ? 18.797 6.734 -7.219 1 88.5 391 VAL B CA 1
ATOM 11448 C C . VAL B 1 391 ? 18.375 7.172 -5.812 1 88.5 391 VAL B C 1
ATOM 11450 O O . VAL B 1 391 ? 19.219 7.215 -4.902 1 88.5 391 VAL B O 1
ATOM 11453 N N . ARG B 1 392 ? 17.125 7.504 -5.648 1 92.62 392 ARG B N 1
ATOM 11454 C CA . ARG B 1 392 ? 16.578 7.883 -4.348 1 92.62 392 ARG B CA 1
ATOM 11455 C C . ARG B 1 392 ? 15.414 6.988 -3.957 1 92.62 392 ARG B C 1
ATOM 11457 O O . ARG B 1 392 ? 14.43 6.895 -4.691 1 92.62 392 ARG B O 1
ATOM 11464 N N . LEU B 1 393 ? 15.555 6.336 -2.881 1 89.56 393 LEU B N 1
ATOM 11465 C CA . LEU B 1 393 ? 14.492 5.512 -2.314 1 89.56 393 LEU B CA 1
ATOM 11466 C C . LEU B 1 393 ? 14.102 6.012 -0.926 1 89.56 393 LEU B C 1
ATOM 11468 O O . LEU B 1 393 ? 14.969 6.246 -0.08 1 89.56 393 LEU B O 1
ATOM 11472 N N . ALA B 1 394 ? 12.797 6.23 -0.726 1 92.44 394 ALA B N 1
ATOM 11473 C CA . ALA B 1 394 ? 12.312 6.676 0.578 1 92.44 394 ALA B CA 1
ATOM 11474 C C . ALA B 1 394 ? 11.023 5.957 0.958 1 92.44 394 ALA B C 1
ATOM 11476 O O . ALA B 1 394 ? 10.164 5.719 0.107 1 92.44 394 ALA B O 1
ATOM 11477 N N . GLY B 1 395 ? 10.945 5.531 2.193 1 89.75 395 GLY B N 1
ATOM 11478 C CA . GLY B 1 395 ? 9.742 4.91 2.738 1 89.75 395 GLY B CA 1
ATOM 11479 C C . GLY B 1 395 ? 9.359 5.457 4.098 1 89.75 395 GLY B C 1
ATOM 11480 O O . GLY B 1 395 ? 10.219 5.707 4.945 1 89.75 395 GLY B O 1
ATOM 11481 N N . THR B 1 396 ? 8.07 5.719 4.25 1 93.06 396 THR B N 1
ATOM 11482 C CA . THR B 1 396 ? 7.496 6.121 5.531 1 93.06 396 THR B CA 1
ATOM 11483 C C . THR B 1 396 ? 6.379 5.168 5.945 1 93.06 396 THR B C 1
ATOM 11485 O O . THR B 1 396 ? 5.426 4.953 5.191 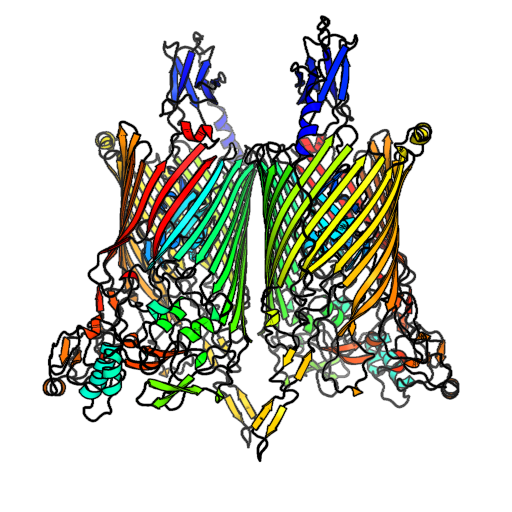1 93.06 396 THR B O 1
ATOM 11488 N N . PHE B 1 397 ? 6.477 4.656 7.172 1 93.31 397 PHE B N 1
ATOM 11489 C CA . PHE B 1 397 ? 5.539 3.645 7.648 1 93.31 397 PHE B CA 1
ATOM 11490 C C . PHE B 1 397 ? 4.977 4.027 9.016 1 93.31 397 PHE B C 1
ATOM 11492 O O . PHE B 1 397 ? 5.734 4.266 9.961 1 93.31 397 PHE B O 1
ATOM 11499 N N . ASP B 1 398 ? 3.619 4.035 9.102 1 93.12 398 ASP B N 1
ATOM 11500 C CA . ASP B 1 398 ? 2.936 4.301 10.359 1 93.12 398 ASP B CA 1
ATOM 11501 C C . ASP B 1 398 ? 2.193 3.064 10.859 1 93.12 398 ASP B C 1
ATOM 11503 O O . ASP B 1 398 ? 1.556 2.359 10.07 1 93.12 398 ASP B O 1
ATOM 11507 N N . ASP B 1 399 ? 2.33 2.838 12.086 1 92.44 399 ASP B N 1
ATOM 11508 C CA . ASP B 1 399 ? 1.509 1.87 12.805 1 92.44 399 ASP B CA 1
ATOM 11509 C C . ASP B 1 399 ? 0.84 2.514 14.023 1 92.44 399 ASP B C 1
ATOM 11511 O O . ASP B 1 399 ? 1.52 3.031 14.906 1 92.44 399 ASP B O 1
ATOM 11515 N N . TYR B 1 400 ? -0.489 2.445 14 1 92.94 400 TYR B N 1
ATOM 11516 C CA . TYR B 1 400 ? -1.267 3.184 14.992 1 92.94 400 TYR B CA 1
ATOM 11517 C C . TYR B 1 400 ? -2.238 2.262 15.719 1 92.94 400 TYR B C 1
ATOM 11519 O O . TYR B 1 400 ? -2.826 1.365 15.109 1 92.94 400 TYR B O 1
ATOM 11527 N N . THR B 1 401 ? -2.316 2.381 17.031 1 93 401 THR B N 1
ATOM 11528 C CA . THR B 1 401 ? -3.393 1.867 17.859 1 93 401 THR B CA 1
ATOM 11529 C C . THR B 1 401 ? -3.986 2.98 18.719 1 93 401 THR B C 1
ATOM 11531 O O . THR B 1 401 ? -3.252 3.787 19.297 1 93 401 THR B O 1
ATOM 11534 N N . GLY B 1 402 ? -5.281 3.047 18.734 1 92.88 402 GLY B N 1
ATOM 11535 C CA . GLY B 1 402 ? -5.898 4.113 19.5 1 92.88 402 GLY B CA 1
ATOM 11536 C C . GLY B 1 402 ? -7.406 3.979 19.609 1 92.88 402 GLY B C 1
ATOM 11537 O O . GLY B 1 402 ? -7.961 2.916 19.328 1 92.88 402 GLY B O 1
ATOM 11538 N N . PRO B 1 403 ? -8.055 5.051 20.047 1 92.62 403 PRO B N 1
ATOM 11539 C CA . PRO B 1 403 ? -9.508 5.008 20.219 1 92.62 403 PRO B CA 1
ATOM 11540 C C . PRO B 1 403 ? -10.25 4.848 18.891 1 92.62 403 PRO B C 1
ATOM 11542 O O . PRO B 1 403 ? -9.742 5.25 17.844 1 92.62 403 PRO B O 1
ATOM 11545 N N . LEU B 1 404 ? -11.469 4.359 18.953 1 91.25 404 LEU B N 1
ATOM 11546 C CA . LEU B 1 404 ? -12.273 4.031 17.781 1 91.25 404 LEU B CA 1
ATOM 11547 C C . LEU B 1 404 ? -12.508 5.266 16.922 1 91.25 404 LEU B C 1
ATOM 11549 O O . LEU B 1 404 ? -12.422 5.203 15.695 1 91.25 404 LEU B O 1
ATOM 11553 N N . ASP B 1 405 ? -12.758 6.395 17.594 1 87.44 405 ASP B N 1
ATOM 11554 C CA . ASP B 1 405 ? -13.109 7.598 16.844 1 87.44 405 ASP B CA 1
ATOM 11555 C C . ASP B 1 405 ? -11.922 8.547 16.734 1 87.44 405 ASP B C 1
ATOM 11557 O O . ASP B 1 405 ? -12.062 9.688 16.297 1 87.44 405 ASP B O 1
ATOM 11561 N N . GLY B 1 406 ? -10.812 8.203 17.203 1 87.38 406 GLY B N 1
ATOM 11562 C CA . GLY B 1 406 ? -9.656 9.086 17.219 1 87.38 406 GLY B CA 1
ATOM 11563 C C . GLY B 1 406 ? -9.508 9.844 18.516 1 87.38 406 GLY B C 1
ATOM 11564 O O . GLY B 1 406 ? -10.453 9.938 19.312 1 87.38 406 GLY B O 1
ATOM 11565 N N . GLY B 1 407 ? -8.383 10.453 18.703 1 87.5 407 GLY B N 1
ATOM 11566 C CA . GLY B 1 407 ? -8.078 11.148 19.953 1 87.5 407 GLY B CA 1
ATOM 11567 C C . GLY B 1 407 ? -8.852 12.445 20.109 1 87.5 407 GLY B C 1
ATOM 11568 O O . GLY B 1 407 ? -9.305 12.766 21.203 1 87.5 407 GLY B O 1
ATOM 11569 N N . ASP B 1 408 ? -8.953 13.156 19.062 1 87.44 408 ASP B N 1
ATOM 11570 C CA . ASP B 1 408 ? -9.633 14.445 19.125 1 87.44 408 ASP B CA 1
ATOM 11571 C C . ASP B 1 408 ? -11.117 14.266 19.453 1 87.44 408 ASP B C 1
ATOM 11573 O O . ASP B 1 408 ? -11.641 14.93 20.344 1 87.44 408 ASP B O 1
ATOM 11577 N N . THR B 1 409 ? -11.75 13.383 18.781 1 88.88 409 THR B N 1
ATOM 11578 C CA . THR B 1 409 ? -13.156 13.109 19.047 1 88.88 409 THR B CA 1
ATOM 11579 C C . THR B 1 409 ? -13.352 12.547 20.438 1 88.88 409 THR B C 1
ATOM 11581 O O . THR B 1 409 ? -14.32 12.891 21.125 1 88.88 409 THR B O 1
ATOM 11584 N N . MET B 1 410 ? -12.508 11.703 20.812 1 91.44 410 MET B N 1
ATOM 11585 C CA . MET B 1 410 ? -12.602 11.133 22.156 1 91.44 410 MET B CA 1
ATOM 11586 C C . MET B 1 410 ? -12.43 12.219 23.219 1 91.44 410 MET B C 1
ATOM 11588 O O . MET B 1 410 ? -13.109 12.195 24.25 1 91.44 410 MET B O 1
ATOM 11592 N N . TYR B 1 411 ? -11.508 13.102 23 1 91 411 TYR B N 1
ATOM 11593 C CA . TYR B 1 411 ? -11.328 14.211 23.938 1 91 411 TYR B CA 1
ATOM 11594 C C . TYR B 1 411 ? -12.586 15.07 24.016 1 91 411 TYR B C 1
ATOM 11596 O O . TYR B 1 411 ? -12.977 15.5 25.094 1 91 411 TYR B O 1
ATOM 11604 N N . LYS B 1 412 ? -13.172 15.305 22.953 1 90.31 412 LYS B N 1
ATOM 11605 C CA . LYS B 1 412 ? -14.422 16.062 22.938 1 90.31 412 LYS B CA 1
ATOM 11606 C C . LYS B 1 412 ? -15.523 15.344 23.703 1 90.31 412 LYS B C 1
ATOM 11608 O O . LYS B 1 412 ? -16.312 15.977 24.391 1 90.31 412 LYS B O 1
ATOM 11613 N N . LYS B 1 413 ? -15.57 14.055 23.562 1 92.06 413 LYS B N 1
ATOM 11614 C CA . LYS B 1 413 ? -16.547 13.273 24.328 1 92.06 413 LYS B CA 1
ATOM 11615 C C . LYS B 1 413 ? -16.344 13.445 25.828 1 92.06 413 LYS B C 1
ATOM 11617 O O . LYS B 1 413 ? -17.297 13.484 26.594 1 92.06 413 LYS B O 1
ATOM 11622 N N . ILE B 1 414 ? -15.164 13.531 26.234 1 93.38 414 ILE B N 1
ATOM 11623 C CA . ILE B 1 414 ? -14.828 13.742 27.625 1 93.38 414 ILE B CA 1
ATOM 11624 C C . ILE B 1 414 ? -15.367 15.094 28.094 1 93.38 414 ILE B C 1
ATOM 11626 O O . ILE B 1 414 ? -15.898 15.211 29.203 1 93.38 414 ILE B O 1
ATOM 11630 N N . MET B 1 415 ? -15.297 16.031 27.219 1 92.69 415 MET B N 1
ATOM 11631 C CA . MET B 1 415 ? -15.641 17.406 27.594 1 92.69 415 MET B CA 1
ATOM 11632 C C . MET B 1 415 ? -17.156 17.609 27.609 1 92.69 415 MET B C 1
ATOM 11634 O O . MET B 1 415 ? -17.672 18.438 28.344 1 92.69 415 MET B O 1
ATOM 11638 N N . VAL B 1 416 ? -17.859 16.797 26.812 1 92.88 416 VAL B N 1
ATOM 11639 C CA . VAL B 1 416 ? -19.297 17.062 26.672 1 92.88 416 VAL B CA 1
ATOM 11640 C C . VAL B 1 416 ? -20.094 15.93 27.328 1 92.88 416 VAL B C 1
ATOM 11642 O O . VAL B 1 416 ? -21.078 15.461 26.75 1 92.88 416 VAL B O 1
ATOM 11645 N N . SER B 1 417 ? -19.641 15.508 28.422 1 94.88 417 SER B N 1
ATOM 11646 C CA . SER B 1 417 ? -20.359 14.484 29.172 1 94.88 417 SER B CA 1
ATOM 11647 C C . SER B 1 417 ? -20.875 15.031 30.5 1 94.88 417 SER B C 1
ATOM 11649 O O . SER B 1 417 ? -20.234 15.883 31.109 1 94.88 417 SER B O 1
ATOM 11651 N N . ASN B 1 418 ? -22.047 14.445 30.938 1 96.19 418 ASN B N 1
ATOM 11652 C CA . ASN B 1 418 ? -22.641 14.914 32.188 1 96.19 418 ASN B CA 1
ATOM 11653 C C . ASN B 1 418 ? -21.781 14.562 33.375 1 96.19 418 ASN B C 1
ATOM 11655 O O . ASN B 1 418 ? -21.422 13.398 33.562 1 96.19 418 ASN B O 1
ATOM 11659 N N . PRO B 1 419 ? -21.547 15.516 34.25 1 96.56 419 PRO B N 1
ATOM 11660 C CA . PRO B 1 419 ? -20.609 15.242 35.344 1 96.56 419 PRO B CA 1
ATOM 11661 C C . PRO B 1 419 ? -21.297 14.719 36.594 1 96.56 419 PRO B C 1
ATOM 11663 O O . PRO B 1 419 ? -20.641 14.25 37.531 1 96.56 419 PRO B O 1
ATOM 11666 N N . VAL B 1 420 ? -22.688 14.664 36.688 1 96.69 420 VAL B N 1
ATOM 11667 C CA . VAL B 1 420 ? -23.281 14.477 38 1 96.69 420 VAL B CA 1
ATOM 11668 C C . VAL B 1 420 ? -24.359 13.398 37.938 1 96.69 420 VAL B C 1
ATOM 11670 O O . VAL B 1 420 ? -24.938 13.039 38.969 1 96.69 420 VAL B O 1
ATOM 11673 N N . LEU B 1 421 ? -24.594 12.805 36.812 1 95.56 421 LEU B N 1
ATOM 11674 C CA . LEU B 1 421 ? -25.75 11.922 36.688 1 95.56 421 LEU B CA 1
ATOM 11675 C C . LEU B 1 421 ? -25.359 10.477 37 1 95.56 421 LEU B C 1
ATOM 11677 O O . LEU B 1 421 ? -26.188 9.695 37.469 1 95.56 421 LEU B O 1
ATOM 11681 N N . PHE B 1 422 ? -24.25 10.109 36.656 1 96.31 422 PHE B N 1
ATOM 11682 C CA . PHE B 1 422 ? -23.781 8.742 36.844 1 96.31 422 PHE B CA 1
ATOM 11683 C C . PHE B 1 422 ? -22.281 8.703 37 1 96.31 422 PHE B C 1
ATOM 11685 O O . PHE B 1 422 ? -21.562 9.609 36.562 1 96.31 422 PHE B O 1
ATOM 11692 N N . PRO B 1 423 ? -21.719 7.703 37.719 1 96.25 423 PRO B N 1
ATOM 11693 C CA . PRO B 1 423 ? -20.266 7.527 37.781 1 96.25 423 PRO B CA 1
ATOM 11694 C C . PRO B 1 423 ? -19.688 6.863 36.531 1 96.25 423 PRO B C 1
ATOM 11696 O O . PRO B 1 423 ? -20.438 6.395 35.688 1 96.25 423 PRO B O 1
ATOM 11699 N N . ALA B 1 424 ? -18.391 6.855 36.438 1 95.12 424 ALA B N 1
ATOM 11700 C CA . ALA B 1 424 ? -17.75 6.18 35.312 1 95.12 424 ALA B CA 1
ATOM 11701 C C . ALA B 1 424 ? -18.125 4.699 35.281 1 95.12 424 ALA B C 1
ATOM 11703 O O . ALA B 1 424 ? -18.469 4.168 34.219 1 95.12 424 ALA B O 1
ATOM 11704 N N . TYR B 1 425 ? -18.016 4.074 36.406 1 94.69 425 TYR B N 1
ATOM 11705 C CA . TYR B 1 425 ? -18.406 2.68 36.594 1 94.69 425 TYR B CA 1
ATOM 11706 C C . TYR B 1 425 ? -18.719 2.383 38.062 1 94.69 425 TYR B C 1
ATOM 11708 O O . TYR B 1 425 ? -18.219 3.059 38.938 1 94.69 425 TYR B O 1
ATOM 11716 N N . TYR B 1 426 ? -19.641 1.476 38.281 1 95.38 426 TYR B N 1
ATOM 11717 C CA . TYR B 1 426 ? -19.953 0.99 39.625 1 95.38 426 TYR B CA 1
ATOM 11718 C C . TYR B 1 426 ? -18.984 -0.12 40.031 1 95.38 426 TYR B C 1
ATOM 11720 O O . TYR B 1 426 ? -18.422 -0.815 39.188 1 95.38 426 TYR B O 1
ATOM 11728 N N . PRO B 1 427 ? -18.688 -0.216 41.25 1 92.62 427 PRO B N 1
ATOM 11729 C CA . PRO B 1 427 ? -17.797 -1.287 41.719 1 92.62 427 PRO B CA 1
ATOM 11730 C C . PRO B 1 427 ? -18.344 -2.68 41.406 1 92.62 427 PRO B C 1
ATOM 11732 O O . PRO B 1 427 ? -19.562 -2.883 41.438 1 92.62 427 PRO B O 1
ATOM 11735 N N . THR B 1 428 ? -17.453 -3.555 41.188 1 90.12 428 THR B N 1
ATOM 11736 C CA . THR B 1 428 ? -17.828 -4.922 40.844 1 90.12 428 THR B CA 1
ATOM 11737 C C . THR B 1 428 ? -18.609 -5.57 42 1 90.12 428 THR B C 1
ATOM 11739 O O . THR B 1 428 ? -19.375 -6.508 41.75 1 90.12 428 THR B O 1
ATOM 11742 N N . SER B 1 429 ? -18.438 -5.117 43.25 1 88.69 429 SER B N 1
ATOM 11743 C CA . SER B 1 429 ? -19.125 -5.664 44.406 1 88.69 429 SER B CA 1
ATOM 11744 C C . SER B 1 429 ? -20.625 -5.469 44.312 1 88.69 429 SER B C 1
ATOM 11746 O O . SER B 1 429 ? -21.391 -6.176 45 1 88.69 429 SER B O 1
ATOM 11748 N N . ASP B 1 430 ? -21.062 -4.559 43.469 1 90.38 430 ASP B N 1
ATOM 11749 C CA . ASP B 1 430 ? -22.5 -4.273 43.375 1 90.38 430 ASP B CA 1
ATOM 11750 C C . ASP B 1 430 ? -23.203 -5.363 42.562 1 90.38 430 ASP B C 1
ATOM 11752 O O . ASP B 1 430 ? -24.422 -5.562 42.719 1 90.38 430 ASP B O 1
ATOM 11756 N N . LEU B 1 431 ? -22.531 -5.949 41.688 1 92.06 431 LEU B N 1
ATOM 11757 C CA . LEU B 1 431 ? -23.031 -7.082 40.906 1 92.06 431 LEU B CA 1
ATOM 11758 C C . LEU B 1 431 ? -21.938 -8.117 40.719 1 92.06 431 LEU B C 1
ATOM 11760 O O . LEU B 1 431 ? -21.422 -8.281 39.594 1 92.06 431 LEU B O 1
ATOM 11764 N N . PRO B 1 432 ? -21.719 -8.93 41.625 1 88.38 432 PRO B N 1
ATOM 11765 C CA . PRO B 1 432 ? -20.562 -9.836 41.594 1 88.38 432 PRO B CA 1
ATOM 11766 C C . PRO B 1 432 ? -20.656 -10.883 40.5 1 88.38 432 PRO B C 1
ATOM 11768 O O . PRO B 1 432 ? -19.641 -11.43 40.062 1 88.38 432 PRO B O 1
ATOM 11771 N N . SER B 1 433 ? -21.828 -11.172 39.969 1 88 433 SER B N 1
ATOM 11772 C CA . SER B 1 433 ? -22 -12.203 38.938 1 88 433 SER B CA 1
ATOM 11773 C C . SER B 1 433 ? -21.625 -11.68 37.562 1 88 433 SER B C 1
ATOM 11775 O O . SER B 1 433 ? -21.422 -12.461 36.625 1 88 433 SER B O 1
ATOM 11777 N N . ALA B 1 434 ? -21.5 -10.391 37.5 1 89.44 434 ALA B N 1
ATOM 11778 C CA . ALA B 1 434 ? -21.234 -9.797 36.188 1 89.44 434 ALA B CA 1
ATOM 11779 C C . ALA B 1 434 ? -19.766 -9.953 35.812 1 89.44 434 ALA B C 1
ATOM 11781 O O . ALA B 1 434 ? -18.875 -9.82 36.656 1 89.44 434 ALA B O 1
ATOM 11782 N N . LYS B 1 435 ? -19.438 -10.344 34.531 1 86.19 435 LYS B N 1
ATOM 11783 C CA . LYS B 1 435 ? -18.062 -10.508 34.031 1 86.19 435 LYS B CA 1
ATOM 11784 C C . LYS B 1 435 ? -17.656 -9.32 33.156 1 86.19 435 LYS B C 1
ATOM 11786 O O . LYS B 1 435 ? -16.688 -9.398 32.406 1 86.19 435 LYS B O 1
ATOM 11791 N N . HIS B 1 436 ? -18.453 -8.344 33.219 1 90.12 436 HIS B N 1
ATOM 11792 C CA . HIS B 1 436 ? -18.188 -7.129 32.469 1 90.12 436 HIS B CA 1
ATOM 11793 C C . HIS B 1 436 ? -18.156 -5.902 33.375 1 90.12 436 HIS B C 1
ATOM 11795 O O . HIS B 1 436 ? -18.531 -5.98 34.531 1 90.12 436 HIS B O 1
ATOM 11801 N N . VAL B 1 437 ? -17.609 -4.797 32.875 1 92.5 437 VAL B N 1
ATOM 11802 C CA . VAL B 1 437 ? -17.562 -3.543 33.625 1 92.5 437 VAL B CA 1
ATOM 11803 C C . VAL B 1 437 ? -18.969 -2.982 33.781 1 92.5 437 VAL B C 1
ATOM 11805 O O . VAL B 1 437 ? -19.766 -3.01 32.844 1 92.5 437 VAL B O 1
ATOM 11808 N N . LEU B 1 438 ? -19.297 -2.48 34.969 1 95.62 438 LEU B N 1
ATOM 11809 C CA . LEU B 1 438 ? -20.594 -1.916 35.281 1 95.62 438 LEU B CA 1
ATOM 11810 C C . LEU B 1 438 ? -20.625 -0.416 35 1 95.62 438 LEU B C 1
ATOM 11812 O O . LEU B 1 438 ? -20.703 0.39 35.938 1 95.62 438 LEU B O 1
ATOM 11816 N N . TYR B 1 439 ? -20.641 -0.034 33.719 1 96.31 439 TYR B N 1
ATOM 11817 C CA . TYR B 1 439 ? -20.594 1.368 33.312 1 96.31 439 TYR B CA 1
ATOM 11818 C C . TYR B 1 439 ? -21.828 2.117 33.812 1 96.31 439 TYR B C 1
ATOM 11820 O O . TYR B 1 439 ? -22.953 1.59 33.75 1 96.31 439 TYR B O 1
ATOM 11828 N N . GLY B 1 440 ? -21.562 3.328 34.281 1 97.06 440 GLY B N 1
ATOM 11829 C CA . GLY B 1 440 ? -22.688 4.156 34.688 1 97.06 440 GLY B CA 1
ATOM 11830 C C . GLY B 1 440 ? -23.344 4.891 33.531 1 97.06 440 GLY B C 1
ATOM 11831 O O . GLY B 1 440 ? -22.688 5.266 32.562 1 97.06 440 GLY B O 1
ATOM 11832 N N . ASN B 1 441 ? -24.625 5.062 33.594 1 97.06 441 ASN B N 1
ATOM 11833 C CA . ASN B 1 441 ? -25.391 5.91 32.688 1 97.06 441 ASN B CA 1
ATOM 11834 C C . ASN B 1 441 ? -26.734 6.312 33.312 1 97.06 441 ASN B C 1
ATOM 11836 O O . ASN B 1 441 ? -26.969 6.066 34.5 1 97.06 441 ASN B O 1
ATOM 11840 N N . ALA B 1 442 ? -27.484 7.117 32.594 1 95.5 442 ALA B N 1
ATOM 11841 C CA . ALA B 1 442 ? -28.797 7.562 33.031 1 95.5 442 ALA B CA 1
ATOM 11842 C C . ALA B 1 442 ? -29.797 7.555 31.875 1 95.5 442 ALA B C 1
ATOM 11844 O O . ALA B 1 442 ? -29.422 7.359 30.719 1 95.5 442 ALA B O 1
ATOM 11845 N N . LEU B 1 443 ? -31.047 7.641 32.25 1 93.81 443 LEU B N 1
ATOM 11846 C CA . LEU B 1 443 ? -32.094 7.621 31.25 1 93.81 443 LEU B CA 1
ATOM 11847 C C . LEU B 1 443 ? -32.562 9.039 30.922 1 93.81 443 LEU B C 1
ATOM 11849 O O . LEU B 1 443 ? -32.656 9.883 31.812 1 93.81 443 LEU B O 1
ATOM 11853 N N . TYR B 1 444 ? -32.625 9.273 29.75 1 91.81 444 TYR B N 1
ATOM 11854 C CA . TYR B 1 444 ? -33.312 10.43 29.203 1 91.81 444 TYR B CA 1
ATOM 11855 C C . TYR B 1 444 ? -34.5 10 28.328 1 91.81 444 TYR B C 1
ATOM 11857 O O . TYR B 1 444 ? -34.312 9.266 27.359 1 91.81 444 TYR B O 1
ATOM 11865 N N . ASN B 1 445 ? -35.688 10.336 28.656 1 89.25 445 ASN B N 1
ATOM 11866 C CA . ASN B 1 445 ? -36.906 9.906 27.953 1 89.25 445 ASN B CA 1
ATOM 11867 C C . ASN B 1 445 ? -37 8.383 27.875 1 89.25 445 ASN B C 1
ATOM 11869 O O . ASN B 1 445 ? -37.25 7.828 26.797 1 89.25 445 ASN B O 1
ATOM 11873 N N . ASN B 1 446 ? -36.562 7.738 28.859 1 87.31 446 ASN B N 1
ATOM 11874 C CA . ASN B 1 446 ? -36.656 6.297 29.047 1 87.31 446 ASN B CA 1
ATOM 11875 C C . ASN B 1 446 ? -35.656 5.543 28.156 1 87.31 446 ASN B C 1
ATOM 11877 O O . ASN B 1 446 ? -35.812 4.34 27.938 1 87.31 446 ASN B O 1
ATOM 11881 N N . ASN B 1 447 ? -34.719 6.254 27.594 1 91.06 447 ASN B N 1
ATOM 11882 C CA . ASN B 1 447 ? -33.656 5.637 26.812 1 91.06 447 ASN B CA 1
ATOM 11883 C C . ASN B 1 447 ? -32.25 6.02 27.344 1 91.06 447 ASN B C 1
ATOM 11885 O O . ASN B 1 447 ? -32.125 7.023 28.031 1 91.06 447 ASN B O 1
ATOM 11889 N N . VAL B 1 448 ? -31.281 5.176 27.062 1 93.06 448 VAL B N 1
ATOM 11890 C CA . VAL B 1 448 ? -29.906 5.508 27.406 1 93.06 448 VAL B CA 1
ATOM 11891 C C . VAL B 1 448 ? -29.359 6.516 26.406 1 93.06 448 VAL B C 1
ATOM 11893 O O . VAL B 1 448 ? -28.766 6.137 25.391 1 93.06 448 VAL B O 1
ATOM 11896 N N . GLU B 1 449 ? -29.5 7.75 26.719 1 92.44 449 GLU B N 1
ATOM 11897 C CA . GLU B 1 449 ? -29.156 8.812 25.781 1 92.44 449 GLU B CA 1
ATOM 11898 C C . GLU B 1 449 ? -28.141 9.773 26.375 1 92.44 449 GLU B C 1
ATOM 11900 O O . GLU B 1 449 ? -28.203 10.977 26.125 1 92.44 449 GLU B O 1
ATOM 11905 N N . TYR B 1 450 ? -27.297 9.281 27.25 1 95.25 450 TYR B N 1
ATOM 11906 C CA . TYR B 1 450 ? -26.141 10.016 27.734 1 95.25 450 TYR B CA 1
ATOM 11907 C C . TYR B 1 450 ? -24.844 9.336 27.328 1 95.25 450 TYR B C 1
ATOM 11909 O O . TYR B 1 450 ? -24.828 8.133 27.047 1 95.25 450 TYR B O 1
ATOM 11917 N N . THR B 1 451 ? -23.859 10.094 27.25 1 94.5 451 THR B N 1
ATOM 11918 C CA . THR B 1 451 ? -22.562 9.562 26.875 1 94.5 451 THR B CA 1
ATOM 11919 C C . THR B 1 451 ? -21.688 9.352 28.109 1 94.5 451 THR B C 1
ATOM 11921 O O . THR B 1 451 ? -21.453 10.281 28.875 1 94.5 451 THR B O 1
ATOM 11924 N N . ASN B 1 452 ? -21.359 8.125 28.344 1 96.38 452 ASN B N 1
ATOM 11925 C CA . ASN B 1 452 ? -20.297 7.824 29.297 1 96.38 452 ASN B CA 1
ATOM 11926 C C . ASN B 1 452 ? -18.938 7.75 28.609 1 96.38 452 ASN B C 1
ATOM 11928 O O . ASN B 1 452 ? -18.609 6.754 27.953 1 96.38 452 ASN B O 1
ATOM 11932 N N . PRO B 1 453 ? -18.156 8.773 28.75 1 95.38 453 PRO B N 1
ATOM 11933 C CA . PRO B 1 453 ? -16.906 8.82 27.984 1 95.38 453 PRO B CA 1
ATOM 11934 C C . PRO B 1 453 ? -15.93 7.715 28.406 1 95.38 453 PRO B C 1
ATOM 11936 O O . PRO B 1 453 ? -15.094 7.297 27.594 1 95.38 453 PRO B O 1
ATOM 11939 N N . TYR B 1 454 ? -16.031 7.273 29.578 1 95.25 454 TYR B N 1
ATOM 11940 C CA . TYR B 1 454 ? -15.18 6.168 30 1 95.25 454 TYR B CA 1
ATOM 11941 C C . TYR B 1 454 ? -15.531 4.891 29.25 1 95.25 454 TYR B C 1
ATOM 11943 O O . TYR B 1 454 ? -14.641 4.148 28.828 1 95.25 454 TYR B O 1
ATOM 11951 N N . ALA B 1 455 ? -16.766 4.629 29.109 1 94.81 455 ALA B N 1
ATOM 11952 C CA . ALA B 1 455 ? -17.203 3.482 28.328 1 94.81 455 ALA B CA 1
ATOM 11953 C C . ALA B 1 455 ? -16.766 3.615 26.875 1 94.81 455 ALA B C 1
ATOM 11955 O O . ALA B 1 455 ? -16.344 2.637 26.25 1 94.81 455 ALA B O 1
ATOM 11956 N N . GLU B 1 456 ? -16.859 4.805 26.359 1 93.44 456 GLU B N 1
ATOM 11957 C CA . GLU B 1 456 ? -16.469 5.055 24.969 1 93.44 456 GLU B CA 1
ATOM 11958 C C . GLU B 1 456 ? -14.992 4.785 24.75 1 93.44 456 GLU B C 1
ATOM 11960 O O . GLU B 1 456 ? -14.594 4.316 23.688 1 93.44 456 GLU B O 1
ATOM 11965 N N . LEU B 1 457 ? -14.227 5.113 25.688 1 93.69 457 LEU B N 1
ATOM 11966 C CA . LEU B 1 457 ? -12.781 4.938 25.562 1 93.69 457 LEU B CA 1
ATOM 11967 C C . LEU B 1 457 ? -12.398 3.469 25.719 1 93.69 457 LEU B C 1
ATOM 11969 O O . LEU B 1 457 ? -11.477 2.998 25.047 1 93.69 457 LEU B O 1
ATOM 11973 N N . THR B 1 458 ? -13.117 2.766 26.531 1 93.5 458 THR B N 1
ATOM 11974 C CA . THR B 1 458 ? -12.648 1.439 26.922 1 93.5 458 THR B CA 1
ATOM 11975 C C . THR B 1 458 ? -13.422 0.355 26.156 1 93.5 458 THR B C 1
ATOM 11977 O O . THR B 1 458 ? -13.047 -0.82 26.219 1 93.5 458 THR B O 1
ATOM 11980 N N . LYS B 1 459 ? -14.453 0.672 25.469 1 93 459 LYS B N 1
ATOM 11981 C CA . LYS B 1 459 ? -15.281 -0.34 24.812 1 93 459 LYS B CA 1
ATOM 11982 C C . LYS B 1 459 ? -14.539 -0.989 23.656 1 93 459 LYS B C 1
ATOM 11984 O O . LYS B 1 459 ? -14.906 -2.076 23.203 1 93 459 LYS B O 1
ATOM 11989 N N . GLY B 1 460 ? -13.562 -0.273 23.141 1 93.31 460 GLY B N 1
ATOM 11990 C CA . GLY B 1 460 ? -12.844 -0.829 22 1 93.31 460 GLY B CA 1
ATOM 11991 C C . GLY B 1 460 ? -11.656 0.012 21.578 1 93.31 460 GLY B C 1
ATOM 11992 O O . GLY B 1 460 ? -11.242 0.922 22.297 1 93.31 460 GLY B O 1
ATOM 11993 N N . TYR B 1 461 ? -11.023 -0.361 20.438 1 93.75 461 TYR B N 1
ATOM 11994 C CA . TYR B 1 461 ? -9.875 0.335 19.875 1 93.75 461 TYR B CA 1
ATOM 11995 C C . TYR B 1 461 ? -9.773 0.099 18.375 1 93.75 461 TYR B C 1
ATOM 11997 O O . TYR B 1 461 ? -10.5 -0.729 17.812 1 93.75 461 TYR B O 1
ATOM 12005 N N . LYS B 1 462 ? -9.039 0.876 17.719 1 93.5 462 LYS B N 1
ATOM 12006 C CA . LYS B 1 462 ? -8.797 0.714 16.281 1 93.5 462 LYS B CA 1
ATOM 12007 C C . LYS B 1 462 ? -7.301 0.654 15.977 1 93.5 462 LYS B C 1
ATOM 12009 O O . LYS B 1 462 ? -6.492 1.231 16.703 1 93.5 462 LYS B O 1
ATOM 12014 N N . ASP B 1 463 ? -6.941 -0.053 14.914 1 92.88 463 ASP B N 1
ATOM 12015 C CA . ASP B 1 463 ? -5.59 -0.107 14.359 1 92.88 463 ASP B CA 1
ATOM 12016 C C . ASP B 1 463 ? -5.566 0.412 12.922 1 92.88 463 ASP B C 1
ATOM 12018 O O . ASP B 1 463 ? -6.496 0.164 12.156 1 92.88 463 ASP B O 1
ATOM 12022 N N . TYR B 1 464 ? -4.566 1.168 12.617 1 93.5 464 TYR B N 1
ATOM 12023 C CA . TYR B 1 464 ? -4.383 1.449 11.195 1 93.5 464 TYR B CA 1
ATOM 12024 C C . TYR B 1 464 ? -2.912 1.37 10.812 1 93.5 464 TYR B C 1
ATOM 12026 O O . TYR B 1 464 ? -2.031 1.478 11.664 1 93.5 464 TYR B O 1
ATOM 12034 N N . SER B 1 465 ? -2.641 1.078 9.57 1 94 465 SER B N 1
ATOM 12035 C CA . SER B 1 465 ? -1.32 1.075 8.945 1 94 465 SER B CA 1
ATOM 12036 C C . SER B 1 465 ? -1.29 1.966 7.707 1 94 465 SER B C 1
ATOM 12038 O O . SER B 1 465 ? -2.199 1.913 6.875 1 94 465 SER B O 1
ATOM 12040 N N . LYS B 1 466 ? -0.328 2.842 7.695 1 94.12 466 LYS B N 1
ATOM 12041 C CA . LYS B 1 466 ? -0.128 3.736 6.559 1 94.12 466 LYS B CA 1
ATOM 12042 C C . LYS B 1 466 ? 1.28 3.596 5.988 1 94.12 466 LYS B C 1
ATOM 12044 O O . LYS B 1 466 ? 2.254 3.514 6.738 1 94.12 466 LYS B O 1
ATOM 12049 N N . SER B 1 467 ? 1.392 3.525 4.707 1 93.62 467 SER B N 1
ATOM 12050 C CA . SER B 1 467 ? 2.691 3.406 4.055 1 93.62 467 SER B CA 1
ATOM 12051 C C . SER B 1 467 ? 2.773 4.301 2.822 1 93.62 467 SER B C 1
ATOM 12053 O O . SER B 1 467 ? 1.811 4.406 2.059 1 93.62 467 SER B O 1
ATOM 12055 N N . THR B 1 468 ? 3.834 4.984 2.684 1 94 468 THR B N 1
ATOM 12056 C CA . THR B 1 468 ? 4.164 5.746 1.482 1 94 468 THR B CA 1
ATOM 12057 C C . THR B 1 468 ? 5.57 5.41 0.996 1 94 468 THR B C 1
ATOM 12059 O O . THR B 1 468 ? 6.527 5.469 1.767 1 94 468 THR B O 1
ATOM 12062 N N . MET B 1 469 ? 5.676 5.125 -0.206 1 91.12 469 MET B N 1
ATOM 12063 C CA . MET B 1 469 ? 6.965 4.793 -0.806 1 91.12 469 MET B CA 1
ATOM 12064 C C . MET B 1 469 ? 7.238 5.66 -2.029 1 91.12 469 MET B C 1
ATOM 12066 O O . MET B 1 469 ? 6.348 5.879 -2.852 1 91.12 469 MET B O 1
ATOM 12070 N N . ASP B 1 470 ? 8.414 6.113 -2.094 1 93.31 470 ASP B N 1
ATOM 12071 C CA . ASP B 1 470 ? 8.852 6.902 -3.242 1 93.31 470 ASP B CA 1
ATOM 12072 C C . ASP B 1 470 ? 10.125 6.32 -3.852 1 93.31 470 ASP B C 1
ATOM 12074 O O . ASP B 1 470 ? 11.133 6.141 -3.156 1 93.31 470 ASP B O 1
ATOM 12078 N N . ALA B 1 471 ? 10.117 6.023 -5.059 1 90.62 471 ALA B N 1
ATOM 12079 C CA . ALA B 1 471 ? 11.273 5.562 -5.82 1 90.62 471 ALA B CA 1
ATOM 12080 C C . ALA B 1 471 ? 11.555 6.492 -7 1 90.62 471 ALA B C 1
ATOM 12082 O O . ALA B 1 471 ? 10.672 6.754 -7.816 1 90.62 471 ALA B O 1
ATOM 12083 N N . GLN B 1 472 ? 12.758 6.988 -6.992 1 93.88 472 GLN B N 1
ATOM 12084 C CA . GLN B 1 472 ? 13.133 7.949 -8.023 1 93.88 472 GLN B CA 1
ATOM 12085 C C . GLN B 1 472 ? 14.445 7.555 -8.695 1 93.88 472 GLN B C 1
ATOM 12087 O O . GLN B 1 472 ? 15.383 7.121 -8.023 1 93.88 472 GLN B O 1
ATOM 12092 N N . PHE B 1 473 ? 14.539 7.691 -10.062 1 90 473 PHE B N 1
ATOM 12093 C CA . PHE B 1 473 ? 15.734 7.473 -10.883 1 90 473 PHE B CA 1
ATOM 12094 C C . PHE B 1 473 ? 16.016 8.68 -11.766 1 90 473 PHE B C 1
ATOM 12096 O O . PHE B 1 473 ? 15.133 9.133 -12.508 1 90 473 PHE B O 1
ATOM 12103 N N . GLU B 1 474 ? 17.172 9.164 -11.602 1 93.38 474 GLU B N 1
ATOM 12104 C CA . GLU B 1 474 ? 17.578 10.328 -12.375 1 93.38 474 GLU B CA 1
ATOM 12105 C C . GLU B 1 474 ? 18.875 10.055 -13.148 1 93.38 474 GLU B C 1
ATOM 12107 O O . GLU B 1 474 ? 19.797 9.445 -12.617 1 93.38 474 GLU B O 1
ATOM 12112 N N . LEU B 1 475 ? 18.922 10.43 -14.43 1 91.88 475 LEU B N 1
ATOM 12113 C CA . LEU B 1 475 ? 20.094 10.328 -15.297 1 91.88 475 LEU B CA 1
ATOM 12114 C C . LEU B 1 475 ? 20.484 11.688 -15.852 1 91.88 475 LEU B C 1
ATOM 12116 O O . LEU B 1 475 ? 19.672 12.359 -16.5 1 91.88 475 LEU B O 1
ATOM 12120 N N . LYS B 1 476 ? 21.688 12.078 -15.547 1 94.38 476 LYS B N 1
ATOM 12121 C CA . LYS B 1 476 ? 22.234 13.336 -16.031 1 94.38 476 LYS B CA 1
ATOM 12122 C C . LYS B 1 476 ? 23.375 13.102 -17.016 1 94.38 476 LYS B C 1
ATOM 12124 O O . LYS B 1 476 ? 24.25 12.266 -16.781 1 94.38 476 LYS B O 1
ATOM 12129 N N . GLN B 1 477 ? 23.375 13.852 -18.141 1 94.19 477 GLN B N 1
ATOM 12130 C CA . GLN B 1 477 ? 24.406 13.75 -19.172 1 94.19 477 GLN B CA 1
ATOM 12131 C C . GLN B 1 477 ? 24.984 15.117 -19.5 1 94.19 477 GLN B C 1
ATOM 12133 O O . GLN B 1 477 ? 24.266 16.016 -19.938 1 94.19 477 GLN B O 1
ATOM 12138 N N . ASP B 1 478 ? 26.25 15.227 -19.25 1 93.69 478 ASP B N 1
ATOM 12139 C CA . ASP B 1 478 ? 26.969 16.422 -19.672 1 93.69 478 ASP B CA 1
ATOM 12140 C C . ASP B 1 478 ? 27.312 16.375 -21.156 1 93.69 478 ASP B C 1
ATOM 12142 O O . ASP B 1 478 ? 28.031 15.477 -21.609 1 93.69 478 ASP B O 1
ATOM 12146 N N . LEU B 1 479 ? 26.828 17.281 -21.891 1 95.12 479 LEU B N 1
ATOM 12147 C CA . LEU B 1 479 ? 27.031 17.297 -23.344 1 95.12 479 LEU B CA 1
ATOM 12148 C C . LEU B 1 479 ? 28.016 18.391 -23.734 1 95.12 479 LEU B C 1
ATOM 12150 O O . LEU B 1 479 ? 27.844 19.031 -24.781 1 95.12 479 LEU B O 1
ATOM 12154 N N . SER B 1 480 ? 28.922 18.625 -22.938 1 90.94 480 SER B N 1
ATOM 12155 C CA . SER B 1 480 ? 29.922 19.641 -23.234 1 90.94 480 SER B CA 1
ATOM 12156 C C . SER B 1 480 ? 30.656 19.328 -24.547 1 90.94 480 SER B C 1
ATOM 12158 O O . SER B 1 480 ? 31.234 20.219 -25.172 1 90.94 480 SER B O 1
ATOM 12160 N N . PHE B 1 481 ? 30.734 18.016 -24.891 1 89.88 481 PHE B N 1
ATOM 12161 C CA . PHE B 1 481 ? 31.391 17.609 -26.125 1 89.88 481 PHE B CA 1
ATOM 12162 C C . PHE B 1 481 ? 30.672 18.188 -27.328 1 89.88 481 PHE B C 1
ATOM 12164 O O . PHE B 1 481 ? 31.266 18.344 -28.406 1 89.88 481 PHE B O 1
ATOM 12171 N N . ILE B 1 482 ? 29.391 18.547 -27.203 1 92 482 ILE B N 1
ATOM 12172 C CA . ILE B 1 482 ? 28.672 19.25 -28.266 1 92 482 ILE B CA 1
ATOM 12173 C C . ILE B 1 482 ? 28.891 20.75 -28.141 1 92 482 ILE B C 1
ATOM 12175 O O . ILE B 1 482 ? 29.328 21.406 -29.094 1 92 482 ILE B O 1
ATOM 12179 N N . THR B 1 483 ? 28.547 21.266 -27 1 91.81 483 THR B N 1
ATOM 12180 C CA . THR B 1 483 ? 28.812 22.672 -26.656 1 91.81 483 THR B CA 1
ATOM 12181 C C . THR B 1 483 ? 28.969 22.844 -25.156 1 91.81 483 THR B C 1
ATOM 12183 O O . THR B 1 483 ? 28.266 22.203 -24.375 1 91.81 483 THR B O 1
ATOM 12186 N N . LYS B 1 484 ? 29.891 23.609 -24.859 1 91.44 484 LYS B N 1
ATOM 12187 C CA . LYS B 1 484 ? 30.172 23.828 -23.438 1 91.44 484 LYS B CA 1
ATOM 12188 C C . LYS B 1 484 ? 28.953 24.359 -22.719 1 91.44 484 LYS B C 1
ATOM 12190 O O . LYS B 1 484 ? 28.281 25.281 -23.188 1 91.44 484 LYS B O 1
ATOM 12195 N N . GLY B 1 485 ? 28.609 23.703 -21.594 1 91.88 485 GLY B N 1
ATOM 12196 C CA . GLY B 1 485 ? 27.531 24.188 -20.734 1 91.88 485 GLY B CA 1
ATOM 12197 C C . GLY B 1 485 ? 26.219 23.484 -20.969 1 91.88 485 GLY B C 1
ATOM 12198 O O . GLY B 1 485 ? 25.25 23.688 -20.234 1 91.88 485 GLY B O 1
ATOM 12199 N N . LEU B 1 486 ? 26.156 22.688 -21.984 1 94.94 486 LEU B N 1
ATOM 12200 C CA . LEU B 1 486 ? 24.922 21.984 -22.297 1 94.94 486 LEU B CA 1
ATOM 12201 C C . LEU B 1 486 ? 24.797 20.703 -21.484 1 94.94 486 LEU B C 1
ATOM 12203 O O . LEU B 1 486 ? 25.734 19.906 -21.406 1 94.94 486 LEU B O 1
ATOM 12207 N N . ASN B 1 487 ? 23.688 20.531 -20.797 1 95.19 487 ASN B N 1
ATOM 12208 C CA . ASN B 1 487 ? 23.391 19.344 -19.984 1 95.19 487 ASN B CA 1
ATOM 12209 C C . ASN B 1 487 ? 21.969 18.844 -20.203 1 95.19 487 ASN B C 1
ATOM 12211 O O . ASN B 1 487 ? 21.047 19.656 -20.375 1 95.19 487 ASN B O 1
ATOM 12215 N N . VAL B 1 488 ? 21.766 17.547 -20.219 1 96.25 488 VAL B N 1
ATOM 12216 C CA . VAL B 1 488 ? 20.438 16.953 -20.297 1 96.25 488 VAL B CA 1
ATOM 12217 C C . VAL B 1 488 ? 20.203 16.031 -19.109 1 96.25 488 VAL B C 1
ATOM 12219 O O . VAL B 1 488 ? 21.141 15.383 -18.625 1 96.25 488 VAL B O 1
ATOM 12222 N N . ARG B 1 489 ? 18.953 15.984 -18.594 1 95.56 489 ARG B N 1
ATOM 12223 C CA . ARG B 1 489 ? 18.594 15.148 -17.453 1 95.56 489 ARG B CA 1
ATOM 12224 C C . ARG B 1 489 ? 17.25 14.469 -17.656 1 95.56 489 ARG B C 1
ATOM 12226 O O . ARG B 1 489 ? 16.328 15.078 -18.203 1 95.56 489 ARG B O 1
ATOM 12233 N N . GLY B 1 490 ? 17.172 13.195 -17.406 1 94.94 490 GLY B N 1
ATOM 12234 C CA . GLY B 1 490 ? 15.93 12.438 -17.344 1 94.94 490 GLY B CA 1
ATOM 12235 C C . GLY B 1 490 ? 15.602 11.945 -15.945 1 94.94 490 GLY B C 1
ATOM 12236 O O . GLY B 1 490 ? 16.5 11.523 -15.211 1 94.94 490 GLY B O 1
ATOM 12237 N N . LEU B 1 491 ? 14.281 12.094 -15.523 1 95.38 491 LEU B N 1
ATOM 12238 C CA . LEU B 1 491 ? 13.859 11.68 -14.195 1 95.38 491 LEU B CA 1
ATOM 12239 C C . LEU B 1 491 ? 12.586 10.836 -14.266 1 95.38 491 LEU B C 1
ATOM 12241 O O . LEU B 1 491 ? 11.641 11.195 -14.969 1 95.38 491 LEU B O 1
ATOM 12245 N N . PHE B 1 492 ? 12.625 9.68 -13.664 1 93.56 492 PHE B N 1
ATOM 12246 C CA . PHE B 1 492 ? 11.461 8.812 -13.5 1 93.56 492 PHE B CA 1
ATOM 12247 C C . PHE B 1 492 ? 11.164 8.594 -12.016 1 93.56 492 PHE B C 1
ATOM 12249 O O . PHE B 1 492 ? 12.078 8.359 -11.227 1 93.56 492 PHE B O 1
ATOM 12256 N N . ASN B 1 493 ? 9.859 8.727 -11.633 1 95.19 493 ASN B N 1
ATOM 12257 C CA . ASN B 1 493 ? 9.477 8.516 -10.234 1 95.19 493 ASN B CA 1
ATOM 12258 C C . ASN B 1 493 ? 8.156 7.758 -10.125 1 95.19 493 ASN B C 1
ATOM 12260 O O . ASN B 1 493 ? 7.246 7.973 -10.93 1 95.19 493 ASN B O 1
ATOM 12264 N N . THR B 1 494 ? 8.055 6.867 -9.18 1 94 494 THR B N 1
ATOM 12265 C CA . THR B 1 494 ? 6.781 6.27 -8.781 1 94 494 THR B CA 1
ATOM 12266 C C . THR B 1 494 ? 6.562 6.418 -7.277 1 94 494 THR B C 1
ATOM 12268 O O . THR B 1 494 ? 7.488 6.23 -6.484 1 94 494 THR B O 1
ATOM 12271 N N . SER B 1 495 ? 5.379 6.867 -6.926 1 94.62 495 SER B N 1
ATOM 12272 C CA . SER B 1 495 ? 4.945 6.988 -5.539 1 94.62 495 SER B CA 1
ATOM 12273 C C . SER B 1 495 ? 3.754 6.082 -5.25 1 94.62 495 SER B C 1
ATOM 12275 O O . SER B 1 495 ? 2.781 6.07 -6.008 1 94.62 495 SER B O 1
ATOM 12277 N N . ARG B 1 496 ? 3.869 5.348 -4.227 1 94.69 496 ARG B N 1
ATOM 12278 C CA . ARG B 1 496 ? 2.807 4.426 -3.838 1 94.69 496 ARG B CA 1
ATOM 12279 C C . ARG B 1 496 ? 2.328 4.707 -2.418 1 94.69 496 ARG B C 1
ATOM 12281 O O . ARG B 1 496 ? 3.137 4.797 -1.491 1 94.69 496 ARG B O 1
ATOM 12288 N N . TYR B 1 497 ? 0.996 4.887 -2.268 1 93.5 497 TYR B N 1
ATOM 12289 C CA . TYR B 1 497 ? 0.352 5.133 -0.982 1 93.5 497 TYR B CA 1
ATOM 12290 C C . TYR B 1 497 ? -0.64 4.027 -0.646 1 93.5 497 TYR B C 1
ATOM 12292 O O . TYR B 1 497 ? -1.368 3.551 -1.521 1 93.5 497 TYR B O 1
ATOM 12300 N N . ALA B 1 498 ? -0.601 3.539 0.582 1 95 498 ALA B N 1
ATOM 12301 C CA . ALA B 1 498 ? -1.558 2.543 1.058 1 95 498 ALA B CA 1
ATOM 12302 C C . ALA B 1 498 ? -1.962 2.82 2.504 1 95 498 ALA B C 1
ATOM 12304 O O . ALA B 1 498 ? -1.115 3.145 3.34 1 95 498 ALA B O 1
ATOM 12305 N N . TYR B 1 499 ? -3.209 2.74 2.781 1 94.06 499 TYR B N 1
ATOM 12306 C CA . TYR B 1 499 ? -3.787 2.914 4.109 1 94.06 499 TYR B CA 1
ATOM 12307 C C . TYR B 1 499 ? -4.867 1.873 4.375 1 94.06 499 TYR B C 1
ATOM 12309 O O . TYR B 1 499 ? -5.664 1.558 3.488 1 94.06 499 TYR B O 1
ATOM 12317 N N . PHE B 1 500 ? -4.891 1.279 5.574 1 92.94 500 PHE B N 1
ATOM 12318 C CA . PHE B 1 500 ? -6.043 0.495 6.008 1 92.94 500 PHE B CA 1
ATOM 12319 C C . PHE B 1 500 ? -6.238 0.608 7.516 1 92.94 500 PHE B C 1
ATOM 12321 O O . PHE B 1 500 ? -5.27 0.754 8.266 1 92.94 500 PHE B O 1
ATOM 12328 N N . GLU B 1 501 ? -7.426 0.536 7.953 1 94.62 501 GLU B N 1
ATOM 12329 C CA . GLU B 1 501 ? -7.785 0.568 9.367 1 94.62 501 GLU B CA 1
ATOM 12330 C C . GLU B 1 501 ? -8.812 -0.51 9.695 1 94.62 501 GLU B C 1
ATOM 12332 O O . GLU B 1 501 ? -9.625 -0.884 8.852 1 94.62 501 GLU B O 1
ATOM 12337 N N . VAL B 1 502 ? -8.742 -1.051 10.867 1 93.88 502 VAL B N 1
ATOM 12338 C CA . VAL B 1 502 ? -9.68 -2.033 11.398 1 93.88 502 VAL B CA 1
ATOM 12339 C C . VAL B 1 502 ? -10.078 -1.644 12.82 1 93.88 502 VAL B C 1
ATOM 12341 O O . VAL B 1 502 ? -9.227 -1.281 13.633 1 93.88 502 VAL B O 1
ATOM 12344 N N . GLY B 1 503 ? -11.398 -1.645 13.102 1 93.62 503 GLY B N 1
ATOM 12345 C CA . GLY B 1 503 ? -11.906 -1.348 14.43 1 93.62 503 GLY B CA 1
ATOM 12346 C C . GLY B 1 503 ? -12.523 -2.551 15.117 1 93.62 503 GLY B C 1
ATOM 12347 O O . GLY B 1 503 ? -13.016 -3.469 14.453 1 93.62 503 GLY B O 1
ATOM 12348 N N . ARG B 1 504 ? -12.461 -2.533 16.453 1 94 504 ARG B N 1
ATOM 12349 C CA . ARG B 1 504 ? -13.047 -3.561 17.312 1 94 504 ARG B CA 1
ATOM 12350 C C . ARG B 1 504 ? -13.688 -2.943 18.547 1 94 504 ARG B C 1
ATOM 12352 O O . ARG B 1 504 ? -13.086 -2.086 19.203 1 94 504 ARG B O 1
ATOM 12359 N N . ALA B 1 505 ? -14.875 -3.361 18.766 1 93.81 505 ALA B N 1
ATOM 12360 C CA . ALA B 1 505 ? -15.57 -2.779 19.906 1 93.81 505 ALA B CA 1
ATOM 12361 C C . ALA B 1 505 ? -16.625 -3.736 20.453 1 93.81 505 ALA B C 1
ATOM 12363 O O . ALA B 1 505 ? -17.109 -4.613 19.734 1 93.81 505 ALA B O 1
ATOM 12364 N N . SER B 1 506 ? -16.891 -3.613 21.766 1 92.31 506 SER B N 1
ATOM 12365 C CA . SER B 1 506 ? -18.031 -4.258 22.391 1 92.31 506 SER B CA 1
ATOM 12366 C C . SER B 1 506 ? -19.188 -3.277 22.594 1 92.31 506 SER B C 1
ATOM 12368 O O . SER B 1 506 ? -19 -2.062 22.484 1 92.31 506 SER B O 1
ATOM 12370 N N . SER B 1 507 ? -20.297 -3.828 22.688 1 92.69 507 SER B N 1
ATOM 12371 C CA . SER B 1 507 ? -21.438 -3.018 23.094 1 92.69 507 SER B CA 1
ATOM 12372 C C . SER B 1 507 ? -21.562 -2.969 24.625 1 92.69 507 SER B C 1
ATOM 12374 O O . SER B 1 507 ? -21.875 -3.98 25.25 1 92.69 507 SER B O 1
ATOM 12376 N N . PRO B 1 508 ? -21.406 -1.809 25.234 1 94.38 508 PRO B N 1
ATOM 12377 C CA . PRO B 1 508 ? -21.266 -1.717 26.688 1 94.38 508 PRO B CA 1
ATOM 12378 C C . PRO B 1 508 ? -22.578 -1.989 27.422 1 94.38 508 PRO B C 1
ATOM 12380 O O . PRO B 1 508 ? -23.656 -1.714 26.891 1 94.38 508 PRO B O 1
ATOM 12383 N N . TYR B 1 509 ? -22.453 -2.51 28.75 1 95.12 509 TYR B N 1
ATOM 12384 C CA . TYR B 1 509 ? -23.547 -2.625 29.719 1 95.12 509 TYR B CA 1
ATOM 12385 C C . TYR B 1 509 ? -23.656 -1.366 30.562 1 95.12 509 TYR B C 1
ATOM 12387 O O . TYR B 1 509 ? -22.703 -0.966 31.219 1 95.12 509 TYR B O 1
ATOM 12395 N N . PHE B 1 510 ? -24.828 -0.809 30.531 1 97.19 510 PHE B N 1
ATOM 12396 C CA . PHE B 1 510 ? -25.031 0.417 31.297 1 97.19 510 PHE B CA 1
ATOM 12397 C C . PHE B 1 510 ? -25.938 0.17 32.5 1 97.19 510 PHE B C 1
ATOM 12399 O O . PHE B 1 510 ? -26.906 -0.575 32.406 1 97.19 510 PHE B O 1
ATOM 12406 N N . TYR B 1 511 ? -25.562 0.825 33.625 1 96.75 511 TYR B N 1
ATOM 12407 C CA . TYR B 1 511 ? -26.281 0.64 34.875 1 96.75 511 TYR B CA 1
ATOM 12408 C C . TYR B 1 511 ? -26.578 1.979 35.562 1 96.75 511 TYR B C 1
ATOM 12410 O O . TYR B 1 511 ? -25.953 2.99 35.219 1 96.75 511 TYR B O 1
ATOM 12418 N N . ASN B 1 512 ? -27.484 2.031 36.344 1 96.12 512 ASN B N 1
ATOM 12419 C CA . ASN B 1 512 ? -27.781 3.123 37.281 1 96.12 512 ASN B CA 1
ATOM 12420 C C . ASN B 1 512 ? -28.359 2.605 38.594 1 96.12 512 ASN B C 1
ATOM 12422 O O . ASN B 1 512 ? -28.688 1.423 38.719 1 96.12 512 ASN B O 1
ATOM 12426 N N . VAL B 1 513 ? -28.453 3.492 39.594 1 92.94 513 VAL B N 1
ATOM 12427 C CA . VAL B 1 513 ? -29 3.131 40.906 1 92.94 513 VAL B CA 1
ATOM 12428 C C . VAL B 1 513 ? -30.516 2.91 40.781 1 92.94 513 VAL B C 1
ATOM 12430 O O . VAL B 1 513 ? -31.219 3.742 40.219 1 92.94 513 VAL B O 1
ATOM 12433 N N . SER B 1 514 ? -30.938 1.812 41.219 1 89.12 514 SER B N 1
ATOM 12434 C CA . SER B 1 514 ? -32.375 1.48 41.156 1 89.12 514 SER B CA 1
ATOM 12435 C C . SER B 1 514 ? -33.062 1.888 42.469 1 89.12 514 SER B C 1
ATOM 12437 O O . SER B 1 514 ? -34.188 2.375 42.438 1 89.12 514 SER B O 1
ATOM 12439 N N . SER B 1 515 ? -32.469 1.512 43.625 1 85.12 515 SER B N 1
ATOM 12440 C CA . SER B 1 515 ? -33.062 1.86 44.938 1 85.12 515 SER B CA 1
ATOM 12441 C C . SER B 1 515 ? -31.953 2.133 45.938 1 85.12 515 SER B C 1
ATOM 12443 O O . SER B 1 515 ? -30.812 1.697 45.781 1 85.12 515 SER B O 1
ATOM 12445 N N . TYR B 1 516 ? -32.281 3.072 46.844 1 82.62 516 TYR B N 1
ATOM 12446 C CA . TYR B 1 516 ? -31.312 3.334 47.906 1 82.62 516 TYR B CA 1
ATOM 12447 C C . TYR B 1 516 ? -32 3.619 49.219 1 82.62 516 TYR B C 1
ATOM 12449 O O . TYR B 1 516 ? -33.188 4.008 49.25 1 82.62 516 TYR B O 1
ATOM 12457 N N . ASP B 1 517 ? -31.344 3.125 50.344 1 77.19 517 ASP B N 1
ATOM 12458 C CA . ASP B 1 517 ? -31.875 3.396 51.688 1 77.19 517 ASP B CA 1
ATOM 12459 C C . ASP B 1 517 ? -31.141 4.57 52.344 1 77.19 517 ASP B C 1
ATOM 12461 O O . ASP B 1 517 ? -30.109 5.02 51.812 1 77.19 517 ASP B O 1
ATOM 12465 N N . LYS B 1 518 ? -31.781 5.027 53.438 1 66.44 518 LYS B N 1
ATOM 12466 C CA . LYS B 1 518 ? -31.266 6.207 54.125 1 66.44 518 LYS B CA 1
ATOM 12467 C C . LYS B 1 518 ? -29.875 5.938 54.719 1 66.44 518 LYS B C 1
ATOM 12469 O O . LYS B 1 518 ? -29.109 6.871 54.938 1 66.44 518 LYS B O 1
ATOM 12474 N N . GLY B 1 519 ? -29.469 4.73 54.875 1 66.81 519 GLY B N 1
ATOM 12475 C CA . GLY B 1 519 ? -28.188 4.352 55.469 1 66.81 519 GLY B CA 1
ATOM 12476 C C . GLY B 1 519 ? -27.078 4.266 54.438 1 66.81 519 GLY B C 1
ATOM 12477 O O . GLY B 1 519 ? -25.922 4.027 54.781 1 66.81 519 GLY B O 1
ATOM 12478 N N . GLY B 1 520 ? -27.281 4.516 53.188 1 72 520 GLY B N 1
ATOM 12479 C CA . GLY B 1 520 ? -26.219 4.562 52.219 1 72 520 GLY B CA 1
ATOM 12480 C C . GLY B 1 520 ? -26.141 3.322 51.344 1 72 520 GLY B C 1
ATOM 12481 O O . GLY B 1 520 ? -25.375 3.273 50.375 1 72 520 GLY B O 1
ATOM 12482 N N . SER B 1 521 ? -26.922 2.309 51.625 1 81.69 521 SER B N 1
ATOM 12483 C CA . SER B 1 521 ? -26.922 1.093 50.812 1 81.69 521 SER B CA 1
ATOM 12484 C C . SER B 1 521 ? -27.766 1.27 49.562 1 81.69 521 SER B C 1
ATOM 12486 O O . SER B 1 521 ? -28.828 1.909 49.594 1 81.69 521 SER B O 1
ATOM 12488 N N . TYR B 1 522 ? -27.219 0.856 48.375 1 90.69 522 TYR B N 1
ATOM 12489 C CA . TYR B 1 522 ? -27.938 1.02 47.094 1 90.69 522 TYR B CA 1
ATOM 12490 C C . TYR B 1 522 ? -27.844 -0.247 46.25 1 90.69 522 TYR B C 1
ATOM 12492 O O . TYR B 1 522 ? -27.031 -1.132 46.531 1 90.69 522 TYR B O 1
ATOM 12500 N N . SER B 1 523 ? -28.844 -0.413 45.375 1 90.94 523 SER B N 1
ATOM 12501 C CA . SER B 1 523 ? -28.828 -1.444 44.344 1 90.94 523 SER B CA 1
ATOM 12502 C C . SER B 1 523 ? -28.797 -0.829 42.938 1 90.94 523 SER B C 1
ATOM 12504 O O . SER B 1 523 ? -29.219 0.314 42.75 1 90.94 523 SER B O 1
ATOM 12506 N N . ILE B 1 524 ? -28.172 -1.562 41.969 1 94.12 524 ILE B N 1
ATOM 12507 C CA . ILE B 1 524 ? -28.078 -1.035 40.625 1 94.12 524 ILE B CA 1
ATOM 12508 C C . ILE B 1 524 ? -28.906 -1.897 39.688 1 94.12 524 ILE B C 1
ATOM 12510 O O . ILE B 1 524 ? -29.188 -3.062 39.969 1 94.12 524 ILE B O 1
ATOM 12514 N N . MET B 1 525 ? -29.359 -1.332 38.562 1 93.56 525 MET B N 1
ATOM 12515 C CA . MET B 1 525 ? -30.109 -2.021 37.531 1 93.56 525 MET B CA 1
ATOM 12516 C C . MET B 1 525 ? -29.531 -1.72 36.125 1 93.56 525 MET B C 1
ATOM 12518 O O . MET B 1 525 ? -29.031 -0.624 35.906 1 93.56 525 MET B O 1
ATOM 12522 N N . GLN B 1 526 ? -29.672 -2.703 35.25 1 94.62 526 GLN B N 1
ATOM 12523 C CA . GLN B 1 526 ? -29.234 -2.5 33.875 1 94.62 526 GLN B CA 1
ATOM 12524 C C . GLN B 1 526 ? -30.234 -1.637 33.094 1 94.62 526 GLN B C 1
ATOM 12526 O O . GLN B 1 526 ? -31.438 -1.809 33.25 1 94.62 526 GLN B O 1
ATOM 12531 N N . LEU B 1 527 ? -29.719 -0.735 32.312 1 95.44 527 LEU B N 1
ATOM 12532 C CA . LEU B 1 527 ? -30.562 0.238 31.625 1 95.44 527 LEU B CA 1
ATOM 12533 C C . LEU B 1 527 ? -30.812 -0.167 30.172 1 95.44 527 LEU B C 1
ATOM 12535 O O . LEU B 1 527 ? -31.797 0.245 29.578 1 95.44 527 LEU B O 1
ATOM 12539 N N . ASN B 1 528 ? -29.906 -0.902 29.484 1 93.31 528 ASN B N 1
ATOM 12540 C CA . ASN B 1 528 ? -29.969 -1.101 28.047 1 93.31 528 ASN B CA 1
ATOM 12541 C C . ASN B 1 528 ? -30.062 -2.58 27.688 1 93.31 528 ASN B C 1
ATOM 12543 O O . ASN B 1 528 ? -29.359 -3.051 26.781 1 93.31 528 ASN B O 1
ATOM 12547 N N . GLU B 1 529 ? -30.859 -3.248 28.297 1 85.75 529 GLU B N 1
ATOM 12548 C CA . GLU B 1 529 ? -31.047 -4.668 28.016 1 85.75 529 GLU B CA 1
ATOM 12549 C C . GLU B 1 529 ? -31.469 -4.891 26.562 1 85.75 529 GLU B C 1
ATOM 12551 O O . GLU B 1 529 ? -31.031 -5.852 25.922 1 85.75 529 GLU B O 1
ATOM 12556 N N . ASP B 1 530 ? -32.188 -3.977 26 1 79.25 530 ASP B N 1
ATOM 12557 C CA . ASP B 1 530 ? -32.75 -4.117 24.656 1 79.25 530 ASP B CA 1
ATOM 12558 C C . ASP B 1 530 ? -31.703 -3.814 23.594 1 79.25 530 ASP B C 1
ATOM 12560 O O . ASP B 1 530 ? -31.891 -4.148 22.422 1 79.25 530 ASP B O 1
ATOM 12564 N N . SER B 1 531 ? -30.625 -3.209 23.969 1 84.75 531 SER B N 1
ATOM 12565 C CA . SER B 1 531 ? -29.578 -2.854 23 1 84.75 531 SER B CA 1
ATOM 12566 C C . SER B 1 531 ? -28.625 -4.012 22.781 1 84.75 531 SER B C 1
ATOM 12568 O O . SER B 1 531 ? -27.641 -3.875 22.047 1 84.75 531 SER B O 1
ATOM 12570 N N . ASN B 1 532 ? -28.812 -5.117 23.281 1 81.06 532 ASN B N 1
ATOM 12571 C CA . ASN B 1 532 ? -28.016 -6.328 23.141 1 81.06 532 ASN B CA 1
ATOM 12572 C C . ASN B 1 532 ? -26.531 -6.062 23.438 1 81.06 532 ASN B C 1
ATOM 12574 O O . ASN B 1 532 ? -25.672 -6.301 22.594 1 81.06 532 ASN B O 1
ATOM 12578 N N . PRO B 1 533 ? -26.281 -5.547 24.625 1 91.06 533 PRO B N 1
ATOM 12579 C CA . PRO B 1 533 ? -24.875 -5.367 25 1 91.06 533 PRO B CA 1
ATOM 12580 C C . PRO B 1 533 ? -24.078 -6.668 24.953 1 91.06 533 PRO B C 1
ATOM 12582 O O . PRO B 1 533 ? -24.656 -7.754 25 1 91.06 533 PRO B O 1
ATOM 12585 N N . THR B 1 534 ? -22.766 -6.527 24.688 1 87.31 534 THR B N 1
ATOM 12586 C CA . THR B 1 534 ? -21.938 -7.723 24.516 1 87.31 534 THR B CA 1
ATOM 12587 C C . THR B 1 534 ? -20.75 -7.703 25.484 1 87.31 534 THR B C 1
ATOM 12589 O O . THR B 1 534 ? -20.25 -6.633 25.828 1 87.31 534 THR B O 1
ATOM 12592 N N . GLU B 1 535 ? -20.297 -8.828 25.906 1 86.38 535 GLU B N 1
ATOM 12593 C CA . GLU B 1 535 ? -19.109 -8.977 26.75 1 86.38 535 GLU B CA 1
ATOM 12594 C C . GLU B 1 535 ? -17.859 -9.242 25.906 1 86.38 535 GLU B C 1
ATOM 12596 O O . GLU B 1 535 ? -16.766 -9.383 26.453 1 86.38 535 GLU B O 1
ATOM 12601 N N . TYR B 1 536 ? -18.062 -9.375 24.641 1 82.44 536 TYR B N 1
ATOM 12602 C CA . TYR B 1 536 ? -16.969 -9.68 23.734 1 82.44 536 TYR B CA 1
ATOM 12603 C C . TYR B 1 536 ? -16.828 -8.602 22.656 1 82.44 536 TYR B C 1
ATOM 12605 O O . TYR B 1 536 ? -17.781 -7.863 22.391 1 82.44 536 TYR B O 1
ATOM 12613 N N . LEU B 1 537 ? -15.648 -8.523 22.062 1 88.75 537 LEU B N 1
ATOM 12614 C CA . LEU B 1 537 ? -15.391 -7.566 20.984 1 88.75 537 LEU B CA 1
ATOM 12615 C C . LEU B 1 537 ? -15.953 -8.07 19.656 1 88.75 537 LEU B C 1
ATOM 12617 O O . LEU B 1 537 ? -16 -9.273 19.406 1 88.75 537 LEU B O 1
ATOM 12621 N N . GLU B 1 538 ? -16.391 -7.184 18.875 1 86.81 538 GLU B N 1
ATOM 12622 C CA . GLU B 1 538 ? -16.766 -7.414 17.484 1 86.81 538 GLU B CA 1
ATOM 12623 C C . GLU B 1 538 ? -16.062 -6.426 16.547 1 86.81 538 GLU B C 1
ATOM 12625 O O . GLU B 1 538 ? -15.664 -5.344 16.984 1 86.81 538 GLU B O 1
ATOM 12630 N N . SER B 1 539 ? -15.945 -6.883 15.367 1 87.94 539 SER B N 1
ATOM 12631 C CA . SER B 1 539 ? -15.367 -5.969 14.391 1 87.94 539 SER B CA 1
ATOM 12632 C C . SER B 1 539 ? -16.344 -4.848 14.039 1 87.94 539 SER B C 1
ATOM 12634 O O . SER B 1 539 ? -17.547 -5.082 13.898 1 87.94 539 SER B O 1
ATOM 12636 N N . THR B 1 540 ? -15.75 -3.635 13.984 1 87.56 540 THR B N 1
ATOM 12637 C CA . THR B 1 540 ? -16.578 -2.504 13.586 1 87.56 540 THR B CA 1
ATOM 12638 C C . THR B 1 540 ? -16.359 -2.17 12.117 1 87.56 540 THR B C 1
ATOM 12640 O O . THR B 1 540 ? -16.891 -1.167 11.617 1 87.56 540 THR B O 1
ATOM 12643 N N . GLY B 1 541 ? -15.586 -2.979 11.469 1 85.69 541 GLY B N 1
ATOM 12644 C CA . GLY B 1 541 ? -15.383 -2.779 10.047 1 85.69 541 GLY B CA 1
ATOM 12645 C C . GLY B 1 541 ? -13.953 -2.42 9.695 1 85.69 541 GLY B C 1
ATOM 12646 O O . GLY B 1 541 ? -13.109 -2.256 10.578 1 85.69 541 GLY B O 1
ATOM 12647 N N . SER B 1 542 ? -13.688 -2.4 8.312 1 87.94 542 SER B N 1
ATOM 12648 C CA . SER B 1 542 ? -12.375 -2.043 7.773 1 87.94 542 SER B CA 1
ATOM 12649 C C . SER B 1 542 ? -12.5 -1.024 6.645 1 87.94 542 SER B C 1
ATOM 12651 O O . SER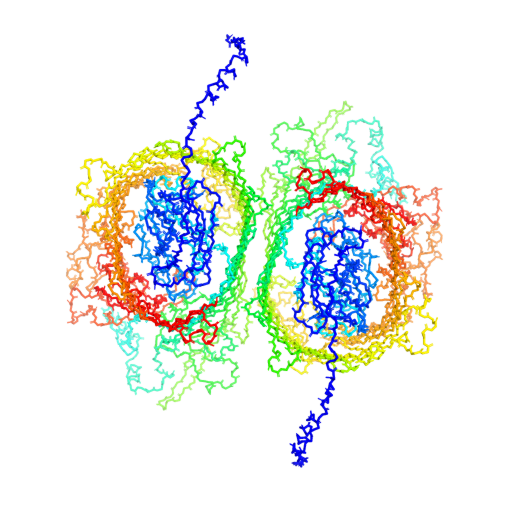 B 1 542 ? -13.516 -0.984 5.949 1 87.94 542 SER B O 1
ATOM 12653 N N . TRP B 1 543 ? -11.555 -0.067 6.598 1 89.44 543 TRP B N 1
ATOM 12654 C CA . TRP B 1 543 ? -11.477 0.914 5.523 1 89.44 543 TRP B CA 1
ATOM 12655 C C . TRP B 1 543 ? -10.078 0.925 4.902 1 89.44 543 TRP B C 1
ATOM 12657 O O . TRP B 1 543 ? -9.078 0.824 5.613 1 89.44 543 TRP B O 1
ATOM 12667 N N . THR B 1 544 ? -10.062 0.965 3.531 1 92.31 544 THR B N 1
ATOM 12668 C CA . THR B 1 544 ? -8.789 0.915 2.824 1 92.31 544 THR B CA 1
ATOM 12669 C C . THR B 1 544 ? -8.711 2.018 1.772 1 92.31 544 THR B C 1
ATOM 12671 O O . THR B 1 544 ? -9.727 2.422 1.21 1 92.31 544 THR B O 1
ATOM 12674 N N . ASP B 1 545 ? -7.492 2.615 1.527 1 93.12 545 ASP B N 1
ATOM 12675 C CA . ASP B 1 545 ? -7.199 3.596 0.487 1 93.12 545 ASP B CA 1
ATOM 12676 C C . ASP B 1 545 ? -5.82 3.348 -0.126 1 93.12 545 ASP B C 1
ATOM 12678 O O . ASP B 1 545 ? -4.809 3.379 0.576 1 93.12 545 ASP B O 1
ATOM 12682 N N . VAL B 1 546 ? -5.824 3.082 -1.402 1 93.88 546 VAL B N 1
ATOM 12683 C CA . VAL B 1 546 ? -4.582 2.826 -2.121 1 93.88 546 VAL B CA 1
ATOM 12684 C C . VAL B 1 546 ? -4.477 3.764 -3.322 1 93.88 546 VAL B C 1
ATOM 12686 O O . VAL B 1 546 ? -5.453 3.977 -4.039 1 93.88 546 VAL B O 1
ATOM 12689 N N . GLN B 1 547 ? -3.281 4.391 -3.502 1 94.31 547 GLN B N 1
ATOM 12690 C CA . GLN B 1 547 ? -3.027 5.289 -4.625 1 94.31 547 GLN B CA 1
ATOM 12691 C C . GLN B 1 547 ? -1.683 4.984 -5.277 1 94.31 547 GLN B C 1
ATOM 12693 O O . GLN B 1 547 ? -0.723 4.617 -4.598 1 94.31 547 GLN B O 1
ATOM 12698 N N . SER B 1 548 ? -1.673 5.148 -6.574 1 93.75 548 SER B N 1
ATOM 12699 C CA . SER B 1 548 ? -0.453 4.984 -7.355 1 93.75 548 SER B CA 1
ATOM 12700 C C . SER B 1 548 ? -0.204 6.191 -8.25 1 93.75 548 SER B C 1
ATOM 12702 O O . SER B 1 548 ? -1.113 6.66 -8.938 1 93.75 548 SER B O 1
ATOM 12704 N N . THR B 1 549 ? 1.016 6.734 -8.203 1 95.19 549 THR B N 1
ATOM 12705 C CA . THR B 1 549 ? 1.393 7.871 -9.031 1 95.19 549 THR B CA 1
ATOM 12706 C C . THR B 1 549 ? 2.682 7.582 -9.797 1 95.19 549 THR B C 1
ATOM 12708 O O . THR B 1 549 ? 3.621 7.004 -9.242 1 95.19 549 THR B O 1
ATOM 12711 N N . VAL B 1 550 ? 2.703 7.906 -11.047 1 93.5 550 VAL B N 1
ATOM 12712 C CA . VAL B 1 550 ? 3.895 7.828 -11.883 1 93.5 550 VAL B CA 1
ATOM 12713 C C . VAL B 1 550 ? 4.211 9.203 -12.461 1 93.5 550 VAL B C 1
ATOM 12715 O O . VAL B 1 550 ? 3.314 9.906 -12.938 1 93.5 550 VAL B O 1
ATOM 12718 N N . TYR B 1 551 ? 5.438 9.68 -12.359 1 94.12 551 TYR B N 1
ATOM 12719 C CA . TYR B 1 551 ? 5.918 10.977 -12.828 1 94.12 551 TYR B CA 1
ATOM 12720 C C . TYR B 1 551 ? 7.156 10.82 -13.695 1 94.12 551 TYR B C 1
ATOM 12722 O O . TYR B 1 551 ? 8.062 10.047 -13.367 1 94.12 551 TYR B O 1
ATOM 12730 N N . MET B 1 552 ? 7.223 11.516 -14.836 1 95.12 552 MET B N 1
ATOM 12731 C CA . MET B 1 552 ? 8.367 11.547 -15.75 1 95.12 552 MET B CA 1
ATOM 12732 C C . MET B 1 552 ? 8.742 12.984 -16.094 1 95.12 552 MET B C 1
ATOM 12734 O O . MET B 1 552 ? 7.867 13.836 -16.25 1 95.12 552 MET B O 1
ATOM 12738 N N . GLU B 1 553 ? 10.039 13.227 -16.219 1 95.38 553 GLU B N 1
ATOM 12739 C CA . GLU B 1 553 ? 10.562 14.555 -16.516 1 95.38 553 GLU B CA 1
ATOM 12740 C C . GLU B 1 553 ? 11.766 14.461 -17.453 1 95.38 553 GLU B C 1
ATOM 12742 O O . GLU B 1 553 ? 12.609 13.578 -17.297 1 95.38 553 GLU B O 1
ATOM 12747 N N . ALA B 1 554 ? 11.875 15.258 -18.5 1 96.25 554 ALA B N 1
ATOM 12748 C CA . ALA B 1 554 ? 13.023 15.477 -19.359 1 96.25 554 ALA B CA 1
ATOM 12749 C C . ALA B 1 554 ? 13.43 16.953 -19.391 1 96.25 554 ALA B C 1
ATOM 12751 O O . ALA B 1 554 ? 12.594 17.828 -19.625 1 96.25 554 ALA B O 1
ATOM 12752 N N . ALA B 1 555 ? 14.648 17.172 -19.078 1 95.94 555 ALA B N 1
ATOM 12753 C CA . ALA B 1 555 ? 15.102 18.562 -18.984 1 95.94 555 ALA B CA 1
ATOM 12754 C C . ALA B 1 555 ? 16.391 18.766 -19.781 1 95.94 555 ALA B C 1
ATOM 12756 O O . ALA B 1 555 ? 17.234 17.859 -19.859 1 95.94 555 ALA B O 1
ATOM 12757 N N . MET B 1 556 ? 16.531 19.891 -20.359 1 96 556 MET B N 1
ATOM 12758 C CA . MET B 1 556 ? 17.734 20.359 -21.031 1 96 556 MET B CA 1
ATOM 12759 C C . MET B 1 556 ? 18.156 21.734 -20.516 1 96 556 MET B C 1
ATOM 12761 O O . MET B 1 556 ? 17.344 22.656 -20.438 1 96 556 MET B O 1
ATOM 12765 N N . SER B 1 557 ? 19.359 21.828 -20.125 1 94.06 557 SER B N 1
ATOM 12766 C CA . SER B 1 557 ? 19.844 23.094 -19.594 1 94.06 557 SER B CA 1
ATOM 12767 C C . SER B 1 557 ? 21.125 23.547 -20.312 1 94.06 557 SER B C 1
ATOM 12769 O O . SER B 1 557 ? 21.906 22.703 -20.781 1 94.06 557 SER B O 1
ATOM 12771 N N . TYR B 1 558 ? 21.25 24.766 -20.422 1 93.75 558 TYR B N 1
ATOM 12772 C CA . TYR B 1 558 ? 22.406 25.406 -21.016 1 93.75 558 TYR B CA 1
ATOM 12773 C C . TYR B 1 558 ? 22.906 26.562 -20.156 1 93.75 558 TYR B C 1
ATOM 12775 O O . TYR B 1 558 ? 22.141 27.469 -19.812 1 93.75 558 TYR B O 1
ATOM 12783 N N . ASN B 1 559 ? 24.109 26.531 -19.688 1 91.19 559 ASN B N 1
ATOM 12784 C CA . ASN B 1 559 ? 24.75 27.594 -18.906 1 91.19 559 ASN B CA 1
ATOM 12785 C C . ASN B 1 559 ? 26.125 27.953 -19.469 1 91.19 559 ASN B C 1
ATOM 12787 O O . ASN B 1 559 ? 26.984 27.094 -19.609 1 91.19 559 ASN B O 1
ATOM 12791 N N . ARG B 1 560 ? 26.297 29.203 -19.781 1 91.19 560 ARG B N 1
ATOM 12792 C CA . ARG B 1 560 ? 27.578 29.625 -20.344 1 91.19 560 ARG B CA 1
ATOM 12793 C C . ARG B 1 560 ? 27.906 31.062 -19.938 1 91.19 560 ARG B C 1
ATOM 12795 O O . ARG B 1 560 ? 27.031 31.922 -19.875 1 91.19 560 ARG B O 1
ATOM 12802 N N . SER B 1 561 ? 29.047 31.266 -19.547 1 88.56 561 SER B N 1
ATOM 12803 C CA . SER B 1 561 ? 29.578 32.594 -19.281 1 88.56 561 SER B CA 1
ATOM 12804 C C . SER B 1 561 ? 30.625 33 -20.312 1 88.56 561 SER B C 1
ATOM 12806 O O . SER B 1 561 ? 31.531 32.219 -20.609 1 88.56 561 SER B O 1
ATOM 12808 N N . PHE B 1 562 ? 30.516 34.125 -20.953 1 88.62 562 PHE B N 1
ATOM 12809 C CA . PHE B 1 562 ? 31.516 34.625 -21.891 1 88.62 562 PHE B CA 1
ATOM 12810 C C . PHE B 1 562 ? 31.734 36.125 -21.672 1 88.62 562 PHE B C 1
ATOM 12812 O O . PHE B 1 562 ? 30.812 36.938 -21.828 1 88.62 562 PHE B O 1
ATOM 12819 N N . GLY B 1 563 ? 32.906 36.562 -21.422 1 89.38 563 GLY B N 1
ATOM 12820 C CA . GLY B 1 563 ? 33.219 37.938 -21.047 1 89.38 563 GLY B CA 1
ATOM 12821 C C . GLY B 1 563 ? 32.469 38.375 -19.812 1 89.38 563 GLY B C 1
ATOM 12822 O O . GLY B 1 563 ? 32.594 37.781 -18.75 1 89.38 563 GLY B O 1
ATOM 12823 N N . ASN B 1 564 ? 31.672 39.406 -20.109 1 90.06 564 ASN B N 1
ATOM 12824 C CA . ASN B 1 564 ? 30.875 39.938 -19 1 90.06 564 ASN B CA 1
ATOM 12825 C C . ASN B 1 564 ? 29.422 39.469 -19.078 1 90.06 564 ASN B C 1
ATOM 12827 O O . ASN B 1 564 ? 28.562 39.969 -18.359 1 90.06 564 ASN B O 1
ATOM 12831 N N . HIS B 1 565 ? 29.172 38.531 -20 1 92.81 565 HIS B N 1
ATOM 12832 C CA . HIS B 1 565 ? 27.812 38.062 -20.219 1 92.81 565 HIS B CA 1
ATOM 12833 C C . HIS B 1 565 ? 27.625 36.656 -19.609 1 92.81 565 HIS B C 1
ATOM 12835 O O . HIS B 1 565 ? 28.484 35.781 -19.766 1 92.81 565 HIS B O 1
ATOM 12841 N N . ASP B 1 566 ? 26.609 36.469 -18.859 1 91.75 566 ASP B N 1
ATOM 12842 C CA . ASP B 1 566 ? 26.188 35.188 -18.359 1 91.75 566 ASP B CA 1
ATOM 12843 C C . ASP B 1 566 ? 24.812 34.812 -18.906 1 91.75 566 ASP B C 1
ATOM 12845 O O . ASP B 1 566 ? 23.859 35.562 -18.781 1 91.75 566 ASP B O 1
ATOM 12849 N N . VAL B 1 567 ? 24.766 33.625 -19.578 1 92.44 567 VAL B N 1
ATOM 12850 C CA . VAL B 1 567 ? 23.5 33.188 -20.141 1 92.44 567 VAL B CA 1
ATOM 12851 C C . VAL B 1 567 ? 23.156 31.781 -19.625 1 92.44 567 VAL B C 1
ATOM 12853 O O . VAL B 1 567 ? 24.047 30.938 -19.469 1 92.44 567 VAL B O 1
ATOM 12856 N N . SER B 1 568 ? 21.922 31.641 -19.25 1 91.56 568 SER B N 1
ATOM 12857 C CA . SER B 1 568 ? 21.453 30.312 -18.844 1 91.56 568 SER B CA 1
ATOM 12858 C C . SER B 1 568 ? 20.094 30.016 -19.469 1 91.56 568 SER B C 1
ATOM 12860 O O . SER B 1 568 ? 19.297 30.922 -19.734 1 91.56 568 SER B O 1
ATOM 12862 N N . GLY B 1 569 ? 19.828 28.719 -19.828 1 92.31 569 GLY B N 1
ATOM 12863 C CA . GLY B 1 569 ? 18.578 28.234 -20.359 1 92.31 569 GLY B CA 1
ATOM 12864 C C . GLY B 1 569 ? 18.172 26.875 -19.828 1 92.31 569 GLY B C 1
ATOM 12865 O O . GLY B 1 569 ? 19.031 26.016 -19.594 1 92.31 569 GLY B O 1
ATOM 12866 N N . LEU B 1 570 ? 16.844 26.75 -19.578 1 94.38 570 LEU B N 1
ATOM 12867 C CA . LEU B 1 570 ? 16.312 25.484 -19.109 1 94.38 570 LEU B CA 1
ATOM 12868 C C . LEU B 1 570 ? 14.984 25.172 -19.797 1 94.38 570 LEU B C 1
ATOM 12870 O O . LEU B 1 570 ? 14.117 26.047 -19.906 1 94.38 570 LEU B O 1
ATOM 12874 N N . LEU B 1 571 ? 14.898 24.031 -20.391 1 95.69 571 LEU B N 1
ATOM 12875 C CA . LEU B 1 571 ? 13.648 23.469 -20.906 1 95.69 571 LEU B CA 1
ATOM 12876 C C . LEU B 1 571 ? 13.297 22.172 -20.203 1 95.69 571 LEU B C 1
ATOM 12878 O O . LEU B 1 571 ? 14.133 21.266 -20.109 1 95.69 571 LEU B O 1
ATOM 12882 N N . VAL B 1 572 ? 12.039 22.078 -19.719 1 95.56 572 VAL B N 1
ATOM 12883 C CA . VAL B 1 572 ? 11.656 20.891 -18.969 1 95.56 572 VAL B CA 1
ATOM 12884 C C . VAL B 1 572 ? 10.297 20.391 -19.453 1 95.56 572 VAL B C 1
ATOM 12886 O O . VAL B 1 572 ? 9.336 21.156 -19.516 1 95.56 572 VAL B O 1
ATOM 12889 N N . TYR B 1 573 ? 10.227 19.172 -19.844 1 95.88 573 TYR B N 1
ATOM 12890 C CA . TYR B 1 573 ? 8.977 18.484 -20.141 1 95.88 573 TYR B CA 1
ATOM 12891 C C . TYR B 1 573 ? 8.586 17.562 -18.984 1 95.88 573 TYR B C 1
ATOM 12893 O O . TYR B 1 573 ? 9.422 16.844 -18.438 1 95.88 573 TYR B O 1
ATOM 12901 N N . GLN B 1 574 ? 7.297 17.625 -18.562 1 94 574 GLN B N 1
ATOM 12902 C CA . GLN B 1 574 ? 6.852 16.812 -17.438 1 94 574 GLN B CA 1
ATOM 12903 C C . GLN B 1 574 ? 5.52 16.125 -17.75 1 94 574 GLN B C 1
ATOM 12905 O O . GLN B 1 574 ? 4.664 16.719 -18.422 1 94 574 GLN B O 1
ATOM 12910 N N . ARG B 1 575 ? 5.336 14.938 -17.219 1 94.94 575 ARG B N 1
ATOM 12911 C CA . ARG B 1 575 ? 4.102 14.164 -17.312 1 94.94 575 ARG B CA 1
ATOM 12912 C C . ARG B 1 575 ? 3.826 13.43 -16 1 94.94 575 ARG B C 1
ATOM 12914 O O . ARG B 1 575 ? 4.738 12.852 -15.398 1 94.94 575 ARG B O 1
ATOM 12921 N N . ARG B 1 576 ? 2.523 13.477 -15.539 1 93.88 576 ARG B N 1
ATOM 12922 C CA . ARG B 1 576 ? 2.125 12.844 -14.289 1 93.88 576 ARG B CA 1
ATOM 12923 C C . ARG B 1 576 ? 0.815 12.078 -14.453 1 93.88 576 ARG B C 1
ATOM 12925 O O . ARG B 1 576 ? -0.108 12.555 -15.117 1 93.88 576 ARG B O 1
ATOM 12932 N N . GLU B 1 577 ? 0.768 10.867 -13.938 1 94.38 577 GLU B N 1
ATOM 12933 C CA . GLU B 1 577 ? -0.435 10.047 -13.922 1 94.38 577 GLU B CA 1
ATOM 12934 C C . GLU B 1 577 ? -0.717 9.508 -12.516 1 94.38 577 GLU B C 1
ATOM 12936 O O . GLU B 1 577 ? 0.185 9 -11.852 1 94.38 577 GLU B O 1
ATOM 12941 N N . LYS B 1 578 ? -1.956 9.664 -12.023 1 93.44 578 LYS B N 1
ATOM 12942 C CA . LYS B 1 578 ? -2.371 9.195 -10.711 1 93.44 578 LYS B CA 1
ATOM 12943 C C . LYS B 1 578 ? -3.598 8.289 -10.812 1 93.44 578 LYS B C 1
ATOM 12945 O O . LYS B 1 578 ? -4.523 8.578 -11.57 1 93.44 578 LYS B O 1
ATOM 12950 N N . ARG B 1 579 ? -3.596 7.188 -10.133 1 93.25 579 ARG B N 1
ATOM 12951 C CA . ARG B 1 579 ? -4.727 6.273 -10.008 1 93.25 579 ARG B CA 1
ATOM 12952 C C . ARG B 1 579 ? -5.133 6.102 -8.547 1 93.25 579 ARG B C 1
ATOM 12954 O O . ARG B 1 579 ? -4.277 6.066 -7.66 1 93.25 579 ARG B O 1
ATOM 12961 N N . VAL B 1 580 ? -6.441 5.949 -8.344 1 92.5 580 VAL B N 1
ATOM 12962 C CA . VAL B 1 580 ? -6.938 5.855 -6.973 1 92.5 580 VAL B CA 1
ATOM 12963 C C . VAL B 1 580 ? -7.859 4.645 -6.84 1 92.5 580 VAL B C 1
ATOM 12965 O O . VAL B 1 580 ? -8.523 4.25 -7.801 1 92.5 580 VAL B O 1
ATOM 12968 N N . SER B 1 581 ? -7.91 4.047 -5.66 1 91.94 581 SER B N 1
ATOM 12969 C CA . SER B 1 581 ? -8.758 2.893 -5.402 1 91.94 581 SER B CA 1
ATOM 12970 C C . SER B 1 581 ? -10.172 3.32 -5 1 91.94 581 SER B C 1
ATOM 12972 O O . SER B 1 581 ? -11.141 2.602 -5.25 1 91.94 581 SER B O 1
ATOM 12974 N N . ASN B 1 582 ? -10.328 4.43 -4.281 1 89.44 582 ASN B N 1
ATOM 12975 C CA . ASN B 1 582 ? -11.625 4.922 -3.836 1 89.44 582 ASN B CA 1
ATOM 12976 C C . ASN B 1 582 ? -12.352 5.672 -4.949 1 89.44 582 ASN B C 1
ATOM 12978 O O . ASN B 1 582 ? -12.117 6.867 -5.156 1 89.44 582 ASN B O 1
ATOM 12982 N N . ILE B 1 583 ? -13.312 5.027 -5.512 1 90.06 583 ILE B N 1
ATOM 12983 C CA . ILE B 1 583 ? -13.969 5.598 -6.684 1 90.06 583 ILE B CA 1
ATOM 12984 C C . ILE B 1 583 ? -15.422 5.918 -6.355 1 90.06 583 ILE B C 1
ATOM 12986 O O . ILE B 1 583 ? -16.25 6.062 -7.254 1 90.06 583 ILE B O 1
ATOM 12990 N N . LYS B 1 584 ? -15.766 5.926 -5.102 1 86.75 584 LYS B N 1
ATOM 12991 C CA . LYS B 1 584 ? -17.141 6.219 -4.711 1 86.75 584 LYS B CA 1
ATOM 12992 C C . LYS B 1 584 ? -17.391 7.727 -4.676 1 86.75 584 LYS B C 1
ATOM 12994 O O . LYS B 1 584 ? -16.516 8.5 -4.281 1 86.75 584 LYS B O 1
ATOM 12999 N N . ASP B 1 585 ? -18.5 8.047 -5.094 1 78.94 585 ASP B N 1
ATOM 13000 C CA . ASP B 1 585 ? -18.891 9.445 -5.031 1 78.94 585 ASP B CA 1
ATOM 13001 C C . ASP B 1 585 ? -19.562 9.773 -3.693 1 78.94 585 ASP B C 1
ATOM 13003 O O . ASP B 1 585 ? -19.516 8.961 -2.764 1 78.94 585 ASP B O 1
ATOM 13007 N N . ASP B 1 586 ? -20.047 10.992 -3.547 1 67.81 586 ASP B N 1
ATOM 13008 C CA . ASP B 1 586 ? -20.641 11.469 -2.303 1 67.81 586 ASP B CA 1
ATOM 13009 C C . ASP B 1 586 ? -21.891 10.664 -1.938 1 67.81 586 ASP B C 1
ATOM 13011 O O . ASP B 1 586 ? -22.25 10.57 -0.765 1 67.81 586 ASP B O 1
ATOM 13015 N N . SER B 1 587 ? -22.5 10.016 -3.004 1 68.5 587 SER B N 1
ATOM 13016 C CA . SER B 1 587 ? -23.672 9.172 -2.758 1 68.5 587 SER B CA 1
ATOM 13017 C C . SER B 1 587 ? -23.266 7.719 -2.527 1 68.5 587 SER B C 1
ATOM 13019 O O . SER B 1 587 ? -24.109 6.824 -2.559 1 68.5 587 SER B O 1
ATOM 13021 N N . GLN B 1 588 ? -21.938 7.484 -2.428 1 73.75 588 GLN B N 1
ATOM 13022 C CA . GLN B 1 588 ? -21.375 6.172 -2.145 1 73.75 588 GLN B CA 1
ATOM 13023 C C . GLN B 1 588 ? -21.609 5.207 -3.305 1 73.75 588 GLN B C 1
ATOM 13025 O O . GLN B 1 588 ? -21.844 4.016 -3.09 1 73.75 588 GLN B O 1
ATOM 13030 N N . LYS B 1 589 ? -21.797 5.734 -4.48 1 80.31 589 LYS B N 1
ATOM 13031 C CA . LYS B 1 589 ? -21.875 4.918 -5.691 1 80.31 589 LYS B CA 1
ATOM 13032 C C . LYS B 1 589 ? -20.578 4.988 -6.488 1 80.31 589 LYS B C 1
ATOM 13034 O O . LYS B 1 589 ? -19.875 5.996 -6.449 1 80.31 589 LYS B O 1
ATOM 13039 N N . ASP B 1 590 ? -20.312 3.941 -7.188 1 83.44 590 ASP B N 1
ATOM 13040 C CA . ASP B 1 590 ? -19.109 3.939 -8.031 1 83.44 590 ASP B CA 1
ATOM 13041 C C . ASP B 1 590 ? -19.219 5 -9.125 1 83.44 590 ASP B C 1
ATOM 13043 O O . ASP B 1 590 ? -20.266 5.176 -9.734 1 83.44 590 ASP B O 1
ATOM 13047 N N . ASN B 1 591 ? -18.141 5.719 -9.234 1 86.19 591 ASN B N 1
ATOM 13048 C CA . ASN B 1 591 ? -18.078 6.789 -10.227 1 86.19 591 ASN B CA 1
ATOM 13049 C C . ASN B 1 591 ? -17.047 6.488 -11.312 1 86.19 591 ASN B C 1
ATOM 13051 O O . ASN B 1 591 ? -15.875 6.293 -11.016 1 86.19 591 ASN B O 1
ATOM 13055 N N . LEU B 1 592 ? -17.5 6.469 -12.555 1 87.75 592 LEU B N 1
ATOM 13056 C CA . LEU B 1 592 ? -16.641 6.145 -13.68 1 87.75 592 LEU B CA 1
ATOM 13057 C C . LEU B 1 592 ? -15.516 7.164 -13.82 1 87.75 592 LEU B C 1
ATOM 13059 O O . LEU B 1 592 ? -14.367 6.801 -14.078 1 87.75 592 LEU B O 1
ATOM 13063 N N . GLN B 1 593 ? -15.828 8.398 -13.656 1 87.38 593 GLN B N 1
ATOM 13064 C CA . GLN B 1 593 ? -14.828 9.445 -13.859 1 87.38 593 GLN B CA 1
ATOM 13065 C C . GLN B 1 593 ? -13.719 9.352 -12.82 1 87.38 593 GLN B C 1
ATOM 13067 O O . GLN B 1 593 ? -12.547 9.594 -13.133 1 87.38 593 GLN B O 1
ATOM 13072 N N . LYS B 1 594 ? -14.125 9 -11.648 1 88.06 594 LYS B N 1
ATOM 13073 C CA . LYS B 1 594 ? -13.125 8.859 -10.586 1 88.06 594 LYS B CA 1
ATOM 13074 C C . LYS B 1 594 ? -12.266 7.625 -10.805 1 88.06 594 LYS B C 1
ATOM 13076 O O . LYS B 1 594 ? -11.125 7.562 -10.328 1 88.06 594 LYS B O 1
ATOM 13081 N N . SER B 1 595 ? -12.828 6.656 -11.5 1 91.19 595 SER B N 1
ATOM 13082 C CA . SER B 1 595 ? -12.109 5.406 -11.727 1 91.19 595 SER B CA 1
ATOM 13083 C C . SER B 1 595 ? -11.039 5.566 -12.797 1 91.19 595 SER B C 1
ATOM 13085 O O . SER B 1 595 ? -10.133 4.742 -12.906 1 91.19 595 SER B O 1
ATOM 13087 N N . LEU B 1 596 ? -11.055 6.605 -13.594 1 91.31 596 LEU B N 1
ATOM 13088 C CA . LEU B 1 596 ? -10.086 6.84 -14.656 1 91.31 596 LEU B CA 1
ATOM 13089 C C . LEU B 1 596 ? -8.812 7.465 -14.109 1 91.31 596 LEU B C 1
ATOM 13091 O O . LEU B 1 596 ? -8.852 8.195 -13.117 1 91.31 596 LEU B O 1
ATOM 13095 N N . PRO B 1 597 ? -7.711 7.258 -14.781 1 91 597 PRO B N 1
ATOM 13096 C CA . PRO B 1 597 ? -6.469 7.891 -14.328 1 91 597 PRO B CA 1
ATOM 13097 C C . PRO B 1 597 ? -6.492 9.406 -14.484 1 91 597 PRO B C 1
ATOM 13099 O O . PRO B 1 597 ? -7.027 9.93 -15.461 1 91 597 PRO B O 1
ATOM 13102 N N . TYR B 1 598 ? -5.918 10.141 -13.492 1 91.81 598 TYR B N 1
ATOM 13103 C CA . TYR B 1 598 ? -5.691 11.578 -13.562 1 91.81 598 TYR B CA 1
ATOM 13104 C C . TYR B 1 598 ? -4.387 11.891 -14.289 1 91.81 598 TYR B C 1
ATOM 13106 O O . TYR B 1 598 ? -3.332 11.359 -13.938 1 91.81 598 TYR B O 1
ATOM 13114 N N . ARG B 1 599 ? -4.457 12.781 -15.32 1 92.31 599 ARG B N 1
ATOM 13115 C CA . ARG B 1 599 ? -3.256 13.016 -16.109 1 92.31 599 ARG B CA 1
ATOM 13116 C C . ARG B 1 599 ? -3.01 14.508 -16.312 1 92.31 599 ARG B C 1
ATOM 13118 O O . ARG B 1 599 ? -3.955 15.281 -16.453 1 92.31 599 ARG B O 1
ATOM 13125 N N . ASN B 1 600 ? -1.748 14.883 -16.188 1 91.94 600 ASN B N 1
ATOM 13126 C CA . ASN B 1 600 ? -1.247 16.219 -16.469 1 91.94 600 ASN B CA 1
ATOM 13127 C C . ASN B 1 600 ? 0.083 16.172 -17.219 1 91.94 600 ASN B C 1
ATOM 13129 O O . ASN B 1 600 ? 0.892 15.273 -17 1 91.94 600 ASN B O 1
ATOM 13133 N N . GLN B 1 601 ? 0.256 17.109 -18.141 1 93.56 601 GLN B N 1
ATOM 13134 C CA . GLN B 1 601 ? 1.534 17.25 -18.844 1 93.56 601 GLN B CA 1
ATOM 13135 C C . GLN B 1 601 ? 1.857 18.719 -19.125 1 93.56 601 GLN B C 1
ATOM 13137 O O . GLN B 1 601 ? 0.976 19.578 -19.062 1 93.56 601 GLN B O 1
ATOM 13142 N N . GLY B 1 602 ? 3.143 19.031 -19.312 1 92.25 602 GLY B N 1
ATOM 13143 C CA . GLY B 1 602 ? 3.506 20.406 -19.562 1 92.25 602 GLY B CA 1
ATOM 13144 C C . GLY B 1 602 ? 4.934 20.578 -20.062 1 92.25 602 GLY B C 1
ATOM 13145 O O . GLY B 1 602 ? 5.754 19.656 -19.906 1 92.25 602 GLY B O 1
ATOM 13146 N N . LEU B 1 603 ? 5.152 21.641 -20.734 1 94.62 603 LEU B N 1
ATOM 13147 C CA . LEU B 1 603 ? 6.465 22.109 -21.156 1 94.62 603 LEU B CA 1
ATOM 13148 C C . LEU B 1 603 ? 6.785 23.469 -20.547 1 94.62 603 LEU B C 1
ATOM 13150 O O . LEU B 1 603 ? 6.016 24.422 -20.719 1 94.62 603 LEU B O 1
ATOM 13154 N N . SER B 1 604 ? 7.836 23.531 -19.812 1 93.62 604 SER B N 1
ATOM 13155 C CA . SER B 1 604 ? 8.234 24.781 -19.156 1 93.62 604 SER B CA 1
ATOM 13156 C C . SER B 1 604 ? 9.656 25.172 -19.547 1 93.62 604 SER B C 1
ATOM 13158 O O . SER B 1 604 ? 10.461 24.328 -19.922 1 93.62 604 SER B O 1
ATOM 13160 N N . GLY B 1 605 ? 9.898 26.453 -19.406 1 94 605 GLY B N 1
ATOM 13161 C CA . GLY B 1 605 ? 11.227 26.953 -19.75 1 94 605 GLY B CA 1
ATOM 13162 C C . GLY B 1 605 ? 11.625 28.172 -18.922 1 94 605 GLY B C 1
ATOM 13163 O O . GLY B 1 605 ? 10.766 28.922 -18.469 1 94 605 GLY B O 1
ATOM 13164 N N . ARG B 1 606 ? 12.914 28.375 -18.719 1 94 606 ARG B N 1
ATOM 13165 C CA . ARG B 1 606 ? 13.5 29.516 -18.031 1 94 606 ARG B CA 1
ATOM 13166 C C . ARG B 1 606 ? 14.742 30.016 -18.766 1 94 606 ARG B C 1
ATOM 13168 O O . ARG B 1 606 ? 15.625 29.219 -19.109 1 94 606 ARG B O 1
ATOM 13175 N N . PHE B 1 607 ? 14.828 31.281 -19.016 1 93.81 607 PHE B N 1
ATOM 13176 C CA . PHE B 1 607 ? 15.969 31.922 -19.656 1 93.81 607 PHE B CA 1
ATOM 13177 C C . PHE B 1 607 ? 16.469 33.094 -18.828 1 93.81 607 PHE B C 1
ATOM 13179 O O . PHE B 1 607 ? 15.688 34 -18.469 1 93.81 607 PHE B O 1
ATOM 13186 N N . THR B 1 608 ? 17.719 33.062 -18.516 1 92.62 608 THR B N 1
ATOM 13187 C CA . THR B 1 608 ? 18.281 34.156 -17.703 1 92.62 608 THR B CA 1
ATOM 13188 C C . THR B 1 608 ? 19.469 34.812 -18.438 1 92.62 608 THR B C 1
ATOM 13190 O O . THR B 1 608 ? 20.188 34.125 -19.172 1 92.62 608 THR B O 1
ATOM 13193 N N . TYR B 1 609 ? 19.609 36.062 -18.266 1 93.69 609 TYR B N 1
ATOM 13194 C CA . TYR B 1 609 ? 20.719 36.875 -18.797 1 93.69 609 TYR B CA 1
ATOM 13195 C C . TYR B 1 609 ? 21.25 37.844 -17.734 1 93.69 609 TYR B C 1
ATOM 13197 O O . TYR B 1 609 ? 20.469 38.5 -17.047 1 93.69 609 TYR B O 1
ATOM 13205 N N . ALA B 1 610 ? 22.531 37.875 -17.562 1 94 610 ALA B N 1
ATOM 13206 C CA . ALA B 1 610 ? 23.172 38.812 -16.656 1 94 610 ALA B CA 1
ATOM 13207 C C . ALA B 1 610 ? 24.359 39.5 -17.328 1 94 610 ALA B C 1
ATOM 13209 O O . ALA B 1 610 ? 25.125 38.844 -18.047 1 94 610 ALA B O 1
ATOM 13210 N N . PHE B 1 611 ? 24.453 40.812 -17.109 1 93.88 611 PHE B N 1
ATOM 13211 C CA . PHE B 1 611 ? 25.578 41.562 -17.641 1 93.88 611 PHE B CA 1
ATOM 13212 C C . PHE B 1 611 ? 26.406 42.156 -16.5 1 93.88 611 PHE B C 1
ATOM 13214 O O . PHE B 1 611 ? 25.906 43 -15.742 1 93.88 611 PHE B O 1
ATOM 13221 N N . ASN B 1 612 ? 27.656 41.781 -16.406 1 90.69 612 ASN B N 1
ATOM 13222 C CA . ASN B 1 612 ? 28.656 42.281 -15.453 1 90.69 612 ASN B CA 1
ATOM 13223 C C . ASN B 1 612 ? 28.125 42.219 -14.016 1 90.69 612 ASN B C 1
ATOM 13225 O O . ASN B 1 612 ? 28.406 43.094 -13.211 1 90.69 612 ASN B O 1
ATOM 13229 N N . ASN B 1 613 ? 27.234 41.344 -13.711 1 87.56 613 ASN B N 1
ATOM 13230 C CA . ASN B 1 613 ? 26.641 41.156 -12.398 1 87.56 613 ASN B CA 1
ATOM 13231 C C . ASN B 1 613 ? 25.938 42.406 -11.914 1 87.56 613 ASN B C 1
ATOM 13233 O O . ASN B 1 613 ? 25.906 42.688 -10.719 1 87.56 613 ASN B O 1
ATOM 13237 N N . ARG B 1 614 ? 25.547 43.281 -12.781 1 92.5 614 ARG B N 1
ATOM 13238 C CA . ARG B 1 614 ? 24.844 44.531 -12.477 1 92.5 614 ARG B CA 1
ATOM 13239 C C . ARG B 1 614 ? 23.406 44.5 -12.969 1 92.5 614 ARG B C 1
ATOM 13241 O O . ARG B 1 614 ? 22.484 44.812 -12.227 1 92.5 614 ARG B O 1
ATOM 13248 N N . TYR B 1 615 ? 23.25 44.031 -14.258 1 95.06 615 TYR B N 1
ATOM 13249 C CA . TYR B 1 615 ? 21.922 43.969 -14.867 1 95.06 615 TYR B CA 1
ATOM 13250 C C . TYR B 1 615 ? 21.516 42.5 -15.109 1 95.06 615 TYR B C 1
ATOM 13252 O O . TYR B 1 615 ? 22.281 41.719 -15.68 1 95.06 615 TYR B O 1
ATOM 13260 N N . MET B 1 616 ? 20.422 42.25 -14.617 1 95.38 616 MET B N 1
ATOM 13261 C CA . MET B 1 616 ? 19.922 40.875 -14.734 1 95.38 616 MET B CA 1
ATOM 13262 C C . MET B 1 616 ? 18.516 40.844 -15.32 1 95.38 616 MET B C 1
ATOM 13264 O O . MET B 1 616 ? 17.719 41.75 -15.055 1 95.38 616 MET B O 1
ATOM 13268 N N . ALA B 1 617 ? 18.219 39.844 -16.141 1 94.81 617 ALA B N 1
ATOM 13269 C CA . ALA B 1 617 ? 16.891 39.594 -16.703 1 94.81 617 ALA B CA 1
ATOM 13270 C C . ALA B 1 617 ? 16.562 38.094 -16.734 1 94.81 617 ALA B C 1
ATOM 13272 O O . ALA B 1 617 ? 17.453 37.281 -16.938 1 94.81 617 ALA B O 1
ATOM 13273 N N . GLU B 1 618 ? 15.305 37.812 -16.453 1 93.69 618 GLU B N 1
ATOM 13274 C CA . GLU B 1 618 ? 14.828 36.438 -16.469 1 93.69 618 GLU B CA 1
ATOM 13275 C C . GLU B 1 618 ? 13.477 36.344 -17.172 1 93.69 618 GLU B C 1
ATOM 13277 O O . GLU B 1 618 ? 12.602 37.188 -16.984 1 93.69 618 GLU B O 1
ATOM 13282 N N . PHE B 1 619 ? 13.422 35.344 -18.062 1 94.56 619 PHE B N 1
ATOM 13283 C CA . PHE B 1 619 ? 12.172 35.031 -18.734 1 94.56 619 PHE B CA 1
ATOM 13284 C C . PHE B 1 619 ? 11.789 33.562 -18.516 1 94.56 619 PHE B C 1
ATOM 13286 O O . PHE B 1 619 ? 12.602 32.688 -18.766 1 94.56 619 PHE B O 1
ATOM 13293 N N . ASN B 1 620 ? 10.586 33.375 -18.016 1 93.06 620 ASN B N 1
ATOM 13294 C CA . ASN B 1 620 ? 10.07 32.031 -17.797 1 93.06 620 ASN B CA 1
ATOM 13295 C C . ASN B 1 620 ? 8.711 31.844 -18.453 1 93.06 620 ASN B C 1
ATOM 13297 O O . ASN B 1 620 ? 7.996 32.812 -18.719 1 93.06 620 ASN B O 1
ATOM 13301 N N . PHE B 1 621 ? 8.383 30.547 -18.719 1 93.12 621 PHE B N 1
ATOM 13302 C CA . PHE B 1 621 ? 7.035 30.25 -19.172 1 93.12 621 PHE B CA 1
ATOM 13303 C C . PHE B 1 621 ? 6.637 28.828 -18.812 1 93.12 621 PHE B C 1
ATOM 13305 O O . PHE B 1 621 ? 7.5 27.953 -18.625 1 93.12 621 PHE B O 1
ATOM 13312 N N . GLY B 1 622 ? 5.371 28.609 -18.594 1 92.44 622 GLY B N 1
ATOM 13313 C CA . GLY B 1 622 ? 4.762 27.297 -18.469 1 92.44 622 GLY B CA 1
ATOM 13314 C C . GLY B 1 622 ? 3.635 27.062 -19.453 1 92.44 622 GLY B C 1
ATOM 13315 O O . GLY B 1 622 ? 2.762 27.922 -19.609 1 92.44 622 GLY B O 1
ATOM 13316 N N . TYR B 1 623 ? 3.801 26.047 -20.234 1 94.31 623 TYR B N 1
ATOM 13317 C CA . TYR B 1 623 ? 2.74 25.547 -21.109 1 94.31 623 TYR B CA 1
ATOM 13318 C C . TYR B 1 623 ? 2.184 24.234 -20.578 1 94.31 623 TYR B C 1
ATOM 13320 O O . TYR B 1 623 ? 2.719 23.156 -20.875 1 94.31 623 TYR B O 1
ATOM 13328 N N . ASN B 1 624 ? 1.026 24.391 -19.938 1 93.19 624 ASN B N 1
ATOM 13329 C CA . ASN B 1 624 ? 0.509 23.25 -19.172 1 93.19 624 ASN B CA 1
ATOM 13330 C C . ASN B 1 624 ? -0.786 22.719 -19.766 1 93.19 624 ASN B C 1
ATOM 13332 O O . ASN B 1 624 ? -1.605 23.484 -20.281 1 93.19 624 ASN B O 1
ATOM 13336 N N . GLY B 1 625 ? -0.924 21.391 -19.703 1 93.31 625 GLY B N 1
ATOM 13337 C CA . GLY B 1 625 ? -2.141 20.719 -20.141 1 93.31 625 GLY B CA 1
ATOM 13338 C C . GLY B 1 625 ? -2.83 19.953 -19.031 1 93.31 625 GLY B C 1
ATOM 13339 O O . GLY B 1 625 ? -2.17 19.344 -18.188 1 93.31 625 GLY B O 1
ATOM 13340 N N . SER B 1 626 ? -4.238 20.094 -19.016 1 91.62 626 SER B N 1
ATOM 13341 C CA . SER B 1 626 ? -5.062 19.391 -18.031 1 91.62 626 SER B CA 1
ATOM 13342 C C . SER B 1 626 ? -6.207 18.641 -18.703 1 91.62 626 SER B C 1
ATOM 13344 O O . SER B 1 626 ? -6.816 19.141 -19.656 1 91.62 626 SER B O 1
ATOM 13346 N N . GLU B 1 627 ? -6.457 17.516 -18.219 1 89.94 627 GLU B N 1
ATOM 13347 C CA . GLU B 1 627 ? -7.543 16.719 -18.766 1 89.94 627 GLU B CA 1
ATOM 13348 C C . GLU B 1 627 ? -8.906 17.266 -18.359 1 89.94 627 GLU B C 1
ATOM 13350 O O . GLU B 1 627 ? -9.93 16.922 -18.938 1 89.94 627 GLU B O 1
ATOM 13355 N N . ARG B 1 628 ? -9.008 18.109 -17.453 1 88.81 628 ARG B N 1
ATOM 13356 C CA . ARG B 1 628 ? -10.258 18.609 -16.875 1 88.81 628 ARG B CA 1
ATOM 13357 C C . ARG B 1 628 ? -10.977 19.531 -17.844 1 88.81 628 ARG B C 1
ATOM 13359 O O . ARG B 1 628 ? -12.18 19.766 -17.719 1 88.81 628 ARG B O 1
ATOM 13366 N N . PHE B 1 629 ? -10.242 20 -18.797 1 92.38 629 PHE B N 1
ATOM 13367 C CA . PHE B 1 629 ? -10.805 21.016 -19.688 1 92.38 629 PHE B CA 1
ATOM 13368 C C . PHE B 1 629 ? -11.07 20.438 -21.062 1 92.38 629 PHE B C 1
ATOM 13370 O O . PHE B 1 629 ? -10.406 19.484 -21.484 1 92.38 629 PHE B O 1
ATOM 13377 N N . TYR B 1 630 ? -12.055 21.062 -21.719 1 93.5 630 TYR B N 1
ATOM 13378 C CA . 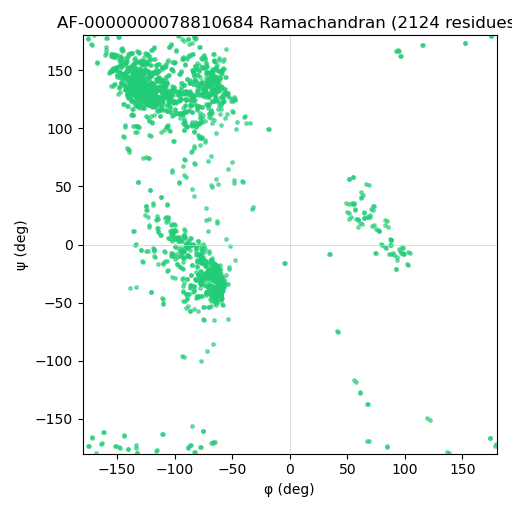TYR B 1 630 ? -12.383 20.672 -23.078 1 93.5 630 TYR B CA 1
ATOM 13379 C C . TYR B 1 630 ? -11.195 20.891 -24.016 1 93.5 630 TYR B C 1
ATOM 13381 O O . TYR B 1 630 ? -10.281 21.656 -23.688 1 93.5 630 TYR B O 1
ATOM 13389 N N . ARG B 1 631 ? -11.164 20.297 -25.094 1 91.31 631 ARG B N 1
ATOM 13390 C CA . ARG B 1 631 ? -10.039 20.266 -26.016 1 91.31 631 ARG B CA 1
ATOM 13391 C C . ARG B 1 631 ? -9.602 21.672 -26.391 1 91.31 631 ARG B C 1
ATOM 13393 O O . ARG B 1 631 ? -8.414 21.922 -26.578 1 91.31 631 ARG B O 1
ATOM 13400 N N . SER B 1 632 ? -10.516 22.609 -26.484 1 90.69 632 SER B N 1
ATOM 13401 C CA . SER B 1 632 ? -10.188 23.969 -26.891 1 90.69 632 SER B CA 1
ATOM 13402 C C . SER B 1 632 ? -9.508 24.734 -25.75 1 90.69 632 SER B C 1
ATOM 13404 O O . SER B 1 632 ? -8.781 25.703 -26 1 90.69 632 SER B O 1
ATOM 13406 N N . GLU B 1 633 ? -9.734 24.359 -24.516 1 92.44 633 GLU B N 1
ATOM 13407 C CA . GLU B 1 633 ? -9.211 25.062 -23.344 1 92.44 633 GLU B CA 1
ATOM 13408 C C . GLU B 1 633 ? -8.211 24.203 -22.578 1 92.44 633 GLU B C 1
ATOM 13410 O O . GLU B 1 633 ? -7.785 24.562 -21.484 1 92.44 633 GLU B O 1
ATOM 13415 N N . ARG B 1 634 ? -7.809 23.141 -23.141 1 92.62 634 ARG B N 1
ATOM 13416 C CA . ARG B 1 634 ? -7.031 22.125 -22.438 1 92.62 634 ARG B CA 1
ATOM 13417 C C . ARG B 1 634 ? -5.641 22.641 -22.094 1 92.62 634 ARG B C 1
ATOM 13419 O O . ARG B 1 634 ? -5.109 22.344 -21.031 1 92.62 634 ARG B O 1
ATOM 13426 N N . TYR B 1 635 ? -5.066 23.438 -22.969 1 93.81 635 TYR B N 1
ATOM 13427 C CA . TYR B 1 635 ? -3.703 23.906 -22.75 1 93.81 635 TYR B CA 1
ATOM 13428 C C . TYR B 1 635 ? -3.691 25.406 -22.422 1 93.81 635 TYR B C 1
ATOM 13430 O O . TYR B 1 635 ? -4.469 26.172 -22.984 1 93.81 635 TYR B O 1
ATOM 13438 N N . GLY B 1 636 ? -2.885 25.812 -21.406 1 92.69 636 GLY B N 1
ATOM 13439 C CA . GLY B 1 636 ? -2.682 27.203 -21.016 1 92.69 636 GLY B CA 1
ATOM 13440 C C . GLY B 1 636 ? -1.229 27.641 -21.094 1 92.69 636 GLY B C 1
ATOM 13441 O O . GLY B 1 636 ? -0.33 26.859 -20.766 1 92.69 636 GLY B O 1
ATOM 13442 N N . PHE B 1 637 ? -1.023 28.828 -21.562 1 93.81 637 PHE B N 1
ATOM 13443 C CA . PHE B 1 637 ? 0.305 29.422 -21.625 1 93.81 637 PHE B CA 1
ATOM 13444 C C . PHE B 1 637 ? 0.463 30.5 -20.562 1 93.81 637 PHE B C 1
ATOM 13446 O O . PHE B 1 637 ? -0.311 31.453 -20.516 1 93.81 637 PHE B O 1
ATOM 13453 N N . PHE B 1 638 ? 1.492 30.438 -19.766 1 94.31 638 PHE B N 1
ATOM 13454 C CA . PHE B 1 638 ? 1.667 31.312 -18.609 1 94.31 638 PHE B CA 1
ATOM 13455 C C . PHE B 1 638 ? 3.088 31.859 -18.562 1 94.31 638 PHE B C 1
ATOM 13457 O O . PHE B 1 638 ? 3.967 31.266 -17.938 1 94.31 638 PHE B O 1
ATOM 13464 N N . PRO B 1 639 ? 3.346 32.969 -19.016 1 94.56 639 PRO B N 1
ATOM 13465 C CA . PRO B 1 639 ? 4.672 33.594 -19.047 1 94.56 639 PRO B CA 1
ATOM 13466 C C . PRO B 1 639 ? 4.941 34.438 -17.812 1 94.56 639 PRO B C 1
ATOM 13468 O O . PRO B 1 639 ? 4.004 34.906 -17.156 1 94.56 639 PRO B O 1
ATOM 13471 N N . ALA B 1 640 ? 6.195 34.625 -17.453 1 94.94 640 ALA B N 1
ATOM 13472 C CA . ALA B 1 640 ? 6.652 35.5 -16.359 1 94.94 640 ALA B CA 1
ATOM 13473 C C . ALA B 1 640 ? 7.992 36.156 -16.719 1 94.94 640 ALA B C 1
ATOM 13475 O O . ALA B 1 640 ? 8.852 35.5 -17.344 1 94.94 640 ALA B O 1
ATOM 13476 N N . ILE B 1 641 ? 8.188 37.375 -16.344 1 95.81 641 ILE B N 1
ATOM 13477 C CA . ILE B 1 641 ? 9.414 38.125 -16.625 1 95.81 641 ILE B CA 1
ATOM 13478 C C . ILE B 1 641 ? 9.922 38.75 -15.328 1 95.81 641 ILE B C 1
ATOM 13480 O O . ILE B 1 641 ? 9.141 39.094 -14.445 1 95.81 641 ILE B O 1
ATOM 13484 N N . GLY B 1 642 ? 11.18 38.875 -15.211 1 95.5 642 GLY B N 1
ATOM 13485 C CA . GLY B 1 642 ? 11.828 39.531 -14.078 1 95.5 642 GLY B CA 1
ATOM 13486 C C . GLY B 1 642 ? 13.055 40.344 -14.477 1 95.5 642 GLY B C 1
ATOM 13487 O O . GLY B 1 642 ? 13.781 39.938 -15.391 1 95.5 642 GLY B O 1
ATOM 13488 N N . ILE B 1 643 ? 13.305 41.438 -13.781 1 96.25 643 ILE B N 1
ATOM 13489 C CA . ILE B 1 643 ? 14.492 42.281 -13.984 1 96.25 643 ILE B CA 1
ATOM 13490 C C . ILE B 1 643 ? 15.117 42.625 -12.641 1 96.25 643 ILE B C 1
ATOM 13492 O O . ILE B 1 643 ? 14.414 42.75 -11.633 1 96.25 643 ILE B O 1
ATOM 13496 N N . GLY B 1 644 ? 16.375 42.594 -12.625 1 95.5 644 GLY B N 1
ATOM 13497 C CA . GLY B 1 644 ? 17.141 42.969 -11.438 1 95.5 644 GLY B CA 1
ATOM 13498 C C . GLY B 1 644 ? 18.281 43.938 -11.727 1 95.5 644 GLY B C 1
ATOM 13499 O O . GLY B 1 644 ? 18.875 43.875 -12.805 1 95.5 644 GLY B O 1
ATOM 13500 N N . TYR B 1 645 ? 18.547 44.812 -10.742 1 96.06 645 TYR B N 1
ATOM 13501 C CA . TYR B 1 645 ? 19.609 45.812 -10.828 1 96.06 645 TYR B CA 1
ATOM 13502 C C . TYR B 1 645 ? 20.391 45.875 -9.523 1 96.06 645 TYR B C 1
ATOM 13504 O O . TYR B 1 645 ? 19.844 46.281 -8.492 1 96.06 645 TYR B O 1
ATOM 13512 N N . ASP B 1 646 ? 21.609 45.438 -9.641 1 95.12 646 ASP B N 1
ATOM 13513 C CA . ASP B 1 646 ? 22.484 45.562 -8.492 1 95.12 646 ASP B CA 1
ATOM 13514 C C . ASP B 1 646 ? 23.266 46.875 -8.547 1 95.12 646 ASP B C 1
ATOM 13516 O O . ASP B 1 646 ? 24.375 46.938 -9.078 1 95.12 646 ASP B O 1
ATOM 13520 N N . ILE B 1 647 ? 22.828 47.844 -7.863 1 94.94 647 ILE B N 1
ATOM 13521 C CA . ILE B 1 647 ? 23.359 49.188 -7.934 1 94.94 647 ILE B CA 1
ATOM 13522 C C . ILE B 1 647 ? 24.703 49.25 -7.223 1 94.94 647 ILE B C 1
ATOM 13524 O O . ILE B 1 647 ? 25.562 50.062 -7.59 1 94.94 647 ILE B O 1
ATOM 13528 N N . SER B 1 648 ? 24.906 48.469 -6.297 1 92.44 648 SER B N 1
ATOM 13529 C CA . SER B 1 648 ? 26.125 48.5 -5.512 1 92.44 648 SER B CA 1
ATOM 13530 C C . SER B 1 648 ? 27.344 48.094 -6.355 1 92.44 648 SER B C 1
ATOM 13532 O O . SER B 1 648 ? 28.484 48.375 -5.988 1 92.44 648 SER B O 1
ATOM 13534 N N . ASN B 1 649 ? 27.094 47.438 -7.426 1 91 649 ASN B N 1
ATOM 13535 C CA . ASN B 1 649 ? 28.203 47 -8.273 1 91 649 ASN B CA 1
ATOM 13536 C C . ASN B 1 649 ? 28.578 48.062 -9.297 1 91 649 ASN B C 1
ATOM 13538 O O . ASN B 1 649 ? 29.516 47.875 -10.078 1 91 649 ASN B O 1
ATOM 13542 N N . GLU B 1 650 ? 27.922 49.219 -9.258 1 93.69 650 GLU B N 1
ATOM 13543 C CA . GLU B 1 650 ? 28.297 50.344 -10.109 1 93.69 650 GLU B CA 1
ATOM 13544 C C . GLU B 1 650 ? 29.562 51.031 -9.578 1 93.69 650 GLU B C 1
ATOM 13546 O O . GLU B 1 650 ? 29.797 51.062 -8.375 1 93.69 650 GLU B O 1
ATOM 13551 N N . LYS B 1 651 ? 30.234 51.781 -10.492 1 91.12 651 LYS B N 1
ATOM 13552 C CA . LYS B 1 651 ? 31.469 52.469 -10.125 1 91.12 651 LYS B CA 1
ATOM 13553 C C . LYS B 1 651 ? 31.219 53.625 -9.188 1 91.12 651 LYS B C 1
ATOM 13555 O O . LYS B 1 651 ? 32 53.875 -8.273 1 91.12 651 LYS B O 1
ATOM 13560 N N . PHE B 1 652 ? 30.219 54.312 -9.344 1 92.88 652 PHE B N 1
ATOM 13561 C CA . PHE B 1 652 ? 29.938 55.469 -8.523 1 92.88 652 PHE B CA 1
ATOM 13562 C C . PHE B 1 652 ? 29.594 55.062 -7.098 1 92.88 652 PHE B C 1
ATOM 13564 O O . PHE B 1 652 ? 29.625 55.906 -6.184 1 92.88 652 PHE B O 1
ATOM 13571 N N . TRP B 1 653 ? 29.281 53.812 -6.84 1 92.94 653 TRP B N 1
ATOM 13572 C CA . TRP B 1 653 ? 28.828 53.312 -5.539 1 92.94 653 TRP B CA 1
ATOM 13573 C C . TRP B 1 653 ? 30.031 52.906 -4.672 1 92.94 653 TRP B C 1
ATOM 13575 O O . TRP B 1 653 ? 29.859 52.625 -3.482 1 92.94 653 TRP B O 1
ATOM 13585 N N . GLU B 1 654 ? 31.156 52.938 -5.027 1 89.56 654 GLU B N 1
ATOM 13586 C CA . GLU B 1 654 ? 32.344 52.406 -4.375 1 89.56 654 GLU B CA 1
ATOM 13587 C C . GLU B 1 654 ? 32.562 53.062 -3.01 1 89.56 654 GLU B C 1
ATOM 13589 O O . GLU B 1 654 ? 32.875 52.375 -2.035 1 89.56 654 GLU B O 1
ATOM 13594 N N . PRO B 1 655 ? 32.344 54.375 -2.877 1 89.5 655 PRO B N 1
ATOM 13595 C CA . PRO B 1 655 ? 32.562 54.969 -1.557 1 89.5 655 PRO B CA 1
ATOM 13596 C C . PRO B 1 655 ? 31.516 54.5 -0.529 1 89.5 655 PRO B C 1
ATOM 13598 O O . PRO B 1 655 ? 31.781 54.531 0.675 1 89.5 655 PRO B O 1
ATOM 13601 N N . LEU B 1 656 ? 30.375 54.062 -0.959 1 92.25 656 LEU B N 1
ATOM 13602 C CA . LEU B 1 656 ? 29.281 53.688 -0.071 1 92.25 656 LEU B CA 1
ATOM 13603 C C . LEU B 1 656 ? 29.344 52.188 0.26 1 92.25 656 LEU B C 1
ATOM 13605 O O . LEU B 1 656 ? 28.641 51.719 1.154 1 92.25 656 LEU B O 1
ATOM 13609 N N . LYS B 1 657 ? 30.172 51.469 -0.285 1 89.75 657 LYS B N 1
ATOM 13610 C CA . LYS B 1 657 ? 30.234 50 -0.167 1 89.75 657 LYS B CA 1
ATOM 13611 C C . LYS B 1 657 ? 30.578 49.594 1.255 1 89.75 657 LYS B C 1
ATOM 13613 O O . LYS B 1 657 ? 30.25 48.5 1.682 1 89.75 657 LYS B O 1
ATOM 13618 N N . LYS B 1 658 ? 31.234 50.406 2.004 1 87.06 658 LYS B N 1
ATOM 13619 C CA . LYS B 1 658 ? 31.594 50.062 3.377 1 87.06 658 LYS B CA 1
ATOM 13620 C C . LYS B 1 658 ? 30.359 50.062 4.281 1 87.06 658 LYS B C 1
ATOM 13622 O O . LYS B 1 658 ? 30.25 49.25 5.184 1 87.06 658 LYS B O 1
ATOM 13627 N N . VAL B 1 659 ? 29.422 50.969 4.039 1 90.94 659 VAL B N 1
ATOM 13628 C CA . VAL B 1 659 ? 28.219 51.094 4.848 1 90.94 659 VAL B CA 1
ATOM 13629 C C . VAL B 1 659 ? 27.094 50.25 4.23 1 90.94 659 VAL B C 1
ATOM 13631 O O . VAL B 1 659 ? 26.328 49.594 4.949 1 90.94 659 VAL B O 1
ATOM 13634 N N . LEU B 1 660 ? 27.047 50.312 2.871 1 93.5 660 LEU B N 1
ATOM 13635 C CA . LEU B 1 660 ? 26 49.656 2.127 1 93.5 660 LEU B CA 1
ATOM 13636 C C . LEU B 1 660 ? 26.578 48.75 1.044 1 93.5 660 LEU B C 1
ATOM 13638 O O . LEU B 1 660 ? 26.453 49.031 -0.148 1 93.5 660 LEU B O 1
ATOM 13642 N N . PRO B 1 661 ? 27.109 47.625 1.434 1 89.75 661 PRO B N 1
ATOM 13643 C CA . PRO B 1 661 ? 27.797 46.75 0.49 1 89.75 661 PRO B CA 1
ATOM 13644 C C . PRO B 1 661 ? 26.859 46.188 -0.583 1 89.75 661 PRO B C 1
ATOM 13646 O O . PRO B 1 661 ? 27.312 45.812 -1.666 1 89.75 661 PRO B O 1
ATOM 13649 N N . LYS B 1 662 ? 25.641 46.094 -0.209 1 91.75 662 LYS B N 1
ATOM 13650 C CA . LYS B 1 662 ? 24.719 45.531 -1.195 1 91.75 662 LYS B CA 1
ATOM 13651 C C . LYS B 1 662 ? 23.438 46.375 -1.283 1 91.75 662 LYS B C 1
ATOM 13653 O O . LYS B 1 662 ? 22.859 46.75 -0.26 1 91.75 662 LYS B O 1
ATOM 13658 N N . PHE B 1 663 ? 23.062 46.75 -2.418 1 94.75 663 PHE B N 1
ATOM 13659 C CA . PHE B 1 663 ? 21.797 47.406 -2.746 1 94.75 663 PHE B CA 1
ATOM 13660 C C . PHE B 1 663 ? 21.266 46.938 -4.086 1 94.75 663 PHE B C 1
ATOM 13662 O O . PHE B 1 663 ? 21.75 47.344 -5.141 1 94.75 663 PHE B O 1
ATOM 13669 N N . LYS B 1 664 ? 20.312 46.062 -4.027 1 94.94 664 LYS B N 1
ATOM 13670 C CA . LYS B 1 664 ? 19.781 45.438 -5.227 1 94.94 664 LYS B CA 1
ATOM 13671 C C . LYS B 1 664 ? 18.266 45.656 -5.328 1 94.94 664 LYS B C 1
ATOM 13673 O O . LYS B 1 664 ? 17.547 45.5 -4.34 1 94.94 664 LYS B O 1
ATOM 13678 N N . LEU B 1 665 ? 17.797 46.062 -6.496 1 96.31 665 LEU B N 1
ATOM 13679 C CA . LEU B 1 665 ? 16.375 46.188 -6.801 1 96.31 665 LEU B CA 1
ATOM 13680 C C . LEU B 1 665 ? 15.93 45.094 -7.75 1 96.31 665 LEU B C 1
ATOM 13682 O O . LEU B 1 665 ? 16.672 44.719 -8.664 1 96.31 665 LEU B O 1
ATOM 13686 N N . LYS B 1 666 ? 14.773 44.594 -7.445 1 95.31 666 LYS B N 1
ATOM 13687 C CA . LYS B 1 666 ? 14.227 43.531 -8.297 1 95.31 666 LYS B CA 1
ATOM 13688 C C . LYS B 1 666 ? 12.742 43.781 -8.594 1 95.31 666 LYS B C 1
ATOM 13690 O O . LYS B 1 666 ? 12.008 44.281 -7.734 1 95.31 666 LYS B O 1
ATOM 13695 N N . TYR B 1 667 ? 12.305 43.406 -9.727 1 96.44 667 TYR B N 1
ATOM 13696 C CA . TYR B 1 667 ? 10.906 43.469 -10.141 1 96.44 667 TYR B CA 1
ATOM 13697 C C . TYR B 1 667 ? 10.531 42.219 -10.961 1 96.44 667 TYR B C 1
ATOM 13699 O O . TYR B 1 667 ? 11.273 41.812 -11.859 1 96.44 667 TYR B O 1
ATOM 13707 N N . THR B 1 668 ? 9.469 41.594 -10.594 1 95.94 668 THR B N 1
ATOM 13708 C CA . THR B 1 668 ? 8.984 40.438 -11.367 1 95.94 668 THR B CA 1
ATOM 13709 C C . THR B 1 668 ? 7.492 40.594 -11.672 1 95.94 668 THR B C 1
ATOM 13711 O O . THR B 1 668 ? 6.746 41.188 -10.875 1 95.94 668 THR B O 1
ATOM 13714 N N . TYR B 1 669 ? 7.059 40.094 -12.82 1 96.12 669 TYR B N 1
ATOM 13715 C CA . TYR B 1 669 ? 5.668 40.031 -13.258 1 96.12 669 TYR B CA 1
ATOM 13716 C C . TYR B 1 669 ? 5.383 38.781 -14.062 1 96.12 669 TYR B C 1
ATOM 13718 O O . TYR B 1 669 ? 6.211 38.344 -14.875 1 96.12 669 TYR B O 1
ATOM 13726 N N . GLY B 1 670 ? 4.254 38.188 -13.758 1 94.44 670 GLY B N 1
ATOM 13727 C CA . GLY B 1 670 ? 3.945 37.031 -14.555 1 94.44 670 GLY B CA 1
ATOM 13728 C C . GLY B 1 670 ? 2.576 36.438 -14.258 1 94.44 670 GLY B C 1
ATOM 13729 O O . GLY B 1 670 ? 1.852 36.938 -13.398 1 94.44 670 GLY B O 1
ATOM 13730 N N . LEU B 1 671 ? 2.27 35.375 -15.047 1 93.56 671 LEU B N 1
ATOM 13731 C CA . LEU B 1 671 ? 1.007 34.656 -14.953 1 93.56 671 LEU B CA 1
ATOM 13732 C C . LEU B 1 671 ? 1.24 33.219 -14.5 1 93.56 671 LEU B C 1
ATOM 13734 O O . LEU B 1 671 ? 2.205 32.562 -14.922 1 93.56 671 LEU B O 1
ATOM 13738 N N . VAL B 1 672 ? 0.339 32.75 -13.648 1 91.81 672 VAL B N 1
ATOM 13739 C CA . VAL B 1 672 ? 0.352 31.344 -13.242 1 91.81 672 VAL B CA 1
ATOM 13740 C C . VAL B 1 672 ? -1.058 30.766 -13.344 1 91.81 672 VAL B C 1
ATOM 13742 O O . VAL B 1 672 ? -2.031 31.406 -12.953 1 91.81 672 VAL B O 1
ATOM 13745 N N . GLY B 1 673 ? -1.155 29.547 -13.859 1 90.5 673 GLY B N 1
ATOM 13746 C CA . GLY B 1 673 ? -2.447 28.906 -14.008 1 90.5 673 GLY B CA 1
ATOM 13747 C C . GLY B 1 673 ? -2.721 27.859 -12.93 1 90.5 673 GLY B C 1
ATOM 13748 O O . GLY B 1 673 ? -1.792 27.234 -12.414 1 90.5 673 GLY B O 1
ATOM 13749 N N . ASN B 1 674 ? -4.062 27.688 -12.609 1 90 674 ASN B N 1
ATOM 13750 C CA . ASN B 1 674 ? -4.535 26.672 -11.672 1 90 674 ASN B CA 1
ATOM 13751 C C . ASN B 1 674 ? -5.656 25.844 -12.273 1 90 674 ASN B C 1
ATOM 13753 O O . ASN B 1 674 ? -6.672 26.375 -12.719 1 90 674 ASN B O 1
ATOM 13757 N N . ASP B 1 675 ? -5.445 24.5 -12.266 1 89.12 675 ASP B N 1
ATOM 13758 C CA . ASP B 1 675 ? -6.469 23.625 -12.82 1 89.12 675 ASP B CA 1
ATOM 13759 C C . ASP B 1 675 ? -7.285 22.953 -11.719 1 89.12 675 ASP B C 1
ATOM 13761 O O . ASP B 1 675 ? -8.258 22.266 -12 1 89.12 675 ASP B O 1
ATOM 13765 N N . ALA B 1 676 ? -6.898 23.109 -10.516 1 85.81 676 ALA B N 1
ATOM 13766 C CA . ALA B 1 676 ? -7.645 22.516 -9.414 1 85.81 676 ALA B CA 1
ATOM 13767 C C . ALA B 1 676 ? -8.836 23.391 -9.023 1 85.81 676 ALA B C 1
ATOM 13769 O O . ALA B 1 676 ? -8.883 23.922 -7.906 1 85.81 676 ALA B O 1
ATOM 13770 N N . ILE B 1 677 ? -9.789 23.469 -9.828 1 85.25 677 ILE B N 1
ATOM 13771 C CA . ILE B 1 677 ? -10.898 24.406 -9.656 1 85.25 677 ILE B CA 1
ATOM 13772 C C . ILE B 1 677 ? -12.102 23.688 -9.062 1 85.25 677 ILE B C 1
ATOM 13774 O O . ILE B 1 677 ? -13.047 24.328 -8.586 1 85.25 677 ILE B O 1
ATOM 13778 N N . GLY B 1 678 ? -12.047 22.344 -9.039 1 81 678 GLY B N 1
ATOM 13779 C CA . GLY B 1 678 ? -13.109 21.547 -8.438 1 81 678 GLY B CA 1
ATOM 13780 C C . GLY B 1 678 ? -12.602 20.297 -7.758 1 81 678 GLY B C 1
ATOM 13781 O O . GLY B 1 678 ? -11.438 19.922 -7.922 1 81 678 GLY B O 1
ATOM 13782 N N . ASP B 1 679 ? -13.555 19.766 -7.004 1 78.69 679 ASP B N 1
ATOM 13783 C CA . ASP B 1 679 ? -13.164 18.547 -6.277 1 78.69 679 ASP B CA 1
ATOM 13784 C C . ASP B 1 679 ? -13.141 17.344 -7.203 1 78.69 679 ASP B C 1
ATOM 13786 O O . ASP B 1 679 ? -13.289 17.469 -8.422 1 78.69 679 ASP B O 1
ATOM 13790 N N . GLU B 1 680 ? -12.93 16.172 -6.684 1 75.75 680 GLU B N 1
ATOM 13791 C CA . GLU B 1 680 ? -12.742 14.961 -7.477 1 75.75 680 GLU B CA 1
ATOM 13792 C C . GLU B 1 680 ? -14.039 14.547 -8.164 1 75.75 680 GLU B C 1
ATOM 13794 O O . GLU B 1 680 ? -14.016 13.859 -9.18 1 75.75 680 GLU B O 1
ATOM 13799 N N . ASP B 1 681 ? -15.117 15.023 -7.613 1 75.5 681 ASP B N 1
ATOM 13800 C CA . ASP B 1 681 ? -16.406 14.703 -8.219 1 75.5 681 ASP B CA 1
ATOM 13801 C C . ASP B 1 681 ? -16.688 15.602 -9.422 1 75.5 681 ASP B C 1
ATOM 13803 O O . ASP B 1 681 ? -17.547 15.289 -10.25 1 75.5 681 ASP B O 1
ATOM 13807 N N . ASP B 1 682 ? -15.945 16.75 -9.461 1 79.31 682 ASP B N 1
ATOM 13808 C CA . ASP B 1 682 ? -16.047 17.703 -10.562 1 79.31 682 ASP B CA 1
ATOM 13809 C C . ASP B 1 682 ? -14.867 17.547 -11.523 1 79.31 682 ASP B C 1
ATOM 13811 O O . ASP B 1 682 ? -14.18 18.516 -11.836 1 79.31 682 ASP B O 1
ATOM 13815 N N . ARG B 1 683 ? -14.664 16.469 -12.164 1 86.62 683 ARG B N 1
ATOM 13816 C CA . ARG B 1 683 ? -13.445 16.234 -12.922 1 86.62 683 ARG B CA 1
ATOM 13817 C C . ARG B 1 683 ? -13.578 16.75 -14.352 1 86.62 683 ARG B C 1
ATOM 13819 O O . ARG B 1 683 ? -12.789 17.578 -14.797 1 86.62 683 ARG B O 1
ATOM 13826 N N . PHE B 1 684 ? -14.641 16.344 -15.109 1 89.12 684 PHE B N 1
ATOM 13827 C CA . PHE B 1 684 ? -14.805 16.75 -16.5 1 89.12 684 PHE B CA 1
ATOM 13828 C C . PHE B 1 684 ? -15.992 17.688 -16.656 1 89.12 684 PHE B C 1
ATOM 13830 O O . PHE B 1 684 ? -17.094 17.234 -16.984 1 89.12 684 PHE B O 1
ATOM 13837 N N . PHE B 1 685 ? -15.734 18.969 -16.672 1 86 685 PHE B N 1
ATOM 13838 C CA . PHE B 1 685 ? -16.781 19.969 -16.734 1 86 685 PHE B CA 1
ATOM 13839 C C . PHE B 1 685 ? -17.406 20.016 -18.141 1 86 685 PHE B C 1
ATOM 13841 O O . PHE B 1 685 ? -18.516 20.516 -18.312 1 86 685 PHE B O 1
ATOM 13848 N N . TYR B 1 686 ? -16.703 19.469 -19.094 1 89.31 686 TYR B N 1
ATOM 13849 C CA . TYR B 1 686 ? -17.203 19.516 -20.453 1 89.31 686 TYR B CA 1
ATOM 13850 C C . TYR B 1 686 ? -18.156 18.359 -20.734 1 89.31 686 TYR B C 1
ATOM 13852 O O . TYR B 1 686 ? -18.656 18.219 -21.844 1 89.31 686 TYR B O 1
ATOM 13860 N N . LEU B 1 687 ? -18.328 17.578 -19.75 1 87.75 687 LEU B N 1
ATOM 13861 C CA . LEU B 1 687 ? -19.328 16.516 -19.828 1 87.75 687 LEU B CA 1
ATOM 13862 C C . LEU B 1 687 ? -20.469 16.75 -18.859 1 87.75 687 LEU B C 1
ATOM 13864 O O . LEU B 1 687 ? -20.25 17.234 -17.734 1 87.75 687 LEU B O 1
ATOM 13868 N N . SER B 1 688 ? -21.672 16.453 -19.297 1 85.69 688 SER B N 1
ATOM 13869 C CA . SER B 1 688 ? -22.797 16.484 -18.375 1 85.69 688 SER B CA 1
ATOM 13870 C C . SER B 1 688 ? -22.812 15.234 -17.484 1 85.69 688 SER B C 1
ATOM 13872 O O . SER B 1 688 ? -22.391 14.164 -17.906 1 85.69 688 SER B O 1
ATOM 13874 N N . GLU B 1 689 ? -23.094 15.477 -16.312 1 80.69 689 GLU B N 1
ATOM 13875 C CA . GLU B 1 689 ? -23.312 14.352 -15.406 1 80.69 689 GLU B CA 1
ATOM 13876 C C . GLU B 1 689 ? -24.797 14.102 -15.172 1 80.69 689 GLU B C 1
ATOM 13878 O O . GLU B 1 689 ? -25.5 14.969 -14.664 1 80.69 689 GLU B O 1
ATOM 13883 N N . VAL B 1 690 ? -25.234 12.922 -15.727 1 79.19 690 VAL B N 1
ATOM 13884 C CA . VAL B 1 690 ? -26.641 12.57 -15.609 1 79.19 690 VAL B CA 1
ATOM 13885 C C . VAL B 1 690 ? -26.781 11.25 -14.852 1 79.19 690 VAL B C 1
ATOM 13887 O O . VAL B 1 690 ? -26.109 10.273 -15.172 1 79.19 690 VAL B O 1
ATOM 13890 N N . ASP B 1 691 ? -27.469 11.305 -13.719 1 75.75 691 ASP B N 1
ATOM 13891 C CA . ASP B 1 691 ? -27.906 10.07 -13.07 1 75.75 691 ASP B CA 1
ATOM 13892 C C . ASP B 1 691 ? -29.172 9.523 -13.703 1 75.75 691 ASP B C 1
ATOM 13894 O O . ASP B 1 691 ? -30.266 10.031 -13.445 1 75.75 691 ASP B O 1
ATOM 13898 N N . ALA B 1 692 ? -29.031 8.539 -14.523 1 72.44 692 ALA B N 1
ATOM 13899 C CA . ALA B 1 692 ? -30.172 8.016 -15.281 1 72.44 692 ALA B CA 1
ATOM 13900 C C . ALA B 1 692 ? -31.031 7.109 -14.414 1 72.44 692 ALA B C 1
ATOM 13902 O O . ALA B 1 692 ? -32.094 6.652 -14.844 1 72.44 692 ALA B O 1
ATOM 13903 N N . ASN B 1 693 ? -30.578 6.785 -13.203 1 69.94 693 ASN B N 1
ATOM 13904 C CA . ASN B 1 693 ? -31.312 5.91 -12.289 1 69.94 693 ASN B CA 1
ATOM 13905 C C . ASN B 1 693 ? -31.406 6.512 -10.891 1 69.94 693 ASN B C 1
ATOM 13907 O O . ASN B 1 693 ? -31.031 5.867 -9.914 1 69.94 693 ASN B O 1
ATOM 13911 N N . ASP B 1 694 ? -31.875 7.676 -10.82 1 74.38 694 ASP B N 1
ATOM 13912 C CA . ASP B 1 694 ? -32 8.375 -9.547 1 74.38 694 ASP B CA 1
ATOM 13913 C C . ASP B 1 694 ? -33.219 7.879 -8.758 1 74.38 694 ASP B C 1
ATOM 13915 O O . ASP B 1 694 ? -34.344 8.133 -9.141 1 74.38 694 ASP B O 1
ATOM 13919 N N . SER B 1 695 ? -33.031 7.195 -7.68 1 72.25 695 SER B N 1
ATOM 13920 C CA . SER B 1 695 ? -34.094 6.633 -6.848 1 72.25 695 SER B CA 1
ATOM 13921 C C . SER B 1 695 ? -34.906 7.734 -6.156 1 72.25 695 SER B C 1
ATOM 13923 O O . SER B 1 695 ? -36.062 7.523 -5.773 1 72.25 695 SER B O 1
ATOM 13925 N N . GLY B 1 696 ? -34.25 8.891 -5.969 1 68.5 696 GLY B N 1
ATOM 13926 C CA . GLY B 1 696 ? -34.938 10 -5.328 1 68.5 696 GLY B CA 1
ATOM 13927 C C . GLY B 1 696 ? -36.062 10.578 -6.184 1 68.5 696 GLY B C 1
ATOM 13928 O O . GLY B 1 696 ? -36.938 11.281 -5.68 1 68.5 696 GLY B O 1
ATOM 13929 N N . LYS B 1 697 ? -36.031 10.164 -7.492 1 78.5 697 LYS B N 1
ATOM 13930 C CA . LYS B 1 697 ? -37.062 10.594 -8.422 1 78.5 697 LYS B CA 1
ATOM 13931 C C . LYS B 1 697 ? -37.844 9.398 -8.977 1 78.5 697 LYS B C 1
ATOM 13933 O O . LYS B 1 697 ? -38.156 9.359 -10.164 1 78.5 697 LYS B O 1
ATOM 13938 N N . SER B 1 698 ? -38 8.43 -8.148 1 77.56 698 SER B N 1
ATOM 13939 C CA . SER B 1 698 ? -38.688 7.223 -8.57 1 77.56 698 SER B CA 1
ATOM 13940 C C . SER B 1 698 ? -40.188 7.465 -8.68 1 77.56 698 SER B C 1
ATOM 13942 O O . SER B 1 698 ? -40.75 8.344 -8.008 1 77.56 698 SER B O 1
ATOM 13944 N N . TYR B 1 699 ? -40.781 6.875 -9.781 1 76.69 699 TYR B N 1
ATOM 13945 C CA . TYR B 1 699 ? -42.219 6.926 -9.93 1 76.69 699 TYR B CA 1
ATOM 13946 C C . TYR B 1 699 ? -42.812 5.527 -10.047 1 76.69 699 TYR B C 1
ATOM 13948 O O . TYR B 1 699 ? -42.281 4.672 -10.75 1 76.69 699 TYR B O 1
ATOM 13956 N N . GLY B 1 700 ? -43.656 5.172 -9.211 1 74.19 700 GLY B N 1
ATOM 13957 C CA . GLY B 1 700 ? -44.344 3.889 -9.227 1 74.19 700 GLY B CA 1
ATOM 13958 C C . GLY B 1 700 ? -45.469 3.844 -10.227 1 74.19 700 GLY B C 1
ATOM 13959 O O . GLY B 1 700 ? -46.25 4.797 -10.336 1 74.19 700 GLY B O 1
ATOM 13960 N N . PHE B 1 701 ? -45.25 2.854 -11.219 1 74.88 701 PHE B N 1
ATOM 13961 C CA . PHE B 1 701 ? -46.281 2.654 -12.227 1 74.88 701 PHE B CA 1
ATOM 13962 C C . PHE B 1 701 ? -47.094 1.401 -11.922 1 74.88 701 PHE B C 1
ATOM 13964 O O . PHE B 1 701 ? -46.719 0.597 -11.07 1 74.88 701 PHE B O 1
ATOM 13971 N N . GLY B 1 702 ? -48.125 1.233 -12.688 1 68.69 702 GLY B N 1
ATOM 13972 C CA . GLY B 1 702 ? -49.031 0.087 -12.602 1 68.69 702 GLY B CA 1
ATOM 13973 C C . GLY B 1 702 ? -50.219 0.329 -11.703 1 68.69 702 GLY B C 1
ATOM 13974 O O . GLY B 1 702 ? -50.312 1.376 -11.062 1 68.69 702 GLY B O 1
ATOM 13975 N N . THR B 1 703 ? -51.125 -0.532 -11.836 1 70.06 703 THR B N 1
ATOM 13976 C CA . THR B 1 703 ? -52.375 -0.411 -11.102 1 70.06 703 THR B CA 1
ATOM 13977 C C . THR B 1 703 ? -52.125 -0.38 -9.594 1 70.06 703 THR B C 1
ATOM 13979 O O . THR B 1 703 ? -52.75 0.388 -8.867 1 70.06 703 THR B O 1
ATOM 13982 N N . ASP B 1 704 ? -51.188 -1.248 -9.211 1 70.25 704 ASP B N 1
ATOM 13983 C CA . ASP B 1 704 ? -50.906 -1.312 -7.781 1 70.25 704 ASP B CA 1
ATOM 13984 C C . ASP B 1 704 ? -49.562 -0.629 -7.449 1 70.25 704 ASP B C 1
ATOM 13986 O O . ASP B 1 704 ? -49.031 -0.791 -6.348 1 70.25 704 ASP B O 1
ATOM 13990 N N . PHE B 1 705 ? -49.094 0.214 -8.32 1 72.44 705 PHE B N 1
ATOM 13991 C CA . PHE B 1 705 ? -47.875 1.012 -8.172 1 72.44 705 PHE B CA 1
ATOM 13992 C C . PHE B 1 705 ? -46.688 0.132 -7.789 1 72.44 705 PHE B C 1
ATOM 13994 O O . PHE B 1 705 ? -45.812 0.555 -7.031 1 72.44 705 PHE B O 1
ATOM 14001 N N . ASN B 1 706 ? -46.75 -1.171 -8.078 1 68.5 706 ASN B N 1
ATOM 14002 C CA . ASN B 1 706 ? -45.688 -2.115 -7.707 1 68.5 706 ASN B CA 1
ATOM 14003 C C . ASN B 1 706 ? -44.531 -2.066 -8.688 1 68.5 706 ASN B C 1
ATOM 14005 O O . ASN B 1 706 ? -43.5 -2.748 -8.484 1 68.5 706 ASN B O 1
ATOM 14009 N N . TYR B 1 707 ? -44.719 -1.37 -9.711 1 70.88 707 TYR B N 1
ATOM 14010 C CA . TYR B 1 707 ? -43.625 -1.23 -10.672 1 70.88 707 TYR B CA 1
ATOM 14011 C C . TYR B 1 707 ? -42.969 0.143 -10.562 1 70.88 707 TYR B C 1
ATOM 14013 O O . TYR B 1 707 ? -43.594 1.158 -10.891 1 70.88 707 TYR B O 1
ATOM 14021 N N . THR B 1 708 ? -41.812 0.151 -9.812 1 74.81 708 THR B N 1
ATOM 14022 C CA . THR B 1 708 ? -41.156 1.43 -9.617 1 74.81 708 THR B CA 1
ATOM 14023 C C . THR B 1 708 ? -39.969 1.578 -10.578 1 74.81 708 THR B C 1
ATOM 14025 O O . THR B 1 708 ? -39.219 0.635 -10.773 1 74.81 708 THR B O 1
ATOM 14028 N N . LYS B 1 709 ? -40.031 2.717 -11.422 1 75.19 709 LYS B N 1
ATOM 14029 C CA . LYS B 1 709 ? -38.875 3.086 -12.234 1 75.19 709 LYS B CA 1
ATOM 14030 C C . LYS B 1 709 ? -38.219 4.344 -11.695 1 75.19 709 LYS B C 1
ATOM 14032 O O . LYS B 1 709 ? -38.875 5.316 -11.352 1 75.19 709 LYS B O 1
ATOM 14037 N N . ASN B 1 710 ? -36.938 4.277 -11.531 1 74.94 710 ASN B N 1
ATOM 14038 C CA . ASN B 1 710 ? -36.188 5.43 -11.07 1 74.94 710 ASN B CA 1
ATOM 14039 C C . ASN B 1 710 ? -36.125 6.523 -12.133 1 74.94 710 ASN B C 1
ATOM 14041 O O . ASN B 1 710 ? -36.281 6.246 -13.328 1 74.94 710 ASN B O 1
ATOM 14045 N N . GLY B 1 711 ? -36.219 7.758 -11.68 1 77.25 711 GLY B N 1
ATOM 14046 C CA . GLY B 1 711 ? -36.156 8.891 -12.586 1 77.25 711 GLY B CA 1
ATOM 14047 C C . GLY B 1 711 ? -34.719 9.281 -12.969 1 77.25 711 GLY B C 1
ATOM 14048 O O . GLY B 1 711 ? -33.781 8.516 -12.75 1 77.25 711 GLY B O 1
ATOM 14049 N N . VAL B 1 712 ? -34.656 10.344 -13.898 1 79.56 712 VAL B N 1
ATOM 14050 C CA . VAL B 1 712 ? -33.375 10.852 -14.391 1 79.56 712 VAL B CA 1
ATOM 14051 C C . VAL B 1 712 ? -33.062 12.219 -13.766 1 79.56 712 VAL B C 1
ATOM 14053 O O . VAL B 1 712 ? -33.969 13.055 -13.648 1 79.56 712 VAL B O 1
ATOM 14056 N N . THR B 1 713 ? -31.938 12.375 -13.164 1 80.81 713 THR B N 1
ATOM 14057 C CA . THR B 1 713 ? -31.516 13.656 -12.609 1 80.81 713 THR B CA 1
ATOM 14058 C C . THR B 1 713 ? -30.219 14.133 -13.258 1 80.81 713 THR B C 1
ATOM 14060 O O . THR B 1 713 ? -29.266 13.352 -13.406 1 80.81 713 THR B O 1
ATOM 14063 N N . VAL B 1 714 ? -30.344 15.414 -13.688 1 82.19 714 VAL B N 1
ATOM 14064 C CA . VAL B 1 714 ? -29.109 16.031 -14.172 1 82.19 714 VAL B CA 1
ATOM 14065 C C . VAL B 1 714 ? -28.344 16.641 -13.008 1 82.19 714 VAL B C 1
ATOM 14067 O O . VAL B 1 714 ? -28.875 17.516 -12.305 1 82.19 714 VAL B O 1
ATOM 14070 N N . ARG B 1 715 ? -27.172 16.234 -12.75 1 79.25 715 ARG B N 1
ATOM 14071 C CA . ARG B 1 715 ? -26.359 16.703 -11.625 1 79.25 715 ARG B CA 1
ATOM 14072 C C . ARG B 1 715 ? -25.453 17.859 -12.047 1 79.25 715 ARG B C 1
ATOM 14074 O O . ARG B 1 715 ? -25.062 18.672 -11.219 1 79.25 715 ARG B O 1
ATOM 14081 N N . ARG B 1 716 ? -25.078 17.844 -13.32 1 84.19 716 ARG B N 1
ATOM 14082 C CA . ARG B 1 716 ? -24.219 18.906 -13.836 1 84.19 716 ARG B CA 1
ATOM 14083 C C . ARG B 1 716 ? -24.422 19.094 -15.336 1 84.19 716 ARG B C 1
ATOM 14085 O O . ARG B 1 716 ? -24.531 18.109 -16.078 1 84.19 716 ARG B O 1
ATOM 14092 N N . TYR B 1 717 ? -24.5 20.359 -15.758 1 86.5 717 TYR B N 1
ATOM 14093 C CA . TYR B 1 717 ? -24.562 20.672 -17.172 1 86.5 717 TYR B CA 1
ATOM 14094 C C . TYR B 1 717 ? -23.156 20.844 -17.766 1 86.5 717 TYR B C 1
ATOM 14096 O O . TYR B 1 717 ? -22.25 21.359 -17.094 1 86.5 717 TYR B O 1
ATOM 14104 N N . ASP B 1 718 ? -23.047 20.344 -19.016 1 88 718 ASP B N 1
ATOM 14105 C CA . ASP B 1 718 ? -21.766 20.5 -19.672 1 88 718 ASP B CA 1
ATOM 14106 C C . ASP B 1 718 ? -21.453 21.969 -19.938 1 88 718 ASP B C 1
ATOM 14108 O O . ASP B 1 718 ? -22.344 22.75 -20.266 1 88 718 ASP B O 1
ATOM 14112 N N . ASN B 1 719 ? -20.297 22.422 -19.641 1 89.88 719 ASN B N 1
ATOM 14113 C CA . ASN B 1 719 ? -19.781 23.734 -19.938 1 89.88 719 ASN B CA 1
ATOM 14114 C C . ASN B 1 719 ? -18.375 23.656 -20.547 1 89.88 719 ASN B C 1
ATOM 14116 O O . ASN B 1 719 ? -17.391 23.531 -19.812 1 89.88 719 ASN B O 1
ATOM 14120 N N . ARG B 1 720 ? -18.25 23.797 -21.75 1 92.25 720 ARG B N 1
ATOM 14121 C CA . ARG B 1 720 ? -17.016 23.609 -22.484 1 92.25 720 ARG B CA 1
ATOM 14122 C C . ARG B 1 720 ? -16.125 24.844 -22.391 1 92.25 720 ARG B C 1
ATOM 14124 O O . ARG B 1 720 ? -14.953 24.812 -22.766 1 92.25 720 ARG B O 1
ATOM 14131 N N . ASP B 1 721 ? -16.688 25.859 -21.703 1 91.5 721 ASP B N 1
ATOM 14132 C CA . ASP B 1 721 ? -15.953 27.125 -21.625 1 91.5 721 ASP B CA 1
ATOM 14133 C C . ASP B 1 721 ? -15.188 27.234 -20.312 1 91.5 721 ASP B C 1
ATOM 14135 O O . ASP B 1 721 ? -14.383 28.141 -20.125 1 91.5 721 ASP B O 1
ATOM 14139 N N . ILE B 1 722 ? -15.477 26.344 -19.453 1 92.06 722 ILE B N 1
ATOM 14140 C CA . ILE B 1 722 ? -14.719 26.344 -18.203 1 92.06 722 ILE B CA 1
ATOM 14141 C C . ILE B 1 722 ? -13.234 26.156 -18.5 1 92.06 722 ILE B C 1
ATOM 14143 O O . ILE B 1 722 ? -12.859 25.297 -19.312 1 92.06 722 ILE B O 1
ATOM 14147 N N . THR B 1 723 ? -12.422 26.984 -17.844 1 92.38 723 THR B N 1
ATOM 14148 C CA . THR B 1 723 ? -11 27 -18.172 1 92.38 723 THR B CA 1
ATOM 14149 C C . THR B 1 723 ? -10.156 27.234 -16.922 1 92.38 723 THR B C 1
ATOM 14151 O O . THR B 1 723 ? -10.664 27.125 -15.805 1 92.38 723 THR B O 1
ATOM 14154 N N . TRP B 1 724 ? -8.891 27.594 -17.172 1 92.31 724 TRP B N 1
ATOM 14155 C CA . TRP B 1 724 ? -7.914 27.781 -16.109 1 92.31 724 TRP B CA 1
ATOM 14156 C C . TRP B 1 724 ? -8.242 29.016 -15.281 1 92.31 724 TRP B C 1
ATOM 14158 O O . TRP B 1 724 ? -8.656 30.047 -15.828 1 92.31 724 TRP B O 1
ATOM 14168 N N . GLU B 1 725 ? -8.117 28.812 -13.93 1 93.19 725 GLU B N 1
ATOM 14169 C CA . GLU B 1 725 ? -7.973 30 -13.086 1 93.19 725 GLU B CA 1
ATOM 14170 C C . GLU B 1 725 ? -6.605 30.656 -13.281 1 93.19 725 GLU B C 1
ATOM 14172 O O . GLU B 1 725 ? -5.582 29.969 -13.289 1 93.19 725 GLU B O 1
ATOM 14177 N N . LYS B 1 726 ? -6.547 31.938 -13.383 1 93.25 726 LYS B N 1
ATOM 14178 C CA . LYS B 1 726 ? -5.297 32.625 -13.703 1 93.25 726 LYS B CA 1
ATOM 14179 C C . LYS B 1 726 ? -4.926 33.625 -12.602 1 93.25 726 LYS B C 1
ATOM 14181 O O . LYS B 1 726 ? -5.777 34.375 -12.117 1 93.25 726 LYS B O 1
ATOM 14186 N N . ALA B 1 727 ? -3.719 33.594 -12.203 1 93.5 727 ALA B N 1
ATOM 14187 C CA . ALA B 1 727 ? -3.182 34.531 -11.219 1 93.5 727 ALA B CA 1
ATOM 14188 C C . ALA B 1 727 ? -2.156 35.469 -11.844 1 93.5 727 ALA B C 1
ATOM 14190 O O . ALA B 1 727 ? -1.134 35.031 -12.367 1 93.5 727 ALA B O 1
ATOM 14191 N N . TYR B 1 728 ? -2.426 36.75 -11.875 1 95.12 728 TYR B N 1
ATOM 14192 C CA . TYR B 1 728 ? -1.479 37.781 -12.273 1 95.12 728 TYR B CA 1
ATOM 14193 C C . TYR B 1 728 ? -0.699 38.312 -11.07 1 95.12 728 TYR B C 1
ATOM 14195 O O . TYR B 1 728 ? -1.27 38.938 -10.18 1 95.12 728 TYR B O 1
ATOM 14203 N N . LYS B 1 729 ? 0.566 38.062 -11.062 1 95.38 729 LYS B N 1
ATOM 14204 C CA . LYS B 1 729 ? 1.372 38.375 -9.883 1 95.38 729 LYS B CA 1
ATOM 14205 C C . LYS B 1 729 ? 2.439 39.406 -10.195 1 95.38 729 LYS B C 1
ATOM 14207 O O . LYS B 1 729 ? 3.096 39.344 -11.234 1 95.38 729 LYS B O 1
ATOM 14212 N N . SER B 1 730 ? 2.59 40.375 -9.336 1 96.44 730 SER B N 1
ATOM 14213 C CA . SER B 1 730 ? 3.658 41.375 -9.375 1 96.44 730 SER B CA 1
ATOM 14214 C C . SER B 1 730 ? 4.422 41.438 -8.047 1 96.44 730 SER B C 1
ATOM 14216 O O . SER B 1 730 ? 3.822 41.312 -6.98 1 96.44 730 SER B O 1
ATOM 14218 N N . ASN B 1 731 ? 5.703 41.562 -8.172 1 96.75 731 ASN B N 1
ATOM 14219 C CA . ASN B 1 731 ? 6.551 41.625 -6.988 1 96.75 731 ASN B CA 1
ATOM 14220 C C . ASN B 1 731 ? 7.621 42.688 -7.109 1 96.75 731 ASN B C 1
ATOM 14222 O O . ASN B 1 731 ? 8.312 42.781 -8.133 1 96.75 731 ASN B O 1
ATOM 14226 N N . TYR B 1 732 ? 7.734 43.562 -6.125 1 97.19 732 TYR B N 1
ATOM 14227 C CA . TYR B 1 732 ? 8.781 44.562 -5.977 1 97.19 732 TYR B CA 1
ATOM 14228 C C . TYR B 1 732 ? 9.695 44.25 -4.809 1 97.19 732 TYR B C 1
ATOM 14230 O O . TYR B 1 732 ? 9.258 44.188 -3.656 1 97.19 732 TYR B O 1
ATOM 14238 N N . GLY B 1 733 ? 10.922 44.062 -5.168 1 95.56 733 GLY B N 1
ATOM 14239 C CA . GLY B 1 733 ? 11.828 43.594 -4.125 1 95.56 733 GLY B CA 1
ATOM 14240 C C . GLY B 1 733 ? 13.023 44.5 -3.926 1 95.56 733 GLY B C 1
ATOM 14241 O O . GLY B 1 733 ? 13.516 45.094 -4.883 1 95.56 733 GLY B O 1
ATOM 14242 N N . LEU B 1 734 ? 13.492 44.531 -2.672 1 95.62 734 LEU B N 1
ATOM 14243 C CA . LEU B 1 734 ? 14.688 45.281 -2.256 1 95.62 734 LEU B CA 1
ATOM 14244 C C . LEU B 1 734 ? 15.562 44.406 -1.359 1 95.62 734 LEU B C 1
ATOM 14246 O O . LEU B 1 734 ? 15.07 43.781 -0.425 1 95.62 734 LEU B O 1
ATOM 14250 N N . GLU B 1 735 ? 16.781 44.344 -1.731 1 94.06 735 GLU B N 1
ATOM 14251 C CA . GLU B 1 735 ? 17.781 43.688 -0.9 1 94.06 735 GLU B CA 1
ATOM 14252 C C . GLU B 1 735 ? 18.906 44.625 -0.508 1 94.06 735 GLU B C 1
ATOM 14254 O O . GLU B 1 735 ? 19.484 45.312 -1.366 1 94.06 735 GLU B O 1
ATOM 14259 N N . LEU B 1 736 ? 19.203 44.688 0.71 1 92.94 736 LEU B N 1
ATOM 14260 C CA . LEU B 1 736 ? 20.281 45.562 1.161 1 92.94 736 LEU B CA 1
ATOM 14261 C C . LEU B 1 736 ? 21.078 44.906 2.283 1 92.94 736 LEU B C 1
ATOM 14263 O O . LEU B 1 736 ? 20.531 44.094 3.051 1 92.94 736 LEU B O 1
ATOM 14267 N N . SER B 1 737 ? 22.266 45.125 2.279 1 91.75 737 SER B N 1
ATOM 14268 C CA . SER B 1 737 ? 23.156 44.75 3.373 1 91.75 737 SER B CA 1
ATOM 14269 C C . SER B 1 737 ? 23.797 45.969 4.012 1 91.75 737 SER B C 1
ATOM 14271 O O . SER B 1 737 ? 24.203 46.906 3.309 1 91.75 737 SER B O 1
ATOM 14273 N N . LEU B 1 738 ? 23.719 45.969 5.359 1 91.69 738 LEU B N 1
ATOM 14274 C CA . LEU B 1 738 ? 24.312 47.094 6.098 1 91.69 738 LEU B CA 1
ATOM 14275 C C . LEU B 1 738 ? 25.484 46.625 6.945 1 91.69 738 LEU B C 1
ATOM 14277 O O . LEU B 1 738 ? 25.375 45.625 7.656 1 91.69 738 LEU B O 1
ATOM 14281 N N . PHE B 1 739 ? 26.641 47.281 6.941 1 87.06 739 PHE B N 1
ATOM 14282 C CA . PHE B 1 739 ? 27.844 47.094 7.738 1 87.06 739 PHE B CA 1
ATOM 14283 C C . PHE B 1 739 ? 28.297 45.625 7.672 1 87.06 739 PHE B C 1
ATOM 14285 O O . PHE B 1 739 ? 28.672 45.062 8.688 1 87.06 739 PHE B O 1
ATOM 14292 N N . ASP B 1 740 ? 28.141 44.969 6.613 1 76.56 740 ASP B N 1
ATOM 14293 C CA . ASP B 1 740 ? 28.562 43.594 6.285 1 76.56 740 ASP B CA 1
ATOM 14294 C C . ASP B 1 740 ? 27.984 42.594 7.262 1 76.56 740 ASP B C 1
ATOM 14296 O O . ASP B 1 740 ? 28.531 41.5 7.434 1 76.56 740 ASP B O 1
ATOM 14300 N N . GLY B 1 741 ? 26.938 42.875 7.934 1 79.5 741 GLY B N 1
ATOM 14301 C CA . GLY B 1 741 ? 26.391 41.938 8.898 1 79.5 741 GLY B CA 1
ATOM 14302 C C . GLY B 1 741 ? 24.875 41.875 8.852 1 79.5 741 GLY B C 1
ATOM 14303 O O . GLY B 1 741 ? 24.297 40.781 8.977 1 79.5 741 GLY B O 1
ATOM 14304 N N . LEU B 1 742 ? 24.234 43.031 8.641 1 91.19 742 LEU B N 1
ATOM 14305 C CA . LEU B 1 742 ? 22.766 43.094 8.656 1 91.19 742 LEU B CA 1
ATOM 14306 C C . LEU B 1 742 ? 22.203 42.938 7.246 1 91.19 742 LEU B C 1
ATOM 14308 O O . LEU B 1 742 ? 22.438 43.812 6.395 1 91.19 742 LEU B O 1
ATOM 14312 N N . ASN B 1 743 ? 21.547 41.906 6.988 1 90.25 743 ASN B N 1
ATOM 14313 C CA . ASN B 1 743 ? 20.891 41.656 5.707 1 90.25 743 ASN B CA 1
ATOM 14314 C C . ASN B 1 743 ? 19.375 41.875 5.797 1 90.25 743 ASN B C 1
ATOM 14316 O O . ASN B 1 743 ? 18.719 41.344 6.695 1 90.25 743 ASN B O 1
ATOM 14320 N N . VAL B 1 744 ? 18.859 42.688 4.91 1 94.06 744 VAL B N 1
ATOM 14321 C CA . VAL B 1 744 ? 17.422 43 4.898 1 94.06 744 VAL B CA 1
ATOM 14322 C C . VAL B 1 744 ? 16.844 42.719 3.518 1 94.06 744 VAL B C 1
ATOM 14324 O O . VAL B 1 744 ? 17.422 43.125 2.498 1 94.06 744 VAL B O 1
ATOM 14327 N N . GLN B 1 745 ? 15.781 42 3.504 1 92.94 745 GLN B N 1
ATOM 14328 C CA . GLN B 1 745 ? 15.016 41.75 2.283 1 92.94 745 GLN B CA 1
ATOM 14329 C C . GLN B 1 745 ? 13.555 42.156 2.457 1 92.94 745 GLN B C 1
ATOM 14331 O O . GLN B 1 745 ? 12.891 41.719 3.396 1 92.94 745 GLN B O 1
ATOM 14336 N N . VAL B 1 746 ? 13.117 43 1.582 1 95.44 746 VAL B N 1
ATOM 14337 C CA . VAL B 1 746 ? 11.742 43.469 1.612 1 95.44 746 VAL B CA 1
ATOM 14338 C C . VAL B 1 746 ? 11.086 43.25 0.252 1 95.44 746 VAL B C 1
ATOM 14340 O O . VAL B 1 746 ? 11.672 43.531 -0.787 1 95.44 746 VAL B O 1
ATOM 14343 N N . ASP B 1 747 ? 9.891 42.656 0.289 1 95.94 747 ASP B N 1
ATOM 14344 C CA . ASP B 1 747 ? 9.125 42.469 -0.937 1 95.94 747 ASP B CA 1
ATOM 14345 C C . ASP B 1 747 ? 7.699 42.969 -0.792 1 95.94 747 ASP B C 1
ATOM 14347 O O . ASP B 1 747 ? 6.992 42.625 0.15 1 95.94 747 ASP B O 1
ATOM 14351 N N . TYR B 1 748 ? 7.359 43.781 -1.686 1 97.12 748 TYR B N 1
ATOM 14352 C CA . TYR B 1 748 ? 5.953 44.156 -1.846 1 97.12 748 TYR B CA 1
ATOM 14353 C C . TYR B 1 748 ? 5.324 43.406 -3.008 1 97.12 748 TYR B C 1
ATOM 14355 O O . TYR B 1 748 ? 5.871 43.375 -4.113 1 97.12 748 TYR B O 1
ATOM 14363 N N . PHE B 1 749 ? 4.195 42.781 -2.758 1 96.38 749 PHE B N 1
ATOM 14364 C CA . PHE B 1 749 ? 3.611 41.938 -3.803 1 96.38 749 PHE B CA 1
ATOM 14365 C C . PHE B 1 749 ? 2.139 42.281 -4 1 96.38 749 PHE B C 1
ATOM 14367 O O . PHE B 1 749 ? 1.469 42.719 -3.072 1 96.38 749 PHE B O 1
ATOM 14374 N N . THR B 1 750 ? 1.644 41.969 -5.211 1 96.75 750 THR B N 1
ATOM 14375 C CA . THR B 1 750 ? 0.237 42.062 -5.59 1 96.75 750 THR B CA 1
ATOM 14376 C C . THR B 1 750 ? -0.164 40.906 -6.477 1 96.75 750 THR B C 1
ATOM 14378 O O . THR B 1 750 ? 0.657 40.375 -7.238 1 96.75 750 THR B O 1
ATOM 14381 N N . GLU B 1 751 ? -1.372 40.469 -6.262 1 95.62 751 GLU B N 1
ATOM 14382 C CA . GLU B 1 751 ? -1.901 39.375 -7.055 1 95.62 751 GLU B CA 1
ATOM 14383 C C . GLU B 1 751 ? -3.348 39.625 -7.465 1 95.62 751 GLU B C 1
ATOM 14385 O O . GLU B 1 751 ? -4.141 40.156 -6.676 1 95.62 751 GLU B O 1
ATOM 14390 N N . HIS B 1 752 ? -3.604 39.406 -8.734 1 96.44 752 HIS B N 1
ATOM 14391 C CA . HIS B 1 752 ? -4.957 39.438 -9.281 1 96.44 752 HIS B CA 1
ATOM 14392 C C . HIS B 1 752 ? -5.375 38.094 -9.852 1 96.44 752 HIS B C 1
ATOM 14394 O O . HIS B 1 752 ? -4.777 37.625 -10.812 1 96.44 752 HIS B O 1
ATOM 14400 N N . ARG B 1 753 ? -6.328 37.469 -9.18 1 95.31 753 ARG B N 1
ATOM 14401 C CA . ARG B 1 753 ? -6.832 36.156 -9.609 1 95.31 753 ARG B CA 1
ATOM 14402 C C . ARG B 1 753 ? -8.109 36.312 -10.43 1 95.31 753 ARG B C 1
ATOM 14404 O O . ARG B 1 753 ? -9.062 36.969 -10 1 95.31 753 ARG B O 1
ATOM 14411 N N . THR B 1 754 ? -8.078 35.688 -11.586 1 95.19 754 THR B N 1
ATOM 14412 C CA . THR B 1 754 ? -9.258 35.75 -12.453 1 95.19 754 THR B CA 1
ATOM 14413 C C . THR B 1 754 ? -9.742 34.344 -12.797 1 95.19 754 THR B C 1
ATOM 14415 O O . THR B 1 754 ? -9.039 33.344 -12.562 1 95.19 754 THR B O 1
ATOM 14418 N N . ASN B 1 755 ? -10.961 34.25 -13.281 1 94.56 755 ASN B N 1
ATOM 14419 C CA . ASN B 1 755 ? -11.578 33 -13.727 1 94.56 755 ASN B CA 1
ATOM 14420 C C . ASN B 1 755 ? -11.703 31.984 -12.586 1 94.56 755 ASN B C 1
ATOM 14422 O O . ASN B 1 755 ? -11.367 30.812 -12.742 1 94.56 755 ASN B O 1
ATOM 14426 N N . ILE B 1 756 ? -12.055 32.469 -11.477 1 94.38 756 ILE B N 1
ATOM 14427 C CA . ILE B 1 756 ? -12.312 31.562 -10.359 1 94.38 756 ILE B CA 1
ATOM 14428 C C . ILE B 1 756 ? -13.672 30.875 -10.555 1 94.38 756 ILE B C 1
ATOM 14430 O O . ILE B 1 756 ? -14.672 31.547 -10.828 1 94.38 756 ILE B O 1
ATOM 14434 N N . LEU B 1 757 ? -13.703 29.594 -10.438 1 92.62 757 LEU B N 1
ATOM 14435 C CA . LEU B 1 757 ? -14.945 28.844 -10.594 1 92.62 757 LEU B CA 1
ATOM 14436 C C . LEU B 1 757 ? -15.914 29.141 -9.453 1 92.62 757 LEU B C 1
ATOM 14438 O O . LEU B 1 757 ? -15.523 29.156 -8.289 1 92.62 757 LEU B O 1
ATOM 14442 N N . MET B 1 758 ? -17.078 29.438 -9.805 1 90.19 758 MET B N 1
ATOM 14443 C CA . MET B 1 758 ? -18.094 29.703 -8.789 1 90.19 758 MET B CA 1
ATOM 14444 C C . MET B 1 758 ? -19.484 29.344 -9.297 1 90.19 758 MET B C 1
ATOM 14446 O O . MET B 1 758 ? -19.672 29.156 -10.5 1 90.19 758 MET B O 1
ATOM 14450 N N . ASP B 1 759 ? -20.344 29.219 -8.391 1 85.25 759 ASP B N 1
ATOM 14451 C CA . ASP B 1 759 ? -21.75 29 -8.719 1 85.25 759 ASP B CA 1
ATOM 14452 C C . ASP B 1 759 ? -22.406 30.297 -9.203 1 85.25 759 ASP B C 1
ATOM 14454 O O . ASP B 1 759 ? -22.141 31.375 -8.664 1 85.25 759 ASP B O 1
ATOM 14458 N N . ARG B 1 760 ? -23.141 30.109 -10.273 1 85.12 760 ARG B N 1
ATOM 14459 C CA . ARG B 1 760 ? -23.844 31.266 -10.812 1 85.12 760 ARG B CA 1
ATOM 14460 C C . ARG B 1 760 ? -25.156 31.5 -10.086 1 85.12 760 ARG B C 1
ATOM 14462 O O . ARG B 1 760 ? -26.234 31.125 -10.586 1 85.12 760 ARG B O 1
ATOM 14469 N N . GLU B 1 761 ? -25.016 32.156 -9 1 77.44 761 GLU B N 1
ATOM 14470 C CA . GLU B 1 761 ? -26.172 32.375 -8.141 1 77.44 761 GLU B CA 1
ATOM 14471 C C . GLU B 1 761 ? -27.125 33.406 -8.742 1 77.44 761 GLU B C 1
ATOM 14473 O O . GLU B 1 761 ? -28.297 33.469 -8.375 1 77.44 761 GLU B O 1
ATOM 14478 N N . SER B 1 762 ? -26.703 34.188 -9.734 1 73.62 762 SER B N 1
ATOM 14479 C CA . SER B 1 762 ? -27.547 35.219 -10.344 1 73.62 762 SER B CA 1
ATOM 14480 C C . SER B 1 762 ? -28.562 34.594 -11.297 1 73.62 762 SER B C 1
ATOM 14482 O O . SER B 1 762 ? -29.562 35.219 -11.648 1 73.62 762 SER B O 1
ATOM 14484 N N . ILE B 1 763 ? -28.281 33.344 -11.633 1 73 763 ILE B N 1
ATOM 14485 C CA . ILE B 1 763 ? -29.234 32.656 -12.508 1 73 763 ILE B CA 1
ATOM 14486 C C . ILE B 1 763 ? -30.469 32.25 -11.711 1 73 763 ILE B C 1
ATOM 14488 O O . ILE B 1 763 ? -30.359 31.453 -10.773 1 73 763 ILE B O 1
ATOM 14492 N N . PRO B 1 764 ? -31.594 32.875 -11.992 1 67.62 764 PRO B N 1
ATOM 14493 C CA . PRO B 1 764 ? -32.781 32.625 -11.195 1 67.62 764 PRO B CA 1
ATOM 14494 C C . PRO B 1 764 ? -33.281 31.172 -11.305 1 67.62 764 PRO B C 1
ATOM 14496 O O . PRO B 1 764 ? -33.094 30.531 -12.336 1 67.62 764 PRO B O 1
ATOM 14499 N N . SER B 1 765 ? -33.688 30.656 -10.305 1 65.06 765 SER B N 1
ATOM 14500 C CA . SER B 1 765 ? -34.281 29.328 -10.258 1 65.06 765 SER B CA 1
ATOM 14501 C C . SER B 1 765 ? -35.406 29.172 -11.266 1 65.06 765 SER B C 1
ATOM 14503 O O . SER B 1 765 ? -35.719 28.062 -11.695 1 65.06 765 SER B O 1
ATOM 14505 N N . THR B 1 766 ? -35.938 30.266 -11.68 1 65.88 766 THR B N 1
ATOM 14506 C CA . THR B 1 766 ? -37.062 30.25 -12.594 1 65.88 766 THR B CA 1
ATOM 14507 C C . THR B 1 766 ? -36.656 29.719 -13.961 1 65.88 766 THR B C 1
ATOM 14509 O O . THR B 1 766 ? -37.5 29.359 -14.781 1 65.88 766 THR B O 1
ATOM 14512 N N . MET B 1 767 ? -35.375 29.641 -14.07 1 68.19 767 MET B N 1
ATOM 14513 C CA . MET B 1 767 ? -34.906 29.172 -15.367 1 68.19 767 MET B CA 1
ATOM 14514 C C . MET B 1 767 ? -35.094 27.656 -15.484 1 68.19 767 MET B C 1
ATOM 14516 O O . MET B 1 767 ? -34.938 27.094 -16.578 1 68.19 767 MET B O 1
ATOM 14520 N N . GLY B 1 768 ? -35.594 26.953 -14.453 1 68.69 768 GLY B N 1
ATOM 14521 C CA . GLY B 1 768 ? -35.938 25.547 -14.523 1 68.69 768 GLY B CA 1
ATOM 14522 C C . GLY B 1 768 ? -34.719 24.641 -14.555 1 68.69 768 GLY B C 1
ATOM 14523 O O . GLY B 1 768 ? -34.812 23.5 -15.016 1 68.69 768 GLY B O 1
ATOM 14524 N N . LEU B 1 769 ? -33.656 25.125 -14.203 1 73.69 769 LEU B N 1
ATOM 14525 C CA . LEU B 1 769 ? -32.469 24.266 -14.219 1 73.69 769 LEU B CA 1
ATOM 14526 C C . LEU B 1 769 ? -32.438 23.391 -12.977 1 73.69 769 LEU B C 1
ATOM 14528 O O . LEU B 1 769 ? -32.688 23.859 -11.867 1 73.69 769 LEU B O 1
ATOM 14532 N N . SER B 1 770 ? -32.219 22.078 -13.172 1 74.56 770 SER B N 1
ATOM 14533 C CA . SER B 1 770 ? -32.219 21.094 -12.094 1 74.56 770 SER B CA 1
ATOM 14534 C C . SER B 1 770 ? -30.906 21.141 -11.312 1 74.56 770 SER B C 1
ATOM 14536 O O . SER B 1 770 ? -30.875 20.828 -10.117 1 74.56 770 SER B O 1
ATOM 14538 N N . ALA B 1 771 ? -29.938 21.453 -11.992 1 80.62 771 ALA B N 1
ATOM 14539 C CA . ALA B 1 771 ? -28.641 21.547 -11.328 1 80.62 771 ALA B CA 1
ATOM 14540 C C . ALA B 1 771 ? -28.078 22.969 -11.375 1 80.62 771 ALA B C 1
ATOM 14542 O O . ALA B 1 771 ? -28.391 23.734 -12.289 1 80.62 771 ALA B O 1
ATOM 14543 N N . LYS B 1 772 ? -27.328 23.328 -10.328 1 79.44 772 LYS B N 1
ATOM 14544 C CA . LYS B 1 772 ? -26.688 24.641 -10.305 1 79.44 772 LYS B CA 1
ATOM 14545 C C . LYS B 1 772 ? -25.656 24.766 -11.43 1 79.44 772 LYS B C 1
ATOM 14547 O O . LYS B 1 772 ? -24.969 23.797 -11.766 1 79.44 772 LYS B O 1
ATOM 14552 N N . VAL B 1 773 ? -25.719 25.922 -12 1 83.75 773 VAL B N 1
ATOM 14553 C CA . VAL B 1 773 ? -24.766 26.188 -13.078 1 83.75 773 VAL B CA 1
ATOM 14554 C C . VAL B 1 773 ? -23.484 26.812 -12.508 1 83.75 773 VAL B C 1
ATOM 14556 O O . VAL B 1 773 ? -23.547 27.703 -11.656 1 83.75 773 VAL B O 1
ATOM 14559 N N . ARG B 1 774 ? -22.359 26.266 -12.914 1 88.19 774 ARG B N 1
ATOM 14560 C CA . ARG B 1 774 ? -21.062 26.781 -12.492 1 88.19 774 ARG B CA 1
ATOM 14561 C C . ARG B 1 774 ? -20.297 27.375 -13.68 1 88.19 774 ARG B C 1
ATOM 14563 O O . ARG B 1 774 ? -20.438 26.906 -14.812 1 88.19 774 ARG B O 1
ATOM 14570 N N . ALA B 1 775 ? -19.547 28.484 -13.398 1 88.19 775 ALA B N 1
ATOM 14571 C CA . ALA B 1 775 ? -18.734 29.125 -14.43 1 88.19 775 ALA B CA 1
ATOM 14572 C C . ALA B 1 775 ? -17.531 29.828 -13.828 1 88.19 775 ALA B C 1
ATOM 14574 O O . ALA B 1 775 ? -17.516 30.125 -12.625 1 88.19 775 ALA B O 1
ATOM 14575 N N . ASN B 1 776 ? -16.562 30.078 -14.703 1 91.31 776 ASN B N 1
ATOM 14576 C CA . ASN B 1 776 ? -15.344 30.781 -14.297 1 91.31 776 ASN B CA 1
ATOM 14577 C C . ASN B 1 776 ? -15.523 32.281 -14.352 1 91.31 776 ASN B C 1
ATOM 14579 O O . ASN B 1 776 ? -14.984 32.938 -15.242 1 91.31 776 ASN B O 1
ATOM 14583 N N . VAL B 1 777 ? -16.109 32.875 -13.406 1 90.88 777 VAL B N 1
ATOM 14584 C CA . VAL B 1 777 ? -16.359 34.312 -13.539 1 90.88 777 VAL B CA 1
ATOM 14585 C C . VAL B 1 777 ? -15.867 35.062 -12.297 1 90.88 777 VAL B C 1
ATOM 14587 O O . VAL B 1 777 ? -15.844 36.281 -12.258 1 90.88 777 VAL B O 1
ATOM 14590 N N . GLY B 1 778 ? -15.422 34.375 -11.344 1 94.19 778 GLY B N 1
ATOM 14591 C CA . GLY B 1 778 ? -14.984 35 -10.109 1 94.19 778 GLY B CA 1
ATOM 14592 C C . GLY B 1 778 ? -13.633 35.688 -10.227 1 94.19 778 GLY B C 1
ATOM 14593 O O . GLY B 1 778 ? -12.812 35.281 -11.055 1 94.19 778 GLY B O 1
ATOM 14594 N N . GLU B 1 779 ? -13.43 36.719 -9.406 1 96.5 779 GLU B N 1
ATOM 14595 C CA . GLU B 1 779 ? -12.156 37.406 -9.352 1 96.5 779 GLU B CA 1
ATOM 14596 C C . GLU B 1 779 ? -11.812 37.844 -7.922 1 96.5 779 GLU B C 1
ATOM 14598 O O . GLU B 1 779 ? -12.711 38.125 -7.125 1 96.5 779 GLU B O 1
ATOM 14603 N N . ALA B 1 780 ? -10.555 37.844 -7.648 1 96.5 780 ALA B N 1
ATOM 14604 C CA . ALA B 1 780 ? -10.055 38.25 -6.34 1 96.5 780 ALA B CA 1
ATOM 14605 C C . ALA B 1 780 ? -8.719 38.969 -6.473 1 96.5 780 ALA B C 1
ATOM 14607 O O . ALA B 1 780 ? -8.008 38.812 -7.473 1 96.5 780 ALA B O 1
ATOM 14608 N N . LYS B 1 781 ? -8.453 39.781 -5.52 1 96.69 781 LYS B N 1
ATOM 14609 C CA . LYS B 1 781 ? -7.172 40.5 -5.473 1 96.69 781 LYS B CA 1
ATOM 14610 C C . LYS B 1 781 ? -6.496 40.312 -4.117 1 96.69 781 LYS B C 1
ATOM 14612 O O . LYS B 1 781 ? -7.168 40.156 -3.094 1 96.69 781 LYS B O 1
ATOM 14617 N N . ALA B 1 782 ? -5.215 40.312 -4.098 1 95.62 782 ALA B N 1
ATOM 14618 C CA . ALA B 1 782 ? -4.418 40.156 -2.879 1 95.62 782 ALA B CA 1
ATOM 14619 C C . ALA B 1 782 ? -3.186 41.062 -2.932 1 95.62 782 ALA B C 1
ATOM 14621 O O . ALA B 1 782 ? -2.627 41.312 -4.004 1 95.62 782 ALA B O 1
ATOM 14622 N N . ARG B 1 783 ? -2.826 41.594 -1.83 1 96.81 783 ARG B N 1
ATOM 14623 C CA . ARG B 1 783 ? -1.618 42.406 -1.693 1 96.81 783 ARG B CA 1
ATOM 14624 C C . ARG B 1 783 ? -0.996 42.219 -0.312 1 96.81 783 ARG B C 1
ATOM 14626 O O . ARG B 1 783 ? -1.669 41.812 0.629 1 96.81 783 ARG B O 1
ATOM 14633 N N . GLY B 1 784 ? 0.32 42.562 -0.234 1 96.75 784 GLY B N 1
ATOM 14634 C CA . GLY B 1 784 ? 0.965 42.406 1.061 1 96.75 784 GLY B CA 1
ATOM 14635 C C . GLY B 1 784 ? 2.438 42.781 1.04 1 96.75 784 GLY B C 1
ATOM 14636 O O . GLY B 1 784 ? 2.922 43.375 0.075 1 96.75 784 GLY B O 1
ATOM 14637 N N . LEU B 1 785 ? 3.055 42.5 2.203 1 96.69 785 LEU B N 1
ATOM 14638 C CA . LEU B 1 785 ? 4.457 42.844 2.434 1 96.69 785 LEU B CA 1
ATOM 14639 C C . LEU B 1 785 ? 5.176 41.688 3.15 1 96.69 785 LEU B C 1
ATOM 14641 O O . LEU B 1 785 ? 4.629 41.094 4.082 1 96.69 785 LEU B O 1
ATOM 14645 N N . ASP B 1 786 ? 6.402 41.469 2.59 1 94.81 786 ASP B N 1
ATOM 14646 C CA . ASP B 1 786 ? 7.297 40.5 3.234 1 94.81 786 ASP B CA 1
ATOM 14647 C C . ASP B 1 786 ? 8.602 41.188 3.662 1 94.81 786 ASP B C 1
ATOM 14649 O O . ASP B 1 786 ? 9.203 41.906 2.889 1 94.81 786 ASP B O 1
ATOM 14653 N N . LEU B 1 787 ? 8.969 40.875 4.895 1 95.69 787 LEU B N 1
ATOM 14654 C CA . LEU B 1 787 ? 10.219 41.438 5.418 1 95.69 787 LEU B CA 1
ATOM 14655 C C . LEU B 1 787 ? 11.031 40.344 6.121 1 95.69 787 LEU B C 1
ATOM 14657 O O . LEU B 1 787 ? 10.484 39.562 6.883 1 95.69 787 LEU B O 1
ATOM 14661 N N . SER B 1 788 ? 12.266 40.25 5.754 1 93.94 788 SER B N 1
ATOM 14662 C CA . SER B 1 788 ? 13.203 39.344 6.438 1 93.94 788 SER B CA 1
ATOM 14663 C C . SER B 1 788 ? 14.469 40.094 6.84 1 93.94 788 SER B C 1
ATOM 14665 O O . SER B 1 788 ? 15.047 40.844 6.035 1 93.94 788 SER B O 1
ATOM 14667 N N . VAL B 1 789 ? 14.891 39.906 8.078 1 93.88 789 VAL B N 1
ATOM 14668 C CA . VAL B 1 789 ? 16.078 40.562 8.609 1 93.88 789 VAL B CA 1
ATOM 14669 C C . VAL B 1 789 ? 16.984 39.531 9.281 1 93.88 789 VAL B C 1
ATOM 14671 O O . VAL B 1 789 ? 16.531 38.781 10.125 1 93.88 789 VAL B O 1
ATOM 14674 N N . ASP B 1 790 ? 18.172 39.594 8.883 1 89.69 790 ASP B N 1
ATOM 14675 C CA . ASP B 1 790 ? 19.141 38.688 9.469 1 89.69 790 ASP B CA 1
ATOM 14676 C C . ASP B 1 790 ? 20.422 39.406 9.859 1 89.69 790 ASP B C 1
ATOM 14678 O O . ASP B 1 790 ? 20.938 40.219 9.094 1 89.69 790 ASP B O 1
ATOM 14682 N N . TYR B 1 791 ? 20.859 39.156 11.055 1 90.19 791 TYR B N 1
ATOM 14683 C CA . TYR B 1 791 ? 22.094 39.75 11.547 1 90.19 791 TYR B CA 1
ATOM 14684 C C . TYR B 1 791 ? 23.031 38.656 12.086 1 90.19 791 TYR B C 1
ATOM 14686 O O . TYR B 1 791 ? 22.641 37.875 12.938 1 90.19 791 TYR B O 1
ATOM 14694 N N . ASN B 1 792 ? 24.172 38.594 11.594 1 84.44 792 ASN B N 1
ATOM 14695 C CA . ASN B 1 792 ? 25.188 37.656 12.047 1 84.44 792 ASN B CA 1
ATOM 14696 C C . ASN B 1 792 ? 26.469 38.375 12.445 1 84.44 792 ASN B C 1
ATOM 14698 O O . ASN B 1 792 ? 27 39.156 11.672 1 84.44 792 ASN B O 1
ATOM 14702 N N . LYS B 1 793 ? 26.953 38.062 13.664 1 84.38 793 LYS B N 1
ATOM 14703 C CA . LYS B 1 793 ? 28.188 38.688 14.141 1 84.38 793 LYS B CA 1
ATOM 14704 C C . LYS B 1 793 ? 29.047 37.688 14.906 1 84.38 793 LYS B C 1
ATOM 14706 O O . LYS B 1 793 ? 28.531 36.875 15.695 1 84.38 793 LYS B O 1
ATOM 14711 N N . VAL B 1 794 ? 30.281 37.594 14.531 1 81.25 794 VAL B N 1
ATOM 14712 C CA . VAL B 1 794 ? 31.234 36.75 15.25 1 81.25 794 VAL B CA 1
ATOM 14713 C C . VAL B 1 794 ? 32.156 37.656 16.078 1 81.25 794 VAL B C 1
ATOM 14715 O O . VAL B 1 794 ? 32.75 38.594 15.57 1 81.25 794 VAL B O 1
ATOM 14718 N N . PHE B 1 795 ? 32.156 37.375 17.328 1 81.69 795 PHE B N 1
ATOM 14719 C CA . PHE B 1 795 ? 32.969 38.156 18.234 1 81.69 795 PHE B CA 1
ATOM 14720 C C . PHE B 1 795 ? 34.344 37.5 18.453 1 81.69 795 PHE B C 1
ATOM 14722 O O . PHE B 1 795 ? 34.562 36.406 17.938 1 81.69 795 PHE B O 1
ATOM 14729 N N . ARG B 1 796 ? 35.125 38.281 19.25 1 75.44 796 ARG B N 1
ATOM 14730 C CA . ARG B 1 796 ? 36.469 37.75 19.578 1 75.44 796 ARG B CA 1
ATOM 14731 C C . ARG B 1 796 ? 36.375 36.562 20.531 1 75.44 796 ARG B C 1
ATOM 14733 O O . ARG B 1 796 ? 35.406 36.438 21.266 1 75.44 796 ARG B O 1
ATOM 14740 N N . LYS B 1 797 ? 37.125 35.469 20.531 1 70.19 797 LYS B N 1
ATOM 14741 C CA . LYS B 1 797 ? 37.25 34.312 21.422 1 70.19 797 LYS B CA 1
ATOM 14742 C C . LYS B 1 797 ? 36.219 33.25 21.062 1 70.19 797 LYS B C 1
ATOM 14744 O O . LYS B 1 797 ? 35.719 32.531 21.953 1 70.19 797 LYS B O 1
ATOM 14749 N N . GLY B 1 798 ? 35.625 33.344 19.938 1 73.38 798 GLY B N 1
ATOM 14750 C CA . GLY B 1 798 ? 34.812 32.25 19.469 1 73.38 798 GLY B CA 1
ATOM 14751 C C . GLY B 1 798 ? 33.312 32.469 19.734 1 73.38 798 GLY B C 1
ATOM 14752 O O . GLY B 1 798 ? 32.5 31.594 19.422 1 73.38 798 GLY B O 1
ATOM 14753 N N . MET B 1 799 ? 32.938 33.594 20.422 1 84.5 799 MET B N 1
ATOM 14754 C CA . MET B 1 799 ? 31.531 33.906 20.656 1 84.5 799 MET B CA 1
ATOM 14755 C C . MET B 1 799 ? 30.844 34.375 19.391 1 84.5 799 MET B C 1
ATOM 14757 O O . MET B 1 799 ? 31.453 35.062 18.562 1 84.5 799 MET B O 1
ATOM 14761 N N . TRP B 1 800 ? 29.672 33.875 19.109 1 85.75 800 TRP B N 1
ATOM 14762 C CA . TRP B 1 800 ? 28.922 34.312 17.938 1 85.75 800 TRP B CA 1
ATOM 14763 C C . TRP B 1 800 ? 27.469 34.594 18.312 1 85.75 800 TRP B C 1
ATOM 14765 O O . TRP B 1 800 ? 26.953 34.062 19.297 1 85.75 800 TRP B O 1
ATOM 14775 N N . LEU B 1 801 ? 26.891 35.594 17.656 1 87.88 801 LEU B N 1
ATOM 14776 C CA . LEU B 1 801 ? 25.5 36 17.844 1 87.88 801 LEU B CA 1
ATOM 14777 C C . LEU B 1 801 ? 24.766 36.062 16.5 1 87.88 801 LEU B C 1
ATOM 14779 O O . LEU B 1 801 ? 25.297 36.594 15.523 1 87.88 801 LEU B O 1
ATOM 14783 N N . GLN B 1 802 ? 23.688 35.438 16.469 1 89.19 802 GLN B N 1
ATOM 14784 C CA . GLN B 1 802 ? 22.812 35.469 15.297 1 89.19 802 GLN B CA 1
ATOM 14785 C C . GLN B 1 802 ? 21.422 35.969 15.672 1 89.19 802 GLN B C 1
ATOM 14787 O O . GLN B 1 802 ? 20.828 35.469 16.641 1 89.19 802 GLN B O 1
ATOM 14792 N N . LEU B 1 803 ? 20.969 37 14.992 1 91.81 803 LEU B N 1
ATOM 14793 C CA . LEU B 1 803 ? 19.609 37.5 15.148 1 91.81 803 LEU B CA 1
ATOM 14794 C C . LEU B 1 803 ? 18.812 37.344 13.859 1 91.81 803 LEU B C 1
ATOM 14796 O O . LEU B 1 803 ? 19.344 37.562 12.766 1 91.81 803 LEU B O 1
ATOM 14800 N N . HIS B 1 804 ? 17.656 36.906 13.977 1 90.94 804 HIS B N 1
ATOM 14801 C CA . HIS B 1 804 ? 16.781 36.75 12.82 1 90.94 804 HIS B CA 1
ATOM 14802 C C . HIS B 1 804 ? 15.391 37.312 13.109 1 90.94 804 HIS B C 1
ATOM 14804 O O . HIS B 1 804 ? 14.891 37.188 14.227 1 90.94 804 HIS B O 1
ATOM 14810 N N . GLY B 1 805 ? 14.766 37.906 12.156 1 92.62 805 GLY B N 1
ATOM 14811 C CA . GLY B 1 805 ? 13.414 38.438 12.234 1 92.62 805 GLY B CA 1
ATOM 14812 C C . GLY B 1 805 ? 12.68 38.375 10.906 1 92.62 805 GLY B C 1
ATOM 14813 O O . GLY B 1 805 ? 13.297 38.562 9.852 1 92.62 805 GLY B O 1
ATOM 14814 N N . ASN B 1 806 ? 11.43 38.125 10.984 1 93.06 806 ASN B N 1
ATOM 14815 C CA . ASN B 1 806 ? 10.609 38.156 9.773 1 93.06 806 ASN B CA 1
ATOM 14816 C C . ASN B 1 806 ? 9.219 38.719 10.062 1 93.06 806 ASN B C 1
ATOM 14818 O O . ASN B 1 806 ? 8.758 38.688 11.203 1 93.06 806 ASN B O 1
ATOM 14822 N N . PHE B 1 807 ? 8.633 39.25 9.031 1 95.75 807 PHE B N 1
ATOM 14823 C CA . PHE B 1 807 ? 7.309 39.844 9.094 1 95.75 807 PHE B CA 1
ATOM 14824 C C . PHE B 1 807 ? 6.566 39.656 7.773 1 95.75 807 PHE B C 1
ATOM 14826 O O . PHE B 1 807 ? 7.133 39.875 6.699 1 95.75 807 PHE B O 1
ATOM 14833 N N . THR B 1 808 ? 5.332 39.188 7.887 1 95.88 808 THR B N 1
ATOM 14834 C CA . THR B 1 808 ? 4.512 39 6.695 1 95.88 808 THR B CA 1
ATOM 14835 C C . THR B 1 808 ? 3.127 39.594 6.891 1 95.88 808 THR B C 1
ATOM 14837 O O . THR B 1 808 ? 2.451 39.312 7.883 1 95.88 808 THR B O 1
ATOM 14840 N N . TYR B 1 809 ? 2.738 40.406 6.027 1 96.75 809 TYR B N 1
ATOM 14841 C CA . TYR B 1 809 ? 1.384 40.938 5.938 1 96.75 809 TYR B CA 1
ATOM 14842 C C . TYR B 1 809 ? 0.743 40.562 4.602 1 96.75 809 TYR B C 1
ATOM 14844 O O . TYR B 1 809 ? 1.327 40.812 3.543 1 96.75 809 TYR B O 1
ATOM 14852 N N . ALA B 1 810 ? -0.418 39.969 4.609 1 95.62 810 ALA B N 1
ATOM 14853 C CA . ALA B 1 810 ? -1.139 39.562 3.398 1 95.62 810 ALA B CA 1
ATOM 14854 C C . ALA B 1 810 ? -2.637 39.812 3.549 1 95.62 810 ALA B C 1
ATOM 14856 O O . ALA B 1 810 ? -3.258 39.344 4.504 1 95.62 810 ALA B O 1
ATOM 14857 N N . HIS B 1 811 ? -3.164 40.531 2.611 1 95.88 811 HIS B N 1
ATOM 14858 C CA . HIS B 1 811 ? -4.59 40.844 2.607 1 95.88 811 HIS B CA 1
ATOM 14859 C C . HIS B 1 811 ? -5.223 40.531 1.261 1 95.88 811 HIS B C 1
ATOM 14861 O O . HIS B 1 811 ? -4.625 40.781 0.211 1 95.88 811 HIS B O 1
ATOM 14867 N N . SER B 1 812 ? -6.391 39.938 1.331 1 95.25 812 SER B N 1
ATOM 14868 C CA . SER B 1 812 ? -7.113 39.625 0.106 1 95.25 812 SER B CA 1
ATOM 14869 C C . SER B 1 812 ? -8.523 40.188 0.132 1 95.25 812 SER B C 1
ATOM 14871 O O . SER B 1 812 ? -9.078 40.438 1.205 1 95.25 812 SER B O 1
ATOM 14873 N N . GLU B 1 813 ? -9.094 40.375 -1.124 1 96.12 813 GLU B N 1
ATOM 14874 C CA . GLU B 1 813 ? -10.438 40.906 -1.244 1 96.12 813 GLU B CA 1
ATOM 14875 C C . GLU B 1 813 ? -11.172 40.312 -2.443 1 96.12 813 GLU B C 1
ATOM 14877 O O . GLU B 1 813 ? -10.547 40 -3.457 1 96.12 813 GLU B O 1
ATOM 14882 N N . PHE B 1 814 ? -12.484 40.281 -2.32 1 96.31 814 PHE B N 1
ATOM 14883 C CA . PHE B 1 814 ? -13.336 39.938 -3.443 1 96.31 814 PHE B CA 1
ATOM 14884 C C . PHE B 1 814 ? -13.414 41.062 -4.457 1 96.31 814 PHE B C 1
ATOM 14886 O O . PHE B 1 814 ? -13.594 42.219 -4.082 1 96.31 814 PHE B O 1
ATOM 14893 N N . LEU B 1 815 ? -13.289 40.75 -5.707 1 95.88 815 LEU B N 1
ATOM 14894 C CA . LEU B 1 815 ? -13.461 41.75 -6.754 1 95.88 815 LEU B CA 1
ATOM 14895 C C . LEU B 1 815 ? -14.742 41.5 -7.539 1 95.88 815 LEU B C 1
ATOM 14897 O O . LEU B 1 815 ? -15.5 42.438 -7.82 1 95.88 815 LEU B O 1
ATOM 14901 N N . LYS B 1 816 ? -14.898 40.281 -7.988 1 94.38 816 LYS B N 1
ATOM 14902 C CA . LYS B 1 816 ? -16.125 39.844 -8.641 1 94.38 816 LYS B CA 1
ATOM 14903 C C . LYS B 1 816 ? -16.672 38.562 -7.98 1 94.38 816 LYS B C 1
ATOM 14905 O O . LYS B 1 816 ? -16 37.531 -7.941 1 94.38 816 LYS B O 1
ATOM 14910 N N . TYR B 1 817 ? -17.797 38.719 -7.484 1 93.25 817 TYR B N 1
ATOM 14911 C CA . TYR B 1 817 ? -18.5 37.625 -6.809 1 93.25 817 TYR B CA 1
ATOM 14912 C C . TYR B 1 817 ? -20 37.688 -7.074 1 93.25 817 TYR B C 1
ATOM 14914 O O . TYR B 1 817 ? -20.625 38.719 -6.812 1 93.25 817 TYR B O 1
ATOM 14922 N N . GLU B 1 818 ? -20.453 36.625 -7.645 1 89.56 818 GLU B N 1
ATOM 14923 C CA . GLU B 1 818 ? -21.875 36.625 -7.965 1 89.56 818 GLU B CA 1
ATOM 14924 C C . GLU B 1 818 ? -22.719 36.281 -6.746 1 89.56 818 GLU B C 1
ATOM 14926 O O . GLU B 1 818 ? -22.531 35.219 -6.141 1 89.56 818 GLU B O 1
ATOM 14931 N N . GLU B 1 819 ? -23.469 37.156 -6.359 1 87.69 819 GLU B N 1
ATOM 14932 C CA . GLU B 1 819 ? -24.406 37 -5.25 1 87.69 819 GLU B CA 1
ATOM 14933 C C . GLU B 1 819 ? -25.734 37.688 -5.547 1 87.69 819 GLU B C 1
ATOM 14935 O O . GLU B 1 819 ? -25.844 38.469 -6.504 1 87.69 819 GLU B O 1
ATOM 14940 N N . PRO B 1 820 ? -26.766 37.375 -4.824 1 81.56 820 PRO B N 1
ATOM 14941 C CA . PRO B 1 820 ? -28.047 38.031 -5.051 1 81.56 820 PRO B CA 1
ATOM 14942 C C . PRO B 1 820 ? -27.969 39.562 -4.859 1 81.56 820 PRO B C 1
ATOM 14944 O O . PRO B 1 820 ? -27.094 40.031 -4.129 1 81.56 820 PRO B O 1
ATOM 14947 N N . GLU B 1 821 ? -28.734 40.188 -5.609 1 82 821 GLU B N 1
ATOM 14948 C CA . GLU B 1 821 ? -28.781 41.625 -5.445 1 82 821 GLU B CA 1
ATOM 14949 C C . GLU B 1 821 ? -29.469 42.031 -4.145 1 82 821 GLU B C 1
ATOM 14951 O O . GLU B 1 821 ? -30.594 41.625 -3.885 1 82 821 GLU B O 1
ATOM 14956 N N . TYR B 1 822 ? -28.672 42.656 -3.381 1 85.38 822 TYR B N 1
ATOM 14957 C CA . TYR B 1 822 ? -29.219 43.125 -2.117 1 85.38 822 TYR B CA 1
ATOM 14958 C C . TYR B 1 822 ? -29.406 44.656 -2.133 1 85.38 822 TYR B C 1
ATOM 14960 O O . TYR B 1 822 ? -28.562 45.375 -2.693 1 85.38 822 TYR B O 1
ATOM 14968 N N . ASN B 1 823 ? -30.469 45.125 -1.477 1 87.25 823 ASN B N 1
ATOM 14969 C CA . ASN B 1 823 ? -30.578 46.562 -1.22 1 87.25 823 ASN B CA 1
ATOM 14970 C C . ASN B 1 823 ? -29.594 47.031 -0.152 1 87.25 823 ASN B C 1
ATOM 14972 O O . ASN B 1 823 ? -29.156 48.188 -0.162 1 87.25 823 ASN B O 1
ATOM 14976 N N . GLU B 1 824 ? -29.297 46.125 0.653 1 90.38 824 GLU B N 1
ATOM 14977 C CA . GLU B 1 824 ? -28.344 46.375 1.728 1 90.38 824 GLU B CA 1
ATOM 14978 C C . GLU B 1 824 ? -26.906 46.156 1.244 1 90.38 824 GLU B C 1
ATOM 14980 O O . GLU B 1 824 ? -26.391 45.031 1.255 1 90.38 824 GLU B O 1
ATOM 14985 N N . LYS B 1 825 ? -26.203 47.188 0.979 1 90.31 825 LYS B N 1
ATOM 14986 C CA . LYS B 1 825 ? -24.891 47.156 0.348 1 90.31 825 LYS B CA 1
ATOM 14987 C C . LYS B 1 825 ? -23.844 46.562 1.291 1 90.31 825 LYS B C 1
ATOM 14989 O O . LYS B 1 825 ? -22.828 46.031 0.844 1 90.31 825 LYS B O 1
ATOM 14994 N N . TYR B 1 826 ? -24.125 46.656 2.586 1 92.56 826 TYR B N 1
ATOM 14995 C CA . TYR B 1 826 ? -23.172 46.125 3.549 1 92.56 826 TYR B CA 1
ATOM 14996 C C . TYR B 1 826 ? -23.141 44.594 3.514 1 92.56 826 TYR B C 1
ATOM 14998 O O . TYR B 1 826 ? -22.234 43.969 4.059 1 92.56 826 TYR B O 1
ATOM 15006 N N . LYS B 1 827 ? -23.984 43.969 2.809 1 92.81 827 LYS B N 1
ATOM 15007 C CA . LYS B 1 827 ? -24.016 42.531 2.711 1 92.81 827 LYS B CA 1
ATOM 15008 C C . LYS B 1 827 ? -23.172 42.031 1.542 1 92.81 827 LYS B C 1
ATOM 15010 O O . LYS B 1 827 ? -22.859 40.844 1.452 1 92.81 827 LYS B O 1
ATOM 15015 N N . LEU B 1 828 ? -22.797 42.938 0.779 1 91.62 828 LEU B N 1
ATOM 15016 C CA . LEU B 1 828 ? -22.078 42.531 -0.419 1 91.62 828 LEU B CA 1
ATOM 15017 C C . LEU B 1 828 ? -20.672 42.062 -0.067 1 91.62 828 LEU B C 1
ATOM 15019 O O . LEU B 1 828 ? -20.016 42.625 0.82 1 91.62 828 LEU B O 1
ATOM 15023 N N . HIS B 1 829 ? -20.234 41.062 -0.782 1 93.06 829 HIS B N 1
ATOM 15024 C CA . HIS B 1 829 ? -18.922 40.469 -0.527 1 93.06 829 HIS B CA 1
ATOM 15025 C C . HIS B 1 829 ? -17.828 41.281 -1.191 1 93.06 829 HIS B C 1
ATOM 15027 O O . HIS B 1 829 ? -16.688 41.344 -0.701 1 93.06 829 HIS B O 1
ATOM 15033 N N . VAL B 1 830 ? -18.109 41.938 -2.299 1 93.25 830 VAL B N 1
ATOM 15034 C CA . VAL B 1 830 ? -17.109 42.688 -3.061 1 93.25 830 VAL B CA 1
ATOM 15035 C C . VAL B 1 830 ? -16.469 43.75 -2.178 1 93.25 830 VAL B C 1
ATOM 15037 O O . VAL B 1 830 ? -17.188 44.531 -1.521 1 93.25 830 VAL B O 1
ATOM 15040 N N . GLY B 1 831 ? -15.195 43.688 -2.059 1 92.88 831 GLY B N 1
ATOM 15041 C CA . GLY B 1 831 ? -14.461 44.656 -1.25 1 92.88 831 GLY B CA 1
ATOM 15042 C C . GLY B 1 831 ? -14.047 44.094 0.102 1 92.88 831 GLY B C 1
ATOM 15043 O O . GLY B 1 831 ? -13.203 44.688 0.785 1 92.88 831 GLY B O 1
ATOM 15044 N N . GLN B 1 832 ? -14.633 43.094 0.487 1 94.88 832 GLN B N 1
ATOM 15045 C CA . GLN B 1 832 ? -14.297 42.469 1.761 1 94.88 832 GLN B CA 1
ATOM 15046 C C . GLN B 1 832 ? -13.25 41.375 1.577 1 94.88 832 GLN B C 1
ATOM 15048 O O . GLN B 1 832 ? -13.039 40.875 0.463 1 94.88 832 GLN B O 1
ATOM 15053 N N . SER B 1 833 ? -12.641 41.062 2.721 1 95.31 833 SER B N 1
ATOM 15054 C CA . SER B 1 833 ? -11.648 40 2.682 1 95.31 833 SER B CA 1
ATOM 15055 C C . SER B 1 833 ? -12.289 38.656 2.311 1 95.31 833 SER B C 1
ATOM 15057 O O . SER B 1 833 ? -13.469 38.438 2.582 1 95.31 833 SER B O 1
ATOM 15059 N N . LEU B 1 834 ? -11.531 37.75 1.715 1 94.56 834 LEU B N 1
ATOM 15060 C CA . LEU B 1 834 ? -12.023 36.438 1.275 1 94.56 834 LEU B CA 1
ATOM 15061 C C . LEU B 1 834 ? -12.469 35.594 2.465 1 94.56 834 LEU B C 1
ATOM 15063 O O . LEU B 1 834 ? -13.297 34.688 2.316 1 94.56 834 LEU B O 1
ATOM 15067 N N . LYS B 1 835 ? -11.953 35.875 3.641 1 93.19 835 LYS B N 1
ATOM 15068 C CA . LYS B 1 835 ? -12.305 35.094 4.828 1 93.19 835 LYS B CA 1
ATOM 15069 C C . LYS B 1 835 ? -13.039 35.969 5.848 1 93.19 835 LYS B C 1
ATOM 15071 O O . LYS B 1 835 ? -13.039 35.656 7.043 1 93.19 835 LYS B O 1
ATOM 15076 N N . GLN B 1 836 ? -13.586 37.031 5.34 1 94.38 836 GLN B N 1
ATOM 15077 C CA . GLN B 1 836 ? -14.406 37.906 6.168 1 94.38 836 GLN B CA 1
ATOM 15078 C C . GLN B 1 836 ? -15.695 37.188 6.594 1 94.38 836 GLN B C 1
ATOM 15080 O O . GLN B 1 836 ? -16.375 36.594 5.77 1 94.38 836 GLN B O 1
ATOM 15085 N N . GLU B 1 837 ? -15.945 37.281 7.883 1 95.44 837 GLU B N 1
ATOM 15086 C CA . GLU B 1 837 ? -17.172 36.688 8.391 1 95.44 837 GLU B CA 1
ATOM 15087 C C . GLU B 1 837 ? -18.281 37.75 8.5 1 95.44 837 GLU B C 1
ATOM 15089 O O . GLU B 1 837 ? -18.016 38.906 8.758 1 95.44 837 GLU B O 1
ATOM 15094 N N . TYR B 1 838 ? -19.484 37.25 8.266 1 96.44 838 TYR B N 1
ATOM 15095 C CA . TYR B 1 838 ? -20.672 38.094 8.406 1 96.44 838 TYR B CA 1
ATOM 15096 C C . TYR B 1 838 ? -21.484 37.688 9.617 1 96.44 838 TYR B C 1
ATOM 15098 O O . TYR B 1 838 ? -21.609 36.5 9.914 1 96.44 838 TYR B O 1
ATOM 15106 N N . GLY B 1 839 ? -21.938 38.719 10.375 1 97.38 839 GLY B N 1
ATOM 15107 C CA . GLY B 1 839 ? -22.766 38.469 11.555 1 97.38 839 GLY B CA 1
ATOM 15108 C C . GLY B 1 839 ? -23.5 39.688 12.031 1 97.38 839 GLY B C 1
ATOM 15109 O O . GLY B 1 839 ? -23.578 40.719 11.32 1 97.38 839 GLY B O 1
ATOM 15110 N N . TYR B 1 840 ? -24.141 39.625 13.219 1 98 840 TYR B N 1
ATOM 15111 C CA . TYR B 1 840 ? -24.938 40.719 13.797 1 98 840 TYR B CA 1
ATOM 15112 C C . TYR B 1 840 ? -24.094 41.562 14.75 1 98 840 TYR B C 1
ATOM 15114 O O . TYR B 1 840 ? -23.109 41.094 15.32 1 98 840 TYR B O 1
ATOM 15122 N N . ILE B 1 841 ? -24.406 42.781 14.844 1 97.88 841 ILE B N 1
ATOM 15123 C CA . ILE B 1 841 ? -23.797 43.656 15.852 1 97.88 841 ILE B CA 1
ATOM 15124 C C . ILE B 1 841 ? -24.562 43.531 17.172 1 97.88 841 ILE B C 1
ATOM 15126 O O . ILE B 1 841 ? -25.734 43.906 17.25 1 97.88 841 ILE B O 1
ATOM 15130 N N . ALA B 1 842 ? -23.906 43 18.156 1 98.31 842 ALA B N 1
ATOM 15131 C CA . ALA B 1 842 ? -24.516 42.875 19.469 1 98.31 842 ALA B CA 1
ATOM 15132 C C . ALA B 1 842 ? -24.328 44.156 20.281 1 98.31 842 ALA B C 1
ATOM 15134 O O . ALA B 1 842 ? -23.203 44.562 20.562 1 98.31 842 ALA B O 1
ATOM 15135 N N . GLU B 1 843 ? -25.312 44.781 20.656 1 96.88 843 GLU B N 1
ATOM 15136 C CA . GLU B 1 843 ? -25.25 46 21.422 1 96.88 843 GLU B CA 1
ATOM 15137 C C . GLU B 1 843 ? -25 45.75 22.906 1 96.88 843 GLU B C 1
ATOM 15139 O O . GLU B 1 843 ? -24.062 46.281 23.484 1 96.88 843 GLU B O 1
ATOM 15144 N N . ARG B 1 844 ? -25.844 45.031 23.422 1 97.25 844 ARG B N 1
ATOM 15145 C CA . ARG B 1 844 ? -25.859 44.656 24.828 1 97.25 844 ARG B CA 1
ATOM 15146 C C . ARG B 1 844 ? -26.875 43.531 25.094 1 97.25 844 ARG B C 1
ATOM 15148 O O . ARG B 1 844 ? -27.516 43.062 24.172 1 97.25 844 ARG B O 1
ATOM 15155 N N . LEU B 1 845 ? -26.938 43.156 26.359 1 98.12 845 LEU B N 1
ATOM 15156 C CA . LEU B 1 845 ? -28.031 42.281 26.766 1 98.12 845 LEU B CA 1
ATOM 15157 C C . LEU B 1 845 ? -29.281 43.094 27.094 1 98.12 845 LEU B C 1
ATOM 15159 O O . LEU B 1 845 ? -29.172 44.25 27.516 1 98.12 845 LEU B O 1
ATOM 15163 N N . PHE B 1 846 ? -30.406 42.5 26.875 1 98 846 PHE B N 1
ATOM 15164 C CA . PHE B 1 846 ? -31.641 43.156 27.25 1 98 846 PHE B CA 1
ATOM 15165 C C . PHE B 1 846 ? -31.703 43.375 28.766 1 98 846 PHE B C 1
ATOM 15167 O O . PHE B 1 846 ? -31.359 42.5 29.547 1 98 846 PHE B O 1
ATOM 15174 N N . ILE B 1 847 ? -32.094 44.562 29.125 1 94.44 847 ILE B N 1
ATOM 15175 C CA . ILE B 1 847 ? -32.125 44.938 30.531 1 94.44 847 ILE B CA 1
ATOM 15176 C C . ILE B 1 847 ? -33.312 44.25 31.219 1 94.44 847 ILE B C 1
ATOM 15178 O O . ILE B 1 847 ? -33.188 43.656 32.281 1 94.44 847 ILE B O 1
ATOM 15182 N N . ASP B 1 848 ? -34.531 44.438 30.656 1 92.81 848 ASP B N 1
ATOM 15183 C CA . ASP B 1 848 ? -35.781 43.875 31.188 1 92.81 848 ASP B CA 1
ATOM 15184 C C . ASP B 1 848 ? -36.781 43.625 30.062 1 92.81 848 ASP B C 1
ATOM 15186 O O . ASP B 1 848 ? -36.469 43.812 28.891 1 92.81 848 ASP B O 1
ATOM 15190 N N . GLU B 1 849 ? -37.969 43.25 30.516 1 93.31 849 GLU B N 1
ATOM 15191 C CA . GLU B 1 849 ? -38.969 42.938 29.516 1 93.31 849 GLU B CA 1
ATOM 15192 C C . GLU B 1 849 ? -39.469 44.188 28.797 1 93.31 849 GLU B C 1
ATOM 15194 O O . GLU B 1 849 ? -39.906 44.094 27.641 1 93.31 849 GLU B O 1
ATOM 15199 N N . ALA B 1 850 ? -39.406 45.281 29.406 1 94.81 850 ALA B N 1
ATOM 15200 C CA . ALA B 1 850 ? -39.781 46.562 28.75 1 94.81 850 ALA B CA 1
ATOM 15201 C C . ALA B 1 850 ? -38.844 46.875 27.609 1 94.81 850 ALA B C 1
ATOM 15203 O O . ALA B 1 850 ? -39.25 47.375 26.562 1 94.81 850 ALA B O 1
ATOM 15204 N N . ASP B 1 851 ? -37.625 46.688 27.969 1 96 851 ASP B N 1
ATOM 15205 C CA . ASP B 1 851 ? -36.625 46.906 26.938 1 96 851 ASP B CA 1
ATOM 15206 C C . ASP B 1 851 ? -36.844 46 25.75 1 96 851 ASP B C 1
ATOM 15208 O O . ASP B 1 851 ? -36.656 46.406 24.594 1 96 851 ASP B O 1
ATOM 15212 N N . VAL B 1 852 ? -37.219 44.781 25.938 1 96.81 852 VAL B N 1
ATOM 15213 C CA . VAL B 1 852 ? -37.531 43.812 24.891 1 96.81 852 VAL B CA 1
ATOM 15214 C C . VAL B 1 852 ? -38.688 44.312 24.047 1 96.81 852 VAL B C 1
ATOM 15216 O O . VAL B 1 852 ? -38.625 44.25 22.812 1 96.81 852 VAL B O 1
ATOM 15219 N N . ALA B 1 853 ? -39.688 44.812 24.719 1 94.81 853 ALA B N 1
ATOM 15220 C CA . ALA B 1 853 ? -40.938 45.25 24.047 1 94.81 853 ALA B CA 1
ATOM 15221 C C . ALA B 1 853 ? -40.688 46.5 23.219 1 94.81 853 ALA B C 1
ATOM 15223 O O . ALA B 1 853 ? -41.375 46.688 22.203 1 94.81 853 ALA B O 1
ATOM 15224 N N . ASN B 1 854 ? -39.719 47.281 23.609 1 95.38 854 ASN B N 1
ATOM 15225 C CA . ASN B 1 854 ? -39.469 48.562 22.922 1 95.38 854 ASN B CA 1
ATOM 15226 C C . ASN B 1 854 ? -38.281 48.469 21.969 1 95.38 854 ASN B C 1
ATOM 15228 O O . ASN B 1 854 ? -37.719 49.469 21.578 1 95.38 854 ASN B O 1
ATOM 15232 N N . SER B 1 855 ? -37.906 47.312 21.625 1 96.62 855 SER B N 1
ATOM 15233 C CA . SER B 1 855 ? -36.781 47.094 20.703 1 96.62 855 SER B CA 1
ATOM 15234 C C . SER B 1 855 ? -37.25 46.375 19.438 1 96.62 855 SER B C 1
ATOM 15236 O O . SER B 1 855 ? -38.312 45.719 19.453 1 96.62 855 SER B O 1
ATOM 15238 N N . PRO B 1 856 ? -36.469 46.469 18.328 1 96.88 856 PRO B N 1
ATOM 15239 C CA . PRO B 1 856 ? -36.844 45.719 17.109 1 96.88 856 PRO B CA 1
ATOM 15240 C C . PRO B 1 856 ? -37 44.219 17.359 1 96.88 856 PRO B C 1
ATOM 15242 O O . PRO B 1 856 ? -36.219 43.625 18.109 1 96.88 856 PRO B O 1
ATOM 15245 N N . LYS B 1 857 ? -37.969 43.656 16.656 1 96.88 857 LYS B N 1
ATOM 15246 C CA . LYS B 1 857 ? -38.219 42.219 16.828 1 96.88 857 LYS B CA 1
ATOM 15247 C C . LYS B 1 857 ? -37.094 41.375 16.25 1 96.88 857 LYS B C 1
ATOM 15249 O O . LYS B 1 857 ? -36.688 41.562 15.117 1 96.88 857 LYS B O 1
ATOM 15254 N N . GLN B 1 858 ? -36.625 40.5 17.078 1 97.31 858 GLN B N 1
ATOM 15255 C CA . GLN B 1 858 ? -35.594 39.562 16.609 1 97.31 858 GLN B CA 1
ATOM 15256 C C . GLN B 1 858 ? -36.219 38.25 16.141 1 97.31 858 GLN B C 1
ATOM 15258 O O . GLN B 1 858 ? -37.031 37.688 16.859 1 97.31 858 GLN B O 1
ATOM 15263 N N . THR B 1 859 ? -35.906 37.625 15.016 1 96.56 859 THR B N 1
ATOM 15264 C CA . THR B 1 859 ? -36.656 36.594 14.336 1 96.56 859 THR B CA 1
ATOM 15265 C C . THR B 1 859 ? -35.969 35.219 14.547 1 96.56 859 THR B C 1
ATOM 15267 O O . THR B 1 859 ? -36.156 34.312 13.734 1 96.56 859 THR B O 1
ATOM 15270 N N . PHE B 1 860 ? -35.188 35.031 15.57 1 96.25 860 PHE B N 1
ATOM 15271 C CA . PHE B 1 860 ? -34.438 33.812 15.727 1 96.25 860 PHE B CA 1
ATOM 15272 C C . PHE B 1 860 ? -35.062 32.906 16.766 1 96.25 860 PHE B C 1
ATOM 15274 O O . PHE B 1 860 ? -34.469 31.938 17.203 1 96.25 860 PHE B O 1
ATOM 15281 N N . GLY B 1 861 ? -36.219 33.219 17.156 1 94.5 861 GLY B N 1
ATOM 15282 C CA . GLY B 1 861 ? -36.906 32.406 18.156 1 94.5 861 GLY B CA 1
ATOM 15283 C C . GLY B 1 861 ? -37.25 33.156 19.406 1 94.5 861 GLY B C 1
ATOM 15284 O O . GLY B 1 861 ? -37.469 34.375 19.359 1 94.5 861 GLY B O 1
ATOM 15285 N N . GLU B 1 862 ? -37.281 32.438 20.547 1 94 862 GLU B N 1
ATOM 15286 C CA . GLU B 1 862 ? -37.656 33.031 21.812 1 94 862 GLU B CA 1
ATOM 15287 C C . GLU B 1 862 ? -36.5 33.781 22.438 1 94 862 GLU B C 1
ATOM 15289 O O . GLU B 1 862 ? -35.344 33.375 22.359 1 94 862 GLU B O 1
ATOM 15294 N N . TYR B 1 863 ? -36.781 34.938 22.969 1 96.94 863 TYR B N 1
ATOM 15295 C CA . TYR B 1 863 ? -35.781 35.719 23.703 1 96.94 863 TYR B CA 1
ATOM 15296 C C . TYR B 1 863 ? -36.469 36.625 24.734 1 96.94 863 TYR B C 1
ATOM 15298 O O . TYR B 1 863 ? -37.656 36.844 24.688 1 96.94 863 TYR B O 1
ATOM 15306 N N . GLY B 1 864 ? -35.719 37.125 25.75 1 95.56 864 GLY B N 1
ATOM 15307 C CA . GLY B 1 864 ? -36.188 37.969 26.812 1 95.56 864 GLY B CA 1
ATOM 15308 C C . GLY B 1 864 ? -35.094 38.719 27.516 1 95.56 864 GLY B C 1
ATOM 15309 O O . GLY B 1 864 ? -34 38.875 26.969 1 95.56 864 GLY B O 1
ATOM 15310 N N . ALA B 1 865 ? -35.406 39.188 28.703 1 96.5 865 ALA B N 1
ATOM 15311 C CA . ALA B 1 865 ? -34.406 39.906 29.484 1 96.5 865 ALA B CA 1
ATOM 15312 C C . ALA B 1 865 ? -33.156 39.031 29.703 1 96.5 865 ALA B C 1
ATOM 15314 O O . ALA B 1 865 ? -33.281 37.844 29.969 1 96.5 865 ALA B O 1
ATOM 15315 N N . GLY B 1 866 ? -31.953 39.688 29.469 1 97.5 866 GLY B N 1
ATOM 15316 C CA . GLY B 1 866 ? -30.703 38.969 29.688 1 97.5 866 GLY B CA 1
ATOM 15317 C C . GLY B 1 866 ? -30.172 38.312 28.438 1 97.5 866 GLY B C 1
ATOM 15318 O O . GLY B 1 866 ? -29.047 37.781 28.438 1 97.5 866 GLY B O 1
ATOM 15319 N N . ASP B 1 867 ? -30.969 38.219 27.422 1 98.25 867 ASP B N 1
ATOM 15320 C CA . ASP B 1 867 ? -30.5 37.688 26.141 1 98.25 867 ASP B CA 1
ATOM 15321 C C . ASP B 1 867 ? -29.844 38.812 25.312 1 98.25 867 ASP B C 1
ATOM 15323 O O . ASP B 1 867 ? -29.938 39.969 25.656 1 98.25 867 ASP B O 1
ATOM 15327 N N . ILE B 1 868 ? -29.266 38.406 24.203 1 98.38 868 ILE B N 1
ATOM 15328 C CA . ILE B 1 868 ? -28.453 39.344 23.438 1 98.38 868 ILE B CA 1
ATOM 15329 C C . ILE B 1 868 ? -29.375 40.219 22.578 1 98.38 868 ILE B C 1
ATOM 15331 O O . ILE B 1 868 ? -30.266 39.719 21.891 1 98.38 868 ILE B O 1
ATOM 15335 N N . LYS B 1 869 ? -29.188 41.469 22.656 1 98.19 869 LYS B N 1
ATOM 15336 C CA . LYS B 1 869 ? -29.875 42.469 21.812 1 98.19 869 LYS B CA 1
ATOM 15337 C C . LYS B 1 869 ? -29.031 42.844 20.609 1 98.19 869 LYS B C 1
ATOM 15339 O O . LYS B 1 869 ? -27.906 43.344 20.766 1 98.19 869 LYS B O 1
ATOM 15344 N N . TYR B 1 870 ? -29.609 42.688 19.422 1 98.25 870 TYR B N 1
ATOM 15345 C CA . TYR B 1 870 ? -28.875 43 18.203 1 98.25 870 TYR B CA 1
ATOM 15346 C C . TYR B 1 870 ? -29.312 44.344 17.641 1 98.25 870 TYR B C 1
ATOM 15348 O O . TYR B 1 870 ? -30.453 44.781 17.875 1 98.25 870 TYR B O 1
ATOM 15356 N N . ARG B 1 871 ? -28.391 44.938 16.844 1 97.38 871 ARG B N 1
ATOM 15357 C CA . ARG B 1 871 ? -28.672 46.25 16.25 1 97.38 871 ARG B CA 1
ATOM 15358 C C . ARG B 1 871 ? -29.422 46.094 14.93 1 97.38 871 ARG B C 1
ATOM 15360 O O . ARG B 1 871 ? -29.047 45.281 14.094 1 97.38 871 ARG B O 1
ATOM 15367 N N . ASP B 1 872 ? -30.422 46.812 14.805 1 97.25 872 ASP B N 1
ATOM 15368 C CA . ASP B 1 872 ? -31.125 46.906 13.523 1 97.25 872 ASP B CA 1
ATOM 15369 C C . ASP B 1 872 ? -30.375 47.844 12.57 1 97.25 872 ASP B C 1
ATOM 15371 O O . ASP B 1 872 ? -30.531 49.062 12.641 1 97.25 872 ASP B O 1
ATOM 15375 N N . VAL B 1 873 ? -29.734 47.344 11.656 1 96.38 873 VAL B N 1
ATOM 15376 C CA . VAL B 1 873 ? -28.828 48.094 10.805 1 96.38 873 VAL B CA 1
ATOM 15377 C C . VAL B 1 873 ? -29.625 48.781 9.695 1 96.38 873 VAL B C 1
ATOM 15379 O O . VAL B 1 873 ? -29.344 49.938 9.344 1 96.38 873 VAL B O 1
ATOM 15382 N N . ASN B 1 874 ? -30.641 48.125 9.148 1 94.62 874 ASN B N 1
ATOM 15383 C CA . ASN B 1 874 ? -31.359 48.719 8.023 1 94.62 874 ASN B CA 1
ATOM 15384 C C . ASN B 1 874 ? -32.562 49.531 8.492 1 94.62 874 ASN B C 1
ATOM 15386 O O . ASN B 1 874 ? -33.219 50.219 7.691 1 94.62 874 ASN B O 1
ATOM 15390 N N . GLY B 1 875 ? -33.031 49.5 9.719 1 93.56 875 GLY B N 1
ATOM 15391 C CA . GLY B 1 875 ? -34.062 50.344 10.305 1 93.56 875 GLY B CA 1
ATOM 15392 C C . GLY B 1 875 ? -35.469 49.875 9.992 1 93.56 875 GLY B C 1
ATOM 15393 O O . GLY B 1 875 ? -36.438 50.656 10.062 1 93.56 875 GLY B O 1
ATOM 15394 N N . ASP B 1 876 ? -35.656 48.625 9.641 1 93.94 876 ASP B N 1
ATOM 15395 C CA . ASP B 1 876 ? -37 48.156 9.25 1 93.94 876 ASP B CA 1
ATOM 15396 C C . ASP B 1 876 ? -37.781 47.625 10.461 1 93.94 876 ASP B C 1
ATOM 15398 O O . ASP B 1 876 ? -38.875 47.094 10.312 1 93.94 876 ASP B O 1
ATOM 15402 N N . GLY B 1 877 ? -37.156 47.688 11.633 1 95.19 877 GLY B N 1
ATOM 15403 C CA . GLY B 1 877 ? -37.844 47.312 12.867 1 95.19 877 GLY B CA 1
ATOM 15404 C C . GLY B 1 877 ? -37.75 45.844 13.195 1 95.19 877 GLY B C 1
ATOM 15405 O O . GLY B 1 877 ? -38.312 45.375 14.18 1 95.19 877 GLY B O 1
ATOM 15406 N N . GLN B 1 878 ? -36.969 45.125 12.344 1 96.12 878 GLN B N 1
ATOM 15407 C CA . GLN B 1 878 ? -36.75 43.688 12.594 1 96.12 878 GLN B CA 1
ATOM 15408 C C . GLN B 1 878 ? -35.281 43.312 12.398 1 96.12 878 GLN B C 1
ATOM 15410 O O . GLN B 1 878 ? -34.562 43.969 11.625 1 96.12 878 GLN B O 1
ATOM 15415 N N . ILE B 1 879 ? -34.875 42.344 13.164 1 97.69 879 ILE B N 1
ATOM 15416 C CA . ILE B 1 879 ? -33.562 41.781 12.984 1 97.69 879 ILE B CA 1
ATOM 15417 C C . ILE B 1 879 ? -33.656 40.531 12.125 1 97.69 879 ILE B C 1
ATOM 15419 O O . ILE B 1 879 ? -34.219 39.531 12.539 1 97.69 879 ILE B O 1
ATOM 15423 N N . THR B 1 880 ? -33.156 40.469 10.953 1 95.62 880 THR B N 1
ATOM 15424 C CA . THR B 1 880 ? -33.125 39.375 10 1 95.62 880 THR B CA 1
ATOM 15425 C C . THR B 1 880 ? -31.75 39.188 9.391 1 95.62 880 THR B C 1
ATOM 15427 O O . THR B 1 880 ? -30.797 39.844 9.82 1 95.62 880 THR B O 1
ATOM 15430 N N . GLU B 1 881 ? -31.656 38.281 8.43 1 94.25 881 GLU B N 1
ATOM 15431 C CA . GLU B 1 881 ? -30.391 38.062 7.758 1 94.25 881 GLU B CA 1
ATOM 15432 C C . GLU B 1 881 ? -29.891 39.312 7.051 1 94.25 881 GLU B C 1
ATOM 15434 O O . GLU B 1 881 ? -28.703 39.469 6.785 1 94.25 881 GLU B O 1
ATOM 15439 N N . LEU B 1 882 ? -30.797 40.25 6.832 1 94.56 882 LEU B N 1
ATOM 15440 C CA . LEU B 1 882 ? -30.469 41.469 6.129 1 94.56 882 LEU B CA 1
ATOM 15441 C C . LEU B 1 882 ? -29.703 42.438 7.039 1 94.56 882 LEU B C 1
ATOM 15443 O O . LEU B 1 882 ? -29.125 43.406 6.57 1 94.56 882 LEU B O 1
ATOM 15447 N N . ASP B 1 883 ? -29.672 42.094 8.344 1 96.31 883 ASP B N 1
ATOM 15448 C CA . ASP B 1 883 ? -28.953 42.969 9.289 1 96.31 883 ASP B CA 1
ATOM 15449 C C . ASP B 1 883 ? -27.531 42.469 9.523 1 96.31 883 ASP B C 1
ATOM 15451 O O . ASP B 1 883 ? -26.797 43.031 10.336 1 96.31 883 ASP B O 1
ATOM 15455 N N . GLN B 1 884 ? -27.141 41.438 8.836 1 96.69 884 GLN B N 1
ATOM 15456 C CA . GLN B 1 884 ? -25.781 40.938 8.953 1 96.69 884 GLN B CA 1
ATOM 15457 C C . GLN B 1 884 ? -24.781 41.875 8.25 1 96.69 884 GLN B C 1
ATOM 15459 O O . GLN B 1 884 ? -25.047 42.344 7.137 1 96.69 884 GLN B O 1
ATOM 15464 N N . VAL B 1 885 ? -23.719 42.188 8.875 1 96.31 885 VAL B N 1
ATOM 15465 C CA . VAL B 1 885 ? -22.641 43.031 8.336 1 96.31 885 VAL B CA 1
ATOM 15466 C C . VAL B 1 885 ? -21.297 42.312 8.523 1 96.31 885 VAL B C 1
ATOM 15468 O O . VAL B 1 885 ? -21.188 41.375 9.289 1 96.31 885 VAL B O 1
ATOM 15471 N N . PRO B 1 886 ? -20.312 42.688 7.684 1 96.38 886 PRO B N 1
ATOM 15472 C CA . PRO B 1 886 ? -18.969 42.156 7.973 1 96.38 886 PRO B CA 1
ATOM 15473 C C . PRO B 1 886 ? -18.469 42.562 9.352 1 96.38 886 PRO B C 1
ATOM 15475 O O . PRO B 1 886 ? -18.469 43.75 9.703 1 96.38 886 PRO B O 1
ATOM 15478 N N . ILE B 1 887 ? -18.062 41.594 10.117 1 96.81 887 ILE B N 1
ATOM 15479 C CA . ILE B 1 887 ? -17.641 41.906 11.477 1 96.81 887 ILE B CA 1
ATOM 15480 C C . ILE B 1 887 ? -16.234 41.344 11.711 1 96.81 887 ILE B C 1
ATOM 15482 O O . ILE B 1 887 ? -15.906 40.25 11.25 1 96.81 887 ILE B O 1
ATOM 15486 N N . GLY B 1 888 ? -15.398 42.219 12.461 1 95.44 888 GLY B N 1
ATOM 15487 C CA . GLY B 1 888 ? -14.062 41.812 12.867 1 95.44 888 GLY B CA 1
ATOM 15488 C C . GLY B 1 888 ? -13.094 41.688 11.711 1 95.44 888 GLY B C 1
ATOM 15489 O O . GLY B 1 888 ? -13.375 42.156 10.609 1 95.44 888 GLY B O 1
ATOM 15490 N N . PHE B 1 889 ? -11.977 41.125 11.969 1 95.88 889 PHE B N 1
ATOM 15491 C CA . PHE B 1 889 ? -10.961 40.75 10.992 1 95.88 889 PHE B CA 1
ATOM 15492 C C . PHE B 1 889 ? -11.227 39.375 10.414 1 95.88 889 PHE B C 1
ATOM 15494 O O . PHE B 1 889 ? -12.07 38.625 10.93 1 95.88 889 PHE B O 1
ATOM 15501 N N . PRO B 1 890 ? -10.586 39.031 9.234 1 94.5 890 PRO B N 1
ATOM 15502 C CA . PRO B 1 890 ? -10.727 37.688 8.711 1 94.5 890 PRO B CA 1
ATOM 15503 C C . PRO B 1 890 ? -10.266 36.594 9.703 1 94.5 890 PRO B C 1
ATOM 15505 O O . PRO B 1 890 ? -9.477 36.906 10.609 1 94.5 890 PRO B O 1
ATOM 15508 N N . THR B 1 891 ? -10.75 35.375 9.516 1 92.06 891 THR B N 1
ATOM 15509 C CA . THR B 1 891 ? -10.414 34.281 10.422 1 92.06 891 THR B CA 1
ATOM 15510 C C . THR B 1 891 ? -8.984 33.812 10.172 1 92.06 891 THR B C 1
ATOM 15512 O O . THR B 1 891 ? -8.352 33.219 11.062 1 92.06 891 THR B O 1
ATOM 15515 N N . VAL B 1 892 ? -8.523 33.969 8.977 1 90.69 892 VAL B N 1
ATOM 15516 C CA . VAL B 1 892 ? -7.117 33.719 8.68 1 90.69 892 VAL B CA 1
ATOM 15517 C C . VAL B 1 892 ? -6.277 34.938 9.016 1 90.69 892 VAL B C 1
ATOM 15519 O O . VAL B 1 892 ? -6.586 36.062 8.57 1 90.69 892 VAL B O 1
ATOM 15522 N N . PRO B 1 893 ? -5.273 34.719 9.781 1 93 893 PRO B N 1
ATOM 15523 C CA . PRO B 1 893 ? -4.469 35.906 10.148 1 93 893 PRO B CA 1
ATOM 15524 C C . PRO B 1 893 ? -3.855 36.594 8.938 1 93 893 PRO B C 1
ATOM 15526 O O . PRO B 1 893 ? -3.398 35.938 8 1 93 893 PRO B O 1
ATOM 15529 N N . GLU B 1 894 ? -3.789 37.906 8.984 1 95.56 894 GLU B N 1
ATOM 15530 C CA . GLU B 1 894 ? -3.189 38.688 7.902 1 95.56 894 GLU B CA 1
ATOM 15531 C C . GLU B 1 894 ? -1.743 39.062 8.219 1 95.56 894 GLU B C 1
ATOM 15533 O O . GLU B 1 894 ? -0.985 39.438 7.32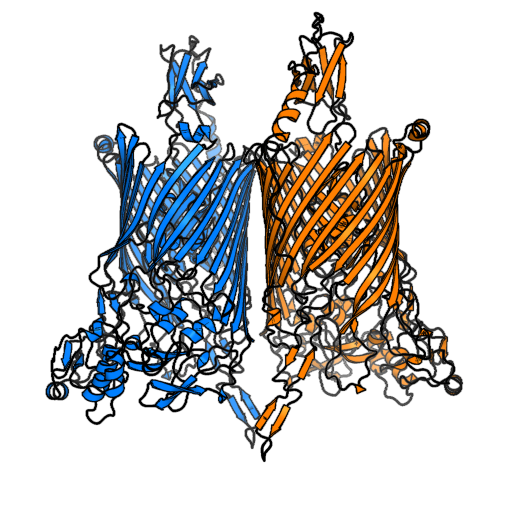8 1 95.56 894 GLU B O 1
ATOM 15538 N N . ILE B 1 895 ? -1.402 38.938 9.516 1 95.81 895 ILE B N 1
ATOM 15539 C CA . ILE B 1 895 ? -0.035 39.25 9.914 1 95.81 895 ILE B CA 1
ATOM 15540 C C . ILE B 1 895 ? 0.562 38.094 10.68 1 95.81 895 ILE B C 1
ATOM 15542 O O . ILE B 1 895 ? -0.05 37.562 11.625 1 95.81 895 ILE B O 1
ATOM 15546 N N . ILE B 1 896 ? 1.649 37.656 10.32 1 94.94 896 ILE B N 1
ATOM 15547 C CA . ILE B 1 896 ? 2.477 36.688 11.039 1 94.94 896 ILE B CA 1
ATOM 15548 C C . ILE B 1 896 ? 3.91 37.188 11.125 1 94.94 896 ILE B C 1
ATOM 15550 O O . ILE B 1 896 ? 4.457 37.688 10.141 1 94.94 896 ILE B O 1
ATOM 15554 N N . TYR B 1 897 ? 4.465 37.156 12.281 1 95.25 897 TYR B N 1
ATOM 15555 C CA . TYR B 1 897 ? 5.848 37.594 12.43 1 95.25 897 TYR B CA 1
ATOM 15556 C C . TYR B 1 897 ? 6.602 36.719 13.422 1 95.25 897 TYR B C 1
ATOM 15558 O O . TYR B 1 897 ? 5.992 35.938 14.164 1 95.25 897 TYR B O 1
ATOM 15566 N N . GLY B 1 898 ? 7.84 36.75 13.359 1 94.94 898 GLY B N 1
ATOM 15567 C CA . GLY B 1 898 ? 8.703 35.969 14.234 1 94.94 898 GLY B CA 1
ATOM 15568 C C . GLY B 1 898 ? 10.086 36.594 14.406 1 94.94 898 GLY B C 1
ATOM 15569 O O . GLY B 1 898 ? 10.562 37.312 13.523 1 94.94 898 GLY B O 1
ATOM 15570 N N . PHE B 1 899 ? 10.656 36.375 15.539 1 95.44 899 PHE B N 1
ATOM 15571 C CA . PHE B 1 899 ? 12.023 36.812 15.797 1 95.44 899 PHE B CA 1
ATOM 15572 C C . PHE B 1 899 ? 12.703 35.875 16.797 1 95.44 899 PHE B C 1
ATOM 15574 O O . PHE B 1 899 ? 12.039 35.25 17.609 1 95.44 899 PHE B O 1
ATOM 15581 N N . GLY B 1 900 ? 13.961 35.75 16.656 1 93.06 900 GLY B N 1
ATOM 15582 C CA . GLY B 1 900 ? 14.734 34.875 17.531 1 93.06 900 GLY B CA 1
ATOM 15583 C C . GLY B 1 900 ? 16.219 35.219 17.547 1 93.06 900 GLY B C 1
ATOM 15584 O O . GLY B 1 900 ? 16.672 36.062 16.781 1 93.06 900 GLY B O 1
ATOM 15585 N N . PHE B 1 901 ? 16.906 34.656 18.469 1 92.31 901 PHE B N 1
ATOM 15586 C CA . PHE B 1 901 ? 18.359 34.844 18.547 1 92.31 901 PHE B CA 1
ATOM 15587 C C . PHE B 1 901 ? 19.062 33.531 18.891 1 92.31 901 PHE B C 1
ATOM 15589 O O . PHE B 1 901 ? 18.438 32.625 19.438 1 92.31 901 PHE B O 1
ATOM 15596 N N . SER B 1 902 ? 20.219 33.406 18.422 1 89.81 902 SER B N 1
ATOM 15597 C CA . SER B 1 902 ? 21.125 32.312 18.781 1 89.81 902 SER B CA 1
ATOM 15598 C C . SER B 1 902 ? 22.484 32.844 19.219 1 89.81 902 SER B C 1
ATOM 15600 O O . SER B 1 902 ? 23.062 33.719 18.562 1 89.81 902 SER B O 1
ATOM 15602 N N . PHE B 1 903 ? 22.844 32.406 20.344 1 91.75 903 PHE B N 1
ATOM 15603 C CA . PHE B 1 903 ? 24.125 32.844 20.922 1 91.75 903 PHE B CA 1
ATOM 15604 C C . PHE B 1 903 ? 24.984 31.625 21.281 1 91.75 903 PHE B C 1
ATOM 15606 O O . PHE B 1 903 ? 24.469 30.609 21.781 1 91.75 903 PHE B O 1
ATOM 15613 N N . GLY B 1 904 ? 26.172 31.688 20.906 1 88.25 904 GLY B N 1
ATOM 15614 C CA . GLY B 1 904 ? 27.078 30.609 21.266 1 88.25 904 GLY B CA 1
ATOM 15615 C C . GLY B 1 904 ? 28.422 31.109 21.781 1 88.25 904 GLY B C 1
ATOM 15616 O O . GLY B 1 904 ? 28.906 32.156 21.344 1 88.25 904 GLY B O 1
ATOM 15617 N N . SER B 1 905 ? 28.859 30.453 22.797 1 84.62 905 SER B N 1
ATOM 15618 C CA . SER B 1 905 ? 30.188 30.734 23.344 1 84.62 905 SER B CA 1
ATOM 15619 C C . SER B 1 905 ? 30.953 29.453 23.609 1 84.62 905 SER B C 1
ATOM 15621 O O . SER B 1 905 ? 30.594 28.672 24.484 1 84.62 905 SER B O 1
ATOM 15623 N N . ALA B 1 906 ? 32.156 29.203 23.047 1 78.62 906 ALA B N 1
ATOM 15624 C CA . ALA B 1 906 ? 33.062 28.078 23.156 1 78.62 906 ALA B CA 1
ATOM 15625 C C . ALA B 1 906 ? 32.312 26.75 23.141 1 78.62 906 ALA B C 1
ATOM 15627 O O . ALA B 1 906 ? 32.188 26.109 22.094 1 78.62 906 ALA B O 1
ATOM 15628 N N . ARG B 1 907 ? 31.609 26.391 24.297 1 85.88 907 ARG B N 1
ATOM 15629 C CA . ARG B 1 907 ? 31.016 25.062 24.359 1 85.88 907 ARG B CA 1
ATOM 15630 C C . ARG B 1 907 ? 29.516 25.141 24.656 1 85.88 907 ARG B C 1
ATOM 15632 O O . ARG B 1 907 ? 28.812 24.141 24.641 1 85.88 907 ARG B O 1
ATOM 15639 N N . PHE B 1 908 ? 29.016 26.297 24.922 1 91.81 908 PHE B N 1
ATOM 15640 C CA . PHE B 1 908 ? 27.594 26.5 25.234 1 91.81 908 PHE B CA 1
ATOM 15641 C C . PHE B 1 908 ? 26.891 27.25 24.109 1 91.81 908 PHE B C 1
ATOM 15643 O O . PHE B 1 908 ? 27.469 28.172 23.516 1 91.81 908 PHE B O 1
ATOM 15650 N N . ASP B 1 909 ? 25.703 26.875 23.844 1 91 909 ASP B N 1
ATOM 15651 C CA . ASP B 1 909 ? 24.891 27.625 22.891 1 91 909 ASP B CA 1
ATOM 15652 C C . ASP B 1 909 ? 23.453 27.75 23.391 1 91 909 ASP B C 1
ATOM 15654 O O . ASP B 1 909 ? 22.938 26.875 24.078 1 91 909 ASP B O 1
ATOM 15658 N N . VAL B 1 910 ? 22.859 28.844 23.156 1 93.12 910 VAL B N 1
ATOM 15659 C CA . VAL B 1 910 ? 21.469 29.125 23.516 1 93.12 910 VAL B CA 1
ATOM 15660 C C . VAL B 1 910 ? 20.734 29.719 22.312 1 93.12 910 VAL B C 1
ATOM 15662 O O . VAL B 1 910 ? 21.281 30.578 21.609 1 93.12 910 VAL B O 1
ATOM 15665 N N . SER B 1 911 ? 19.594 29.172 22.062 1 91.75 911 SER B N 1
ATOM 15666 C CA . SER B 1 911 ? 18.766 29.688 20.984 1 91.75 911 SER B CA 1
ATOM 15667 C C . SER B 1 911 ? 17.312 29.859 21.422 1 91.75 911 SER B C 1
ATOM 15669 O O . SER B 1 911 ? 16.766 29.016 22.141 1 91.75 911 SER B O 1
ATOM 15671 N N . ALA B 1 912 ? 16.719 30.953 21.078 1 93.81 912 ALA B N 1
ATOM 15672 C CA . ALA B 1 912 ? 15.32 31.234 21.375 1 93.81 912 ALA B CA 1
ATOM 15673 C C . ALA B 1 912 ? 14.594 31.797 20.156 1 93.81 912 ALA B C 1
ATOM 15675 O O . ALA B 1 912 ? 15.18 32.531 19.359 1 93.81 912 ALA B O 1
ATOM 15676 N N . PHE B 1 913 ? 13.305 31.406 20.031 1 93.06 913 PHE B N 1
ATOM 15677 C CA . PHE B 1 913 ? 12.5 31.875 18.906 1 93.06 913 PHE B CA 1
ATOM 15678 C C . PHE B 1 913 ? 11.086 32.219 19.375 1 93.06 913 PHE B C 1
ATOM 15680 O O . PHE B 1 913 ? 10.461 31.438 20.094 1 93.06 913 PHE B O 1
ATOM 15687 N N . PHE B 1 914 ? 10.594 33.406 18.938 1 95.62 914 PHE B N 1
ATOM 15688 C CA . PHE B 1 914 ? 9.25 33.875 19.25 1 95.62 914 PHE B CA 1
ATOM 15689 C C . PHE B 1 914 ? 8.422 34 17.969 1 95.62 914 PHE B C 1
ATOM 15691 O O . PHE B 1 914 ? 8.938 34.438 16.938 1 95.62 914 PHE B O 1
ATOM 15698 N N . GLN B 1 915 ? 7.16 33.656 18.062 1 94.44 915 GLN B N 1
ATOM 15699 C CA . GLN B 1 915 ? 6.23 33.781 16.938 1 94.44 915 GLN B CA 1
ATOM 15700 C C . GLN B 1 915 ? 5 34.594 17.328 1 94.44 915 GLN B C 1
ATOM 15702 O O . GLN B 1 915 ? 4.441 34.406 18.422 1 94.44 915 GLN B O 1
ATOM 15707 N N . GLY B 1 916 ? 4.613 35.438 16.422 1 95.12 916 GLY B N 1
ATOM 15708 C CA . GLY B 1 916 ? 3.434 36.25 16.656 1 95.12 916 GLY B CA 1
ATOM 15709 C C . GLY B 1 916 ? 2.434 36.219 15.516 1 95.12 916 GLY B C 1
ATOM 15710 O O . GLY B 1 916 ? 2.805 35.969 14.367 1 95.12 916 GLY B O 1
ATOM 15711 N N . SER B 1 917 ? 1.205 36.406 15.836 1 94 917 SER B N 1
ATOM 15712 C CA . SER B 1 917 ? 0.086 36.469 14.906 1 94 917 SER B CA 1
ATOM 15713 C C . SER B 1 917 ? -0.823 37.656 15.242 1 94 917 SER B C 1
ATOM 15715 O O . SER B 1 917 ? -1.043 37.969 16.422 1 94 917 SER B O 1
ATOM 15717 N N . ALA B 1 918 ? -1.25 38.344 14.156 1 95.25 918 ALA B N 1
ATOM 15718 C CA . ALA B 1 918 ? -2.121 39.5 14.398 1 95.25 918 ALA B CA 1
ATOM 15719 C C . ALA B 1 918 ? -3.119 39.688 13.258 1 95.25 918 ALA B C 1
ATOM 15721 O O . ALA B 1 918 ? -2.982 39.062 12.203 1 95.25 918 ALA B O 1
ATOM 15722 N N . ARG B 1 919 ? -4.191 40.438 13.555 1 95.81 919 ARG B N 1
ATOM 15723 C CA . ARG B 1 919 ? -5.246 40.844 12.617 1 95.81 919 ARG B CA 1
ATOM 15724 C C . ARG B 1 919 ? -6.07 39.625 12.195 1 95.81 919 ARG B C 1
ATOM 15726 O O . ARG B 1 919 ? -6.242 39.375 11 1 95.81 919 ARG B O 1
ATOM 15733 N N . SER B 1 920 ? -6.5 38.938 13.086 1 94.69 920 SER B N 1
ATOM 15734 C CA . SER B 1 920 ? -7.449 37.844 12.938 1 94.69 920 SER B CA 1
ATOM 15735 C C . SER B 1 920 ? -8.484 37.844 14.055 1 94.69 920 SER B C 1
ATOM 15737 O O . SER B 1 920 ? -8.25 38.438 15.125 1 94.69 920 SER B O 1
ATOM 15739 N N . THR B 1 921 ? -9.562 37.344 13.734 1 96.12 921 THR B N 1
ATOM 15740 C CA . THR B 1 921 ? -10.648 37.219 14.711 1 96.12 921 THR B CA 1
ATOM 15741 C C . THR B 1 921 ? -11.195 35.812 14.734 1 96.12 921 THR B C 1
ATOM 15743 O O . THR B 1 921 ? -11.148 35.094 13.727 1 96.12 921 THR B O 1
ATOM 15746 N N . PHE B 1 922 ? -11.539 35.344 15.922 1 95.31 922 PHE B N 1
ATOM 15747 C CA . PHE B 1 922 ? -12.25 34.094 16.047 1 95.31 922 PHE B CA 1
ATOM 15748 C C . PHE B 1 922 ? -13.461 34.219 16.969 1 95.31 922 PHE B C 1
ATOM 15750 O O . PHE B 1 922 ? -13.68 35.281 17.547 1 95.31 922 PHE B O 1
ATOM 15757 N N . TRP B 1 923 ? -14.312 33.281 16.938 1 96.56 923 TRP B N 1
ATOM 15758 C CA . TRP B 1 923 ? -15.531 33.312 17.75 1 96.56 923 TRP B CA 1
ATOM 15759 C C . TRP B 1 923 ? -15.578 32.125 18.703 1 96.56 923 TRP B C 1
ATOM 15761 O O . TRP B 1 923 ? -15.18 31 18.328 1 96.56 923 TRP B O 1
ATOM 15771 N N . LEU B 1 924 ? -16 32.469 19.922 1 95.38 924 LEU B N 1
ATOM 15772 C CA . LEU B 1 924 ? -16.375 31.359 20.812 1 95.38 924 LEU B CA 1
ATOM 15773 C C . LEU B 1 924 ? -17.562 30.578 20.219 1 95.38 924 LEU B C 1
ATOM 15775 O O . LEU B 1 924 ? -18.5 31.172 19.703 1 95.38 924 LEU B O 1
ATOM 15779 N N . ASP B 1 925 ? -17.453 29.344 20.219 1 92.25 925 ASP B N 1
ATOM 15780 C CA . ASP B 1 925 ? -18.531 28.516 19.703 1 92.25 925 ASP B CA 1
ATOM 15781 C C . ASP B 1 925 ? -19.719 28.484 20.672 1 92.25 925 ASP B C 1
ATOM 15783 O O . ASP B 1 925 ? -19.844 27.562 21.469 1 92.25 925 ASP B O 1
ATOM 15787 N N . ALA B 1 926 ? -20.547 29.375 20.531 1 93.38 926 ALA B N 1
ATOM 15788 C CA . ALA B 1 926 ? -21.672 29.516 21.453 1 93.38 926 ALA B CA 1
ATOM 15789 C C . ALA B 1 926 ? -22.594 28.312 21.391 1 93.38 926 ALA B C 1
ATOM 15791 O O . ALA B 1 926 ? -23.188 27.922 22.406 1 93.38 926 ALA B O 1
ATOM 15792 N N . LYS B 1 927 ? -22.703 27.703 20.234 1 91.44 927 LYS B N 1
ATOM 15793 C CA . LYS B 1 927 ? -23.578 26.547 20.078 1 91.44 927 LYS B CA 1
ATOM 15794 C C . LYS B 1 927 ? -23.062 25.359 20.875 1 91.44 927 LYS B C 1
ATOM 15796 O O . LYS B 1 927 ? -23.812 24.734 21.641 1 91.44 927 LYS B O 1
ATOM 15801 N N . ASN B 1 928 ? -21.812 25.172 20.812 1 90 928 ASN B N 1
ATOM 15802 C CA . ASN B 1 928 ? -21.234 23.984 21.438 1 90 928 ASN B CA 1
ATOM 15803 C C . ASN B 1 928 ? -20.75 24.266 22.844 1 90 928 ASN B C 1
ATOM 15805 O O . ASN B 1 928 ? -20.281 23.359 23.531 1 90 928 ASN B O 1
ATOM 15809 N N . THR B 1 929 ? -20.969 25.484 23.312 1 93.38 929 THR B N 1
ATOM 15810 C CA . THR B 1 929 ? -20.625 25.797 24.688 1 93.38 929 THR B CA 1
ATOM 15811 C C . THR B 1 929 ? -21.844 26.297 25.453 1 93.38 929 THR B C 1
ATOM 15813 O O . THR B 1 929 ? -21.703 26.938 26.5 1 93.38 929 THR B O 1
ATOM 15816 N N . SER B 1 930 ? -23 26.062 24.875 1 94.69 930 SER B N 1
ATOM 15817 C CA . SER B 1 930 ? -24.219 26.391 25.578 1 94.69 930 SER B CA 1
ATOM 15818 C C . SER B 1 930 ? -24.438 25.484 26.781 1 94.69 930 SER B C 1
ATOM 15820 O O . SER B 1 930 ? -24.875 24.344 26.625 1 94.69 930 SER B O 1
ATOM 15822 N N . PRO B 1 931 ? -24.281 26.031 27.953 1 95.81 931 PRO B N 1
ATOM 15823 C CA . PRO B 1 931 ? -24.281 25.125 29.109 1 95.81 931 PRO B CA 1
ATOM 15824 C C . PRO B 1 931 ? -25.625 24.469 29.359 1 95.81 931 PRO B C 1
ATOM 15826 O O . PRO B 1 931 ? -26.672 25.094 29.156 1 95.81 931 PRO B O 1
ATOM 15829 N N . PHE B 1 932 ? -25.688 23.203 29.797 1 95.88 932 PHE B N 1
ATOM 15830 C CA . PHE B 1 932 ? -26.797 22.422 30.312 1 95.88 932 PHE B CA 1
ATOM 15831 C C . PHE B 1 932 ? -27.656 21.891 29.156 1 95.88 932 PHE B C 1
ATOM 15833 O O . PHE B 1 932 ? -28.641 21.172 29.375 1 95.88 932 PHE B O 1
ATOM 15840 N N . VAL B 1 933 ? -27.266 22.219 27.906 1 94 933 VAL B N 1
ATOM 15841 C CA . VAL B 1 933 ? -28.016 21.734 26.766 1 94 933 VAL B CA 1
ATOM 15842 C C . VAL B 1 933 ? -27.703 20.25 26.531 1 94 933 VAL B C 1
ATOM 15844 O O . VAL B 1 933 ? -26.531 19.859 26.5 1 94 933 VAL B O 1
ATOM 15847 N N . HIS B 1 934 ? -28.672 19.391 26.422 1 92.94 934 HIS B N 1
ATOM 15848 C CA . HIS B 1 934 ? -28.594 17.984 26.062 1 92.94 934 HIS B CA 1
ATOM 15849 C C . HIS B 1 934 ? -29.109 17.75 24.656 1 92.94 934 HIS B C 1
ATOM 15851 O O . HIS B 1 934 ? -30.297 17.984 24.375 1 92.94 934 HIS B O 1
ATOM 15857 N N . VAL B 1 935 ? -28.203 17.312 23.75 1 89.88 935 VAL B N 1
ATOM 15858 C CA . VAL B 1 935 ? -28.625 17.234 22.344 1 89.88 935 VAL B CA 1
ATOM 15859 C C . VAL B 1 935 ? -27.859 16.109 21.641 1 89.88 935 VAL B C 1
ATOM 15861 O O . VAL B 1 935 ? -26.75 15.758 22.047 1 89.88 935 VAL B O 1
ATOM 15864 N N . TYR B 1 936 ? -28.562 15.445 20.688 1 87.75 936 TYR B N 1
ATOM 15865 C CA . TYR B 1 936 ? -27.922 14.492 19.781 1 87.75 936 TYR B CA 1
ATOM 15866 C C . TYR B 1 936 ? -27.516 15.172 18.484 1 87.75 936 TYR B C 1
ATOM 15868 O O . TYR B 1 936 ? -28.359 15.648 17.734 1 87.75 936 TYR B O 1
ATOM 15876 N N . GLU B 1 937 ? -26.344 15.328 18.156 1 81 937 GLU B N 1
ATOM 15877 C CA . GLU B 1 937 ? -25.938 16.016 16.938 1 81 937 GLU B CA 1
ATOM 15878 C C . GLU B 1 937 ? -24.641 15.445 16.375 1 81 937 GLU B C 1
ATOM 15880 O O . GLU B 1 937 ? -23.922 14.734 17.078 1 81 937 GLU B O 1
ATOM 15885 N N . ASP B 1 938 ? -24.594 15.656 14.961 1 67.44 938 ASP B N 1
ATOM 15886 C CA . ASP B 1 938 ? -23.344 15.344 14.281 1 67.44 938 ASP B CA 1
ATOM 15887 C C . ASP B 1 938 ? -22.234 16.297 14.695 1 67.44 938 ASP B C 1
ATOM 15889 O O . ASP B 1 938 ? -22.438 17.516 14.734 1 67.44 938 ASP B O 1
ATOM 15893 N N . THR B 1 939 ? -21.359 15.789 15.312 1 54.78 939 THR B N 1
ATOM 15894 C CA . THR B 1 939 ? -20.297 16.641 15.844 1 54.78 939 THR B CA 1
ATOM 15895 C C . THR B 1 939 ? -19.531 17.312 14.711 1 54.78 939 THR B C 1
ATOM 15897 O O . THR B 1 939 ? -18.688 18.188 14.953 1 54.78 939 THR B O 1
ATOM 15900 N N . ASN B 1 940 ? -20.188 17.344 13.461 1 50.94 940 ASN B N 1
ATOM 15901 C CA . ASN B 1 940 ? -19.328 17.781 12.375 1 50.94 940 ASN B CA 1
ATOM 15902 C C . ASN B 1 940 ? -17.891 17.312 12.562 1 50.94 940 ASN B C 1
ATOM 15904 O O . ASN B 1 940 ? -17.016 17.672 11.781 1 50.94 940 ASN B O 1
ATOM 15908 N N . TRP B 1 941 ? -17.719 16.766 13.758 1 44.56 941 TRP B N 1
ATOM 15909 C CA . TRP B 1 941 ? -16.438 16.141 14.086 1 44.56 941 TRP B CA 1
ATOM 15910 C C . TRP B 1 941 ? -16.312 14.766 13.445 1 44.56 941 TRP B C 1
ATOM 15912 O O . TRP B 1 941 ? -16.859 13.789 13.953 1 44.56 941 TRP B O 1
ATOM 15922 N N . ASP B 1 942 ? -15.75 14.531 12.211 1 48.44 942 ASP B N 1
ATOM 15923 C CA . ASP B 1 942 ? -15.461 13.312 11.477 1 48.44 942 ASP B CA 1
ATOM 15924 C C . ASP B 1 942 ? -16.734 12.539 11.148 1 48.44 942 ASP B C 1
ATOM 15926 O O . ASP B 1 942 ? -16.734 11.312 11.086 1 48.44 942 ASP B O 1
ATOM 15930 N N . ASN B 1 943 ? -18.031 13.289 11.234 1 55.56 943 ASN B N 1
ATOM 15931 C CA . ASN B 1 943 ? -19.297 12.695 10.836 1 55.56 943 ASN B CA 1
ATOM 15932 C C . ASN B 1 943 ? -19.781 11.664 11.852 1 55.56 943 ASN B C 1
ATOM 15934 O O . ASN B 1 943 ? -20.234 10.578 11.477 1 55.56 943 ASN B O 1
ATOM 15938 N N . VAL B 1 944 ? -19.453 11.938 13.141 1 65.62 944 VAL B N 1
ATOM 15939 C CA . VAL B 1 944 ? -19.953 11.039 14.18 1 65.62 944 VAL B CA 1
ATOM 15940 C C . VAL B 1 944 ? -21.094 11.719 14.945 1 65.62 944 VAL B C 1
ATOM 15942 O O . VAL B 1 944 ? -20.938 12.844 15.422 1 65.62 944 VAL B O 1
ATOM 15945 N N . SER B 1 945 ? -22.25 11.172 15.039 1 77.12 945 SER B N 1
ATOM 15946 C CA . SER B 1 945 ? -23.359 11.648 15.852 1 77.12 945 SER B CA 1
ATOM 15947 C C . SER B 1 945 ? -23.328 11.055 17.25 1 77.12 945 SER B C 1
ATOM 15949 O O . SER B 1 945 ? -23.016 9.875 17.422 1 77.12 945 SER B O 1
ATOM 15951 N N . MET B 1 946 ? -23.453 12.023 18.297 1 83.88 946 MET B N 1
ATOM 15952 C CA . MET B 1 946 ? -23.422 11.547 19.688 1 83.88 946 MET B CA 1
ATOM 15953 C C . MET B 1 946 ? -24.312 12.414 20.562 1 83.88 946 MET B C 1
ATOM 15955 O O . MET B 1 946 ? -24.672 13.531 20.188 1 83.88 946 MET B O 1
ATOM 15959 N N . TRP B 1 947 ? -24.672 11.812 21.688 1 89.81 947 TRP B N 1
ATOM 15960 C CA . TRP B 1 947 ? -25.328 12.602 22.734 1 89.81 947 TRP B CA 1
ATOM 15961 C C . TRP B 1 947 ? -24.312 13.484 23.453 1 89.81 947 TRP B C 1
ATOM 15963 O O . TRP B 1 947 ? -23.25 13.016 23.875 1 89.81 947 TRP B O 1
ATOM 15973 N N . LYS B 1 948 ? -24.703 14.758 23.547 1 91.12 948 LYS B N 1
ATOM 15974 C CA . LYS B 1 948 ? -23.828 15.734 24.203 1 91.12 948 LYS B CA 1
ATOM 15975 C C . LYS B 1 948 ? -24.531 16.391 25.391 1 91.12 948 LYS B C 1
ATOM 15977 O O . LYS B 1 948 ? -25.719 16.719 25.312 1 91.12 948 LYS B O 1
ATOM 15982 N N . ASP B 1 949 ? -23.891 16.422 26.484 1 92.69 949 ASP B N 1
ATOM 15983 C CA . ASP B 1 949 ? -24.219 17.297 27.609 1 92.69 949 ASP B CA 1
ATOM 15984 C C . ASP B 1 949 ? -23.188 18.438 27.719 1 92.69 949 ASP B C 1
ATOM 15986 O O . ASP B 1 949 ? -22.109 18.234 28.266 1 92.69 949 ASP B O 1
ATOM 15990 N N . ILE B 1 950 ? -23.594 19.547 27.266 1 91 950 ILE B N 1
ATOM 15991 C CA . ILE B 1 950 ? -22.656 20.656 27.125 1 91 950 ILE B CA 1
ATOM 15992 C C . ILE B 1 950 ? -22.266 21.156 28.516 1 91 950 ILE B C 1
ATOM 15994 O O . ILE B 1 950 ? -23.125 21.422 29.359 1 91 950 ILE B O 1
ATOM 15998 N N . PRO B 1 951 ? -21.031 21.266 28.75 1 90.81 951 PRO B N 1
ATOM 15999 C CA . PRO B 1 951 ? -20.547 21.625 30.078 1 90.81 951 PRO B CA 1
ATOM 16000 C C . PRO B 1 951 ? -20.734 23.109 30.406 1 90.81 951 PRO B C 1
ATOM 16002 O O . PRO B 1 951 ? -21 23.906 29.5 1 90.81 951 PRO B O 1
ATOM 16005 N N . LEU B 1 952 ? -20.656 23.328 31.703 1 96.62 952 LEU B N 1
ATOM 16006 C CA . LEU B 1 952 ? -20.594 24.719 32.156 1 96.62 952 LEU B CA 1
ATOM 16007 C C . LEU B 1 952 ? -19.156 25.188 32.312 1 96.62 952 LEU B C 1
ATOM 16009 O O . LEU B 1 952 ? -18.422 24.703 33.188 1 96.62 952 LEU B O 1
ATOM 16013 N N . LEU B 1 953 ? -18.797 26.062 31.453 1 96.81 953 LEU B N 1
ATOM 16014 C CA . LEU B 1 953 ? -17.453 26.641 31.562 1 96.81 953 LEU B CA 1
ATOM 16015 C C . LEU B 1 953 ? -17.344 27.516 32.812 1 96.81 953 LEU B C 1
ATOM 16017 O O . LEU B 1 953 ? -18.297 28.234 33.156 1 96.81 953 LEU B O 1
ATOM 16021 N N . LYS B 1 954 ? -16.219 27.484 33.469 1 96.88 954 LYS B N 1
ATOM 16022 C CA . LYS B 1 954 ? -16.016 28.312 34.656 1 96.88 954 LYS B CA 1
ATOM 16023 C C . LYS B 1 954 ? -16.172 29.781 34.312 1 96.88 954 LYS B C 1
ATOM 16025 O O . LYS B 1 954 ? -16.719 30.547 35.125 1 96.88 954 LYS B O 1
ATOM 16030 N N . ALA B 1 955 ? -15.695 30.219 33.219 1 96.38 955 ALA B N 1
ATOM 16031 C CA . ALA B 1 955 ? -15.797 31.609 32.781 1 96.38 955 ALA B CA 1
ATOM 16032 C C . ALA B 1 955 ? -17.25 32.062 32.688 1 96.38 955 ALA B C 1
ATOM 16034 O O . ALA B 1 955 ? -17.578 33.219 33.031 1 96.38 955 ALA B O 1
ATOM 16035 N N . TYR B 1 956 ? -18.125 31.172 32.25 1 97.38 956 TYR B N 1
ATOM 16036 C CA . TYR B 1 956 ? -19.547 31.484 32.188 1 97.38 956 TYR B CA 1
ATOM 16037 C C . TYR B 1 956 ? -20.172 31.516 33.562 1 97.38 956 TYR B C 1
ATOM 16039 O O . TYR B 1 956 ? -21.047 32.344 33.844 1 97.38 956 TYR B O 1
ATOM 16047 N N . ALA B 1 957 ? -19.781 30.562 34.344 1 97.5 957 ALA B N 1
ATOM 16048 C CA . ALA B 1 957 ? -20.281 30.516 35.719 1 97.5 957 ALA B CA 1
ATOM 16049 C C . ALA B 1 957 ? -19.938 31.797 36.469 1 97.5 957 ALA B C 1
ATOM 16051 O O . ALA B 1 957 ? -20.75 32.312 37.25 1 97.5 957 ALA B O 1
ATOM 16052 N N . ASP B 1 958 ? -18.766 32.281 36.219 1 96.25 958 ASP B N 1
ATOM 16053 C CA . ASP B 1 958 ? -18.266 33.438 36.969 1 96.25 958 ASP B CA 1
ATOM 16054 C C . ASP B 1 958 ? -18.828 34.75 36.406 1 96.25 958 ASP B C 1
ATOM 16056 O O . ASP B 1 958 ? -18.875 35.75 37.125 1 96.25 958 ASP B O 1
ATOM 16060 N N . ASN B 1 959 ? -19.219 34.688 35.125 1 97.06 959 ASN B N 1
ATOM 16061 C CA . ASN B 1 959 ? -19.641 35.938 34.469 1 97.06 959 ASN B CA 1
ATOM 16062 C C . ASN B 1 959 ? -20.844 35.719 33.594 1 97.06 959 ASN B C 1
ATOM 16064 O O . ASN B 1 959 ? -20.703 35.594 32.375 1 97.06 959 ASN B O 1
ATOM 16068 N N . HIS B 1 960 ? -22.047 35.656 34.188 1 97.62 960 HIS B N 1
ATOM 16069 C CA . HIS B 1 960 ? -23.281 35.5 33.438 1 97.62 960 HIS B CA 1
ATOM 16070 C C . HIS B 1 960 ? -24.359 36.469 33.969 1 97.62 960 HIS B C 1
ATOM 16072 O O . HIS B 1 960 ? -24.234 36.969 35.094 1 97.62 960 HIS B O 1
ATOM 16078 N N . TRP B 1 961 ? -25.312 36.719 33.156 1 97.44 961 TRP B N 1
ATOM 16079 C CA . TRP B 1 961 ? -26.438 37.562 33.531 1 97.44 961 TRP B CA 1
ATOM 16080 C C . TRP B 1 961 ? -27.375 36.812 34.469 1 97.44 961 TRP B C 1
ATOM 16082 O O . TRP B 1 961 ? -27.672 35.625 34.25 1 97.44 961 TRP B O 1
ATOM 16092 N N . THR B 1 962 ? -27.797 37.438 35.562 1 95.12 962 THR B N 1
ATOM 16093 C CA . THR B 1 962 ? -28.797 36.906 36.469 1 95.12 962 THR B CA 1
ATOM 16094 C C . THR B 1 962 ? -29.875 37.938 36.781 1 95.12 962 THR B C 1
ATOM 16096 O O . THR B 1 962 ? -29.688 39.125 36.5 1 95.12 962 THR B O 1
ATOM 16099 N N . GLU B 1 963 ? -30.938 37.531 37.312 1 92.31 963 GLU B N 1
ATOM 16100 C CA . GLU B 1 963 ? -32 38.438 37.688 1 92.31 963 GLU B CA 1
ATOM 16101 C C . GLU B 1 963 ? -31.594 39.375 38.812 1 92.31 963 GLU B C 1
ATOM 16103 O O . GLU B 1 963 ? -32.094 40.5 38.906 1 92.31 963 GLU B O 1
ATOM 16108 N N . THR B 1 964 ? -30.672 38.875 39.594 1 92.5 964 THR B N 1
ATOM 16109 C CA . THR B 1 964 ? -30.203 39.688 40.719 1 92.5 964 THR B CA 1
ATOM 16110 C C . THR B 1 964 ? -29.031 40.562 40.312 1 92.5 964 THR B C 1
ATOM 16112 O O . THR B 1 964 ? -28.781 41.594 40.906 1 92.5 964 THR B O 1
ATOM 16115 N N . ASN B 1 965 ? -28.344 40.094 39.438 1 93.06 965 ASN B N 1
ATOM 16116 C CA . ASN B 1 965 ? -27.234 40.875 38.875 1 93.06 965 ASN B CA 1
ATOM 16117 C C . ASN B 1 965 ? -27.422 41.094 37.375 1 93.06 965 ASN B C 1
ATOM 16119 O O . ASN B 1 965 ? -26.875 40.312 36.562 1 93.06 965 ASN B O 1
ATOM 16123 N N . ARG B 1 966 ? -27.969 42.094 37.031 1 93.81 966 ARG B N 1
ATOM 16124 C CA . ARG B 1 966 ? -28.328 42.375 35.625 1 93.81 966 ARG B CA 1
ATOM 16125 C C . ARG B 1 966 ? -27.219 43.094 34.906 1 93.81 966 ARG B C 1
ATOM 16127 O O . ARG B 1 966 ? -27.453 44.188 34.344 1 93.81 966 ARG B O 1
ATOM 16134 N N . ASN B 1 967 ? -26.109 42.5 34.875 1 95.88 967 ASN B N 1
ATOM 16135 C CA . ASN B 1 967 ? -25 43.031 34.094 1 95.88 967 ASN B CA 1
ATOM 16136 C C . ASN B 1 967 ? -25.25 42.906 32.594 1 95.88 967 ASN B C 1
ATOM 16138 O O . ASN B 1 967 ? -25.25 41.812 32.062 1 95.88 967 ASN B O 1
ATOM 16142 N N . ILE B 1 968 ? -25.406 44 31.969 1 95.62 968 ILE B N 1
ATOM 16143 C CA . ILE B 1 968 ? -25.812 44.031 30.562 1 95.62 968 ILE B CA 1
ATOM 16144 C C . ILE B 1 968 ? -24.609 43.688 29.672 1 95.62 968 ILE B C 1
ATOM 16146 O O . ILE B 1 968 ? -24.75 43.562 28.453 1 95.62 968 ILE B O 1
ATOM 16150 N N . TYR B 1 969 ? -23.422 43.5 30.219 1 96.44 969 TYR B N 1
ATOM 16151 C CA . TYR B 1 969 ? -22.234 43.125 29.453 1 96.44 969 TYR B CA 1
ATOM 16152 C C . TYR B 1 969 ? -21.625 41.812 29.984 1 96.44 969 TYR B C 1
ATOM 16154 O O . TYR B 1 969 ? -20.422 41.594 29.844 1 96.44 969 TYR B O 1
ATOM 16162 N N . ALA B 1 970 ? -22.422 41.031 30.609 1 97.5 970 ALA B N 1
ATOM 16163 C CA . ALA B 1 970 ? -21.969 39.75 31.078 1 97.5 970 ALA B CA 1
ATOM 16164 C C . ALA B 1 970 ? -21.469 38.875 29.922 1 97.5 970 ALA B C 1
ATOM 16166 O O . ALA B 1 970 ? -21.969 39 28.797 1 97.5 970 ALA B O 1
ATOM 16167 N N . LEU B 1 971 ? -20.5 38 30.234 1 96.88 971 LEU B N 1
ATOM 16168 C CA . LEU B 1 971 ? -19.922 37.156 29.203 1 96.88 971 LEU B CA 1
ATOM 16169 C C . LEU B 1 971 ? -20.969 36.219 28.625 1 96.88 971 LEU B C 1
ATOM 16171 O O . LEU B 1 971 ? -21.109 36.094 27.406 1 96.88 971 LEU B O 1
ATOM 16175 N N . TRP B 1 972 ? -21.656 35.562 29.5 1 97.88 972 TRP B N 1
ATOM 16176 C CA . TRP B 1 972 ? -22.719 34.688 29.031 1 97.88 972 TRP B CA 1
ATOM 16177 C C . TRP B 1 972 ? -24.094 35.281 29.328 1 97.88 972 TRP B C 1
ATOM 16179 O O . TRP B 1 972 ? -24.328 35.812 30.422 1 97.88 972 TRP B O 1
ATOM 16189 N N . PRO B 1 973 ? -25.031 35.188 28.375 1 97.81 973 PRO B N 1
ATOM 16190 C CA . PRO B 1 973 ? -26.391 35.688 28.609 1 97.81 973 PRO B CA 1
ATOM 16191 C C . PRO B 1 973 ? -27.141 34.906 29.672 1 97.81 973 PRO B C 1
ATOM 16193 O O . PRO B 1 973 ? -26.516 34.125 30.422 1 97.81 973 PRO B O 1
ATOM 16196 N N . ARG B 1 974 ? -28.438 35.219 29.75 1 97.31 974 ARG B N 1
ATOM 16197 C CA . ARG B 1 974 ? -29.297 34.5 30.688 1 97.31 974 ARG B CA 1
ATOM 16198 C C . ARG B 1 974 ? -29.203 33 30.469 1 97.31 974 ARG B C 1
ATOM 16200 O O . ARG B 1 974 ? -29.266 32.531 29.328 1 97.31 974 ARG B O 1
ATOM 16207 N N . LEU B 1 975 ? -28.984 32.25 31.578 1 97.44 975 LEU B N 1
ATOM 16208 C CA . LEU B 1 975 ? -28.844 30.812 31.469 1 97.44 975 LEU B CA 1
ATOM 16209 C C . LEU B 1 975 ? -30.141 30.172 30.984 1 97.44 975 LEU B C 1
ATOM 16211 O O . LEU B 1 975 ? -31.219 30.734 31.156 1 97.44 975 LEU B O 1
ATOM 16215 N N . SER B 1 976 ? -29.938 29.016 30.312 1 96.38 976 SER B N 1
ATOM 16216 C CA . SER B 1 976 ? -31.062 28.234 29.812 1 96.38 976 SER B CA 1
ATOM 16217 C C . SER B 1 976 ? -30.719 26.75 29.734 1 96.38 976 SER B C 1
ATOM 16219 O O . SER B 1 976 ? -29.562 26.375 29.531 1 96.38 976 SER B O 1
ATOM 16221 N N . SER B 1 977 ? -31.75 25.938 29.891 1 94.44 977 SER B N 1
ATOM 16222 C CA . SER B 1 977 ? -31.547 24.5 29.766 1 94.44 977 SER B CA 1
ATOM 16223 C C . SER B 1 977 ? -31.703 24.031 28.328 1 94.44 977 SER B C 1
ATOM 16225 O O . SER B 1 977 ? -31.406 22.875 28 1 94.44 977 SER B O 1
ATOM 16227 N N . THR B 1 978 ? -32.156 24.891 27.547 1 93 978 THR B N 1
ATOM 16228 C CA . THR B 1 978 ? -32.281 24.625 26.125 1 93 978 THR B CA 1
ATOM 16229 C C . THR B 1 978 ? -31.5 25.641 25.297 1 93 978 THR B C 1
ATOM 16231 O O . THR B 1 978 ? -31.141 26.703 25.812 1 93 978 THR B O 1
ATOM 16234 N N . ARG B 1 979 ? -31.266 25.281 24.125 1 93.38 979 ARG B N 1
ATOM 16235 C CA . ARG B 1 979 ? -30.516 26.172 23.25 1 93.38 979 ARG B CA 1
ATOM 16236 C C . ARG B 1 979 ? -31.328 27.406 22.875 1 93.38 979 ARG B C 1
ATOM 16238 O O . ARG B 1 979 ? -32.469 27.281 22.391 1 93.38 979 ARG B O 1
ATOM 16245 N N . MET B 1 980 ? -30.797 28.469 23.219 1 95.5 980 MET B N 1
ATOM 16246 C CA . MET B 1 980 ? -31.422 29.719 22.828 1 95.5 980 MET B CA 1
ATOM 16247 C C . MET B 1 980 ? -30.891 30.188 21.469 1 95.5 980 MET B C 1
ATOM 16249 O O . MET B 1 980 ? -29.859 30.844 21.391 1 95.5 980 MET B O 1
ATOM 16253 N N . GLU B 1 981 ? -31.641 29.969 20.453 1 96.12 981 GLU B N 1
ATOM 16254 C CA . GLU B 1 981 ? -31.234 30.25 19.078 1 96.12 981 GLU B CA 1
ATOM 16255 C C . GLU B 1 981 ? -30.844 31.719 18.906 1 96.12 981 GLU B C 1
ATOM 16257 O O . GLU B 1 981 ? -29.953 32.031 18.125 1 96.12 981 GLU B O 1
ATOM 16262 N N . ASN B 1 982 ? -31.531 32.531 19.562 1 97.19 982 ASN B N 1
ATOM 16263 C CA . ASN B 1 982 ? -31.234 33.969 19.469 1 97.19 982 ASN B CA 1
ATOM 16264 C C . ASN B 1 982 ? -29.812 34.281 19.922 1 97.19 982 ASN B C 1
ATOM 16266 O O . ASN B 1 982 ? -29.156 35.156 19.359 1 97.19 982 ASN B O 1
ATOM 16270 N N . ASN B 1 983 ? -29.359 33.594 20.891 1 97.5 983 ASN B N 1
ATOM 16271 C CA . ASN B 1 983 ? -28.078 33.906 21.5 1 97.5 983 ASN B CA 1
ATOM 16272 C C . ASN B 1 983 ? -26.922 33.219 20.75 1 97.5 983 ASN B C 1
ATOM 16274 O O . ASN B 1 983 ? -25.75 33.531 20.984 1 97.5 983 ASN B O 1
ATOM 16278 N N . ILE B 1 984 ? -27.172 32.312 19.844 1 95.44 984 ILE B N 1
ATOM 16279 C CA . ILE B 1 984 ? -26.094 31.562 19.234 1 95.44 984 ILE B CA 1
ATOM 16280 C C . ILE B 1 984 ? -25.844 32.062 17.812 1 95.44 984 ILE B C 1
ATOM 16282 O O . ILE B 1 984 ? -25.047 31.469 17.062 1 95.44 984 ILE B O 1
ATOM 16286 N N . GLN B 1 985 ? -26.531 33.094 17.469 1 96.12 985 GLN B N 1
ATOM 16287 C CA . GLN B 1 985 ? -26.234 33.719 16.172 1 96.12 985 GLN B CA 1
ATOM 16288 C C . GLN B 1 985 ? -24.844 34.312 16.141 1 96.12 985 GLN B C 1
ATOM 16290 O O . GLN B 1 985 ? -24.375 34.875 17.141 1 96.12 985 GLN B O 1
ATOM 16295 N N . LYS B 1 986 ? -24.125 34.219 15.047 1 94.12 986 LYS B N 1
ATOM 16296 C CA . LYS B 1 986 ? -22.812 34.812 14.922 1 94.12 986 LYS B CA 1
ATOM 16297 C C . LYS B 1 986 ? -22.891 36.344 15.062 1 94.12 986 LYS B C 1
ATOM 16299 O O . LYS B 1 986 ? -23.594 37 14.297 1 94.12 986 LYS B O 1
ATOM 16304 N N . SER B 1 987 ? -22.281 36.844 16.047 1 97.81 987 SER B N 1
ATOM 16305 C CA . SER B 1 987 ? -22.344 38.281 16.344 1 97.81 987 SER B CA 1
ATOM 16306 C C . SER B 1 987 ? -21.047 38.75 17 1 97.81 987 SER B C 1
ATOM 16308 O O . SER B 1 987 ? -20.125 38 17.203 1 97.81 987 SER B O 1
ATOM 16310 N N . THR B 1 988 ? -20.984 40.031 17.281 1 97.81 988 THR B N 1
ATOM 16311 C CA . THR B 1 988 ? -19.797 40.656 17.891 1 97.81 988 THR B CA 1
ATOM 16312 C C . THR B 1 988 ? -19.703 40.281 19.375 1 97.81 988 THR B C 1
ATOM 16314 O O . THR B 1 988 ? -18.672 40.531 20 1 97.81 988 THR B O 1
ATOM 16317 N N . TRP B 1 989 ? -20.719 39.594 19.906 1 97.94 989 TRP B N 1
ATOM 16318 C CA . TRP B 1 989 ? -20.719 39.312 21.344 1 97.94 989 TRP B CA 1
ATOM 16319 C C . TRP B 1 989 ? -19.625 38.312 21.688 1 97.94 989 TRP B C 1
ATOM 16321 O O . TRP B 1 989 ? -18.922 38.469 22.688 1 97.94 989 TRP B O 1
ATOM 16331 N N . PHE B 1 990 ? -19.531 37.312 20.969 1 97.12 990 PHE B N 1
ATOM 16332 C CA . PHE B 1 990 ? -18.578 36.25 21.266 1 97.12 990 PHE B CA 1
ATOM 16333 C C . PHE B 1 990 ? -17.344 36.375 20.375 1 97.12 990 PHE B C 1
ATOM 16335 O O . PHE B 1 990 ? -16.578 35.406 20.25 1 97.12 990 PHE B O 1
ATOM 16342 N N . MET B 1 991 ? -17.203 37.438 19.703 1 97.38 991 MET B N 1
ATOM 16343 C CA . MET B 1 991 ? -16.047 37.75 18.859 1 97.38 991 MET B CA 1
ATOM 16344 C C . MET B 1 991 ? -14.812 38.062 19.719 1 97.38 991 MET B C 1
ATOM 16346 O O . MET B 1 991 ? -14.906 38.75 20.719 1 97.38 991 MET B O 1
ATOM 16350 N N . ARG B 1 992 ? -13.711 37.469 19.453 1 97.19 992 ARG B N 1
ATOM 16351 C CA . ARG B 1 992 ? -12.461 37.656 20.172 1 97.19 992 ARG B CA 1
ATOM 16352 C C . ARG B 1 992 ? -11.32 38 19.219 1 97.19 992 ARG B C 1
ATOM 16354 O O . ARG B 1 992 ? -11.297 37.531 18.078 1 97.19 992 ARG B O 1
ATOM 16361 N N . ASN B 1 993 ? -10.422 38.75 19.719 1 96.56 993 ASN B N 1
ATOM 16362 C CA . ASN B 1 993 ? -9.211 39.094 18.969 1 96.56 993 ASN B CA 1
ATOM 16363 C C . ASN B 1 993 ? -8.227 37.938 18.969 1 96.56 993 ASN B C 1
ATOM 16365 O O . ASN B 1 993 ? -7.879 37.406 20.031 1 96.56 993 ASN B O 1
ATOM 16369 N N . GLY B 1 994 ? -7.758 37.562 17.828 1 95 994 GLY B N 1
ATOM 16370 C CA . GLY B 1 994 ? -6.91 36.406 17.688 1 95 994 GLY B CA 1
ATOM 16371 C C . GLY B 1 994 ? -5.43 36.719 17.797 1 95 994 GLY B C 1
ATOM 16372 O O . GLY B 1 994 ? -4.59 35.844 17.562 1 95 994 GLY B O 1
ATOM 16373 N N . ALA B 1 995 ? -4.98 37.875 18.219 1 96.38 995 ALA B N 1
ATOM 16374 C CA . ALA B 1 995 ? -3.578 38.281 18.266 1 96.38 995 ALA B CA 1
ATOM 16375 C C . ALA B 1 995 ? -2.869 37.656 19.469 1 96.38 995 ALA B C 1
ATOM 16377 O O . ALA B 1 995 ? -3.443 37.562 20.547 1 96.38 995 ALA B O 1
ATOM 16378 N N . PHE B 1 996 ? -1.612 37.188 19.266 1 96 996 PHE B N 1
ATOM 16379 C CA . PHE B 1 996 ? -0.824 36.656 20.359 1 96 996 PHE B CA 1
ATOM 16380 C C . PHE B 1 996 ? 0.66 36.656 20.016 1 96 996 PHE B C 1
ATOM 16382 O O . PHE B 1 996 ? 1.035 36.906 18.859 1 96 996 PHE B O 1
ATOM 16389 N N . LEU B 1 997 ? 1.481 36.5 20.969 1 96.88 997 LEU B N 1
ATOM 16390 C CA . LEU B 1 997 ? 2.918 36.25 20.891 1 96.88 997 LEU B CA 1
ATOM 16391 C C . LEU B 1 997 ? 3.301 35.031 21.703 1 96.88 997 LEU B C 1
ATOM 16393 O O . LEU B 1 997 ? 2.988 34.938 22.891 1 96.88 997 LEU B O 1
ATOM 16397 N N . ARG B 1 998 ? 3.938 34.094 21.062 1 95.56 998 ARG B N 1
ATOM 16398 C CA . ARG B 1 998 ? 4.277 32.844 21.719 1 95.56 998 ARG B CA 1
ATOM 16399 C C . ARG B 1 998 ? 5.781 32.594 21.688 1 95.56 998 ARG B C 1
ATOM 16401 O O . ARG B 1 998 ? 6.426 32.812 20.656 1 95.56 998 ARG B O 1
ATOM 16408 N N . MET B 1 999 ? 6.289 32.125 22.797 1 95.5 999 MET B N 1
ATOM 16409 C CA . MET B 1 999 ? 7.625 31.562 22.75 1 95.5 999 MET B CA 1
ATOM 16410 C C . MET B 1 999 ? 7.586 30.141 22.188 1 95.5 999 MET B C 1
ATOM 16412 O O . MET B 1 999 ? 7.348 29.188 22.938 1 95.5 999 MET B O 1
ATOM 16416 N N . LYS B 1 1000 ? 7.973 30.047 21.016 1 91.94 1000 LYS B N 1
ATOM 16417 C CA . LYS B 1 1000 ? 7.797 28.797 20.281 1 91.94 1000 LYS B CA 1
ATOM 16418 C C . LYS B 1 1000 ? 8.891 27.797 20.641 1 91.94 1000 LYS B C 1
ATOM 16420 O O . LYS B 1 1000 ? 8.648 26.594 20.688 1 91.94 1000 LYS B O 1
ATOM 16425 N N . THR B 1 1001 ? 10.125 28.281 20.703 1 91.75 1001 THR B N 1
ATOM 16426 C CA . THR B 1 1001 ? 11.195 27.344 21 1 91.75 1001 THR B CA 1
ATOM 16427 C C . THR B 1 1001 ? 12.266 28 21.859 1 91.75 1001 THR B C 1
ATOM 16429 O O . THR B 1 1001 ? 12.555 29.188 21.703 1 91.75 1001 THR B O 1
ATOM 16432 N N . LEU B 1 1002 ? 12.82 27.266 22.797 1 94.38 1002 LEU B N 1
ATOM 16433 C CA . LEU B 1 1002 ? 14 27.578 23.578 1 94.38 1002 LEU B CA 1
ATOM 16434 C C . LEU B 1 1002 ? 14.914 26.359 23.703 1 94.38 1002 LEU B C 1
ATOM 16436 O O . LEU B 1 1002 ? 14.461 25.266 24.062 1 94.38 1002 LEU B O 1
ATOM 16440 N N . GLU B 1 1003 ? 16.141 26.531 23.281 1 93.62 1003 GLU B N 1
ATOM 16441 C CA . GLU B 1 1003 ? 17.078 25.422 23.344 1 93.62 1003 GLU B CA 1
ATOM 16442 C C . GLU B 1 1003 ? 18.391 25.828 24 1 93.62 1003 GLU B C 1
ATOM 16444 O O . GLU B 1 1003 ? 18.922 26.906 23.734 1 93.62 1003 GLU B O 1
ATOM 16449 N N . VAL B 1 1004 ? 18.906 25.016 24.844 1 95.19 1004 VAL B N 1
ATOM 16450 C CA . VAL B 1 1004 ? 20.219 25.156 25.469 1 95.19 1004 VAL B CA 1
ATOM 16451 C C . VAL B 1 1004 ? 21.047 23.906 25.234 1 95.19 1004 VAL B C 1
ATOM 16453 O O . VAL B 1 1004 ? 20.578 22.781 25.453 1 95.19 1004 VAL B O 1
ATOM 16456 N N . GLY B 1 1005 ? 22.234 24.172 24.781 1 94.06 1005 GLY B N 1
ATOM 16457 C CA . GLY B 1 1005 ? 23.078 23.016 24.469 1 94.06 1005 GLY B CA 1
ATOM 16458 C C . GLY B 1 1005 ? 24.5 23.156 24.969 1 94.06 1005 GLY B C 1
ATOM 16459 O O . GLY B 1 1005 ? 24.969 24.281 25.188 1 94.06 1005 GLY B O 1
ATOM 16460 N N . TYR B 1 1006 ? 25.094 22.047 25.188 1 94.62 1006 TYR B N 1
ATOM 16461 C CA . TYR B 1 1006 ? 26.484 21.938 25.578 1 94.62 1006 TYR B CA 1
ATOM 16462 C C . TYR B 1 1006 ? 27.219 20.922 24.719 1 94.62 1006 TYR B C 1
ATOM 16464 O O . TYR B 1 1006 ? 26.781 19.781 24.594 1 94.62 1006 TYR B O 1
ATOM 16472 N N . THR B 1 1007 ? 28.297 21.391 24.172 1 91.56 1007 THR B N 1
ATOM 16473 C CA . THR B 1 1007 ? 29.141 20.5 23.375 1 91.56 1007 THR B CA 1
ATOM 16474 C C . THR B 1 1007 ? 30.391 20.109 24.156 1 91.56 1007 THR B C 1
ATOM 16476 O O . THR B 1 1007 ? 31.156 20.969 24.578 1 91.56 1007 THR B O 1
ATOM 16479 N N . PHE B 1 1008 ? 30.625 18.875 24.203 1 92.44 1008 PHE B N 1
ATOM 16480 C CA . PHE B 1 1008 ? 31.781 18.375 24.953 1 92.44 1008 PHE B CA 1
ATOM 16481 C C . PHE B 1 1008 ? 33.062 18.688 24.234 1 92.44 1008 PHE B C 1
ATOM 16483 O O . PHE B 1 1008 ? 33.125 18.703 23 1 92.44 1008 PHE B O 1
ATOM 16490 N N . PRO B 1 1009 ? 34.156 18.906 24.984 1 88.5 1009 PRO B N 1
ATOM 16491 C CA . PRO B 1 1009 ? 35.469 19.188 24.344 1 88.5 1009 PRO B CA 1
ATOM 16492 C C . PRO B 1 1009 ? 36 17.969 23.578 1 88.5 1009 PRO B C 1
ATOM 16494 O O . PRO B 1 1009 ? 35.781 16.828 23.969 1 88.5 1009 PRO B O 1
ATOM 16497 N N . GLU B 1 1010 ? 36.656 18.297 22.516 1 84.06 1010 GLU B N 1
ATOM 16498 C CA . GLU B 1 1010 ? 37.188 17.266 21.641 1 84.06 1010 GLU B CA 1
ATOM 16499 C C . GLU B 1 1010 ? 38.125 16.328 22.391 1 84.06 1010 GLU B C 1
ATOM 16501 O O . GLU B 1 1010 ? 38.25 15.148 22.047 1 84.06 1010 GLU B O 1
ATOM 16506 N N . THR B 1 1011 ? 38.875 16.859 23.453 1 82.88 1011 THR B N 1
ATOM 16507 C CA . THR B 1 1011 ? 39.812 16.062 24.219 1 82.88 1011 THR B CA 1
ATOM 16508 C C . THR B 1 1011 ? 39.094 14.906 24.922 1 82.88 1011 THR B C 1
ATOM 16510 O O . THR B 1 1011 ? 39.625 13.805 25.031 1 82.88 1011 THR B O 1
ATOM 16513 N N . LEU B 1 1012 ? 37.875 15.102 25.234 1 85.31 1012 LEU B N 1
ATOM 16514 C CA . LEU B 1 1012 ? 37.094 14.078 25.922 1 85.31 1012 LEU B CA 1
ATOM 16515 C C . LEU B 1 1012 ? 36.469 13.125 24.938 1 85.31 1012 LEU B C 1
ATOM 16517 O O . LEU B 1 1012 ? 36.375 11.914 25.172 1 85.31 1012 LEU B O 1
ATOM 16521 N N . THR B 1 1013 ? 36.062 13.719 23.844 1 85.31 1013 THR B N 1
ATOM 16522 C CA . THR B 1 1013 ? 35.312 12.891 22.891 1 85.31 1013 THR B CA 1
ATOM 16523 C C . THR B 1 1013 ? 36.25 12.008 22.094 1 85.31 1013 THR B C 1
ATOM 16525 O O . THR B 1 1013 ? 35.906 10.883 21.719 1 85.31 1013 THR B O 1
ATOM 16528 N N . LYS B 1 1014 ? 37.406 12.477 21.828 1 81.5 1014 LYS B N 1
ATOM 16529 C CA . LYS B 1 1014 ? 38.375 11.688 21.078 1 81.5 1014 LYS B CA 1
ATOM 16530 C C . LYS B 1 1014 ? 38.75 10.422 21.844 1 81.5 1014 LYS B C 1
ATOM 16532 O O . LYS B 1 1014 ? 39.031 9.383 21.234 1 81.5 1014 LYS B O 1
ATOM 16537 N N . LYS B 1 1015 ? 38.781 10.586 23.141 1 78.31 1015 LYS B N 1
ATOM 16538 C CA . LYS B 1 1015 ? 39.094 9.43 23.969 1 78.31 1015 LYS B CA 1
ATOM 16539 C C . LYS B 1 1015 ? 38.031 8.336 23.812 1 78.31 1015 LYS B C 1
ATOM 16541 O O . LYS B 1 1015 ? 38.344 7.148 23.938 1 78.31 1015 LYS B O 1
ATOM 16546 N N . ALA B 1 1016 ? 36.906 8.75 23.5 1 79.12 1016 ALA B N 1
ATOM 16547 C CA . ALA B 1 1016 ? 35.812 7.801 23.359 1 79.12 1016 ALA B CA 1
ATOM 16548 C C . ALA B 1 1016 ? 35.562 7.48 21.891 1 79.12 1016 ALA B C 1
ATOM 16550 O O . ALA B 1 1016 ? 34.562 6.84 21.547 1 79.12 1016 ALA B O 1
ATOM 16551 N N . TYR B 1 1017 ? 36.406 7.949 20.922 1 78.81 1017 TYR B N 1
ATOM 16552 C CA . TYR B 1 1017 ? 36.281 7.734 19.484 1 78.81 1017 TYR B CA 1
ATOM 16553 C C . TYR B 1 1017 ? 35.031 8.375 18.922 1 78.81 1017 TYR B C 1
ATOM 16555 O O . TYR B 1 1017 ? 34.375 7.797 18.062 1 78.81 1017 TYR B O 1
ATOM 16563 N N . ILE B 1 1018 ? 34.688 9.414 19.656 1 85 1018 ILE B N 1
ATOM 16564 C CA . ILE B 1 1018 ? 33.562 10.242 19.203 1 85 1018 ILE B CA 1
ATOM 16565 C C . ILE B 1 1018 ? 34.094 11.57 18.672 1 85 1018 ILE B C 1
ATOM 16567 O O . ILE B 1 1018 ? 34.938 12.203 19.312 1 85 1018 ILE B O 1
ATOM 16571 N N . ASN B 1 1019 ? 33.625 11.914 17.484 1 82.56 1019 ASN B N 1
ATOM 16572 C CA . ASN B 1 1019 ? 34.062 13.188 16.922 1 82.56 1019 ASN B CA 1
ATOM 16573 C C . ASN B 1 1019 ? 33.469 14.367 17.672 1 82.56 1019 ASN B C 1
ATOM 16575 O O . ASN B 1 1019 ? 34.156 15.32 18.016 1 82.56 1019 ASN B O 1
ATOM 16579 N N . SER B 1 1020 ? 32.188 14.32 17.766 1 88.5 1020 SER B N 1
ATOM 16580 C CA . SER B 1 1020 ? 31.5 15.391 18.469 1 88.5 1020 SER B CA 1
ATOM 16581 C C . SER B 1 1020 ? 30.312 14.852 19.266 1 88.5 1020 SER B C 1
ATOM 16583 O O . SER B 1 1020 ? 29.625 13.93 18.812 1 88.5 1020 SER B O 1
ATOM 16585 N N . ALA B 1 1021 ? 30.156 15.328 20.438 1 91.31 1021 ALA B N 1
ATOM 16586 C CA . ALA B 1 1021 ? 29.031 14.992 21.297 1 91.31 1021 ALA B CA 1
ATOM 16587 C C . ALA B 1 1021 ? 28.375 16.25 21.844 1 91.31 1021 ALA B C 1
ATOM 16589 O O . ALA B 1 1021 ? 29.031 17.094 22.453 1 91.31 1021 ALA B O 1
ATOM 16590 N N . ARG B 1 1022 ? 27.125 16.359 21.641 1 93 1022 ARG B N 1
ATOM 16591 C CA . ARG B 1 1022 ? 26.359 17.5 22.125 1 93 1022 ARG B CA 1
ATOM 16592 C C . ARG B 1 1022 ? 25.125 17.047 22.891 1 93 1022 ARG B C 1
ATOM 16594 O O . ARG B 1 1022 ? 24.406 16.156 22.438 1 93 1022 ARG B O 1
ATOM 16601 N N . ILE B 1 1023 ? 24.953 17.547 24.078 1 94.81 1023 ILE B N 1
ATOM 16602 C CA . ILE B 1 1023 ? 23.719 17.359 24.844 1 94.81 1023 ILE B CA 1
ATOM 16603 C C . ILE B 1 1023 ? 22.922 18.656 24.875 1 94.81 1023 ILE B C 1
ATOM 16605 O O . ILE B 1 1023 ? 23.5 19.75 24.922 1 94.81 1023 ILE B O 1
ATOM 16609 N N . TYR B 1 1024 ? 21.609 18.516 24.734 1 93.44 1024 TYR B N 1
ATOM 16610 C CA . TYR B 1 1024 ? 20.828 19.734 24.734 1 93.44 1024 TYR B CA 1
ATOM 16611 C C . TYR B 1 1024 ? 19.453 19.5 25.344 1 93.44 1024 TYR B C 1
ATOM 16613 O O . TYR B 1 1024 ? 19 18.359 25.453 1 93.44 1024 TYR B O 1
ATOM 16621 N N . CYS B 1 1025 ? 18.859 20.516 25.812 1 95.44 1025 CYS B N 1
ATOM 16622 C CA . CYS B 1 1025 ? 17.484 20.609 26.297 1 95.44 1025 CYS B CA 1
ATOM 16623 C C . CYS B 1 1025 ? 16.703 21.672 25.547 1 95.44 1025 CYS B C 1
ATOM 16625 O O . CYS B 1 1025 ? 17.188 22.797 25.375 1 95.44 1025 CYS B O 1
ATOM 16627 N N . SER B 1 1026 ? 15.594 21.234 25.062 1 93.38 1026 SER B N 1
ATOM 16628 C CA . SER B 1 1026 ? 14.797 22.203 24.312 1 93.38 1026 SER B CA 1
ATOM 16629 C C . SER B 1 1026 ? 13.344 22.203 24.781 1 93.38 1026 SER B C 1
ATOM 16631 O O . SER B 1 1026 ? 12.859 21.203 25.312 1 93.38 1026 SER B O 1
ATOM 16633 N N . GLY B 1 1027 ? 12.68 23.344 24.703 1 93.12 1027 GLY B N 1
ATOM 16634 C CA . GLY B 1 1027 ? 11.266 23.531 25.016 1 93.12 1027 GLY B CA 1
ATOM 16635 C C . GLY B 1 1027 ? 10.484 24.125 23.859 1 93.12 1027 GLY B C 1
ATOM 16636 O O . GLY B 1 1027 ? 10.984 25 23.141 1 93.12 1027 GLY B O 1
ATOM 16637 N N . ASN B 1 1028 ? 9.305 23.562 23.656 1 92.12 1028 ASN B N 1
ATOM 16638 C CA . ASN B 1 1028 ? 8.406 24.078 22.625 1 92.12 1028 ASN B CA 1
ATOM 16639 C C . ASN B 1 1028 ? 7.078 24.547 23.203 1 92.12 1028 ASN B C 1
ATOM 16641 O O . ASN B 1 1028 ? 6.508 23.875 24.078 1 92.12 1028 ASN B O 1
ATOM 16645 N N . ASN B 1 1029 ? 6.566 25.656 22.719 1 92.69 1029 ASN B N 1
ATOM 16646 C CA . ASN B 1 1029 ? 5.316 26.25 23.172 1 92.69 1029 ASN B CA 1
ATOM 16647 C C . ASN B 1 1029 ? 5.332 26.484 24.688 1 92.69 1029 ASN B C 1
ATOM 16649 O O . ASN B 1 1029 ? 4.422 26.047 25.391 1 92.69 1029 ASN B O 1
ATOM 16653 N N . LEU B 1 1030 ? 6.273 27.234 25.125 1 94.31 1030 LEU B N 1
ATOM 16654 C CA . LEU B 1 1030 ? 6.516 27.359 26.562 1 94.31 1030 LEU B CA 1
ATOM 16655 C C . LEU B 1 1030 ? 5.512 28.312 27.203 1 94.31 1030 LEU B C 1
ATOM 16657 O O . LEU B 1 1030 ? 4.992 28.031 28.281 1 94.31 1030 LEU B O 1
ATOM 16661 N N . PHE B 1 1031 ? 5.27 29.484 26.531 1 94.25 1031 PHE B N 1
ATOM 16662 C CA . PHE B 1 1031 ? 4.23 30.375 27.031 1 94.25 1031 PHE B CA 1
ATOM 16663 C C . PHE B 1 1031 ? 3.688 31.25 25.922 1 94.25 1031 PHE B C 1
ATOM 16665 O O . PHE B 1 1031 ? 4.293 31.359 24.844 1 94.25 1031 PHE B O 1
ATOM 16672 N N . VAL B 1 1032 ? 2.549 31.812 26.141 1 95.5 1032 VAL B N 1
ATOM 16673 C CA . VAL B 1 1032 ? 1.872 32.656 25.156 1 95.5 1032 VAL B CA 1
ATOM 16674 C C . VAL B 1 1032 ? 1.367 33.938 25.828 1 95.5 1032 VAL B C 1
ATOM 16676 O O . VAL B 1 1032 ? 0.868 33.906 26.953 1 95.5 1032 VAL B O 1
ATOM 16679 N N . LEU B 1 1033 ? 1.611 35.031 25.188 1 96.62 1033 LEU B N 1
ATOM 16680 C CA . LEU B 1 1033 ? 1.07 36.312 25.609 1 96.62 1033 LEU B CA 1
ATOM 16681 C C . LEU B 1 1033 ? -0.095 36.75 24.719 1 96.62 1033 LEU B C 1
ATOM 16683 O O . LEU B 1 1033 ? 0.077 36.906 23.5 1 96.62 1033 LEU B O 1
ATOM 16687 N N . SER B 1 1034 ? -1.23 36.812 25.281 1 96.12 1034 SER B N 1
ATOM 16688 C CA . SER B 1 1034 ? -2.43 37.156 24.531 1 96.12 1034 SER B CA 1
ATOM 16689 C C . SER B 1 1034 ? -3.469 37.812 25.438 1 96.12 1034 SER B C 1
ATOM 16691 O O . SER B 1 1034 ? -3.346 37.781 26.672 1 96.12 1034 SER B O 1
ATOM 16693 N N . GLY B 1 1035 ? -4.418 38.469 24.844 1 94 1035 GLY B N 1
ATOM 16694 C CA . GLY B 1 1035 ? -5.543 39.031 25.578 1 94 1035 GLY B CA 1
ATOM 16695 C C . GLY B 1 1035 ? -6.625 38 25.875 1 94 1035 GLY B C 1
ATOM 16696 O O . GLY B 1 1035 ? -7.598 38.312 26.578 1 94 1035 GLY B O 1
ATOM 16697 N N . PHE B 1 1036 ? -6.539 36.844 25.438 1 95.38 1036 PHE B N 1
ATOM 16698 C CA . PHE B 1 1036 ? -7.5 35.781 25.609 1 95.38 1036 PHE B CA 1
ATOM 16699 C C . PHE B 1 1036 ? -6.961 34.719 26.578 1 95.38 1036 PHE B C 1
ATOM 16701 O O . PHE B 1 1036 ? -5.848 34.219 26.406 1 95.38 1036 PHE B O 1
ATOM 16708 N N . HIS B 1 1037 ? -7.801 34.25 27.625 1 92.69 1037 HIS B N 1
ATOM 16709 C CA . HIS B 1 1037 ? -7.242 33.406 28.672 1 92.69 1037 HIS B CA 1
ATOM 16710 C C . HIS B 1 1037 ? -8.156 32.219 28.969 1 92.69 1037 HIS B C 1
ATOM 16712 O O . HIS B 1 1037 ? -7.953 31.5 29.938 1 92.69 1037 HIS B O 1
ATOM 16718 N N . MET B 1 1038 ? -9.148 31.922 28.203 1 93.94 1038 MET B N 1
ATOM 16719 C CA . MET B 1 1038 ? -10.047 30.797 28.469 1 93.94 1038 MET B CA 1
ATOM 16720 C C . MET B 1 1038 ? -9.398 29.469 28.078 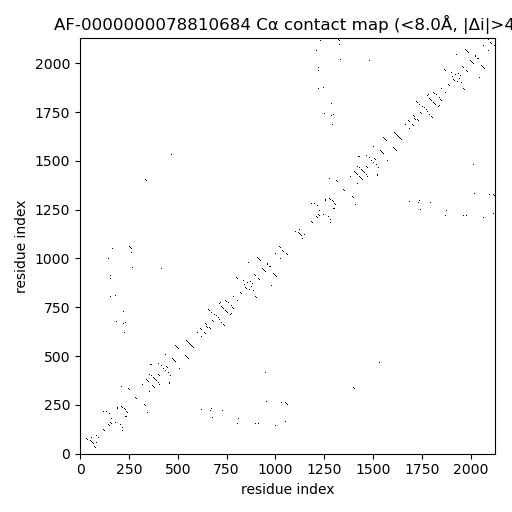1 93.94 1038 MET B C 1
ATOM 16722 O O . MET B 1 1038 ? -9.555 28.469 28.781 1 93.94 1038 MET B O 1
ATOM 16726 N N . TRP B 1 1039 ? -8.812 29.422 27.016 1 94.19 1039 TRP B N 1
ATOM 16727 C CA . TRP B 1 1039 ? -7.977 28.328 26.531 1 94.19 1039 TRP B CA 1
ATOM 16728 C C . TRP B 1 1039 ? -6.848 28.844 25.656 1 94.19 1039 TRP B C 1
ATOM 16730 O O . TRP B 1 1039 ? -6.605 30.047 25.578 1 94.19 1039 TRP B O 1
ATOM 16740 N N . ASP B 1 1040 ? -6.078 27.953 25.078 1 94.25 1040 ASP B N 1
ATOM 16741 C CA . ASP B 1 1040 ? -4.992 28.406 24.203 1 94.25 1040 ASP B CA 1
ATOM 16742 C C . ASP B 1 1040 ? -5.535 29.109 22.953 1 94.25 1040 ASP B C 1
ATOM 16744 O O . ASP B 1 1040 ? -6.285 28.516 22.188 1 94.25 1040 ASP B O 1
ATOM 16748 N N . ILE B 1 1041 ? -5.172 30.25 22.703 1 94.06 1041 ILE B N 1
ATOM 16749 C CA . ILE B 1 1041 ? -5.738 31.141 21.703 1 94.06 1041 ILE B CA 1
ATOM 16750 C C . ILE B 1 1041 ? -5.492 30.547 20.312 1 94.06 1041 ILE B C 1
ATOM 16752 O O . ILE B 1 1041 ? -6.258 30.812 19.375 1 94.06 1041 ILE B O 1
ATOM 16756 N N . GLU B 1 1042 ? -4.48 29.812 20.094 1 90.5 1042 GLU B N 1
ATOM 16757 C CA . GLU B 1 1042 ? -4.156 29.25 18.781 1 90.5 1042 GLU B CA 1
ATOM 16758 C C . GLU B 1 1042 ? -5.219 28.25 18.328 1 90.5 1042 GLU B C 1
ATOM 16760 O O . GLU B 1 1042 ? -5.332 27.953 17.141 1 90.5 1042 GLU B O 1
ATOM 16765 N N . MET B 1 1043 ? -5.949 27.75 19.25 1 91.06 1043 MET B N 1
ATOM 16766 C CA . MET B 1 1043 ? -7.016 26.797 18.922 1 91.06 1043 MET B CA 1
ATOM 16767 C C . MET B 1 1043 ? -8.219 27.516 18.328 1 91.06 1043 MET B C 1
ATOM 16769 O O . MET B 1 1043 ? -9.109 26.891 17.766 1 91.06 1043 MET B O 1
ATOM 16773 N N . GLY B 1 1044 ? -8.273 28.828 18.438 1 90.69 1044 GLY B N 1
ATOM 16774 C CA . GLY B 1 1044 ? -9.422 29.578 17.953 1 90.69 1044 GLY B CA 1
ATOM 16775 C C . GLY B 1 1044 ? -10.719 29.203 18.641 1 90.69 1044 GLY B C 1
ATOM 16776 O O . GLY B 1 1044 ? -10.781 29.156 19.875 1 90.69 1044 GLY B O 1
ATOM 16777 N N . GLY B 1 1045 ? -11.703 28.875 17.828 1 89.12 1045 GLY B N 1
ATOM 16778 C CA . GLY B 1 1045 ? -13 28.531 18.375 1 89.12 1045 GLY B CA 1
ATOM 16779 C C . GLY B 1 1045 ? -13.102 27.094 18.797 1 89.12 1045 GLY B C 1
ATOM 16780 O O . GLY B 1 1045 ? -14.117 26.672 19.375 1 89.12 1045 GLY B O 1
ATOM 16781 N N . ASN B 1 1046 ? -12.039 26.328 18.641 1 87.38 1046 ASN B N 1
ATOM 16782 C CA . ASN B 1 1046 ? -12.055 24.891 18.969 1 87.38 1046 ASN B CA 1
ATOM 16783 C C . ASN B 1 1046 ? -11.516 24.625 20.375 1 87.38 1046 ASN B C 1
ATOM 16785 O O . ASN B 1 1046 ? -10.633 23.797 20.547 1 87.38 1046 ASN B O 1
ATOM 16789 N N . GLY B 1 1047 ? -12.07 25.281 21.266 1 88.75 1047 GLY B N 1
ATOM 16790 C CA . GLY B 1 1047 ? -11.547 25.203 22.625 1 88.75 1047 GLY B CA 1
ATOM 16791 C C . GLY B 1 1047 ? -11.797 23.875 23.281 1 88.75 1047 GLY B C 1
ATOM 16792 O O . GLY B 1 1047 ? -11.055 23.469 24.172 1 88.75 1047 GLY B O 1
ATOM 16793 N N . LEU B 1 1048 ? -12.797 23.156 22.828 1 89.62 1048 LEU B N 1
ATOM 16794 C CA . LEU B 1 1048 ? -13.148 21.891 23.469 1 89.62 1048 LEU B CA 1
ATOM 16795 C C . LEU B 1 1048 ? -12.375 20.734 22.828 1 89.62 1048 LEU B C 1
ATOM 16797 O O . LEU B 1 1048 ? -12.461 19.594 23.297 1 89.62 1048 LEU B O 1
ATOM 16801 N N . GLY B 1 1049 ? -11.609 20.969 21.875 1 88.19 1049 GLY B N 1
ATOM 16802 C CA . GLY B 1 1049 ? -10.859 19.938 21.188 1 88.19 1049 GLY B CA 1
ATOM 16803 C C . GLY B 1 1049 ? -9.57 19.562 21.891 1 88.19 1049 GLY B C 1
ATOM 16804 O O . GLY B 1 1049 ? -9.281 20.078 22.969 1 88.19 1049 GLY B O 1
ATOM 16805 N N . TYR B 1 1050 ? -8.789 18.641 21.312 1 90.31 1050 TYR B N 1
ATOM 16806 C CA . TYR B 1 1050 ? -7.496 18.219 21.844 1 90.31 1050 TYR B CA 1
ATOM 16807 C C . TYR B 1 1050 ? -6.535 19.406 21.953 1 90.31 1050 TYR B C 1
ATOM 16809 O O . TYR B 1 1050 ? -6.23 20.047 20.953 1 90.31 1050 TYR B O 1
ATOM 16817 N N . PRO B 1 1051 ? -6.027 19.719 23.016 1 92.5 1051 PRO B N 1
ATOM 16818 C CA . PRO B 1 1051 ? -5.258 20.953 23.219 1 92.5 1051 PRO B CA 1
ATOM 16819 C C . PRO B 1 1051 ? -3.881 20.891 22.547 1 92.5 1051 PRO B C 1
ATOM 16821 O O . PRO B 1 1051 ? -3.336 19.812 22.344 1 92.5 1051 PRO B O 1
ATOM 16824 N N . ILE B 1 1052 ? -3.4 22.062 22.281 1 91.94 1052 ILE B N 1
ATOM 16825 C CA . ILE B 1 1052 ? -2.014 22.188 21.844 1 91.94 1052 ILE B CA 1
ATOM 16826 C C . ILE B 1 1052 ? -1.078 21.719 22.953 1 91.94 1052 ILE B C 1
ATOM 16828 O O . ILE B 1 1052 ? -1.377 21.875 24.141 1 91.94 1052 ILE B O 1
ATOM 16832 N N . GLN B 1 1053 ? 0.062 21.203 22.578 1 91.62 1053 GLN B N 1
ATOM 16833 C CA . GLN B 1 1053 ? 0.934 20.562 23.562 1 91.62 1053 GLN B CA 1
ATOM 16834 C C . GLN B 1 1053 ? 2.178 21.406 23.812 1 91.62 1053 GLN B C 1
ATOM 16836 O O . GLN B 1 1053 ? 2.732 22 22.891 1 91.62 1053 GLN B O 1
ATOM 16841 N N . ARG B 1 1054 ? 2.525 21.484 25.047 1 93.88 1054 ARG B N 1
ATOM 16842 C CA . ARG B 1 1054 ? 3.842 21.953 25.484 1 93.88 1054 ARG B CA 1
ATOM 16843 C C . ARG B 1 1054 ? 4.82 20.781 25.594 1 93.88 1054 ARG B C 1
ATOM 16845 O O . ARG B 1 1054 ? 4.5 19.75 26.188 1 93.88 1054 ARG B O 1
ATOM 16852 N N . VAL B 1 1055 ? 6 20.969 25.016 1 94 1055 VAL B N 1
ATOM 16853 C CA . VAL B 1 1055 ? 6.914 19.844 24.953 1 94 1055 VAL B CA 1
ATOM 16854 C C . VAL B 1 1055 ? 8.266 20.234 25.531 1 94 1055 VAL B C 1
ATOM 16856 O O . VAL B 1 1055 ? 8.82 21.281 25.172 1 94 1055 VAL B O 1
ATOM 16859 N N . ILE B 1 1056 ? 8.789 19.453 26.438 1 95.94 1056 ILE B N 1
ATOM 16860 C CA . ILE B 1 1056 ? 10.164 19.547 26.922 1 95.94 1056 ILE B CA 1
ATOM 16861 C C . ILE B 1 1056 ? 10.961 18.344 26.422 1 95.94 1056 ILE B C 1
ATOM 16863 O O . ILE B 1 1056 ? 10.578 17.188 26.656 1 95.94 1056 ILE B O 1
ATOM 16867 N N . ASN B 1 1057 ? 12.047 18.688 25.812 1 95.56 1057 ASN B N 1
ATOM 16868 C CA . ASN B 1 1057 ? 12.805 17.641 25.141 1 95.56 1057 ASN B CA 1
ATOM 16869 C C . ASN B 1 1057 ? 14.242 17.578 25.625 1 95.56 1057 ASN B C 1
ATOM 16871 O O . ASN B 1 1057 ? 14.875 18.609 25.844 1 95.56 1057 ASN B O 1
ATOM 16875 N N . LEU B 1 1058 ? 14.719 16.406 25.891 1 96.44 1058 LEU B N 1
ATOM 16876 C CA . LEU B 1 1058 ? 16.125 16.109 26.172 1 96.44 1058 LEU B CA 1
ATOM 16877 C C . LEU B 1 1058 ? 16.734 15.281 25.047 1 96.44 1058 LEU B C 1
ATOM 16879 O O . LEU B 1 1058 ? 16.188 14.234 24.672 1 96.44 1058 LEU B O 1
ATOM 16883 N N . GLY B 1 1059 ? 17.844 15.844 24.547 1 94.94 1059 GLY B N 1
ATOM 16884 C CA . GLY B 1 1059 ? 18.422 15.133 23.422 1 94.94 1059 GLY B CA 1
ATOM 16885 C C . GLY B 1 1059 ? 19.938 15.008 23.5 1 94.94 1059 GLY B C 1
ATOM 16886 O O . GLY B 1 1059 ? 20.594 15.797 24.188 1 94.94 1059 GLY B O 1
ATOM 16887 N N . VAL B 1 1060 ? 20.453 14.008 22.844 1 94.69 1060 VAL B N 1
ATOM 16888 C CA . VAL B 1 1060 ? 21.875 13.766 22.672 1 94.69 1060 VAL B CA 1
ATOM 16889 C C . VAL B 1 1060 ? 22.188 13.586 21.188 1 94.69 1060 VAL B C 1
ATOM 16891 O O . VAL B 1 1060 ? 21.438 12.922 20.469 1 94.69 1060 VAL B O 1
ATOM 16894 N N . GLN B 1 1061 ? 23.234 14.273 20.797 1 92.19 1061 GLN B N 1
ATOM 16895 C CA . GLN B 1 1061 ? 23.703 14.164 19.422 1 92.19 1061 GLN B CA 1
ATOM 16896 C C . GLN B 1 1061 ? 25.156 13.695 19.375 1 92.19 1061 GLN B C 1
ATOM 16898 O O . GLN B 1 1061 ? 26.047 14.328 19.938 1 92.19 1061 GLN B O 1
ATOM 16903 N N . LEU B 1 1062 ? 25.375 12.672 18.672 1 91.69 1062 LEU B N 1
ATOM 16904 C CA . LEU B 1 1062 ? 26.703 12.086 18.531 1 91.69 1062 LEU B CA 1
ATOM 16905 C C . LEU B 1 1062 ? 27.109 12 17.062 1 91.69 1062 LEU B C 1
ATOM 16907 O O . LEU B 1 1062 ? 26.281 11.672 16.203 1 91.69 1062 LEU B O 1
ATOM 16911 N N . THR B 1 1063 ? 28.281 12.359 16.828 1 88.81 1063 THR B N 1
ATOM 16912 C CA . THR B 1 1063 ? 28.859 12.188 15.5 1 88.81 1063 THR B CA 1
ATOM 16913 C C . THR B 1 1063 ? 30.156 11.383 15.578 1 88.81 1063 THR B C 1
ATOM 16915 O O . THR B 1 1063 ? 30.969 11.594 16.484 1 88.81 1063 THR B O 1
ATOM 16918 N N . PHE B 1 1064 ? 30.328 10.617 14.672 1 85.75 1064 PHE B N 1
ATOM 16919 C CA . PHE B 1 1064 ? 31.516 9.766 14.633 1 85.75 1064 PHE B CA 1
ATOM 16920 C C . PHE B 1 1064 ? 32.25 9.906 13.305 1 85.75 1064 PHE B C 1
ATOM 16922 O O . PHE B 1 1064 ? 31.625 10.188 12.281 1 85.75 1064 PHE B O 1
#

InterPro domains:
  IPR008969 Carboxypeptidase-like, regulatory domain superfamily [SSF49464] (38-119)
  IPR012910 TonB-dependent receptor, plug domain [PF07715] (129-237)
  IPR023996 TonB-dependent outer membrane protein, SusC/RagA [TIGR04056] (39-1064)
  IPR023997 TonB-dependent outer membrane protein SusC/RagA, conserved site [TIGR04057] (213-243)
  IPR037066 TonB-dependent receptor, plug domain superfamily [G3DSA:2.170.130.10] (110-242)

Foldseek 3Di:
DPPDDPPDDDPPPDPPPVVPPVPDDDPPPDDDPPFDKAKAKEFEAEPVRATDFQWWKAFPPDPQIDTAHPRRIDITTGRGAQTWIWTDDVQWPIDIDTHHPDNYDYHHTYRPCPPVQQWDDFQPGIDGPLQDQFDKDKDQLVQQDDPDQFSQLSPFFRIWQKFWFFQFAAVPPTHIAMFGLDAFELFDDQGAFEEEQRHTDDSSVNTNDHSVFWPIWMKGHFCQRQQQVFQRGPRTYIYTYTDWADADDKWKWKKKKKKKWFFQWAFFFDWQLLQQVVQQQQACQVPVPDDRPDDPVLSVCVVVVADCQQWPTDPLPVVWFARMDMKIKMKMWMHYDHPFKTKIKIKIKIWDWGGTDADPQLVDGATKIKIKIKIKMWMWGRPDPFKIKIKIKIKMKMKIKHFPQGDFVLLLLSQFFRRTAGDQFDDCVLPVPDPHTAGEADDDPLAGATDNSSCRRRQWMKIKMKMKIKIKMKMKGHVCVVPNQKIKMKMKMKMKIKMKMKIKGWFDWYKGWDDDDPVRDTHIDTRPVVVPTDPDIDIPDMDMKIKMKIKIKIKMKGWDDDDQKTKIKMKMKMKMKMAIDDQADPVRDGDPLNRDIFIKIKMKMKIKMDGNSFKIKIKIKIWIAGPQAAPVFGIDIKIKMKIKGWPCSDPVNVVVCQFWVTKMKMKMKIKHWHDPRDDSVNRHLQDWDKDQQAQVQWFQDDPVSVRIGGHMATAHDGDNPQHIWMKIKMKIKIWIDGNNFKTKIKMKMKIKIFQRKDWQAVPDCVVVDRYTYITRGWIKMKIWMKMKMWGWDADPQGKIKIKIKIKIFMFMATQDDHDDDDPQPQPDRGPPTSQFDKFFAWDWFAQFQVSVVPAQAEDQDDDTGQATDTDDPVPPSYDDPSRIGGDFFGQRFRMKMKIKMWIDHPFKIKIWMKIKTFRHKFFAQCPLQQALEWDWDQPVSVRDTGTGHHGHRPQCSVWGADPVRHDGLTLHTSHHNHDDRRRRTDYCSRMDTLIKMWGAKIKMKGKDDCVVQVVVVWRIKMKMKMKGRNDMGDPDDSRDSSSGNPSSTRRHMIMIMIMMMTMD/DDPDDDDDDDDPPPVPPVVPPVPDDDPPPDDPPPFDKAKAKEAEAEPVRATDFQWWKAFPPDPQIDTAHPRRIDITTGRGAQTWIWTDDVQWPIDIDTHHPDNYDYHHTYRPCPPVQQWDDFQPGIDGPLQDQFDKDKDQLVQQDDPDQFSQLSPFFRIWQKFWFFQFAAVPPTHIAMFGLDAFDLFDDGGAFEEEQRHTDDSSVNTRDHSVFWPIWMKGHFCQRQQQVFQRHPRTYIYTYTDWADADDKWKKKKKKKKKWFFQWAFFFDWQLLQQVVQQQQACQVPVPDDGPDDPVLSVCVVVVADCQQWPTDPLPVVWFARMDMKIKMKMWMHYDHPFKTKIKIKIKIWDWGGTDADPQLVDGATKIKIKIKIKMWMWGRPDPFKIKIKIKIKMKMKIKHFPQGDFVLLLLSQFFRRTAGDQFDDCVLPVPDPATAGEADDDPLAGATDNSSCRRRQWMKIKMKMKIKIKMKMKGHVCVVPNQKIKMKMKMKMKIKMKMKIKGWFDWYKGWDDDDPVRDTHIDTRPVVVVTDRDIDIPDMDMKIKMKIKIKIKMKGWDDDDQKTKIKMKMKMKMKMAIDDQADPVRDGDPLNRDIFIKIKMKMKIKMDGNSFKIKIKIKIWIAGPQAAPVFGIDIKIKMKIKGWPCSDPVNVVVCQFWVTKMKMKMKIKHWHDPRDDSVNRHLQDWDKDQQAQVQWFQDDPVSVRIGGHMATAHDGDNPQHIWMKIKMKIKIWIDGNNFKTKIKMKMKIKIFQRKDWQAVPDCVVVHRYTYITRGWIKMKIWMKMKIWGWDADPQGKIKIKIKIKIFMFMATQDDHDDDDPQPQPDRGPPTSQFDKFFAWDWFAQFQVSVVPAQAEDQDDDTGQATDTDQPVPPSYDDPSRIGGDFFGQRFRMKMKIKMWIDHPFKIKIWMKIKTFRHKFFAQCPLQQALEWDWDQPVSVRDTGTGHHGHRPQCSVWGADPVRHDRLTLHTSHHNHDDRRRRTDYCSRMDTLIKMWGAKIKMKGKDDCVVQVVVVWRIKMKMKMKGRNDMGDPDDSADSSSGNPSSTRRHMIMIMIMMMTMD

Radius of gyration: 42.31 Å; Cα contacts (8 Å, |Δi|>4): 5652; chains: 2; bounding box: 125×114×111 Å

pLDDT: mean 86.4, std 14.6, range [14.95, 98.38]

Sequence (2128 aa):
MEKHMFEKLSFRKVFKFILALLLFSCSVSGYAEVLDNRVVKGVVKDELGEPLPAVTVVVKGTTNGVTTDLDGEYTLSNVPAGSTLVFSFLGMQTQEIVVRNQKRIDVEMKEDAVSIDEVVVVAFGTQKKESMVSSIQTVKPAALKVPSSNLTTALAGRMSGLIAYQRSGEPGQDNADFFIRGVTTFGYKKDPLILIDGIETTSTELARLQPDDIAAFSILKDATATALYGARGANGVIQVQTKEGKEGPAKVSLRVENSFSSNTSNIELADPITYMQMANEAVTTRNPLAPLAYSREKIANTIAGKNPYLYPANDWRKLMTNPLVANQRANLSVSGGGKVARYYIAATFSKDNGNLKNDKYAGYKNNIDLSTYQLRSNVNINLTKTTEAIVRLAGTFDDYTGPLDGGDTMYKKIMVSNPVLFPAYYPTSDLPSAKHVLYGNALYNNNVEYTNPYAELTKGYKDYSKSTMDAQFELKQDLSFITKGLNVRGLFNTSRYAYFEVGRASSPYFYNVSSYDKGGSYSIMQLNEDSNPTEYLESTGSWTDVQSTVYMEAAMSYNRSFGNHDVSGLLVYQRREKRVSNIKDDSQKDNLQKSLPYRNQGLSGRFTYAFNNRYMAEFNFGYNGSERFYRSERYGFFPAIGIGYDISNEKFWEPLKKVLPKFKLKYTYGLVGNDAIGDEDDRFFYLSEVDANDSGKSYGFGTDFNYTKNGVTVRRYDNRDITWEKAYKSNYGLELSLFDGLNVQVDYFTEHRTNILMDRESIPSTMGLSAKVRANVGEAKARGLDLSVDYNKVFRKGMWLQLHGNFTYAHSEFLKYEEPEYNEKYKLHVGQSLKQEYGYIAERLFIDEADVANSPKQTFGEYGAGDIKYRDVNGDGQITELDQVPIGFPTVPEIIYGFGFSFGSARFDVSAFFQGSARSTFWLDAKNTSPFVHVYEDTNWDNVSMWKDIPLLKAYADNHWTETNRNIYALWPRLSSTRMENNIQKSTWFMRNGAFLRMKTLEVGYTFPETLTKKAYINSARIYCSGNNLFVLSGFHMWDIEMGGNGLGYPIQRVINLGVQLTFMEKHMFEKLSFRKVFKFILALLLFSCSVSGYAEVLDNRVVKGVVKDELGEPLPAVTVVVKGTTNGVTTDLDGEYTLSNVPAGSTLVFSFLGMQTQEIVVRNQKRIDVEMKEDAVSIDEVVVVAFGTQKKESMVSSIQTVKPAALKVPSSNLTTALAGRMSGLIAYQRSGEPGQDNADFFIRGVTTFGYKKDPLILIDGIETTSTELARLQPDDIAAFSILKDATATALYGARGANGVIQVQTKEGKEGPAKVSLRVENSFSSNTSNIELADPITYMQMANEAVTTRNPLAPLAYSREKIANTIAGKNPYLYPANDWRKLMTNPLVANQRANLSVSGGGKVARYYIAATFSKDNGNLKNDKYAGYKNNIDLSTYQLRSNVNINLTKTTEAIVRLAGTFDDYTGPLDGGDTMYKKIMVSNPVLFPAYYPTSDLPSAKHVLYGNALYNNNVEYTNPYAELTKGYKDYSKSTMDAQFELKQDLSFITKGLNVRGLFNTSRYAYFEVGRASSPYFYNVSSYDKGGSYSIMQLNEDSNPTEYLESTGSWTDVQSTVYMEAAMSYNRSFGNHDVSGLLVYQRREKRVSNIKDDSQKDNLQKSLPYRNQGLSGRFTYAFNNRYMAEFNFGYNGSERFYRSERYGFFPAIGIGYDISNEKFWEPLKKVLPKFKLKYTYGLVGNDAIGDEDDRFFYLSEVDANDSGKSYGFGTDFNYTKNGVTVRRYDNRDITWEKAYKSNYGLELSLFDGLNVQVDYFTEHRTNILMDRESIPSTMGLSAKVRANVGEAKARGLDLSVDYNKVFRKGMWLQLHGNFTYAHSEFLKYEEPEYNEKYKLHVGQSLKQEYGYIAERLFIDEADVANSPKQTFGEYGAGDIKYRDVNGDGQITELDQVPIGFPTVPEIIYGFGFSFGSARFDVSAFFQGSARSTFWLDAKNTSPFVHVYEDTNWDNVSMWKDIPLLKAYADNHWTETNRNIYALWPRLSSTRMENNIQKSTWFMRNGAFLRMKTLEVGYTFPETLTKKAYINSARIYCSGNNLFVLSGFHMWDIEMGGNGLGYPIQRVINLGVQLTF

Secondary structure (DSSP, 8-state):
------------THHHHHHHHTTS------------EEEEEEEEE-TTS-B-TT-EEEETTSS-EEE--TTSEEEEEEEETTPEEEEEETTEEEEEEE-SS-SB--EE--B----GGGEEEETTEEEESTT--S-EEEE-GGGG--SSS-GGGG-TTTSTTEEEE-----TTS-PPEEEESS---SSS--SPEEEETTEE--HHHHHH--GGGEEEEEEE-SHHHHGGGGGGGTT-EEEEEE----SEEEEEEEEEEEEEEEES----B--HHHHHHHHHHHHHTT-TTSPPSS-HHHHHHHHHT--TTTS----HHHHHB-S-EEEEEEEEEEEEE-SSEEEEEEEEEEEEE-SBPPPTTTSS--S-EEEEEEEEEEEEEESSSSEEEEEEEEEEEEEEEE-TT-HHHHHHHHHTS-SSSS-SEE-GGGSTT--S-EEE--EETTEE-S--HHHHHHSEEEEEEEEEEEEEEEEEEE-TTTSTTEEEEEEEEEEEEEEEEEEEE----EEEEEEE-TTS-EEEEES-GGG---SS-EEEEEEEEEEEEEEEEEEEEEEEEETTEEEEEEEEEEEEEEEES--B-TTS-B-HHHHSPEEEEEEEEEEEEEETTTEEEEEEEEEEEETTS-TTTSEEEEEEEEEEEEGGGSGGGGGGTTT-SEEEEEEEEEEEEE---S-TT---TTS-EEEEEEEEEEEEESTTS-EEEEEEEEEE---TT---EEEEEEEEEEEEEETTTEEEEEEEEEEEEEEEEEE-TTS-GGG--SS--EEEEEEEEEEEEEEEEEEEEE-GGG-EEEEEEEEEEEEEEEEE------S-GGG--BTS-TT-EEEB-EEEE--SHHHHHTSPEE-SS---TTSEEEP-SS-SSEESGGG-EEESS-SS-SEEEEEEEEEEETTEEEEEEEEEEES-EEE--TTTT-TT-EEEEE-SSTT-EEEEE---BHHHHHSB--SSS--TT-SB-S--SS--GGGGS-BSTTEEE--EEEEEEEEEEEE--HHHHHHTT-SEEEEEEEEEEEEEEES--SS-GGGTT-TTSPPPEEEEEEEEEEE-/----------SSTHHHHHHHHTTS------------EEEEEEEEE-TTS-B-TT-EEEETTSS-EEE--TTSEEEEEEEETTPEEEEEETTEEEEEEE-SS-SB--EE--B----GGGEEEETTEEEESTT--S-EEEE-GGGG--SSS-GGGG-TTTSTTEEEE-----TTS-PPEEEESS---SSS--SPEEEETTEE--HHHHHH--GGGEEEEEEE-SHHHHGGGGGGGTT-EEEEEE----SEEEEEEEEEEEEEEEES----B--HHHHHHHHHHHHHTT-TTSPPSS-HHHHHHHHHT--TTTS----HHHHHB-S-EEEEEEEEEEEEE-SSEEEEEEEEEEEEE-SBPPPTTTSS--S-EEEEEEEEEEEEEESSSSEEEEEEEEEEEEEEEE-TT-HHHHHHHHHTS-SSSS-SEE-GGGSTT--S-EEE--EETTEE-S--HHHHHHSEEEEEEEEEEEEEEEEEEE-TTTSTTEEEEEEEEEEEEEEEEEEEE----EEEEEEE-TTS-EEEEES-GGG---SS-EEEEEEEEEEEEEEEEEEEEEEEEETTEEEEEEEEEEEEEEEES--B-TTS-B-HHHHSPEEEEEEEEEEEEEETTTEEEEEEEEEEEETTS-TTTSEEEEEEEEEEEEGGGSGGGGGGTTT-SEEEEEEEEEEEEE---S-TT---TTS-EEEEEEEEEEEEESTTS-EEEEEEEEEE---TT---EEEEEEEEEEEEEETTTEEEEEEEEEEEEEEEEEE-TTS-GGG--SS--EEEEEEEEEEEEEEEEEEEEE-GGG-EEEEEEEEEEEEEEEEE------S-GGG--BTS-TT-EEEB-EEEE--SHHHHHTSPEE-SS---TTSEEEP-SS-SSEESGGG-EEESS-SS-SEEEEEEEEEEETTEEEEEEEEEEES-EEE--TTTT-TT-EEEEE-SSTT-EEEEE---BHHHHHSB--SSS--TT-SB-S--SS--GGGGS-BSTTEEE--EEEEEEEEEEEE--HHHHHHTT-SEEEEEEEEEEEEEEES--SS-GGGTT-TTSPPPEEEEEEEEEEE-

Organism: NCBI:txid997884

Solvent-accessible surface area (backbone atoms only — not comparable to full-atom values): 107410 Å² total; per-residue (Å²): 132,96,81,69,84,79,77,78,87,83,87,69,70,76,72,65,63,72,64,64,68,78,67,70,72,85,68,80,80,78,83,80,72,86,48,60,57,37,57,36,31,30,38,34,18,32,78,84,66,46,50,35,51,64,28,36,37,26,38,66,97,54,88,58,57,42,53,19,38,80,72,3,39,38,72,41,69,71,38,32,56,65,38,36,36,32,38,39,35,96,64,28,41,69,44,77,46,70,35,63,92,59,54,60,58,71,41,70,34,41,60,22,66,68,44,79,70,47,46,37,77,48,78,95,44,70,38,50,48,88,75,54,54,57,52,64,47,73,48,64,31,76,78,45,62,55,97,55,78,43,38,47,66,47,48,44,27,70,40,55,35,44,41,48,54,48,59,38,37,37,78,94,62,38,69,37,48,56,23,46,61,37,73,58,65,88,46,63,69,61,60,45,31,37,24,53,70,84,39,81,56,53,71,65,60,53,16,62,47,55,41,90,46,38,60,40,37,31,38,25,66,38,29,60,39,18,15,62,60,22,41,58,18,56,34,15,30,38,41,33,33,60,51,64,34,42,74,45,74,70,37,41,39,40,37,43,35,43,32,40,35,24,65,63,43,72,64,55,61,45,52,55,68,58,44,46,54,48,44,27,44,12,38,35,75,73,34,74,84,51,75,64,77,52,56,69,64,56,53,52,40,43,74,69,62,49,64,53,79,84,42,19,69,52,58,51,59,71,74,43,40,44,73,67,30,69,31,42,38,39,39,40,37,38,32,13,29,52,90,48,38,22,29,20,38,38,40,37,42,38,39,45,50,40,46,45,52,67,49,80,84,50,78,51,70,26,24,40,40,38,39,39,41,35,43,38,39,27,38,40,34,42,79,44,100,48,32,38,38,38,41,39,41,38,39,40,40,38,44,38,35,15,29,70,75,35,65,42,55,50,41,31,40,39,56,23,27,64,36,50,75,34,35,70,53,52,63,61,85,79,48,71,86,57,95,59,74,45,23,24,37,48,70,50,94,87,34,77,61,60,48,43,44,59,51,63,42,49,38,28,25,24,38,36,43,38,39,40,38,39,43,36,42,34,42,38,38,56,38,43,90,80,39,74,42,30,34,39,37,40,38,43,35,41,38,40,39,36,36,32,36,43,32,35,34,34,40,75,51,35,25,35,79,68,49,71,52,96,87,71,54,70,44,68,39,78,68,48,75,87,70,63,46,41,92,54,72,34,54,71,50,65,52,74,46,42,36,43,35,44,38,40,38,42,36,40,36,35,45,47,74,55,94,54,37,37,42,36,36,37,40,37,40,40,40,39,40,37,41,56,47,74,25,55,44,98,84,69,39,76,31,48,75,46,59,46,72,48,52,40,38,35,45,21,35,40,37,39,40,32,43,70,77,27,42,33,39,38,42,32,30,13,40,33,38,42,70,46,30,26,85,90,38,22,61,48,80,22,46,17,39,31,38,27,39,31,54,40,70,39,79,89,32,58,84,45,36,70,54,39,55,35,40,32,41,28,38,37,39,20,28,24,33,30,70,56,54,49,57,78,89,55,47,53,43,49,45,58,41,66,41,71,66,29,66,93,48,51,47,59,38,70,95,80,43,78,45,70,45,49,22,72,39,54,66,32,70,54,40,58,75,43,57,61,23,36,35,41,30,38,40,42,36,40,39,37,27,38,63,89,34,37,38,40,39,40,35,42,38,39,36,41,29,36,30,28,50,39,62,48,56,69,59,59,71,84,74,67,63,83,34,76,53,69,43,48,67,23,29,24,35,30,40,40,40,29,31,38,38,39,35,54,49,75,50,84,85,63,27,36,40,36,39,42,36,25,33,24,37,30,48,31,26,31,65,36,72,69,53,73,90,60,92,52,66,63,62,53,58,60,71,33,44,80,52,50,41,70,22,35,50,52,75,40,30,28,79,33,64,64,53,52,72,75,43,61,49,60,75,52,60,73,81,53,50,25,28,67,34,68,52,57,70,81,69,80,54,48,40,53,81,78,31,31,29,74,45,85,42,27,60,60,60,28,28,33,25,15,40,34,42,36,39,34,45,85,43,41,37,40,37,40,34,36,31,34,38,31,64,17,25,36,42,59,46,48,71,77,52,38,37,60,23,71,48,74,42,61,59,76,53,90,77,42,69,46,46,32,29,22,40,48,41,32,68,42,72,75,28,42,24,40,94,87,45,70,48,44,78,37,78,27,49,45,57,34,51,54,84,49,54,49,63,50,54,60,34,57,73,49,48,42,74,51,41,38,41,29,39,44,37,40,36,43,35,40,43,58,56,54,79,61,27,52,75,70,70,26,62,42,43,34,42,35,40,34,35,31,46,75,51,72,50,55,92,57,79,64,39,55,63,68,30,52,48,47,64,64,44,36,47,48,56,20,36,42,30,44,36,41,39,40,29,69,137,90,83,68,95,81,83,90,89,84,92,70,68,78,70,61,60,72,64,60,66,78,66,68,71,83,65,81,78,77,83,79,70,88,49,61,56,36,59,37,30,29,38,34,18,32,79,83,67,45,51,36,51,64,28,35,36,27,39,66,98,54,88,58,57,41,54,19,38,80,71,3,39,37,71,40,67,70,40,32,60,67,38,35,36,34,38,39,36,96,61,28,40,70,44,77,46,70,36,62,91,59,53,60,57,70,42,68,36,40,61,22,66,68,45,77,70,47,46,37,78,48,78,96,45,71,38,48,47,88,75,54,53,58,52,63,47,73,48,64,31,77,77,47,63,54,99,54,79,42,39,46,66,48,47,43,27,70,40,54,36,44,41,47,52,48,61,37,38,38,78,92,62,38,68,36,49,56,25,47,61,37,70,56,65,89,46,61,68,60,60,44,32,36,24,53,70,82,39,81,56,54,70,63,58,52,16,62,47,55,42,89,47,39,58,41,38,32,36,26,66,40,29,63,39,16,14,63,60,21,42,56,18,57,36,15,31,38,41,32,32,58,51,64,32,41,74,44,75,71,38,40,38,40,36,42,38,44,32,41,35,27,65,63,43,70,63,56,62,46,53,54,68,58,43,45,54,48,44,27,45,13,37,34,75,73,33,74,83,51,76,65,75,52,57,70,64,55,53,53,39,42,74,67,61,48,65,52,78,83,40,19,67,53,58,52,58,72,72,44,38,43,74,66,30,69,30,43,39,38,39,40,36,39,32,14,28,52,90,47,38,21,30,20,37,37,40,38,42,38,40,46,51,40,46,46,51,66,52,81,85,50,78,50,70,27,24,39,40,36,38,38,41,36,43,37,40,27,36,40,34,43,79,45,99,46,32,37,38,37,41,39,40,38,39,41,39,40,42,40,35,14,31,70,75,35,65,43,54,50,41,32,41,37,55,24,28,63,36,50,74,35,35,67,52,52,65,61,83,77,46,70,87,57,93,59,73,45,24,25,37,50,71,50,96,88,34,80,60,61,46,44,44,60,50,64,44,48,37,28,25,23,37,37,42,37,40,40,38,40,43,35,43,33,42,37,38,55,37,44,88,80,40,75,42,30,34,40,38,40,38,44,35,42,39,42,40,37,37,32,33,43,32,36,34,32,40,74,51,36,25,36,78,68,50,71,52,97,87,70,54,69,43,69,41,76,69,46,74,88,69,62,47,43,93,54,72,36,53,71,48,65,50,74,47,41,39,42,36,42,38,42,37,42,35,40,35,37,44,48,72,57,93,56,38,38,42,37,37,37,40,37,40,41,40,40,40,37,41,57,48,74,24,54,44,98,84,68,40,79,30,48,76,46,59,46,70,45,52,38,39,35,45,20,37,40,38,39,40,32,41,70,79,28,42,33,39,37,41,32,29,14,40,33,37,42,68,46,29,26,85,90,40,22,62,48,80,23,46,17,40,31,37,27,40,31,54,39,70,39,80,89,32,58,85,46,34,70,55,39,54,36,40,33,42,28,37,37,40,19,28,24,33,30,72,56,54,50,59,77,90,55,47,53,43,49,44,58,40,66,41,71,67,28,66,92,48,50,46,59,38,69,96,78,43,77,45,70,46,49,23,71,41,57,66,33,69,53,40,58,76,41,55,61,23,37,35,42,29,39,39,42,34,40,38,37,28,38,64,87,33,37,38,41,38,39,35,42,39,39,35,41,28,36,29,30,49,39,63,47,56,68,58,58,70,84,72,67,63,83,34,77,54,72,42,48,69,24,28,24,35,28,39,38,39,28,31,37,38,38,35,55,48,76,49,84,85,64,26,35,41,37,39,42,37,27,34,24,37,29,49,30,26,32,64,37,72,70,54,74,89,60,94,53,65,64,60,52,59,58,72,33,43,78,54,50,43,68,23,36,49,49,74,39,29,28,80,32,65,66,52,52,72,75,41,61,47,60,76,51,61,74,80,52,51,26,28,70,33,68,52,55,71,82,68,81,54,48,40,54,83,79,31,31,31,75,46,86,42,26,60,60,60,28,30,35,24,15,41,34,41,36,39,33,44,86,42,41,34,41,37,41,34,35,32,33,39,31,62,17,25,37,44,60,46,48,72,76,51,38,38,59,24,72,47,77,42,62,58,78,54,92,76,43,70,46,46,33,28,22,40,48,41,30,69,42,73,76,27,41,23,42,93,88,47,72,50,45,77,38,78,29,49,44,56,35,51,55,85,49,55,50,64,48,53,61,36,56,73,50,48,41,73,51,39,37,40,28,39,44,38,39,36,42,36,40,43,60,57,54,78,62,27,51,74,69,69,27,64,42,42,34,43,35,41,35,35,29,44,74,50,72,50,54,92,57,81,64,38,56,62,68,32,52,45,48,63,63,43,36,48,48,58,20,35,43,30,42,35,40,36,40,30,70

Nearest PDB structures (foldseek):
  8a9y-assembly1_I  TM=8.089E-01  e=2.858E-62  Bacteroides thetaiotaomicron VPI-5482
  6zm1-assembly1_B  TM=7.860E-01  e=6.623E-59  Bacteroides thetaiotaomicron VPI-5482
  6z8i-assembly1_B  TM=7.665E-01  e=1.817E-48  Bacteroides thetaiotaomicron VPI-5482
  6ofr-assembly1_A  TM=6.255E-01  e=3.451E-22  Escherichia coli
  1pnz-assembly1_A  TM=6.565E-01  e=6.458E-16  Escherichia coli